Protein 3B1D (pdb70)

Secondary structure (DSSP, 8-state):
--S--SSPPP-TTTTBSTTHHHHH-TT-EE--SS--SSPPPHHHHHHHHHHHTT-----B---HHHHHHHHHHHHHHH-----GGGEEEES-HHHHHHHHHHHH--TT-EEEEEES--HHHHHHHHHTTPEEEEEEPEEETTEEE--HHHHHHHHHHHTEEEEEEESSBTTTTB---HHHHHHHHHHHHHHT-EEEEE-TTTT-B-TT-----GGGS-TTGGGTEEEEE-SHHHHT-GGG--EEEE--SHHHHHHHHHHHHHTT-----HHHHHHHHHHHHH-HHHHHHHHHHHHHHHHHHHHHHHHH-TTSEEEPPSBSSEEEEE-TTSS--HHHHHHIIIIIS-EE-EEGGGG-GGGTTEEEEE--S-HHHHHHHHHHHHHT---/-----SSPPP-TTTTBSTTHHHHH-TT-EE--SS--SSPPPHHHHHHHHHHHTT-----B---HHHHHHHHHHHHHHH-----GGGEEEES-HHHHHHHHHHHH--TT-EEEEEES--HHHHHHHHHTTPEEEEEEPEEETTEEE--HHHHHHHHHHHTEEEEEEESSBTTTTB---HHHHHHHHHHHHHHT-EEEEE-TTTT-B-TT-----GGGS-TTGGGTEEEEE-SHHHHT-GGG--EEEE--SHHHHHHHHHHHHHTT-----HHHHHHHHHHHHH-HHHHHHHHHHHHHHHHHHHHHHHHH-TTSEEEPPSBSSEEEEE-TTSS--HHHHHHIIIIIS-EE-EEGGGG-GGGTTEEEEE--S-HHHHHHHHHHHHHT---/----SSPPP-TTTTBSTTTGGGT-TT-EE--SS--SSPPPHHHHHHHHHHHTT-----B---HHHHHHHHHHHHHHH-----GGGEEEES-HHHHHHHHHHHH--TT-EEEEEES--HHHHHHHHHTTPEEEEEEPEEETTEEE--HHHHHHHHHHHTEEEEEEESSBTTTTB---HHHHHHHHHHHHHHT-EEEEE-TTTT-B-TT-----GGGS-TTGGGTEEEEE-SHHHHT-GGG--EEEE--SHHHHHHHHHHHHHTT-----HHHHHHHHHHHHH-HHHHHHHHHHHHHHHHHHHHHHHHH-TTSEEEPPSBSSEEEEE-TTSS--HHHHHHIIIIIS-EE-EEGGGG-GGGTTEEEEE--S-HHHHHHHHHHHHHT---/----SSPPP-TTTTBSTTHHHHH-TT-EE--SS--SSPPPHHHHHHHHHHHTT-----B---HHHHHHHHHHHHHHH-----GGGEEEES-HHHHHHHHHHHH--TT-EEEEEES--HHHHHHHHHTTPEEEEEEPEEETTEEE--HHHHHHHHHHHTEEEEEEESSBTTTTB---HHHHHHHHHHHHHHT-EEEEE-TTTT-B-TT-----GGGS-TTGGGTEEEEE-SHHHHT-GGG--EEEE--SHHHHHHHHHHHHHTT-----HHHHHHHHHHHHH-HHHHHHHHHHHHHHHHHHHHHHHHH-TTSEEEPPSBSSEEEEE-TTSS--HHHHHHIIIIIS-EE-EEGGGG-GGGTTEEEEE--S-HHHHHHHHHHHHHT---

B-factor: mean 12.54, std 6.78, range [2.65, 47.56]

Structure (mmCIF, N/CA/C/O backbone):
data_3B1D
#
_entry.id   3B1D
#
_cell.length_a   66.965
_cell.length_b   111.302
_cell.length_c   217.193
_cell.angle_alpha   90.00
_cell.angle_beta   90.00
_cell.angle_gamma   90.00
#
_symmetry.space_group_name_H-M   'P 21 21 21'
#
loop_
_entity.id
_entity.type
_entity.pdbx_description
1 polymer 'BetaC-S lyase'
2 non-polymer "PYRIDOXAL-5'-PHOSPHATE"
3 non-polymer [3-HYDROXY-2-METHYL-5-PHOSPHONOOXYMETHYL-PYRIDIN-4-YLMETHYL]-SERINE
4 non-polymer '4-(2-HYDROXYETHYL)-1-PIPERAZINE ETHANESULFONIC ACID'
5 non-polymer 'SODIUM ION'
6 water water
#
loop_
_atom_site.group_PDB
_atom_site.id
_atom_site.type_symbol
_atom_site.label_atom_id
_atom_site.label_alt_id
_atom_site.label_comp_id
_atom_site.label_asym_id
_atom_site.label_entity_id
_atom_site.label_seq_id
_atom_site.pdbx_PDB_ins_code
_atom_site.Cartn_x
_atom_site.Cartn_y
_atom_site.Cartn_z
_atom_site.occupancy
_atom_site.B_iso_or_equiv
_atom_site.auth_seq_id
_atom_site.auth_comp_id
_atom_site.auth_asym_id
_atom_site.auth_atom_id
_atom_site.pdbx_PDB_model_num
ATOM 1 N N . SER A 1 6 ? -16.109 77.263 37.583 1.00 27.08 2 SER A N 1
ATOM 2 C CA . SER A 1 6 ? -14.726 77.633 37.164 1.00 26.33 2 SER A CA 1
ATOM 3 C C . SER A 1 6 ? -13.987 78.398 38.280 1.00 25.55 2 SER A C 1
ATOM 4 O O . SER A 1 6 ? -13.072 79.183 38.025 1.00 24.93 2 SER A O 1
ATOM 7 N N . LYS A 1 7 ? -14.390 78.131 39.523 1.00 24.99 3 LYS A N 1
ATOM 8 C CA . LYS A 1 7 ? -13.710 78.633 40.717 1.00 24.12 3 LYS A CA 1
ATOM 9 C C . LYS A 1 7 ? -12.216 78.306 40.720 1.00 22.27 3 LYS A C 1
ATOM 10 O O . LYS A 1 7 ? -11.377 79.122 41.121 1.00 22.21 3 LYS A O 1
ATOM 16 N N . TYR A 1 8 ? -11.901 77.084 40.315 1.00 20.26 4 TYR A N 1
ATOM 17 C CA . TYR A 1 8 ? -10.524 76.633 40.239 1.00 18.40 4 TYR A CA 1
ATOM 18 C C . TYR A 1 8 ? -10.071 76.722 38.795 1.00 17.43 4 TYR A C 1
ATOM 19 O O . TYR A 1 8 ? -10.872 76.497 37.869 1.00 18.20 4 TYR A O 1
ATOM 28 N N . ASN A 1 9 ? -8.788 76.996 38.602 1.00 16.45 5 ASN A N 1
ATOM 29 C CA . ASN A 1 9 ? -8.215 77.147 37.262 1.00 15.95 5 ASN A CA 1
ATOM 30 C C . ASN A 1 9 ? -7.773 75.812 36.678 1.00 14.87 5 ASN A C 1
ATOM 31 O O . ASN A 1 9 ? -6.743 75.281 37.070 1.00 14.60 5 ASN A O 1
ATOM 36 N N . PHE A 1 10 ? -8.561 75.299 35.739 1.00 14.13 6 PHE A N 1
ATOM 37 C CA . PHE A 1 10 ? -8.182 74.141 34.911 1.00 13.29 6 PHE A CA 1
ATOM 38 C C . PHE A 1 10 ? -8.109 74.564 33.446 1.00 14.47 6 PHE A C 1
ATOM 39 O O . PHE A 1 10 ? -8.035 73.736 32.534 1.00 14.07 6 PHE A O 1
ATOM 47 N N . GLN A 1 11 ? -8.108 75.872 33.234 1.00 15.49 7 GLN A N 1
ATOM 48 C CA . GLN A 1 11 ? -8.221 76.427 31.902 1.00 16.75 7 GLN A CA 1
ATOM 49 C C . GLN A 1 11 ? -6.880 76.925 31.364 1.00 16.82 7 GLN A C 1
ATOM 50 O O . GLN A 1 11 ? -6.663 76.882 30.152 1.00 18.25 7 GLN A O 1
ATOM 56 N N . THR A 1 12 ? -5.994 77.362 32.258 1.00 17.49 8 THR A N 1
ATOM 57 C CA . THR A 1 12 ? -4.692 77.955 31.924 1.00 18.37 8 THR A CA 1
ATOM 58 C C . THR A 1 12 ? -3.541 77.276 32.678 1.00 18.11 8 THR A C 1
ATOM 59 O O . THR A 1 12 ? -3.538 77.228 33.915 1.00 18.50 8 THR A O 1
ATOM 63 N N . ALA A 1 13 ? -2.544 76.803 31.930 1.00 17.02 9 ALA A N 1
ATOM 64 C CA . ALA A 1 13 ? -1.381 76.130 32.498 1.00 16.80 9 ALA A CA 1
ATOM 65 C C . ALA A 1 13 ? -0.374 77.166 32.988 1.00 16.28 9 ALA A C 1
ATOM 66 O O . ALA A 1 13 ? 0.021 78.046 32.217 1.00 16.39 9 ALA A O 1
ATOM 68 N N . PRO A 1 14 ? 0.054 77.073 34.255 1.00 16.46 10 PRO A N 1
ATOM 69 C CA . PRO A 1 14 ? 1.154 77.928 34.677 1.00 16.22 10 PRO A CA 1
ATOM 70 C C . PRO A 1 14 ? 2.442 77.662 33.892 1.00 16.04 10 PRO A C 1
ATOM 71 O O . PRO A 1 14 ? 2.720 76.528 33.505 1.00 15.77 10 PRO A O 1
ATOM 75 N N . ASN A 1 15 ? 3.205 78.719 33.645 1.00 15.39 11 ASN A N 1
ATOM 76 C CA . ASN A 1 15 ? 4.491 78.587 32.980 1.00 14.86 11 ASN A CA 1
ATOM 77 C C . ASN A 1 15 ? 5.504 77.976 33.934 1.00 14.64 11 ASN A C 1
ATOM 78 O O . ASN A 1 15 ? 5.831 78.566 34.971 1.00 15.16 11 ASN A O 1
ATOM 83 N N . ARG A 1 16 ? 5.997 76.794 33.588 1.00 13.49 12 ARG A N 1
ATOM 84 C CA . ARG A 1 16 ? 6.914 76.051 34.439 1.00 12.86 12 ARG A CA 1
ATOM 85 C C . ARG A 1 16 ? 8.337 76.057 33.925 1.00 12.96 12 ARG A C 1
ATOM 86 O O . ARG A 1 16 ? 9.192 75.364 34.469 1.00 12.68 12 ARG A O 1
ATOM 94 N N . LEU A 1 17 ? 8.624 76.875 32.913 1.00 13.26 13 LEU A N 1
ATOM 95 C CA . LEU A 1 17 ? 9.923 76.785 32.238 1.00 13.87 13 LEU A CA 1
ATOM 96 C C . LEU A 1 17 ? 11.151 77.155 33.086 1.00 14.43 13 LEU A C 1
ATOM 97 O O . LEU A 1 17 ? 12.264 76.722 32.791 1.00 15.87 13 LEU A O 1
ATOM 102 N N . SER A 1 18 ? 10.963 77.961 34.119 1.00 14.66 14 SER A N 1
ATOM 103 C CA . SER A 1 18 ? 12.102 78.364 34.967 1.00 15.07 14 SER A CA 1
ATOM 104 C C . SER A 1 18 ? 12.244 77.549 36.243 1.00 14.79 14 SER A C 1
ATOM 105 O O . SER A 1 18 ? 13.137 77.828 37.053 1.00 15.10 14 SER A O 1
ATOM 108 N N . HIS A 1 19 ? 11.404 76.530 36.405 1.00 13.84 15 HIS A N 1
ATOM 109 C CA . HIS A 1 19 ? 11.273 75.817 37.681 1.00 13.10 15 HIS A CA 1
ATOM 110 C C . HIS A 1 19 ? 12.105 74.530 37.794 1.00 12.22 15 HIS A C 1
ATOM 111 O O . HIS A 1 19 ? 11.987 73.805 38.784 1.00 11.63 15 HIS A O 1
ATOM 118 N N . HIS A 1 20 ? 12.918 74.224 36.787 1.00 10.58 16 HIS A N 1
ATOM 119 C CA . HIS A 1 20 ? 13.736 73.023 36.812 1.00 10.66 16 HIS A CA 1
ATOM 120 C C . HIS A 1 20 ? 12.896 71.752 36.943 1.00 9.97 16 HIS A C 1
ATOM 121 O O . HIS A 1 20 ? 13.251 70.821 37.675 1.00 9.58 16 HIS A O 1
ATOM 128 N N . THR A 1 21 ? 11.801 71.726 36.193 1.00 9.88 17 THR A N 1
ATOM 129 C CA . THR A 1 21 ? 10.942 70.539 36.130 1.00 9.08 17 THR A CA 1
ATOM 130 C C . THR A 1 21 ? 11.523 69.490 35.183 1.00 9.80 17 THR A C 1
ATOM 131 O O . THR A 1 21 ? 12.147 69.837 34.178 1.00 9.43 17 THR A O 1
ATOM 135 N N . TYR A 1 22 ? 11.278 68.211 35.472 1.00 9.13 18 TYR A N 1
ATOM 136 C CA . TYR A 1 22 ? 11.547 67.168 34.494 1.00 9.84 18 TYR A CA 1
ATOM 137 C C . TYR A 1 22 ? 10.672 67.352 33.265 1.00 9.11 18 TYR A C 1
ATOM 138 O O . TYR A 1 22 ? 11.154 67.263 32.138 1.00 9.26 18 TYR A O 1
ATOM 147 N N . LYS A 1 23 ? 9.395 67.643 33.491 1.00 9.29 19 LYS A N 1
ATOM 148 C CA . LYS A 1 23 ? 8.405 67.621 32.409 1.00 8.98 19 LYS A CA 1
ATOM 149 C C . LYS A 1 23 ? 8.746 68.565 31.273 1.00 9.71 19 LYS A C 1
ATOM 150 O O . LYS A 1 23 ? 8.658 68.187 30.097 1.00 9.58 19 LYS A O 1
ATOM 156 N N . TRP A 1 24 ? 9.172 69.777 31.627 1.00 9.07 20 TRP A N 1
ATOM 157 C CA . TRP A 1 24 ? 9.404 70.836 30.629 1.00 10.17 20 TRP A CA 1
ATOM 158 C C . TRP A 1 24 ? 10.878 71.041 30.284 1.00 10.96 20 TRP A C 1
ATOM 159 O O . TRP A 1 24 ? 11.203 71.959 29.523 1.00 11.50 20 TRP A O 1
ATOM 170 N N . LYS A 1 25 ? 11.757 70.166 30.764 1.00 12.31 21 LYS A N 1
ATOM 171 C CA . LYS A 1 25 ? 13.196 70.349 30.576 1.00 12.95 21 LYS A CA 1
ATOM 172 C C . LYS A 1 25 ? 13.577 70.472 29.092 1.00 13.90 21 LYS A C 1
ATOM 173 O O . LYS A 1 25 ? 14.283 71.413 28.689 1.00 13.67 21 LYS A O 1
ATOM 179 N N . GLU A 1 26 ? 13.107 69.539 28.268 1.00 13.74 22 GLU A N 1
ATOM 180 C CA . GLU A 1 26 ? 13.473 69.575 26.841 1.00 14.45 22 GLU A CA 1
ATOM 181 C C . GLU A 1 26 ? 12.954 70.811 26.139 1.00 14.48 22 GLU A C 1
ATOM 182 O O . GLU A 1 26 ? 13.597 71.319 25.222 1.00 14.64 22 GLU A O 1
ATOM 188 N N . THR A 1 27 ? 11.784 71.291 26.556 1.00 14.48 23 THR A N 1
ATOM 189 C CA . THR A 1 27 ? 11.154 72.447 25.942 1.00 15.29 23 THR A CA 1
ATOM 190 C C . THR A 1 27 ? 11.970 73.708 26.195 1.00 16.68 23 THR A C 1
ATOM 191 O O . THR A 1 27 ? 11.910 74.656 25.423 1.00 16.86 23 THR A O 1
ATOM 195 N N . GLU A 1 28 ? 12.736 73.701 27.276 1.00 17.89 24 GLU A N 1
ATOM 196 C CA . GLU A 1 28 ? 13.604 74.840 27.584 1.00 19.81 24 GLU A CA 1
ATOM 197 C C . GLU A 1 28 ? 14.677 75.032 26.531 1.00 21.00 24 GLU A C 1
ATOM 198 O O . GLU A 1 28 ? 15.099 76.165 26.291 1.00 22.42 24 GLU A O 1
ATOM 204 N N . THR A 1 29 ? 15.128 73.936 25.922 1.00 22.25 25 THR A N 1
ATOM 205 C CA . THR A 1 29 ? 16.102 73.995 24.825 1.00 23.27 25 THR A CA 1
ATOM 206 C C . THR A 1 29 ? 15.411 74.071 23.454 1.00 23.45 25 THR A C 1
ATOM 207 O O . THR A 1 29 ? 15.841 74.842 22.591 1.00 23.86 25 THR A O 1
ATOM 211 N N . ASP A 1 30 ? 14.360 73.269 23.255 1.00 22.92 26 ASP A N 1
ATOM 212 C CA . ASP A 1 30 ? 13.580 73.281 22.009 1.00 22.71 26 ASP A CA 1
ATOM 213 C C . ASP A 1 30 ? 12.151 73.708 22.314 1.00 22.27 26 ASP A C 1
ATOM 214 O O . ASP A 1 30 ? 11.318 72.877 22.704 1.00 21.29 26 ASP A O 1
ATOM 219 N N . PRO A 1 31 ? 11.845 75.003 22.121 1.00 21.50 27 PRO A N 1
ATOM 220 C CA . PRO A 1 31 ? 10.548 75.536 22.498 1.00 20.98 27 PRO A CA 1
ATOM 221 C C . PRO A 1 31 ? 9.354 74.971 21.724 1.00 19.83 27 PRO A C 1
ATOM 222 O O . PRO A 1 31 ? 8.214 75.202 22.115 1.00 19.89 27 PRO A O 1
ATOM 226 N N . GLN A 1 32 ? 9.612 74.238 20.649 1.00 19.03 28 GLN A N 1
ATOM 227 C CA . GLN A 1 32 ? 8.551 73.620 19.869 1.00 18.94 28 GLN A CA 1
ATOM 228 C C . GLN A 1 32 ? 8.006 72.351 20.531 1.00 17.43 28 GLN A C 1
ATOM 229 O O . GLN A 1 32 ? 6.888 71.924 20.218 1.00 16.83 28 GLN A O 1
ATOM 235 N N . LEU A 1 33 ? 8.786 71.754 21.432 1.00 15.53 29 LEU A N 1
ATOM 236 C CA . LEU A 1 33 ? 8.395 70.472 22.043 1.00 14.18 29 LEU A CA 1
ATOM 237 C C . LEU A 1 33 ? 7.287 70.646 23.066 1.00 13.17 29 LEU A C 1
ATOM 238 O O . LEU A 1 33 ? 7.371 71.495 23.941 1.00 12.38 29 LEU A O 1
ATOM 243 N N . LEU A 1 34 ? 6.245 69.826 22.955 1.00 11.02 30 LEU A N 1
ATOM 244 C CA . LEU A 1 34 ? 5.165 69.824 23.948 1.00 10.67 30 LEU A CA 1
ATOM 245 C C . LEU A 1 34 ? 5.221 68.526 24.750 1.00 9.69 30 LEU A C 1
ATOM 246 O O . LEU A 1 34 ? 5.064 67.449 24.186 1.00 8.70 30 LEU A O 1
ATOM 251 N N . PRO A 1 35 ? 5.446 68.625 26.072 1.00 8.69 31 PRO A N 1
ATOM 252 C CA . PRO A 1 35 ? 5.572 67.420 26.888 1.00 8.48 31 PRO A CA 1
ATOM 253 C C . PRO A 1 35 ? 4.238 66.894 27.390 1.00 8.35 31 PRO A C 1
ATOM 254 O O . PRO A 1 35 ? 3.395 67.668 27.833 1.00 8.50 31 PRO A O 1
ATOM 258 N N . ALA A 1 36 ? 4.057 65.577 27.336 1.00 7.55 32 ALA A N 1
ATOM 259 C CA . ALA A 1 36 ? 2.846 64.945 27.852 1.00 7.39 32 ALA A CA 1
ATOM 260 C C . ALA A 1 36 ? 3.198 63.526 28.319 1.00 7.34 32 ALA A C 1
ATOM 261 O O . ALA A 1 36 ? 2.544 62.541 27.956 1.00 6.61 32 ALA A O 1
ATOM 263 N N . TRP A 1 37 ? 4.269 63.458 29.112 1.00 6.85 33 TRP A N 1
ATOM 264 C CA . TRP A 1 37 ? 4.891 62.195 29.491 1.00 6.80 33 TRP A CA 1
ATOM 265 C C . TRP A 1 37 ? 4.767 61.976 30.996 1.00 6.90 33 TRP A C 1
ATOM 266 O O . TRP A 1 37 ? 3.759 61.438 31.456 1.00 6.57 33 TRP A O 1
ATOM 277 N N . ILE A 1 38 ? 5.748 62.449 31.761 1.00 5.67 34 ILE A N 1
ATOM 278 C CA . ILE A 1 38 ? 5.813 62.216 33.193 1.00 6.11 34 ILE A CA 1
ATOM 279 C C . ILE A 1 38 ? 4.536 62.660 33.893 1.00 6.38 34 ILE A C 1
ATOM 280 O O . ILE A 1 38 ? 3.954 63.691 33.551 1.00 6.45 34 ILE A O 1
ATOM 285 N N . ALA A 1 39 ? 4.111 61.878 34.884 1.00 6.46 35 ALA A N 1
ATOM 286 C CA . ALA A 1 39 ? 2.866 62.142 35.567 1.00 6.95 35 ALA A CA 1
ATOM 287 C C . ALA A 1 39 ? 3.016 63.190 36.646 1.00 6.69 35 ALA A C 1
ATOM 288 O O . ALA A 1 39 ? 3.022 62.889 37.836 1.00 6.95 35 ALA A O 1
ATOM 290 N N . ASP A 1 40 ? 3.150 64.432 36.211 1.00 7.28 36 ASP A N 1
ATOM 291 C CA . ASP A 1 40 ? 2.631 65.539 36.985 1.00 7.29 36 ASP A CA 1
ATOM 292 C C . ASP A 1 40 ? 1.723 66.373 36.069 1.00 6.97 36 ASP A C 1
ATOM 293 O O . ASP A 1 40 ? 1.679 66.155 34.855 1.00 7.47 36 ASP A O 1
ATOM 298 N N . MET A 1 41 ? 0.950 67.266 36.658 1.00 6.56 37 MET A N 1
ATOM 299 C CA . MET A 1 41 ? -0.115 67.943 35.922 1.00 6.47 37 MET A CA 1
ATOM 300 C C . MET A 1 41 ? 0.311 69.346 35.539 1.00 7.66 37 MET A C 1
ATOM 301 O O . MET A 1 41 ? 1.108 69.986 36.225 1.00 7.80 37 MET A O 1
ATOM 306 N N . ASP A 1 42 ? -0.251 69.835 34.445 1.00 8.44 38 ASP A N 1
ATOM 307 C CA . ASP A 1 42 ? -0.095 71.243 34.084 1.00 9.56 38 ASP A CA 1
ATOM 308 C C . ASP A 1 42 ? -1.323 72.053 34.511 1.00 10.06 38 ASP A C 1
ATOM 309 O O . ASP A 1 42 ? -1.858 72.897 33.767 1.00 12.16 38 ASP A O 1
ATOM 314 N N . PHE A 1 43 ? -1.745 71.782 35.738 1.00 8.87 39 PHE A N 1
ATOM 315 C CA . PHE A 1 43 ? -2.765 72.549 36.423 1.00 8.21 39 PHE A CA 1
ATOM 316 C C . PHE A 1 43 ? -2.175 73.174 37.680 1.00 8.68 39 PHE A C 1
ATOM 317 O O . PHE A 1 43 ? -1.398 72.534 38.404 1.00 8.47 39 PHE A O 1
ATOM 325 N N . GLU A 1 44 ? -2.583 74.401 37.977 1.00 8.79 40 GLU A N 1
ATOM 326 C CA . GLU A 1 44 ? -2.313 74.986 39.278 1.00 9.73 40 GLU A CA 1
ATOM 327 C C . GLU A 1 44 ? -2.774 74.059 40.400 1.00 8.99 40 GLU A C 1
ATOM 328 O O . GLU A 1 44 ? -3.859 73.501 40.356 1.00 8.59 40 GLU A O 1
ATOM 334 N N . VAL A 1 45 ? -1.950 73.937 41.433 1.00 8.42 41 VAL A N 1
ATOM 335 C CA . VAL A 1 45 ? -2.322 73.240 42.646 1.00 8.19 41 VAL A CA 1
ATOM 336 C C . VAL A 1 45 ? -3.426 74.012 43.401 1.00 8.27 41 VAL A C 1
ATOM 337 O O . VAL A 1 45 ? -3.543 75.242 43.254 1.00 8.41 41 VAL A O 1
ATOM 341 N N . MET A 1 46 ? -4.249 73.269 44.142 1.00 8.29 42 MET A N 1
ATOM 342 C CA . MET A 1 46 ? -5.293 73.827 45.002 1.00 8.63 42 MET A CA 1
ATOM 343 C C . MET A 1 46 ? -4.750 74.980 45.855 1.00 8.96 42 MET A C 1
ATOM 344 O O . MET A 1 46 ? -3.643 74.924 46.381 1.00 7.97 42 MET A O 1
ATOM 349 N N . PRO A 1 47 ? -5.538 76.046 45.997 1.00 8.69 43 PRO A N 1
ATOM 350 C CA . PRO A 1 47 ? -4.998 77.254 46.620 1.00 9.35 43 PRO A CA 1
ATOM 351 C C . PRO A 1 47 ? -4.565 77.093 48.079 1.00 8.81 43 PRO A C 1
ATOM 352 O O . PRO A 1 47 ? -3.642 77.800 48.521 1.00 8.86 43 PRO A O 1
ATOM 356 N N . GLU A 1 48 ? -5.190 76.173 48.810 1.00 8.28 44 GLU A N 1
ATOM 357 C CA . GLU A 1 48 ? -4.875 75.977 50.216 1.00 8.38 44 GLU A CA 1
ATOM 358 C C . GLU A 1 48 ? -3.445 75.470 50.377 1.00 8.49 44 GLU A C 1
ATOM 359 O O . GLU A 1 48 ? -2.786 75.801 51.363 1.00 8.09 44 GLU A O 1
ATOM 365 N N . VAL A 1 49 ? -2.968 74.672 49.419 1.00 8.05 45 VAL A N 1
ATOM 366 C CA . VAL A 1 49 ? -1.587 74.181 49.493 1.00 7.33 45 VAL A CA 1
ATOM 367 C C . VAL A 1 49 ? -0.596 75.311 49.256 1.00 7.13 45 VAL A C 1
ATOM 368 O O . VAL A 1 49 ? 0.378 75.427 49.980 1.00 6.63 45 VAL A O 1
ATOM 372 N N . LYS A 1 50 ? -0.864 76.153 48.256 1.00 7.86 46 LYS A N 1
ATOM 373 C CA . LYS A 1 50 ? -0.046 77.330 48.021 1.00 8.21 46 LYS A CA 1
ATOM 374 C C . LYS A 1 50 ? 0.027 78.186 49.289 1.00 7.67 46 LYS A C 1
ATOM 375 O O . LYS A 1 50 ? 1.100 78.616 49.698 1.00 7.66 46 LYS A O 1
ATOM 381 N N . GLN A 1 51 ? -1.128 78.415 49.916 1.00 7.99 47 GLN A N 1
ATOM 382 C CA . GLN A 1 51 ? -1.159 79.182 51.150 1.00 8.87 47 GLN A CA 1
ATOM 383 C C . GLN A 1 51 ? -0.340 78.533 52.267 1.00 8.75 47 GLN A C 1
ATOM 384 O O . GLN A 1 51 ? 0.364 79.222 53.012 1.00 9.42 47 GLN A O 1
ATOM 390 N N . ALA A 1 52 ? -0.420 77.216 52.376 1.00 8.32 48 ALA A N 1
ATOM 391 C CA . ALA A 1 52 ? 0.320 76.483 53.400 1.00 7.78 48 ALA A CA 1
ATOM 392 C C . ALA A 1 52 ? 1.831 76.639 53.223 1.00 7.75 48 ALA A C 1
ATOM 393 O O . ALA A 1 52 ? 2.578 76.664 54.217 1.00 7.78 48 ALA A O 1
ATOM 395 N N . ILE A 1 53 ? 2.291 76.753 51.986 1.00 7.32 49 ILE A N 1
ATOM 396 C CA . ILE A 1 53 ? 3.725 76.941 51.726 1.00 7.48 49 ILE A CA 1
ATOM 397 C C . ILE A 1 53 ? 4.132 78.342 52.192 1.00 7.70 49 ILE A C 1
ATOM 398 O O . ILE A 1 53 ? 5.148 78.514 52.842 1.00 7.74 49 ILE A O 1
ATOM 403 N N . HIS A 1 54 ? 3.328 79.356 51.853 1.00 7.83 50 HIS A N 1
ATOM 404 C CA . HIS A 1 54 ? 3.555 80.696 52.377 1.00 8.52 50 HIS A CA 1
ATOM 405 C C . HIS A 1 54 ? 3.580 80.676 53.907 1.00 8.45 50 HIS A C 1
ATOM 406 O O . HIS A 1 54 ? 4.444 81.309 54.522 1.00 8.87 50 HIS A O 1
ATOM 413 N N . ASP A 1 55 ? 2.652 79.948 54.521 1.00 9.72 51 ASP A N 1
ATOM 414 C CA . ASP A 1 55 ? 2.574 79.887 55.981 1.00 9.62 51 ASP A CA 1
ATOM 415 C C . ASP A 1 55 ? 3.793 79.195 56.577 1.00 9.36 51 ASP A C 1
ATOM 416 O O . ASP A 1 55 ? 4.278 79.585 57.650 1.00 10.65 51 ASP A O 1
ATOM 421 N N . TYR A 1 56 ? 4.303 78.173 55.887 1.00 7.92 52 TYR A N 1
ATOM 422 C CA . TYR A 1 56 ? 5.554 77.545 56.314 1.00 7.31 52 TYR A CA 1
ATOM 423 C C . TYR A 1 56 ? 6.707 78.559 56.337 1.00 7.03 52 TYR A C 1
ATOM 424 O O . TYR A 1 56 ? 7.486 78.597 57.299 1.00 7.79 52 TYR A O 1
ATOM 433 N N . ALA A 1 57 ? 6.824 79.390 55.306 1.00 8.06 53 ALA A N 1
ATOM 434 C CA . ALA A 1 57 ? 7.847 80.429 55.276 1.00 8.32 53 ALA A CA 1
ATOM 435 C C . ALA A 1 57 ? 7.754 81.297 56.530 1.00 8.68 53 ALA A C 1
ATOM 436 O O . ALA A 1 57 ? 8.759 81.679 57.140 1.00 8.24 53 ALA A O 1
ATOM 438 N N . GLU A 1 58 ? 6.527 81.602 56.923 1.00 8.99 54 GLU A N 1
ATOM 439 C CA . GLU A 1 58 ? 6.286 82.468 58.073 1.00 10.22 54 GLU A CA 1
ATOM 440 C C . GLU A 1 58 ? 6.501 81.807 59.438 1.00 10.88 54 GLU A C 1
ATOM 441 O O . GLU A 1 58 ? 6.373 82.466 60.490 1.00 12.01 54 GLU A O 1
ATOM 447 N N . GLN A 1 59 ? 6.886 80.532 59.451 1.00 10.22 55 GLN A N 1
ATOM 448 C CA . GLN A 1 59 ? 7.438 79.932 60.668 1.00 11.54 55 GLN A CA 1
ATOM 449 C C . GLN A 1 59 ? 8.791 80.522 61.063 1.00 11.87 55 GLN A C 1
ATOM 450 O O . GLN A 1 59 ? 9.179 80.398 62.230 1.00 13.44 55 GLN A O 1
ATOM 456 N N . LEU A 1 60 ? 9.503 81.115 60.102 1.00 10.52 56 LEU A N 1
ATOM 457 C CA . LEU A 1 60 ? 10.797 81.807 60.328 1.00 10.08 56 LEU A CA 1
ATOM 458 C C . LEU A 1 60 ? 12.004 80.915 60.626 1.00 9.34 56 LEU A C 1
ATOM 459 O O . LEU A 1 60 ? 13.134 81.330 60.335 1.00 9.34 56 LEU A O 1
ATOM 464 N N . VAL A 1 61 ? 11.767 79.753 61.242 1.00 9.01 57 VAL A N 1
ATOM 465 C CA . VAL A 1 61 ? 12.809 78.793 61.612 1.00 9.17 57 VAL A CA 1
ATOM 466 C C . VAL A 1 61 ? 12.441 77.458 60.955 1.00 9.20 57 VAL A C 1
ATOM 467 O O . VAL A 1 61 ? 11.293 77.015 61.087 1.00 10.04 57 VAL A O 1
ATOM 471 N N . TYR A 1 62 ? 13.381 76.852 60.234 1.00 7.44 58 TYR A N 1
ATOM 472 C CA . TYR A 1 62 ? 13.070 75.680 59.399 1.00 7.21 58 TYR A CA 1
ATOM 473 C C . TYR A 1 62 ? 13.833 74.466 59.893 1.00 7.35 58 TYR A C 1
ATOM 474 O O . TYR A 1 62 ? 14.540 73.822 59.138 1.00 6.88 58 TYR A O 1
ATOM 483 N N . GLY A 1 63 ? 13.626 74.135 61.167 1.00 7.67 59 GLY A N 1
ATOM 484 C CA . GLY A 1 63 ? 14.349 73.049 61.819 1.00 7.82 59 GLY A CA 1
ATOM 485 C C . GLY A 1 63 ? 13.656 71.699 61.704 1.00 7.35 59 GLY A C 1
ATOM 486 O O . GLY A 1 63 ? 12.760 71.515 60.888 1.00 7.56 59 GLY A O 1
ATOM 487 N N . TYR A 1 64 ? 14.102 70.759 62.524 1.00 6.88 60 TYR A N 1
ATOM 488 C CA . TYR A 1 64 ? 13.608 69.380 62.473 1.00 7.00 60 TYR A CA 1
ATOM 489 C C . TYR A 1 64 ? 12.186 69.319 62.976 1.00 8.10 60 TYR A C 1
ATOM 490 O O . TYR A 1 64 ? 11.881 69.816 64.057 1.00 9.08 60 TYR A O 1
ATOM 499 N N . THR A 1 65 ? 11.317 68.661 62.212 1.00 8.83 61 THR A N 1
ATOM 500 C CA . THR A 1 65 ? 9.914 68.501 62.609 1.00 9.76 61 THR A CA 1
ATOM 501 C C . THR A 1 65 ? 9.520 67.022 62.517 1.00 10.41 61 THR A C 1
ATOM 502 O O . THR A 1 65 ? 10.208 66.218 61.869 1.00 10.24 61 THR A O 1
ATOM 506 N N . TYR A 1 66 ? 8.417 66.684 63.188 1.00 11.20 62 TYR A N 1
ATOM 507 C CA . TYR A 1 66 ? 7.891 65.322 63.263 1.00 11.57 62 TYR A CA 1
ATOM 508 C C . TYR A 1 66 ? 6.504 65.274 62.630 1.00 10.30 62 TYR A C 1
ATOM 509 O O . TYR A 1 66 ? 5.872 66.307 62.431 1.00 8.92 62 TYR A O 1
ATOM 518 N N . ALA A 1 67 ? 6.055 64.063 62.315 1.00 10.38 63 ALA A N 1
ATOM 519 C CA . ALA A 1 67 ? 4.699 63.841 61.798 1.00 9.91 63 ALA A CA 1
ATOM 520 C C . ALA A 1 67 ? 3.689 63.994 62.934 1.00 9.95 63 ALA A C 1
ATOM 521 O O . ALA A 1 67 ? 3.707 63.222 63.907 1.00 10.54 63 ALA A O 1
ATOM 523 N N . SER A 1 68 ? 2.811 64.973 62.797 1.00 9.99 64 SER A N 1
ATOM 524 C CA . SER A 1 68 ? 1.907 65.370 63.882 1.00 10.38 64 SER A CA 1
ATOM 525 C C . SER A 1 68 ? 0.700 64.450 63.965 1.00 10.53 64 SER A C 1
ATOM 526 O O . SER A 1 68 ? 0.346 63.752 63.002 1.00 10.15 64 SER A O 1
ATOM 529 N N . ASP A 1 69 ? 0.037 64.479 65.119 1.00 11.01 65 ASP A N 1
ATOM 530 C CA . ASP A 1 69 ? -1.223 63.762 65.259 1.00 11.84 65 ASP A CA 1
ATOM 531 C C . ASP A 1 69 ? -2.266 64.280 64.280 1.00 10.83 65 ASP A C 1
ATOM 532 O O . ASP A 1 69 ? -3.087 63.500 63.792 1.00 11.35 65 ASP A O 1
ATOM 537 N N . GLU A 1 70 ? -2.228 65.574 63.970 1.00 10.90 66 GLU A N 1
ATOM 538 C CA . GLU A 1 70 ? -3.151 66.157 62.991 1.00 10.80 66 GLU A CA 1
ATOM 539 C C . GLU A 1 70 ? -2.931 65.589 61.586 1.00 9.80 66 GLU A C 1
ATOM 540 O O . GLU A 1 70 ? -3.891 65.282 60.866 1.00 9.70 66 GLU A O 1
ATOM 546 N N . LEU A 1 71 ? -1.672 65.430 61.196 1.00 8.28 67 LEU A N 1
ATOM 547 C CA . LEU A 1 71 ? -1.367 64.788 59.907 1.00 7.74 67 LEU A CA 1
ATOM 548 C C . LEU A 1 71 ? -1.815 63.311 59.883 1.00 7.42 67 LEU A C 1
ATOM 549 O O . LEU A 1 71 ? -2.427 62.834 58.914 1.00 6.79 67 LEU A O 1
ATOM 554 N N . LEU A 1 72 ? -1.491 62.577 60.943 1.00 7.65 68 LEU A N 1
ATOM 555 C CA . LEU A 1 72 ? -1.900 61.184 61.058 1.00 8.14 68 LEU A CA 1
ATOM 556 C C . LEU A 1 72 ? -3.424 61.093 60.957 1.00 7.82 68 LEU A C 1
ATOM 557 O O . LEU A 1 72 ? -3.957 60.248 60.241 1.00 7.66 68 LEU A O 1
ATOM 562 N N . GLN A 1 73 ? -4.118 61.970 61.673 1.00 7.73 69 GLN A N 1
ATOM 563 C CA . GLN A 1 73 ? -5.589 61.952 61.620 1.00 7.83 69 GLN A CA 1
ATOM 564 C C . GLN A 1 73 ? -6.116 62.289 60.220 1.00 7.73 69 GLN A C 1
ATOM 565 O O . GLN A 1 73 ? -7.115 61.720 59.770 1.00 8.07 69 GLN A O 1
ATOM 571 N N . ALA A 1 74 ? -5.445 63.208 59.533 1.00 7.34 70 ALA A N 1
ATOM 572 C CA . ALA A 1 74 ? -5.838 63.586 58.182 1.00 6.95 70 ALA A CA 1
ATOM 573 C C . ALA A 1 74 ? -5.733 62.385 57.232 1.00 6.92 70 ALA A C 1
ATOM 574 O O . ALA A 1 74 ? -6.589 62.190 56.375 1.00 6.63 70 ALA A O 1
ATOM 576 N N . VAL A 1 75 ? -4.674 61.591 57.366 1.00 5.97 71 VAL A N 1
ATOM 577 C CA . VAL A 1 75 ? -4.515 60.390 56.526 1.00 6.42 71 VAL A CA 1
ATOM 578 C C . VAL A 1 75 ? -5.582 59.335 56.863 1.00 6.25 71 VAL A C 1
ATOM 579 O O . VAL A 1 75 ? -6.234 58.784 55.976 1.00 6.31 71 VAL A O 1
ATOM 583 N N . LEU A 1 76 ? -5.786 59.101 58.150 1.00 7.24 72 LEU A N 1
ATOM 584 C CA . LEU A 1 76 ? -6.829 58.192 58.619 1.00 7.79 72 LEU A CA 1
ATOM 585 C C . LEU A 1 76 ? -8.192 58.616 58.058 1.00 7.67 72 LEU A C 1
ATOM 586 O O . LEU A 1 76 ? -8.929 57.794 57.483 1.00 7.09 72 LEU A O 1
ATOM 591 N N . ASP A 1 77 ? -8.507 59.903 58.206 1.00 7.76 73 ASP A N 1
ATOM 592 C CA . ASP A 1 77 ? -9.781 60.452 57.761 1.00 8.26 73 ASP A CA 1
ATOM 593 C C . ASP A 1 77 ? -9.953 60.366 56.249 1.00 7.50 73 ASP A C 1
ATOM 594 O O . ASP A 1 77 ? -11.048 60.094 55.777 1.00 7.50 73 ASP A O 1
ATOM 599 N N . TRP A 1 78 ? -8.886 60.614 55.479 1.00 6.80 74 TRP A N 1
ATOM 600 C CA . TRP A 1 78 ? -8.962 60.507 54.041 1.00 6.63 74 TRP A CA 1
ATOM 601 C C . TRP A 1 78 ? -9.260 59.068 53.608 1.00 6.68 74 TRP A C 1
ATOM 602 O O . TRP A 1 78 ? -10.107 58.799 52.750 1.00 5.99 74 TRP A O 1
ATOM 613 N N . GLU A 1 79 ? -8.532 58.135 54.201 1.00 5.57 75 GLU A N 1
ATOM 614 C CA . GLU A 1 79 ? -8.677 56.726 53.845 1.00 6.41 75 GLU A CA 1
ATOM 615 C C . GLU A 1 79 ? -10.076 56.209 54.204 1.00 6.73 75 GLU A C 1
ATOM 616 O O . GLU A 1 79 ? -10.700 55.492 53.417 1.00 6.43 75 GLU A O 1
ATOM 622 N N . LYS A 1 80 ? -10.566 56.600 55.373 1.00 7.71 76 LYS A N 1
ATOM 623 C CA . LYS A 1 80 ? -11.915 56.241 55.798 1.00 8.30 76 LYS A CA 1
ATOM 624 C C . LYS A 1 80 ? -12.978 56.890 54.893 1.00 8.27 76 LYS A C 1
ATOM 625 O O . LYS A 1 80 ? -13.888 56.213 54.387 1.00 8.89 76 LYS A O 1
ATOM 631 N N . SER A 1 81 ? -12.867 58.189 54.671 1.00 7.88 77 SER A N 1
ATOM 632 C CA . SER A 1 81 ? -13.893 58.927 53.938 1.00 7.90 77 SER A CA 1
ATOM 633 C C . SER A 1 81 ? -13.926 58.593 52.454 1.00 7.46 77 SER A C 1
ATOM 634 O O . SER A 1 81 ? -14.998 58.413 51.861 1.00 8.62 77 SER A O 1
ATOM 637 N N . GLU A 1 82 ? -12.749 58.502 51.838 1.00 6.89 78 GLU A N 1
ATOM 638 C CA . GLU A 1 82 ? -12.668 58.281 50.399 1.00 6.94 78 GLU A CA 1
ATOM 639 C C . GLU A 1 82 ? -12.651 56.820 49.969 1.00 6.69 78 GLU A C 1
ATOM 640 O O . GLU A 1 82 ? -13.106 56.505 48.877 1.00 7.04 78 GLU A O 1
ATOM 646 N N . HIS A 1 83 ? -12.118 55.944 50.812 1.00 6.29 79 HIS A N 1
ATOM 647 C CA . HIS A 1 83 ? -11.851 54.568 50.414 1.00 6.61 79 HIS A CA 1
ATOM 648 C C . HIS A 1 83 ? -12.404 53.534 51.371 1.00 6.40 79 HIS A C 1
ATOM 649 O O . HIS A 1 83 ? -12.138 52.346 51.208 1.00 6.88 79 HIS A O 1
ATOM 656 N N . GLN A 1 84 ? -13.188 53.984 52.356 1.00 6.73 80 GLN A N 1
ATOM 657 C CA . GLN A 1 84 ? -13.883 53.087 53.289 1.00 6.74 80 GLN A CA 1
ATOM 658 C C . GLN A 1 84 ? -12.908 52.123 53.968 1.00 7.06 80 GLN A C 1
ATOM 659 O O . GLN A 1 84 ? -13.229 50.982 54.265 1.00 7.25 80 GLN A O 1
ATOM 665 N N . TYR A 1 85 ? -11.699 52.625 54.223 1.00 7.53 81 TYR A N 1
ATOM 666 C CA . TYR A 1 85 ? -10.627 51.848 54.805 1.00 8.11 81 TYR A CA 1
ATOM 667 C C . TYR A 1 85 ? -10.292 52.426 56.167 1.00 8.46 81 TYR A C 1
ATOM 668 O O . TYR A 1 85 ? -9.775 53.531 56.267 1.00 8.94 81 TYR A O 1
ATOM 677 N N . SER A 1 86 ? -10.656 51.665 57.199 1.00 9.56 82 SER A N 1
ATOM 678 C CA . SER A 1 86 ? -10.520 52.045 58.592 1.00 10.27 82 SER A CA 1
ATOM 679 C C . SER A 1 86 ? -9.362 51.311 59.252 1.00 10.12 82 SER A C 1
ATOM 680 O O . SER A 1 86 ? -9.279 50.093 59.181 1.00 11.66 82 SER A O 1
ATOM 683 N N . PHE A 1 87 ? -8.487 52.058 59.907 1.00 9.86 83 PHE A N 1
ATOM 684 C CA . PHE A 1 87 ? -7.335 51.493 60.605 1.00 9.62 83 PHE A CA 1
ATOM 685 C C . PHE A 1 87 ? -6.921 52.464 61.697 1.00 10.40 83 PHE A C 1
ATOM 686 O O . PHE A 1 87 ? -7.598 53.443 61.936 1.00 10.38 83 PHE A O 1
ATOM 694 N N . ASP A 1 88 ? -5.821 52.179 62.373 1.00 10.81 84 ASP A N 1
ATOM 695 C CA . ASP A 1 88 ? -5.369 52.987 63.497 1.00 11.28 84 ASP A CA 1
ATOM 696 C C . ASP A 1 88 ? -4.216 53.896 63.082 1.00 10.62 84 ASP A C 1
ATOM 697 O O . ASP A 1 88 ? -3.475 53.563 62.155 1.00 10.10 84 ASP A O 1
ATOM 702 N N . LYS A 1 89 ? -4.062 55.015 63.785 1.00 10.72 85 LYS A N 1
ATOM 703 C CA . LYS A 1 89 ? -2.963 55.952 63.521 1.00 11.21 85 LYS A CA 1
ATOM 704 C C . LYS A 1 89 ? -1.599 55.245 63.550 1.00 10.55 85 LYS A C 1
ATOM 705 O O . LYS A 1 89 ? -0.708 55.582 62.745 1.00 9.52 85 LYS A O 1
ATOM 711 N N . GLU A 1 90 ? -1.443 54.258 64.443 1.00 10.02 86 GLU A N 1
ATOM 712 C CA . GLU A 1 90 ? -0.174 53.512 64.569 1.00 10.58 86 GLU A CA 1
ATOM 713 C C . GLU A 1 90 ? 0.172 52.662 63.334 1.00 9.40 86 GLU A C 1
ATOM 714 O O . GLU A 1 90 ? 1.301 52.181 63.207 1.00 10.46 86 GLU A O 1
ATOM 720 N N . ASP A 1 91 ? -0.790 52.477 62.426 1.00 8.12 87 ASP A N 1
ATOM 721 C CA . ASP A 1 91 ? -0.592 51.661 61.237 1.00 7.87 87 ASP A CA 1
ATOM 722 C C . ASP A 1 91 ? 0.018 52.454 60.076 1.00 7.00 87 ASP A C 1
ATOM 723 O O . ASP A 1 91 ? 0.367 51.871 59.048 1.00 7.78 87 ASP A O 1
ATOM 728 N N . ILE A 1 92 ? 0.128 53.773 60.233 1.00 6.51 88 ILE A N 1
ATOM 729 C CA . ILE A 1 92 ? 0.627 54.669 59.191 1.00 6.14 88 ILE A CA 1
ATOM 730 C C . ILE A 1 92 ? 2.126 54.813 59.330 1.00 6.43 88 ILE A C 1
ATOM 731 O O . ILE A 1 92 ? 2.630 55.127 60.423 1.00 7.32 88 ILE A O 1
ATOM 736 N N . VAL A 1 93 ? 2.834 54.623 58.212 1.00 5.70 89 VAL A N 1
ATOM 737 C CA . VAL A 1 93 ? 4.274 54.861 58.124 1.00 5.99 89 VAL A CA 1
ATOM 738 C C . VAL A 1 93 ? 4.558 55.871 57.021 1.00 5.48 89 VAL A C 1
ATOM 739 O O . VAL A 1 93 ? 4.282 55.608 55.864 1.00 6.63 89 VAL A O 1
ATOM 743 N N . PHE A 1 94 ? 5.091 57.038 57.373 1.00 5.10 90 PHE A N 1
ATOM 744 C CA . PHE A 1 94 ? 5.406 58.047 56.348 1.00 4.48 90 PHE A CA 1
ATOM 745 C C . PHE A 1 94 ? 6.742 57.715 55.688 1.00 4.80 90 PHE A C 1
ATOM 746 O O . PHE A 1 94 ? 7.673 57.250 56.350 1.00 5.06 90 PHE A O 1
ATOM 754 N N . VAL A 1 95 ? 6.799 57.918 54.381 1.00 4.92 91 VAL A N 1
ATOM 755 C CA . VAL A 1 95 ? 8.003 57.693 53.588 1.00 5.37 91 VAL A CA 1
ATOM 756 C C . VAL A 1 95 ? 8.057 58.835 52.575 1.00 5.92 91 VAL A C 1
ATOM 757 O O . VAL A 1 95 ? 7.025 59.296 52.104 1.00 4.60 91 VAL A O 1
ATOM 761 N N . GLU A 1 96 ? 9.256 59.311 52.236 1.00 4.87 92 GLU A N 1
ATOM 762 C CA . GLU A 1 96 ? 9.329 60.482 51.358 1.00 5.74 92 GLU A CA 1
ATOM 763 C C . GLU A 1 96 ? 8.738 60.255 49.960 1.00 5.43 92 GLU A C 1
ATOM 764 O O . GLU A 1 96 ? 8.411 61.209 49.273 1.00 6.00 92 GLU A O 1
ATOM 770 N N . GLY A 1 97 ? 8.590 58.995 49.546 1.00 4.47 93 GLY A N 1
ATOM 771 C CA . GLY A 1 97 ? 7.855 58.667 48.343 1.00 5.12 93 GLY A CA 1
ATOM 772 C C . GLY A 1 97 ? 7.469 57.208 48.251 1.00 4.64 93 GLY A C 1
ATOM 773 O O . GLY A 1 97 ? 7.931 56.365 49.022 1.00 5.70 93 GLY A O 1
ATOM 774 N N . VAL A 1 98 ? 6.597 56.904 47.296 1.00 5.16 94 VAL A N 1
ATOM 775 C CA . VAL A 1 98 ? 6.125 55.544 47.084 1.00 4.76 94 VAL A CA 1
ATOM 776 C C . VAL A 1 98 ? 7.214 54.666 46.466 1.00 5.14 94 VAL A C 1
ATOM 777 O O . VAL A 1 98 ? 7.372 53.513 46.852 1.00 5.42 94 VAL A O 1
ATOM 781 N N . VAL A 1 99 ? 8.002 55.222 45.553 1.00 5.06 95 VAL A N 1
ATOM 782 C CA . VAL A 1 99 ? 9.094 54.445 44.950 1.00 6.25 95 VAL A CA 1
ATOM 783 C C . VAL A 1 99 ? 10.140 54.094 46.028 1.00 5.75 95 VAL A C 1
ATOM 784 O O . VAL A 1 99 ? 10.545 52.930 46.132 1.00 5.85 95 VAL A O 1
ATOM 788 N N . PRO A 1 100 ? 10.559 55.071 46.847 1.00 5.61 96 PRO A N 1
ATOM 789 C CA . PRO A 1 100 ? 11.294 54.708 48.068 1.00 5.70 96 PRO A CA 1
ATOM 790 C C . PRO A 1 100 ? 10.671 53.544 48.864 1.00 5.10 96 PRO A C 1
ATOM 791 O O . PRO A 1 100 ? 11.365 52.598 49.229 1.00 5.81 96 PRO A O 1
ATOM 795 N N . ALA A 1 101 ? 9.366 53.607 49.129 1.00 4.78 97 ALA A N 1
ATOM 796 C CA . ALA A 1 101 ? 8.696 52.565 49.902 1.00 4.65 97 ALA A CA 1
ATOM 797 C C . ALA A 1 101 ? 8.807 51.179 49.238 1.00 5.23 97 ALA A C 1
ATOM 798 O O . ALA A 1 101 ? 8.895 50.147 49.928 1.00 5.37 97 ALA A O 1
ATOM 800 N N . ILE A 1 102 ? 8.786 51.161 47.901 1.00 5.81 98 ILE A N 1
ATOM 801 C CA . ILE A 1 102 ? 8.858 49.925 47.142 1.00 6.32 98 ILE A CA 1
ATOM 802 C C . ILE A 1 102 ? 10.214 49.250 47.374 1.00 6.32 98 ILE A C 1
ATOM 803 O O . ILE A 1 102 ? 10.271 48.035 47.608 1.00 6.81 98 ILE A O 1
ATOM 808 N N . SER A 1 103 ? 11.285 50.026 47.322 1.00 6.60 99 SER A N 1
ATOM 809 C CA . SER A 1 103 ? 12.605 49.460 47.606 1.00 6.91 99 SER A CA 1
ATOM 810 C C . SER A 1 103 ? 12.714 48.983 49.047 1.00 5.84 99 SER A C 1
ATOM 811 O O . SER A 1 103 ? 13.251 47.906 49.333 1.00 5.88 99 SER A O 1
ATOM 814 N N . ILE A 1 104 ? 12.226 49.785 49.981 1.00 5.79 100 ILE A N 1
ATOM 815 C CA . ILE A 1 104 ? 12.219 49.372 51.372 1.00 5.58 100 ILE A CA 1
ATOM 816 C C . ILE A 1 104 ? 11.483 48.029 51.552 1.00 5.71 100 ILE A C 1
ATOM 817 O O . ILE A 1 104 ? 11.976 47.125 52.243 1.00 5.48 100 ILE A O 1
ATOM 822 N N . ALA A 1 105 ? 10.311 47.893 50.931 1.00 5.15 101 ALA A N 1
ATOM 823 C CA . ALA A 1 105 ? 9.522 46.656 51.009 1.00 5.16 101 ALA A CA 1
ATOM 824 C C . ALA A 1 105 ? 10.284 45.463 50.418 1.00 5.05 101 ALA A C 1
ATOM 825 O O . ALA A 1 105 ? 10.358 44.396 51.022 1.00 5.98 101 ALA A O 1
ATOM 827 N N . ILE A 1 106 ? 10.881 45.651 49.247 1.00 4.54 102 ILE A N 1
ATOM 828 C CA . ILE A 1 106 ? 11.659 44.586 48.630 1.00 5.08 102 ILE A CA 1
ATOM 829 C C . ILE A 1 106 ? 12.763 44.135 49.579 1.00 5.62 102 ILE A C 1
ATOM 830 O O . ILE A 1 106 ? 12.939 42.941 49.829 1.00 5.86 102 ILE A O 1
ATOM 835 N N . GLN A 1 107 ? 13.478 45.103 50.137 1.00 5.24 103 GLN A N 1
ATOM 836 C CA . GLN A 1 107 ? 14.589 44.776 51.053 1.00 5.82 103 GLN A CA 1
ATOM 837 C C . GLN A 1 107 ? 14.112 44.152 52.367 1.00 6.08 103 GLN A C 1
ATOM 838 O O . GLN A 1 107 ? 14.782 43.254 52.903 1.00 7.08 103 GLN A O 1
ATOM 844 N N . ALA A 1 108 ? 12.956 44.590 52.874 1.00 6.54 104 ALA A N 1
ATOM 845 C CA . ALA A 1 108 ? 12.437 44.103 54.152 1.00 6.64 104 ALA A CA 1
ATOM 846 C C . ALA A 1 108 ? 11.846 42.700 54.066 1.00 7.64 104 ALA A C 1
ATOM 847 O O . ALA A 1 108 ? 12.001 41.906 54.989 1.00 8.32 104 ALA A O 1
ATOM 849 N N . PHE A 1 109 ? 11.138 42.418 52.977 1.00 7.27 105 PHE A N 1
ATOM 850 C CA . PHE A 1 109 ? 10.283 41.230 52.912 1.00 8.07 105 PHE A CA 1
ATOM 851 C C . PHE A 1 109 ? 10.844 40.075 52.092 1.00 8.26 105 PHE A C 1
ATOM 852 O O . PHE A 1 109 ? 10.224 38.999 52.056 1.00 9.94 105 PHE A O 1
ATOM 860 N N . THR A 1 110 ? 11.972 40.290 51.416 1.00 7.58 106 THR A N 1
ATOM 861 C CA . THR A 1 110 ? 12.637 39.240 50.655 1.00 7.33 106 THR A CA 1
ATOM 862 C C . THR A 1 110 ? 14.131 39.276 50.960 1.00 7.85 106 THR A C 1
ATOM 863 O O . THR A 1 110 ? 14.643 40.258 51.508 1.00 7.66 106 THR A O 1
ATOM 867 N N . LYS A 1 111 ? 14.798 38.196 50.586 1.00 9.30 107 LYS A N 1
ATOM 868 C CA . LYS A 1 111 ? 16.258 38.119 50.619 1.00 10.64 107 LYS A CA 1
ATOM 869 C C . LYS A 1 111 ? 16.803 38.171 49.192 1.00 10.79 107 LYS A C 1
ATOM 870 O O . LYS A 1 111 ? 16.109 37.859 48.225 1.00 9.37 107 LYS A O 1
ATOM 876 N N . GLU A 1 112 ? 18.069 38.556 49.070 1.00 11.54 108 GLU A N 1
ATOM 877 C CA . GLU A 1 112 ? 18.743 38.538 47.782 1.00 12.60 108 GLU A CA 1
ATOM 878 C C . GLU A 1 112 ? 18.527 37.187 47.091 1.00 11.61 108 GLU A C 1
ATOM 879 O O . GLU A 1 112 ? 18.607 36.121 47.724 1.00 11.45 108 GLU A O 1
ATOM 885 N N . GLY A 1 113 ? 18.205 37.238 45.806 1.00 10.60 109 GLY A N 1
ATOM 886 C CA . GLY A 1 113 ? 17.999 36.037 45.008 1.00 10.87 109 GLY A CA 1
ATOM 887 C C . GLY A 1 113 ? 16.577 35.519 44.963 1.00 10.27 109 GLY A C 1
ATOM 888 O O . GLY A 1 113 ? 16.248 34.713 44.101 1.00 11.47 109 GLY A O 1
ATOM 889 N N . GLU A 1 114 ? 15.740 35.938 45.916 1.00 9.35 110 GLU A N 1
ATOM 890 C CA . GLU A 1 114 ? 14.355 35.533 45.946 1.00 8.35 110 GLU A CA 1
ATOM 891 C C . GLU A 1 114 ? 13.561 36.298 44.895 1.00 7.61 110 GLU A C 1
ATOM 892 O O . GLU A 1 114 ? 13.993 37.364 44.431 1.00 8.18 110 GLU A O 1
ATOM 898 N N . ALA A 1 115 ? 12.429 35.715 44.532 1.00 7.81 111 ALA A N 1
ATOM 899 C CA . ALA A 1 115 ? 11.609 36.174 43.412 1.00 7.24 111 ALA A CA 1
ATOM 900 C C . ALA A 1 115 ? 10.529 37.155 43.833 1.00 6.44 111 ALA A C 1
ATOM 901 O O . ALA A 1 115 ? 9.844 36.965 44.836 1.00 6.86 111 ALA A O 1
ATOM 903 N N . VAL A 1 116 ? 10.397 38.207 43.037 1.00 6.33 112 VAL A N 1
ATOM 904 C CA . VAL A 1 116 ? 9.382 39.228 43.227 1.00 6.06 112 VAL A CA 1
ATOM 905 C C . VAL A 1 116 ? 8.592 39.301 41.931 1.00 5.15 112 VAL A C 1
ATOM 906 O O . VAL A 1 116 ? 9.175 39.362 40.847 1.00 5.68 112 VAL A O 1
ATOM 910 N N . LEU A 1 117 ? 7.271 39.292 42.048 1.00 5.08 113 LEU A N 1
ATOM 911 C CA . LEU A 1 117 ? 6.395 39.252 40.892 1.00 5.45 113 LEU A CA 1
ATOM 912 C C . LEU A 1 117 ? 5.740 40.612 40.645 1.00 5.74 113 LEU A C 1
ATOM 913 O O . LEU A 1 117 ? 5.359 41.322 41.590 1.00 5.62 113 LEU A O 1
ATOM 918 N N . ILE A 1 118 ? 5.644 40.960 39.359 1.00 6.04 114 ILE A N 1
ATOM 919 C CA . ILE A 1 118 ? 4.896 42.146 38.899 1.00 5.56 114 ILE A CA 1
ATOM 920 C C . ILE A 1 118 ? 3.978 41.701 37.771 1.00 6.07 114 ILE A C 1
ATOM 921 O O . ILE A 1 118 ? 4.209 40.654 37.156 1.00 5.97 114 ILE A O 1
ATOM 926 N N . ASN A 1 119 ? 2.944 42.495 37.499 1.00 5.93 115 ASN A N 1
ATOM 927 C CA . ASN A 1 119 ? 2.126 42.297 36.305 1.00 6.46 115 ASN A CA 1
ATOM 928 C C . ASN A 1 119 ? 2.619 43.268 35.231 1.00 6.47 115 ASN A C 1
ATOM 929 O O . ASN A 1 119 ? 2.505 44.480 35.367 1.00 7.07 115 ASN A O 1
ATOM 934 N N . SER A 1 120 ? 3.198 42.731 34.170 1.00 6.20 116 SER A N 1
ATOM 935 C CA . SER A 1 120 ? 3.742 43.552 33.110 1.00 6.25 116 SER A CA 1
ATOM 936 C C . SER A 1 120 ? 2.714 43.720 31.974 1.00 6.20 116 SER A C 1
ATOM 937 O O . SER A 1 120 ? 1.868 42.841 31.754 1.00 6.41 116 SER A O 1
ATOM 940 N N . PRO A 1 121 ? 2.754 44.866 31.265 1.00 5.94 117 PRO A N 1
ATOM 941 C CA . PRO A 1 121 ? 3.680 45.979 31.411 1.00 5.13 117 PRO A CA 1
ATOM 942 C C . PRO A 1 121 ? 3.246 46.857 32.580 1.00 5.34 117 PRO A C 1
ATOM 943 O O . PRO A 1 121 ? 2.057 46.950 32.841 1.00 4.57 117 PRO A O 1
ATOM 947 N N . VAL A 1 122 ? 4.205 47.460 33.277 1.00 5.07 118 VAL A N 1
ATOM 948 C CA . VAL A 1 122 ? 3.923 48.243 34.476 1.00 4.70 118 VAL A CA 1
ATOM 949 C C . VAL A 1 122 ? 5.009 49.292 34.688 1.00 4.23 118 VAL A C 1
ATOM 950 O O . VAL A 1 122 ? 6.111 49.141 34.194 1.00 4.74 118 VAL A O 1
ATOM 954 N N . TYR A 1 123 ? 4.638 50.363 35.391 1.00 5.15 119 TYR A N 1
ATOM 955 C CA . TYR A 1 123 ? 5.499 51.457 35.839 1.00 5.16 119 TYR A CA 1
ATOM 956 C C . TYR A 1 123 ? 6.955 51.017 36.009 1.00 4.92 119 TYR A C 1
ATOM 957 O O . TYR A 1 123 ? 7.215 50.128 36.802 1.00 4.78 119 TYR A O 1
ATOM 966 N N . PRO A 1 124 ? 7.894 51.605 35.229 1.00 5.55 120 PRO A N 1
ATOM 967 C CA . PRO A 1 124 ? 9.233 51.016 35.142 1.00 5.21 120 PRO A CA 1
ATOM 968 C C . PRO A 1 124 ? 10.026 50.857 36.448 1.00 5.92 120 PRO A C 1
ATOM 969 O O . PRO A 1 124 ? 10.822 49.916 36.553 1.00 6.21 120 PRO A O 1
ATOM 973 N N . PRO A 1 125 ? 9.859 51.766 37.418 1.00 5.42 121 PRO A N 1
ATOM 974 C CA . PRO A 1 125 ? 10.526 51.524 38.702 1.00 5.66 121 PRO A CA 1
ATOM 975 C C . PRO A 1 125 ? 10.182 50.212 39.425 1.00 5.68 121 PRO A C 1
ATOM 976 O O . PRO A 1 125 ? 10.930 49.784 40.308 1.00 5.86 121 PRO A O 1
ATOM 980 N N . PHE A 1 126 ? 9.071 49.574 39.072 1.00 5.43 122 PHE A N 1
ATOM 981 C CA . PHE A 1 126 ? 8.773 48.238 39.594 1.00 5.47 122 PHE A CA 1
ATOM 982 C C . PHE A 1 126 ? 9.877 47.259 39.182 1.00 6.10 122 PHE A C 1
ATOM 983 O O . PHE A 1 126 ? 10.564 46.700 40.029 1.00 5.45 122 PHE A O 1
ATOM 991 N N . ALA A 1 127 ? 10.049 47.050 37.880 1.00 5.81 123 ALA A N 1
ATOM 992 C CA . ALA A 1 127 ? 11.082 46.127 37.410 1.00 6.08 123 ALA A CA 1
ATOM 993 C C . ALA A 1 127 ? 12.470 46.577 37.840 1.00 5.51 123 ALA A C 1
ATOM 994 O O . ALA A 1 127 ? 13.302 45.751 38.268 1.00 6.34 123 ALA A O 1
ATOM 996 N N . ARG A 1 128 ? 12.732 47.878 37.755 1.00 5.43 124 ARG A N 1
ATOM 997 C CA . ARG A 1 128 ? 14.059 48.408 38.145 1.00 5.81 124 ARG A CA 1
ATOM 998 C C . ARG A 1 128 ? 14.372 48.125 39.604 1.00 6.29 124 ARG A C 1
ATOM 999 O O . ARG A 1 128 ? 15.478 47.680 39.944 1.00 6.69 124 ARG A O 1
ATOM 1007 N N . SER A 1 129 ? 13.411 48.377 40.485 1.00 6.43 125 SER A N 1
ATOM 1008 C CA . SER A 1 129 ? 13.672 48.202 41.926 1.00 6.48 125 SER A CA 1
ATOM 1009 C C . SER A 1 129 ? 13.955 46.731 42.261 1.00 6.74 125 SER A C 1
ATOM 1010 O O . SER A 1 129 ? 14.781 46.427 43.120 1.00 6.79 125 SER A O 1
ATOM 1013 N N . VAL A 1 130 ? 13.294 45.816 41.563 1.00 5.25 126 VAL A N 1
ATOM 1014 C CA . VAL A 1 130 ? 13.523 44.401 41.786 1.00 5.01 126 VAL A CA 1
ATOM 1015 C C . VAL A 1 130 ? 14.941 44.022 41.319 1.00 5.50 126 VAL A C 1
ATOM 1016 O O . VAL A 1 130 ? 15.704 43.404 42.068 1.00 6.59 126 VAL A O 1
ATOM 1020 N N . ARG A 1 131 ? 15.271 44.392 40.087 1.00 5.74 127 ARG A N 1
ATOM 1021 C CA . ARG A 1 131 ? 16.556 44.021 39.486 1.00 6.64 127 ARG A CA 1
ATOM 1022 C C . ARG A 1 131 ? 17.744 44.637 40.181 1.00 6.00 127 ARG A C 1
ATOM 1023 O O . ARG A 1 131 ? 18.718 43.919 40.445 1.00 5.46 127 ARG A O 1
ATOM 1031 N N . LEU A 1 132 ? 17.665 45.929 40.500 1.00 5.86 128 LEU A N 1
ATOM 1032 C CA . LEU A 1 132 ? 18.794 46.592 41.168 1.00 6.18 128 LEU A CA 1
ATOM 1033 C C . LEU A 1 132 ? 19.042 46.044 42.565 1.00 6.02 128 LEU A C 1
ATOM 1034 O O . LEU A 1 132 ? 20.159 46.121 43.074 1.00 6.98 128 LEU A O 1
ATOM 1039 N N . ASN A 1 133 ? 17.989 45.511 43.195 1.00 5.92 129 ASN A N 1
ATOM 1040 C CA . ASN A 1 133 ? 18.090 44.854 44.500 1.00 6.45 129 ASN A CA 1
ATOM 1041 C C . ASN A 1 133 ? 18.556 43.399 44.424 1.00 6.61 129 ASN A C 1
ATOM 1042 O O . ASN A 1 133 ? 18.590 42.688 45.447 1.00 7.06 129 ASN A O 1
ATOM 1047 N N . ASN A 1 134 ? 18.926 42.933 43.236 1.00 7.96 130 ASN A N 1
ATOM 1048 C CA . ASN A 1 134 ? 19.385 41.561 43.066 1.00 8.83 130 ASN A CA 1
ATOM 1049 C C . ASN A 1 134 ? 18.340 40.544 43.538 1.00 8.75 130 ASN A C 1
ATOM 1050 O O . ASN A 1 134 ? 18.670 39.506 44.143 1.00 9.64 130 ASN A O 1
ATOM 1055 N N . ARG A 1 135 ? 17.064 40.847 43.284 1.00 7.07 131 ARG A N 1
ATOM 1056 C CA . ARG A 1 135 ? 16.015 39.872 43.408 1.00 7.53 131 ARG A CA 1
ATOM 1057 C C . ARG A 1 135 ? 15.668 39.380 42.004 1.00 7.98 131 ARG A C 1
ATOM 1058 O O . ARG A 1 135 ? 15.953 40.069 41.015 1.00 8.44 131 ARG A O 1
ATOM 1066 N N . LYS A 1 136 ? 15.095 38.187 41.927 1.00 8.16 132 LYS A N 1
ATOM 1067 C CA . LYS A 1 136 ? 14.678 37.616 40.647 1.00 8.82 132 LYS A CA 1
ATOM 1068 C C . LYS A 1 136 ? 13.355 38.232 40.237 1.00 8.55 132 LYS A C 1
ATOM 1069 O O . LYS A 1 136 ? 12.382 38.143 40.983 1.00 9.99 132 LYS A O 1
ATOM 1075 N N . LEU A 1 137 ? 13.310 38.855 39.064 1.00 8.28 133 LEU A N 1
ATOM 1076 C CA . LEU A 1 137 ? 12.050 39.449 38.576 1.00 7.75 133 LEU A CA 1
ATOM 1077 C C . LEU A 1 137 ? 11.213 38.423 37.836 1.00 7.73 133 LEU A C 1
ATOM 1078 O O . LEU A 1 137 ? 11.697 37.777 36.895 1.00 8.57 133 LEU A O 1
ATOM 1083 N N . VAL A 1 138 ? 9.973 38.250 38.275 1.00 7.37 134 VAL A N 1
ATOM 1084 C CA . VAL A 1 138 ? 8.993 37.425 37.574 1.00 7.06 134 VAL A CA 1
ATOM 1085 C C . VAL A 1 138 ? 7.938 38.376 36.999 1.00 7.65 134 VAL A C 1
ATOM 1086 O O . VAL A 1 138 ? 7.221 39.049 37.750 1.00 7.16 134 VAL A O 1
ATOM 1090 N N . SER A 1 139 ? 7.910 38.488 35.673 1.00 7.59 135 SER A N 1
ATOM 1091 C CA . SER A 1 139 ? 6.918 39.337 34.998 1.00 7.61 135 SER A CA 1
ATOM 1092 C C . SER A 1 139 ? 5.732 38.494 34.568 1.00 7.70 135 SER A C 1
ATOM 1093 O O . SER A 1 139 ? 5.842 37.674 33.656 1.00 8.26 135 SER A O 1
ATOM 1096 N N . ASN A 1 140 ? 4.599 38.681 35.247 1.00 7.42 136 ASN A N 1
ATOM 1097 C CA . ASN A 1 140 ? 3.367 38.028 34.873 1.00 7.13 136 ASN A CA 1
ATOM 1098 C C . ASN A 1 140 ? 2.679 38.895 33.826 1.00 7.94 136 ASN A C 1
ATOM 1099 O O . ASN A 1 140 ? 2.179 39.961 34.150 1.00 7.53 136 ASN A O 1
ATOM 1104 N N . SER A 1 141 ? 2.696 38.453 32.572 1.00 8.37 137 SER A N 1
ATOM 1105 C CA . SER A 1 141 ? 2.195 39.261 31.474 1.00 8.06 137 SER A CA 1
ATOM 1106 C C . SER A 1 141 ? 0.670 39.387 31.505 1.00 7.78 137 SER A C 1
ATOM 1107 O O . SER A 1 141 ? -0.037 38.389 31.476 1.00 8.49 137 SER A O 1
ATOM 1110 N N . LEU A 1 142 ? 0.169 40.619 31.513 1.00 7.42 138 LEU A N 1
ATOM 1111 C CA . LEU A 1 142 ? -1.263 40.872 31.436 1.00 7.39 138 LEU A CA 1
ATOM 1112 C C . LEU A 1 142 ? -1.796 40.538 30.049 1.00 7.95 138 LEU A C 1
ATOM 1113 O O . LEU A 1 142 ? -1.112 40.775 29.025 1.00 9.24 138 LEU A O 1
ATOM 1118 N N . LYS A 1 143 ? -3.019 40.009 30.033 1.00 8.44 139 LYS A N 1
ATOM 1119 C CA . LYS A 1 143 ? -3.779 39.803 28.802 1.00 9.18 139 LYS A CA 1
ATOM 1120 C C . LYS A 1 143 ? -4.429 41.111 28.423 1.00 9.67 139 LYS A C 1
ATOM 1121 O O . LYS A 1 143 ? -4.625 41.987 29.275 1.00 9.02 139 LYS A O 1
ATOM 1127 N N . GLU A 1 144 ? -4.759 41.251 27.149 1.00 9.69 140 GLU A N 1
ATOM 1128 C CA A GLU A 1 144 ? -5.547 42.383 26.674 0.50 9.91 140 GLU A CA 1
ATOM 1129 C CA B GLU A 1 144 ? -5.582 42.371 26.717 0.50 10.06 140 GLU A CA 1
ATOM 1130 C C . GLU A 1 144 ? -6.770 41.817 25.970 1.00 10.40 140 GLU A C 1
ATOM 1131 O O . GLU A 1 144 ? -6.621 41.110 24.955 1.00 10.66 140 GLU A O 1
ATOM 1142 N N . GLU A 1 145 ? -7.940 42.113 26.516 1.00 10.72 141 GLU A N 1
ATOM 1143 C CA . GLU A 1 145 ? -9.221 41.631 26.024 1.00 12.26 141 GLU A CA 1
ATOM 1144 C C . GLU A 1 145 ? -10.227 42.783 26.022 1.00 12.13 141 GLU A C 1
ATOM 1145 O O . GLU A 1 145 ? -10.429 43.432 27.029 1.00 11.54 141 GLU A O 1
ATOM 1151 N N . ASN A 1 146 ? -10.878 43.019 24.886 1.00 13.54 142 ASN A N 1
ATOM 1152 C CA . ASN A 1 146 ? -11.937 44.038 24.812 1.00 13.70 142 ASN A CA 1
ATOM 1153 C C . ASN A 1 146 ? -11.450 45.406 25.295 1.00 12.83 142 ASN A C 1
ATOM 1154 O O . ASN A 1 146 ? -12.181 46.131 25.975 1.00 12.88 142 ASN A O 1
ATOM 1159 N N . GLY A 1 147 ? -10.204 45.725 24.965 1.00 11.80 143 GLY A N 1
ATOM 1160 C CA . GLY A 1 147 ? -9.627 47.026 25.248 1.00 11.35 143 GLY A CA 1
ATOM 1161 C C . GLY A 1 147 ? -9.194 47.229 26.684 1.00 10.14 143 GLY A C 1
ATOM 1162 O O . GLY A 1 147 ? -8.948 48.357 27.089 1.00 9.90 143 GLY A O 1
ATOM 1163 N N . LEU A 1 148 ? -9.120 46.152 27.459 1.00 9.26 144 LEU A N 1
ATOM 1164 C CA . LEU A 1 148 ? -8.715 46.252 28.856 1.00 8.18 144 LEU A CA 1
ATOM 1165 C C . LEU A 1 148 ? -7.669 45.225 29.204 1.00 8.03 144 LEU A C 1
ATOM 1166 O O . LEU A 1 148 ? -7.691 44.113 28.680 1.00 7.98 144 LEU A O 1
ATOM 1171 N N . PHE A 1 149 ? -6.775 45.582 30.120 1.00 6.94 145 PHE A N 1
ATOM 1172 C CA . PHE A 1 149 ? -5.877 44.587 30.690 1.00 6.53 145 PHE A CA 1
ATOM 1173 C C . PHE A 1 149 ? -6.655 43.635 31.598 1.00 6.45 145 PHE A C 1
ATOM 1174 O O . PHE A 1 149 ? -7.544 44.061 32.340 1.00 6.68 145 PHE A O 1
ATOM 1182 N N . GLN A 1 150 ? -6.283 42.351 31.568 1.00 6.37 146 GLN A N 1
ATOM 1183 C CA . GLN A 1 150 ? -6.824 41.359 32.487 1.00 6.94 146 GLN A CA 1
ATOM 1184 C C . GLN A 1 150 ? -5.726 40.408 32.949 1.00 7.14 146 GLN A C 1
ATOM 1185 O O . GLN A 1 150 ? -4.777 40.133 32.220 1.00 7.60 146 GLN A O 1
ATOM 1191 N N . ILE A 1 151 ? -5.896 39.880 34.151 1.00 7.53 147 ILE A N 1
ATOM 1192 C CA . ILE A 1 151 ? -4.948 38.911 34.707 1.00 8.34 147 ILE A CA 1
ATOM 1193 C C . ILE A 1 151 ? -5.303 37.492 34.230 1.00 8.86 147 ILE A C 1
ATOM 1194 O O . ILE A 1 151 ? -6.468 37.097 34.290 1.00 9.59 147 ILE A O 1
ATOM 1199 N N . ASP A 1 152 ? -4.300 36.770 33.729 1.00 8.80 148 ASP A N 1
ATOM 1200 C CA . ASP A 1 152 ? -4.434 35.337 33.421 1.00 9.34 148 ASP A CA 1
ATOM 1201 C C . ASP A 1 152 ? -4.097 34.611 34.717 1.00 8.76 148 ASP A C 1
ATOM 1202 O O . ASP A 1 152 ? -2.941 34.458 35.061 1.00 8.72 148 ASP A O 1
ATOM 1207 N N . PHE A 1 153 ? -5.120 34.209 35.460 1.00 9.34 149 PHE A N 1
ATOM 1208 C CA . PHE A 1 153 ? -4.914 33.644 36.784 1.00 9.45 149 PHE A CA 1
ATOM 1209 C C . PHE A 1 153 ? -4.242 32.276 36.773 1.00 10.72 149 PHE A C 1
ATOM 1210 O O . PHE A 1 153 ? -3.515 31.945 37.724 1.00 11.10 149 PHE A O 1
ATOM 1218 N N . GLU A 1 154 ? -4.452 31.507 35.708 1.00 11.32 150 GLU A N 1
ATOM 1219 C CA . GLU A 1 154 ? -3.744 30.229 35.556 1.00 12.82 150 GLU A CA 1
ATOM 1220 C C . GLU A 1 154 ? -2.242 30.454 35.456 1.00 11.64 150 GLU A C 1
ATOM 1221 O O . GLU A 1 154 ? -1.452 29.819 36.169 1.00 11.76 150 GLU A O 1
ATOM 1227 N N . GLN A 1 155 ? -1.849 31.383 34.595 1.00 11.07 151 GLN A N 1
ATOM 1228 C CA . GLN A 1 155 ? -0.439 31.674 34.414 1.00 10.29 151 GLN A CA 1
ATOM 1229 C C . GLN A 1 155 ? 0.135 32.406 35.622 1.00 9.73 151 GLN A C 1
ATOM 1230 O O . GLN A 1 155 ? 1.300 32.209 35.959 1.00 8.89 151 GLN A O 1
ATOM 1236 N N . LEU A 1 156 ? -0.678 33.238 36.286 1.00 9.57 152 LEU A N 1
ATOM 1237 C CA . LEU A 1 156 ? -0.227 33.913 37.507 1.00 8.90 152 LEU A CA 1
ATOM 1238 C C . LEU A 1 156 ? 0.147 32.889 38.573 1.00 9.08 152 LEU A C 1
ATOM 1239 O O . LEU A 1 156 ? 1.213 32.987 39.173 1.00 8.87 152 LEU A O 1
ATOM 1244 N N . GLU A 1 157 ? -0.715 31.896 38.792 1.00 8.59 153 GLU A N 1
ATOM 1245 C CA . GLU A 1 157 ? -0.395 30.844 39.757 1.00 9.56 153 GLU A CA 1
ATOM 1246 C C . GLU A 1 157 ? 0.859 30.087 39.341 1.00 9.83 153 GLU A C 1
ATOM 1247 O O . GLU A 1 157 ? 1.730 29.828 40.181 1.00 10.48 153 GLU A O 1
ATOM 1253 N N . ASN A 1 158 ? 0.959 29.743 38.056 1.00 10.11 154 ASN A N 1
ATOM 1254 C CA . ASN A 1 158 ? 2.172 29.098 37.529 1.00 11.29 154 ASN A CA 1
ATOM 1255 C C . ASN A 1 158 ? 3.428 29.909 37.799 1.00 11.23 154 ASN A C 1
ATOM 1256 O O . ASN A 1 158 ? 4.448 29.368 38.233 1.00 11.70 154 ASN A O 1
ATOM 1261 N N . ASP A 1 159 ? 3.339 31.220 37.567 1.00 11.02 155 ASP A N 1
ATOM 1262 C CA . ASP A 1 159 ? 4.463 32.124 37.780 1.00 11.14 155 ASP A CA 1
ATOM 1263 C C . ASP A 1 159 ? 4.860 32.128 39.252 1.00 10.92 155 ASP A C 1
ATOM 1264 O O . ASP A 1 159 ? 6.042 32.125 39.574 1.00 10.62 155 ASP A O 1
ATOM 1269 N N . ILE A 1 160 ? 3.870 32.125 40.138 1.00 10.19 156 ILE A N 1
ATOM 1270 C CA . ILE A 1 160 ? 4.139 32.112 41.571 1.00 10.35 156 ILE A CA 1
ATOM 1271 C C . ILE A 1 160 ? 4.807 30.812 42.024 1.00 10.88 156 ILE A C 1
ATOM 1272 O O . ILE A 1 160 ? 5.805 30.845 42.750 1.00 11.58 156 ILE A O 1
ATOM 1277 N N . VAL A 1 161 ? 4.280 29.682 41.565 1.00 11.59 157 VAL A N 1
ATOM 1278 C CA . VAL A 1 161 ? 4.744 28.366 42.038 1.00 12.21 157 VAL A CA 1
ATOM 1279 C C . VAL A 1 161 ? 6.120 28.028 41.462 1.00 12.57 157 VAL A C 1
ATOM 1280 O O . VAL A 1 161 ? 7.035 27.623 42.192 1.00 12.82 157 VAL A O 1
ATOM 1284 N N . GLU A 1 162 ? 6.274 28.244 40.161 1.00 12.50 158 GLU A N 1
ATOM 1285 C CA . GLU A 1 162 ? 7.479 27.859 39.438 1.00 13.19 158 GLU A CA 1
ATOM 1286 C C . GLU A 1 162 ? 8.702 28.640 39.890 1.00 12.69 158 GLU A C 1
ATOM 1287 O O . GLU A 1 162 ? 9.844 28.159 39.798 1.00 14.50 158 GLU A O 1
ATOM 1293 N N . ASN A 1 163 ? 8.469 29.850 40.394 1.00 11.94 159 ASN A N 1
ATOM 1294 C CA . ASN A 1 163 ? 9.552 30.729 40.782 1.00 11.75 159 ASN A CA 1
ATOM 1295 C C . ASN A 1 163 ? 9.641 30.949 42.289 1.00 11.06 159 ASN A C 1
ATOM 1296 O O . ASN A 1 163 ? 10.491 31.709 42.737 1.00 10.99 159 ASN A O 1
ATOM 1301 N N . ASP A 1 164 ? 8.803 30.267 43.072 1.00 11.14 160 ASP A N 1
ATOM 1302 C CA . ASP A 1 164 ? 8.762 30.449 44.528 1.00 11.33 160 ASP A CA 1
ATOM 1303 C C . ASP A 1 164 ? 8.681 31.941 44.889 1.00 10.33 160 ASP A C 1
ATOM 1304 O O . ASP A 1 164 ? 9.459 32.463 45.675 1.00 9.73 160 ASP A O 1
ATOM 1309 N N . VAL A 1 165 ? 7.714 32.619 44.292 1.00 9.18 161 VAL A N 1
ATOM 1310 C CA . VAL A 1 165 ? 7.553 34.058 44.509 1.00 8.11 161 VAL A CA 1
ATOM 1311 C C . VAL A 1 165 ? 7.280 34.365 45.981 1.00 7.89 161 VAL A C 1
ATOM 1312 O O . VAL A 1 165 ? 6.444 33.709 46.616 1.00 8.07 161 VAL A O 1
ATOM 1316 N N . LYS A 1 166 ? 7.996 35.352 46.515 1.00 7.47 162 LYS A N 1
ATOM 1317 C CA . LYS A 1 166 ? 7.877 35.743 47.917 1.00 7.45 162 LYS A CA 1
ATOM 1318 C C . LYS A 1 166 ? 7.123 37.047 48.109 1.00 6.82 162 LYS A C 1
ATOM 1319 O O . LYS A 1 166 ? 6.561 37.271 49.179 1.00 6.38 162 LYS A O 1
ATOM 1325 N N . LEU A 1 167 ? 7.113 37.883 47.069 1.00 6.21 163 LEU A N 1
ATOM 1326 C CA . LEU A 1 167 ? 6.543 39.214 47.141 1.00 6.05 163 LEU A CA 1
ATOM 1327 C C . LEU A 1 167 ? 5.906 39.544 45.817 1.00 5.49 163 LEU A C 1
ATOM 1328 O O . LEU A 1 167 ? 6.485 39.276 44.762 1.00 5.55 163 LEU A O 1
ATOM 1333 N N . TYR A 1 168 ? 4.705 40.130 45.883 1.00 5.17 164 TYR A N 1
ATOM 1334 C CA . TYR A 1 168 ? 3.959 40.561 44.706 1.00 5.35 164 TYR A CA 1
ATOM 1335 C C . TYR A 1 168 ? 3.779 42.073 44.810 1.00 5.56 164 TYR A C 1
ATOM 1336 O O . TYR A 1 168 ? 3.200 42.554 45.787 1.00 5.10 164 TYR A O 1
ATOM 1345 N N . LEU A 1 169 ? 4.292 42.808 43.825 1.00 5.15 165 LEU A N 1
ATOM 1346 C CA . LEU A 1 169 ? 4.101 44.252 43.727 1.00 4.70 165 LEU A CA 1
ATOM 1347 C C . LEU A 1 169 ? 2.918 44.467 42.798 1.00 5.11 165 LEU A C 1
ATOM 1348 O O . LEU A 1 169 ? 3.002 44.234 41.597 1.00 5.22 165 LEU A O 1
ATOM 1353 N N . LEU A 1 170 ? 1.802 44.836 43.394 1.00 4.52 166 LEU A N 1
ATOM 1354 C CA . LEU A 1 170 ? 0.558 45.081 42.677 1.00 5.07 166 LEU A CA 1
ATOM 1355 C C . LEU A 1 170 ? 0.414 46.566 42.423 1.00 4.40 166 LEU A C 1
ATOM 1356 O O . LEU A 1 170 ? 0.730 47.397 43.286 1.00 5.77 166 LEU A O 1
ATOM 1361 N N . CYS A 1 171 ? -0.067 46.904 41.235 1.00 4.03 167 CYS A N 1
ATOM 1362 C CA . CYS A 1 171 ? -0.357 48.299 40.893 1.00 3.60 167 CYS A CA 1
ATOM 1363 C C . CYS A 1 171 ? -1.873 48.439 40.763 1.00 4.13 167 CYS A C 1
ATOM 1364 O O . CYS A 1 171 ? -2.473 47.823 39.885 1.00 4.91 167 CYS A O 1
ATOM 1367 N N . ASN A 1 172 ? -2.485 49.230 41.646 1.00 4.14 168 ASN A N 1
ATOM 1368 C CA A ASN A 1 172 ? -3.939 49.383 41.642 0.50 4.92 168 ASN A CA 1
ATOM 1369 C CA B ASN A 1 172 ? -3.955 49.302 41.792 0.50 4.87 168 ASN A CA 1
ATOM 1370 C C . ASN A 1 172 ? -4.409 50.752 42.101 1.00 5.01 168 ASN A C 1
ATOM 1371 O O . ASN A 1 172 ? -4.354 51.111 43.258 1.00 4.72 168 ASN A O 1
ATOM 1380 N N . PRO A 1 173 ? -4.884 51.558 41.115 1.00 5.41 169 PRO A N 1
ATOM 1381 C CA . PRO A 1 173 ? -5.029 51.297 39.676 1.00 5.78 169 PRO A CA 1
ATOM 1382 C C . PRO A 1 173 ? -3.724 50.981 38.975 1.00 5.24 169 PRO A C 1
ATOM 1383 O O . PRO A 1 173 ? -2.671 51.466 39.385 1.00 4.83 169 PRO A O 1
ATOM 1387 N N . HIS A 1 174 ? -3.807 50.170 37.919 1.00 4.88 170 HIS A N 1
ATOM 1388 C CA . HIS A 1 174 ? -2.615 49.762 37.157 1.00 4.62 170 HIS A CA 1
ATOM 1389 C C . HIS A 1 174 ? -2.158 50.837 36.154 1.00 4.77 170 HIS A C 1
ATOM 1390 O O . HIS A 1 174 ? -2.954 51.346 35.354 1.00 4.93 170 HIS A O 1
ATOM 1397 N N . ASN A 1 175 ? -0.875 51.205 36.250 1.00 4.45 171 ASN A N 1
ATOM 1398 C CA . ASN A 1 175 ? -0.215 52.150 35.373 1.00 4.42 171 ASN A CA 1
ATOM 1399 C C . ASN A 1 175 ? 0.860 51.348 34.626 1.00 4.56 171 ASN A C 1
ATOM 1400 O O . ASN A 1 175 ? 1.736 50.786 35.267 1.00 4.66 171 ASN A O 1
ATOM 1405 N N . PRO A 1 176 ? 0.813 51.301 33.278 1.00 4.72 172 PRO A N 1
ATOM 1406 C CA . PRO A 1 176 ? -0.062 52.031 32.366 1.00 5.39 172 PRO A CA 1
ATOM 1407 C C . PRO A 1 176 ? -1.365 51.297 32.049 1.00 5.97 172 PRO A C 1
ATOM 1408 O O . PRO A 1 176 ? -1.619 50.198 32.558 1.00 7.52 172 PRO A O 1
ATOM 1412 N N . GLY A 1 177 ? -2.201 51.919 31.232 1.00 6.12 173 GLY A N 1
ATOM 1413 C CA . GLY A 1 177 ? -3.521 51.404 30.921 1.00 5.97 173 GLY A CA 1
ATOM 1414 C C . GLY A 1 177 ? -4.626 52.020 31.758 1.00 6.36 173 GLY A C 1
ATOM 1415 O O . GLY A 1 177 ? -5.733 52.259 31.271 1.00 6.70 173 GLY A O 1
ATOM 1416 N N . GLY A 1 178 ? -4.349 52.244 33.040 1.00 5.36 174 GLY A N 1
ATOM 1417 C CA . GLY A 1 178 ? -5.340 52.833 33.932 1.00 5.52 174 GLY A CA 1
ATOM 1418 C C . GLY A 1 178 ? -6.434 51.858 34.340 1.00 5.41 174 GLY A C 1
ATOM 1419 O O . GLY A 1 178 ? -7.614 52.211 34.411 1.00 5.91 174 GLY A O 1
ATOM 1420 N N . ARG A 1 179 ? -6.038 50.636 34.666 1.00 5.47 175 ARG A N 1
ATOM 1421 C CA . ARG A 1 179 ? -6.988 49.565 34.980 1.00 5.23 175 ARG A CA 1
ATOM 1422 C C . ARG A 1 179 ? -7.358 49.595 36.451 1.00 5.69 175 ARG A C 1
ATOM 1423 O O . ARG A 1 179 ? -6.492 49.538 37.328 1.00 5.75 175 ARG A O 1
ATOM 1431 N N . VAL A 1 180 ? -8.660 49.699 36.712 1.00 4.20 176 VAL A N 1
ATOM 1432 C CA . VAL A 1 180 ? -9.193 49.803 38.068 1.00 4.59 176 VAL A CA 1
ATOM 1433 C C . VAL A 1 180 ? -9.760 48.418 38.411 1.00 5.54 176 VAL A C 1
ATOM 1434 O O . VAL A 1 180 ? -10.903 48.090 38.082 1.00 6.41 176 VAL A O 1
ATOM 1438 N N . TRP A 1 181 ? -8.942 47.602 39.072 1.00 6.03 177 TRP A N 1
ATOM 1439 C CA . TRP A 1 181 ? -9.285 46.203 39.316 1.00 5.75 177 TRP A CA 1
ATOM 1440 C C . TRP A 1 181 ? -10.530 46.072 40.167 1.00 6.13 177 TRP A C 1
ATOM 1441 O O . TRP A 1 181 ? -10.686 46.767 41.173 1.00 6.26 177 TRP A O 1
ATOM 1452 N N . GLU A 1 182 ? -11.412 45.162 39.772 1.00 6.87 178 GLU A N 1
ATOM 1453 C CA . GLU A 1 182 ? -12.604 44.902 40.567 1.00 7.36 178 GLU A CA 1
ATOM 1454 C C . GLU A 1 182 ? -12.271 44.128 41.830 1.00 6.75 178 GLU A C 1
ATOM 1455 O O . GLU A 1 182 ? -11.297 43.399 41.896 1.00 7.04 178 GLU A O 1
ATOM 1461 N N . ARG A 1 183 ? -13.140 44.253 42.814 1.00 7.43 179 ARG A N 1
ATOM 1462 C CA . ARG A 1 183 ? -13.004 43.518 44.047 1.00 8.37 179 ARG A CA 1
ATOM 1463 C C . ARG A 1 183 ? -12.826 42.013 43.771 1.00 8.11 179 ARG A C 1
ATOM 1464 O O . ARG A 1 183 ? -12.023 41.351 44.425 1.00 7.28 179 ARG A O 1
ATOM 1472 N N . GLU A 1 184 ? -13.529 41.477 42.780 1.00 8.71 180 GLU A N 1
ATOM 1473 C CA . GLU A 1 184 ? -13.435 40.041 42.490 1.00 9.28 180 GLU A CA 1
ATOM 1474 C C . GLU A 1 184 ? -12.063 39.607 41.977 1.00 8.82 180 GLU A C 1
ATOM 1475 O O . GLU A 1 184 ? -11.616 38.485 42.251 1.00 9.68 180 GLU A O 1
ATOM 1481 N N . VAL A 1 185 ? -11.398 40.498 41.244 1.00 6.88 181 VAL A N 1
ATOM 1482 C CA . VAL A 1 185 ? -10.063 40.248 40.740 1.00 6.70 181 VAL A CA 1
ATOM 1483 C C . VAL A 1 185 ? -9.084 40.273 41.913 1.00 6.03 181 VAL A C 1
ATOM 1484 O O . VAL A 1 185 ? -8.275 39.361 42.108 1.00 5.94 181 VAL A O 1
ATOM 1488 N N . LEU A 1 186 ? -9.198 41.309 42.737 1.00 5.67 182 LEU A N 1
ATOM 1489 C CA . LEU A 1 186 ? -8.348 41.420 43.921 1.00 5.44 182 LEU A CA 1
ATOM 1490 C C . LEU A 1 186 ? -8.536 40.252 44.890 1.00 6.22 182 LEU A C 1
ATOM 1491 O O . LEU A 1 186 ? -7.574 39.792 45.529 1.00 6.41 182 LEU A O 1
ATOM 1496 N N . GLU A 1 187 ? -9.768 39.766 45.022 1.00 7.00 183 GLU A N 1
ATOM 1497 C CA . GLU A 1 187 ? -10.012 38.616 45.903 1.00 8.03 183 GLU A CA 1
ATOM 1498 C C . GLU A 1 187 ? -9.268 37.368 45.412 1.00 7.36 183 GLU A C 1
ATOM 1499 O O . GLU A 1 187 ? -8.665 36.646 46.220 1.00 7.16 183 GLU A O 1
ATOM 1505 N N . GLN A 1 188 ? -9.267 37.137 44.098 1.00 6.99 184 GLN A N 1
ATOM 1506 C CA . GLN A 1 188 ? -8.544 36.000 43.529 1.00 7.93 184 GLN A CA 1
ATOM 1507 C C . GLN A 1 188 ? -7.039 36.119 43.743 1.00 7.17 184 GLN A C 1
ATOM 1508 O O . GLN A 1 188 ? -6.360 35.145 44.031 1.00 7.77 184 GLN A O 1
ATOM 1514 N N . ILE A 1 189 ? -6.510 37.323 43.549 1.00 6.08 185 ILE A N 1
ATOM 1515 C CA . ILE A 1 189 ? -5.108 37.595 43.844 1.00 5.84 185 ILE A CA 1
ATOM 1516 C C . ILE A 1 189 ? -4.786 37.280 45.305 1.00 6.03 185 ILE A C 1
ATOM 1517 O O . ILE A 1 189 ? -3.802 36.601 45.601 1.00 6.11 185 ILE A O 1
ATOM 1522 N N . GLY A 1 190 ? -5.609 37.777 46.217 1.00 6.02 186 GLY A N 1
ATOM 1523 C CA . GLY A 1 190 ? -5.369 37.579 47.630 1.00 6.08 186 GLY A CA 1
ATOM 1524 C C . GLY A 1 190 ? -5.368 36.121 48.023 1.00 6.21 186 GLY A C 1
ATOM 1525 O O . GLY A 1 190 ? -4.533 35.670 48.821 1.00 6.58 186 GLY A O 1
ATOM 1526 N N . HIS A 1 191 ? -6.297 35.366 47.451 1.00 7.27 187 HIS A N 1
ATOM 1527 C CA . HIS A 1 191 ? -6.390 33.943 47.758 1.00 7.86 187 HIS A CA 1
ATOM 1528 C C . HIS A 1 191 ? -5.129 33.214 47.294 1.00 8.12 187 HIS A C 1
ATOM 1529 O O . HIS A 1 191 ? -4.624 32.342 47.998 1.00 7.74 187 HIS A O 1
ATOM 1536 N N . LEU A 1 192 ? -4.582 33.614 46.149 1.00 7.89 188 LEU A N 1
ATOM 1537 C CA . LEU A 1 192 ? -3.322 33.042 45.665 1.00 8.11 188 LEU A CA 1
ATOM 1538 C C . LEU A 1 192 ? -2.152 33.367 46.609 1.00 8.17 188 LEU A C 1
ATOM 1539 O O . LEU A 1 192 ? -1.294 32.536 46.866 1.00 7.94 188 LEU A O 1
ATOM 1544 N N . CYS A 1 193 ? -2.121 34.580 47.145 1.00 8.05 189 CYS A N 1
ATOM 1545 C CA . CYS A 1 193 ? -1.087 34.953 48.096 1.00 7.59 189 CYS A CA 1
ATOM 1546 C C . CYS A 1 193 ? -1.213 34.174 49.396 1.00 8.23 189 CYS A C 1
ATOM 1547 O O . CYS A 1 193 ? -0.214 33.792 50.010 1.00 8.24 189 CYS A O 1
ATOM 1550 N N . GLN A 1 194 ? -2.444 33.920 49.823 1.00 7.88 190 GLN A N 1
ATOM 1551 C CA . GLN A 1 194 ? -2.660 33.130 51.034 1.00 8.28 190 GLN A CA 1
ATOM 1552 C C . GLN A 1 194 ? -2.216 31.685 50.827 1.00 8.37 190 GLN A C 1
ATOM 1553 O O . GLN A 1 194 ? -1.575 31.095 51.696 1.00 9.01 190 GLN A O 1
ATOM 1559 N N . LYS A 1 195 ? -2.571 31.120 49.679 1.00 8.17 191 LYS A N 1
ATOM 1560 C CA . LYS A 1 195 ? -2.187 29.749 49.342 1.00 8.98 191 LYS A CA 1
ATOM 1561 C C . LYS A 1 195 ? -0.676 29.553 49.294 1.00 9.21 191 LYS A C 1
ATOM 1562 O O . LYS A 1 195 ? -0.157 28.560 49.828 1.00 10.07 191 LYS A O 1
ATOM 1568 N N . HIS A 1 196 ? 0.018 30.490 48.650 1.00 9.08 192 HIS A N 1
ATOM 1569 C CA . HIS A 1 196 ? 1.440 30.319 48.323 1.00 9.49 192 HIS A CA 1
ATOM 1570 C C . HIS A 1 196 ? 2.372 31.133 49.213 1.00 9.39 192 HIS A C 1
ATOM 1571 O O . HIS A 1 196 ? 3.602 31.168 48.985 1.00 9.89 192 HIS A O 1
ATOM 1578 N N . HIS A 1 197 ? 1.804 31.753 50.244 1.00 8.80 193 HIS A N 1
ATOM 1579 C CA . HIS A 1 197 ? 2.569 32.455 51.282 1.00 9.18 193 HIS A CA 1
ATOM 1580 C C . HIS A 1 197 ? 3.365 33.625 50.699 1.00 8.86 193 HIS A C 1
ATOM 1581 O O . HIS A 1 197 ? 4.573 33.738 50.887 1.00 9.64 193 HIS A O 1
ATOM 1588 N N . VAL A 1 198 ? 2.654 34.473 49.967 1.00 7.41 194 VAL A N 1
ATOM 1589 C CA . VAL A 1 198 ? 3.247 35.619 49.288 1.00 6.65 194 VAL A CA 1
ATOM 1590 C C . VAL A 1 198 ? 2.817 36.893 50.021 1.00 6.58 194 VAL A C 1
ATOM 1591 O O . VAL A 1 198 ? 1.660 37.021 50.425 1.00 7.00 194 VAL A O 1
ATOM 1595 N N . ILE A 1 199 ? 3.766 37.792 50.242 1.00 6.20 195 ILE A N 1
ATOM 1596 C CA . ILE A 1 199 ? 3.475 39.114 50.781 1.00 5.85 195 ILE A CA 1
ATOM 1597 C C . ILE A 1 199 ? 3.085 40.008 49.597 1.00 5.67 195 ILE A C 1
ATOM 1598 O O . ILE A 1 199 ? 3.647 39.894 48.511 1.00 5.60 195 ILE A O 1
ATOM 1603 N N . LEU A 1 200 ? 2.086 40.860 49.799 1.00 5.49 196 LEU A N 1
ATOM 1604 C CA . LEU A 1 200 ? 1.608 41.718 48.717 1.00 5.39 196 LEU A CA 1
ATOM 1605 C C . LEU A 1 200 ? 1.743 43.167 49.118 1.00 5.53 196 LEU A C 1
ATOM 1606 O O . LEU A 1 200 ? 1.328 43.551 50.201 1.00 6.18 196 LEU A O 1
ATOM 1611 N N . VAL A 1 201 ? 2.341 43.943 48.221 1.00 4.86 197 VAL A N 1
ATOM 1612 C CA . VAL A 1 201 ? 2.422 45.384 48.344 1.00 5.15 197 VAL A CA 1
ATOM 1613 C C . VAL A 1 201 ? 1.542 45.991 47.264 1.00 5.03 197 VAL A C 1
ATOM 1614 O O . VAL A 1 201 ? 1.780 45.781 46.088 1.00 6.00 197 VAL A O 1
ATOM 1618 N N . SER A 1 202 ? 0.503 46.713 47.685 1.00 4.72 198 SER A N 1
ATOM 1619 C CA . SER A 1 202 ? -0.447 47.321 46.752 1.00 5.00 198 SER A CA 1
ATOM 1620 C C . SER A 1 202 ? -0.136 48.802 46.603 1.00 4.54 198 SER A C 1
ATOM 1621 O O . SER A 1 202 ? -0.321 49.590 47.526 1.00 3.99 198 SER A O 1
ATOM 1624 N N . ASP A 1 203 ? 0.433 49.148 45.456 1.00 5.20 199 ASP A N 1
ATOM 1625 C CA . ASP A 1 203 ? 0.752 50.527 45.129 1.00 5.49 199 ASP A CA 1
ATOM 1626 C C . ASP A 1 203 ? -0.524 51.195 44.629 1.00 4.87 199 ASP A C 1
ATOM 1627 O O . ASP A 1 203 ? -0.931 51.000 43.477 1.00 5.20 199 ASP A O 1
ATOM 1632 N N . GLU A 1 204 ? -1.126 51.977 45.513 1.00 4.28 200 GLU A N 1
ATOM 1633 C CA . GLU A 1 204 ? -2.402 52.623 45.250 1.00 4.09 200 GLU A CA 1
ATOM 1634 C C . GLU A 1 204 ? -2.255 54.144 45.112 1.00 3.98 200 GLU A C 1
ATOM 1635 O O . GLU A 1 204 ? -3.152 54.915 45.472 1.00 3.09 200 GLU A O 1
ATOM 1641 N N . ILE A 1 205 ? -1.133 54.589 44.554 1.00 3.63 201 ILE A N 1
ATOM 1642 C CA . ILE A 1 205 ? -0.900 56.023 44.431 1.00 3.80 201 ILE A CA 1
ATOM 1643 C C . ILE A 1 205 ? -1.936 56.726 43.539 1.00 4.15 201 ILE A C 1
ATOM 1644 O O . ILE A 1 205 ? -2.234 57.889 43.765 1.00 4.56 201 ILE A O 1
ATOM 1649 N N . HIS A 1 206 ? -2.510 56.023 42.556 1.00 4.10 202 HIS A N 1
ATOM 1650 C CA . HIS A 1 206 ? -3.545 56.611 41.691 1.00 4.24 202 HIS A CA 1
ATOM 1651 C C . HIS A 1 206 ? -4.971 56.434 42.199 1.00 4.39 202 HIS A C 1
ATOM 1652 O O . HIS A 1 206 ? -5.919 56.690 41.457 1.00 3.60 202 HIS A O 1
ATOM 1659 N N . GLN A 1 207 ? -5.130 56.050 43.460 1.00 4.59 203 GLN A N 1
ATOM 1660 C CA . GLN A 1 207 ? -6.436 55.605 43.971 1.00 4.35 203 GLN A CA 1
ATOM 1661 C C . GLN A 1 207 ? -7.544 56.652 43.926 1.00 5.23 203 GLN A C 1
ATOM 1662 O O . GLN A 1 207 ? -8.724 56.289 43.889 1.00 6.09 203 GLN A O 1
ATOM 1668 N N . ASP A 1 208 ? -7.186 57.929 43.977 1.00 4.96 204 ASP A N 1
ATOM 1669 C CA . ASP A 1 208 ? -8.192 59.012 43.987 1.00 5.64 204 ASP A CA 1
ATOM 1670 C C . ASP A 1 208 ? -8.618 59.439 42.579 1.00 5.73 204 ASP A C 1
ATOM 1671 O O . ASP A 1 208 ? -9.455 60.343 42.423 1.00 6.85 204 ASP A O 1
ATOM 1676 N N . LEU A 1 209 ? -8.011 58.819 41.564 1.00 5.51 205 LEU A N 1
ATOM 1677 C CA . LEU A 1 209 ? -8.167 59.227 40.181 1.00 5.69 205 LEU A CA 1
ATOM 1678 C C . LEU A 1 209 ? -8.905 58.184 39.344 1.00 5.65 205 LEU A C 1
ATOM 1679 O O . LEU A 1 209 ? -8.631 58.024 38.147 1.00 6.36 205 LEU A O 1
ATOM 1684 N N . THR A 1 210 ? -9.844 57.464 39.949 1.00 6.53 206 THR A N 1
ATOM 1685 C CA . THR A 1 210 ? -10.666 56.544 39.172 1.00 6.40 206 THR A CA 1
ATOM 1686 C C . THR A 1 210 ? -11.853 57.328 38.582 1.00 7.17 206 THR A C 1
ATOM 1687 O O . THR A 1 210 ? -12.414 58.215 39.220 1.00 8.55 206 THR A O 1
ATOM 1691 N N . LEU A 1 211 ? -12.228 56.972 37.368 1.00 6.32 207 LEU A N 1
ATOM 1692 C CA . LEU A 1 211 ? -13.065 57.812 36.518 1.00 6.79 207 LEU A CA 1
ATOM 1693 C C . LEU A 1 211 ? -14.197 57.026 35.883 1.00 7.62 207 LEU A C 1
ATOM 1694 O O . LEU A 1 211 ? -14.218 55.808 35.930 1.00 7.34 207 LEU A O 1
ATOM 1699 N N . PHE A 1 212 ? -15.157 57.737 35.293 1.00 8.50 208 PHE A N 1
ATOM 1700 C CA . PHE A 1 212 ? -16.233 57.095 34.512 1.00 9.54 208 PHE A CA 1
ATOM 1701 C C . PHE A 1 212 ? -17.034 56.066 35.311 1.00 10.03 208 PHE A C 1
ATOM 1702 O O . PHE A 1 212 ? -17.459 55.048 34.770 1.00 12.43 208 PHE A O 1
ATOM 1710 N N . GLY A 1 213 ? -17.213 56.335 36.594 1.00 10.23 209 GLY A N 1
ATOM 1711 C CA . GLY A 1 213 ? -17.958 55.446 37.478 1.00 10.44 209 GLY A CA 1
ATOM 1712 C C . GLY A 1 213 ? -17.172 54.304 38.091 1.00 10.19 209 GLY A C 1
ATOM 1713 O O . GLY A 1 213 ? -17.698 53.560 38.928 1.00 10.79 209 GLY A O 1
ATOM 1714 N N . HIS A 1 214 ? -15.916 54.151 37.685 1.00 9.56 210 HIS A N 1
ATOM 1715 C CA . HIS A 1 214 ? -15.080 53.107 38.239 1.00 9.20 210 HIS A CA 1
ATOM 1716 C C . HIS A 1 214 ? -14.659 53.482 39.644 1.00 9.87 210 HIS A C 1
ATOM 1717 O O . HIS A 1 214 ? -14.330 54.642 39.924 1.00 10.40 210 HIS A O 1
ATOM 1724 N N . GLU A 1 215 ? -14.723 52.507 40.538 1.00 9.65 211 GLU A N 1
ATOM 1725 C CA . GLU A 1 215 ? -14.433 52.760 41.951 1.00 9.86 211 GLU A CA 1
ATOM 1726 C C . GLU A 1 215 ? -13.194 51.989 42.385 1.00 7.77 211 GLU A C 1
ATOM 1727 O O . GLU A 1 215 ? -13.056 50.791 42.105 1.00 8.33 211 GLU A O 1
ATOM 1733 N N . HIS A 1 216 ? -12.279 52.702 43.033 1.00 7.25 212 HIS A N 1
ATOM 1734 C CA . HIS A 1 216 ? -11.100 52.091 43.620 1.00 6.30 212 HIS A CA 1
ATOM 1735 C C . HIS A 1 216 ? -11.498 51.176 44.755 1.00 6.00 212 HIS A C 1
ATOM 1736 O O . HIS A 1 216 ? -12.294 51.560 45.637 1.00 6.89 212 HIS A O 1
ATOM 1743 N N . VAL A 1 217 ? -10.924 49.973 44.759 1.00 5.76 213 VAL A N 1
ATOM 1744 C CA . VAL A 1 217 ? -11.106 49.036 45.863 1.00 6.02 213 VAL A CA 1
ATOM 1745 C C . VAL A 1 217 ? -9.755 48.843 46.542 1.00 5.81 213 VAL A C 1
ATOM 1746 O O . VAL A 1 217 ? -8.857 48.199 45.973 1.00 6.62 213 VAL A O 1
ATOM 1750 N N . SER A 1 218 ? -9.597 49.438 47.718 1.00 6.12 214 SER A N 1
ATOM 1751 C CA . SER A 1 218 ? -8.300 49.352 48.413 1.00 5.43 214 SER A CA 1
ATOM 1752 C C . SER A 1 218 ? -8.114 47.914 48.887 1.00 5.37 214 SER A C 1
ATOM 1753 O O . SER A 1 218 ? -9.051 47.243 49.328 1.00 5.85 214 SER A O 1
ATOM 1756 N N . PHE A 1 219 ? -6.889 47.415 48.780 1.00 4.59 215 PHE A N 1
ATOM 1757 C CA . PHE A 1 219 ? -6.678 45.972 48.816 1.00 5.01 215 PHE A CA 1
ATOM 1758 C C . PHE A 1 219 ? -7.178 45.305 50.097 1.00 5.47 215 PHE A C 1
ATOM 1759 O O . PHE A 1 219 ? -7.842 44.271 50.037 1.00 6.30 215 PHE A O 1
ATOM 1767 N N . ASN A 1 220 ? -6.874 45.892 51.246 1.00 5.44 216 ASN A N 1
ATOM 1768 C CA . ASN A 1 220 ? -7.247 45.275 52.504 1.00 6.63 216 ASN A CA 1
ATOM 1769 C C . ASN A 1 220 ? -8.721 45.399 52.847 1.00 6.71 216 ASN A C 1
ATOM 1770 O O . ASN A 1 220 ? -9.185 44.728 53.775 1.00 8.94 216 ASN A O 1
ATOM 1775 N N . THR A 1 221 ? -9.471 46.192 52.080 1.00 6.18 217 THR A N 1
ATOM 1776 C CA . THR A 1 221 ? -10.932 46.239 52.238 1.00 6.34 217 THR A CA 1
ATOM 1777 C C . THR A 1 221 ? -11.616 45.053 51.558 1.00 7.24 217 THR A C 1
ATOM 1778 O O . THR A 1 221 ? -12.817 44.854 51.736 1.00 8.11 217 THR A O 1
ATOM 1782 N N . VAL A 1 222 ? -10.870 44.271 50.786 1.00 6.70 218 VAL A N 1
ATOM 1783 C CA . VAL A 1 222 ? -11.466 43.165 50.044 1.00 7.32 218 VAL A CA 1
ATOM 1784 C C . VAL A 1 222 ? -11.885 42.032 50.982 1.00 8.26 218 VAL A C 1
ATOM 1785 O O . VAL A 1 222 ? -12.956 41.417 50.795 1.00 10.06 218 VAL A O 1
ATOM 1789 N N . SER A 1 223 ? -11.076 41.778 52.001 1.00 8.75 219 SER A N 1
ATOM 1790 C CA . SER A 1 223 ? -11.338 40.684 52.945 1.00 10.08 219 SER A CA 1
ATOM 1791 C C . SER A 1 223 ? -10.621 41.034 54.224 1.00 10.47 219 SER A C 1
ATOM 1792 O O . SER A 1 223 ? -9.491 41.498 54.172 1.00 9.92 219 SER A O 1
ATOM 1795 N N . PRO A 1 224 ? -11.248 40.789 55.393 1.00 11.50 220 PRO A N 1
ATOM 1796 C CA . PRO A 1 224 ? -10.652 41.233 56.656 1.00 11.88 220 PRO A CA 1
ATOM 1797 C C . PRO A 1 224 ? -9.292 40.638 56.999 1.00 11.72 220 PRO A C 1
ATOM 1798 O O . PRO A 1 224 ? -8.558 41.241 57.774 1.00 13.81 220 PRO A O 1
ATOM 1802 N N . ASP A 1 225 ? -8.953 39.488 56.423 1.00 10.12 221 ASP A N 1
ATOM 1803 C CA A ASP A 1 225 ? -7.714 38.769 56.699 0.55 10.21 221 ASP A CA 1
ATOM 1804 C CA B ASP A 1 225 ? -7.685 38.846 56.759 0.45 10.03 221 ASP A CA 1
ATOM 1805 C C . ASP A 1 225 ? -6.575 39.200 55.773 1.00 9.13 221 ASP A C 1
ATOM 1806 O O . ASP A 1 225 ? -5.430 38.772 55.944 1.00 8.58 221 ASP A O 1
ATOM 1815 N N . PHE A 1 226 ? -6.888 40.010 54.757 1.00 7.48 222 PHE A N 1
ATOM 1816 C CA . PHE A 1 226 ? -5.841 40.368 53.774 1.00 6.50 222 PHE A CA 1
ATOM 1817 C C . PHE A 1 226 ? -4.678 41.149 54.417 1.00 6.73 222 PHE A C 1
ATOM 1818 O O . PHE A 1 226 ? -3.531 41.021 53.989 1.00 6.08 222 PHE A O 1
ATOM 1826 N N . LYS A 1 227 ? -4.962 41.911 55.467 1.00 7.07 223 LYS A N 1
ATOM 1827 C CA . LYS A 1 227 ? -3.901 42.631 56.160 1.00 7.67 223 LYS A CA 1
ATOM 1828 C C . LYS A 1 227 ? -2.850 41.692 56.752 1.00 8.22 223 LYS A C 1
ATOM 1829 O O . LYS A 1 227 ? -1.773 42.140 57.111 1.00 8.30 223 LYS A O 1
ATOM 1835 N N . ASP A 1 228 ? -3.146 40.402 56.871 1.00 8.19 224 ASP A N 1
ATOM 1836 C CA . ASP A 1 228 ? -2.165 39.465 57.397 1.00 8.72 224 ASP A CA 1
ATOM 1837 C C . ASP A 1 228 ? -0.959 39.320 56.443 1.00 7.69 224 ASP A C 1
ATOM 1838 O O . ASP A 1 228 ? 0.129 38.903 56.868 1.00 8.92 224 ASP A O 1
ATOM 1843 N N . PHE A 1 229 ? -1.150 39.622 55.159 1.00 5.99 225 PHE A N 1
ATOM 1844 C CA . PHE A 1 229 ? -0.058 39.475 54.167 1.00 6.02 225 PHE A CA 1
ATOM 1845 C C . PHE A 1 229 ? 0.112 40.688 53.257 1.00 6.02 225 PHE A C 1
ATOM 1846 O O . PHE A 1 229 ? 1.048 40.718 52.471 1.00 5.56 225 PHE A O 1
ATOM 1854 N N . ALA A 1 230 ? -0.789 41.665 53.343 1.00 6.16 226 ALA A N 1
ATOM 1855 C CA . ALA A 1 230 ? -0.772 42.770 52.389 1.00 6.20 226 ALA A CA 1
ATOM 1856 C C . ALA A 1 230 ? -0.679 44.119 53.057 1.00 6.30 226 ALA A C 1
ATOM 1857 O O . ALA A 1 230 ? -1.215 44.334 54.150 1.00 6.33 226 ALA A O 1
ATOM 1859 N N . LEU A 1 231 ? 0.026 45.032 52.400 1.00 6.14 227 LEU A N 1
ATOM 1860 C CA . LEU A 1 231 ? 0.062 46.425 52.827 1.00 6.96 227 LEU A CA 1
ATOM 1861 C C . LEU A 1 231 ? -0.215 47.335 51.647 1.00 6.31 227 LEU A C 1
ATOM 1862 O O . LEU A 1 231 ? -0.099 46.940 50.488 1.00 5.62 227 LEU A O 1
ATOM 1867 N N . VAL A 1 232 ? -0.572 48.574 51.967 1.00 5.75 228 VAL A N 1
ATOM 1868 C CA . VAL A 1 232 ? -1.048 49.531 50.977 1.00 5.71 228 VAL A CA 1
ATOM 1869 C C . VAL A 1 232 ? -0.114 50.718 50.987 1.00 5.65 228 VAL A C 1
ATOM 1870 O O . VAL A 1 232 ? 0.214 51.231 52.051 1.00 7.07 228 VAL A O 1
ATOM 1874 N N . LEU A 1 233 ? 0.326 51.142 49.803 1.00 5.01 229 LEU A N 1
ATOM 1875 C CA . LEU A 1 233 ? 1.087 52.372 49.641 1.00 4.25 229 LEU A CA 1
ATOM 1876 C C . LEU A 1 233 ? 0.219 53.402 48.951 1.00 4.43 229 LEU A C 1
ATOM 1877 O O . LEU A 1 233 ? -0.405 53.096 47.952 1.00 4.31 229 LEU A O 1
ATOM 1882 N N . SER A 1 234 ? 0.183 54.626 49.461 1.00 4.23 230 SER A N 1
ATOM 1883 C CA . SER A 1 234 ? -0.432 55.702 48.697 1.00 4.32 230 SER A CA 1
ATOM 1884 C C . SER A 1 234 ? 0.170 57.033 49.069 1.00 4.51 230 SER A C 1
ATOM 1885 O O . SER A 1 234 ? 1.167 57.106 49.802 1.00 4.58 230 SER A O 1
ATOM 1888 N N . SER A 1 235 ? -0.445 58.100 48.575 1.00 4.61 231 SER A N 1
ATOM 1889 C CA . SER A 1 235 ? 0.111 59.428 48.714 1.00 4.47 231 SER A CA 1
ATOM 1890 C C . SER A 1 235 ? -0.942 60.447 48.314 1.00 3.82 231 SER A C 1
ATOM 1891 O O . SER A 1 235 ? -1.918 60.109 47.639 1.00 5.00 231 SER A O 1
ATOM 1894 N N . ALA A 1 236 ? -0.727 61.691 48.730 1.00 4.10 232 ALA A N 1
ATOM 1895 C CA . ALA A 1 236 ? -1.445 62.848 48.193 1.00 4.05 232 ALA A CA 1
ATOM 1896 C C . ALA A 1 236 ? -0.833 63.379 46.903 1.00 4.61 232 ALA A C 1
ATOM 1897 O O . ALA A 1 236 ? -1.419 64.222 46.239 1.00 5.28 232 ALA A O 1
ATOM 1899 N N . THR A 1 237 ? 0.380 62.944 46.555 1.00 4.55 233 THR A N 1
ATOM 1900 C CA . THR A 1 237 ? 1.112 63.653 45.520 1.00 5.02 233 THR A CA 1
ATOM 1901 C C . THR A 1 237 ? 0.556 63.543 44.106 1.00 5.08 233 THR A C 1
ATOM 1902 O O . THR A 1 237 ? 0.546 64.535 43.384 1.00 5.13 233 THR A O 1
ATOM 1906 N N A LYS A 1 238 ? 0.129 62.352 43.677 0.35 5.15 234 LYS A N 1
ATOM 1907 N N B LYS A 1 238 ? 0.099 62.360 43.703 0.65 5.76 234 LYS A N 1
ATOM 1908 C CA A LYS A 1 238 ? -0.448 62.224 42.327 0.35 5.17 234 LYS A CA 1
ATOM 1909 C CA B LYS A 1 238 ? -0.435 62.207 42.348 0.65 6.32 234 LYS A CA 1
ATOM 1910 C C A LYS A 1 238 ? -1.811 62.908 42.279 0.35 5.30 234 LYS A C 1
ATOM 1911 C C B LYS A 1 238 ? -1.824 62.857 42.260 0.65 6.06 234 LYS A C 1
ATOM 1912 O O A LYS A 1 238 ? -2.100 63.664 41.355 0.35 5.35 234 LYS A O 1
ATOM 1913 O O B LYS A 1 238 ? -2.148 63.538 41.291 0.65 6.14 234 LYS A O 1
ATOM 1924 N N . THR A 1 239 ? -2.642 62.648 43.285 1.00 5.04 235 THR A N 1
ATOM 1925 C CA . THR A 1 239 ? -3.964 63.258 43.358 1.00 5.02 235 THR A CA 1
ATOM 1926 C C . THR A 1 239 ? -3.933 64.768 43.216 1.00 5.40 235 THR A C 1
ATOM 1927 O O . THR A 1 239 ? -4.731 65.346 42.476 1.00 5.92 235 THR A O 1
ATOM 1931 N N . PHE A 1 240 ? -2.994 65.403 43.911 1.00 5.11 236 PHE A N 1
ATOM 1932 C CA . PHE A 1 240 ? -3.049 66.858 44.064 1.00 5.29 236 PHE A CA 1
ATOM 1933 C C . PHE A 1 240 ? -1.892 67.592 43.397 1.00 5.29 236 PHE A C 1
ATOM 1934 O O . PHE A 1 240 ? -1.784 68.814 43.527 1.00 6.48 236 PHE A O 1
ATOM 1942 N N . ASN A 1 241 ? -1.062 66.866 42.638 1.00 5.43 237 ASN A N 1
ATOM 1943 C CA . ASN A 1 241 ? 0.004 67.471 41.849 1.00 5.54 237 ASN A CA 1
ATOM 1944 C C . ASN A 1 241 ? 1.078 68.115 42.731 1.00 5.76 237 ASN A C 1
ATOM 1945 O O . ASN A 1 241 ? 1.542 69.220 42.449 1.00 6.13 237 ASN A O 1
ATOM 1950 N N . ILE A 1 242 ? 1.476 67.413 43.788 1.00 5.01 238 ILE A N 1
ATOM 1951 C CA . ILE A 1 242 ? 2.451 67.933 44.751 1.00 5.13 238 ILE A CA 1
ATOM 1952 C C . ILE A 1 242 ? 3.668 67.003 44.933 1.00 4.76 238 ILE A C 1
ATOM 1953 O O . ILE A 1 242 ? 4.252 66.888 46.023 1.00 4.87 238 ILE A O 1
ATOM 1958 N N . ALA A 1 243 ? 4.076 66.373 43.841 1.00 5.66 239 ALA A N 1
ATOM 1959 C CA . ALA A 1 243 ? 5.170 65.386 43.862 1.00 5.30 239 ALA A CA 1
ATOM 1960 C C . ALA A 1 243 ? 6.482 65.926 44.387 1.00 6.08 239 ALA A C 1
ATOM 1961 O O . ALA A 1 243 ? 7.249 65.196 45.014 1.00 5.93 239 ALA A O 1
ATOM 1963 N N . GLY A 1 244 ? 6.728 67.204 44.135 1.00 5.76 240 GLY A N 1
ATOM 1964 C CA . GLY A 1 244 ? 7.934 67.874 44.602 1.00 5.45 240 GLY A CA 1
ATOM 1965 C C . GLY A 1 244 ? 8.007 68.125 46.096 1.00 5.81 240 GLY A C 1
ATOM 1966 O O . GLY A 1 244 ? 9.075 68.509 46.596 1.00 5.97 240 GLY A O 1
ATOM 1967 N N . THR A 1 245 ? 6.898 67.914 46.811 1.00 5.21 241 THR A N 1
ATOM 1968 C CA . THR A 1 245 ? 6.885 68.057 48.259 1.00 5.49 241 THR A CA 1
ATOM 1969 C C . THR A 1 245 ? 7.384 66.820 49.027 1.00 5.23 241 THR A C 1
ATOM 1970 O O . THR A 1 245 ? 7.722 66.916 50.201 1.00 5.30 241 THR A O 1
ATOM 1974 N N . LYS A 1 246 ? 7.417 65.667 48.362 1.00 5.07 242 LYS A N 1
ATOM 1975 C CA . LYS A 1 246 ? 8.073 64.461 48.891 1.00 5.22 242 LYS A CA 1
ATOM 1976 C C . LYS A 1 246 ? 7.508 63.943 50.215 1.00 4.63 242 LYS A C 1
ATOM 1977 O O . LYS A 1 246 ? 8.154 63.956 51.269 1.00 4.81 242 LYS A O 1
ATOM 1983 N N . ASN A 1 247 ? 6.293 63.418 50.134 1.00 4.36 243 ASN A N 1
ATOM 1984 C CA . ASN A 1 247 ? 5.746 62.636 51.229 1.00 4.17 243 ASN A CA 1
ATOM 1985 C C . ASN A 1 247 ? 4.746 61.655 50.674 1.00 4.41 243 ASN A C 1
ATOM 1986 O O . ASN A 1 247 ? 4.101 61.895 49.644 1.00 5.01 243 ASN A O 1
ATOM 1991 N N . SER A 1 248 ? 4.627 60.558 51.383 1.00 4.40 244 SER A N 1
ATOM 1992 C CA . SER A 1 248 ? 3.746 59.472 51.045 1.00 4.38 244 SER A CA 1
ATOM 1993 C C . SER A 1 248 ? 3.598 58.587 52.281 1.00 4.21 244 SER A C 1
ATOM 1994 O O . SER A 1 248 ? 4.189 58.851 53.325 1.00 3.81 244 SER A O 1
ATOM 1997 N N . TYR A 1 249 ? 2.781 57.550 52.178 1.00 4.47 245 TYR A N 1
ATOM 1998 C CA . TYR A 1 249 ? 2.677 56.647 53.311 1.00 4.26 245 TYR A CA 1
ATOM 1999 C C . TYR A 1 249 ? 2.424 55.193 52.940 1.00 3.95 245 TYR A C 1
ATOM 2000 O O . TYR A 1 249 ? 2.002 54.880 51.825 1.00 4.36 245 TYR A O 1
ATOM 2009 N N . ALA A 1 250 ? 2.750 54.335 53.901 1.00 4.09 246 ALA A N 1
ATOM 2010 C CA . ALA A 1 250 ? 2.362 52.933 53.900 1.00 4.30 246 ALA A CA 1
ATOM 2011 C C . ALA A 1 250 ? 1.361 52.734 55.023 1.00 4.93 246 ALA A C 1
ATOM 2012 O O . ALA A 1 250 ? 1.555 53.234 56.125 1.00 5.53 246 ALA A O 1
ATOM 2014 N N . ILE A 1 251 ? 0.292 52.005 54.724 1.00 4.19 247 ILE A N 1
ATOM 2015 C CA . ILE A 1 251 ? -0.646 51.532 55.754 1.00 4.70 247 ILE A CA 1
ATOM 2016 C C . ILE A 1 251 ? -0.336 50.057 55.976 1.00 4.43 247 ILE A C 1
ATOM 2017 O O . ILE A 1 251 ? -0.509 49.226 55.072 1.00 4.40 247 ILE A O 1
ATOM 2022 N N . ILE A 1 252 ? 0.184 49.743 57.163 1.00 5.06 248 ILE A N 1
ATOM 2023 C CA . ILE A 1 252 ? 0.619 48.389 57.483 1.00 4.88 248 ILE A CA 1
ATOM 2024 C C . ILE A 1 252 ? -0.001 47.930 58.801 1.00 6.54 248 ILE A C 1
ATOM 2025 O O . ILE A 1 252 ? 0.533 48.169 59.875 1.00 6.42 248 ILE A O 1
ATOM 2030 N N . GLU A 1 253 ? -1.170 47.295 58.696 1.00 7.21 249 GLU A N 1
ATOM 2031 C CA . GLU A 1 253 ? -1.931 46.894 59.879 1.00 7.91 249 GLU A CA 1
ATOM 2032 C C . GLU A 1 253 ? -1.352 45.706 60.633 1.00 8.38 249 GLU A C 1
ATOM 2033 O O . GLU A 1 253 ? -1.546 45.603 61.861 1.00 9.46 249 GLU A O 1
ATOM 2039 N N . ASN A 1 254 ? -0.704 44.790 59.919 1.00 8.79 250 ASN A N 1
ATOM 2040 C CA . ASN A 1 254 ? -0.102 43.634 60.553 1.00 9.30 250 ASN A CA 1
ATOM 2041 C C . ASN A 1 254 ? 1.115 44.073 61.340 1.00 9.66 250 ASN A C 1
ATOM 2042 O O . ASN A 1 254 ? 2.012 44.713 60.777 1.00 9.33 250 ASN A O 1
ATOM 2047 N N . PRO A 1 255 ? 1.142 43.781 62.647 1.00 10.10 251 PRO A N 1
ATOM 2048 C CA . PRO A 1 255 ? 2.268 44.261 63.464 1.00 10.24 251 PRO A CA 1
ATOM 2049 C C . PRO A 1 255 ? 3.648 43.784 62.994 1.00 9.78 251 PRO A C 1
ATOM 2050 O O . PRO A 1 255 ? 4.613 44.550 63.021 1.00 10.29 251 PRO A O 1
ATOM 2054 N N . THR A 1 256 ? 3.738 42.536 62.574 1.00 8.81 252 THR A N 1
ATOM 2055 C CA . THR A 1 256 ? 5.005 41.975 62.139 1.00 8.74 252 THR A CA 1
ATOM 2056 C C . THR A 1 256 ? 5.474 42.657 60.859 1.00 8.47 252 THR A C 1
ATOM 2057 O O . THR A 1 256 ? 6.622 43.084 60.766 1.00 8.02 252 THR A O 1
ATOM 2061 N N . LEU A 1 257 ? 4.586 42.769 59.876 1.00 7.13 253 LEU A N 1
ATOM 2062 C CA . LEU A 1 257 ? 4.966 43.414 58.615 1.00 6.93 253 LEU A CA 1
ATOM 2063 C C . LEU A 1 257 ? 5.336 44.875 58.859 1.00 6.29 253 LEU A C 1
ATOM 2064 O O . LEU A 1 257 ? 6.261 45.403 58.230 1.00 7.24 253 LEU A O 1
ATOM 2069 N N . CYS A 1 258 ? 4.606 45.536 59.758 1.00 5.96 254 CYS A N 1
ATOM 2070 C CA . CYS A 1 258 ? 4.843 46.935 60.024 1.00 6.64 254 CYS A CA 1
ATOM 2071 C C . CYS A 1 258 ? 6.225 47.103 60.649 1.00 7.02 254 CYS A C 1
ATOM 2072 O O . CYS A 1 258 ? 7.011 47.962 60.226 1.00 7.21 254 CYS A O 1
ATOM 2075 N N . ALA A 1 259 ? 6.530 46.274 61.641 1.00 7.04 255 ALA A N 1
ATOM 2076 C CA . ALA A 1 259 ? 7.860 46.323 62.260 1.00 7.81 255 ALA A CA 1
ATOM 2077 C C . ALA A 1 259 ? 8.981 46.023 61.254 1.00 7.86 255 ALA A C 1
ATOM 2078 O O . ALA A 1 259 ? 10.044 46.682 61.266 1.00 8.22 255 ALA A O 1
ATOM 2080 N N . GLN A 1 260 ? 8.760 45.040 60.391 1.00 7.62 256 GLN A N 1
ATOM 2081 C CA A GLN A 1 260 ? 9.763 44.680 59.392 0.50 8.10 256 GLN A CA 1
ATOM 2082 C CA B GLN A 1 260 ? 9.725 44.663 59.348 0.50 8.15 256 GLN A CA 1
ATOM 2083 C C . GLN A 1 260 ? 10.047 45.847 58.449 1.00 7.93 256 GLN A C 1
ATOM 2084 O O . GLN A 1 260 ? 11.220 46.151 58.177 1.00 7.99 256 GLN A O 1
ATOM 2095 N N . PHE A 1 261 ? 8.994 46.510 57.979 1.00 6.61 257 PHE A N 1
ATOM 2096 C CA . PHE A 1 261 ? 9.141 47.651 57.079 1.00 5.69 257 PHE A CA 1
ATOM 2097 C C . PHE A 1 261 ? 9.857 48.799 57.785 1.00 5.84 257 PHE A C 1
ATOM 2098 O O . PHE A 1 261 ? 10.802 49.394 57.239 1.00 6.35 257 PHE A O 1
ATOM 2106 N N . LYS A 1 262 ? 9.391 49.138 58.981 1.00 5.46 258 LYS A N 1
ATOM 2107 C CA . LYS A 1 262 ? 9.942 50.268 59.709 1.00 5.80 258 LYS A CA 1
ATOM 2108 C C . LYS A 1 262 ? 11.405 49.998 60.054 1.00 6.09 258 LYS A C 1
ATOM 2109 O O . LYS A 1 262 ? 12.241 50.918 60.030 1.00 6.64 258 LYS A O 1
ATOM 2115 N N . HIS A 1 263 ? 11.715 48.750 60.374 1.00 6.12 259 HIS A N 1
ATOM 2116 C CA . HIS A 1 263 ? 13.103 48.400 60.673 1.00 6.69 259 HI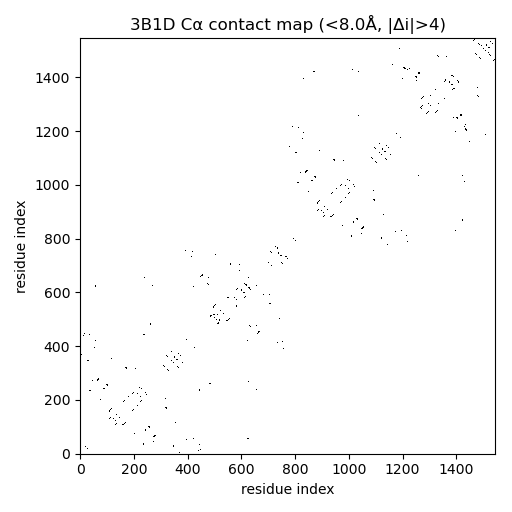S A CA 1
ATOM 2117 C C . HIS A 1 263 ? 13.990 48.626 59.464 1.00 6.34 259 HIS A C 1
ATOM 2118 O O . HIS A 1 263 ? 15.028 49.306 59.555 1.00 5.89 259 HIS A O 1
ATOM 2125 N N . GLN A 1 264 ? 13.587 48.106 58.315 1.00 6.00 260 GLN A N 1
ATOM 2126 C CA . GLN A 1 264 ? 14.395 48.306 57.102 1.00 5.56 260 GLN A CA 1
ATOM 2127 C C . GLN A 1 264 ? 14.505 49.801 56.738 1.00 6.03 260 GLN A C 1
ATOM 2128 O O . GLN A 1 264 ? 15.557 50.276 56.270 1.00 5.62 260 GLN A O 1
ATOM 2134 N N . GLN A 1 265 ? 13.420 50.533 56.944 1.00 6.13 261 GLN A N 1
ATOM 2135 C CA . GLN A 1 265 ? 13.411 51.964 56.682 1.00 6.39 261 GLN A CA 1
ATOM 2136 C C . GLN A 1 265 ? 14.486 52.662 57.536 1.00 6.49 261 GLN A C 1
ATOM 2137 O O . GLN A 1 265 ? 15.212 53.515 57.032 1.00 6.60 261 GLN A O 1
ATOM 2143 N N . LEU A 1 266 ? 14.599 52.263 58.804 1.00 6.29 262 LEU A N 1
ATOM 2144 C CA . LEU A 1 266 ? 15.627 52.809 59.709 1.00 6.23 262 LEU A CA 1
ATOM 2145 C C . LEU A 1 266 ? 17.045 52.318 59.379 1.00 5.63 262 LEU A C 1
ATOM 2146 O O . LEU A 1 266 ? 18.000 53.091 59.455 1.00 5.57 262 LEU A O 1
ATOM 2151 N N . VAL A 1 267 ? 17.184 51.045 59.021 1.00 5.55 263 VAL A N 1
ATOM 2152 C CA . VAL A 1 267 ? 18.457 50.520 58.544 1.00 5.25 263 VAL A CA 1
ATOM 2153 C C . VAL A 1 267 ? 18.998 51.398 57.394 1.00 5.39 263 VAL A C 1
ATOM 2154 O O . VAL A 1 267 ? 20.188 51.721 57.329 1.00 5.88 263 VAL A O 1
ATOM 2158 N N . ASN A 1 268 ? 18.097 51.813 56.522 1.00 4.69 264 ASN A N 1
ATOM 2159 C CA . ASN A 1 268 ? 18.418 52.630 55.363 1.00 5.00 264 ASN A CA 1
ATOM 2160 C C . ASN A 1 268 ? 18.476 54.133 55.657 1.00 5.08 264 ASN A C 1
ATOM 2161 O O . ASN A 1 268 ? 18.742 54.922 54.748 1.00 6.42 264 ASN A O 1
ATOM 2166 N N . ASN A 1 269 ? 18.195 54.532 56.903 1.00 5.02 265 ASN A N 1
ATOM 2167 C CA . ASN A 1 269 ? 18.118 55.931 57.307 1.00 5.72 265 ASN A CA 1
ATOM 2168 C C . ASN A 1 269 ? 17.199 56.674 56.359 1.00 6.07 265 ASN A C 1
ATOM 2169 O O . ASN A 1 269 ? 17.502 57.788 55.939 1.00 7.12 265 ASN A O 1
ATOM 2174 N N . HIS A 1 270 ? 16.059 56.040 56.058 1.00 6.14 266 HIS A N 1
ATOM 2175 C CA . HIS A 1 270 ? 15.097 56.555 55.096 1.00 6.55 266 HIS A CA 1
ATOM 2176 C C . HIS A 1 270 ? 13.762 56.862 55.801 1.00 6.49 266 HIS A C 1
ATOM 2177 O O . HIS A 1 270 ? 12.708 56.809 55.186 1.00 6.71 266 HIS A O 1
ATOM 2184 N N . HIS A 1 271 ? 13.858 57.240 57.070 1.00 6.13 267 HIS A N 1
ATOM 2185 C CA . HIS A 1 271 ? 12.719 57.399 57.971 1.00 7.41 267 HIS A CA 1
ATOM 2186 C C . HIS A 1 271 ? 12.254 58.842 58.155 1.00 7.97 267 HIS A C 1
ATOM 2187 O O . HIS A 1 271 ? 11.208 59.079 58.757 1.00 9.72 267 HIS A O 1
ATOM 2194 N N . GLU A 1 272 ? 13.017 59.812 57.664 1.00 8.35 268 GLU A N 1
ATOM 2195 C CA . GLU A 1 272 ? 12.625 61.208 57.838 1.00 8.68 268 GLU A CA 1
ATOM 2196 C C . GLU A 1 272 ? 11.982 61.774 56.573 1.00 7.97 268 GLU A C 1
ATOM 2197 O O . GLU A 1 272 ? 12.235 61.334 55.446 1.00 8.18 268 GLU A O 1
ATOM 2203 N N . VAL A 1 273 ? 11.110 62.748 56.803 1.00 6.44 269 VAL A N 1
ATOM 2204 C CA . VAL A 1 273 ? 10.405 63.468 55.745 1.00 5.80 269 VAL A CA 1
ATOM 2205 C C . VAL A 1 273 ? 10.577 64.952 56.039 1.00 5.40 269 VAL A C 1
ATOM 2206 O O . VAL A 1 273 ? 10.726 65.360 57.213 1.00 5.38 269 VAL A O 1
ATOM 2210 N N . SER A 1 274 ? 10.588 65.768 54.988 1.00 4.55 270 SER A N 1
ATOM 2211 C CA . SER A 1 274 ? 10.729 67.202 55.130 1.00 5.37 270 SER A CA 1
ATOM 2212 C C . SER A 1 274 ? 9.491 67.845 55.726 1.00 5.40 270 SER A C 1
ATOM 2213 O O . SER A 1 274 ? 8.384 67.313 55.607 1.00 4.52 270 SER A O 1
ATOM 2216 N N . SER A 1 275 ? 9.690 69.034 56.302 1.00 5.42 271 SER A N 1
ATOM 2217 C CA . SER A 1 275 ? 8.601 69.785 56.927 1.00 6.89 271 SER A CA 1
ATOM 2218 C C . SER A 1 275 ? 7.463 70.083 55.957 1.00 6.59 271 SER A C 1
ATOM 2219 O O . SER A 1 275 ? 6.289 69.891 56.303 1.00 7.03 271 SER A O 1
ATOM 2222 N N . LEU A 1 276 ? 7.794 70.506 54.736 1.00 6.14 272 LEU A N 1
ATOM 2223 C CA . LEU A 1 276 ? 6.745 70.783 53.740 1.00 6.58 272 LEU A CA 1
ATOM 2224 C C . LEU A 1 276 ? 6.091 69.502 53.242 1.00 6.09 272 LEU A C 1
ATOM 2225 O O . LEU A 1 276 ? 4.906 69.499 52.885 1.00 6.61 272 LEU A O 1
ATOM 2230 N N . GLY A 1 277 ? 6.845 68.406 53.204 1.00 5.03 273 GLY A N 1
ATOM 2231 C CA . GLY A 1 277 ? 6.270 67.106 52.945 1.00 5.66 273 GLY A CA 1
ATOM 2232 C C . GLY A 1 277 ? 5.091 66.823 53.861 1.00 5.82 273 GLY A C 1
ATOM 2233 O O . GLY A 1 277 ? 4.011 66.456 53.405 1.00 7.31 273 GLY A O 1
ATOM 2234 N N . TYR A 1 278 ? 5.287 67.005 55.162 1.00 6.17 274 TYR A N 1
ATOM 2235 C CA . TYR A 1 278 ? 4.198 66.797 56.113 1.00 5.45 274 TYR A CA 1
ATOM 2236 C C . TYR A 1 278 ? 3.051 67.802 55.911 1.00 6.02 274 TYR A C 1
ATOM 2237 O O . TYR A 1 278 ? 1.862 67.425 55.867 1.00 6.61 274 TYR A O 1
ATOM 2246 N N . ILE A 1 279 ? 3.416 69.075 55.787 1.00 5.57 275 ILE A N 1
ATOM 2247 C CA . ILE A 1 279 ? 2.432 70.160 55.698 1.00 5.94 275 ILE A CA 1
ATOM 2248 C C . ILE A 1 279 ? 1.558 70.016 54.460 1.00 5.89 275 ILE A C 1
ATOM 2249 O O . ILE A 1 279 ? 0.323 70.127 54.533 1.00 6.34 275 ILE A O 1
ATOM 2254 N N . ALA A 1 280 ? 2.178 69.729 53.320 1.00 5.87 276 ALA A N 1
ATOM 2255 C CA . ALA A 1 280 ? 1.431 69.775 52.064 1.00 5.87 276 ALA A CA 1
ATOM 2256 C C . ALA A 1 280 ? 0.421 68.627 52.022 1.00 6.11 276 ALA A C 1
ATOM 2257 O O . ALA A 1 280 ? -0.690 68.803 51.517 1.00 5.99 276 ALA A O 1
ATOM 2259 N N . THR A 1 281 ? 0.814 67.448 52.532 1.00 6.03 277 THR A N 1
ATOM 2260 C CA . THR A 1 281 ? -0.084 66.283 52.545 1.00 5.93 277 THR A CA 1
ATOM 2261 C C . THR A 1 281 ? -1.282 66.537 53.452 1.00 6.52 277 THR A C 1
ATOM 2262 O O . THR A 1 281 ? -2.412 66.299 53.043 1.00 6.06 277 THR A O 1
ATOM 2266 N N . GLU A 1 282 ? -1.036 67.039 54.664 1.00 6.14 278 GLU A N 1
ATOM 2267 C CA . GLU A 1 282 ? -2.152 67.338 55.574 1.00 6.46 278 GLU A CA 1
ATOM 2268 C C . GLU A 1 282 ? -3.113 68.356 54.942 1.00 6.44 278 GLU A C 1
ATOM 2269 O O . GLU A 1 282 ? -4.331 68.178 54.975 1.00 7.53 278 GLU A O 1
ATOM 2275 N N . THR A 1 283 ? -2.556 69.406 54.359 1.00 6.34 279 THR A N 1
ATOM 2276 C CA . THR A 1 283 ? -3.365 70.485 53.776 1.00 6.67 279 THR A CA 1
ATOM 2277 C C . THR A 1 283 ? -4.184 69.927 52.607 1.00 6.42 279 THR A C 1
ATOM 2278 O O . THR A 1 283 ? -5.372 70.211 52.481 1.00 7.26 279 THR A O 1
ATOM 2282 N N . ALA A 1 284 ? -3.552 69.134 51.752 1.00 6.13 280 ALA A N 1
ATOM 2283 C CA . ALA A 1 284 ? -4.244 68.594 50.573 1.00 6.09 280 ALA A CA 1
ATOM 2284 C C . ALA A 1 284 ? -5.437 67.743 50.987 1.00 6.78 280 ALA A C 1
ATOM 2285 O O . ALA A 1 284 ? -6.545 67.880 50.443 1.00 7.07 280 ALA A O 1
ATOM 2287 N N . TYR A 1 285 ? -5.228 66.870 51.960 1.00 7.04 281 TYR A N 1
ATOM 2288 C CA . TYR A 1 285 ? -6.282 65.993 52.432 1.00 8.53 281 TYR A CA 1
ATOM 2289 C C . TYR A 1 285 ? -7.383 66.741 53.175 1.00 9.64 281 TYR A C 1
ATOM 2290 O O . TYR A 1 285 ? -8.544 66.352 53.082 1.00 11.64 281 TYR A O 1
ATOM 2299 N N . ARG A 1 286 ? -7.043 67.811 53.879 1.00 9.79 282 ARG A N 1
ATOM 2300 C CA A ARG A 1 286 ? -8.043 68.576 54.649 0.50 10.84 282 ARG A CA 1
ATOM 2301 C CA B ARG A 1 286 ? -8.054 68.530 54.658 0.50 10.68 282 ARG A CA 1
ATOM 2302 C C . ARG A 1 286 ? -8.964 69.376 53.749 1.00 11.23 282 ARG A C 1
ATOM 2303 O O . ARG A 1 286 ? -10.188 69.471 54.002 1.00 12.68 282 ARG A O 1
ATOM 2318 N N . TYR A 1 287 ? -8.392 69.970 52.702 1.00 10.73 283 TYR A N 1
ATOM 2319 C CA . TYR A 1 287 ? -9.086 70.967 51.871 1.00 10.72 283 TYR A CA 1
ATOM 2320 C C . TYR A 1 287 ? -9.324 70.587 50.422 1.00 9.87 283 TYR A C 1
ATOM 2321 O O . TYR A 1 287 ? -9.980 71.336 49.697 1.00 9.64 283 TYR A O 1
ATOM 2330 N N . GLY A 1 288 ? -8.752 69.475 49.968 1.00 8.82 284 GLY A N 1
ATOM 2331 C CA . GLY A 1 288 ? -8.704 69.178 48.547 1.00 8.29 284 GLY A CA 1
ATOM 2332 C C . GLY A 1 288 ? -9.915 68.554 47.876 1.00 7.78 284 GLY A C 1
ATOM 2333 O O . GLY A 1 288 ? -9.931 68.418 46.665 1.00 7.92 284 GLY A O 1
ATOM 2334 N N . LYS A 1 289 ? -10.929 68.142 48.632 1.00 8.90 285 LYS A N 1
ATOM 2335 C CA . LYS A 1 289 ? -12.014 67.389 48.005 1.00 7.89 285 LYS A CA 1
ATOM 2336 C C . LYS A 1 289 ? -12.725 68.138 46.875 1.00 8.28 285 LYS A C 1
ATOM 2337 O O . LYS A 1 289 ? -12.938 67.574 45.805 1.00 7.24 285 LYS A O 1
ATOM 2343 N N . PRO A 1 290 ? -13.113 69.409 47.097 1.00 8.35 286 PRO A N 1
ATOM 2344 C CA . PRO A 1 290 ? -13.748 70.150 45.987 1.00 8.35 286 PRO A CA 1
ATOM 2345 C C . PRO A 1 290 ? -12.890 70.278 44.730 1.00 7.55 286 PRO A C 1
ATOM 2346 O O . PRO A 1 290 ? -13.406 70.193 43.606 1.00 7.78 286 PRO A O 1
ATOM 2350 N N . TRP A 1 291 ? -11.592 70.498 44.927 1.00 7.54 287 TRP A N 1
ATOM 2351 C CA . TRP A 1 291 ? -10.656 70.618 43.827 1.00 7.08 287 TRP A CA 1
ATOM 2352 C C . TRP A 1 291 ? -10.556 69.277 43.066 1.00 6.61 287 TRP A C 1
ATOM 2353 O O . TRP A 1 291 ? -10.564 69.235 41.837 1.00 6.54 287 TRP A O 1
ATOM 2364 N N . LEU A 1 292 ? -10.513 68.181 43.808 1.00 6.62 288 LEU A N 1
ATOM 2365 C CA . LEU A 1 292 ? -10.463 66.854 43.203 1.00 6.26 288 LEU A CA 1
ATOM 2366 C C . LEU A 1 292 ? -11.713 66.560 42.374 1.00 6.92 288 LEU A C 1
ATOM 2367 O O . LEU A 1 292 ? -11.627 66.036 41.274 1.00 6.11 288 LEU A O 1
ATOM 2372 N N . VAL A 1 293 ? -12.879 66.904 42.917 1.00 7.08 289 VAL A N 1
ATOM 2373 C CA . VAL A 1 293 ? -14.137 66.729 42.190 1.00 8.20 289 VAL A CA 1
ATOM 2374 C C . VAL A 1 293 ? -14.067 67.485 40.859 1.00 7.85 289 VAL A C 1
ATOM 2375 O O . VAL A 1 293 ? -14.367 66.923 39.790 1.00 8.70 289 VAL A O 1
ATOM 2379 N N . ALA A 1 294 ? -13.601 68.728 40.901 1.00 7.21 290 ALA A N 1
ATOM 2380 C CA . ALA A 1 294 ? -13.474 69.539 39.707 1.00 7.47 290 ALA A CA 1
ATOM 2381 C C . ALA A 1 294 ? -12.450 68.947 38.710 1.00 7.55 290 ALA A C 1
ATOM 2382 O O . ALA A 1 294 ? -12.688 68.884 37.506 1.00 7.89 290 ALA A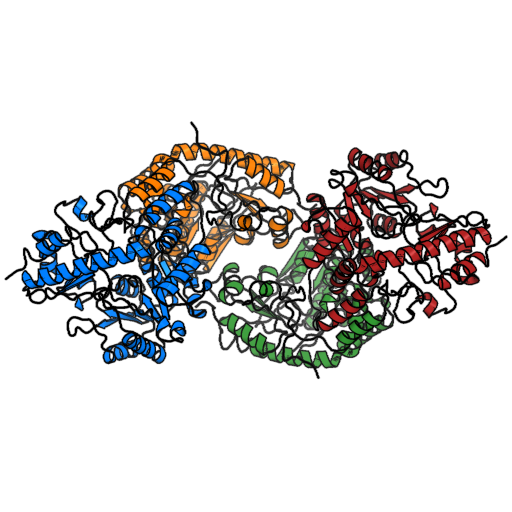 O 1
ATOM 2384 N N . LEU A 1 295 ? -11.309 68.518 39.236 1.00 6.70 291 LEU A N 1
ATOM 2385 C CA . LEU A 1 295 ? -10.282 67.880 38.425 1.00 6.59 291 LEU A CA 1
ATOM 2386 C C . LEU A 1 295 ? -10.828 66.693 37.663 1.00 6.69 291 LEU A C 1
ATOM 2387 O O . LEU A 1 295 ? -10.589 66.565 36.464 1.00 6.61 291 LEU A O 1
ATOM 2392 N N . LYS A 1 296 ? -11.532 65.809 38.357 1.00 7.71 292 LYS A N 1
ATOM 2393 C CA . LYS A 1 296 ? -11.972 64.568 37.736 1.00 8.19 292 LYS A CA 1
ATOM 2394 C C . LYS A 1 296 ? -12.922 64.846 36.562 1.00 8.47 292 LYS A C 1
ATOM 2395 O O . LYS A 1 296 ? -12.877 64.170 35.550 1.00 8.70 292 LYS A O 1
ATOM 2401 N N . ALA A 1 297 ? -13.746 65.889 36.663 1.00 8.63 293 ALA A N 1
ATOM 2402 C CA . ALA A 1 297 ? -14.618 66.239 35.530 1.00 9.02 293 ALA A CA 1
ATOM 2403 C C . ALA A 1 297 ? -13.794 66.676 34.310 1.00 8.56 293 ALA A C 1
ATOM 2404 O O . ALA A 1 297 ? -14.091 66.310 33.163 1.00 9.36 293 ALA A O 1
ATOM 2406 N N . VAL A 1 298 ? -12.753 67.455 34.564 1.00 8.31 294 VAL A N 1
ATOM 2407 C CA . VAL A 1 298 ? -11.857 67.927 33.523 1.00 8.48 294 VAL A CA 1
ATOM 2408 C C . VAL A 1 298 ? -11.131 66.747 32.876 1.00 8.18 294 VAL A C 1
ATOM 2409 O O . VAL A 1 298 ? -11.052 66.672 31.658 1.00 8.03 294 VAL A O 1
ATOM 2413 N N . LEU A 1 299 ? -10.626 65.819 33.695 1.00 7.87 295 LEU A N 1
ATOM 2414 C CA . LEU A 1 299 ? -9.948 64.630 33.165 1.00 7.66 295 LEU A CA 1
ATOM 2415 C C . LEU A 1 299 ? -10.852 63.770 32.290 1.00 7.74 295 LEU A C 1
ATOM 2416 O O . LEU A 1 299 ? -10.431 63.304 31.210 1.00 7.84 295 LEU A O 1
ATOM 2421 N N . GLU A 1 300 ? -12.093 63.566 32.734 1.00 7.93 296 GLU A N 1
ATOM 2422 C CA . GLU A 1 300 ? -13.050 62.784 31.949 1.00 8.67 296 GLU A CA 1
ATOM 2423 C C . GLU A 1 300 ? -13.313 63.449 30.591 1.00 9.02 296 GLU A C 1
ATOM 2424 O O . GLU A 1 300 ? -13.293 62.783 29.564 1.00 8.82 296 GLU A O 1
ATOM 2430 N N . GLU A 1 301 ? -13.505 64.763 30.586 1.00 9.39 297 GLU A N 1
ATOM 2431 C CA . GLU A 1 301 ? -13.698 65.499 29.327 1.00 10.01 297 GLU A CA 1
ATOM 2432 C C . GLU A 1 301 ? -12.484 65.375 28.397 1.00 9.38 297 GLU A C 1
ATOM 2433 O O . GLU A 1 301 ? -12.634 65.165 27.202 1.00 9.30 297 GLU A O 1
ATOM 2439 N N . ASN A 1 302 ? -11.281 65.502 28.948 1.00 8.28 298 ASN A N 1
ATOM 2440 C CA . ASN A 1 302 ? -10.055 65.376 28.165 1.00 8.04 298 ASN A CA 1
ATOM 2441 C C . ASN A 1 302 ? -9.869 63.978 27.564 1.00 7.56 298 ASN A C 1
ATOM 2442 O O . ASN A 1 302 ? -9.476 63.825 26.400 1.00 7.80 298 ASN A O 1
ATOM 2447 N N . ILE A 1 303 ? -10.155 62.961 28.369 1.00 7.46 299 ILE A N 1
ATOM 2448 C CA . ILE A 1 303 ? -10.014 61.579 27.915 1.00 7.72 299 ILE A CA 1
ATOM 2449 C C . ILE A 1 303 ? -11.022 61.285 26.821 1.00 8.26 299 ILE A C 1
ATOM 2450 O O . ILE A 1 303 ? -10.673 60.706 25.794 1.00 8.37 299 ILE A O 1
ATOM 2455 N N . GLN A 1 304 ? -12.274 61.680 27.042 1.00 9.91 300 GLN A N 1
ATOM 2456 C CA . GLN A 1 304 ? -13.323 61.445 26.035 1.00 10.71 300 GLN A CA 1
ATOM 2457 C C . GLN A 1 304 ? -12.968 62.163 24.731 1.00 10.49 300 GLN A C 1
ATOM 2458 O O . GLN A 1 304 ? -13.129 61.602 23.637 1.00 9.84 300 GLN A O 1
ATOM 2464 N N . PHE A 1 305 ? -12.468 63.386 24.852 1.00 10.18 301 PHE A N 1
ATOM 2465 C CA . PHE A 1 305 ? -12.054 64.151 23.687 1.00 9.97 301 PHE A CA 1
ATOM 2466 C C . PHE A 1 305 ? -10.989 63.379 22.924 1.00 10.07 301 PHE A C 1
ATOM 2467 O O . PHE A 1 305 ? -11.087 63.213 21.719 1.00 9.78 301 PHE A O 1
ATOM 2475 N N . ALA A 1 306 ? -9.978 62.880 23.633 1.00 8.94 302 ALA A N 1
ATOM 2476 C CA . ALA A 1 306 ? -8.852 62.214 22.981 1.00 9.31 302 ALA A CA 1
ATOM 2477 C C . ALA A 1 306 ? -9.291 60.939 22.268 1.00 8.98 302 ALA A C 1
ATOM 2478 O O . ALA A 1 306 ? -8.898 60.684 21.129 1.00 10.05 302 ALA A O 1
ATOM 2480 N N . VAL A 1 307 ? -10.142 60.153 22.924 1.00 9.61 303 VAL A N 1
ATOM 2481 C CA . VAL A 1 307 ? -10.652 58.908 22.346 1.00 10.36 303 VAL A CA 1
ATOM 2482 C C . VAL A 1 307 ? -11.405 59.208 21.050 1.00 11.08 303 VAL A C 1
ATOM 2483 O O . VAL A 1 307 ? -11.177 58.564 20.037 1.00 11.44 303 VAL A O 1
ATOM 2487 N N . GLU A 1 308 ? -12.276 60.206 21.087 1.00 11.92 304 GLU A N 1
ATOM 2488 C CA . GLU A 1 308 ? -13.094 60.548 19.922 1.00 13.21 304 GLU A CA 1
ATOM 2489 C C . GLU A 1 308 ? -12.257 61.156 18.805 1.00 12.88 304 GLU A C 1
ATOM 2490 O O . GLU A 1 308 ? -12.452 60.810 17.622 1.00 13.18 304 GLU A O 1
ATOM 2496 N N . TYR A 1 309 ? -11.325 62.035 19.174 1.00 11.92 305 TYR A N 1
ATOM 2497 C CA . TYR A 1 309 ? -10.445 62.672 18.209 1.00 11.70 305 TYR A CA 1
ATOM 2498 C C . TYR A 1 309 ? -9.589 61.631 17.498 1.00 11.16 305 TYR A C 1
ATOM 2499 O O . TYR A 1 309 ? -9.462 61.640 16.275 1.00 11.52 305 TYR A O 1
ATOM 2508 N N . PHE A 1 310 ? -8.998 60.719 18.266 1.00 9.96 306 PHE A N 1
ATOM 2509 C CA . PHE A 1 310 ? -8.189 59.674 17.664 1.00 9.58 306 PHE A CA 1
ATOM 2510 C C . PHE A 1 310 ? -9.028 58.729 16.793 1.00 10.53 306 PHE A C 1
ATOM 2511 O O . PHE A 1 310 ? -8.569 58.295 15.752 1.00 10.48 306 PHE A O 1
ATOM 2519 N N . ALA A 1 311 ? -10.246 58.412 17.225 1.00 10.92 307 ALA A N 1
ATOM 2520 C CA . ALA A 1 311 ? -11.145 57.573 16.430 1.00 11.87 307 ALA A CA 1
ATOM 2521 C C . ALA A 1 311 ? -11.399 58.215 15.069 1.00 12.67 307 ALA A C 1
ATOM 2522 O O . ALA A 1 311 ? -11.445 57.527 14.054 1.00 13.59 307 ALA A O 1
ATOM 2524 N N . GLN A 1 312 ? -11.539 59.528 15.052 1.00 13.84 308 GLN A N 1
ATOM 2525 C CA . GLN A 1 312 ? -11.869 60.228 13.814 1.00 15.65 308 GLN A CA 1
ATOM 2526 C C . GLN A 1 312 ? -10.626 60.415 12.940 1.00 15.95 308 GLN A C 1
ATOM 2527 O O . GLN A 1 312 ? -10.670 60.163 11.727 1.00 16.20 308 GLN A O 1
ATOM 2533 N N . GLU A 1 313 ? -9.509 60.811 13.554 1.00 15.33 309 GLU A N 1
ATOM 2534 C CA . GLU A 1 313 ? -8.321 61.219 12.806 1.00 15.48 309 GLU A CA 1
ATOM 2535 C C . GLU A 1 313 ? -7.278 60.118 12.590 1.00 14.99 309 GLU A C 1
ATOM 2536 O O . GLU A 1 313 ? -6.415 60.246 11.711 1.00 15.92 309 GLU A O 1
ATOM 2542 N N . ALA A 1 314 ? -7.340 59.055 13.392 1.00 13.64 310 ALA A N 1
ATOM 2543 C CA . ALA A 1 314 ? -6.377 57.971 13.329 1.00 13.28 310 ALA A CA 1
ATOM 2544 C C . ALA A 1 314 ? -7.052 56.681 13.757 1.00 12.86 310 ALA A C 1
ATOM 2545 O O . ALA A 1 314 ? -6.721 56.092 14.791 1.00 11.73 310 ALA A O 1
ATOM 2547 N N . PRO A 1 315 ? -8.026 56.216 12.972 1.00 13.02 311 PRO A N 1
ATOM 2548 C CA . PRO A 1 315 ? -8.722 55.004 13.394 1.00 13.15 311 PRO A CA 1
ATOM 2549 C C . PRO A 1 315 ? -7.838 53.749 13.514 1.00 12.39 311 PRO A C 1
ATOM 2550 O O . PRO A 1 315 ? -8.232 52.822 14.205 1.00 13.07 311 PRO A O 1
ATOM 2554 N N . ARG A 1 316 ? -6.662 53.724 12.875 1.00 11.87 312 ARG A N 1
ATOM 2555 C CA . ARG A 1 316 ? -5.712 52.619 13.029 1.00 11.06 312 ARG A CA 1
ATOM 2556 C C . ARG A 1 316 ? -5.000 52.609 14.390 1.00 10.55 312 ARG A C 1
ATOM 2557 O O . ARG A 1 316 ? -4.473 51.557 14.808 1.00 10.93 312 ARG A O 1
ATOM 2565 N N . LEU A 1 317 ? -5.006 53.754 15.074 1.00 10.19 313 LEU A N 1
ATOM 2566 C CA . LEU A 1 317 ? -4.391 53.872 16.399 1.00 10.03 313 LEU A CA 1
ATOM 2567 C C . LEU A 1 317 ? -5.310 53.214 17.425 1.00 10.09 313 LEU A C 1
ATOM 2568 O O . LEU A 1 317 ? -6.497 53.547 17.504 1.00 10.78 313 LEU A O 1
ATOM 2573 N N . LYS A 1 318 ? -4.764 52.290 18.208 1.00 9.83 314 LYS A N 1
ATOM 2574 C CA . LYS A 1 318 ? -5.560 51.544 19.179 1.00 10.24 314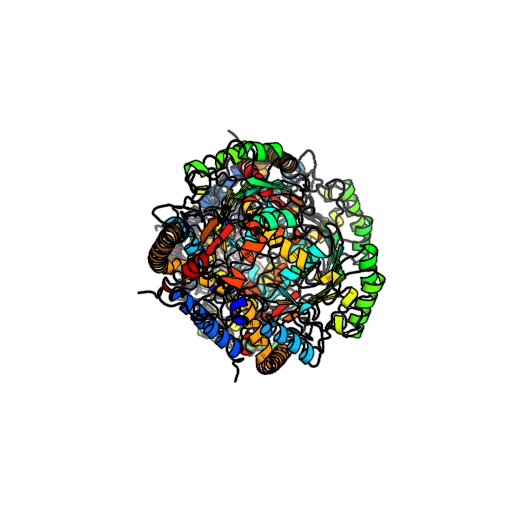 LYS A CA 1
ATOM 2575 C C . LYS A 1 318 ? -5.388 52.217 20.524 1.00 9.92 314 LYS A C 1
ATOM 2576 O O . LYS A 1 318 ? -4.266 52.351 21.012 1.00 11.31 314 LYS A O 1
ATOM 2582 N N . VAL A 1 319 ? -6.504 52.686 21.081 1.00 8.85 315 VAL A N 1
ATOM 2583 C CA . VAL A 1 319 ? -6.514 53.513 22.272 1.00 8.51 315 VAL A CA 1
ATOM 2584 C C . VAL A 1 319 ? -7.164 52.729 23.409 1.00 8.17 315 VAL A C 1
ATOM 2585 O O . VAL A 1 319 ? -8.311 52.323 23.310 1.00 9.47 315 VAL A O 1
ATOM 2589 N N . MET A 1 320 ? -6.415 52.492 24.481 1.00 7.28 316 MET A N 1
ATOM 2590 C CA . MET A 1 320 ? -6.969 51.859 25.682 1.00 6.86 316 MET A CA 1
ATOM 2591 C C . MET A 1 320 ? -7.581 52.964 26.528 1.00 7.34 316 MET A C 1
ATOM 2592 O O . MET A 1 320 ? -6.871 53.845 27.004 1.00 7.00 316 MET A O 1
ATOM 2597 N N . LYS A 1 321 ? -8.892 52.919 26.732 1.00 7.07 317 LYS A N 1
ATOM 2598 C CA . LYS A 1 321 ? -9.545 53.965 27.506 1.00 6.71 317 LYS A CA 1
ATOM 2599 C C . LYS A 1 321 ? -9.274 53.726 28.985 1.00 6.94 317 LYS A C 1
ATOM 2600 O O . LYS A 1 321 ? -9.593 52.659 29.501 1.00 6.71 317 LYS A O 1
ATOM 2606 N N . PRO A 1 322 ? -8.653 54.701 29.663 1.00 6.87 318 PRO A N 1
ATOM 2607 C CA . PRO A 1 322 ? -8.389 54.502 31.089 1.00 6.64 318 PRO A CA 1
ATOM 2608 C C . PRO A 1 322 ? -9.673 54.386 31.903 1.00 6.99 318 PRO A C 1
ATOM 2609 O O . PRO A 1 322 ? -10.633 55.122 31.652 1.00 6.72 318 PRO A O 1
ATOM 2613 N N . GLN A 1 323 ? -9.690 53.455 32.857 1.00 5.66 319 GLN A N 1
ATOM 2614 C CA . GLN A 1 323 ? -10.723 53.428 33.913 1.00 5.70 319 GLN A CA 1
ATOM 2615 C C . GLN A 1 323 ? -10.352 54.389 35.044 1.00 5.78 319 GLN A C 1
ATOM 2616 O O . GLN A 1 323 ? -11.196 54.781 35.850 1.00 6.94 319 GLN A O 1
ATOM 2622 N N . GLY A 1 324 ? -9.062 54.712 35.125 1.00 5.86 320 GLY A N 1
ATOM 2623 C CA . GLY A 1 324 ? -8.551 55.657 36.107 1.00 5.25 320 GLY A CA 1
ATOM 2624 C C . GLY A 1 324 ? -7.159 56.075 35.721 1.00 5.27 320 GLY A C 1
ATOM 2625 O O . GLY A 1 324 ? -6.618 55.563 34.744 1.00 4.66 320 GLY A O 1
ATOM 2626 N N . THR A 1 325 ? -6.574 56.946 36.537 1.00 5.35 321 THR A N 1
ATOM 2627 C CA . THR A 1 325 ? -5.344 57.700 36.193 1.00 5.08 321 THR A CA 1
ATOM 2628 C C . THR A 1 325 ? -5.654 58.708 35.095 1.00 5.08 321 THR A C 1
ATOM 2629 O O . THR A 1 325 ? -6.710 58.621 34.428 1.00 6.34 321 THR A O 1
ATOM 2633 N N . TYR A 1 326 ? -4.730 59.645 34.887 1.00 4.02 322 TYR A N 1
ATOM 2634 C CA . TYR A 1 326 ? -4.860 60.644 33.835 1.00 4.12 322 TYR A CA 1
ATOM 2635 C C . TYR A 1 326 ? -3.956 60.363 32.634 1.00 4.61 322 TYR A C 1
ATOM 2636 O O . TYR A 1 326 ? -3.554 61.276 31.900 1.00 5.36 322 TYR A O 1
ATOM 2645 N N . LEU A 1 327 ? -3.697 59.077 32.416 1.00 4.95 323 LEU A N 1
ATOM 2646 C CA . LEU A 1 327 ? -2.683 58.616 31.468 1.00 4.91 323 LEU A CA 1
ATOM 2647 C C . LEU A 1 327 ? -3.322 57.624 30.508 1.00 5.81 323 LEU A C 1
ATOM 2648 O O . LEU A 1 327 ? -4.018 56.691 30.927 1.00 6.34 323 LEU A O 1
ATOM 2653 N N . ILE A 1 328 ? -3.095 57.841 29.221 1.00 5.37 324 ILE A N 1
ATOM 2654 C CA . ILE A 1 328 ? -3.702 57.022 28.200 1.00 5.49 324 ILE A CA 1
ATOM 2655 C C . ILE A 1 328 ? -2.641 56.170 27.502 1.00 5.47 324 ILE A C 1
ATOM 2656 O O . ILE A 1 328 ? -1.650 56.686 27.009 1.00 4.67 324 ILE A O 1
ATOM 2661 N N . TRP A 1 329 ? -2.876 54.867 27.441 1.00 5.32 325 TRP A N 1
ATOM 2662 C CA . TRP A 1 329 ? -1.970 53.915 26.797 1.00 5.15 325 TRP A CA 1
ATOM 2663 C C . TRP A 1 329 ? -2.341 53.716 25.322 1.00 5.98 325 TRP A C 1
ATOM 2664 O O . TRP A 1 329 ? -3.410 53.222 25.013 1.00 6.90 325 TRP A O 1
ATOM 2675 N N . LEU A 1 330 ? -1.432 54.120 24.436 1.00 5.85 326 LEU A N 1
ATOM 2676 C CA . LEU A 1 330 ? -1.640 54.136 22.980 1.00 5.91 326 LEU A CA 1
ATOM 2677 C C . LEU A 1 330 ? -0.827 53.042 22.304 1.00 6.44 326 LEU A C 1
ATOM 2678 O O . LEU A 1 330 ? 0.339 52.842 22.629 1.00 6.34 326 LEU A O 1
ATOM 2683 N N . ASP A 1 331 ? -1.466 52.330 21.369 1.00 6.54 327 ASP A N 1
ATOM 2684 C CA . ASP A 1 331 ? -0.863 51.182 20.678 1.00 7.14 327 ASP A CA 1
ATOM 2685 C C . ASP A 1 331 ? -0.766 51.486 19.183 1.00 7.51 327 ASP A C 1
ATOM 2686 O O . ASP A 1 331 ? -1.782 51.581 18.487 1.00 7.90 327 ASP A O 1
ATOM 2691 N N . PHE A 1 332 ? 0.468 51.661 18.711 1.00 7.45 328 PHE A N 1
ATOM 2692 C CA . PHE A 1 332 ? 0.758 51.984 17.311 1.00 8.23 328 PHE A CA 1
ATOM 2693 C C . PHE A 1 332 ? 1.143 50.723 16.514 1.00 9.31 328 PHE A C 1
ATOM 2694 O O . PHE A 1 332 ? 1.733 50.836 15.434 1.00 9.10 328 PHE A O 1
ATOM 2702 N N . SER A 1 333 ? 0.775 49.541 17.016 1.00 9.96 329 SER A N 1
ATOM 2703 C CA . SER A 1 333 ? 1.172 48.255 16.426 1.00 11.44 329 SER A CA 1
ATOM 2704 C C . SER A 1 333 ? 0.713 48.051 14.988 1.00 11.71 329 SER A C 1
ATOM 2705 O O . SER A 1 333 ? 1.318 47.261 14.251 1.00 11.67 329 SER A O 1
ATOM 2708 N N . ASP A 1 334 ? -0.376 48.698 14.589 1.00 11.61 330 ASP A N 1
ATOM 2709 C CA . ASP A 1 334 ? -0.891 48.514 13.235 1.00 13.09 330 ASP A CA 1
ATOM 2710 C C . ASP A 1 334 ? -0.100 49.319 12.207 1.00 13.18 330 ASP A C 1
ATOM 2711 O O . ASP A 1 334 ? -0.285 49.128 11.011 1.00 14.56 330 ASP A O 1
ATOM 2716 N N . TYR A 1 335 ? 0.768 50.212 12.667 1.00 12.51 331 TYR A N 1
ATOM 2717 C CA . TYR A 1 335 ? 1.607 51.010 11.774 1.00 12.22 331 TYR A CA 1
ATOM 2718 C C . TYR A 1 335 ? 2.933 50.331 11.454 1.00 12.90 331 TYR A C 1
ATOM 2719 O O . TYR A 1 335 ? 3.519 49.617 12.291 1.00 12.32 331 TYR A O 1
ATOM 2728 N N . GLY A 1 336 ? 3.434 50.602 10.253 1.00 12.70 332 GLY A N 1
ATOM 2729 C CA . GLY A 1 336 ? 4.700 50.040 9.803 1.00 12.49 332 GLY A CA 1
ATOM 2730 C C . GLY A 1 336 ? 5.881 50.801 10.369 1.00 11.88 332 GLY A C 1
ATOM 2731 O O . GLY A 1 336 ? 6.592 51.505 9.660 1.00 12.24 332 GLY A O 1
ATOM 2732 N N . LEU A 1 337 ? 6.070 50.659 11.679 1.00 12.39 333 LEU A N 1
ATOM 2733 C CA . LEU A 1 337 ? 7.100 51.348 12.435 1.00 12.18 333 LEU A CA 1
ATOM 2734 C C . LEU A 1 337 ? 7.780 50.338 13.353 1.00 11.50 333 LEU A C 1
ATOM 2735 O O . LEU A 1 337 ? 7.170 49.354 13.748 1.00 12.57 333 LEU A O 1
ATOM 2740 N N . THR A 1 338 ? 9.050 50.563 13.660 1.00 11.16 334 THR A N 1
ATOM 2741 C CA . THR A 1 338 ? 9.736 49.871 14.749 1.00 10.54 334 THR A CA 1
ATOM 2742 C C . THR A 1 338 ? 9.541 50.712 16.002 1.00 10.24 334 THR A C 1
ATOM 2743 O O . THR A 1 338 ? 9.120 51.869 15.940 1.00 9.77 334 THR A O 1
ATOM 2747 N N . ASP A 1 339 ? 9.867 50.127 17.140 1.00 10.87 335 ASP A N 1
ATOM 2748 C CA . ASP A 1 339 ? 9.781 50.863 18.386 1.00 11.23 335 ASP A CA 1
ATOM 2749 C C . ASP A 1 339 ? 10.591 52.156 18.352 1.00 11.36 335 ASP A C 1
ATOM 2750 O O . ASP A 1 339 ? 10.126 53.194 18.783 1.00 10.19 335 ASP A O 1
ATOM 2755 N N . ASP A 1 340 ? 11.822 52.083 17.840 1.00 11.97 336 ASP A N 1
ATOM 2756 C CA . ASP A 1 340 ? 12.671 53.263 17.726 1.00 12.73 336 ASP A CA 1
ATOM 2757 C C . ASP A 1 340 ? 12.128 54.295 16.738 1.00 11.74 336 ASP A C 1
ATOM 2758 O O . ASP A 1 340 ? 12.178 55.493 17.002 1.00 12.06 336 ASP A O 1
ATOM 2763 N N . ALA A 1 341 ? 11.615 53.841 15.587 1.00 11.49 337 ALA A N 1
ATOM 2764 C CA . ALA A 1 341 ? 11.062 54.747 14.597 1.00 10.60 337 ALA A CA 1
ATOM 2765 C C . ALA A 1 341 ? 9.827 55.473 15.114 1.00 10.40 337 ALA A C 1
ATOM 2766 O O . ALA A 1 341 ? 9.608 56.635 14.792 1.00 10.87 337 ALA A O 1
ATOM 2768 N N . LEU A 1 342 ? 9.026 54.793 15.931 1.00 10.00 338 LEU A N 1
ATOM 2769 C CA . LEU A 1 342 ? 7.881 55.433 16.568 1.00 9.70 338 LEU A CA 1
ATOM 2770 C C . LEU A 1 342 ? 8.335 56.580 17.475 1.00 9.72 338 LEU A C 1
ATOM 2771 O O . LEU A 1 342 ? 7.762 57.665 17.457 1.00 9.55 338 LEU A O 1
ATOM 2776 N N . PHE A 1 343 ? 9.369 56.323 18.274 1.00 10.51 339 PHE A N 1
ATOM 2777 C CA . PHE A 1 343 ? 9.864 57.332 19.211 1.00 11.50 339 PHE A CA 1
ATOM 2778 C C . PHE A 1 343 ? 10.386 58.549 18.448 1.00 11.69 339 PHE A C 1
ATOM 2779 O O . PHE A 1 343 ? 10.078 59.700 18.774 1.00 11.96 339 PHE A O 1
ATOM 2787 N N . THR A 1 344 ? 11.190 58.293 17.427 1.00 11.25 340 THR A N 1
ATOM 2788 C CA . THR A 1 344 ? 11.748 59.380 16.633 1.00 12.26 340 THR A CA 1
ATOM 2789 C C . THR A 1 344 ? 10.648 60.172 15.920 1.00 11.54 340 THR A C 1
ATOM 2790 O O . THR A 1 344 ? 10.680 61.397 15.857 1.00 11.47 340 THR A O 1
ATOM 2794 N N . LEU A 1 345 ? 9.646 59.473 15.412 1.00 11.53 341 LEU A N 1
ATOM 2795 C CA . LEU A 1 345 ? 8.529 60.134 14.753 1.00 11.19 341 LEU A CA 1
ATOM 2796 C C . LEU A 1 345 ? 7.790 61.091 15.708 1.00 10.87 341 LEU A C 1
ATOM 2797 O O . LEU A 1 345 ? 7.598 62.259 15.407 1.00 10.93 341 LEU A O 1
ATOM 2802 N N . LEU A 1 346 ? 7.407 60.595 16.872 1.00 10.33 342 LEU A N 1
ATOM 2803 C CA . LEU A 1 346 ? 6.666 61.427 17.810 1.00 10.44 342 LEU A CA 1
ATOM 2804 C C . LEU A 1 346 ? 7.508 62.585 18.324 1.00 10.53 342 LEU A C 1
ATOM 2805 O O . LEU A 1 346 ? 7.040 63.717 18.384 1.00 10.12 342 LEU A O 1
ATOM 2810 N N . HIS A 1 347 ? 8.744 62.292 18.703 1.00 11.33 343 HIS A N 1
ATOM 2811 C CA . HIS A 1 347 ? 9.588 63.288 19.347 1.00 12.58 343 HIS A CA 1
ATOM 2812 C C . HIS A 1 347 ? 10.142 64.312 18.359 1.00 13.49 343 HIS A C 1
ATOM 2813 O O . HIS A 1 347 ? 10.092 65.506 18.629 1.00 14.41 343 HIS A O 1
ATOM 2820 N N . ASP A 1 348 ? 10.676 63.846 17.233 1.00 14.50 344 ASP A N 1
ATOM 2821 C CA . ASP A 1 348 ? 11.376 64.732 16.282 1.00 15.21 344 ASP A CA 1
ATOM 2822 C C . ASP A 1 348 ? 10.492 65.358 15.224 1.00 15.18 344 ASP A C 1
ATOM 2823 O O . ASP A 1 348 ? 10.727 66.507 14.820 1.00 16.31 344 ASP A O 1
ATOM 2828 N N . GLN A 1 349 ? 9.501 64.619 14.741 1.00 14.86 345 GLN A N 1
ATOM 2829 C CA . GLN A 1 349 ? 8.628 65.151 13.702 1.00 15.30 345 GLN A CA 1
ATOM 2830 C C . GLN A 1 349 ? 7.364 65.778 14.279 1.00 14.53 345 GLN A C 1
ATOM 2831 O O . GLN A 1 349 ? 7.019 66.914 13.927 1.00 16.12 345 GLN A O 1
ATOM 2837 N N . ALA A 1 350 ? 6.681 65.061 15.168 1.00 13.29 346 ALA A N 1
ATOM 2838 C CA . ALA A 1 350 ? 5.450 65.553 15.799 1.00 12.61 346 ALA A CA 1
ATOM 2839 C C . ALA A 1 350 ? 5.722 66.565 16.934 1.00 11.49 346 ALA A C 1
ATOM 2840 O O . ALA A 1 350 ? 4.829 67.312 17.305 1.00 11.16 346 ALA A O 1
ATOM 2842 N N . LYS A 1 351 ? 6.946 66.566 17.463 1.00 11.03 347 LYS A N 1
ATOM 2843 C CA . LYS A 1 351 ? 7.353 67.466 18.543 1.00 10.75 347 LYS A CA 1
ATOM 2844 C C . LYS A 1 351 ? 6.482 67.285 19.788 1.00 9.93 347 LYS A C 1
ATOM 2845 O O . LYS A 1 351 ? 6.065 68.258 20.426 1.00 9.24 347 LYS A O 1
ATOM 2851 N N . VAL A 1 352 ? 6.184 66.022 20.108 1.00 9.16 348 VAL A N 1
ATOM 2852 C CA A VAL A 1 352 ? 5.457 65.687 21.331 0.50 9.10 348 VAL A CA 1
ATOM 2853 C CA B VAL A 1 352 ? 5.448 65.698 21.321 0.50 9.33 348 VAL A CA 1
ATOM 2854 C C . VAL A 1 352 ? 6.261 64.656 22.096 1.00 9.18 348 VAL A C 1
ATOM 2855 O O . VAL A 1 352 ? 6.830 63.725 21.500 1.00 9.99 348 VAL A O 1
ATOM 2862 N N . ILE A 1 353 ? 6.337 64.835 23.414 1.00 8.45 349 ILE A N 1
ATOM 2863 C CA . ILE A 1 353 ? 7.081 63.937 24.273 1.00 7.89 349 ILE A CA 1
ATOM 2864 C C . ILE A 1 353 ? 6.096 63.057 25.055 1.00 7.14 349 ILE A C 1
ATOM 2865 O O . ILE A 1 353 ? 5.373 63.540 25.934 1.00 7.22 349 ILE A O 1
ATOM 2870 N N . LEU A 1 354 ? 6.033 61.787 24.666 1.00 6.92 350 LEU A N 1
ATOM 2871 C CA . LEU A 1 354 ? 5.233 60.787 25.368 1.00 6.87 350 LEU A CA 1
ATOM 2872 C C . LEU A 1 354 ? 6.181 59.752 25.925 1.00 6.34 350 LEU A C 1
ATOM 2873 O O . LEU A 1 354 ? 7.262 59.534 25.352 1.00 7.87 350 LEU A O 1
ATOM 2878 N N . ASN A 1 355 ? 5.787 59.059 26.999 1.00 5.83 351 ASN A N 1
ATOM 2879 C CA . ASN A 1 355 ? 6.613 57.978 27.496 1.00 6.66 351 ASN A CA 1
ATOM 2880 C C . ASN A 1 355 ? 6.671 56.859 26.479 1.00 6.94 351 ASN A C 1
ATOM 2881 O O . ASN A 1 355 ? 5.635 56.488 25.899 1.00 6.83 351 ASN A O 1
ATOM 2886 N N . ARG A 1 356 ? 7.874 56.328 26.271 1.00 6.81 352 ARG A N 1
ATOM 2887 C CA . ARG A 1 356 ? 8.067 55.176 25.394 1.00 7.52 352 ARG A CA 1
ATOM 2888 C C . ARG A 1 356 ? 7.467 53.929 26.055 1.00 7.38 352 ARG A C 1
ATOM 2889 O O . ARG A 1 356 ? 7.862 53.546 27.164 1.00 7.09 352 ARG A O 1
ATOM 2897 N N . GLY A 1 357 ? 6.515 53.294 25.381 1.00 7.29 353 GLY A N 1
ATOM 2898 C CA . GLY A 1 357 ? 5.864 52.119 25.928 1.00 6.79 353 GLY A CA 1
ATOM 2899 C C . GLY A 1 357 ? 6.819 50.995 26.276 1.00 6.46 353 GLY A C 1
ATOM 2900 O O . GLY A 1 357 ? 6.585 50.236 27.207 1.00 6.27 353 GLY A O 1
ATOM 2901 N N . SER A 1 358 ? 7.903 50.863 25.512 1.00 6.93 354 SER A N 1
ATOM 2902 C CA . SER A 1 358 ? 8.848 49.788 25.747 1.00 7.62 354 SER A CA 1
ATOM 2903 C C . SER A 1 358 ? 9.561 49.922 27.095 1.00 6.99 354 SER A C 1
ATOM 2904 O O . SER A 1 358 ? 10.078 48.932 27.632 1.00 8.11 354 SER A O 1
ATOM 2907 N N . ASP A 1 359 ? 9.535 51.120 27.679 1.00 6.90 355 ASP A N 1
ATOM 2908 C CA . ASP A 1 359 ? 10.079 51.330 29.028 1.00 7.02 355 ASP A CA 1
ATOM 2909 C C . ASP A 1 359 ? 9.351 50.441 30.070 1.00 6.94 355 ASP A C 1
ATOM 2910 O O . ASP A 1 359 ? 9.918 50.110 31.110 1.00 7.26 355 ASP A O 1
ATOM 2915 N N . TYR A 1 360 ? 8.093 50.093 29.784 1.00 5.75 356 TYR A N 1
ATOM 2916 C CA . TYR A 1 360 ? 7.194 49.423 30.741 1.00 6.08 356 TYR A CA 1
ATOM 2917 C C . TYR A 1 360 ? 7.274 47.887 30.647 1.00 6.21 356 TYR A C 1
ATOM 2918 O O . TYR A 1 360 ? 6.630 47.158 31.439 1.00 6.06 356 TYR A O 1
ATOM 2927 N N . GLY A 1 361 ? 8.055 47.400 29.691 1.00 7.06 357 GLY A N 1
ATOM 2928 C CA . GLY A 1 361 ? 8.150 45.966 29.424 1.00 7.94 357 GLY A CA 1
ATOM 2929 C C . GLY A 1 361 ? 7.964 45.657 27.953 1.00 8.72 357 GLY A C 1
ATOM 2930 O O . GLY A 1 361 ? 7.604 46.518 27.149 1.00 8.53 357 GLY A O 1
ATOM 2931 N N . SER A 1 362 ? 8.209 44.399 27.593 1.00 9.10 358 SER A N 1
ATOM 2932 C CA . SER A 1 362 ? 8.109 43.995 26.187 1.00 8.93 358 SER A CA 1
ATOM 2933 C C . SER A 1 362 ? 6.696 44.172 25.620 1.00 8.54 358 SER A C 1
ATOM 2934 O O . SER A 1 362 ? 6.514 44.429 24.408 1.00 8.65 358 SER A O 1
ATOM 2937 N N . GLU A 1 363 ? 5.689 44.079 26.489 1.00 7.27 359 GLU A N 1
ATOM 2938 C CA . GLU A 1 363 ? 4.307 44.289 26.079 1.00 7.57 359 GLU A CA 1
ATOM 2939 C C . GLU A 1 363 ? 4.048 45.712 25.595 1.00 7.07 359 GLU A C 1
ATOM 2940 O O . GLU A 1 363 ? 3.049 45.953 24.917 1.00 7.31 359 GLU A O 1
ATOM 2946 N N . GLY A 1 364 ? 4.943 46.626 25.960 1.00 6.63 360 GLY A N 1
ATOM 2947 C CA . GLY A 1 364 ? 4.856 48.024 25.578 1.00 6.86 360 GLY A CA 1
ATOM 2948 C C . GLY A 1 364 ? 5.500 48.365 24.247 1.00 7.70 360 GLY A C 1
ATOM 2949 O O . GLY A 1 364 ? 5.478 49.519 23.835 1.00 7.31 360 GLY A O 1
ATOM 2950 N N . GLU A 1 365 ? 6.078 47.377 23.572 1.00 8.05 361 GLU A N 1
ATOM 2951 C CA . GLU A 1 365 ? 6.627 47.621 22.233 1.00 9.18 361 GLU A CA 1
ATOM 2952 C C . GLU A 1 365 ? 5.556 48.265 21.363 1.00 7.56 361 GLU A C 1
ATOM 2953 O O . GLU A 1 365 ? 4.391 47.834 21.361 1.00 7.36 361 GLU A O 1
ATOM 2959 N N . LEU A 1 366 ? 5.968 49.303 20.632 1.00 7.39 362 LEU A N 1
ATOM 2960 C CA A LEU A 1 366 ? 5.093 50.069 19.741 0.60 7.19 362 LEU A CA 1
ATOM 2961 C CA B LEU A 1 366 ? 5.082 50.053 19.726 0.40 7.02 362 LEU A CA 1
ATOM 2962 C C . LEU A 1 366 ? 3.939 50.780 20.441 1.00 6.76 362 LEU A C 1
ATOM 2963 O O . LEU A 1 366 ? 2.960 51.189 19.794 1.00 7.22 362 LEU A O 1
ATOM 2972 N N . HIS A 1 367 ? 4.089 50.985 21.752 1.00 6.62 363 HIS A N 1
ATOM 2973 C CA . HIS A 1 367 ? 3.147 51.805 22.516 1.00 5.79 363 HIS A CA 1
ATOM 2974 C C . HIS A 1 367 ? 3.778 53.130 22.961 1.00 5.86 363 HIS A C 1
ATOM 2975 O O . HIS A 1 367 ? 4.996 53.321 22.903 1.00 5.53 363 HIS A O 1
ATOM 2982 N N . ALA A 1 368 ? 2.920 54.052 23.377 1.00 5.88 364 ALA A N 1
ATOM 2983 C CA . ALA A 1 368 ? 3.351 55.267 24.043 1.00 5.50 364 ALA A CA 1
ATOM 2984 C C . ALA A 1 368 ? 2.298 55.624 25.074 1.00 6.04 364 ALA A C 1
ATOM 2985 O O . ALA A 1 368 ? 1.153 55.225 24.966 1.00 6.25 364 ALA A O 1
ATOM 2987 N N . ARG A 1 369 ? 2.702 56.373 26.089 1.00 5.89 365 ARG A N 1
ATOM 2988 C CA . ARG A 1 369 ? 1.766 56.774 27.144 1.00 5.22 365 ARG A CA 1
ATOM 2989 C C . ARG A 1 369 ? 1.615 58.294 27.111 1.00 5.64 365 ARG A C 1
ATOM 2990 O O . ARG A 1 369 ? 2.602 59.046 27.155 1.00 6.23 365 ARG A O 1
ATOM 2998 N N . LEU A 1 370 ? 0.358 58.724 27.089 1.00 5.61 366 LEU A N 1
ATOM 2999 C CA . LEU A 1 370 ? -0.044 60.118 26.942 1.00 5.64 366 LEU A CA 1
ATOM 3000 C C . LEU A 1 370 ? -0.664 60.668 28.231 1.00 5.70 366 LEU A C 1
ATOM 3001 O O . LEU A 1 370 ? -1.632 60.112 28.748 1.00 5.86 366 LEU A O 1
ATOM 3006 N N . ASN A 1 371 ? -0.132 61.802 28.694 1.00 5.44 367 ASN A N 1
ATOM 3007 C CA . ASN A 1 371 ? -0.621 62.486 29.900 1.00 5.50 367 ASN A CA 1
ATOM 3008 C C . ASN A 1 371 ? -1.606 63.579 29.513 1.00 6.00 367 ASN A C 1
ATOM 3009 O O . ASN A 1 371 ? -1.217 64.560 28.864 1.00 6.41 367 ASN A O 1
ATOM 3014 N N . ILE A 1 372 ? -2.867 63.421 29.912 1.00 6.20 368 ILE A N 1
ATOM 3015 C CA . ILE A 1 372 ? -3.909 64.410 29.588 1.00 6.12 368 ILE A CA 1
ATOM 3016 C C . ILE A 1 372 ? -4.314 65.341 30.753 1.00 6.03 368 ILE A C 1
ATOM 3017 O O . ILE A 1 372 ? -5.326 66.043 30.670 1.00 7.50 368 ILE A O 1
ATOM 3022 N N . ALA A 1 373 ? -3.508 65.367 31.818 1.00 5.92 369 ALA A N 1
ATOM 3023 C CA . ALA A 1 373 ? -3.724 66.286 32.936 1.00 6.41 369 ALA A CA 1
ATOM 3024 C C . ALA A 1 373 ? -3.108 67.653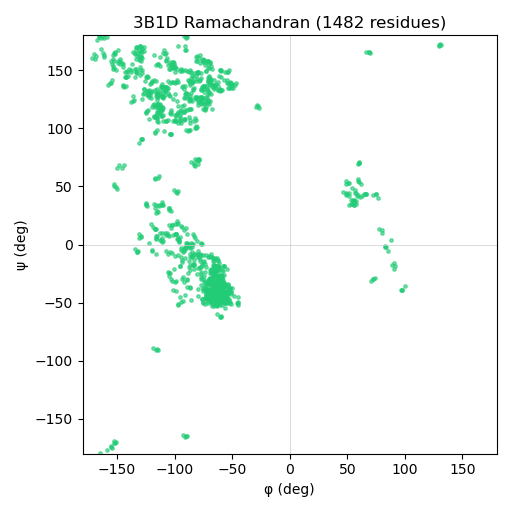 32.612 1.00 7.07 369 ALA A C 1
ATOM 3025 O O . ALA A 1 373 ? -2.112 68.081 33.197 1.00 6.30 369 ALA A O 1
ATOM 3027 N N . ALA A 1 374 ? -3.753 68.321 31.663 1.00 6.92 370 ALA A N 1
ATOM 3028 C CA . ALA A 1 374 ? -3.391 69.651 31.212 1.00 6.98 370 ALA A CA 1
ATOM 3029 C C . ALA A 1 374 ? -4.670 70.284 30.681 1.00 7.66 370 ALA A C 1
ATOM 3030 O O . ALA A 1 374 ? -5.652 69.597 30.441 1.00 6.86 370 ALA A O 1
ATOM 3032 N N . PRO A 1 375 ? -4.682 71.618 30.524 1.00 8.76 371 PRO A N 1
ATOM 3033 C CA . PRO A 1 375 ? -5.850 72.261 29.943 1.00 9.74 371 PRO A CA 1
ATOM 3034 C C . PRO A 1 375 ? -6.280 71.682 28.606 1.00 10.15 371 PRO A C 1
ATOM 3035 O O . PRO A 1 375 ? -5.443 71.235 27.818 1.00 10.10 371 PRO A O 1
ATOM 3039 N N . LYS A 1 376 ? -7.580 71.753 28.345 1.00 10.96 372 LYS A N 1
ATOM 3040 C CA A LYS A 1 376 ? -8.138 71.140 27.135 0.55 11.76 372 LYS A CA 1
ATOM 3041 C CA B LYS A 1 376 ? -8.177 71.182 27.129 0.45 11.68 372 LYS A CA 1
ATOM 3042 C C . LYS A 1 376 ? -7.457 71.648 25.870 1.00 12.14 372 LYS A C 1
ATOM 3043 O O . LYS A 1 376 ? -7.196 70.859 24.960 1.00 12.00 372 LYS A O 1
ATOM 3054 N N . SER A 1 377 ? -7.159 72.945 25.815 1.00 12.60 373 SER A N 1
ATOM 3055 C CA . SER A 1 377 ? -6.478 73.523 24.659 1.00 13.76 373 SER A CA 1
ATOM 3056 C C . SER A 1 377 ? -5.122 72.865 24.389 1.00 12.73 373 SER A C 1
ATOM 3057 O O . SER A 1 377 ? -4.751 72.630 23.235 1.00 13.84 373 SER A O 1
ATOM 3060 N N . LEU A 1 378 ? -4.397 72.540 25.458 1.00 11.74 374 LEU A N 1
ATOM 3061 C CA A LEU A 1 378 ? -3.098 71.901 25.320 0.50 11.07 374 LEU A CA 1
ATOM 3062 C CA B LEU A 1 378 ? -3.092 71.895 25.347 0.50 11.20 374 LEU A CA 1
ATOM 3063 C C . LEU A 1 378 ? -3.295 70.447 24.902 1.00 10.50 374 LEU A C 1
ATOM 3064 O O . LEU A 1 378 ? -2.600 69.940 24.021 1.00 9.92 374 LEU A O 1
ATOM 3073 N N . VAL A 1 379 ? -4.262 69.778 25.522 1.00 9.98 375 VAL A N 1
ATOM 3074 C CA . VAL A 1 379 ? -4.574 68.405 25.121 1.00 9.78 375 VAL A CA 1
ATOM 3075 C C . VAL A 1 379 ? -4.988 68.329 23.640 1.00 10.15 375 VAL A C 1
ATOM 3076 O O . VAL A 1 379 ? -4.553 67.422 22.920 1.00 10.02 375 VAL A O 1
ATOM 3080 N N . GLU A 1 380 ? -5.785 69.298 23.183 1.00 10.15 376 GLU A N 1
ATOM 3081 C CA . GLU A 1 380 ? -6.155 69.355 21.764 1.00 10.88 376 GLU A CA 1
ATOM 3082 C C . GLU A 1 380 ? -4.942 69.426 20.837 1.00 10.24 376 GLU A C 1
ATOM 3083 O O . GLU A 1 380 ? -4.901 68.728 19.804 1.00 9.83 376 GLU A O 1
ATOM 3089 N N . GLU A 1 381 ? -3.966 70.245 21.213 1.00 10.03 377 GLU A N 1
ATOM 3090 C CA . GLU A 1 381 ? -2.760 70.427 20.420 1.00 10.64 377 GLU A CA 1
ATOM 3091 C C . GLU A 1 381 ? -1.921 69.163 20.430 1.00 10.49 377 GLU A C 1
ATOM 3092 O O . GLU A 1 381 ? -1.432 68.744 19.385 1.00 10.76 377 GLU A O 1
ATOM 3098 N N . ILE A 1 382 ? -1.779 68.549 21.604 1.00 10.02 378 ILE A N 1
ATOM 3099 C CA . ILE A 1 382 ? -0.997 67.314 21.722 1.00 10.35 378 ILE A CA 1
ATOM 3100 C C . ILE A 1 382 ? -1.611 66.211 20.845 1.00 9.84 378 ILE A C 1
ATOM 3101 O O . ILE A 1 382 ? -0.899 65.521 20.132 1.00 10.40 378 ILE A O 1
ATOM 3106 N N . CYS A 1 383 ? -2.930 66.055 20.903 1.00 9.82 379 CYS A N 1
ATOM 3107 C CA . CYS A 1 383 ? -3.585 65.030 20.084 1.00 10.40 379 CYS A CA 1
ATOM 3108 C C . CYS A 1 383 ? -3.426 65.309 18.587 1.00 10.26 379 CYS A C 1
ATOM 3109 O O . CYS A 1 383 ? -3.214 64.388 17.808 1.00 9.94 379 CYS A O 1
ATOM 3112 N N . LYS A 1 384 ? -3.517 66.582 18.198 1.00 10.95 380 LYS A N 1
ATOM 3113 C CA . LYS A 1 384 ? -3.328 66.988 16.803 1.00 12.19 380 LYS A CA 1
ATOM 3114 C C . LYS A 1 384 ? -1.944 66.590 16.306 1.00 11.76 380 LYS A C 1
ATOM 3115 O O . LYS A 1 384 ? -1.780 66.088 15.194 1.00 12.69 380 LYS A O 1
ATOM 3121 N N . ARG A 1 385 ? -0.952 66.808 17.152 1.00 11.49 381 ARG A N 1
ATOM 3122 C CA . ARG A 1 385 ? 0.421 66.422 16.850 1.00 11.83 381 ARG A CA 1
ATOM 3123 C C . ARG A 1 385 ? 0.615 64.918 16.741 1.00 12.15 381 ARG A C 1
ATOM 3124 O O . ARG A 1 385 ? 1.334 64.460 15.858 1.00 12.92 381 ARG A O 1
ATOM 3132 N N . ILE A 1 386 ? -0.047 64.146 17.601 1.00 11.95 382 ILE A N 1
ATOM 3133 C CA . ILE A 1 386 ? 0.094 62.674 17.588 1.00 12.58 382 ILE A CA 1
ATOM 3134 C C . ILE A 1 386 ? -0.421 62.072 16.265 1.00 13.19 382 ILE A C 1
ATOM 3135 O O . ILE A 1 386 ? 0.137 61.098 15.762 1.00 13.26 382 ILE A O 1
ATOM 3140 N N . VAL A 1 387 ? -1.473 62.660 15.702 1.00 13.75 383 VAL A N 1
ATOM 3141 C CA . VAL A 1 387 ? -2.059 62.157 14.457 1.00 14.78 383 VAL A CA 1
ATOM 3142 C C . VAL A 1 387 ? -1.469 62.781 13.190 1.00 16.05 383 VAL A C 1
ATOM 3143 O O . VAL A 1 387 ? -1.708 62.267 12.098 1.00 16.98 383 VAL A O 1
ATOM 3147 N N . CYS A 1 388 ? -0.692 63.853 13.346 1.00 16.68 384 CYS A N 1
ATOM 3148 C CA A CYS A 1 388 ? -0.225 64.641 12.213 0.65 17.72 384 CYS A CA 1
ATOM 3149 C CA B CYS A 1 388 ? -0.165 64.652 12.206 0.35 17.21 384 CYS A CA 1
ATOM 3150 C C . CYS A 1 388 ? 0.656 63.870 11.210 1.00 17.68 384 CYS A C 1
ATOM 3151 O O . CYS A 1 388 ? 0.593 64.117 9.996 1.00 17.99 384 CYS A O 1
ATOM 3156 N N . CYS A 1 389 ? 1.465 62.947 11.713 1.00 17.31 385 CYS A N 1
ATOM 3157 C CA A CYS A 1 389 ? 2.658 62.460 11.005 0.65 18.17 385 CYS A CA 1
ATOM 3158 C CA B CYS A 1 389 ? 2.545 62.450 10.890 0.35 17.66 385 CYS A CA 1
ATOM 3159 C C . CYS A 1 389 ? 2.686 60.912 10.942 1.00 17.32 385 CYS A C 1
ATOM 3160 O O . CYS A 1 389 ? 3.733 60.335 10.638 1.00 16.98 385 CYS A O 1
ATOM 3165 N N . LEU A 1 390 ? 1.569 60.233 11.236 1.00 17.03 386 LEU A N 1
ATOM 3166 C CA . LEU A 1 390 ? 1.536 58.744 11.251 1.00 16.05 386 LEU A CA 1
ATOM 3167 C C . LEU A 1 390 ? 1.551 58.167 9.826 1.00 16.34 386 LEU A C 1
ATOM 3168 O O . LEU A 1 390 ? 0.858 58.681 8.956 1.00 16.80 386 LEU A O 1
ATOM 3173 N N . PRO A 1 391 ? 2.353 57.112 9.581 1.00 16.16 387 PRO A N 1
ATOM 3174 C CA . PRO A 1 391 ? 2.566 56.638 8.206 1.00 16.29 387 PRO A CA 1
ATOM 3175 C C . PRO A 1 391 ? 1.430 55.819 7.595 1.00 16.78 387 PRO A C 1
ATOM 3176 O O . PRO A 1 391 ? 0.783 55.018 8.278 1.00 18.12 387 PRO A O 1
ATOM 3180 N N . LYS A 1 392 ? 1.207 56.011 6.296 1.00 16.64 388 LYS A N 1
ATOM 3181 C CA . LYS A 1 392 ? 0.247 55.201 5.559 1.00 17.36 388 LYS A CA 1
ATOM 3182 C C . LYS A 1 392 ? 0.680 53.744 5.540 1.00 18.18 388 LYS A C 1
ATOM 3183 O O . LYS A 1 392 ? -0.147 52.836 5.394 1.00 19.48 388 LYS A O 1
ATOM 3190 N N . SER B 1 6 ? 17.550 96.631 59.650 1.00 27.67 2 SER B N 1
ATOM 3191 C CA . SER B 1 6 ? 18.932 97.179 59.658 1.00 27.32 2 SER B CA 1
ATOM 3192 C C . SER B 1 6 ? 19.965 96.154 60.141 1.00 26.60 2 SER B C 1
ATOM 3193 O O . SER B 1 6 ? 21.145 96.287 59.821 1.00 27.59 2 SER B O 1
ATOM 3196 N N . LYS B 1 7 ? 19.555 95.158 60.930 1.00 25.26 3 LYS B N 1
ATOM 3197 C CA . LYS B 1 7 ? 20.454 94.025 61.179 1.00 23.77 3 LYS B CA 1
ATOM 3198 C C . LYS B 1 7 ? 19.708 92.723 61.413 1.00 21.10 3 LYS B C 1
ATOM 3199 O O . LYS B 1 7 ? 18.486 92.699 61.599 1.00 20.81 3 LYS B O 1
ATOM 3205 N N . TYR B 1 8 ? 20.461 91.629 61.379 1.00 17.90 4 TYR B N 1
ATOM 3206 C CA . TYR B 1 8 ? 19.852 90.329 61.552 1.00 15.62 4 TYR B CA 1
ATOM 3207 C C . TYR B 1 8 ? 19.459 90.148 63.004 1.00 14.21 4 TYR B C 1
ATOM 3208 O O . TYR B 1 8 ? 20.124 90.654 63.911 1.00 14.46 4 TYR B O 1
ATOM 3217 N N . ASN B 1 9 ? 18.400 89.385 63.214 1.00 12.64 5 ASN B N 1
ATOM 3218 C CA . ASN B 1 9 ? 17.843 89.164 64.532 1.00 11.91 5 ASN B CA 1
ATOM 3219 C C . ASN B 1 9 ? 18.427 87.931 65.209 1.00 11.11 5 ASN B C 1
ATOM 3220 O O . ASN B 1 9 ? 18.119 86.818 64.828 1.00 10.35 5 ASN B O 1
ATOM 3225 N N . PHE B 1 10 ? 19.274 88.145 66.208 1.00 10.72 6 PHE B N 1
ATOM 3226 C CA . PHE B 1 10 ? 19.738 87.067 67.087 1.00 10.61 6 PHE B CA 1
ATOM 3227 C C . PHE B 1 10 ? 19.327 87.326 68.536 1.00 10.93 6 PHE B C 1
ATOM 3228 O O . PHE B 1 10 ? 19.823 86.662 69.457 1.00 11.28 6 PHE B O 1
ATOM 3236 N N . GLN B 1 11 ? 18.390 88.270 68.719 1.00 11.66 7 GLN B N 1
ATOM 3237 C CA . GLN B 1 11 ? 17.978 88.739 70.042 1.00 12.75 7 GLN B CA 1
ATOM 3238 C C . GLN B 1 11 ? 16.674 88.102 70.521 1.00 13.08 7 GLN B C 1
ATOM 3239 O O . GLN B 1 11 ? 16.494 87.904 71.730 1.00 12.50 7 GLN B O 1
ATOM 3245 N N . THR B 1 12 ? 15.768 87.799 69.593 1.00 13.49 8 THR B N 1
ATOM 3246 C CA . THR B 1 12 ? 14.515 87.142 69.944 1.00 14.46 8 THR B CA 1
ATOM 3247 C C . THR B 1 12 ? 14.330 85.857 69.162 1.00 15.90 8 THR B C 1
ATOM 3248 O O . THR B 1 12 ? 14.689 85.778 67.985 1.00 16.67 8 THR B O 1
ATOM 3252 N N . ALA B 1 13 ? 13.743 84.883 69.844 1.00 17.52 9 ALA B N 1
ATOM 3253 C CA . ALA B 1 13 ? 13.511 83.545 69.314 1.00 18.70 9 ALA B CA 1
ATOM 3254 C C . ALA B 1 13 ? 12.054 83.459 68.890 1.00 19.72 9 ALA B C 1
ATOM 3255 O O . ALA B 1 13 ? 11.143 83.735 69.694 1.00 18.89 9 ALA B O 1
ATOM 3257 N N . PRO B 1 14 ? 11.818 83.088 67.632 1.00 20.49 10 PRO B N 1
ATOM 3258 C CA . PRO B 1 14 ? 10.467 82.835 67.161 1.00 20.87 10 PRO B CA 1
ATOM 3259 C C . PRO B 1 14 ? 9.776 81.763 68.007 1.00 20.54 10 PRO B C 1
ATOM 3260 O O . PRO B 1 14 ? 10.428 80.811 68.426 1.00 20.72 10 PRO B O 1
ATOM 3264 N N . ASN B 1 15 ? 8.484 81.911 68.279 1.00 20.01 11 ASN B N 1
ATOM 3265 C CA . ASN B 1 15 ? 7.766 80.859 68.985 1.00 20.22 11 ASN B CA 1
ATOM 3266 C C . ASN B 1 15 ? 7.624 79.674 68.040 1.00 19.53 11 ASN B C 1
ATOM 3267 O O . ASN B 1 15 ? 7.222 79.854 66.877 1.00 19.61 11 ASN B O 1
ATOM 3272 N N . ARG B 1 16 ? 7.982 78.491 68.538 1.00 18.25 12 ARG B N 1
ATOM 3273 C CA . ARG B 1 16 ? 7.969 77.271 67.730 1.00 17.28 12 ARG B CA 1
ATOM 3274 C C . ARG B 1 16 ? 6.980 76.246 68.245 1.00 17.24 12 ARG B C 1
ATOM 3275 O O . ARG B 1 16 ? 6.907 75.143 67.711 1.00 16.15 12 ARG B O 1
ATOM 3283 N N . LEU B 1 17 ? 6.195 76.587 69.271 1.00 17.44 13 LEU B N 1
ATOM 3284 C CA . LEU B 1 17 ? 5.407 75.555 69.944 1.00 18.09 13 LEU B CA 1
ATOM 3285 C C . LEU B 1 17 ? 4.317 74.947 69.055 1.00 18.44 13 LEU B C 1
ATOM 3286 O O . LEU B 1 17 ? 3.896 73.816 69.294 1.00 19.44 13 LEU B O 1
ATOM 3291 N N . SER B 1 18 ? 3.885 75.677 68.037 1.00 18.26 14 SER B N 1
ATOM 3292 C CA . SER B 1 18 ? 2.834 75.181 67.143 1.00 18.56 14 SER B CA 1
ATOM 3293 C C . SER B 1 18 ? 3.357 74.530 65.853 1.00 17.56 14 SER B C 1
ATOM 3294 O O . SER B 1 18 ? 2.554 74.098 65.023 1.00 18.76 14 SER B O 1
ATOM 3297 N N . HIS B 1 19 ? 4.676 74.416 65.706 1.00 15.63 15 HIS B N 1
ATOM 3298 C CA . HIS B 1 19 ? 5.298 73.955 64.448 1.00 14.86 15 HIS B CA 1
ATOM 3299 C C . HIS B 1 19 ? 5.703 72.500 64.416 1.00 13.14 15 HIS B C 1
ATOM 3300 O O . HIS B 1 19 ? 6.425 72.070 63.493 1.00 12.65 15 HIS B O 1
ATOM 3307 N N . HIS B 1 20 ? 5.305 71.738 65.432 1.00 11.30 16 HIS B N 1
ATOM 3308 C CA . HIS B 1 20 ? 5.632 70.329 65.498 1.00 10.73 16 HIS B CA 1
ATOM 3309 C C . HIS B 1 20 ? 7.139 70.089 65.373 1.00 9.94 16 HIS B C 1
ATOM 3310 O O . HIS B 1 20 ? 7.585 69.241 64.622 1.00 9.40 16 HIS B O 1
ATOM 3317 N N . THR B 1 21 ? 7.909 70.841 66.155 1.00 9.22 17 THR B N 1
ATOM 3318 C CA . THR B 1 21 ? 9.355 70.660 66.205 1.00 9.30 17 THR B CA 1
ATOM 3319 C C . THR B 1 21 ? 9.755 69.571 67.184 1.00 9.15 17 THR B C 1
ATOM 3320 O O . THR B 1 21 ? 9.098 69.366 68.224 1.00 8.05 17 THR B O 1
ATOM 3324 N N . TYR B 1 22 ? 10.819 68.850 66.869 1.00 9.03 18 TYR B N 1
ATOM 3325 C CA . TYR B 1 22 ? 11.401 67.945 67.836 1.00 9.81 18 TYR B CA 1
ATOM 3326 C C . TYR B 1 22 ? 11.842 68.726 69.067 1.00 9.27 18 TYR B C 1
ATOM 3327 O O . TYR B 1 22 ? 11.551 68.320 70.204 1.00 10.21 18 TYR B O 1
ATOM 3336 N N . LYS B 1 23 ? 12.501 69.854 68.833 1.00 8.90 19 LYS B N 1
ATOM 3337 C CA . LYS B 1 23 ? 13.186 70.543 69.929 1.00 8.61 19 LYS B CA 1
ATOM 3338 C C . LYS B 1 23 ? 12.239 70.956 71.048 1.00 8.43 19 LYS B C 1
ATOM 3339 O O . LYS B 1 23 ? 12.544 70.752 72.221 1.00 8.62 19 LYS B O 1
ATOM 3345 N N . TRP B 1 24 ? 11.090 71.510 70.664 1.00 8.85 20 TRP B N 1
ATOM 3346 C CA . TRP B 1 24 ? 10.115 72.033 71.627 1.00 8.72 20 TRP B CA 1
ATOM 3347 C C . TRP B 1 24 ? 8.964 71.075 71.922 1.00 9.96 20 TRP B C 1
ATOM 3348 O O . TRP B 1 24 ? 8.033 71.453 72.636 1.00 9.09 20 TRP B O 1
ATOM 3359 N N . LYS B 1 25 ? 9.053 69.837 71.441 1.00 10.46 21 LYS B N 1
ATOM 3360 C CA . LYS B 1 25 ? 7.961 68.864 71.631 1.00 12.01 21 LYS B CA 1
ATOM 3361 C C . LYS B 1 25 ? 7.551 68.672 73.086 1.00 12.02 21 LYS B C 1
ATOM 3362 O O . LYS B 1 25 ? 6.360 68.732 73.412 1.00 12.62 21 LYS B O 1
ATOM 3368 N N . GLU B 1 26 ? 8.498 68.422 73.984 1.00 12.30 22 GLU B N 1
ATOM 3369 C CA . GLU B 1 26 ? 8.100 68.200 75.387 1.00 13.50 22 GLU B CA 1
ATOM 3370 C C . GLU B 1 26 ? 7.502 69.437 76.027 1.00 14.16 22 GLU B C 1
ATOM 3371 O O . GLU B 1 26 ? 6.622 69.334 76.878 1.00 14.32 22 GLU B O 1
ATOM 3377 N N . THR B 1 27 ? 7.990 70.606 75.632 1.00 14.36 23 THR B N 1
ATOM 3378 C CA . THR B 1 27 ? 7.519 71.864 76.175 1.00 15.07 23 THR B CA 1
ATOM 3379 C C . THR B 1 27 ? 6.067 72.144 75.799 1.00 16.66 23 THR B C 1
ATOM 3380 O O . THR B 1 27 ? 5.369 72.873 76.522 1.00 16.77 23 THR B O 1
ATOM 3384 N N . GLU B 1 28 ? 5.617 71.569 74.686 1.00 17.73 24 GLU B N 1
ATOM 3385 C CA . GLU B 1 28 ? 4.208 71.670 74.289 1.00 19.67 24 GLU B CA 1
ATOM 3386 C C . GLU B 1 28 ? 3.275 71.098 75.356 1.00 20.70 24 GLU B C 1
ATOM 3387 O O . GLU B 1 28 ? 2.130 71.533 75.473 1.00 22.01 24 GLU B O 1
ATOM 3393 N N . THR B 1 29 ? 3.759 70.106 76.097 1.00 21.77 25 THR B N 1
ATOM 3394 C CA . THR B 1 29 ? 3.001 69.447 77.166 1.00 23.14 25 THR B CA 1
ATOM 3395 C C . THR B 1 29 ? 3.398 69.933 78.569 1.00 22.95 25 THR B C 1
ATOM 3396 O O . THR B 1 29 ? 2.541 70.058 79.440 1.00 23.30 25 THR B O 1
ATOM 3400 N N . ASP B 1 30 ? 4.691 70.158 78.801 1.00 22.60 26 ASP B N 1
ATOM 3401 C CA . ASP B 1 30 ? 5.171 70.747 80.064 1.00 22.29 26 ASP B CA 1
ATOM 3402 C C . ASP B 1 30 ? 5.794 72.106 79.786 1.00 22.25 26 ASP B C 1
ATOM 3403 O O . ASP B 1 30 ? 6.960 72.191 79.388 1.00 20.96 26 ASP B O 1
ATOM 3408 N N . PRO B 1 31 ? 5.032 73.184 80.003 1.00 21.84 27 PRO B N 1
ATOM 3409 C CA . PRO B 1 31 ? 5.518 74.523 79.710 1.00 21.80 27 PRO B CA 1
ATOM 3410 C C . PRO B 1 31 ? 6.740 74.939 80.526 1.00 21.30 27 PRO B C 1
ATOM 3411 O O . PRO B 1 31 ? 7.378 75.922 80.174 1.00 21.98 27 PRO B O 1
ATOM 3415 N N . GLN B 1 32 ? 7.061 74.213 81.595 1.00 20.37 28 GLN B N 1
ATOM 3416 C CA . GLN B 1 32 ? 8.218 74.565 82.431 1.00 19.88 28 GLN B CA 1
ATOM 3417 C C . GLN B 1 32 ? 9.544 74.219 81.755 1.00 18.21 28 GLN B C 1
ATOM 3418 O O . GLN B 1 32 ? 10.561 74.834 82.043 1.00 18.87 28 GLN B O 1
ATOM 3424 N N . LEU B 1 33 ? 9.527 73.225 80.875 1.00 16.15 29 LEU B N 1
ATOM 3425 C CA . LEU B 1 33 ? 10.763 72.675 80.308 1.00 14.49 29 LEU B CA 1
ATOM 3426 C C . LEU B 1 33 ? 11.374 73.588 79.260 1.00 13.66 29 LEU B C 1
ATOM 3427 O O . LEU B 1 33 ? 10.691 74.112 78.384 1.00 13.19 29 LEU B O 1
ATOM 3432 N N . LEU B 1 34 ? 12.689 73.780 79.360 1.00 12.21 30 LEU B N 1
ATOM 3433 C CA . LEU B 1 34 ? 13.421 74.570 78.380 1.00 11.45 30 LEU B CA 1
ATOM 3434 C C . LEU B 1 34 ? 14.363 73.635 77.629 1.00 10.34 30 LEU B C 1
ATOM 3435 O O . LEU B 1 34 ? 15.197 72.982 78.249 1.00 9.37 30 LEU B O 1
ATOM 3440 N N . PRO B 1 35 ? 14.198 73.538 76.302 1.00 9.09 31 PRO B N 1
ATOM 3441 C CA . PRO B 1 35 ? 15.037 72.617 75.540 1.00 8.66 31 PRO B CA 1
ATOM 3442 C C . PRO B 1 35 ? 16.357 73.241 75.086 1.00 8.18 31 PRO B C 1
ATOM 3443 O O . PRO B 1 35 ? 16.394 74.398 74.690 1.00 7.91 31 PRO B O 1
ATOM 3447 N N . ALA B 1 36 ? 17.423 72.454 75.151 1.00 7.54 32 ALA B N 1
ATOM 3448 C CA . ALA B 1 36 ? 18.729 72.866 74.640 1.00 7.69 32 ALA B CA 1
ATOM 3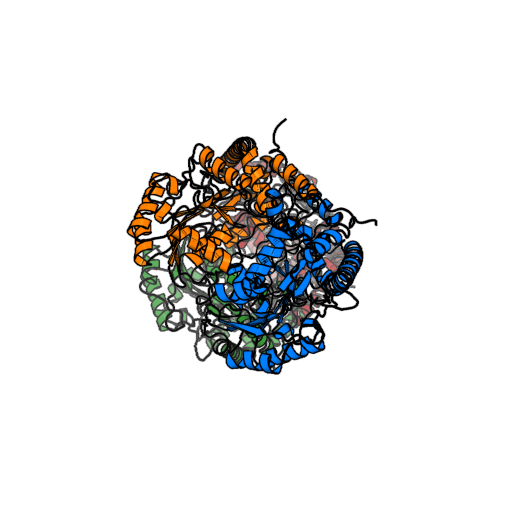449 C C . ALA B 1 36 ? 19.511 71.614 74.224 1.00 7.68 32 ALA B C 1
ATOM 3450 O O . ALA B 1 36 ? 20.675 71.415 74.596 1.00 7.51 32 ALA B O 1
ATOM 3452 N N . TRP B 1 37 ? 18.850 70.779 73.427 1.00 7.32 33 TRP B N 1
ATOM 3453 C CA . TRP B 1 37 ? 19.375 69.464 73.080 1.00 6.87 33 TRP B CA 1
ATOM 3454 C C . TRP B 1 37 ? 19.664 69.347 71.573 1.00 7.21 33 TRP B C 1
ATOM 3455 O O . TRP B 1 37 ? 20.732 69.745 71.138 1.00 7.33 33 TRP B O 1
ATOM 3466 N N . ILE B 1 38 ? 18.691 68.900 70.775 1.00 6.77 34 ILE B N 1
ATOM 3467 C CA . ILE B 1 38 ? 18.852 68.673 69.347 1.00 6.88 34 ILE B CA 1
ATOM 3468 C C . ILE B 1 38 ? 19.428 69.892 68.640 1.00 6.74 34 ILE B C 1
ATOM 3469 O O . ILE B 1 38 ? 19.077 71.028 68.950 1.00 7.11 34 ILE B O 1
ATOM 3474 N N . ALA B 1 39 ? 20.347 69.645 67.710 1.00 7.01 35 ALA B N 1
ATOM 3475 C CA . ALA B 1 39 ? 21.040 70.711 67.012 1.00 7.60 35 ALA B CA 1
ATOM 3476 C C . ALA B 1 39 ? 20.205 71.333 65.890 1.00 8.51 35 ALA B C 1
ATOM 3477 O O . ALA B 1 39 ? 20.437 71.108 64.698 1.00 8.95 35 ALA B O 1
ATOM 3479 N N . ASP B 1 40 ? 19.219 72.116 66.279 1.00 8.12 36 ASP B N 1
ATOM 3480 C CA . ASP B 1 40 ? 18.791 73.204 65.441 1.00 8.48 36 ASP B CA 1
ATOM 3481 C C . ASP B 1 40 ? 18.747 74.450 66.311 1.00 7.44 36 ASP B C 1
ATOM 3482 O O . ASP B 1 40 ? 18.874 74.356 67.529 1.00 7.90 36 ASP B O 1
ATOM 3487 N N . MET B 1 41 ? 18.658 75.606 65.682 1.00 6.88 37 MET B N 1
ATOM 3488 C CA . MET B 1 41 ? 18.843 76.868 66.393 1.00 6.38 37 MET B CA 1
ATOM 3489 C C . MET B 1 41 ? 17.509 77.504 66.689 1.00 7.27 37 MET B C 1
ATOM 3490 O O . MET B 1 41 ? 16.539 77.338 65.957 1.00 7.77 37 MET B O 1
ATOM 3495 N N . ASP B 1 42 ? 17.483 78.296 67.754 1.00 7.90 38 ASP B N 1
ATOM 3496 C CA . ASP B 1 42 ? 16.323 79.133 68.032 1.00 9.46 38 ASP B CA 1
ATOM 3497 C C . ASP B 1 42 ? 16.607 80.560 67.582 1.00 10.17 38 ASP B C 1
ATOM 3498 O O . ASP B 1 42 ? 16.406 81.545 68.336 1.00 13.39 38 ASP B O 1
ATOM 3503 N N . PHE B 1 43 ? 17.139 80.649 66.374 1.00 8.68 39 PHE B N 1
ATOM 3504 C CA . PHE B 1 43 ? 17.340 81.905 65.663 1.00 7.93 39 PHE B CA 1
ATOM 3505 C C . PHE B 1 43 ? 16.546 81.861 64.376 1.00 8.75 39 PHE B C 1
ATOM 3506 O O . PHE B 1 43 ? 16.563 80.854 63.666 1.00 8.42 39 PHE B O 1
ATOM 3514 N N . GLU B 1 44 ? 15.919 82.982 64.032 1.00 8.49 40 GLU B N 1
ATOM 3515 C CA . GLU B 1 44 ? 15.319 83.137 62.717 1.00 9.92 40 GLU B CA 1
ATOM 3516 C C . GLU B 1 44 ? 16.352 82.856 61.626 1.00 8.92 40 GLU B C 1
ATOM 3517 O O . GLU B 1 44 ? 17.496 83.277 61.706 1.00 8.59 40 GLU B O 1
ATOM 3523 N N . VAL B 1 45 ? 15.914 82.158 60.592 1.00 8.84 41 VAL B N 1
ATOM 3524 C CA . VAL B 1 45 ? 16.747 81.905 59.424 1.00 8.62 41 VAL B CA 1
ATOM 3525 C C . VAL B 1 45 ? 16.948 83.194 58.615 1.00 8.96 41 VAL B C 1
ATOM 3526 O O . VAL B 1 45 ? 16.139 84.148 58.685 1.00 9.48 41 VAL B O 1
ATOM 3530 N N . MET B 1 46 ? 18.047 83.231 57.872 1.00 8.91 42 MET B N 1
ATOM 3531 C CA A MET B 1 46 ? 18.355 84.363 57.003 0.50 9.04 42 MET B CA 1
ATOM 3532 C CA B MET B 1 46 ? 18.363 84.347 56.988 0.50 9.21 42 MET B CA 1
ATOM 3533 C C . MET B 1 46 ? 17.152 84.696 56.128 1.00 9.41 42 MET B C 1
ATOM 3534 O O . MET B 1 46 ? 16.464 83.801 55.648 1.00 9.38 42 MET B O 1
ATOM 3543 N N . PRO B 1 47 ? 16.887 86.001 55.923 1.00 9.43 43 PRO B N 1
ATOM 3544 C CA . PRO B 1 47 ? 15.667 86.446 55.254 1.00 9.82 43 PRO B CA 1
ATOM 3545 C C . PRO B 1 47 ? 15.489 85.940 53.827 1.00 9.40 43 PRO B C 1
ATOM 3546 O O . PRO B 1 47 ? 14.354 85.761 53.384 1.00 9.39 43 PRO B O 1
ATOM 3550 N N . GLU B 1 48 ? 16.592 85.741 53.113 1.00 8.89 44 GLU B N 1
ATOM 3551 C CA . GLU B 1 48 ? 16.502 85.304 51.732 1.00 8.86 44 GLU B CA 1
ATOM 3552 C C . GLU B 1 48 ? 15.914 83.890 51.609 1.00 7.89 44 GLU B C 1
ATOM 3553 O O . GLU B 1 48 ? 15.218 83.603 50.629 1.00 7.84 44 GLU B O 1
ATOM 3559 N N . VAL B 1 49 ? 16.189 83.012 52.573 1.00 7.18 45 VAL B N 1
ATOM 3560 C CA . VAL B 1 49 ? 15.588 81.663 52.518 1.00 7.34 45 VAL B CA 1
ATOM 3561 C C . VAL B 1 49 ? 14.068 81.772 52.714 1.00 7.45 45 VAL B C 1
ATOM 3562 O O . VAL B 1 49 ? 13.288 81.132 52.001 1.00 7.91 45 VAL B O 1
ATOM 3566 N N . LYS B 1 50 ? 13.638 82.605 53.662 1.00 7.66 46 LYS B N 1
ATOM 3567 C CA . LYS B 1 50 ? 12.207 82.837 53.869 1.00 7.99 46 LYS B CA 1
ATOM 3568 C C . LYS B 1 50 ? 11.570 83.279 52.556 1.00 8.04 46 LYS B C 1
ATOM 3569 O O . LYS B 1 50 ? 10.513 82.776 52.156 1.00 7.73 46 LYS B O 1
ATOM 3575 N N . GLN B 1 51 ? 12.219 84.224 51.882 1.00 8.29 47 GLN B N 1
ATOM 3576 C CA . GLN B 1 51 ? 11.690 84.728 50.611 1.00 9.11 47 GLN B CA 1
ATOM 3577 C C . GLN B 1 51 ? 11.645 83.640 49.541 1.00 9.10 47 GLN B C 1
ATOM 3578 O O . GLN B 1 51 ? 10.699 83.583 48.758 1.00 8.91 47 GLN B O 1
ATOM 3584 N N . ALA B 1 52 ? 12.665 82.794 49.508 1.00 8.20 48 ALA B N 1
ATOM 3585 C CA . ALA B 1 52 ? 12.719 81.676 48.553 1.00 8.27 48 ALA B CA 1
ATOM 3586 C C . ALA B 1 52 ? 11.565 80.692 48.744 1.00 8.28 48 ALA B C 1
ATOM 3587 O O . ALA B 1 52 ? 11.046 80.131 47.773 1.00 8.16 48 ALA B O 1
ATOM 3589 N N . ILE B 1 53 ? 11.166 80.463 49.989 1.00 8.19 49 ILE B N 1
ATOM 3590 C CA . ILE B 1 53 ? 9.987 79.622 50.263 1.00 7.47 49 ILE B CA 1
ATOM 3591 C C . ILE B 1 53 ? 8.712 80.274 49.703 1.00 8.06 49 ILE B C 1
ATOM 3592 O O . ILE B 1 53 ? 7.910 79.608 49.039 1.00 8.18 49 ILE B O 1
ATOM 3597 N N . HIS B 1 54 ? 8.536 81.584 49.935 1.00 8.38 50 HIS B N 1
ATOM 3598 C CA . HIS B 1 54 ? 7.419 82.315 49.324 1.00 8.64 50 HIS B CA 1
ATOM 3599 C C . HIS B 1 54 ? 7.462 82.227 47.798 1.00 8.46 50 HIS B C 1
ATOM 3600 O O . HIS B 1 54 ? 6.445 81.998 47.161 1.00 9.17 50 HIS B O 1
ATOM 3607 N N . ASP B 1 55 ? 8.639 82.394 47.219 1.00 8.79 51 ASP B N 1
ATOM 3608 C CA . ASP B 1 55 ? 8.798 82.307 45.765 1.00 9.26 51 ASP B CA 1
ATOM 3609 C C . ASP B 1 55 ? 8.444 80.903 45.269 1.00 9.13 51 ASP B C 1
ATOM 3610 O O . ASP B 1 55 ? 7.898 80.747 44.173 1.00 10.10 51 ASP B O 1
ATOM 3615 N N . TYR B 1 56 ? 8.774 79.882 46.060 1.00 8.87 52 TYR B N 1
ATOM 3616 C CA . TYR B 1 56 ? 8.422 78.507 45.688 1.00 8.34 52 TYR B CA 1
ATOM 3617 C C . TYR B 1 56 ? 6.900 78.328 45.628 1.00 8.64 52 TYR B C 1
ATOM 3618 O O . TYR B 1 56 ? 6.379 77.758 44.669 1.00 7.68 52 TYR B O 1
ATOM 3627 N N . ALA B 1 57 ? 6.189 78.854 46.626 1.00 7.61 53 ALA B N 1
ATOM 3628 C CA . ALA B 1 57 ? 4.730 78.842 46.645 1.00 8.65 53 ALA B CA 1
ATOM 3629 C C . ALA B 1 57 ? 4.188 79.455 45.349 1.00 8.95 53 ALA B C 1
ATOM 3630 O O . ALA B 1 57 ? 3.257 78.955 44.735 1.00 9.05 53 ALA B O 1
ATOM 3632 N N . GLU B 1 58 ? 4.819 80.530 44.914 1.00 10.01 54 GLU B N 1
ATOM 3633 C CA . GLU B 1 58 ? 4.352 81.237 43.722 1.00 11.06 54 GLU B CA 1
ATOM 3634 C C . GLU B 1 58 ? 4.720 80.554 42.387 1.00 11.70 54 GLU B C 1
ATOM 3635 O O . GLU B 1 58 ? 4.347 81.068 41.312 1.00 12.60 54 GLU B O 1
ATOM 3641 N N . GLN B 1 59 ? 5.404 79.398 42.444 1.00 11.09 55 GLN B N 1
ATOM 3642 C CA . GLN B 1 59 ? 5.552 78.534 41.259 1.00 11.36 55 GLN B CA 1
ATOM 3643 C C . GLN B 1 59 ? 4.197 77.898 40.852 1.00 10.97 55 GLN B C 1
ATOM 3644 O O . GLN B 1 59 ? 4.037 77.459 39.710 1.00 12.70 55 GLN B O 1
ATOM 3650 N N . LEU B 1 60 ? 3.248 77.833 41.786 1.00 10.05 56 LEU B N 1
ATOM 3651 C CA . LEU B 1 60 ? 1.864 77.385 41.564 1.00 9.80 56 LEU B CA 1
ATOM 3652 C C . LEU B 1 60 ? 1.665 75.885 41.326 1.00 9.29 56 LEU B C 1
ATOM 3653 O O . LEU B 1 60 ? 0.586 75.357 41.616 1.00 10.29 56 LEU B O 1
ATOM 3658 N N . VAL B 1 61 ? 2.666 75.241 40.746 1.00 8.89 57 VAL B N 1
ATOM 3659 C CA . VAL B 1 61 ? 2.643 73.799 40.483 1.00 8.82 57 VAL B CA 1
ATOM 3660 C C . VAL B 1 61 ? 3.854 73.199 41.191 1.00 8.90 57 VAL B C 1
ATOM 3661 O O . VAL B 1 61 ? 4.977 73.666 40.991 1.00 8.96 57 VAL B O 1
ATOM 3665 N N . TYR B 1 62 ? 3.630 72.173 42.016 1.00 7.89 58 TYR B N 1
ATOM 3666 C CA . TYR B 1 62 ? 4.700 71.621 42.856 1.00 7.50 58 TYR B CA 1
ATOM 3667 C C . TYR B 1 62 ? 5.056 70.198 42.435 1.00 6.94 58 TYR B C 1
ATOM 3668 O O . TYR B 1 62 ? 4.997 69.276 43.227 1.00 6.92 58 TYR B O 1
ATOM 3677 N N . GLY B 1 63 ? 5.471 70.065 41.181 1.00 6.85 59 GLY B N 1
ATOM 3678 C CA . GLY B 1 63 ? 5.769 68.776 40.592 1.00 7.30 59 GLY B CA 1
ATOM 3679 C C . GLY B 1 63 ? 7.222 68.373 40.702 1.00 6.78 59 GLY B C 1
ATOM 3680 O O . GLY B 1 63 ? 7.983 68.925 41.493 1.00 6.62 59 GLY B O 1
ATOM 3681 N N . TYR B 1 64 ? 7.600 67.390 39.899 1.00 6.93 60 TYR B N 1
ATOM 3682 C CA . TYR B 1 64 ? 8.911 66.783 39.963 1.00 7.57 60 TYR B CA 1
ATOM 3683 C C . TYR B 1 64 ? 9.987 67.723 39.428 1.00 8.41 60 TYR B C 1
ATOM 3684 O O . TYR B 1 64 ? 9.874 68.207 38.308 1.00 8.65 60 TYR B O 1
ATOM 3693 N N . THR B 1 65 ? 11.039 67.915 40.222 1.00 8.77 61 THR B N 1
ATOM 3694 C CA . THR B 1 65 ? 12.189 68.757 39.843 1.00 9.88 61 THR B CA 1
ATOM 3695 C C . THR B 1 65 ? 13.529 68.023 40.053 1.00 9.70 61 THR B C 1
ATOM 3696 O O . THR B 1 65 ? 13.607 66.966 40.692 1.00 9.68 61 THR B O 1
ATOM 3700 N N . TYR B 1 66 ? 14.585 68.580 39.482 1.00 10.20 62 TYR B N 1
ATOM 3701 C CA . TYR B 1 66 ? 15.916 68.017 39.634 1.00 10.52 62 TYR B CA 1
ATOM 3702 C C . TYR B 1 66 ? 16.877 69.127 40.056 1.00 9.55 62 TYR B C 1
ATOM 3703 O O . TYR B 1 66 ? 16.526 70.303 40.050 1.00 9.22 62 TYR B O 1
ATOM 3712 N N . ALA B 1 67 ? 18.089 68.719 40.411 1.00 9.68 63 ALA B N 1
ATOM 3713 C CA . ALA B 1 67 ? 19.127 69.642 40.867 1.00 9.72 63 ALA B CA 1
ATOM 3714 C C . ALA B 1 67 ? 19.691 70.432 39.680 1.00 10.10 63 ALA B C 1
ATOM 3715 O O . ALA B 1 67 ? 20.212 69.840 38.728 1.00 10.01 63 ALA B O 1
ATOM 3717 N N . SER B 1 68 ? 19.576 71.756 39.749 1.00 10.14 64 SER B N 1
ATOM 3718 C CA . SER B 1 68 ? 19.926 72.641 38.644 1.00 11.04 64 SER B CA 1
ATOM 3719 C C . SER B 1 68 ? 21.424 72.889 38.585 1.00 11.42 64 SER B C 1
ATOM 3720 O O . SER B 1 68 ? 22.149 72.677 39.570 1.00 10.06 64 SER B O 1
ATOM 3723 N N . ASP B 1 69 ? 21.890 73.371 37.436 1.00 11.70 65 ASP B N 1
ATOM 3724 C CA . ASP B 1 69 ? 23.286 73.783 37.314 1.00 12.95 65 ASP B CA 1
ATOM 3725 C C . ASP B 1 69 ? 23.598 74.946 38.252 1.00 12.05 65 ASP B C 1
ATOM 3726 O O . ASP B 1 69 ? 24.713 75.034 38.756 1.00 11.82 65 ASP B O 1
ATOM 3731 N N . GLU B 1 70 ? 22.615 75.802 38.519 1.00 12.04 66 GLU B N 1
ATOM 3732 C CA . GLU B 1 70 ? 22.802 76.937 39.437 1.00 12.32 66 GLU B CA 1
ATOM 3733 C C . GLU B 1 70 ? 23.030 76.459 40.873 1.00 11.18 66 GLU B C 1
ATOM 3734 O O . GLU B 1 70 ? 23.882 76.989 41.589 1.00 11.37 66 GLU B O 1
ATOM 3740 N N . LEU B 1 71 ? 22.299 75.429 41.281 1.00 9.57 67 LEU B N 1
ATOM 3741 C CA . LEU B 1 71 ? 22.518 74.855 42.614 1.00 9.01 67 LEU B CA 1
ATOM 3742 C C . LEU B 1 71 ? 23.896 74.192 42.672 1.00 8.81 67 LEU B C 1
ATOM 3743 O O . LEU B 1 71 ? 24.634 74.355 43.644 1.00 9.00 67 LEU B O 1
ATOM 3748 N N . LEU B 1 72 ? 24.246 73.424 41.636 1.00 8.79 68 LEU B N 1
ATOM 3749 C CA . LEU B 1 72 ? 25.554 72.767 41.597 1.00 9.44 68 LEU B CA 1
ATOM 3750 C C . LEU B 1 72 ? 26.676 73.806 41.684 1.00 8.83 68 LEU B C 1
ATOM 3751 O O . LEU B 1 72 ? 27.636 73.620 42.422 1.00 8.89 68 LEU B O 1
ATOM 3756 N N . GLN B 1 73 ? 26.536 74.896 40.933 1.00 9.51 69 GLN B N 1
ATOM 3757 C CA . GLN B 1 73 ? 27.530 75.964 40.979 1.00 10.26 69 GLN B CA 1
ATOM 3758 C C . GLN B 1 73 ? 27.620 76.644 42.345 1.00 9.97 69 GLN B C 1
ATOM 3759 O O . GLN B 1 73 ? 28.716 77.022 42.777 1.00 10.65 69 GLN B O 1
ATOM 3765 N N . ALA B 1 74 ? 26.485 76.799 43.020 1.00 9.23 70 ALA B N 1
ATOM 3766 C CA . ALA B 1 74 ? 26.449 77.395 44.352 1.00 8.86 70 ALA B CA 1
ATOM 3767 C C . ALA B 1 74 ? 27.253 76.554 45.350 1.00 9.24 70 ALA B C 1
ATOM 3768 O O . ALA B 1 74 ? 27.967 77.095 46.189 1.00 8.81 70 ALA B O 1
ATOM 3770 N N . VAL B 1 75 ? 27.122 75.235 45.256 1.00 8.86 71 VAL B N 1
ATOM 3771 C CA . VAL B 1 75 ? 27.861 74.323 46.123 1.00 9.53 71 VAL B CA 1
ATOM 3772 C C . VAL B 1 75 ? 29.349 74.393 45.792 1.00 9.47 71 VAL B C 1
ATOM 3773 O O . VAL B 1 75 ? 30.200 74.505 46.680 1.00 9.68 71 VAL B O 1
ATOM 3777 N N . LEU B 1 76 ? 29.673 74.352 44.503 1.00 10.52 72 LEU B N 1
ATOM 3778 C CA . LEU B 1 76 ? 31.053 74.509 44.069 1.00 10.95 72 LEU B CA 1
ATOM 3779 C C . LEU B 1 76 ? 31.682 75.793 44.605 1.00 10.65 72 LEU B C 1
ATOM 3780 O O . LEU B 1 76 ? 32.811 75.774 45.121 1.00 10.21 72 LEU B O 1
ATOM 3785 N N . ASP B 1 77 ? 30.963 76.898 44.440 1.00 10.18 73 ASP B N 1
ATOM 3786 C CA . ASP B 1 77 ? 31.464 78.225 44.809 1.00 10.21 73 ASP B CA 1
ATOM 3787 C C . ASP B 1 77 ? 31.651 78.328 46.308 1.00 9.87 73 ASP B C 1
ATOM 3788 O O . ASP B 1 77 ? 32.630 78.894 46.777 1.00 10.09 73 ASP B O 1
ATOM 3793 N N . TRP B 1 78 ? 30.710 77.776 47.064 1.00 8.88 74 TRP B N 1
ATOM 3794 C CA . TRP B 1 78 ? 30.827 77.772 48.519 1.00 8.41 74 TRP B CA 1
ATOM 3795 C C . TRP B 1 78 ? 32.054 76.982 48.975 1.00 8.48 74 TRP B C 1
ATOM 3796 O O . TRP B 1 78 ? 32.855 77.440 49.807 1.00 7.93 74 TRP B O 1
ATOM 3807 N N . GLU B 1 79 ? 32.206 75.782 48.428 1.00 7.99 75 GLU B N 1
ATOM 3808 C CA . GLU B 1 79 ? 33.299 74.914 48.793 1.00 8.32 75 GLU B CA 1
ATOM 3809 C C . GLU B 1 79 ? 34.651 75.571 48.451 1.00 8.33 75 GLU B C 1
ATOM 3810 O O . GLU B 1 79 ? 35.590 75.509 49.256 1.00 7.65 75 GLU B O 1
ATOM 3816 N N . LYS B 1 80 ? 34.725 76.234 47.304 1.00 9.08 76 LYS B N 1
ATOM 3817 C CA . LYS B 1 80 ? 35.977 76.899 46.901 1.00 10.41 76 LYS B CA 1
ATOM 3818 C C . LYS B 1 80 ? 36.258 78.118 47.763 1.00 10.07 76 LYS B C 1
ATOM 3819 O O . LYS B 1 80 ? 37.347 78.248 48.317 1.00 10.47 76 LYS B O 1
ATOM 3825 N N . SER B 1 81 ? 35.265 78.986 47.896 1.00 10.19 77 SER B N 1
ATOM 3826 C CA . SER B 1 81 ? 35.465 80.270 48.584 1.00 10.52 77 SER B CA 1
ATOM 3827 C C . SER B 1 81 ? 35.606 80.113 50.095 1.00 10.53 77 SER B C 1
ATOM 3828 O O . SER B 1 81 ? 36.404 80.818 50.722 1.00 10.96 77 SER B O 1
ATOM 3831 N N . GLU B 1 82 ? 34.869 79.172 50.687 1.00 9.28 78 GLU B N 1
ATOM 3832 C CA . GLU B 1 82 ? 34.906 78.989 52.140 1.00 9.00 78 GLU B CA 1
ATOM 3833 C C . GLU B 1 82 ? 35.901 77.957 52.640 1.00 8.40 78 GLU B C 1
ATOM 3834 O O . GLU B 1 82 ? 36.391 78.077 53.761 1.00 8.24 78 GLU B O 1
ATOM 3840 N N . HIS B 1 83 ? 36.185 76.932 51.831 1.00 7.77 79 HIS B N 1
ATOM 3841 C CA . HIS B 1 83 ? 36.996 75.804 52.278 1.00 7.96 79 HIS B CA 1
ATOM 3842 C C . HIS B 1 83 ? 38.151 75.450 51.363 1.00 8.41 79 HIS B C 1
ATOM 3843 O O . HIS B 1 83 ? 38.844 74.484 51.613 1.00 8.89 79 HIS B O 1
ATOM 3850 N N . GLN B 1 84 ? 38.386 76.268 50.340 1.00 9.42 80 GLN B N 1
ATOM 3851 C CA . GLN B 1 84 ? 39.530 76.083 49.462 1.00 10.19 80 GLN B CA 1
ATOM 3852 C C . GLN B 1 84 ? 39.537 74.682 48.851 1.00 10.53 80 GLN B C 1
ATOM 3853 O O . GLN B 1 84 ? 40.593 74.086 48.626 1.00 11.31 80 GLN B O 1
ATOM 3859 N N . TYR B 1 85 ? 38.338 74.182 48.540 1.00 10.53 81 TYR B N 1
ATOM 3860 C CA . TYR B 1 85 ? 38.179 72.838 48.021 1.00 10.78 81 TYR B CA 1
ATOM 3861 C C . TYR B 1 85 ? 37.580 72.982 46.647 1.00 11.23 81 TYR B C 1
ATOM 3862 O O . TYR B 1 85 ? 36.427 73.363 46.516 1.00 10.82 81 TYR B O 1
ATOM 3871 N N . SER B 1 86 ? 38.382 72.677 45.631 1.00 12.28 82 SER B N 1
ATOM 3872 C CA . SER B 1 86 ? 37.980 72.784 44.230 1.00 13.58 82 SER B CA 1
ATOM 3873 C C . SER B 1 86 ? 37.740 71.395 43.654 1.00 13.27 82 SER B C 1
ATOM 3874 O O . SER B 1 86 ? 38.568 70.495 43.808 1.00 15.62 82 SER B O 1
ATOM 3877 N N . PHE B 1 87 ? 36.599 71.224 43.002 1.00 12.97 83 PHE B N 1
ATOM 3878 C CA . PHE B 1 87 ? 36.236 69.964 42.364 1.00 12.42 83 PHE B CA 1
ATOM 3879 C C . PHE B 1 87 ? 35.268 70.296 41.228 1.00 12.79 83 PHE B C 1
ATOM 3880 O O . PHE B 1 87 ? 35.028 71.465 40.960 1.00 13.33 83 PHE B O 1
ATOM 3888 N N . ASP B 1 88 ? 34.730 69.280 40.564 1.00 13.03 84 ASP B N 1
ATOM 3889 C CA . ASP B 1 88 ? 33.855 69.480 39.416 1.00 13.44 84 ASP B CA 1
ATOM 3890 C C . ASP B 1 88 ? 32.409 69.254 39.795 1.00 13.36 84 ASP B C 1
ATOM 3891 O O . ASP B 1 88 ? 32.141 68.491 40.726 1.00 12.41 84 ASP B O 1
ATOM 3896 N N . LYS B 1 89 ? 31.488 69.868 39.054 1.00 13.42 85 LYS B N 1
ATOM 3897 C CA . LYS B 1 89 ? 30.039 69.702 39.301 1.00 13.72 85 LYS B CA 1
ATOM 3898 C C . LYS B 1 89 ? 29.594 68.229 39.323 1.00 13.00 85 LYS B C 1
ATOM 3899 O O . LYS B 1 89 ? 28.713 67.858 40.099 1.00 11.59 85 LYS B O 1
ATOM 3905 N N . GLU B 1 90 ? 30.217 67.390 38.490 1.00 12.11 86 GLU B N 1
ATOM 3906 C CA . GLU B 1 90 ? 29.873 65.970 38.427 1.00 12.70 86 GLU B CA 1
ATOM 3907 C C . GLU B 1 90 ? 30.269 65.183 39.686 1.00 11.42 86 GLU B C 1
ATOM 3908 O O . GLU B 1 90 ? 29.884 64.011 39.826 1.00 12.60 86 GLU B O 1
ATOM 3914 N N . ASP B 1 91 ? 31.058 65.809 40.564 1.00 10.59 87 ASP B N 1
ATOM 3915 C CA . ASP B 1 91 ? 31.515 65.173 41.798 1.00 9.42 87 ASP B CA 1
ATOM 3916 C C . ASP B 1 91 ? 30.487 65.312 42.910 1.00 8.67 87 ASP B C 1
ATOM 3917 O O . ASP B 1 91 ? 30.632 64.668 43.934 1.00 8.82 87 ASP B O 1
ATOM 3922 N N . ILE B 1 92 ? 29.473 66.144 42.693 1.00 8.31 88 ILE B N 1
ATOM 3923 C CA . ILE B 1 92 ? 28.454 66.436 43.700 1.00 8.10 88 ILE B CA 1
ATOM 3924 C C . ILE B 1 92 ? 27.302 65.438 43.560 1.00 7.69 88 ILE B C 1
ATOM 3925 O O . ILE B 1 92 ? 26.755 65.251 42.479 1.00 7.96 88 ILE B O 1
ATOM 3930 N N . VAL B 1 93 ? 26.922 64.837 44.686 1.00 7.13 89 VAL B N 1
ATOM 3931 C CA . VAL B 1 93 ? 25.766 63.947 44.762 1.00 6.40 89 VAL B CA 1
ATOM 3932 C C . VAL B 1 93 ? 24.847 64.467 45.857 1.00 6.35 89 VAL B C 1
ATOM 3933 O O . VAL B 1 93 ? 25.210 64.440 47.024 1.00 7.01 89 VAL B O 1
ATOM 3937 N N . PHE B 1 94 ? 23.657 64.925 45.482 1.00 5.41 90 PHE B N 1
ATOM 3938 C CA . PHE B 1 94 ? 22.671 65.357 46.481 1.00 5.23 90 PHE B CA 1
ATOM 3939 C C . PHE B 1 94 ? 21.971 64.182 47.119 1.00 5.62 90 PHE B C 1
ATOM 3940 O O . PHE B 1 94 ? 21.699 63.174 46.459 1.00 5.60 90 PHE B O 1
ATOM 3948 N N . VAL B 1 95 ? 21.734 64.325 48.421 1.00 5.28 91 VAL B N 1
ATOM 3949 C CA . VAL B 1 95 ? 21.074 63.304 49.249 1.00 5.88 91 VAL B CA 1
ATOM 3950 C C . VAL B 1 95 ? 20.206 64.077 50.228 1.00 6.04 91 VAL B C 1
ATOM 3951 O O . VAL B 1 95 ? 20.613 65.156 50.683 1.00 5.78 91 VAL B O 1
ATOM 3955 N N . GLU B 1 96 ? 19.031 63.556 50.576 1.00 5.92 92 GLU B N 1
ATOM 3956 C CA . GLU B 1 96 ? 18.106 64.348 51.395 1.00 6.40 92 GLU B CA 1
ATOM 3957 C C . GLU B 1 96 ? 18.670 64.654 52.793 1.00 6.11 92 GLU B C 1
ATOM 3958 O O . GLU B 1 96 ? 18.221 65.592 53.451 1.00 6.27 92 GLU B O 1
ATOM 3964 N N . GLY B 1 97 ? 19.662 63.885 53.234 1.00 5.94 93 GLY B N 1
ATOM 3965 C CA . GLY B 1 97 ? 20.384 64.186 54.467 1.00 5.93 93 GLY B CA 1
ATOM 3966 C C . GLY B 1 97 ? 21.724 63.485 54.596 1.00 5.28 93 GLY B C 1
ATOM 3967 O O . GLY B 1 97 ? 22.027 62.525 53.898 1.00 5.49 93 GLY B O 1
ATOM 3968 N N . VAL B 1 98 ? 22.531 63.969 55.521 1.00 5.40 94 VAL B N 1
ATOM 3969 C CA . VAL B 1 98 ? 23.833 63.396 55.803 1.00 5.36 94 VAL B CA 1
ATOM 3970 C C . VAL B 1 98 ? 23.730 62.005 56.426 1.00 5.74 94 VAL B C 1
ATOM 3971 O O . VAL B 1 98 ? 24.493 61.093 56.089 1.00 5.44 94 VAL B O 1
ATOM 3975 N N . VAL B 1 99 ? 22.786 61.830 57.343 1.00 6.01 95 VAL B N 1
ATOM 3976 C CA . VAL B 1 99 ? 22.600 60.521 57.961 1.00 6.79 95 VAL B CA 1
ATOM 3977 C C . VAL B 1 99 ? 22.145 59.475 56.917 1.00 6.14 95 VAL B C 1
ATOM 3978 O O . VAL B 1 99 ? 22.703 58.378 56.873 1.00 6.53 95 VAL B O 1
ATOM 3982 N N . PRO B 1 100 ? 21.162 59.813 56.053 1.00 5.71 96 PRO B N 1
ATOM 3983 C CA . PRO B 1 100 ? 20.948 58.982 54.857 1.00 6.15 96 PRO B CA 1
ATOM 3984 C C . PRO B 1 100 ? 22.250 58.603 54.113 1.00 5.78 96 PRO B C 1
ATOM 3985 O O . PRO B 1 100 ? 22.484 57.435 53.808 1.00 5.00 96 PRO B O 1
ATOM 3989 N N . ALA B 1 101 ? 23.095 59.588 53.830 1.00 4.95 97 ALA B N 1
ATOM 3990 C CA . ALA B 1 101 ? 24.339 59.338 53.099 1.00 5.32 97 ALA B CA 1
ATOM 3991 C C . ALA B 1 101 ? 25.271 58.353 53.821 1.00 5.75 97 ALA B C 1
ATOM 3992 O O . ALA B 1 101 ? 25.931 57.539 53.180 1.00 5.98 97 ALA B O 1
ATOM 3994 N N . ILE B 1 102 ? 25.323 58.438 55.150 1.00 5.73 98 ILE B N 1
ATOM 3995 C CA . ILE B 1 102 ? 26.132 57.524 55.950 1.00 6.29 98 ILE B CA 1
ATOM 3996 C C . ILE B 1 102 ? 25.669 56.070 55.753 1.00 6.33 98 ILE B C 1
ATOM 3997 O O . ILE B 1 102 ? 26.492 55.175 55.549 1.00 7.26 98 ILE B O 1
ATOM 4002 N N . SER B 1 103 ? 24.361 55.832 55.787 1.00 6.77 99 SER B N 1
ATOM 4003 C CA . SER B 1 103 ? 23.854 54.487 55.546 1.00 7.17 99 SER B CA 1
ATOM 4004 C C . SER B 1 103 ? 24.156 54.008 54.130 1.00 6.31 99 SER B C 1
ATOM 4005 O O . SER B 1 103 ? 24.594 52.879 53.927 1.00 5.79 99 SER B O 1
ATOM 4008 N N . ILE B 1 104 ? 23.941 54.866 53.140 1.00 5.96 100 ILE B N 1
ATOM 4009 C CA . ILE B 1 104 ? 24.255 54.523 51.752 1.00 6.17 100 ILE B CA 1
ATOM 4010 C C . ILE B 1 104 ? 25.731 54.165 51.616 1.00 5.93 100 ILE B C 1
ATOM 4011 O O . ILE B 1 104 ? 26.089 53.166 50.997 1.00 6.59 100 ILE B O 1
ATOM 4016 N N . ALA B 1 105 ? 26.598 54.953 52.252 1.00 6.11 101 ALA B N 1
ATOM 4017 C CA . ALA B 1 105 ? 28.042 54.680 52.197 1.00 5.83 101 ALA B CA 1
ATOM 4018 C C . ALA B 1 105 ? 28.426 53.341 52.846 1.00 6.07 101 ALA B C 1
ATOM 4019 O O . ALA B 1 105 ? 29.180 52.559 52.277 1.00 6.23 101 ALA B O 1
ATOM 4021 N N . ILE B 1 106 ? 27.888 53.065 54.025 1.00 5.31 102 ILE B N 1
ATOM 4022 C CA . ILE B 1 106 ? 28.097 51.757 54.667 1.00 5.33 102 ILE B CA 1
ATOM 4023 C C . ILE B 1 106 ? 27.684 50.612 53.743 1.00 5.66 102 ILE B C 1
ATOM 4024 O O . ILE B 1 106 ? 28.407 49.638 53.552 1.00 5.23 102 ILE B O 1
ATOM 4029 N N . GLN B 1 107 ? 26.492 50.725 53.174 1.00 4.87 103 GLN B N 1
ATOM 4030 C CA . GLN B 1 107 ? 25.987 49.694 52.292 1.00 5.76 103 GLN B CA 1
ATOM 4031 C C . GLN B 1 107 ? 26.784 49.558 50.991 1.00 6.44 103 GLN B C 1
ATOM 4032 O O . GLN B 1 107 ? 26.960 48.444 50.494 1.00 7.05 103 GLN B O 1
ATOM 4038 N N . ALA B 1 108 ? 27.246 50.687 50.451 1.00 6.26 104 ALA B N 1
ATOM 4039 C CA . ALA B 1 108 ? 27.954 50.692 49.176 1.00 7.10 104 ALA B CA 1
ATOM 4040 C C . ALA B 1 108 ? 29.368 50.170 49.306 1.00 7.82 104 ALA B C 1
ATOM 4041 O O . ALA B 1 108 ? 29.858 49.490 48.402 1.00 9.10 104 ALA B O 1
ATOM 4043 N N . PHE B 1 109 ? 30.035 50.493 50.415 1.00 7.41 105 PHE B N 1
ATOM 4044 C CA . PHE B 1 109 ? 31.504 50.321 50.499 1.00 7.94 105 PHE B CA 1
ATOM 4045 C C . PHE B 1 109 ? 31.963 49.175 51.381 1.00 8.36 105 PHE B C 1
ATOM 4046 O O . PHE B 1 109 ? 33.161 48.880 51.448 1.00 9.84 105 PHE B O 1
ATOM 4054 N N . THR B 1 110 ? 31.021 48.537 52.067 1.00 8.38 106 THR B N 1
ATOM 4055 C CA . THR B 1 110 ? 31.316 47.372 52.875 1.00 8.36 106 THR B CA 1
ATOM 4056 C C . THR B 1 110 ? 30.269 46.284 52.627 1.00 9.10 106 THR B C 1
ATOM 4057 O O . THR B 1 110 ? 29.210 46.541 52.060 1.00 8.00 106 THR B O 1
ATOM 4061 N N . LYS B 1 111 ? 30.603 45.070 53.049 1.00 9.93 107 LYS B N 1
ATOM 4062 C CA . LYS B 1 111 ? 29.672 43.950 53.049 1.00 10.79 107 LYS B CA 1
ATOM 4063 C C . LYS B 1 111 ? 29.251 43.622 54.477 1.00 10.55 107 LYS B C 1
ATOM 4064 O O . LYS B 1 111 ? 29.932 43.982 55.444 1.00 10.23 107 LYS B O 1
ATOM 4070 N N . GLU B 1 112 ? 28.116 42.955 54.621 1.00 10.76 108 GLU B N 1
ATOM 4071 C CA . GLU B 1 112 ? 27.709 42.511 55.943 1.00 12.07 108 GLU B CA 1
ATOM 4072 C C . GLU B 1 112 ? 28.830 41.774 56.677 1.00 11.16 108 GLU B C 1
ATOM 4073 O O . GLU B 1 112 ? 29.555 40.950 56.089 1.00 11.19 108 GLU B O 1
ATOM 4079 N N . GLY B 1 113 ? 28.990 42.107 57.955 1.00 10.62 109 GLY B N 1
ATOM 4080 C CA . GLY B 1 113 ? 29.986 41.464 58.819 1.00 10.42 109 GLY B CA 1
ATOM 4081 C C . GLY B 1 113 ? 31.331 42.150 58.822 1.00 9.99 109 GLY B C 1
ATOM 4082 O O . GLY B 1 113 ? 32.160 41.887 59.702 1.00 11.42 109 GLY B O 1
ATOM 4083 N N . GLU B 1 114 ? 31.569 43.013 57.836 1.00 8.85 110 GLU B N 1
ATOM 4084 C CA . GLU B 1 114 ? 32.820 43.758 57.776 1.00 8.66 110 GLU B CA 1
ATOM 4085 C C . GLU B 1 114 ? 32.805 44.879 58.812 1.00 7.82 110 GLU B C 1
ATOM 4086 O O . GLU B 1 114 ? 31.746 45.292 59.291 1.00 7.91 110 GLU B O 1
ATOM 4092 N N . ALA B 1 115 ? 34.000 45.338 59.153 1.00 7.28 111 ALA B N 1
ATOM 4093 C CA . ALA B 1 115 ? 34.202 46.274 60.252 1.00 6.74 111 ALA B CA 1
ATOM 4094 C C . ALA B 1 115 ? 34.202 47.727 59.776 1.00 6.68 111 ALA B C 1
ATOM 4095 O O . ALA B 1 115 ? 34.837 48.076 58.763 1.00 6.52 111 ALA B O 1
ATOM 4097 N N . VAL B 1 116 ? 33.498 48.557 60.542 1.00 5.71 112 VAL B N 1
ATOM 4098 C CA . VAL B 1 116 ? 33.437 49.985 60.350 1.00 5.91 112 VAL B CA 1
ATOM 4099 C C . VAL B 1 116 ? 33.888 50.651 61.652 1.00 6.09 112 VAL B C 1
ATOM 4100 O O . VAL B 1 116 ? 33.382 50.337 62.725 1.00 5.96 112 VAL B O 1
ATOM 4104 N N . LEU B 1 117 ? 34.842 51.571 61.530 1.00 6.49 113 LEU B N 1
ATOM 4105 C CA . LEU B 1 117 ? 35.414 52.285 62.652 1.00 6.28 113 LEU B CA 1
ATOM 4106 C C . LEU B 1 117 ? 34.837 53.703 62.801 1.00 6.56 113 LEU B C 1
ATOM 4107 O O . LEU B 1 117 ? 34.617 54.427 61.811 1.00 6.32 113 LEU B O 1
ATOM 4112 N N . ILE B 1 118 ? 34.613 54.073 64.061 1.00 5.88 114 ILE B N 1
ATOM 4113 C CA . ILE B 1 118 ? 34.277 55.443 64.465 1.00 6.50 114 ILE B CA 1
ATOM 4114 C C . ILE B 1 118 ? 35.215 55.852 65.605 1.00 6.28 114 ILE B C 1
ATOM 4115 O O . ILE B 1 118 ? 35.816 55.005 66.258 1.00 6.39 114 ILE B O 1
ATOM 4120 N N . ASN B 1 119 ? 35.328 57.150 65.854 1.00 5.59 115 ASN B N 1
ATOM 4121 C CA . ASN B 1 119 ? 36.025 57.652 67.044 1.00 6.45 115 ASN B CA 1
ATOM 4122 C C . ASN B 1 119 ? 34.966 57.990 68.074 1.00 7.09 115 ASN B C 1
ATOM 4123 O O . ASN B 1 119 ? 34.208 58.941 67.875 1.00 8.01 115 ASN B O 1
ATOM 4128 N N . SER B 1 120 ? 34.905 57.227 69.165 1.00 8.10 116 SER B N 1
ATOM 4129 C CA . SER B 1 120 ? 33.883 57.428 70.195 1.00 8.47 116 SER B CA 1
ATOM 4130 C C . SER B 1 120 ? 34.436 58.345 71.312 1.00 7.74 116 SER B C 1
ATOM 4131 O O . SER B 1 120 ? 35.651 58.378 71.561 1.00 8.79 116 SER B O 1
ATOM 4134 N N . PRO B 1 121 ? 33.565 59.131 71.967 1.00 7.03 117 PRO B N 1
ATOM 4135 C CA . PRO B 1 121 ? 32.115 59.198 71.777 1.00 6.47 117 PRO B CA 1
ATOM 4136 C C . PRO B 1 121 ? 31.794 60.057 70.575 1.00 6.05 117 PRO B C 1
ATOM 4137 O O . PRO B 1 121 ? 32.512 61.010 70.310 1.00 6.25 117 PRO B O 1
ATOM 4141 N N . VAL B 1 122 ? 30.717 59.751 69.866 1.00 4.97 118 VAL B N 1
ATOM 4142 C CA . VAL B 1 122 ? 30.375 60.477 68.643 1.00 5.18 118 VAL B CA 1
ATOM 4143 C C . VAL B 1 122 ? 28.873 60.376 68.396 1.00 5.20 118 VAL B C 1
ATOM 4144 O O . VAL B 1 122 ? 28.202 59.488 68.942 1.00 5.89 118 VAL B O 1
ATOM 4148 N N . TYR B 1 123 ? 28.388 61.338 67.621 1.00 5.06 119 TYR B N 1
ATOM 4149 C CA . TYR B 1 123 ? 27.007 61.462 67.154 1.00 5.66 119 TYR B CA 1
ATOM 4150 C C . TYR B 1 123 ? 26.324 60.086 67.026 1.00 5.85 119 TYR B C 1
ATOM 4151 O O . TYR B 1 123 ? 26.799 59.232 66.278 1.00 5.47 119 TYR B O 1
ATOM 4160 N N . PRO B 1 124 ? 25.227 59.860 67.765 1.00 5.54 120 PRO B N 1
ATOM 4161 C CA . PRO B 1 124 ? 24.742 58.480 67.869 1.00 5.91 120 PRO B CA 1
ATOM 4162 C C . PRO B 1 124 ? 24.376 57.731 66.600 1.00 5.65 120 PRO B C 1
ATOM 4163 O O . PRO B 1 124 ? 24.574 56.491 66.541 1.00 6.77 120 PRO B O 1
ATOM 4167 N N . PRO B 1 125 ? 23.819 58.430 65.590 1.00 5.72 121 PRO B N 1
ATOM 4168 C CA . PRO B 1 125 ? 23.572 57.744 64.323 1.00 5.57 121 PRO B CA 1
ATOM 4169 C C . PRO B 1 125 ? 24.789 57.041 63.678 1.00 5.74 121 PRO B C 1
ATOM 4170 O O . PRO B 1 125 ? 24.607 56.160 62.868 1.00 6.45 121 PRO B O 1
ATOM 4174 N N . PHE B 1 126 ? 26.011 57.423 64.030 1.00 5.62 122 PHE B N 1
ATOM 4175 C CA . PHE B 1 126 ? 27.199 56.697 63.558 1.00 5.59 122 PHE B CA 1
ATOM 4176 C C . PHE B 1 126 ? 27.143 55.242 64.032 1.00 5.84 122 PHE B C 1
ATOM 4177 O O . PHE B 1 126 ? 27.106 54.324 63.220 1.00 5.69 122 PHE B O 1
ATOM 4185 N N . ALA B 1 127 ? 27.154 55.022 65.346 1.00 6.39 123 ALA B N 1
ATOM 4186 C CA . ALA B 1 127 ? 27.095 53.663 65.867 1.00 5.89 123 ALA B CA 1
ATOM 4187 C C . ALA B 1 127 ? 25.827 52.943 65.418 1.00 6.18 123 ALA B C 1
ATOM 4188 O O . ALA B 1 127 ? 25.887 51.776 65.020 1.00 6.15 123 ALA B O 1
ATOM 4190 N N . ARG B 1 128 ? 24.699 53.645 65.423 1.00 5.90 124 ARG B N 1
ATOM 4191 C CA . ARG B 1 128 ? 23.420 53.030 65.054 1.00 6.25 124 ARG B CA 1
ATOM 4192 C C . ARG B 1 128 ? 23.460 52.507 63.632 1.00 6.00 124 ARG B C 1
ATOM 4193 O O . ARG B 1 128 ? 23.058 51.372 63.394 1.00 6.28 124 ARG B O 1
ATOM 4201 N N . SER B 1 129 ? 23.966 53.319 62.712 1.00 5.91 125 SER B N 1
ATOM 4202 C CA . SER B 1 129 ? 23.932 52.975 61.291 1.00 6.68 125 SER B CA 1
ATOM 4203 C C . SER B 1 129 ? 24.809 51.752 61.033 1.00 6.09 125 SER B C 1
ATOM 4204 O O . SER B 1 129 ? 24.454 50.898 60.237 1.00 7.55 125 SER B O 1
ATOM 4207 N N . VAL B 1 130 ? 25.937 51.661 61.727 1.00 5.83 126 VAL B N 1
ATOM 4208 C CA . VAL B 1 130 ? 26.796 50.498 61.598 1.00 5.47 126 VAL B CA 1
ATOM 4209 C C . VAL B 1 130 ? 26.091 49.233 62.099 1.00 5.51 126 VAL B C 1
ATOM 4210 O O . VAL B 1 130 ? 26.017 48.228 61.390 1.00 5.83 126 VAL B O 1
ATOM 4214 N N . ARG B 1 131 ? 25.552 49.308 63.316 1.00 5.58 127 ARG B N 1
ATOM 4215 C CA A ARG B 1 131 ? 24.919 48.168 63.968 0.55 6.09 127 ARG B CA 1
ATOM 4216 C CA B ARG B 1 131 ? 24.949 48.138 63.947 0.45 5.82 127 ARG B CA 1
ATOM 4217 C C . ARG B 1 131 ? 23.684 47.668 63.232 1.00 5.68 127 ARG B C 1
ATOM 4218 O O . ARG B 1 131 ? 23.501 46.461 63.043 1.00 5.88 127 ARG B O 1
ATOM 4233 N N . LEU B 1 132 ? 22.821 48.599 62.851 1.00 5.41 128 LEU B N 1
ATOM 4234 C CA . LEU B 1 132 ? 21.583 48.218 62.163 1.00 5.95 128 LEU B CA 1
ATOM 4235 C C . LEU B 1 132 ? 21.864 47.610 60.791 1.00 5.76 128 LEU B C 1
ATOM 4236 O O . LEU B 1 132 ? 21.069 46.804 60.292 1.00 5.69 128 LEU B O 1
ATOM 4241 N N . ASN B 1 133 ? 22.988 47.994 60.188 1.00 5.42 129 ASN B N 1
ATOM 4242 C CA . ASN B 1 133 ? 23.427 47.427 58.930 1.00 6.26 129 ASN B CA 1
ATOM 4243 C C . ASN B 1 133 ? 24.194 46.095 59.076 1.00 6.54 129 ASN B C 1
ATOM 4244 O O . ASN B 1 133 ? 24.724 45.561 58.107 1.00 7.62 129 ASN B O 1
ATOM 4249 N N . ASN B 1 134 ? 24.240 45.544 60.275 1.00 7.00 130 ASN B N 1
ATOM 4250 C CA . ASN B 1 134 ? 24.941 44.285 60.481 1.00 7.81 130 ASN B CA 1
ATOM 4251 C C . ASN B 1 134 ? 26.395 44.331 60.005 1.00 8.17 130 ASN B C 1
ATOM 4252 O O . ASN B 1 134 ? 26.921 43.358 59.457 1.00 8.80 130 ASN B O 1
ATOM 4257 N N . ARG B 1 135 ? 27.034 45.469 60.242 1.00 7.12 131 ARG B N 1
ATOM 4258 C CA . ARG B 1 135 ? 28.483 45.593 60.163 1.00 7.31 131 ARG B CA 1
ATOM 4259 C C . ARG B 1 135 ? 29.045 45.548 61.584 1.00 7.83 131 ARG B C 1
ATOM 4260 O O . ARG B 1 135 ? 28.341 45.849 62.546 1.00 7.93 131 ARG B O 1
ATOM 4268 N N . LYS B 1 136 ? 30.296 45.129 61.715 1.00 8.26 132 LYS B N 1
ATOM 4269 C CA . LYS B 1 136 ? 30.966 45.110 63.016 1.00 8.61 132 LYS B CA 1
ATOM 4270 C C . LYS B 1 136 ? 31.411 46.519 63.383 1.00 8.37 132 LYS B C 1
ATOM 4271 O O . LYS B 1 136 ? 32.102 47.180 62.610 1.00 9.86 132 LYS B O 1
ATOM 4277 N N . LEU B 1 137 ? 31.026 46.981 64.565 1.00 8.37 133 LEU B N 1
ATOM 4278 C CA . LEU B 1 137 ? 31.409 48.325 65.004 1.00 8.25 133 LEU B CA 1
ATOM 4279 C C . LEU B 1 137 ? 32.711 48.284 65.773 1.00 8.57 133 LEU B C 1
ATOM 4280 O O . LEU B 1 137 ? 32.851 47.544 66.754 1.00 9.46 133 LEU B O 1
ATOM 4285 N N . VAL B 1 138 ? 33.650 49.104 65.340 1.00 7.45 134 VAL B N 1
ATOM 4286 C CA . VAL B 1 138 ? 34.904 49.280 66.059 1.00 7.52 134 VAL B CA 1
ATOM 4287 C C . VAL B 1 138 ? 34.915 50.699 66.579 1.00 7.96 134 VAL B C 1
ATOM 4288 O O . VAL B 1 138 ? 34.953 51.645 65.791 1.00 7.80 134 VAL B O 1
ATOM 4292 N N . SER B 1 139 ? 34.858 50.846 67.906 1.00 8.55 135 SER B N 1
ATOM 4293 C CA . SER B 1 139 ? 34.887 52.180 68.508 1.00 8.46 135 SER B CA 1
ATOM 4294 C C . SER B 1 139 ? 36.302 52.472 68.969 1.00 8.77 135 SER B C 1
ATOM 4295 O O . SER B 1 139 ? 36.797 51.847 69.915 1.00 9.79 135 SER B O 1
ATOM 4298 N N . ASN B 1 140 ? 36.948 53.405 68.280 1.00 8.26 136 ASN B N 1
ATOM 4299 C CA . ASN B 1 140 ? 38.261 53.886 68.670 1.00 8.59 136 ASN B CA 1
ATOM 4300 C C . ASN B 1 140 ? 38.038 55.018 69.659 1.00 8.56 136 ASN B C 1
ATOM 4301 O O . ASN B 1 140 ? 37.569 56.100 69.291 1.00 8.22 136 ASN B O 1
ATOM 4306 N N . SER B 1 141 ? 38.365 54.771 70.919 1.00 8.81 137 SER B N 1
ATOM 4307 C CA . SER B 1 141 ? 38.048 55.707 71.973 1.00 8.69 137 SER B CA 1
ATOM 4308 C C . SER B 1 141 ? 38.981 56.917 71.964 1.00 8.81 137 SER B C 1
ATOM 4309 O O . SER B 1 141 ? 40.186 56.760 71.979 1.00 8.98 137 SER B O 1
ATOM 4312 N N . LEU B 1 142 ? 38.413 58.110 71.901 1.00 8.55 138 LEU B N 1
ATOM 4313 C CA . LEU B 1 142 ? 39.192 59.341 71.945 1.00 8.52 138 LEU B CA 1
ATOM 4314 C C . LEU B 1 142 ? 39.801 59.548 73.338 1.00 9.57 138 LEU B C 1
ATOM 4315 O O . LEU B 1 142 ? 39.160 59.280 74.357 1.00 10.61 138 LEU B O 1
ATOM 4320 N N . LYS B 1 143 ? 41.044 60.021 73.365 1.00 10.55 139 LYS B N 1
ATOM 4321 C CA . LYS B 1 143 ? 41.642 60.517 74.601 1.00 11.35 139 LYS B CA 1
ATOM 4322 C C . LYS B 1 143 ? 41.067 61.887 74.923 1.00 11.44 139 LYS B C 1
ATOM 4323 O O . LYS B 1 143 ? 40.555 62.586 74.052 1.00 11.24 139 LYS B O 1
ATOM 4329 N N . GLU B 1 144 ? 41.133 62.269 76.192 1.00 12.14 140 GLU B N 1
ATOM 4330 C CA A GLU B 1 144 ? 40.843 63.646 76.583 0.50 12.29 140 GLU B CA 1
ATOM 4331 C CA B GLU B 1 144 ? 40.841 63.631 76.603 0.50 12.35 140 GLU B CA 1
ATOM 4332 C C . GLU B 1 144 ? 42.070 64.163 77.325 1.00 12.69 140 GLU B C 1
ATOM 4333 O O . GLU B 1 144 ? 42.493 63.579 78.332 1.00 12.35 140 GLU B O 1
ATOM 4344 N N . GLU B 1 145 ? 42.641 65.239 76.794 1.00 12.85 141 GLU B N 1
ATOM 4345 C CA . GLU B 1 145 ? 43.871 65.832 77.309 1.00 14.17 141 GLU B CA 1
ATOM 4346 C C . GLU B 1 145 ? 43.742 67.345 77.317 1.00 13.96 141 GLU B C 1
ATOM 4347 O O . GLU B 1 145 ? 43.461 67.953 76.282 1.00 13.44 141 GLU B O 1
ATOM 4353 N N . ASN B 1 146 ? 43.909 67.957 78.488 1.00 14.56 142 ASN B N 1
ATOM 4354 C CA A ASN B 1 146 ? 43.889 69.420 78.604 0.50 14.76 142 ASN B CA 1
ATOM 4355 C CA B ASN B 1 146 ? 43.900 69.417 78.585 0.50 14.74 142 ASN B CA 1
ATOM 4356 C C . ASN B 1 146 ? 42.601 70.016 78.022 1.00 14.10 142 ASN B C 1
ATOM 4357 O O . ASN B 1 146 ? 42.617 71.056 77.367 1.00 14.70 142 ASN B O 1
ATOM 4366 N N . GLY B 1 147 ? 41.481 69.342 78.271 1.00 13.07 143 GLY B N 1
ATOM 4367 C CA . GLY B 1 147 ? 40.163 69.844 77.876 1.00 12.33 143 GLY B CA 1
ATOM 4368 C C . GLY B 1 147 ? 39.800 69.626 76.422 1.00 11.35 143 GLY B C 1
ATOM 4369 O O . GLY B 1 147 ? 38.807 70.185 75.942 1.00 10.89 143 GLY B O 1
ATOM 4370 N N . LEU B 1 148 ? 40.567 68.796 75.720 1.00 10.25 144 LEU B N 1
ATOM 4371 C CA . LEU B 1 148 ? 40.295 68.531 74.282 1.00 9.21 144 LEU B CA 1
ATOM 4372 C C . LEU B 1 148 ? 40.364 67.059 73.973 1.00 9.03 144 LEU B C 1
ATOM 4373 O O . LEU B 1 148 ? 41.197 66.347 74.516 1.00 8.71 144 LEU B O 1
ATOM 4378 N N . PHE B 1 149 ? 39.501 66.602 73.068 1.00 8.05 145 PHE B N 1
ATOM 4379 C CA . PHE B 1 149 ? 39.629 65.256 72.527 1.00 7.77 145 PHE B CA 1
ATOM 4380 C C . PHE B 1 149 ? 40.876 65.152 71.656 1.00 7.89 145 PHE B C 1
ATOM 4381 O O . PHE B 1 149 ? 41.225 66.085 70.941 1.00 8.80 145 PHE B O 1
ATOM 4389 N N . GLN B 1 150 ? 41.546 64.016 71.731 1.00 8.54 146 GLN B N 1
ATOM 4390 C CA . GLN B 1 150 ? 42.693 63.738 70.874 1.00 9.02 146 GLN B CA 1
ATOM 4391 C C . GLN B 1 150 ? 42.656 62.280 70.465 1.00 9.32 146 GLN B C 1
ATOM 4392 O O . GLN B 1 150 ? 42.186 61.423 71.209 1.00 8.97 146 GLN B O 1
ATOM 4398 N N . ILE B 1 151 ? 43.158 61.998 69.273 1.00 9.86 147 ILE B N 1
ATOM 4399 C CA . ILE B 1 151 ? 43.229 60.629 68.791 1.00 11.02 147 ILE B CA 1
ATOM 4400 C C . ILE B 1 151 ? 44.481 59.948 69.319 1.00 11.70 147 ILE B C 1
ATOM 4401 O O . ILE B 1 151 ? 45.565 60.550 69.287 1.00 12.01 147 ILE B O 1
ATOM 4406 N N . ASP B 1 152 ? 44.309 58.720 69.817 1.00 11.77 148 ASP B N 1
ATOM 4407 C CA . ASP B 1 152 ? 45.433 57.818 70.121 1.00 12.22 148 ASP B CA 1
ATOM 4408 C C . ASP B 1 152 ? 45.775 57.057 68.836 1.00 11.84 148 ASP B C 1
ATOM 4409 O O . ASP B 1 152 ? 45.110 56.091 68.480 1.00 12.14 148 ASP B O 1
ATOM 4414 N N . PHE B 1 153 ? 46.796 57.515 68.123 1.00 11.38 149 PHE B N 1
ATOM 4415 C CA . PHE B 1 153 ? 47.135 56.930 66.818 1.00 11.45 149 PHE B CA 1
ATOM 4416 C C . PHE B 1 153 ? 47.698 55.508 66.894 1.00 12.03 149 PHE B C 1
ATOM 4417 O O . PHE B 1 153 ? 47.528 54.712 65.955 1.00 11.17 149 PHE B O 1
ATOM 4425 N N . GLU B 1 154 ? 48.355 55.185 68.006 1.00 12.95 150 GLU B N 1
ATOM 4426 C CA . GLU B 1 154 ? 48.829 53.823 68.215 1.00 13.95 150 GLU B CA 1
ATOM 4427 C C . GLU B 1 154 ? 47.638 52.871 68.282 1.00 13.04 150 GLU B C 1
ATOM 4428 O O . GLU B 1 154 ? 47.592 51.891 67.548 1.00 12.85 150 GLU B O 1
ATOM 4434 N N . GLN B 1 155 ? 46.677 53.176 69.153 1.00 12.69 151 GLN B N 1
ATOM 4435 C CA . GLN B 1 155 ? 45.484 52.355 69.289 1.00 12.62 151 GLN B CA 1
ATOM 4436 C C . GLN B 1 155 ? 44.606 52.397 68.041 1.00 11.16 151 GLN B C 1
ATOM 4437 O O . GLN B 1 155 ? 43.995 51.377 67.701 1.00 11.12 151 GLN B O 1
ATOM 4443 N N . LEU B 1 156 ? 44.531 53.552 67.369 1.00 10.48 152 LEU B N 1
ATOM 4444 C CA . LEU B 1 156 ? 43.771 53.662 66.127 1.00 9.86 152 LEU B CA 1
ATOM 4445 C C . LEU B 1 156 ? 44.290 52.668 65.104 1.00 10.37 152 LEU B C 1
ATOM 4446 O O . LEU B 1 156 ? 43.511 51.942 64.467 1.00 9.60 152 LEU B O 1
ATOM 4451 N N . GLU B 1 157 ? 45.610 52.607 64.942 1.00 10.26 153 GLU B N 1
ATOM 4452 C CA . GLU B 1 157 ? 46.174 51.646 63.998 1.00 11.34 153 GLU B CA 1
ATOM 4453 C C . GLU B 1 157 ? 45.897 50.208 64.450 1.00 11.26 153 GLU B C 1
ATOM 4454 O O . GLU B 1 157 ? 45.550 49.355 63.637 1.00 10.93 153 GLU B O 1
ATOM 4460 N N . ASN B 1 158 ? 46.040 49.934 65.747 1.00 11.65 154 ASN B N 1
ATOM 4461 C CA . ASN B 1 158 ? 45.729 48.611 66.277 1.00 12.47 154 ASN B CA 1
ATOM 4462 C C . ASN B 1 158 ? 44.267 48.237 65.972 1.00 11.49 154 ASN B C 1
ATOM 4463 O O . ASN B 1 158 ? 43.965 47.118 65.574 1.00 10.99 154 ASN B O 1
ATOM 4468 N N . ASP B 1 159 ? 43.367 49.197 66.162 1.00 11.30 155 ASP B N 1
ATOM 4469 C CA . ASP B 1 159 ? 41.943 48.967 65.935 1.00 11.22 155 ASP B CA 1
ATOM 4470 C C . ASP B 1 159 ? 41.667 48.645 64.472 1.00 10.74 155 ASP B C 1
ATOM 4471 O O . ASP B 1 159 ? 40.845 47.787 64.161 1.00 11.55 155 ASP B O 1
ATOM 4476 N N . ILE B 1 160 ? 42.339 49.354 63.573 1.00 10.56 156 ILE B N 1
ATOM 4477 C CA . ILE B 1 160 ? 42.187 49.109 62.135 1.00 10.37 156 ILE B CA 1
ATOM 4478 C C . ILE B 1 160 ? 42.711 47.723 61.729 1.00 10.93 156 ILE B C 1
ATOM 4479 O O . ILE B 1 160 ? 42.025 46.961 61.043 1.00 10.42 156 ILE B O 1
ATOM 4484 N N . VAL B 1 161 ? 43.905 47.389 62.199 1.00 11.44 157 VAL B N 1
ATOM 4485 C CA . VAL B 1 161 ? 44.554 46.120 61.823 1.00 12.24 157 VAL B CA 1
ATOM 4486 C C . VAL B 1 161 ? 43.896 44.891 62.473 1.00 12.35 157 VAL B C 1
ATOM 4487 O O . VAL B 1 161 ? 43.622 43.883 61.805 1.00 12.55 157 VAL B O 1
ATOM 4491 N N . GLU B 1 162 ? 43.642 44.961 63.771 1.00 12.66 158 GLU B N 1
ATOM 4492 C CA . GLU B 1 162 ? 43.076 43.826 64.505 1.00 13.23 158 GLU B CA 1
ATOM 4493 C C . GLU B 1 162 ? 41.665 43.450 64.051 1.00 12.85 158 GLU B C 1
ATOM 4494 O O . GLU B 1 162 ? 41.236 42.312 64.223 1.00 13.15 158 GLU B O 1
ATOM 4500 N N . ASN B 1 163 ? 40.954 44.408 63.469 1.00 12.04 159 ASN B N 1
ATOM 4501 C CA . ASN B 1 163 ? 39.575 44.185 63.053 1.00 12.08 159 ASN B CA 1
ATOM 4502 C C . ASN B 1 163 ? 39.360 44.193 61.547 1.00 11.63 159 ASN B C 1
ATOM 4503 O O . ASN B 1 163 ? 38.231 44.072 61.101 1.00 11.77 159 ASN B O 1
ATOM 4508 N N . ASP B 1 164 ? 40.431 44.326 60.769 1.00 11.32 160 ASP B N 1
ATOM 4509 C CA . ASP B 1 164 ? 40.339 44.446 59.311 1.00 11.64 160 ASP B CA 1
ATOM 4510 C C . ASP B 1 164 ? 39.296 45.493 58.912 1.00 10.10 160 ASP B C 1
ATOM 4511 O O . ASP B 1 164 ? 38.375 45.226 58.154 1.00 9.74 160 ASP B O 1
ATOM 4516 N N . VAL B 1 165 ? 39.457 46.694 59.442 1.00 9.53 161 VAL B N 1
ATOM 4517 C CA . VAL B 1 165 ? 38.508 47.780 59.177 1.00 8.86 161 VAL B CA 1
ATOM 4518 C C . VAL B 1 165 ? 38.488 48.124 57.695 1.00 8.55 161 VAL B C 1
ATOM 4519 O O . VAL B 1 165 ? 39.554 48.271 57.061 1.00 7.99 161 VAL B O 1
ATOM 4523 N N . LYS B 1 166 ? 37.273 48.248 57.143 1.00 7.46 162 LYS B N 1
ATOM 4524 C CA . LYS B 1 166 ? 37.059 48.569 55.732 1.00 7.61 162 LYS B CA 1
ATOM 4525 C C . LYS B 1 166 ? 36.609 50.006 55.487 1.00 6.79 162 LYS B C 1
ATOM 4526 O O . LYS B 1 166 ? 36.790 50.543 54.398 1.00 6.84 162 LYS B O 1
ATOM 4532 N N . LEU B 1 167 ? 35.998 50.615 56.501 1.00 6.95 163 LEU B N 1
ATOM 4533 C CA . LEU B 1 167 ? 35.399 51.941 56.374 1.00 6.50 163 LEU B CA 1
ATOM 4534 C C . LEU B 1 167 ? 35.588 52.682 57.690 1.00 6.35 163 LEU B C 1
ATOM 4535 O O . LEU B 1 167 ? 35.399 52.105 58.760 1.00 6.58 163 LEU B O 1
ATOM 4540 N N . TYR B 1 168 ? 35.952 53.955 57.587 1.00 6.13 164 TYR B N 1
ATOM 4541 C CA . TYR B 1 168 ? 36.169 54.852 58.724 1.00 6.21 164 TYR B CA 1
ATOM 4542 C C . TYR B 1 168 ? 35.178 56.009 58.554 1.00 6.26 164 TYR B C 1
ATOM 4543 O O . TYR B 1 168 ? 35.211 56.719 57.545 1.00 6.35 164 TYR B O 1
ATOM 4552 N N . LEU B 1 169 ? 34.280 56.150 59.524 1.00 5.75 165 LEU B N 1
ATOM 4553 C CA . LEU B 1 169 ? 33.336 57.267 59.588 1.00 5.69 165 LEU B CA 1
ATOM 4554 C C . LEU B 1 169 ? 33.958 58.328 60.472 1.00 5.49 165 LEU B C 1
ATOM 4555 O O . LEU B 1 169 ? 34.037 58.150 61.687 1.00 6.28 165 LEU B O 1
ATOM 4560 N N . LEU B 1 170 ? 34.453 59.389 59.844 1.00 5.44 166 LEU B N 1
ATOM 4561 C CA . LEU B 1 170 ? 35.112 60.487 60.537 1.00 5.07 166 LEU B CA 1
ATOM 4562 C C . LEU B 1 170 ? 34.135 61.639 60.744 1.00 5.07 166 LEU B C 1
ATOM 4563 O O . LEU B 1 170 ? 33.357 61.977 59.849 1.00 6.08 166 LEU B O 1
ATOM 4568 N N . CYS B 1 171 ? 34.223 62.283 61.908 1.00 5.42 167 CYS B N 1
ATOM 4569 C CA . CYS B 1 171 ? 33.387 63.438 62.204 1.00 5.26 167 CYS B CA 1
ATOM 4570 C C . CYS B 1 171 ? 34.318 64.636 62.329 1.00 5.50 167 CYS B C 1
ATOM 4571 O O . CYS B 1 171 ? 35.172 64.647 63.214 1.00 6.03 167 CYS B O 1
ATOM 4574 N N . ASN B 1 172 ? 34.163 65.607 61.428 1.00 5.85 168 ASN B N 1
ATOM 4575 C CA A ASN B 1 172 ? 35.039 66.778 61.420 0.55 6.17 168 ASN B CA 1
ATOM 4576 C CA B ASN B 1 172 ? 35.110 66.728 61.262 0.45 6.05 168 ASN B CA 1
ATOM 4577 C C . ASN B 1 172 ? 34.373 68.033 60.894 1.00 6.01 168 ASN B C 1
ATOM 4578 O O . ASN B 1 172 ? 34.091 68.181 59.707 1.00 5.75 168 ASN B O 1
ATOM 4587 N N . PRO B 1 173 ? 34.091 68.973 61.842 1.00 6.07 169 PRO B N 1
ATOM 4588 C CA . PRO B 1 173 ? 34.350 68.975 63.302 1.00 6.00 169 PRO B CA 1
ATOM 4589 C C . PRO B 1 173 ? 33.667 67.818 64.016 1.00 5.62 169 PRO B C 1
ATOM 4590 O O . PRO B 1 173 ? 32.605 67.362 63.584 1.00 6.20 169 PRO B O 1
ATOM 4594 N N . HIS B 1 174 ? 34.279 67.353 65.094 1.00 5.72 170 HIS B N 1
ATOM 4595 C CA . HIS B 1 174 ? 33.769 66.198 65.847 1.00 4.80 170 HIS B CA 1
ATOM 4596 C C . HIS B 1 174 ? 32.646 66.622 66.809 1.00 5.35 170 HIS B C 1
ATOM 4597 O O . HIS B 1 174 ? 32.809 67.543 67.593 1.00 5.25 170 HIS B O 1
ATOM 4604 N N . ASN B 1 175 ? 31.501 65.938 66.692 1.00 5.43 171 ASN B N 1
ATOM 4605 C CA . ASN B 1 175 ? 30.326 66.122 67.538 1.00 6.20 171 ASN B CA 1
ATOM 4606 C C . ASN B 1 175 ? 30.150 64.820 68.326 1.00 6.15 171 ASN B C 1
ATOM 4607 O O . ASN B 1 175 ? 29.999 63.763 67.736 1.00 6.43 171 ASN B O 1
ATOM 4612 N N . PRO B 1 176 ? 30.179 64.879 69.672 1.00 6.49 172 PRO B N 1
ATOM 4613 C CA . PRO B 1 176 ? 30.221 66.040 70.550 1.00 6.58 172 PRO B CA 1
ATOM 4614 C C . PRO B 1 176 ? 31.631 66.496 70.875 1.00 6.66 172 PRO B C 1
ATOM 4615 O O . PRO B 1 176 ? 32.599 65.886 70.432 1.00 8.15 172 PRO B O 1
ATOM 4619 N N . GLY B 1 177 ? 31.741 67.567 71.655 1.00 6.74 173 GLY B N 1
ATOM 4620 C CA . GLY B 1 177 ? 33.019 68.176 71.990 1.00 6.25 173 GLY B CA 1
ATOM 4621 C C . GLY B 1 177 ? 33.369 69.368 71.112 1.00 6.58 173 GLY B C 1
ATOM 4622 O O . GLY B 1 177 ? 33.944 70.345 71.567 1.00 6.87 173 GLY B O 1
ATOM 4623 N N . GLY B 1 178 ? 33.064 69.265 69.827 1.00 6.23 174 GLY B N 1
ATOM 4624 C CA . GLY B 1 178 ? 33.287 70.355 68.887 1.00 5.56 174 GLY B CA 1
ATOM 4625 C C . GLY B 1 178 ? 34.758 70.497 68.532 1.00 6.35 174 GLY B C 1
ATOM 4626 O O . GLY B 1 178 ? 35.295 71.595 68.489 1.00 6.29 174 GLY B O 1
ATOM 4627 N N . ARG B 1 179 ? 35.411 69.375 68.296 1.00 5.93 175 ARG B N 1
ATOM 4628 C CA . ARG B 1 179 ? 36.846 69.378 68.044 1.00 5.99 175 ARG B CA 1
ATOM 4629 C C . ARG B 1 179 ? 37.093 69.615 66.573 1.00 6.74 175 ARG B C 1
ATOM 4630 O O . ARG B 1 179 ? 36.541 68.932 65.695 1.00 7.11 175 ARG B O 1
ATOM 4638 N N . VAL B 1 180 ? 37.940 70.604 66.297 1.00 6.46 176 VAL B N 1
ATOM 4639 C CA . VAL B 1 180 ? 38.279 70.998 64.933 1.00 6.31 176 VAL B CA 1
ATOM 4640 C C . VAL B 1 180 ? 39.676 70.445 64.631 1.00 7.21 176 VAL B C 1
ATOM 4641 O O . VAL B 1 180 ? 40.683 71.061 64.985 1.00 7.30 176 VAL B O 1
ATOM 4645 N N . TRP B 1 181 ? 39.717 69.268 64.007 1.00 7.22 177 TRP B N 1
ATOM 4646 C CA . TRP B 1 181 ? 40.963 68.541 63.819 1.00 7.60 177 TRP B CA 1
ATOM 4647 C C . TRP B 1 181 ? 41.942 69.335 62.957 1.00 8.40 177 TRP B C 1
ATOM 4648 O O . TRP B 1 181 ? 41.565 69.891 61.917 1.00 8.33 177 TRP B O 1
ATOM 4659 N N . GLU B 1 182 ? 43.186 69.397 63.428 1.00 9.13 178 GLU B N 1
ATOM 4660 C CA . GLU B 1 182 ? 44.255 70.037 62.677 1.00 9.96 178 GLU B CA 1
ATOM 4661 C C . GLU B 1 182 ? 44.599 69.246 61.432 1.00 9.57 178 GLU B C 1
ATOM 4662 O O . GLU B 1 182 ? 44.443 68.018 61.384 1.00 9.68 178 GLU B O 1
ATOM 4668 N N . ARG B 1 183 ? 45.123 69.964 60.454 1.00 9.66 179 ARG B N 1
ATOM 4669 C CA . ARG B 1 183 ? 45.601 69.378 59.210 1.00 10.15 179 ARG B CA 1
ATOM 4670 C C . ARG B 1 183 ? 46.506 68.172 59.459 1.00 9.96 179 ARG B C 1
ATOM 4671 O O . ARG B 1 183 ? 46.365 67.135 58.803 1.00 9.56 179 ARG B O 1
ATOM 4679 N N . GLU B 1 184 ? 47.424 68.301 60.416 1.00 10.58 180 GLU B N 1
ATOM 4680 C CA . GLU B 1 184 ? 48.365 67.223 60.727 1.00 11.55 180 GLU B CA 1
ATOM 4681 C C . GLU B 1 184 ? 47.696 65.961 61.286 1.00 10.75 180 GLU B C 1
ATOM 4682 O O . GLU B 1 184 ? 48.170 64.841 61.074 1.00 10.77 180 GLU B O 1
ATOM 4688 N N . VAL B 1 185 ? 46.598 66.141 62.025 1.00 9.02 181 VAL B N 1
ATOM 4689 C CA . VAL B 1 185 ? 45.847 65.017 62.554 1.00 8.82 181 VAL B CA 1
ATOM 4690 C C . VAL B 1 185 ? 45.153 64.301 61.387 1.00 7.78 181 VAL B C 1
ATOM 4691 O O . VAL B 1 185 ? 45.203 63.067 61.272 1.00 7.66 181 VAL B O 1
ATOM 4695 N N . LEU B 1 186 ? 44.530 65.078 60.507 1.00 8.13 182 LEU B N 1
ATOM 4696 C CA . LEU B 1 186 ? 43.838 64.532 59.337 1.00 7.96 182 LEU B CA 1
ATOM 4697 C C . LEU B 1 186 ? 44.810 63.810 58.416 1.00 8.70 182 LEU B C 1
ATOM 4698 O O . LEU B 1 186 ? 44.503 62.745 57.879 1.00 8.22 182 LEU B O 1
ATOM 4703 N N . GLU B 1 187 ? 46.011 64.362 58.265 1.00 9.37 183 GLU B N 1
ATOM 4704 C CA . GLU B 1 187 ? 46.985 63.704 57.395 1.00 10.58 183 GLU B CA 1
ATOM 4705 C C . GLU B 1 187 ? 47.394 62.341 57.952 1.00 9.70 183 GLU B C 1
ATOM 4706 O O . GLU B 1 187 ? 47.482 61.370 57.200 1.00 10.00 183 GLU B O 1
ATOM 4712 N N . GLN B 1 188 ? 47.550 62.231 59.262 1.00 9.92 184 GLN B N 1
ATOM 4713 C CA . GLN B 1 188 ? 47.891 60.937 59.869 1.00 9.92 184 GLN B CA 1
ATOM 4714 C C . GLN B 1 188 ? 46.766 59.903 59.720 1.00 9.25 184 GLN B C 1
ATOM 4715 O O . GLN B 1 188 ? 47.011 58.711 59.475 1.00 8.42 184 GLN B O 1
ATOM 4721 N N . ILE B 1 189 ? 45.527 60.348 59.891 1.00 8.43 185 ILE B N 1
ATOM 4722 C CA . ILE B 1 189 ? 44.375 59.480 59.639 1.00 8.51 185 ILE B CA 1
ATOM 4723 C C . ILE B 1 189 ? 44.362 58.998 58.190 1.00 8.47 185 ILE B C 1
ATOM 4724 O O . ILE B 1 189 ? 44.243 57.803 57.936 1.00 9.23 185 ILE B O 1
ATOM 4729 N N . GLY B 1 190 ? 44.518 59.923 57.247 1.00 8.99 186 GLY B N 1
ATOM 4730 C CA . GLY B 1 190 ? 44.538 59.579 55.834 1.00 8.59 186 GLY B CA 1
ATOM 4731 C C . GLY B 1 190 ? 45.623 58.561 55.495 1.00 8.88 186 GLY B C 1
ATOM 4732 O O . GLY B 1 190 ? 45.386 57.602 54.732 1.00 7.58 186 GLY B O 1
ATOM 4733 N N . HIS B 1 191 ? 46.813 58.745 56.073 1.00 8.87 187 HIS B N 1
ATOM 4734 C CA . HIS B 1 191 ? 47.933 57.825 55.771 1.00 9.43 187 HIS B CA 1
ATOM 4735 C C . HIS B 1 191 ? 47.663 56.418 56.276 1.00 9.48 187 HIS B C 1
ATOM 4736 O O . HIS B 1 191 ? 48.004 55.445 55.615 1.00 10.08 187 HIS B O 1
ATOM 4743 N N . LEU B 1 192 ? 47.039 56.305 57.445 1.00 9.56 188 LEU B N 1
ATOM 4744 C CA . LEU B 1 192 ? 46.607 55.009 57.946 1.00 9.47 188 LEU B CA 1
ATOM 4745 C C . LEU B 1 192 ? 45.598 54.354 57.008 1.00 9.24 188 LEU B C 1
ATOM 4746 O O . LEU B 1 192 ? 45.636 53.155 56.784 1.00 9.44 188 LEU B O 1
ATOM 4751 N N . CYS B 1 193 ? 44.685 55.146 56.473 1.00 8.91 189 CYS B N 1
ATOM 4752 C CA . CYS B 1 193 ? 43.672 54.594 55.564 1.00 8.74 189 CYS B CA 1
ATOM 4753 C C . CYS B 1 193 ? 44.312 54.118 54.271 1.00 8.62 189 CYS B C 1
ATOM 4754 O O . CYS B 1 193 ? 43.902 53.110 53.702 1.00 8.92 189 CYS B O 1
ATOM 4757 N N . GLN B 1 194 ? 45.317 54.846 53.797 1.00 8.91 190 GLN B N 1
ATOM 4758 C CA . GLN B 1 194 ? 46.055 54.412 52.603 1.00 9.46 190 GLN B CA 1
ATOM 4759 C C . GLN B 1 194 ? 46.815 53.117 52.858 1.00 9.62 190 GLN B C 1
ATOM 4760 O O . GLN B 1 194 ? 46.748 52.176 52.050 1.00 11.11 190 GLN B O 1
ATOM 4766 N N . LYS B 1 195 ? 47.530 53.066 53.978 1.00 9.59 191 LYS B N 1
ATOM 4767 C CA . LYS B 1 195 ? 48.313 51.884 54.334 1.00 10.06 191 LYS B CA 1
ATOM 4768 C C . LYS B 1 195 ? 47.446 50.629 54.447 1.00 10.14 191 LYS B C 1
ATOM 4769 O O . LYS B 1 195 ? 47.826 49.547 53.984 1.00 10.50 191 LYS B O 1
ATOM 4775 N N . HIS B 1 196 ? 46.268 50.777 55.047 1.00 9.09 192 HIS B N 1
ATOM 4776 C CA . HIS B 1 196 ? 45.446 49.636 55.411 1.00 8.98 192 HIS B CA 1
ATOM 4777 C C . HIS B 1 196 ? 44.214 49.426 54.522 1.00 8.82 192 HIS B C 1
ATOM 4778 O O . HIS B 1 196 ? 43.396 48.556 54.808 1.00 8.67 192 HIS B O 1
ATOM 4785 N N . HIS B 1 197 ? 44.140 50.195 53.440 1.00 8.99 193 HIS B N 1
ATOM 4786 C CA . HIS B 1 197 ? 43.121 50.075 52.407 1.00 9.56 193 HIS B CA 1
ATOM 4787 C C . HIS B 1 197 ? 41.732 50.266 53.009 1.00 9.04 193 HIS B C 1
ATOM 4788 O O . HIS B 1 197 ? 40.863 49.395 52.892 1.00 10.50 193 HIS B O 1
ATOM 4795 N N . VAL B 1 198 ? 41.585 51.402 53.688 1.00 8.13 194 VAL B N 1
ATOM 4796 C CA . VAL B 1 198 ? 40.327 51.799 54.353 1.00 7.22 194 VAL B CA 1
ATOM 4797 C C . VAL B 1 198 ? 39.705 52.937 53.542 1.00 6.64 194 VAL B C 1
ATOM 4798 O O . VAL B 1 198 ? 40.400 53.859 53.134 1.00 7.55 194 VAL B O 1
ATOM 4802 N N . ILE B 1 199 ? 38.394 52.866 53.309 1.00 6.39 195 ILE B N 1
ATOM 4803 C CA . ILE B 1 199 ? 37.631 53.959 52.708 1.00 6.32 195 ILE B CA 1
ATOM 4804 C C . ILE B 1 199 ? 37.212 54.890 53.853 1.00 6.58 195 ILE B C 1
ATOM 4805 O O . ILE B 1 199 ? 36.926 54.440 54.960 1.00 5.98 195 ILE B O 1
ATOM 4810 N N . LEU B 1 200 ? 37.261 56.185 53.610 1.00 6.44 196 LEU B N 1
ATOM 4811 C CA . LEU B 1 200 ? 36.934 57.148 54.659 1.00 6.52 196 LEU B CA 1
ATOM 4812 C C . LEU B 1 200 ? 35.819 58.062 54.220 1.00 6.71 196 LEU B C 1
ATOM 4813 O O . LEU B 1 200 ? 35.845 58.609 53.121 1.00 7.24 196 LEU B O 1
ATOM 4818 N N . VAL B 1 201 ? 34.825 58.202 55.095 1.00 6.17 197 VAL B N 1
ATOM 4819 C CA . VAL B 1 201 ? 33.742 59.145 54.897 1.00 6.26 197 VAL B CA 1
ATOM 4820 C C . VAL B 1 201 ? 33.911 60.232 55.944 1.00 6.15 197 VAL B C 1
ATOM 4821 O O . VAL B 1 201 ? 33.870 59.963 57.146 1.00 6.00 197 VAL B O 1
ATOM 4825 N N . SER B 1 202 ? 34.114 61.466 55.478 1.00 6.08 198 SER B N 1
ATOM 4826 C CA . SER B 1 202 ? 34.290 62.615 56.353 1.00 6.28 198 SER B CA 1
ATOM 4827 C C . SER B 1 202 ? 32.981 63.397 56.467 1.00 5.72 198 SER B C 1
ATOM 4828 O O . SER B 1 202 ? 32.553 64.050 55.519 1.00 5.63 198 SER B O 1
ATOM 4831 N N . ASP B 1 203 ? 32.336 63.275 57.622 1.00 6.36 199 ASP B N 1
ATOM 4832 C CA . ASP B 1 203 ? 31.105 64.009 57.914 1.00 5.99 199 ASP B CA 1
ATOM 4833 C C . ASP B 1 203 ? 31.468 65.418 58.371 1.00 5.44 199 ASP B C 1
ATOM 4834 O O . ASP B 1 203 ? 31.844 65.634 59.533 1.00 5.52 199 ASP B O 1
ATOM 4839 N N . GLU B 1 204 ? 31.344 66.363 57.446 1.00 4.92 200 GLU B N 1
ATOM 4840 C CA . GLU B 1 204 ? 31.747 67.733 57.680 1.00 4.69 200 GLU B CA 1
ATOM 4841 C C . GLU B 1 204 ? 30.533 68.636 57.743 1.00 4.75 200 GLU B C 1
ATOM 4842 O O . GLU B 1 204 ? 30.568 69.785 57.332 1.00 4.51 200 GLU B O 1
ATOM 4848 N N . ILE B 1 205 ? 29.449 68.129 58.324 1.00 4.55 201 ILE B N 1
ATOM 4849 C CA . ILE B 1 205 ? 28.244 68.931 58.385 1.00 4.37 201 ILE B CA 1
ATOM 4850 C C . ILE B 1 205 ? 28.412 70.226 59.217 1.00 4.77 201 ILE B C 1
ATOM 4851 O O . ILE B 1 205 ? 27.744 71.222 58.958 1.00 5.27 201 ILE B O 1
ATOM 4856 N N . HIS B 1 206 ? 29.310 70.215 60.198 1.00 4.60 202 HIS B N 1
ATOM 4857 C CA . HIS B 1 206 ? 29.534 71.398 61.051 1.00 4.95 202 HIS B CA 1
ATOM 4858 C C . HIS B 1 206 ? 30.697 72.285 60.541 1.00 5.26 202 HIS B C 1
ATOM 4859 O O . HIS B 1 206 ? 31.198 73.154 61.283 1.00 5.43 202 HIS B O 1
ATOM 4866 N N . GLN B 1 207 ? 31.103 72.076 59.288 1.00 5.71 203 GLN B N 1
ATOM 4867 C CA . GLN B 1 207 ? 32.303 72.725 58.753 1.00 5.75 203 GLN B CA 1
ATOM 4868 C C . GLN B 1 207 ? 32.291 74.241 58.747 1.00 5.91 203 GLN B C 1
ATOM 4869 O O . GLN B 1 207 ? 33.368 74.859 58.784 1.00 6.68 203 GLN B O 1
ATOM 4875 N N . ASP B 1 208 ? 31.110 74.860 58.681 1.00 5.29 204 ASP B N 1
ATOM 4876 C CA . ASP B 1 208 ? 31.032 76.312 58.619 1.00 6.40 204 ASP B CA 1
ATOM 4877 C C . ASP B 1 208 ? 30.970 76.944 60.002 1.00 6.47 204 ASP B C 1
ATOM 4878 O O . ASP B 1 208 ? 30.890 78.160 60.092 1.00 7.59 204 ASP B O 1
ATOM 4883 N N . LEU B 1 209 ? 30.978 76.117 61.053 1.00 6.63 205 LEU B N 1
ATOM 4884 C CA . LEU B 1 209 ? 30.739 76.584 62.430 1.00 6.96 205 LEU B CA 1
ATOM 4885 C C . LEU B 1 209 ? 31.974 76.447 63.323 1.00 7.76 205 LEU B C 1
ATOM 4886 O O . LEU B 1 209 ? 31.874 76.222 64.524 1.00 7.58 205 LEU B O 1
ATOM 4891 N N . THR B 1 210 ? 33.154 76.636 62.742 1.00 7.82 206 THR B N 1
ATOM 4892 C CA . THR B 1 210 ? 34.377 76.634 63.544 1.00 8.16 206 THR B CA 1
ATOM 4893 C C . THR B 1 210 ? 34.538 78.046 64.118 1.00 8.64 206 THR B C 1
ATOM 4894 O O . THR B 1 210 ? 34.153 79.046 63.480 1.00 10.33 206 THR B O 1
ATOM 4898 N N . LEU B 1 211 ? 35.038 78.119 65.342 1.00 8.57 207 LEU B N 1
ATOM 4899 C CA . LEU B 1 211 ? 34.945 79.344 66.144 1.00 8.73 207 LEU B CA 1
ATOM 4900 C C . LEU B 1 211 ? 36.296 79.665 66.761 1.00 9.29 207 LEU B C 1
ATOM 4901 O O . LEU B 1 211 ? 37.211 78.873 66.671 1.00 9.35 207 LEU B O 1
ATOM 4906 N N . PHE B 1 212 ? 36.415 80.855 67.351 1.00 10.71 208 PHE B N 1
ATOM 4907 C CA . PHE B 1 212 ? 37.614 81.224 68.146 1.00 11.53 208 PHE B CA 1
ATOM 4908 C C . PHE B 1 212 ? 38.926 81.096 67.372 1.00 11.99 208 PHE B C 1
ATOM 4909 O O . PHE B 1 212 ? 39.956 80.715 67.937 1.00 13.62 208 PHE B O 1
ATOM 4917 N N . GLY B 1 213 ? 38.862 81.380 66.078 1.00 12.71 209 GLY B N 1
ATOM 4918 C CA . GLY B 1 213 ? 40.034 81.312 65.215 1.00 12.85 209 GLY B CA 1
ATOM 4919 C C . GLY B 1 213 ? 40.391 79.938 64.674 1.00 13.22 209 GLY B C 1
ATOM 4920 O O . GLY B 1 213 ? 41.345 79.805 63.902 1.00 14.08 209 GLY B O 1
ATOM 4921 N N . HIS B 1 214 ? 39.645 78.910 65.068 1.00 11.70 210 HIS B N 1
ATOM 4922 C CA . HIS B 1 214 ? 39.893 77.562 64.568 1.00 11.30 210 HIS B CA 1
ATOM 4923 C C . HIS B 1 214 ? 39.377 77.483 63.137 1.00 11.21 210 HIS B C 1
ATOM 4924 O O . HIS B 1 214 ? 38.319 78.027 62.816 1.00 11.91 210 HIS B O 1
ATOM 4931 N N . GLU B 1 215 ? 40.169 76.869 62.267 1.00 10.99 211 GLU B N 1
ATOM 4932 C CA . GLU B 1 215 ? 39.834 76.768 60.847 1.00 11.05 211 GLU B CA 1
ATOM 4933 C C . GLU B 1 215 ? 39.539 75.331 60.447 1.00 9.50 211 GLU B C 1
ATOM 4934 O O . GLU B 1 215 ? 40.303 74.410 60.756 1.00 9.25 211 GLU B O 1
ATOM 4940 N N . HIS B 1 216 ? 38.411 75.146 59.771 1.00 8.78 212 HIS B N 1
ATOM 4941 C CA . HIS B 1 216 ? 38.064 73.836 59.243 1.00 7.62 212 HIS B CA 1
ATOM 4942 C C . HIS B 1 216 ? 39.075 73.462 58.158 1.00 7.46 212 HIS B C 1
ATOM 4943 O O . HIS B 1 216 ? 39.400 74.292 57.313 1.00 8.19 212 HIS B O 1
ATOM 4950 N N . VAL B 1 217 ? 39.542 72.217 58.188 1.00 6.87 213 VAL B N 1
ATOM 4951 C CA . VAL B 1 217 ? 40.322 71.651 57.085 1.00 7.02 213 VAL B CA 1
ATOM 4952 C C . VAL B 1 217 ? 39.535 70.494 56.467 1.00 6.87 213 VAL B C 1
ATOM 4953 O O . VAL B 1 217 ? 39.393 69.419 57.078 1.00 7.59 213 VAL B O 1
ATOM 4957 N N . SER B 1 218 ? 39.030 70.720 55.258 1.00 7.30 214 SER B N 1
ATOM 4958 C CA . SER B 1 218 ? 38.246 69.703 54.581 1.00 7.31 214 SER B CA 1
ATOM 4959 C C . SER B 1 218 ? 39.155 68.563 54.148 1.00 7.37 214 SER B C 1
ATOM 4960 O O . SER B 1 218 ? 40.288 68.785 53.706 1.00 7.85 214 SER B O 1
ATOM 4963 N N . PHE B 1 219 ? 38.661 67.336 54.272 1.00 7.14 215 PHE B N 1
ATOM 4964 C CA . PHE B 1 219 ? 39.549 66.185 54.319 1.00 7.47 215 PHE B CA 1
ATOM 4965 C C . PHE B 1 219 ? 40.398 66.043 53.052 1.00 7.87 215 PHE B C 1
ATOM 4966 O O . PHE B 1 219 ? 41.603 65.763 53.124 1.00 7.94 215 PHE B O 1
ATOM 4974 N N . ASN B 1 220 ? 39.773 66.224 51.896 1.00 7.79 216 ASN B N 1
ATOM 4975 C CA . ASN B 1 220 ? 40.486 65.974 50.627 1.00 8.27 216 ASN B CA 1
ATOM 4976 C C . ASN B 1 220 ? 41.400 67.124 50.211 1.00 9.25 216 ASN B C 1
ATOM 4977 O O . ASN B 1 220 ? 42.207 66.971 49.268 1.00 10.32 216 ASN B O 1
ATOM 4982 N N . THR B 1 221 ? 41.321 68.241 50.932 1.00 8.60 217 THR B N 1
ATOM 4983 C CA . THR B 1 221 ? 42.285 69.332 50.756 1.00 9.04 217 THR B CA 1
ATOM 4984 C C . THR B 1 221 ? 43.621 69.043 51.451 1.00 8.72 217 THR B C 1
ATOM 4985 O O . THR B 1 221 ? 44.586 69.794 51.250 1.00 10.13 217 THR B O 1
ATOM 4989 N N . VAL B 1 222 ? 43.704 67.974 52.252 1.00 8.10 218 VAL B N 1
ATOM 4990 C CA . VAL B 1 222 ? 44.907 67.685 53.042 1.00 8.86 218 VAL B CA 1
ATOM 4991 C C . VAL B 1 222 ? 46.001 67.098 52.148 1.00 9.66 218 VAL B C 1
ATOM 4992 O O . VAL B 1 222 ? 47.197 67.377 52.340 1.00 10.36 218 VAL B O 1
ATOM 4996 N N . SER B 1 223 ? 45.585 66.308 51.165 1.00 10.20 219 SER B N 1
ATOM 4997 C CA . SER B 1 223 ? 46.502 65.722 50.171 1.00 10.97 219 SER B CA 1
ATOM 4998 C C . SER B 1 223 ? 45.740 65.420 48.886 1.00 11.87 219 SER B C 1
ATOM 4999 O O . SER B 1 223 ? 44.587 64.976 48.955 1.00 10.85 219 SER B O 1
ATOM 5002 N N . PRO B 1 224 ? 46.367 65.653 47.706 1.00 12.13 220 PRO B N 1
ATOM 5003 C CA . PRO B 1 224 ? 45.646 65.393 46.454 1.00 13.14 220 PRO B CA 1
ATOM 5004 C C . PRO B 1 224 ? 45.320 63.929 46.216 1.00 13.17 220 PRO B C 1
ATOM 5005 O O . PRO B 1 224 ? 44.497 63.652 45.343 1.00 15.73 220 PRO B O 1
ATOM 5009 N N . ASP B 1 225 ? 45.945 63.022 46.965 1.00 13.52 221 ASP B N 1
ATOM 5010 C CA A ASP B 1 225 ? 45.765 61.564 46.896 0.55 13.23 221 ASP B CA 1
ATOM 5011 C CA B ASP B 1 225 ? 45.597 61.617 46.739 0.45 13.30 221 ASP B CA 1
ATOM 5012 C C . ASP B 1 225 ? 44.558 61.089 47.719 1.00 12.61 221 ASP B C 1
ATOM 5013 O O . ASP B 1 225 ? 44.095 59.961 47.569 1.00 12.62 221 ASP B O 1
ATOM 5022 N N . PHE B 1 226 ? 44.107 61.914 48.655 1.00 11.45 222 PHE B N 1
ATOM 5023 C CA . PHE B 1 226 ? 43.085 61.432 49.597 1.00 9.95 222 PHE B CA 1
ATOM 5024 C C . PHE B 1 226 ? 41.759 61.123 48.916 1.00 9.82 222 PHE B C 1
ATOM 5025 O O . PHE B 1 226 ? 41.029 60.237 49.367 1.00 8.43 222 PHE B O 1
ATOM 5033 N N . LYS B 1 227 ? 41.475 61.803 47.809 1.00 9.58 223 LYS B N 1
ATOM 5034 C CA . LYS B 1 227 ? 40.238 61.551 47.065 1.00 9.87 223 LYS B CA 1
ATOM 5035 C C . LYS B 1 227 ? 40.169 60.111 46.532 1.00 9.52 223 LYS B C 1
ATOM 5036 O O . LYS B 1 227 ? 39.091 59.629 46.206 1.00 9.99 223 LYS B O 1
ATOM 5042 N N . ASP B 1 228 ? 41.308 59.419 46.461 1.00 10.01 224 ASP B N 1
ATOM 5043 C CA . ASP B 1 228 ? 41.328 58.030 46.016 1.00 10.39 224 ASP B CA 1
ATOM 5044 C C . ASP B 1 228 ? 40.588 57.092 46.980 1.00 9.97 224 ASP B C 1
ATOM 5045 O O . ASP B 1 228 ? 40.142 56.004 46.575 1.00 10.84 224 ASP B O 1
ATOM 5050 N N . PHE B 1 229 ? 40.456 57.495 48.249 1.00 8.96 225 PHE B N 1
ATOM 5051 C CA . PHE B 1 229 ? 39.773 56.648 49.250 1.00 8.05 225 PHE B CA 1
ATOM 5052 C C . PHE B 1 229 ? 38.753 57.378 50.111 1.00 7.68 225 PHE B C 1
ATOM 5053 O O . PHE B 1 229 ? 38.076 56.711 50.904 1.00 7.16 225 PHE B O 1
ATOM 5061 N N . ALA B 1 230 ? 38.655 58.703 49.985 1.00 7.72 226 ALA B N 1
ATOM 5062 C CA . ALA B 1 230 ? 37.825 59.509 50.909 1.00 7.68 226 ALA B CA 1
ATOM 5063 C C . ALA B 1 230 ? 36.780 60.332 50.188 1.00 7.93 226 ALA B C 1
ATOM 5064 O O . ALA B 1 230 ? 37.005 60.845 49.073 1.00 7.61 226 ALA B O 1
ATOM 5066 N N . LEU B 1 231 ? 35.620 60.465 50.825 1.00 7.36 227 LEU B N 1
ATOM 5067 C CA . LEU B 1 231 ? 34.578 61.354 50.331 1.00 7.86 227 LEU B CA 1
ATOM 5068 C C . LEU B 1 231 ? 34.139 62.250 51.478 1.00 7.02 227 LEU B C 1
ATOM 5069 O O . LEU B 1 231 ? 34.383 61.943 52.649 1.00 7.06 227 LEU B O 1
ATOM 5074 N N . VAL B 1 232 ? 33.557 63.388 51.113 1.00 6.43 228 VAL B N 1
ATOM 5075 C CA . VAL B 1 232 ? 33.182 64.416 52.069 1.00 6.94 228 VAL B CA 1
ATOM 5076 C C . VAL B 1 232 ? 31.667 64.562 52.031 1.00 6.42 228 VAL B C 1
ATOM 5077 O O . VAL B 1 232 ? 31.068 64.649 50.957 1.00 6.77 228 VAL B O 1
ATOM 5081 N N . LEU B 1 233 ? 31.052 64.546 53.203 1.00 5.71 229 LEU B N 1
ATOM 5082 C CA . LEU B 1 233 ? 29.631 64.855 53.331 1.00 5.41 229 LEU B CA 1
ATOM 5083 C C . LEU B 1 233 ? 29.480 66.218 53.997 1.00 5.33 229 LEU B C 1
ATOM 5084 O O . LEU B 1 233 ? 30.136 66.500 54.993 1.00 6.01 229 LEU B O 1
ATOM 5089 N N . SER B 1 234 ? 28.651 67.070 53.428 1.00 4.57 230 SER B N 1
ATOM 5090 C CA . SER B 1 234 ? 28.264 68.289 54.122 1.00 4.95 230 SER B CA 1
ATOM 5091 C C . SER B 1 234 ? 26.885 68.740 53.667 1.00 4.67 230 SER B C 1
ATOM 5092 O O . SER B 1 234 ? 26.156 68.014 52.979 1.00 4.41 230 SER B O 1
ATOM 5095 N N . SER B 1 235 ? 26.537 69.935 54.103 1.00 4.46 231 SER B N 1
ATOM 5096 C CA . SER B 1 235 ? 25.189 70.446 53.966 1.00 4.43 231 SER B CA 1
ATOM 5097 C C . SER B 1 235 ? 25.172 71.928 54.321 1.00 4.95 231 SER B C 1
ATOM 5098 O O . SER B 1 235 ? 26.067 72.426 55.011 1.00 6.29 231 SER B O 1
ATOM 5101 N N . ALA B 1 236 ? 24.135 72.604 53.854 1.00 4.77 232 ALA B N 1
ATOM 5102 C CA . ALA B 1 236 ? 23.787 73.924 54.328 1.00 4.89 232 ALA B CA 1
ATOM 5103 C C . ALA B 1 236 ? 22.916 73.888 55.587 1.00 5.11 232 ALA B C 1
ATOM 5104 O O . ALA B 1 236 ? 22.672 74.933 56.187 1.00 5.05 232 ALA B O 1
ATOM 5106 N N . THR B 1 237 ? 22.400 72.723 55.994 1.00 5.16 233 THR B N 1
ATOM 5107 C CA . THR B 1 237 ? 21.331 72.715 57.023 1.00 4.95 233 THR B CA 1
ATOM 5108 C C . THR B 1 237 ? 21.764 73.106 58.434 1.00 5.29 233 THR B C 1
ATOM 5109 O O . THR B 1 237 ? 21.030 73.801 59.156 1.00 5.38 233 THR B O 1
ATOM 5113 N N . LYS B 1 238 ? 22.919 72.620 58.865 1.00 5.07 234 LYS B N 1
ATOM 5114 C CA . LYS B 1 238 ? 23.406 72.981 60.211 1.00 6.23 234 LYS B CA 1
ATOM 5115 C C . LYS B 1 238 ? 23.862 74.422 60.237 1.00 5.96 234 LYS B C 1
ATOM 5116 O O . LYS B 1 238 ? 23.527 75.177 61.151 1.00 5.61 234 LYS B O 1
ATOM 5122 N N . THR B 1 239 ? 24.603 74.825 59.215 1.00 5.55 235 THR B N 1
ATOM 5123 C CA . THR B 1 239 ? 25.077 76.196 59.107 1.00 5.75 235 THR B CA 1
ATOM 5124 C C . THR B 1 239 ? 23.963 77.213 59.183 1.00 5.82 235 THR B C 1
ATOM 5125 O O . THR B 1 239 ? 24.099 78.210 59.860 1.00 6.58 235 THR B O 1
ATOM 5129 N N . PHE B 1 240 ? 22.859 76.952 58.479 1.00 5.55 236 PHE B N 1
ATOM 5130 C CA . PHE B 1 240 ? 21.852 77.966 58.255 1.00 5.18 236 PHE B CA 1
ATOM 5131 C C . PHE B 1 240 ? 20.494 77.670 58.885 1.00 5.02 236 PHE B C 1
ATOM 5132 O O . PHE B 1 240 ? 19.551 78.429 58.671 1.00 4.46 236 PHE B O 1
ATOM 5140 N N . ASN B 1 241 ? 20.418 76.611 59.691 1.00 4.64 237 ASN B N 1
ATOM 5141 C CA . ASN B 1 241 ? 19.224 76.296 60.481 1.00 4.59 237 ASN B CA 1
ATOM 5142 C C . ASN B 1 241 ? 18.029 75.935 59.588 1.00 4.84 237 ASN B C 1
ATOM 5143 O O . ASN B 1 241 ? 16.905 76.351 59.831 1.00 5.91 237 ASN B O 1
ATOM 5148 N N . ILE B 1 242 ? 18.293 75.119 58.567 1.00 4.81 238 ILE B N 1
ATOM 5149 C CA . ILE B 1 242 ? 17.279 74.715 57.606 1.00 5.09 238 ILE B CA 1
ATOM 5150 C C . ILE B 1 242 ? 17.133 73.178 57.500 1.00 5.42 238 ILE B C 1
ATOM 5151 O O . ILE B 1 242 ? 16.829 72.639 56.426 1.00 5.06 238 ILE B O 1
ATOM 5156 N N . ALA B 1 243 ? 17.343 72.474 58.616 1.00 5.21 239 ALA B N 1
ATOM 5157 C CA . ALA B 1 243 ? 17.257 71.002 58.647 1.00 5.62 239 ALA B CA 1
ATOM 5158 C C . ALA B 1 243 ? 15.970 70.429 58.075 1.00 5.76 239 ALA B C 1
ATOM 5159 O O . ALA B 1 243 ? 15.977 69.359 57.459 1.00 6.02 239 ALA B O 1
ATOM 5161 N N . GLY B 1 244 ? 14.859 71.114 58.330 1.00 5.41 240 GLY B N 1
ATOM 5162 C CA . GLY B 1 244 ? 13.560 70.676 57.830 1.00 5.70 240 GLY B CA 1
ATOM 5163 C C . GLY B 1 244 ? 13.376 70.728 56.326 1.00 5.33 240 GLY B C 1
ATOM 5164 O O . GLY B 1 244 ? 12.380 70.224 55.814 1.00 5.81 240 GLY B O 1
ATOM 5165 N N . THR B 1 245 ? 14.294 71.376 55.605 1.00 4.87 241 THR B N 1
ATOM 5166 C CA . THR B 1 245 ? 14.203 71.450 54.143 1.00 4.84 241 THR B CA 1
ATOM 5167 C C . THR B 1 245 ? 14.800 70.208 53.440 1.00 5.17 241 THR B C 1
ATOM 5168 O O . THR B 1 245 ? 14.520 69.989 52.266 1.00 5.64 241 THR B O 1
ATOM 5172 N N . LYS B 1 246 ? 15.607 69.420 54.162 1.00 4.72 242 LYS B N 1
ATOM 5173 C CA . LYS B 1 246 ? 16.071 68.099 53.704 1.00 4.79 242 LYS B CA 1
ATOM 5174 C C . LYS B 1 246 ? 16.866 68.099 52.396 1.00 5.07 242 LYS B C 1
ATOM 5175 O O . LYS B 1 246 ? 16.433 67.596 51.372 1.00 4.94 242 LYS B O 1
ATOM 5181 N N . ASN B 1 247 ? 18.067 68.647 52.451 1.00 4.77 243 ASN B N 1
ATOM 5182 C CA . ASN B 1 247 ? 19.029 68.455 51.392 1.00 4.56 243 ASN B CA 1
ATOM 5183 C C . ASN B 1 247 ? 20.427 68.529 51.981 1.00 4.82 243 ASN B C 1
ATOM 5184 O O . ASN B 1 247 ? 20.646 69.175 53.000 1.00 5.53 243 ASN B O 1
ATOM 5189 N N . SER B 1 248 ? 21.329 67.799 51.342 1.00 5.30 244 SER B N 1
ATOM 5190 C CA . SER B 1 248 ? 22.729 67.722 51.723 1.00 5.21 244 SER B CA 1
ATOM 5191 C C . SER B 1 248 ? 23.478 67.176 50.523 1.00 5.26 244 SER B C 1
ATOM 5192 O O . SER B 1 248 ? 22.847 66.846 49.517 1.00 4.19 244 SER B O 1
ATOM 5195 N N . TYR B 1 249 ? 24.802 67.026 50.620 1.00 5.09 245 TYR B N 1
ATOM 5196 C CA . TYR B 1 249 ? 25.544 66.470 49.491 1.00 4.94 245 TYR B CA 1
ATOM 5197 C C . TYR B 1 249 ? 26.760 65.657 49.907 1.00 4.90 245 TYR B C 1
ATOM 5198 O O . TYR B 1 249 ? 27.292 65.809 51.007 1.00 5.42 245 TYR B O 1
ATOM 5207 N N . ALA B 1 250 ? 27.177 64.780 49.002 1.00 5.26 246 ALA B N 1
ATOM 5208 C CA . ALA B 1 250 ? 28.464 64.117 49.096 1.00 5.36 246 ALA B CA 1
ATOM 5209 C C . ALA B 1 250 ? 29.283 64.675 47.971 1.00 6.03 246 ALA B C 1
ATOM 5210 O O . ALA B 1 250 ? 28.765 64.880 46.876 1.00 6.99 246 ALA B O 1
ATOM 5212 N N . ILE B 1 251 ? 30.552 64.955 48.263 1.00 5.84 247 ILE B N 1
ATOM 5213 C CA . ILE B 1 251 ? 31.548 65.261 47.230 1.00 5.87 247 ILE B CA 1
ATOM 5214 C C . ILE B 1 251 ? 32.417 64.015 47.067 1.00 6.19 247 ILE B C 1
ATOM 5215 O O . ILE B 1 251 ? 33.148 63.622 47.988 1.00 5.93 247 ILE B O 1
ATOM 5220 N N . ILE B 1 252 ? 32.300 63.388 45.892 1.00 6.36 248 ILE B N 1
ATOM 5221 C CA . ILE B 1 252 ? 32.978 62.134 45.614 1.00 6.67 248 ILE B CA 1
ATOM 5222 C C . ILE B 1 252 ? 33.746 62.253 44.305 1.00 7.70 248 ILE B C 1
ATOM 5223 O O . ILE B 1 252 ? 33.203 62.026 43.229 1.00 8.67 248 ILE B O 1
ATOM 5228 N N . GLU B 1 253 ? 35.006 62.666 44.421 1.00 8.40 249 GLU B N 1
ATOM 5229 C CA . GLU B 1 253 ? 35.830 62.928 43.249 1.00 9.66 249 GLU B CA 1
ATOM 5230 C C . GLU B 1 253 ? 36.301 61.653 42.555 1.00 9.99 249 GLU B C 1
ATOM 5231 O O . GLU B 1 253 ? 36.497 61.669 41.325 1.00 11.57 249 GLU B O 1
ATOM 5237 N N . ASN B 1 254 ? 36.520 60.576 43.305 1.00 9.51 250 ASN B N 1
ATOM 5238 C CA . ASN B 1 254 ? 36.950 59.319 42.707 1.00 10.63 250 ASN B CA 1
ATOM 5239 C C . ASN B 1 254 ? 35.819 58.680 41.905 1.00 10.49 250 ASN B C 1
ATOM 5240 O O . ASN B 1 254 ? 34.742 58.437 42.444 1.00 10.00 250 ASN B O 1
ATOM 5245 N N . PRO B 1 255 ? 36.051 58.403 40.609 1.00 11.31 251 PRO B N 1
ATOM 5246 C CA . PRO B 1 255 ? 34.971 57.873 39.778 1.00 11.28 251 PRO B CA 1
ATOM 5247 C C . PRO B 1 255 ? 34.342 56.581 40.301 1.00 10.97 251 PRO B C 1
ATOM 5248 O O . PRO B 1 255 ? 33.118 56.418 40.237 1.00 10.89 251 PRO B O 1
ATOM 5252 N N . THR B 1 256 ? 35.164 55.660 40.791 1.00 10.06 252 THR B N 1
ATOM 5253 C CA . THR B 1 256 ? 34.674 54.367 41.246 1.00 10.36 252 THR B CA 1
ATOM 5254 C C . THR B 1 256 ? 33.837 54.562 42.496 1.00 9.87 252 THR B C 1
ATOM 5255 O O . THR B 1 256 ? 32.715 54.069 42.582 1.00 10.11 252 THR B O 1
ATOM 5259 N N . LEU B 1 257 ? 34.371 55.297 43.466 1.00 8.94 253 LEU B N 1
ATOM 5260 C CA . LEU B 1 257 ? 33.594 55.542 44.693 1.00 8.51 253 LEU B CA 1
ATOM 5261 C C . LEU B 1 257 ? 32.296 56.276 44.396 1.00 8.16 253 LEU B C 1
ATOM 5262 O O . LEU B 1 257 ? 31.254 56.011 45.014 1.00 8.00 253 LEU B O 1
ATOM 5267 N N . CYS B 1 258 ? 32.343 57.220 43.474 1.00 7.94 254 CYS B N 1
ATOM 5268 C CA . CYS B 1 258 ? 31.155 58.002 43.155 1.00 8.62 254 CYS B CA 1
ATOM 5269 C C . CYS B 1 258 ? 30.077 57.122 42.520 1.00 9.16 254 CYS B C 1
ATOM 5270 O O . CYS B 1 258 ? 28.907 57.150 42.922 1.00 8.16 254 CYS B O 1
ATOM 5273 N N . ALA B 1 259 ? 30.486 56.295 41.565 1.00 9.72 255 ALA B N 1
ATOM 5274 C CA . ALA B 1 259 ? 29.556 55.353 40.939 1.00 9.67 255 ALA B CA 1
ATOM 5275 C C . ALA B 1 259 ? 28.980 54.373 41.954 1.00 9.34 255 ALA B C 1
ATOM 5276 O O . ALA B 1 259 ? 27.783 54.074 41.904 1.00 10.05 255 ALA B O 1
ATOM 5278 N N . GLN B 1 260 ? 29.815 53.864 42.861 1.00 8.75 256 GLN B N 1
ATOM 5279 C CA . GLN B 1 260 ? 29.391 52.914 43.884 1.00 8.93 256 GLN B CA 1
ATOM 5280 C C . GLN B 1 260 ? 28.340 53.536 44.789 1.00 8.19 256 GLN B C 1
ATOM 5281 O O . GLN B 1 260 ? 27.324 52.917 45.087 1.00 8.65 256 GLN B O 1
ATOM 5287 N N . PHE B 1 261 ? 28.607 54.757 45.224 1.00 7.47 257 PHE B N 1
ATOM 5288 C CA . PHE B 1 261 ? 27.677 55.474 46.109 1.00 6.22 257 PHE B CA 1
ATOM 5289 C C . PHE B 1 261 ? 26.368 55.731 45.377 1.00 6.32 257 PHE B C 1
ATOM 5290 O O . PHE B 1 261 ? 25.285 55.441 45.901 1.00 7.05 257 PHE B O 1
ATOM 5298 N N . LYS B 1 262 ? 26.446 56.277 44.164 1.00 6.49 258 LYS B N 1
ATOM 5299 C CA . LYS B 1 262 ? 25.222 56.597 43.401 1.00 6.88 258 LYS B CA 1
ATOM 5300 C C . LYS B 1 262 ? 24.428 55.351 43.051 1.00 7.32 258 LYS B C 1
ATOM 5301 O O . LYS B 1 262 ? 23.203 55.384 43.053 1.00 7.47 258 LYS B O 1
ATOM 5307 N N . HIS B 1 263 ? 25.129 54.257 42.767 1.00 7.52 259 HIS B N 1
ATOM 5308 C CA . HIS B 1 263 ? 24.449 53.013 42.502 1.00 7.26 259 HIS B CA 1
ATOM 5309 C C . HIS B 1 263 ? 23.650 52.557 43.715 1.00 7.22 259 HIS B C 1
ATOM 5310 O O . HIS B 1 263 ? 22.458 52.246 43.605 1.00 6.72 259 HIS B O 1
ATOM 5317 N N . GLN B 1 264 ? 24.290 52.534 44.879 1.00 6.64 260 GLN B N 1
ATOM 5318 C CA . GLN B 1 264 ? 23.595 52.111 46.103 1.00 6.37 260 GLN B CA 1
ATOM 5319 C C . GLN B 1 264 ? 22.438 53.046 46.429 1.00 5.83 260 GLN B C 1
ATOM 5320 O O . GLN B 1 264 ? 21.358 52.616 46.871 1.00 5.90 260 GLN B O 1
ATOM 5326 N N . GLN B 1 265 ? 22.638 54.330 46.198 1.00 5.76 261 GLN B N 1
ATOM 5327 C CA . GLN B 1 265 ? 21.579 55.307 46.419 1.00 6.37 261 GLN B CA 1
ATOM 5328 C C . GLN B 1 265 ? 20.345 54.979 45.572 1.00 6.04 261 GLN B C 1
ATOM 5329 O O . GLN B 1 265 ? 19.193 55.038 46.053 1.00 6.45 261 GLN B O 1
ATOM 5335 N N . LEU B 1 266 ? 20.591 54.596 44.328 1.00 6.03 262 LEU B N 1
ATOM 5336 C CA . LEU B 1 266 ? 19.507 54.210 43.423 1.00 5.96 262 LEU B CA 1
ATOM 5337 C C . LEU B 1 266 ? 18.886 52.849 43.771 1.00 5.79 262 LEU B C 1
ATOM 5338 O O . LEU B 1 266 ? 17.660 52.701 43.706 1.00 6.11 262 LEU B O 1
ATOM 5343 N N . VAL B 1 267 ? 19.709 51.882 44.170 1.00 5.06 263 VAL B N 1
ATOM 5344 C CA . VAL B 1 267 ? 19.213 50.590 44.653 1.00 4.91 263 VAL B CA 1
ATOM 5345 C C . VAL B 1 267 ? 18.179 50.810 45.767 1.00 5.16 263 VAL B C 1
ATOM 5346 O O . VAL B 1 267 ? 17.124 50.149 45.814 1.00 6.43 263 VAL B O 1
ATOM 5350 N N . ASN B 1 268 ? 18.480 51.767 46.649 1.00 5.24 264 ASN B N 1
ATOM 5351 C CA . ASN B 1 268 ? 17.633 52.120 47.789 1.00 5.50 264 ASN B CA 1
ATOM 5352 C C . ASN B 1 268 ? 16.510 53.109 47.433 1.00 5.24 264 ASN B C 1
ATOM 5353 O O . ASN B 1 268 ? 15.733 53.506 48.310 1.00 5.61 264 ASN B O 1
ATOM 5358 N N . ASN B 1 269 ? 16.430 53.516 46.165 1.00 5.43 265 ASN B N 1
ATOM 5359 C CA . ASN B 1 269 ? 15.485 54.541 45.741 1.00 5.59 265 ASN B CA 1
ATOM 5360 C C . ASN B 1 269 ? 15.555 55.783 46.653 1.00 6.14 265 ASN B C 1
ATOM 5361 O O . ASN B 1 269 ? 14.538 56.377 47.031 1.00 7.06 265 ASN B O 1
ATOM 5366 N N . HIS B 1 270 ? 16.784 56.177 46.966 1.00 5.82 266 HIS B N 1
ATOM 5367 C CA . HIS B 1 270 ? 17.052 57.299 47.861 1.00 5.74 266 HIS B CA 1
ATOM 5368 C C . HIS B 1 270 ? 17.749 58.447 47.116 1.00 6.23 266 HIS B C 1
ATOM 5369 O O . HIS B 1 270 ? 18.509 59.235 47.713 1.00 6.62 266 HIS B O 1
ATOM 5376 N N . HIS B 1 271 ? 17.476 58.532 45.824 1.00 6.12 267 HIS B N 1
ATOM 5377 C CA . HIS B 1 271 ? 18.150 59.446 44.905 1.00 7.40 267 HIS B CA 1
ATOM 5378 C C . HIS B 1 271 ? 17.429 60.771 44.695 1.00 7.64 267 HIS B C 1
ATOM 5379 O O . HIS B 1 271 ? 18.007 61.668 44.098 1.00 9.47 267 HIS B O 1
ATOM 5386 N N . GLU B 1 272 ? 16.187 60.911 45.151 1.00 8.04 268 GLU B N 1
ATOM 5387 C CA . GLU B 1 272 ? 15.470 62.158 44.887 1.00 8.50 268 GLU B CA 1
ATOM 5388 C C . GLU B 1 272 ? 15.461 63.057 46.132 1.00 7.49 268 GLU B C 1
ATOM 5389 O O . GLU B 1 272 ? 15.594 62.592 47.271 1.00 7.34 268 GLU B O 1
ATOM 5395 N N . VAL B 1 273 ? 15.354 64.356 45.871 1.00 6.07 269 VAL B N 1
ATOM 5396 C CA . VAL B 1 273 ? 15.299 65.366 46.910 1.00 5.92 269 VAL B CA 1
ATOM 5397 C C . VAL B 1 273 ? 14.106 66.251 46.588 1.00 5.14 269 VAL B C 1
ATOM 5398 O O . VAL B 1 273 ? 13.730 66.404 45.413 1.00 5.32 269 VAL B O 1
ATOM 5402 N N . SER B 1 274 ? 13.519 66.851 47.617 1.00 4.88 270 SER B N 1
ATOM 5403 C CA . SER B 1 274 ? 12.362 67.719 47.420 1.00 5.16 270 SER B CA 1
ATOM 5404 C C . SER B 1 274 ? 12.759 69.030 46.769 1.00 5.13 270 SER B C 1
ATOM 5405 O O . SER B 1 274 ? 13.897 69.465 46.868 1.00 5.20 270 SER B O 1
ATOM 5408 N N . SER B 1 275 ? 11.791 69.681 46.138 1.00 5.28 271 SER B N 1
ATOM 5409 C CA . SER B 1 275 ? 12.073 70.934 45.441 1.00 6.18 271 SER B CA 1
ATOM 5410 C C . SER B 1 275 ? 12.594 72.015 46.378 1.00 6.67 271 SER B C 1
ATOM 5411 O O . SER B 1 275 ? 13.553 72.724 46.051 1.00 6.89 271 SER B O 1
ATOM 5414 N N . LEU B 1 276 ? 11.979 72.140 47.548 1.00 6.05 272 LEU B N 1
ATOM 5415 C CA . LEU B 1 276 ? 12.443 73.133 48.504 1.00 7.07 272 LEU B CA 1
ATOM 5416 C C . LEU B 1 276 ? 13.822 72.756 49.051 1.00 6.47 272 LEU B C 1
ATOM 5417 O O . LEU B 1 276 ? 14.608 73.640 49.384 1.00 6.83 272 LEU B O 1
ATOM 5422 N N . GLY B 1 277 ? 14.123 71.455 49.151 1.00 5.93 273 GLY B N 1
ATOM 5423 C CA . GLY B 1 277 ? 15.477 71.010 49.491 1.00 5.70 273 GLY B CA 1
ATOM 5424 C C . GLY B 1 277 ? 16.502 71.653 48.577 1.00 5.30 273 GLY B C 1
ATOM 5425 O O . GLY B 1 277 ? 17.501 72.230 49.033 1.00 5.66 273 GLY B O 1
ATOM 5426 N N . TYR B 1 278 ? 16.246 71.587 47.274 1.00 5.22 274 TYR B N 1
ATOM 5427 C CA . TYR B 1 278 ? 17.157 72.205 46.300 1.00 6.04 274 TYR B CA 1
ATOM 5428 C C . TYR B 1 278 ? 17.231 73.724 46.458 1.00 5.99 274 TYR B C 1
ATOM 5429 O O . TYR B 1 278 ? 18.319 74.301 46.487 1.00 7.75 274 TYR B O 1
ATOM 5438 N N . ILE B 1 279 ? 16.060 74.344 46.535 1.00 6.14 275 ILE B N 1
ATOM 5439 C CA . ILE B 1 279 ? 15.917 75.795 46.563 1.00 5.85 275 ILE B CA 1
ATOM 5440 C C . ILE B 1 279 ? 16.606 76.400 47.794 1.00 5.73 275 ILE B C 1
ATOM 5441 O O . ILE B 1 279 ? 17.385 77.359 47.673 1.00 7.04 275 ILE B O 1
ATOM 5446 N N . ALA B 1 280 ? 16.339 75.838 48.965 1.00 5.93 276 ALA B N 1
ATOM 5447 C CA . ALA B 1 280 ? 16.825 76.422 50.209 1.00 6.15 276 ALA B CA 1
ATOM 5448 C C . ALA B 1 280 ? 18.352 76.363 50.299 1.00 6.55 276 ALA B C 1
ATOM 5449 O O . ALA B 1 280 ? 18.980 77.296 50.793 1.00 7.23 276 ALA B O 1
ATOM 5451 N N . THR B 1 281 ? 18.945 75.264 49.855 1.00 6.97 277 THR B N 1
ATOM 5452 C CA . THR B 1 281 ? 20.398 75.124 49.881 1.00 7.03 277 THR B CA 1
ATOM 5453 C C . THR B 1 281 ? 21.055 76.137 48.944 1.00 7.05 277 THR B C 1
ATOM 5454 O O . THR B 1 281 ? 22.021 76.784 49.338 1.00 7.24 277 THR B O 1
ATOM 5458 N N . GLU B 1 282 ? 20.553 76.250 47.706 1.00 6.90 278 GLU B N 1
ATOM 5459 C CA . GLU B 1 282 ? 21.129 77.210 46.759 1.00 7.08 278 GLU B CA 1
ATOM 5460 C C . GLU B 1 282 ? 21.034 78.624 47.326 1.00 7.08 278 GLU B C 1
ATOM 5461 O O . GLU B 1 282 ? 22.002 79.392 47.278 1.00 8.16 278 GLU B O 1
ATOM 5467 N N . THR B 1 283 ? 19.877 78.950 47.892 1.00 7.27 279 THR B N 1
ATOM 5468 C CA . THR B 1 283 ? 19.646 80.285 48.445 1.00 7.11 279 THR B CA 1
ATOM 5469 C C . THR B 1 283 ? 20.572 80.565 49.616 1.00 7.29 279 THR B C 1
ATOM 5470 O O . THR B 1 283 ? 21.171 81.647 49.714 1.00 7.00 279 THR B O 1
ATOM 5474 N N . ALA B 1 284 ? 20.708 79.597 50.505 1.00 6.91 280 ALA B N 1
ATOM 5475 C CA . ALA B 1 284 ? 21.542 79.785 51.703 1.00 6.89 280 ALA B CA 1
ATOM 5476 C C . ALA B 1 284 ? 22.989 80.060 51.333 1.00 7.50 280 ALA B C 1
ATOM 5477 O O . ALA B 1 284 ? 23.630 80.963 51.890 1.00 7.24 280 ALA B O 1
ATOM 5479 N N . TYR B 1 285 ? 23.516 79.282 50.400 1.00 7.79 281 TYR B N 1
ATOM 5480 C CA . TYR B 1 285 ? 24.902 79.461 49.997 1.00 8.74 281 TYR B CA 1
ATOM 5481 C C . TYR B 1 285 ? 25.112 80.763 49.223 1.00 10.02 281 TYR B C 1
ATOM 5482 O O . TYR B 1 285 ? 26.155 81.408 49.369 1.00 11.14 281 TYR B O 1
ATOM 5491 N N . ARG B 1 286 ? 24.133 81.179 48.433 1.00 10.60 282 ARG B N 1
ATOM 5492 C CA . ARG B 1 286 ? 24.333 82.401 47.644 1.00 12.36 282 ARG B CA 1
ATOM 5493 C C . ARG B 1 286 ? 24.231 83.687 48.480 1.00 12.18 282 ARG B C 1
ATOM 5494 O O . ARG B 1 286 ? 24.934 84.673 48.186 1.00 12.42 282 ARG B O 1
ATOM 5502 N N . TYR B 1 287 ? 23.433 83.664 49.545 1.00 11.29 283 TYR B N 1
ATOM 5503 C CA . TYR B 1 287 ? 23.145 84.887 50.328 1.00 11.66 283 TYR B CA 1
ATOM 5504 C C . TYR B 1 287 ? 23.563 84.843 51.788 1.00 10.99 283 TYR B C 1
ATOM 5505 O O . TYR B 1 287 ? 23.452 85.860 52.486 1.00 11.48 283 TYR B O 1
ATOM 5514 N N . GLY B 1 288 ? 24.044 83.697 52.248 1.00 10.19 284 GLY B N 1
ATOM 5515 C CA . GLY B 1 288 ? 24.174 83.426 53.671 1.00 9.77 284 GLY B CA 1
ATOM 5516 C C . GLY B 1 288 ? 25.412 83.938 54.367 1.00 9.79 284 GLY B C 1
ATOM 5517 O O . GLY B 1 288 ? 25.437 84.007 55.590 1.00 8.91 284 GLY B O 1
ATOM 5518 N N . LYS B 1 289 ? 26.456 84.285 53.624 1.00 9.35 285 LYS B N 1
ATOM 5519 C CA . LYS B 1 289 ? 27.736 84.556 54.280 1.00 9.43 285 LYS B CA 1
ATOM 5520 C C . LYS B 1 289 ? 27.650 85.653 55.342 1.00 9.37 285 LYS B C 1
ATOM 5521 O O . LYS B 1 289 ? 28.170 85.474 56.425 1.00 8.58 285 LYS B O 1
ATOM 5527 N N . PRO B 1 290 ? 27.011 86.798 55.033 1.00 9.89 286 PRO B N 1
ATOM 5528 C CA . PRO B 1 290 ? 26.926 87.828 56.093 1.00 9.66 286 PRO B CA 1
ATOM 5529 C C . PRO B 1 290 ? 26.138 87.408 57.338 1.00 9.33 286 PRO B C 1
ATOM 5530 O O . PRO B 1 290 ? 26.485 87.807 58.461 1.00 9.88 286 PRO B O 1
ATOM 5534 N N . TRP B 1 291 ? 25.093 86.597 57.147 1.00 8.83 287 TRP B N 1
ATOM 5535 C CA . TRP B 1 291 ? 24.329 86.075 58.280 1.00 8.22 287 TRP B CA 1
ATOM 5536 C C . TRP B 1 291 ? 25.213 85.165 59.130 1.00 8.43 287 TRP B C 1
ATOM 5537 O O . TRP B 1 291 ? 25.180 85.213 60.361 1.00 7.88 287 TRP B O 1
ATOM 5548 N N . LEU B 1 292 ? 25.987 84.319 58.452 1.00 7.92 288 LEU B N 1
ATOM 5549 C CA . LEU B 1 292 ? 26.899 83.397 59.130 1.00 7.47 288 LEU B CA 1
ATOM 5550 C C . LEU B 1 292 ? 27.970 84.135 59.936 1.00 8.19 288 LEU B C 1
ATOM 5551 O O . LEU B 1 292 ? 28.281 83.757 61.045 1.00 7.95 288 LEU B O 1
ATOM 5556 N N . VAL B 1 293 ? 28.518 85.202 59.365 1.00 9.00 289 VAL B N 1
ATOM 5557 C CA . VAL B 1 293 ? 29.490 86.022 60.096 1.00 10.09 289 VAL B CA 1
ATOM 5558 C C . VAL B 1 293 ? 28.864 86.566 61.403 1.00 9.39 289 VAL B C 1
ATOM 5559 O O . VAL B 1 293 ? 29.483 86.515 62.480 1.00 10.55 289 VAL B O 1
ATOM 5563 N N . ALA B 1 294 ? 27.640 87.077 61.309 1.00 9.73 290 ALA B N 1
ATOM 5564 C CA . ALA B 1 294 ? 26.954 87.621 62.466 1.00 9.18 290 ALA B CA 1
ATOM 5565 C C . ALA B 1 294 ? 26.656 86.529 63.490 1.00 9.09 290 ALA B C 1
ATOM 5566 O O . ALA B 1 294 ? 26.836 86.732 64.697 1.00 9.71 290 ALA B O 1
ATOM 5568 N N . LEU B 1 295 ? 26.237 85.361 63.004 1.00 8.19 291 LEU B N 1
ATOM 5569 C CA . LEU B 1 295 ? 25.924 84.223 63.868 1.00 8.01 291 LEU B CA 1
ATOM 5570 C C . LEU B 1 295 ? 27.130 83.837 64.696 1.00 8.13 291 LEU B C 1
ATOM 5571 O O . LEU B 1 295 ? 27.041 83.620 65.903 1.00 8.28 291 LEU B O 1
ATOM 5576 N N . LYS B 1 296 ? 28.282 83.726 64.048 1.00 8.78 292 LYS B N 1
ATOM 5577 C CA . LYS B 1 296 ? 29.454 83.248 64.764 1.00 9.74 292 LYS B CA 1
ATOM 5578 C C . LYS B 1 296 ? 29.827 84.133 65.941 1.00 9.26 292 LYS B C 1
ATOM 5579 O O . LYS B 1 296 ? 30.243 83.635 66.973 1.00 9.11 292 LYS B O 1
ATOM 5585 N N . ALA B 1 297 ? 29.665 85.444 65.788 1.00 9.10 293 ALA B N 1
ATOM 5586 C CA . ALA B 1 297 ? 29.925 86.372 66.911 1.00 9.12 293 ALA B CA 1
ATOM 5587 C C . ALA B 1 297 ? 28.989 86.121 68.101 1.00 9.30 293 ALA B C 1
ATOM 5588 O O . ALA B 1 297 ? 29.416 86.157 69.263 1.00 10.14 293 ALA B O 1
ATOM 5590 N N . VAL B 1 298 ? 27.716 85.835 67.809 1.00 8.33 294 VAL B N 1
ATOM 5591 C CA . VAL B 1 298 ? 26.717 85.536 68.837 1.00 8.42 294 VAL B CA 1
ATOM 5592 C C . VAL B 1 298 ? 27.071 84.216 69.542 1.00 7.76 294 VAL B C 1
ATOM 5593 O O . VAL B 1 298 ? 27.007 84.099 70.779 1.00 7.73 294 VAL B O 1
ATOM 5597 N N . LEU B 1 299 ? 27.446 83.213 68.751 1.00 7.24 295 LEU B N 1
ATOM 5598 C CA . LEU B 1 299 ? 27.793 81.893 69.305 1.00 7.40 295 LEU B CA 1
ATOM 5599 C C . LEU B 1 299 ? 29.000 81.993 70.218 1.00 7.20 295 LEU B C 1
ATOM 5600 O O . LEU B 1 299 ? 29.018 81.396 71.303 1.00 7.56 295 LEU B O 1
ATOM 5605 N N . GLU B 1 300 ? 30.025 82.735 69.794 1.00 7.84 296 GLU B N 1
ATOM 5606 C CA . GLU B 1 300 ? 31.217 82.892 70.636 1.00 8.52 296 GLU B CA 1
ATOM 5607 C C . GLU B 1 300 ? 30.862 83.559 71.950 1.00 8.48 296 GLU B C 1
ATOM 5608 O O . GLU B 1 300 ? 31.296 83.112 73.005 1.00 9.17 296 GLU B O 1
ATOM 5614 N N . GLU B 1 301 ? 30.032 84.596 71.891 1.00 8.17 297 GLU B N 1
ATOM 5615 C CA . GLU B 1 301 ? 29.568 85.275 73.093 1.00 8.61 297 GLU B CA 1
ATOM 5616 C C . GLU B 1 301 ? 28.813 84.345 74.035 1.00 8.02 297 GLU B C 1
ATOM 5617 O O . GLU B 1 301 ? 29.003 84.380 75.258 1.00 8.35 297 GLU B O 1
ATOM 5623 N N . ASN B 1 302 ? 27.930 83.518 73.469 1.00 7.43 298 ASN B N 1
ATOM 5624 C CA . ASN B 1 302 ? 27.168 82.568 74.275 1.00 7.11 298 ASN B CA 1
ATOM 5625 C C . ASN B 1 302 ? 28.061 81.508 74.925 1.00 6.32 298 ASN B C 1
ATOM 5626 O O . ASN B 1 302 ? 27.878 81.146 76.098 1.00 6.26 298 ASN B O 1
ATOM 5631 N N . ILE B 1 303 ? 29.036 81.008 74.163 1.00 6.91 299 ILE B N 1
ATOM 5632 C CA . ILE B 1 303 ? 29.949 79.988 74.680 1.00 7.37 299 ILE B CA 1
ATOM 5633 C C . ILE B 1 303 ? 30.810 80.567 75.798 1.00 8.14 299 ILE B C 1
ATOM 5634 O O . ILE B 1 303 ? 30.959 79.968 76.854 1.00 7.84 299 ILE B O 1
ATOM 5639 N N . GLN B 1 304 ? 31.355 81.752 75.552 1.00 9.38 300 GLN B N 1
ATOM 5640 C CA . GLN B 1 304 ? 32.162 82.444 76.568 1.00 10.63 300 GLN B CA 1
ATOM 5641 C C . GLN B 1 304 ? 31.340 82.694 77.835 1.00 10.22 300 GLN B C 1
ATOM 5642 O O . GLN B 1 304 ? 31.821 82.452 78.955 1.00 10.22 300 GLN B O 1
ATOM 5648 N N . PHE B 1 305 ? 30.084 83.112 77.677 1.00 9.88 301 PHE B N 1
ATOM 5649 C CA . PHE B 1 305 ? 29.211 83.304 78.824 1.00 9.69 301 PHE B CA 1
ATOM 5650 C C . PHE B 1 305 ? 29.039 82.004 79.617 1.00 9.18 301 PHE B C 1
ATOM 5651 O O . PHE B 1 305 ? 29.170 81.983 80.841 1.00 8.15 301 PHE B O 1
ATOM 5659 N N . ALA B 1 306 ? 28.741 80.913 78.917 1.00 8.47 302 ALA B N 1
ATOM 5660 C CA . ALA B 1 306 ? 28.491 79.646 79.581 1.00 8.46 302 ALA B CA 1
ATOM 5661 C C . ALA B 1 306 ? 29.713 79.137 80.323 1.00 8.11 302 ALA B C 1
ATOM 5662 O O . ALA B 1 306 ? 29.620 78.730 81.466 1.00 8.42 302 ALA B O 1
ATOM 5664 N N . VAL B 1 307 ? 30.877 79.174 79.685 1.00 7.73 303 VAL B N 1
ATOM 5665 C CA . VAL B 1 307 ? 32.108 78.716 80.331 1.00 8.48 303 VAL B CA 1
ATOM 5666 C C . VAL B 1 307 ? 32.387 79.506 81.623 1.00 8.06 303 VAL B C 1
ATOM 5667 O O . VAL B 1 307 ? 32.674 78.925 82.676 1.00 8.26 303 VAL B O 1
ATOM 5671 N N . GLU B 1 308 ? 32.289 80.821 81.552 1.00 8.38 304 GLU B N 1
ATOM 5672 C CA . GLU B 1 308 ? 32.558 81.655 82.728 1.00 9.44 304 GLU B CA 1
ATOM 5673 C C . GLU B 1 308 ? 31.513 81.460 83.827 1.00 8.92 304 GLU B C 1
ATOM 5674 O O . GLU B 1 308 ? 31.837 81.429 85.021 1.00 9.07 304 GLU B O 1
ATOM 5680 N N . TYR B 1 309 ? 30.250 81.347 83.427 1.00 8.53 305 TYR B N 1
ATOM 5681 C CA . TYR B 1 309 ? 29.177 81.186 84.387 1.00 8.36 305 TYR B CA 1
ATOM 5682 C C . TYR B 1 309 ? 29.336 79.873 85.137 1.00 7.93 305 TYR B C 1
ATOM 5683 O O . TYR B 1 309 ? 29.272 79.826 86.369 1.00 7.85 305 TYR B O 1
ATOM 5692 N N . PHE B 1 310 ? 29.533 78.788 84.393 1.00 7.68 306 PHE B N 1
ATOM 5693 C CA . PHE B 1 310 ? 29.764 77.495 85.005 1.00 8.17 306 PHE B CA 1
ATOM 5694 C C . PHE B 1 310 ? 31.033 77.491 85.871 1.00 8.40 306 PHE B C 1
ATOM 5695 O O . PHE B 1 310 ? 31.061 76.844 86.897 1.00 9.00 306 PHE B O 1
ATOM 5703 N N . ALA B 1 311 ? 32.068 78.201 85.445 1.00 8.85 307 ALA B N 1
ATOM 5704 C CA . ALA B 1 311 ? 33.307 78.268 86.239 1.00 9.32 307 ALA B CA 1
ATOM 5705 C C . ALA B 1 311 ? 33.055 78.856 87.618 1.00 10.41 307 ALA B C 1
ATOM 5706 O O . ALA B 1 311 ? 33.690 78.422 88.599 1.00 11.27 307 ALA B O 1
ATOM 5708 N N . GLN B 1 312 ? 32.135 79.819 87.706 1.00 11.60 308 GLN B N 1
ATOM 5709 C CA . GLN B 1 312 ? 31.803 80.457 88.992 1.00 12.88 308 GLN B CA 1
ATOM 5710 C C . GLN B 1 312 ? 30.760 79.694 89.794 1.00 13.61 308 GLN B C 1
ATOM 5711 O O . GLN B 1 312 ? 30.938 79.475 90.998 1.00 14.03 308 GLN B O 1
ATOM 5717 N N . GLU B 1 313 ? 29.673 79.296 89.135 1.00 13.19 309 GLU B N 1
ATOM 5718 C CA . GLU B 1 313 ? 28.526 78.694 89.809 1.00 13.94 309 GLU B CA 1
ATOM 5719 C C . GLU B 1 313 ? 28.628 77.189 90.007 1.00 13.29 309 GLU B C 1
ATOM 5720 O O . GLU B 1 313 ? 27.930 76.629 90.861 1.00 14.24 309 GLU B O 1
ATOM 5726 N N . ALA B 1 314 ? 29.459 76.520 89.206 1.00 12.14 310 ALA B N 1
ATOM 5727 C CA . ALA B 1 314 ? 29.666 75.081 89.327 1.00 11.62 310 ALA B CA 1
ATOM 5728 C C . ALA B 1 314 ? 31.086 74.703 88.939 1.00 11.40 310 ALA B C 1
ATOM 5729 O O . ALA B 1 314 ? 31.302 74.040 87.935 1.00 9.77 310 ALA B O 1
ATOM 5731 N N . PRO B 1 315 ? 32.075 75.111 89.757 1.00 11.84 311 PRO B N 1
ATOM 5732 C CA . PRO B 1 315 ? 33.459 74.806 89.448 1.00 12.00 311 PRO B CA 1
ATOM 5733 C C . PRO B 1 315 ? 33.756 73.330 89.298 1.00 11.28 311 PRO B C 1
ATOM 5734 O O . PRO B 1 315 ? 34.709 72.969 88.600 1.00 12.31 311 PRO B O 1
ATOM 5738 N N . ARG B 1 316 ? 32.968 72.467 89.947 1.00 10.58 312 ARG B N 1
ATOM 5739 C CA . ARG B 1 316 ? 33.176 71.032 89.827 1.00 10.18 312 ARG B CA 1
ATOM 5740 C C . ARG B 1 316 ? 32.741 70.452 88.477 1.00 9.86 312 ARG B C 1
ATOM 5741 O O . ARG B 1 316 ? 33.118 69.322 88.151 1.00 10.42 312 ARG B O 1
ATOM 5749 N N . LEU B 1 317 ? 31.936 71.225 87.742 1.00 9.79 313 LEU B N 1
ATOM 5750 C CA . LEU B 1 317 ? 31.453 70.833 86.415 1.00 9.59 313 LEU B CA 1
ATOM 5751 C C . LEU B 1 317 ? 32.566 71.061 85.400 1.00 9.29 313 LEU B C 1
ATOM 5752 O O . LEU B 1 317 ? 33.097 72.174 85.282 1.00 10.59 313 LEU B O 1
ATOM 5757 N N . LYS B 1 318 ? 32.931 70.008 84.680 1.00 9.04 314 LYS B N 1
ATOM 5758 C CA . LYS B 1 318 ? 34.028 70.095 83.714 1.00 10.03 314 LYS B CA 1
ATOM 5759 C C . LYS B 1 318 ? 33.443 70.410 82.342 1.00 10.39 314 LYS B C 1
ATOM 5760 O O . LYS B 1 318 ? 32.626 69.643 81.817 1.00 10.88 314 LYS B O 1
ATOM 5766 N N . VAL B 1 319 ? 33.849 71.539 81.781 1.00 9.21 315 VAL B N 1
ATOM 5767 C CA . VAL B 1 319 ? 33.258 72.056 80.552 1.00 8.82 315 VAL B CA 1
ATOM 5768 C C . VAL B 1 319 ? 34.297 71.979 79.453 1.00 8.97 315 VAL B C 1
ATOM 5769 O O . VAL B 1 319 ? 35.366 72.567 79.575 1.00 8.88 315 VAL B O 1
ATOM 5773 N N . MET B 1 320 ? 33.990 71.243 78.381 1.00 7.70 316 MET B N 1
ATOM 5774 C CA . MET B 1 320 ? 34.869 71.199 77.211 1.00 7.62 316 MET B CA 1
ATOM 5775 C C . MET B 1 320 ? 34.488 72.371 76.321 1.00 7.58 316 MET B C 1
ATOM 5776 O O . MET B 1 320 ? 33.355 72.472 75.859 1.00 7.95 316 MET B O 1
ATOM 5781 N N . LYS B 1 321 ? 35.411 73.311 76.120 1.00 7.65 317 LYS B N 1
ATOM 5782 C CA . LYS B 1 321 ? 35.104 74.468 75.291 1.00 7.98 317 LYS B CA 1
ATOM 5783 C C . LYS B 1 321 ? 35.163 74.066 73.830 1.00 7.88 317 LYS B C 1
ATOM 5784 O O . LYS B 1 321 ? 36.192 73.544 73.368 1.00 8.57 317 LYS B O 1
ATOM 5790 N N . PRO B 1 322 ? 34.064 74.282 73.093 1.00 7.49 318 PRO B N 1
ATOM 5791 C CA . PRO B 1 322 ? 34.094 73.899 71.686 1.00 7.99 318 PRO B CA 1
ATOM 5792 C C . PRO B 1 322 ? 35.085 74.720 70.885 1.00 8.03 318 PRO B C 1
ATOM 5793 O O . PRO B 1 322 ? 35.216 75.923 71.101 1.00 8.24 318 PRO B O 1
ATOM 5797 N N . GLN B 1 323 ? 35.767 74.062 69.953 1.00 7.66 319 GLN B N 1
ATOM 5798 C CA . GLN B 1 323 ? 36.508 74.772 68.905 1.00 7.20 319 GLN B CA 1
ATOM 5799 C C . GLN B 1 323 ? 35.592 75.059 67.727 1.00 7.05 319 GLN B C 1
ATOM 5800 O O . GLN B 1 323 ? 35.881 75.902 66.893 1.00 7.53 319 GLN B O 1
ATOM 5806 N N . GLY B 1 324 ? 34.479 74.327 67.649 1.00 7.22 320 GLY B N 1
ATOM 5807 C CA . GLY B 1 324 ? 33.486 74.582 66.647 1.00 6.18 320 GLY B CA 1
ATOM 5808 C C . GLY B 1 324 ? 32.211 73.861 67.027 1.00 6.08 320 GLY B C 1
ATOM 5809 O O . GLY B 1 324 ? 32.179 73.158 68.042 1.00 5.08 320 GLY B O 1
ATOM 5810 N N . THR B 1 325 ? 31.203 73.996 66.170 1.00 5.70 321 THR B N 1
ATOM 5811 C CA . THR B 1 325 ? 29.802 73.658 66.499 1.00 5.92 321 THR B CA 1
ATOM 5812 C C . THR B 1 325 ? 29.270 74.597 67.571 1.00 6.13 321 THR B C 1
ATOM 5813 O O . THR B 1 325 ? 30.025 75.290 68.257 1.00 6.78 321 THR B O 1
ATOM 5817 N N . TYR B 1 326 ? 27.954 74.582 67.738 1.00 5.55 322 TYR B N 1
ATOM 5818 C CA . TYR B 1 326 ? 27.297 75.389 68.781 1.00 5.63 322 TYR B CA 1
ATOM 5819 C C . TYR B 1 326 ? 26.823 74.572 69.979 1.00 5.63 322 TYR B C 1
ATOM 5820 O O . TYR B 1 326 ? 25.867 74.948 70.686 1.00 6.04 322 TYR B O 1
ATOM 5829 N N . LEU B 1 327 ? 27.568 73.508 70.248 1.00 5.20 323 LEU B N 1
ATOM 5830 C CA . LEU B 1 327 ? 27.190 72.481 71.213 1.00 5.33 323 LEU B CA 1
ATOM 5831 C C . LEU B 1 327 ? 28.325 72.281 72.201 1.00 5.98 323 LEU B C 1
ATOM 5832 O O . LEU B 1 327 ? 29.491 72.120 71.804 1.00 7.57 323 LEU B O 1
ATOM 5837 N N . ILE B 1 328 ? 27.992 72.317 73.486 1.00 5.43 324 ILE B N 1
ATOM 5838 C CA . ILE B 1 328 ? 28.975 72.209 74.569 1.00 5.54 324 ILE B CA 1
ATOM 5839 C C . ILE B 1 328 ? 28.854 70.875 75.306 1.00 5.96 324 ILE B C 1
ATOM 5840 O O . ILE B 1 328 ? 27.790 70.526 75.789 1.00 6.99 324 ILE B O 1
ATOM 5845 N N . TRP B 1 329 ? 29.965 70.160 75.419 1.00 6.51 325 TRP B N 1
ATOM 5846 C CA . TRP B 1 329 ? 30.022 68.858 76.065 1.00 6.43 325 TRP B CA 1
ATOM 5847 C C . TRP B 1 329 ? 30.376 69.042 77.553 1.00 7.52 325 TRP B C 1
ATOM 5848 O O . TRP B 1 329 ? 31.468 69.512 77.886 1.00 7.78 325 TRP B O 1
ATOM 5859 N N . LEU B 1 330 ? 29.428 68.699 78.427 1.00 6.53 326 LEU B N 1
ATOM 5860 C CA . LEU B 1 330 ? 29.528 68.908 79.884 1.00 6.75 326 LEU B CA 1
ATOM 5861 C C . LEU B 1 330 ? 29.766 67.585 80.577 1.00 7.25 326 LEU B C 1
ATOM 5862 O O . LEU B 1 330 ? 29.071 66.607 80.300 1.00 7.14 326 LEU B O 1
ATOM 5867 N N . ASP B 1 331 ? 30.728 67.567 81.499 1.00 7.20 327 ASP B N 1
ATOM 5868 C CA . ASP B 1 331 ? 31.119 66.371 82.217 1.00 7.69 327 ASP B CA 1
ATOM 5869 C C . ASP B 1 331 ? 30.796 66.533 83.699 1.00 8.16 327 ASP B C 1
ATOM 5870 O O . ASP B 1 331 ? 31.419 67.344 84.391 1.00 8.20 327 ASP B O 1
ATOM 5875 N N . PHE B 1 332 ? 29.842 65.736 84.175 1.00 8.19 328 PHE B N 1
ATOM 5876 C CA . PHE B 1 332 ? 29.380 65.782 85.567 1.00 8.57 328 PHE B CA 1
ATOM 5877 C C . PHE B 1 332 ? 30.006 64.679 86.435 1.00 9.15 328 PHE B C 1
ATOM 5878 O O . PHE B 1 332 ? 29.490 64.368 87.517 1.00 8.81 328 PHE B O 1
ATOM 5886 N N . SER B 1 333 ? 31.108 64.092 85.965 1.00 9.75 329 SER B N 1
ATOM 5887 C CA A SER B 1 333 ? 31.634 62.901 86.617 0.50 10.36 329 SER B CA 1
ATOM 5888 C CA B SER B 1 333 ? 31.742 62.923 86.589 0.50 10.82 329 SER B CA 1
ATOM 5889 C C . SER B 1 333 ? 32.211 63.173 88.009 1.00 10.93 329 SER B C 1
ATOM 5890 O O . SER B 1 333 ? 32.411 62.232 88.769 1.00 12.51 329 SER B O 1
ATOM 5895 N N . ASP B 1 334 ? 32.447 64.434 88.363 1.00 11.66 330 ASP B N 1
ATOM 5896 C CA . ASP B 1 334 ? 32.927 64.711 89.729 1.00 12.70 330 ASP B CA 1
ATOM 5897 C C . ASP B 1 334 ? 31.792 64.651 90.747 1.00 12.72 330 ASP B C 1
ATOM 5898 O O . ASP B 1 334 ? 32.035 64.624 91.957 1.00 14.34 330 ASP B O 1
ATOM 5903 N N . TYR B 1 335 ? 30.557 64.625 90.263 1.00 11.23 331 TYR B N 1
ATOM 5904 C CA . TYR B 1 335 ? 29.377 64.616 91.132 1.00 11.04 331 TYR B CA 1
ATOM 5905 C C . TYR B 1 335 ? 28.985 63.190 91.524 1.00 11.50 331 TYR B C 1
ATOM 5906 O O . TYR B 1 335 ? 29.156 62.243 90.748 1.00 11.99 331 TYR B O 1
ATOM 5915 N N . GLY B 1 336 ? 28.427 63.046 92.725 1.00 11.63 332 GLY B N 1
ATOM 5916 C CA . GLY B 1 336 ? 27.963 61.744 93.208 1.00 11.73 332 GLY B CA 1
ATOM 5917 C C . GLY B 1 336 ? 26.607 61.430 92.621 1.00 11.38 332 GLY B C 1
ATOM 5918 O O . GLY B 1 336 ? 25.584 61.500 93.293 1.00 11.73 332 GLY B O 1
ATOM 5919 N N . LEU B 1 337 ? 26.626 61.114 91.333 1.00 12.22 333 LEU B N 1
ATOM 5920 C CA . LEU B 1 337 ? 25.443 60.847 90.526 1.00 12.84 333 LEU B CA 1
ATOM 5921 C C . LEU B 1 337 ? 25.725 59.651 89.646 1.00 13.07 333 LEU B C 1
ATOM 5922 O O . LEU B 1 337 ? 26.875 59.402 89.287 1.00 14.25 333 LEU B O 1
ATOM 5927 N N . THR B 1 338 ? 24.674 58.895 89.324 1.00 12.75 334 THR B N 1
ATOM 5928 C CA . THR B 1 338 ? 24.716 57.939 88.245 1.00 12.44 334 THR B CA 1
ATOM 5929 C C . THR B 1 338 ? 24.244 58.645 86.980 1.00 12.11 334 THR B C 1
ATOM 5930 O O . THR B 1 338 ? 23.705 59.756 87.020 1.00 11.22 334 THR B O 1
ATOM 5934 N N . ASP B 1 339 ? 24.415 57.951 85.866 1.00 13.17 335 ASP B N 1
ATOM 5935 C CA . ASP B 1 339 ? 24.001 58.495 84.585 1.00 13.95 335 ASP B CA 1
ATOM 5936 C C . ASP B 1 339 ? 22.493 58.736 84.610 1.00 14.08 335 ASP B C 1
ATOM 5937 O O . ASP B 1 339 ? 22.000 59.799 84.218 1.00 13.81 335 ASP B O 1
ATOM 5942 N N . ASP B 1 340 ? 21.739 57.755 85.117 1.00 14.35 336 ASP B N 1
ATOM 5943 C CA . ASP B 1 340 ? 20.302 57.922 85.282 1.00 15.23 336 ASP B CA 1
ATOM 5944 C C . ASP B 1 340 ? 19.915 59.064 86.211 1.00 14.27 336 ASP B C 1
ATOM 5945 O O . ASP B 1 340 ? 19.014 59.824 85.907 1.00 14.01 336 ASP B O 1
ATOM 5950 N N . ALA B 1 341 ? 20.590 59.184 87.354 1.00 13.54 337 ALA B N 1
ATOM 5951 C CA . ALA B 1 341 ? 20.284 60.234 88.310 1.00 12.80 337 ALA B CA 1
ATOM 5952 C C . ALA B 1 341 ? 20.589 61.635 87.761 1.00 12.01 337 ALA B C 1
ATOM 5953 O O . ALA B 1 341 ? 19.885 62.587 88.047 1.00 11.64 337 ALA B O 1
ATOM 5955 N N . LEU B 1 342 ? 21.646 61.745 86.965 1.00 12.28 338 LEU B N 1
ATOM 5956 C CA . LEU B 1 342 ? 21.974 63.005 86.298 1.00 12.09 338 LEU B CA 1
ATOM 5957 C C . LEU B 1 342 ? 20.835 63.418 85.359 1.00 12.18 338 LEU B C 1
ATOM 5958 O O . LEU B 1 342 ? 20.406 64.567 85.371 1.00 11.70 338 LEU B O 1
ATOM 5963 N N . PHE B 1 343 ? 20.356 62.469 84.553 1.00 13.00 339 PHE B N 1
ATOM 5964 C CA . PHE B 1 343 ? 19.280 62.743 83.602 1.00 13.91 339 PHE B CA 1
ATOM 5965 C C . PHE B 1 343 ? 18.018 63.210 84.328 1.00 13.76 339 PHE B C 1
ATOM 5966 O O . PHE B 1 343 ? 17.427 64.224 83.971 1.00 13.54 339 PHE B O 1
ATOM 5974 N N . THR B 1 344 ? 17.626 62.479 85.369 1.00 14.00 340 THR B N 1
ATOM 5975 C CA . THR B 1 344 ? 16.456 62.851 86.170 1.00 14.21 340 THR B CA 1
ATOM 5976 C C . THR B 1 344 ? 16.600 64.230 86.832 1.00 13.27 340 THR B C 1
ATOM 5977 O O . THR B 1 344 ? 15.677 65.033 86.841 1.00 13.59 340 THR B O 1
ATOM 5981 N N . LEU B 1 345 ? 17.781 64.513 87.364 1.00 13.41 341 LEU B N 1
ATOM 5982 C CA A LEU B 1 345 ? 18.054 65.799 87.971 0.50 12.98 341 LEU B CA 1
ATOM 5983 C CA B LEU B 1 345 ? 18.065 65.801 87.972 0.50 13.09 341 LEU B CA 1
ATOM 5984 C C . LEU B 1 345 ? 17.868 66.946 86.978 1.00 12.70 341 LEU B C 1
ATOM 5985 O O . LEU B 1 345 ? 17.169 67.909 87.262 1.00 12.61 341 LEU B O 1
ATOM 5994 N N . LEU B 1 346 ? 18.505 66.844 85.816 1.00 12.45 342 LEU B N 1
ATOM 5995 C CA . LEU B 1 346 ? 18.430 67.914 84.827 1.00 12.40 342 LEU B CA 1
ATOM 5996 C C . LEU B 1 346 ? 17.022 68.090 84.296 1.00 12.49 342 LEU B C 1
ATOM 5997 O O . LEU B 1 346 ? 16.516 69.198 84.186 1.00 11.72 342 LEU B O 1
ATOM 6002 N N . HIS B 1 347 ? 16.387 66.976 83.958 1.00 13.62 343 HIS B N 1
ATOM 6003 C CA . HIS B 1 347 ? 15.092 67.030 83.306 1.00 14.90 343 HIS B CA 1
ATOM 6004 C C . HIS B 1 347 ? 13.970 67.374 84.270 1.00 15.94 343 HIS B C 1
ATOM 6005 O O . HIS B 1 347 ? 13.130 68.210 83.959 1.00 16.14 343 HIS B O 1
ATOM 6012 N N . ASP B 1 348 ? 13.947 66.707 85.423 1.00 17.15 344 ASP B N 1
ATOM 6013 C CA . ASP B 1 348 ? 12.796 66.811 86.338 1.00 18.19 344 ASP B CA 1
ATOM 6014 C C . ASP B 1 348 ? 12.927 67.907 87.383 1.00 18.81 344 ASP B C 1
ATOM 6015 O O . ASP B 1 348 ? 11.918 68.470 87.813 1.00 19.25 344 ASP B O 1
ATOM 6020 N N . GLN B 1 349 ? 14.149 68.192 87.827 1.00 18.77 345 GLN B N 1
ATOM 6021 C CA . GLN B 1 349 ? 14.352 69.225 88.839 1.00 19.19 345 GLN B CA 1
ATOM 6022 C C . GLN B 1 349 ? 14.753 70.550 88.222 1.00 18.31 345 GLN B C 1
ATOM 6023 O O . GLN B 1 349 ? 14.136 71.576 88.506 1.00 19.06 345 GLN B O 1
ATOM 6029 N N . ALA B 1 350 ? 15.789 70.530 87.382 1.00 17.29 346 ALA B N 1
ATOM 6030 C CA . ALA B 1 350 ? 16.266 71.733 86.714 1.00 15.80 346 ALA B CA 1
ATOM 6031 C C . ALA B 1 350 ? 15.330 72.205 85.590 1.00 15.16 346 ALA B C 1
ATOM 6032 O O . ALA B 1 350 ? 15.334 73.383 85.229 1.00 14.15 346 ALA B O 1
ATOM 6034 N N . LYS B 1 351 ? 14.532 71.284 85.051 1.00 14.11 347 LYS B N 1
ATOM 6035 C CA . LYS B 1 351 ? 13.588 71.586 83.966 1.00 13.59 347 LYS B CA 1
ATOM 6036 C C . LYS B 1 351 ? 14.297 72.052 82.688 1.00 11.83 347 LYS B C 1
ATOM 6037 O O . LYS B 1 351 ? 13.843 72.991 82.030 1.00 11.23 347 LYS B O 1
ATOM 6043 N N . VAL B 1 352 ? 15.407 71.383 82.371 1.00 11.29 348 VAL B N 1
ATOM 6044 C CA A VAL B 1 352 ? 16.152 71.606 81.117 0.60 10.75 348 VAL B CA 1
ATOM 6045 C CA B VAL B 1 352 ? 16.137 71.613 81.122 0.40 11.02 348 VAL B CA 1
ATOM 6046 C C . VAL B 1 352 ? 16.337 70.287 80.390 1.00 10.92 348 VAL B C 1
ATOM 6047 O O . VAL B 1 352 ? 16.583 69.252 81.025 1.00 11.45 348 VAL B O 1
ATOM 6054 N N . ILE B 1 353 ? 16.226 70.325 79.062 1.00 10.00 349 ILE B N 1
ATOM 6055 C CA . ILE B 1 353 ? 16.426 69.140 78.231 1.00 9.84 349 ILE B CA 1
ATOM 6056 C C . ILE B 1 353 ? 17.753 69.272 77.492 1.00 9.04 349 ILE B C 1
ATOM 6057 O O . ILE B 1 353 ? 17.868 70.088 76.591 1.00 8.87 349 ILE B O 1
ATOM 6062 N N . LEU B 1 354 ? 18.740 68.497 77.943 1.00 8.55 350 LEU B N 1
ATOM 6063 C CA . LEU B 1 354 ? 20.040 68.364 77.295 1.00 8.09 350 LEU B CA 1
ATOM 6064 C C . LEU B 1 354 ? 20.173 66.953 76.744 1.00 7.74 350 LEU B C 1
ATOM 6065 O O . LEU B 1 354 ? 19.568 66.003 77.275 1.00 8.48 350 LEU B O 1
ATOM 6070 N N . ASN B 1 355 ? 20.979 66.773 75.704 1.00 7.00 351 ASN B N 1
ATOM 6071 C CA . ASN B 1 355 ? 21.233 65.399 75.234 1.00 6.85 351 ASN B CA 1
ATOM 6072 C C . ASN B 1 355 ? 21.971 64.601 76.288 1.00 7.03 351 ASN B C 1
ATOM 6073 O O . ASN B 1 355 ? 22.913 65.094 76.924 1.00 6.91 351 ASN B O 1
ATOM 6078 N N . ARG B 1 356 ? 21.540 63.358 76.468 1.00 7.32 352 ARG B N 1
ATOM 6079 C CA A ARG B 1 356 ? 22.227 62.453 77.377 0.60 7.32 352 ARG B CA 1
ATOM 6080 C CA B ARG B 1 356 ? 22.189 62.425 77.363 0.40 7.47 352 ARG B CA 1
ATOM 6081 C C . ARG B 1 356 ? 23.558 62.020 76.786 1.00 7.54 352 ARG B C 1
ATOM 6082 O O . ARG B 1 356 ? 23.615 61.420 75.711 1.00 7.66 352 ARG B O 1
ATOM 6097 N N . GLY B 1 357 ? 24.644 62.314 77.502 1.00 6.94 353 GLY B N 1
ATOM 6098 C CA . GLY B 1 357 ? 25.984 61.925 77.064 1.00 6.76 353 GLY B CA 1
ATOM 6099 C C . GLY B 1 357 ? 26.168 60.449 76.723 1.00 6.85 353 GLY B C 1
ATOM 6100 O O . GLY B 1 357 ? 26.883 60.101 75.784 1.00 6.66 353 GLY B O 1
ATOM 6101 N N . SER B 1 358 ? 25.530 59.572 77.488 1.00 7.05 354 SER B N 1
ATOM 6102 C CA . SER B 1 358 ? 25.642 58.140 77.287 1.00 7.22 354 SER B CA 1
ATOM 6103 C C . SER B 1 358 ? 25.105 57.669 75.939 1.00 7.62 354 SER B C 1
ATOM 6104 O O . SER B 1 358 ? 25.519 56.617 75.431 1.00 8.78 354 SER B O 1
ATOM 6107 N N . ASP B 1 359 ? 24.234 58.467 75.317 1.00 7.55 355 ASP B N 1
ATOM 6108 C CA . ASP B 1 359 ? 23.771 58.184 73.952 1.00 7.21 355 ASP B CA 1
ATOM 6109 C C . ASP B 1 359 ? 24.943 58.104 72.962 1.00 7.03 355 ASP B C 1
ATOM 6110 O O . ASP B 1 359 ? 24.850 57.402 71.951 1.00 7.37 355 ASP B O 1
ATOM 6115 N N . TYR B 1 360 ? 26.015 58.859 73.238 1.00 6.00 356 TYR B N 1
ATOM 6116 C CA . TYR B 1 360 ? 27.180 59.006 72.322 1.00 6.17 356 TYR B CA 1
ATOM 6117 C C . TYR B 1 360 ? 28.258 57.917 72.491 1.00 7.01 356 TYR B C 1
ATOM 6118 O O . TYR B 1 360 ? 29.237 57.874 71.721 1.00 6.84 356 TYR B O 1
ATOM 6127 N N . GLY B 1 361 ? 28.067 57.018 73.448 1.00 7.61 357 GLY B N 1
ATOM 6128 C CA . GLY B 1 361 ? 29.073 56.004 73.762 1.00 8.50 357 GLY B CA 1
ATOM 6129 C C . GLY B 1 361 ? 29.374 55.960 75.245 1.00 9.00 357 GLY B C 1
ATOM 6130 O O . GLY B 1 361 ? 28.950 56.841 76.012 1.00 9.02 357 GLY B O 1
ATOM 6131 N N . SER B 1 362 ? 30.131 54.945 75.651 1.00 9.34 358 SER B N 1
ATOM 6132 C CA . SER B 1 362 ? 30.479 54.775 77.060 1.00 9.64 358 SER B CA 1
ATOM 6133 C C . SER B 1 362 ? 31.302 55.932 77.619 1.00 9.36 358 SER B C 1
ATOM 6134 O O . SER B 1 362 ? 31.243 56.222 78.821 1.00 9.38 358 SER B O 1
ATOM 6137 N N . GLU B 1 363 ? 32.051 56.615 76.754 1.00 8.94 359 GLU B N 1
ATOM 6138 C CA . GLU B 1 363 ? 32.820 57.783 77.173 1.00 9.13 359 GLU B CA 1
ATOM 6139 C C . GLU B 1 363 ? 31.936 58.953 77.592 1.00 9.12 359 GLU B C 1
ATOM 6140 O O . GLU B 1 363 ? 32.421 59.894 78.232 1.00 10.40 359 GLU B O 1
ATOM 6146 N N . GLY B 1 364 ? 30.662 58.914 77.193 1.00 8.89 360 GLY B N 1
ATOM 6147 C CA . GLY B 1 364 ? 29.703 59.959 77.515 1.00 8.46 360 GLY B CA 1
ATOM 6148 C C . GLY B 1 364 ? 28.939 59.733 78.809 1.00 9.26 360 GLY B C 1
ATOM 6149 O O . GLY B 1 364 ? 28.099 60.561 79.194 1.00 8.07 360 GLY B O 1
ATOM 6150 N N . GLU B 1 365 ? 29.198 58.616 79.488 1.00 9.62 361 GLU B N 1
ATOM 6151 C CA . GLU B 1 365 ? 28.611 58.422 80.817 1.00 10.51 361 GLU B CA 1
ATOM 6152 C C . GLU B 1 365 ? 28.877 59.653 81.691 1.00 9.58 361 GLU B C 1
ATOM 6153 O O . GLU B 1 365 ? 29.978 60.231 81.674 1.00 9.17 361 GLU B O 1
ATOM 6159 N N . LEU B 1 366 ? 27.840 60.058 82.418 1.00 8.41 362 LEU B N 1
ATOM 6160 C CA A LEU B 1 366 ? 27.847 61.260 83.263 0.65 7.96 362 LEU B CA 1
ATOM 6161 C CA B LEU B 1 366 ? 27.880 61.258 83.272 0.35 7.69 362 LEU B CA 1
ATOM 6162 C C . LEU B 1 366 ? 28.119 62.573 82.505 1.00 6.96 362 LEU B C 1
ATOM 6163 O O . LEU B 1 366 ? 28.461 63.588 83.101 1.00 7.23 362 LEU B O 1
ATOM 6172 N N . HIS B 1 367 ? 27.902 62.571 81.184 1.00 6.08 363 HIS B N 1
ATOM 6173 C CA . HIS B 1 367 ? 27.976 63.801 80.419 1.00 6.11 363 HIS B CA 1
ATOM 6174 C C . HIS B 1 367 ? 26.579 64.243 79.941 1.00 6.30 363 HIS B C 1
ATOM 6175 O O . HIS B 1 367 ? 25.581 63.498 80.005 1.00 6.69 363 HIS B O 1
ATOM 6182 N N . ALA B 1 368 ? 26.514 65.474 79.471 1.00 5.69 364 ALA B N 1
ATOM 6183 C CA . ALA B 1 368 ? 25.346 65.983 78.765 1.00 6.01 364 ALA B CA 1
ATOM 6184 C C . ALA B 1 368 ? 25.823 66.973 77.729 1.00 6.46 364 ALA B C 1
ATOM 6185 O O . ALA B 1 368 ? 26.909 67.545 77.855 1.00 8.01 364 ALA B O 1
ATOM 6187 N N . ARG B 1 369 ? 25.023 67.154 76.684 1.00 6.77 365 ARG B N 1
ATOM 6188 C CA . ARG B 1 369 ? 25.366 68.103 75.613 1.00 6.37 365 ARG B CA 1
ATOM 6189 C C . ARG B 1 369 ? 24.379 69.255 75.581 1.00 6.18 365 ARG B C 1
ATOM 6190 O O . ARG B 1 369 ? 23.170 69.031 75.497 1.00 6.52 365 ARG B O 1
ATOM 6198 N N . LEU B 1 370 ? 24.918 70.477 75.620 1.00 5.95 366 LEU B N 1
ATOM 6199 C CA . LEU B 1 370 ? 24.177 71.737 75.722 1.00 5.64 366 LEU B CA 1
ATOM 6200 C C . LEU B 1 370 ? 24.244 72.531 74.421 1.00 5.57 366 LEU B C 1
ATOM 6201 O O . LEU B 1 370 ? 25.329 72.812 73.925 1.00 6.25 366 LEU B O 1
ATOM 6206 N N . ASN B 1 371 ? 23.085 72.900 73.893 1.00 5.38 367 ASN B N 1
ATOM 6207 C CA . ASN B 1 371 ? 22.953 73.688 72.668 1.00 5.58 367 ASN B CA 1
ATOM 6208 C C . ASN B 1 371 ? 22.817 75.185 72.990 1.00 6.24 367 ASN B C 1
ATOM 6209 O O . ASN B 1 371 ? 21.805 75.596 73.583 1.00 6.49 367 ASN B O 1
ATOM 6214 N N . ILE B 1 372 ? 23.813 75.985 72.612 1.00 6.14 368 ILE B N 1
ATOM 6215 C CA . ILE B 1 372 ? 23.783 77.434 72.885 1.00 6.04 368 ILE B CA 1
ATOM 6216 C C . ILE B 1 372 ? 23.407 78.318 71.675 1.00 6.04 368 ILE B C 1
ATOM 6217 O O . ILE B 1 372 ? 23.600 79.539 71.692 1.00 5.84 368 ILE B O 1
ATOM 6222 N N . ALA B 1 373 ? 22.828 77.717 70.635 1.00 5.84 369 ALA B N 1
ATOM 6223 C CA . ALA B 1 373 ? 22.319 78.480 69.499 1.00 6.11 369 ALA B CA 1
ATOM 6224 C C . ALA B 1 373 ? 20.901 78.960 69.757 1.00 7.13 369 ALA B C 1
ATOM 6225 O O . ALA B 1 373 ? 19.915 78.473 69.168 1.00 7.75 369 ALA B O 1
ATOM 6227 N N . ALA B 1 374 ? 20.817 79.917 70.675 1.00 7.16 370 ALA B N 1
ATOM 6228 C CA . ALA B 1 374 ? 19.583 80.580 71.048 1.00 7.08 370 ALA B CA 1
ATOM 6229 C C . ALA B 1 374 ? 19.973 81.966 71.553 1.00 7.56 370 ALA B C 1
ATOM 6230 O O . ALA B 1 374 ? 21.151 82.222 71.863 1.00 6.98 370 ALA B O 1
ATOM 6232 N N . PRO B 1 375 ? 18.993 82.877 71.655 1.00 8.29 371 PRO B N 1
ATOM 6233 C CA . PRO B 1 375 ? 19.336 84.202 72.176 1.00 8.90 371 PRO B CA 1
ATOM 6234 C C . PRO B 1 375 ? 20.015 84.117 73.533 1.00 9.01 371 PRO B C 1
ATOM 6235 O O . PRO B 1 375 ? 19.732 83.230 74.323 1.00 9.19 371 PRO B O 1
ATOM 6239 N N . LYS B 1 376 ? 20.904 85.065 73.793 1.00 10.05 372 LYS B N 1
ATOM 6240 C CA . LYS B 1 376 ? 21.703 85.052 75.015 1.00 10.96 372 LYS B CA 1
ATOM 6241 C C . LYS B 1 376 ? 20.833 84.983 76.256 1.00 11.21 372 LYS B C 1
ATOM 6242 O O . LYS B 1 376 ? 21.186 84.314 77.212 1.00 10.60 372 LYS B O 1
ATOM 6248 N N . SER B 1 377 ? 19.698 85.676 76.251 1.00 11.92 373 SER B N 1
ATOM 6249 C CA . SER B 1 377 ? 18.827 85.658 77.418 1.00 12.59 373 SER B CA 1
ATOM 6250 C C . SER B 1 377 ? 18.329 84.242 77.741 1.00 12.45 373 SER B C 1
ATOM 6251 O O . SER B 1 377 ? 18.194 83.881 78.915 1.00 13.05 373 SER B O 1
ATOM 6254 N N . LEU B 1 378 ? 18.068 83.446 76.705 1.00 11.25 374 LEU B N 1
ATOM 6255 C CA . LEU B 1 378 ? 17.631 82.079 76.889 1.00 10.90 374 LEU B CA 1
ATOM 6256 C C . LEU B 1 378 ? 18.796 81.218 77.376 1.00 9.77 374 LEU B C 1
ATOM 6257 O O . LEU B 1 378 ? 18.653 80.394 78.272 1.00 9.50 374 LEU B O 1
ATOM 6262 N N . VAL B 1 379 ? 19.961 81.415 76.787 1.00 8.93 375 VAL B N 1
ATOM 6263 C CA . VAL B 1 379 ? 21.147 80.699 77.231 1.00 9.02 375 VAL B CA 1
ATOM 6264 C C . VAL B 1 379 ? 21.464 80.994 78.709 1.00 9.20 375 VAL B C 1
ATOM 6265 O O . VAL B 1 379 ? 21.777 80.068 79.471 1.00 8.83 375 VAL B O 1
ATOM 6269 N N . GLU B 1 380 ? 21.356 82.255 79.122 1.00 9.56 376 GLU B N 1
ATOM 6270 C CA . GLU B 1 380 ? 21.549 82.623 80.532 1.00 10.00 376 GLU B CA 1
ATOM 6271 C C . GLU B 1 380 ? 20.613 81.824 81.456 1.00 9.82 376 GLU B C 1
ATOM 6272 O O . GLU B 1 380 ? 21.038 81.300 82.489 1.00 9.50 376 GLU B O 1
ATOM 6278 N N . GLU B 1 381 ? 19.353 81.700 81.057 1.00 10.24 377 GLU B N 1
ATOM 6279 C CA . GLU B 1 381 ? 18.355 80.988 81.863 1.00 10.75 377 GLU B CA 1
ATOM 6280 C C . GLU B 1 381 ? 18.648 79.500 81.920 1.00 10.21 377 GLU B C 1
ATOM 6281 O O . GLU B 1 381 ? 18.574 78.887 82.976 1.00 10.79 377 GLU B O 1
ATOM 6287 N N . ILE B 1 382 ? 18.988 78.927 80.771 1.00 9.64 378 ILE B N 1
ATOM 6288 C CA . ILE B 1 382 ? 19.347 77.523 80.697 1.00 9.88 378 ILE B CA 1
ATOM 6289 C C . ILE B 1 382 ? 20.546 77.217 81.608 1.00 9.38 378 ILE B C 1
ATOM 6290 O O . ILE B 1 382 ? 20.517 76.237 82.357 1.00 9.41 378 ILE B O 1
ATOM 6295 N N . CYS B 1 383 ? 21.589 78.046 81.551 1.00 9.29 379 CYS B N 1
ATOM 6296 C CA . CYS B 1 383 ? 22.771 77.823 82.405 1.00 9.50 379 CYS B CA 1
ATOM 6297 C C . CYS B 1 383 ? 22.438 77.938 83.884 1.00 9.12 379 CYS B C 1
ATOM 6298 O O . CYS B 1 383 ? 22.953 77.169 84.695 1.00 8.68 379 CYS B O 1
ATOM 6301 N N . LYS B 1 384 ? 21.579 78.890 84.226 1.00 9.96 380 LYS B N 1
ATOM 6302 C CA . LYS B 1 384 ? 21.155 79.073 85.607 1.00 10.86 380 LYS B CA 1
ATOM 6303 C C . LYS B 1 384 ? 20.430 77.824 86.105 1.00 11.07 380 LYS B C 1
ATOM 6304 O O . LYS B 1 384 ? 20.637 77.373 87.231 1.00 10.94 380 LYS B O 1
ATOM 6310 N N . ARG B 1 385 ? 19.589 77.251 85.247 1.00 10.69 381 ARG B N 1
ATOM 6311 C CA . ARG B 1 385 ? 18.910 76.017 85.589 1.00 11.47 381 ARG B CA 1
ATOM 6312 C C . ARG B 1 385 ? 19.867 74.858 85.795 1.00 11.53 381 ARG B C 1
ATOM 6313 O O . ARG B 1 385 ? 19.710 74.085 86.728 1.00 12.53 381 ARG B O 1
ATOM 6321 N N . ILE B 1 386 ? 20.877 74.744 84.939 1.00 11.24 382 ILE B N 1
ATOM 6322 C CA . ILE B 1 386 ? 21.825 73.633 85.012 1.00 11.08 382 ILE B CA 1
ATOM 6323 C C . ILE B 1 386 ? 22.568 73.601 86.340 1.00 12.34 382 ILE B C 1
ATOM 6324 O O . ILE B 1 386 ? 22.825 72.517 86.870 1.00 13.07 382 ILE B O 1
ATOM 6329 N N . VAL B 1 387 ? 22.886 74.779 86.887 1.00 12.18 383 VAL B N 1
ATOM 6330 C CA . VAL B 1 387 ? 23.648 74.866 88.144 1.00 13.68 383 VAL B CA 1
ATOM 6331 C C . VAL B 1 387 ? 22.786 74.945 89.411 1.00 15.31 383 VAL B C 1
ATOM 6332 O O . VAL B 1 387 ? 23.334 74.905 90.517 1.00 16.38 383 VAL B O 1
ATOM 6336 N N . CYS B 1 388 ? 21.466 75.035 89.244 1.00 16.16 384 CYS B N 1
ATOM 6337 C CA A CYS B 1 388 ? 20.591 75.301 90.376 0.70 17.34 384 CYS B CA 1
ATOM 6338 C CA B CYS B 1 388 ? 20.481 75.226 90.345 0.30 16.73 384 CYS B CA 1
ATOM 6339 C C . CYS B 1 388 ? 20.571 74.188 91.426 1.00 16.94 384 CYS B C 1
ATOM 6340 O O . CYS B 1 388 ? 20.551 74.486 92.637 1.00 16.92 384 CYS B O 1
ATOM 6345 N N . CYS B 1 389 ? 20.613 72.947 90.967 1.00 16.78 385 CYS B N 1
ATOM 6346 C CA A CYS B 1 389 ? 20.232 71.835 91.815 0.70 17.29 385 CYS B CA 1
ATOM 6347 C CA B CYS B 1 389 ? 20.203 71.783 91.720 0.30 16.53 385 CYS B CA 1
ATOM 6348 C C . CYS B 1 389 ? 21.322 70.738 91.804 1.00 16.13 385 CYS B C 1
ATOM 6349 O O . CYS B 1 389 ? 21.057 69.577 92.090 1.00 15.79 385 CYS B O 1
ATOM 6354 N N . LEU B 1 390 ? 22.584 71.121 91.517 1.00 15.57 386 LEU B N 1
ATOM 6355 C CA . LEU B 1 390 ? 23.689 70.134 91.514 1.00 14.83 386 LEU B CA 1
ATOM 6356 C C . LEU B 1 390 ? 24.117 69.777 92.945 1.00 15.49 386 LEU B C 1
ATOM 6357 O O . LEU B 1 390 ? 24.233 70.667 93.783 1.00 15.59 386 LEU B O 1
ATOM 6362 N N . PRO B 1 391 ? 24.323 68.475 93.223 1.00 15.19 387 PRO B N 1
ATOM 6363 C CA . PRO B 1 391 ? 24.478 68.040 94.615 1.00 15.46 387 PRO B CA 1
ATOM 6364 C C . PRO B 1 391 ? 25.871 68.245 95.197 1.00 15.84 387 PRO B C 1
ATOM 6365 O O . PRO B 1 391 ? 26.870 68.088 94.486 1.00 16.07 387 PRO B O 1
ATOM 6369 N N . LYS B 1 392 ? 25.932 68.566 96.492 1.00 15.62 388 LYS B N 1
ATOM 6370 C CA . LYS B 1 392 ? 27.197 68.620 97.209 1.00 16.28 388 LYS B CA 1
ATOM 6371 C C . LYS B 1 392 ? 27.899 67.268 97.275 1.00 17.28 388 LYS B C 1
ATOM 6372 O O . LYS B 1 392 ? 27.289 66.191 97.157 1.00 18.64 388 LYS B O 1
ATOM 6379 N N . LYS C 1 7 ? -6.503 25.511 96.098 1.00 28.67 3 LYS C N 1
ATOM 6380 C CA . LYS C 1 7 ? -6.852 26.529 97.137 1.00 28.25 3 LYS C CA 1
ATOM 6381 C C . LYS C 1 7 ? -6.489 27.948 96.700 1.00 26.90 3 LYS C C 1
ATOM 6382 O O . LYS C 1 7 ? -7.143 28.907 97.118 1.00 27.94 3 LYS C O 1
ATOM 6388 N N . TYR C 1 8 ? -5.443 28.085 95.884 1.00 25.09 4 TYR C N 1
ATOM 6389 C CA . TYR C 1 8 ? -4.892 29.407 95.555 1.00 22.90 4 TYR C CA 1
ATOM 6390 C C . TYR C 1 8 ? -5.018 29.756 94.079 1.00 21.98 4 TYR C C 1
ATOM 6391 O O . TYR C 1 8 ? -4.832 28.909 93.209 1.00 22.36 4 TYR C O 1
ATOM 6400 N N . ASN C 1 9 ? -5.332 31.018 93.814 1.00 20.66 5 ASN C N 1
ATOM 6401 C CA . ASN C 1 9 ? -5.448 31.511 92.451 1.00 19.47 5 ASN C CA 1
ATOM 6402 C C . ASN C 1 9 ? -4.081 31.858 91.858 1.00 18.65 5 ASN C C 1
ATOM 6403 O O . ASN C 1 9 ? -3.476 32.857 92.234 1.00 17.63 5 ASN C O 1
ATOM 6408 N N . PHE C 1 10 ? -3.605 31.024 90.931 1.00 17.33 6 PHE C N 1
ATOM 6409 C CA . PHE C 1 10 ? -2.468 31.372 90.064 1.00 16.81 6 PHE C CA 1
ATOM 6410 C C . PHE C 1 10 ? -2.893 31.436 88.588 1.00 17.09 6 PHE C C 1
ATOM 6411 O O . PHE C 1 10 ? -2.047 31.506 87.697 1.00 17.18 6 PHE C O 1
ATOM 6419 N N . GLN C 1 11 ? -4.202 31.458 88.352 1.00 17.62 7 GLN C N 1
ATOM 6420 C CA . GLN C 1 11 ? -4.772 31.308 87.008 1.00 18.60 7 GLN C CA 1
ATOM 6421 C C . GLN C 1 11 ? -5.233 32.630 86.389 1.00 18.45 7 GLN C C 1
ATOM 6422 O O . GLN C 1 11 ? -5.218 32.782 85.166 1.00 17.81 7 GLN C O 1
ATOM 6428 N N . THR C 1 12 ? -5.671 33.567 87.228 1.00 18.61 8 THR C N 1
ATOM 6429 C CA . THR C 1 12 ? -6.102 34.880 86.755 1.00 19.05 8 THR C CA 1
ATOM 6430 C C . THR C 1 12 ? -5.389 35.967 87.552 1.00 18.84 8 THR C C 1
ATOM 6431 O O . THR C 1 12 ? -5.027 35.748 88.702 1.00 18.87 8 THR C O 1
ATOM 6435 N N . ALA C 1 13 ? -5.165 37.106 86.908 1.00 18.45 9 ALA C N 1
ATOM 6436 C CA . ALA C 1 13 ? -4.454 38.226 87.526 1.00 18.55 9 ALA C CA 1
ATOM 6437 C C . ALA C 1 13 ? -5.457 39.257 88.012 1.00 18.28 9 ALA C C 1
ATOM 6438 O O . ALA C 1 13 ? -6.323 39.681 87.251 1.00 18.93 9 ALA C O 1
ATOM 6440 N N . PRO C 1 14 ? -5.332 39.691 89.278 1.00 17.71 10 PRO C N 1
ATOM 6441 C CA . PRO C 1 14 ? -6.182 40.752 89.772 1.00 17.40 10 PRO C CA 1
ATOM 6442 C C . PRO C 1 14 ? -5.940 42.038 88.982 1.00 17.66 10 PRO C C 1
ATOM 6443 O O . PRO C 1 14 ? -4.783 42.330 88.630 1.00 17.41 10 PRO C O 1
ATOM 6447 N N . ASN C 1 15 ? -7.009 42.771 88.665 1.00 17.38 11 ASN C N 1
ATOM 6448 C CA . ASN C 1 15 ? -6.883 44.078 88.006 1.00 17.36 11 ASN C CA 1
ATOM 6449 C C . ASN C 1 15 ? -6.227 45.093 88.948 1.00 16.90 11 ASN C C 1
ATOM 6450 O O . ASN C 1 15 ? -6.793 45.411 89.998 1.00 17.37 11 ASN C O 1
ATOM 6455 N N . ARG C 1 16 ? -5.049 45.583 88.576 1.00 16.08 12 ARG C N 1
ATOM 6456 C CA . ARG C 1 16 ? -4.299 46.501 89.438 1.00 15.75 12 ARG C CA 1
ATOM 6457 C C . ARG C 1 16 ? -4.285 47.933 88.920 1.00 15.87 12 ARG C C 1
ATOM 6458 O O . ARG C 1 16 ? -3.573 48.778 89.456 1.00 14.92 12 ARG C O 1
ATOM 6466 N N . LEU C 1 17 ? -5.093 48.230 87.903 1.00 15.68 13 LEU C N 1
ATOM 6467 C CA . LEU C 1 17 ? -5.015 49.533 87.243 1.00 16.78 13 LEU C CA 1
ATOM 6468 C C . LEU C 1 17 ? -5.402 50.726 88.130 1.00 16.90 13 LEU C C 1
ATOM 6469 O O . LEU C 1 17 ? -4.973 51.860 87.864 1.00 17.88 13 LEU C O 1
ATOM 6474 N N . SER C 1 18 ? -6.197 50.491 89.168 1.00 16.62 14 SER C N 1
ATOM 6475 C CA . SER C 1 18 ? -6.625 51.580 90.044 1.00 16.48 14 SER C CA 1
ATOM 6476 C C . SER C 1 18 ? -5.769 51.734 91.319 1.00 15.96 14 SER C C 1
ATOM 6477 O O . SER C 1 18 ? -6.031 52.620 92.142 1.00 16.45 14 SER C O 1
ATOM 6480 N N . HIS C 1 19 ? -4.733 50.905 91.455 1.00 14.39 15 HIS C N 1
ATOM 6481 C CA . HIS C 1 19 ? -3.990 50.751 92.720 1.00 13.47 15 HIS C CA 1
ATOM 6482 C C . HIS C 1 19 ? -2.716 51.592 92.774 1.00 12.55 15 HIS C C 1
ATOM 6483 O O . HIS C 1 19 ? -1.932 51.455 93.724 1.00 12.23 15 HIS C O 1
ATOM 6490 N N . HIS C 1 20 ? -2.474 52.421 91.754 1.00 11.53 16 HIS C N 1
ATOM 6491 C CA . HIS C 1 20 ? -1.272 53.255 91.734 1.00 11.52 16 HIS C CA 1
ATOM 6492 C C . HIS C 1 20 ? 0.015 52.425 91.847 1.00 11.46 16 HIS C C 1
ATOM 6493 O O . HIS C 1 20 ? 0.943 52.755 92.584 1.00 10.23 16 HIS C O 1
ATOM 6500 N N . THR C 1 21 ? 0.080 51.360 91.055 1.00 10.94 17 THR C N 1
ATOM 6501 C CA . THR C 1 21 ? 1.247 50.505 91.030 1.00 10.43 17 THR C CA 1
ATOM 6502 C C . THR C 1 21 ? 2.265 51.064 90.065 1.00 10.32 17 THR C C 1
ATOM 6503 O O . THR C 1 21 ? 1.908 51.661 89.050 1.00 9.70 17 THR C O 1
ATOM 6507 N N . TYR C 1 22 ? 3.543 50.854 90.354 1.00 10.32 18 TYR C N 1
ATOM 6508 C CA . TYR C 1 22 ? 4.562 51.102 89.347 1.00 10.79 18 TYR C CA 1
ATOM 6509 C C . TYR C 1 22 ? 4.365 50.194 88.141 1.00 10.45 18 TYR C C 1
ATOM 6510 O O . TYR C 1 22 ? 4.413 50.648 86.997 1.00 10.54 18 TYR C O 1
ATOM 6519 N N . LYS C 1 23 ? 4.144 48.909 88.407 1.00 10.40 19 LYS C N 1
ATOM 6520 C CA . LYS C 1 23 ? 4.155 47.912 87.333 1.00 10.38 19 LYS C CA 1
ATOM 6521 C C . LYS C 1 23 ? 3.184 48.274 86.206 1.00 10.02 19 LYS C C 1
ATOM 6522 O O . LYS C 1 23 ? 3.557 48.191 85.042 1.00 10.59 19 LYS C O 1
ATOM 6528 N N . TRP C 1 24 ? 1.955 48.662 86.557 1.00 10.27 20 TRP C N 1
ATOM 6529 C CA . TRP C 1 24 ? 0.889 48.904 85.555 1.00 10.91 20 TRP C CA 1
ATOM 6530 C C . TRP C 1 24 ? 0.693 50.375 85.214 1.00 11.77 20 TRP C C 1
ATOM 6531 O O . TRP C 1 24 ? -0.250 50.713 84.502 1.00 11.47 20 TRP C O 1
ATOM 6542 N N . LYS C 1 25 ? 1.588 51.241 85.694 1.00 12.47 21 LYS C N 1
ATOM 6543 C CA . LYS C 1 25 ? 1.424 52.685 85.515 1.00 13.51 21 LYS C CA 1
ATOM 6544 C C . LYS C 1 25 ? 1.262 53.093 84.050 1.00 14.45 21 LYS C C 1
ATOM 6545 O O . LYS C 1 25 ? 0.355 53.852 83.713 1.00 14.66 21 LYS C O 1
ATOM 6551 N N . GLU C 1 26 ? 2.115 52.578 83.179 1.00 15.35 22 GLU C N 1
ATOM 6552 C CA . GLU C 1 26 ? 2.035 52.951 81.765 1.00 16.44 22 GLU C CA 1
ATOM 6553 C C . GLU C 1 26 ? 0.748 52.483 81.098 1.00 16.78 22 GLU C C 1
ATOM 6554 O O . GLU C 1 26 ? 0.198 53.163 80.220 1.00 17.37 22 GLU C O 1
ATOM 6560 N N . THR C 1 27 ? 0.260 51.327 81.520 1.00 16.75 23 THR C N 1
ATOM 6561 C CA . THR C 1 27 ? -0.923 50.705 80.922 1.00 17.52 23 THR C CA 1
ATOM 6562 C C . THR C 1 27 ? -2.186 51.503 81.217 1.00 19.06 23 THR C C 1
ATOM 6563 O O . THR C 1 27 ? -3.160 51.451 80.456 1.00 19.13 23 THR C O 1
ATOM 6567 N N . GLU C 1 28 ? -2.147 52.259 82.308 1.00 20.62 24 GLU C N 1
ATOM 6568 C CA . GLU C 1 28 ? -3.229 53.184 82.662 1.00 22.35 24 GLU C CA 1
ATOM 6569 C C . GLU C 1 28 ? -3.417 54.275 81.613 1.00 23.53 24 GLU C C 1
ATOM 6570 O O . GLU C 1 28 ? -4.519 54.799 81.458 1.00 24.85 24 GLU C O 1
ATOM 6576 N N . THR C 1 29 ? -2.341 54.622 80.914 1.00 24.90 25 THR C N 1
ATOM 6577 C CA . THR C 1 29 ? -2.386 55.602 79.835 1.00 25.50 25 THR C CA 1
ATOM 6578 C C . THR C 1 29 ? -2.510 54.908 78.479 1.00 25.50 25 THR C C 1
ATOM 6579 O O . THR C 1 29 ? -3.384 55.254 77.670 1.00 26.41 25 THR C O 1
ATOM 6583 N N . ASP C 1 30 ? -1.636 53.937 78.227 1.00 24.88 26 ASP C N 1
ATOM 6584 C CA . ASP C 1 30 ? -1.682 53.163 76.984 1.00 24.40 26 ASP C CA 1
ATOM 6585 C C . ASP C 1 30 ? -2.158 51.750 77.294 1.00 23.70 26 ASP C C 1
ATOM 6586 O O . ASP C 1 30 ? -1.369 50.893 77.706 1.00 23.31 26 ASP C O 1
ATOM 6591 N N . PRO C 1 31 ? -3.457 51.493 77.091 1.00 22.89 27 PRO C N 1
ATOM 6592 C CA . PRO C 1 31 ? -4.050 50.206 77.450 1.00 22.28 27 PRO C CA 1
ATOM 6593 C C . PRO C 1 31 ? -3.484 48.996 76.702 1.00 21.72 27 PRO C C 1
ATOM 6594 O O . PRO C 1 31 ? -3.725 47.864 77.116 1.00 21.43 27 PRO C O 1
ATOM 6598 N N . GLN C 1 32 ? -2.726 49.222 75.630 1.00 21.11 28 GLN C N 1
ATOM 6599 C CA . GLN C 1 32 ? -2.129 48.120 74.878 1.00 20.93 28 GLN C CA 1
ATOM 6600 C C . GLN C 1 32 ? -0.907 47.528 75.556 1.00 19.49 28 GLN C C 1
ATOM 6601 O O . GLN C 1 32 ? -0.550 46.405 75.269 1.00 19.13 28 GLN C O 1
ATOM 6607 N N . LEU C 1 33 ? -0.248 48.301 76.412 1.00 17.80 29 LEU C N 1
ATOM 6608 C CA . LEU C 1 33 ? 1.021 47.867 77.001 1.00 16.36 29 LEU C CA 1
ATOM 6609 C C . LEU C 1 33 ? 0.826 46.749 78.034 1.00 15.49 29 LEU C C 1
ATOM 6610 O O . LEU C 1 33 ? -0.064 46.832 78.881 1.00 15.94 29 LEU C O 1
ATOM 6615 N N . LEU C 1 34 ? 1.655 45.706 77.947 1.00 13.80 30 LEU C N 1
ATOM 6616 C CA . LEU C 1 34 ? 1.680 44.626 78.941 1.00 12.90 30 LEU C CA 1
ATOM 6617 C C . LEU C 1 34 ? 3.001 44.685 79.681 1.00 11.63 30 LEU C C 1
ATOM 6618 O O . LEU C 1 34 ? 4.043 44.554 79.055 1.00 11.01 30 LEU C O 1
ATOM 6623 N N . PRO C 1 35 ? 2.965 44.926 81.003 1.00 10.49 31 PRO C N 1
ATOM 6624 C CA . PRO C 1 35 ? 4.202 45.036 81.765 1.00 10.14 31 PRO C CA 1
ATOM 6625 C C . PRO C 1 35 ? 4.747 43.700 82.268 1.00 9.55 31 PRO C C 1
ATOM 6626 O O . PRO C 1 35 ? 3.973 42.840 82.718 1.00 10.41 31 PRO C O 1
ATOM 6630 N N . ALA C 1 36 ? 6.059 43.535 82.189 1.00 8.85 32 ALA C N 1
ATOM 6631 C CA . ALA C 1 36 ? 6.726 42.339 82.682 1.00 8.54 32 ALA C CA 1
ATOM 6632 C C . ALA C 1 36 ? 8.125 42.722 83.131 1.00 8.13 32 ALA C C 1
ATOM 6633 O O . ALA C 1 36 ? 9.118 42.069 82.786 1.00 8.58 32 ALA C O 1
ATOM 6635 N N . TRP C 1 37 ? 8.196 43.804 83.907 1.00 8.15 33 TRP C N 1
ATOM 6636 C CA . TRP C 1 37 ? 9.469 44.401 84.250 1.00 8.47 33 TRP C CA 1
ATOM 6637 C C . TRP C 1 37 ? 9.755 44.289 85.758 1.00 8.16 33 TRP C C 1
ATOM 6638 O O . TRP C 1 37 ? 10.307 43.263 86.219 1.00 8.63 33 TRP C O 1
ATOM 6649 N N . ILE C 1 38 ? 9.344 45.295 86.529 1.00 8.17 34 ILE C N 1
ATOM 6650 C CA . ILE C 1 38 ? 9.556 45.357 87.972 1.00 8.38 34 ILE C CA 1
ATOM 6651 C C . ILE C 1 38 ? 9.121 44.075 88.678 1.00 8.24 34 ILE C C 1
ATOM 6652 O O . ILE C 1 38 ? 8.079 43.508 88.347 1.00 8.21 34 ILE C O 1
ATOM 6657 N N . ALA C 1 39 ? 9.935 43.634 89.636 1.00 8.79 35 ALA C N 1
ATOM 6658 C CA . ALA C 1 39 ? 9.700 42.398 90.355 1.00 8.78 35 ALA C CA 1
ATOM 6659 C C . ALA C 1 39 ? 8.646 42.547 91.447 1.00 9.00 35 ALA C C 1
ATOM 6660 O O . ALA C 1 39 ? 8.951 42.584 92.654 1.00 8.85 35 ALA C O 1
ATOM 6662 N N . ASP C 1 40 ? 7.401 42.666 91.022 1.00 9.03 36 ASP C N 1
ATOM 6663 C CA . ASP C 1 40 ? 6.312 42.144 91.837 1.00 9.37 36 ASP C CA 1
ATOM 6664 C C . ASP C 1 40 ? 5.451 41.255 90.960 1.00 9.64 36 ASP C C 1
ATOM 6665 O O . ASP C 1 40 ? 5.638 41.213 89.749 1.00 9.02 36 ASP C O 1
ATOM 6670 N N . MET C 1 41 ? 4.551 40.519 91.582 1.00 8.73 37 MET C N 1
ATOM 6671 C CA . MET C 1 41 ? 3.833 39.468 90.865 1.00 9.02 37 MET C CA 1
ATOM 6672 C C . MET C 1 41 ? 2.420 39.882 90.553 1.00 9.91 37 MET C C 1
ATOM 6673 O O . MET C 1 41 ? 1.785 40.630 91.297 1.00 10.21 37 MET C O 1
ATOM 6678 N N . ASP C 1 42 ? 1.886 39.351 89.461 1.00 10.66 38 ASP C N 1
ATOM 6679 C CA . ASP C 1 42 ? 0.479 39.509 89.164 1.00 11.15 38 ASP C CA 1
ATOM 6680 C C . ASP C 1 42 ? -0.301 38.274 89.636 1.00 11.72 38 ASP C C 1
ATOM 6681 O O . ASP C 1 42 ? -1.142 37.717 88.908 1.00 13.04 38 ASP C O 1
ATOM 6686 N N . PHE C 1 43 ? 0.005 37.859 90.861 1.00 10.85 39 PHE C N 1
ATOM 6687 C CA . PHE C 1 43 ? -0.739 36.811 91.561 1.00 10.56 39 PHE C CA 1
ATOM 6688 C C . PHE C 1 43 ? -1.322 37.391 92.833 1.00 11.82 39 PHE C C 1
ATOM 6689 O O . PHE C 1 43 ? -0.656 38.161 93.533 1.00 11.43 39 PHE C O 1
ATOM 6697 N N . GLU C 1 44 ? -2.546 36.991 93.151 1.00 11.63 40 GLU C N 1
ATOM 6698 C CA . GLU C 1 44 ? -3.106 37.265 94.467 1.00 11.81 40 GLU C CA 1
ATOM 6699 C C . GLU C 1 44 ? -2.136 36.808 95.556 1.00 11.13 40 GLU C C 1
ATOM 6700 O O . GLU C 1 44 ? -1.530 35.744 95.469 1.00 10.97 40 GLU C O 1
ATOM 6706 N N . VAL C 1 45 ? -2.013 37.627 96.598 1.00 10.88 41 VAL C N 1
ATOM 6707 C CA . VAL C 1 45 ? -1.230 37.285 97.766 1.00 10.79 41 VAL C CA 1
ATOM 6708 C C . VAL C 1 45 ? -1.925 36.172 98.570 1.00 10.50 41 VAL C C 1
ATOM 6709 O O . VAL C 1 45 ? -3.143 36.020 98.515 1.00 12.38 41 VAL C O 1
ATOM 6713 N N . MET C 1 46 ? -1.128 35.381 99.275 1.00 10.30 42 MET C N 1
ATOM 6714 C CA . MET C 1 46 ? -1.656 34.327 100.168 1.00 10.44 42 MET C CA 1
ATOM 6715 C C . MET C 1 46 ? -2.772 34.885 101.047 1.00 11.03 42 MET C C 1
ATOM 6716 O O . MET C 1 46 ? -2.683 36.014 101.557 1.00 9.99 42 MET C O 1
ATOM 6721 N N . PRO C 1 47 ? -3.862 34.113 101.215 1.00 11.08 43 PRO C N 1
ATOM 6722 C CA . PRO C 1 47 ? -5.044 34.667 101.847 1.00 11.13 43 PRO C CA 1
ATOM 6723 C C . PRO C 1 47 ? -4.873 35.069 103.306 1.00 10.93 43 PRO C C 1
ATOM 6724 O O . PRO C 1 47 ? -5.586 35.948 103.767 1.00 11.52 43 PRO C O 1
ATOM 6728 N N . GLU C 1 48 ? -3.916 34.471 104.009 1.00 10.46 44 GLU C N 1
ATOM 6729 C CA . GLU C 1 48 ? -3.708 34.784 105.419 1.00 10.49 44 GLU C CA 1
ATOM 6730 C C . GLU C 1 48 ? -3.178 36.207 105.590 1.00 10.18 44 GLU C C 1
ATOM 6731 O O . GLU C 1 48 ? -3.492 36.851 106.579 1.00 10.07 44 GLU C O 1
ATOM 6737 N N . VAL C 1 49 ? -2.388 36.682 104.623 1.00 9.65 45 VAL C N 1
ATOM 6738 C CA . VAL C 1 49 ? -1.936 38.084 104.651 1.00 9.24 45 VAL C CA 1
ATOM 6739 C C . VAL C 1 49 ? -3.098 39.042 104.425 1.00 8.77 45 VAL C C 1
ATOM 6740 O O . VAL C 1 49 ? -3.230 40.022 105.149 1.00 8.92 45 VAL C O 1
ATOM 6744 N N . LYS C 1 50 ? -3.969 38.752 103.459 1.00 8.83 46 LYS C N 1
ATOM 6745 C CA . LYS C 1 50 ? -5.169 39.543 103.231 1.00 9.20 46 LYS C CA 1
ATOM 6746 C C . LYS C 1 50 ? -5.993 39.636 104.520 1.00 9.48 46 LYS C C 1
ATOM 6747 O O . LYS C 1 50 ? -6.440 40.715 104.917 1.00 9.32 46 LYS C O 1
ATOM 6753 N N . GLN C 1 51 ? -6.192 38.492 105.169 1.00 9.50 47 GLN C N 1
ATOM 6754 C CA . GLN C 1 51 ? -6.933 38.470 106.418 1.00 10.35 47 GLN C CA 1
ATOM 6755 C C . GLN C 1 51 ? -6.220 39.272 107.507 1.00 9.63 47 GLN C C 1
ATOM 6756 O O . GLN C 1 51 ? -6.886 39.952 108.280 1.00 9.06 47 GLN C O 1
ATOM 6762 N N . ALA C 1 52 ? -4.890 39.193 107.562 1.00 9.60 48 ALA C N 1
ATOM 6763 C CA . ALA C 1 52 ? -4.119 39.973 108.554 1.00 9.44 48 ALA C CA 1
ATOM 6764 C C . ALA C 1 52 ? -4.315 41.488 108.391 1.00 8.90 48 ALA C C 1
ATOM 6765 O O . ALA C 1 52 ? -4.305 42.243 109.374 1.00 9.65 48 ALA C O 1
ATOM 6767 N N . ILE C 1 53 ? -4.487 41.944 107.160 1.00 9.17 49 ILE C N 1
ATOM 6768 C CA . ILE C 1 53 ? -4.749 43.370 106.902 1.00 8.32 49 ILE C CA 1
ATOM 6769 C C . ILE C 1 53 ? -6.146 43.760 107.408 1.00 9.05 49 ILE C C 1
ATOM 6770 O O . ILE C 1 53 ? -6.332 44.800 108.032 1.00 7.81 49 ILE C O 1
ATOM 6775 N N . HIS C 1 54 ? -7.139 42.915 107.137 1.00 9.30 50 HIS C N 1
ATOM 6776 C CA . HIS C 1 54 ? -8.461 43.132 107.716 1.00 9.50 50 HIS C CA 1
ATOM 6777 C C . HIS C 1 54 ? -8.382 43.161 109.249 1.00 9.74 50 HIS C C 1
ATOM 6778 O O . HIS C 1 54 ? -8.998 44.010 109.881 1.00 10.33 50 HIS C O 1
ATOM 6785 N N . ASP C 1 55 ? -7.625 42.243 109.840 1.00 9.97 51 ASP C N 1
ATOM 6786 C CA . ASP C 1 55 ? -7.479 42.160 111.297 1.00 10.00 51 ASP C CA 1
ATOM 6787 C C . ASP C 1 55 ? -6.798 43.438 111.818 1.00 10.29 51 ASP C C 1
ATOM 6788 O O . ASP C 1 55 ? -7.176 43.975 112.864 1.00 10.81 51 ASP C O 1
ATOM 6793 N N . TYR C 1 56 ? -5.805 43.940 111.079 1.00 9.40 52 TYR C N 1
ATOM 6794 C CA . TYR C 1 56 ? -5.189 45.222 111.464 1.00 9.31 52 TYR C CA 1
ATOM 6795 C C . TYR C 1 56 ? -6.205 46.363 111.521 1.00 9.15 52 TYR C C 1
ATOM 6796 O O . TYR C 1 56 ? -6.250 47.123 112.497 1.00 9.16 52 TYR C O 1
ATOM 6805 N N . ALA C 1 57 ? -7.028 46.486 110.487 1.00 9.08 53 ALA C N 1
ATOM 6806 C CA . ALA C 1 57 ? -8.111 47.468 110.471 1.00 9.11 53 ALA C CA 1
ATOM 6807 C C . ALA C 1 57 ? -8.986 47.342 111.737 1.00 9.67 53 ALA C C 1
ATOM 6808 O O . ALA C 1 57 ? -9.366 48.337 112.359 1.00 9.88 53 ALA C O 1
ATOM 6810 N N . GLU C 1 58 ? -9.234 46.112 112.163 1.00 10.23 54 GLU C N 1
ATOM 6811 C CA . GLU C 1 58 ? -10.070 45.901 113.336 1.00 11.49 54 GLU C CA 1
ATOM 6812 C C . GLU C 1 58 ? -9.363 46.093 114.688 1.00 11.97 54 GLU C C 1
ATOM 6813 O O . GLU C 1 58 ? -9.985 45.928 115.737 1.00 13.02 54 GLU C O 1
ATOM 6819 N N . GLN C 1 59 ? -8.089 46.484 114.674 1.00 11.64 55 GLN C N 1
ATOM 6820 C CA . GLN C 1 59 ? -7.443 46.996 115.889 1.00 12.14 55 GLN C CA 1
ATOM 6821 C C . GLN C 1 59 ? -8.008 48.364 116.307 1.00 11.79 55 GLN C C 1
ATOM 6822 O O . GLN C 1 59 ? -7.889 48.750 117.470 1.00 13.35 55 GLN C O 1
ATOM 6828 N N . LEU C 1 60 ? -8.604 49.080 115.354 1.00 11.13 56 LEU C N 1
ATOM 6829 C CA . LEU C 1 60 ? -9.316 50.363 115.570 1.00 10.79 56 LEU C CA 1
ATOM 6830 C C . LEU C 1 60 ? -8.440 51.592 115.831 1.00 10.04 56 LEU C C 1
ATOM 6831 O O . LEU C 1 60 ? -8.881 52.694 115.548 1.00 10.90 56 LEU C O 1
ATOM 6836 N N . VAL C 1 61 ? -7.260 51.391 116.408 1.00 10.64 57 VAL C N 1
ATOM 6837 C CA . VAL C 1 61 ? -6.296 52.451 116.687 1.00 10.63 57 VAL C CA 1
ATOM 6838 C C . VAL C 1 61 ? -4.985 52.061 115.979 1.00 10.24 57 VAL C C 1
ATOM 6839 O O . VAL C 1 61 ? -4.526 50.926 116.119 1.00 11.21 57 VAL C O 1
ATOM 6843 N N . TYR C 1 62 ? -4.413 52.989 115.215 1.00 9.47 58 TYR C N 1
ATOM 6844 C CA . TYR C 1 62 ? -3.262 52.687 114.354 1.00 8.78 58 TYR C CA 1
ATOM 6845 C C . TYR C 1 62 ? -2.030 53.488 114.795 1.00 8.23 58 TYR C C 1
ATOM 6846 O O . TYR C 1 62 ? -1.412 54.203 114.014 1.00 7.81 58 TYR C O 1
ATOM 6855 N N . GLY C 1 63 ? -1.675 53.316 116.060 1.00 7.72 59 GLY C N 1
ATOM 6856 C CA . GLY C 1 63 ? -0.579 54.066 116.665 1.00 7.60 59 GLY C CA 1
ATOM 6857 C C . GLY C 1 63 ? 0.764 53.376 116.547 1.00 8.04 59 GLY C C 1
ATOM 6858 O O . GLY C 1 63 ? 0.940 52.439 115.776 1.00 7.47 59 GLY C O 1
ATOM 6859 N N . TYR C 1 64 ? 1.717 53.860 117.328 1.00 7.44 60 TYR C N 1
ATOM 6860 C CA . TYR C 1 64 ? 3.084 53.361 117.276 1.00 7.63 60 TYR C CA 1
ATOM 6861 C C . TYR C 1 64 ? 3.216 51.937 117.792 1.00 8.09 60 TYR C C 1
ATOM 6862 O O . TYR C 1 64 ? 2.765 51.629 118.897 1.00 8.13 60 TYR C O 1
ATOM 6871 N N . THR C 1 65 ? 3.864 51.083 116.997 1.00 8.47 61 THR C N 1
ATOM 6872 C CA . THR C 1 65 ? 4.120 49.690 117.379 1.00 9.46 61 THR C CA 1
ATOM 6873 C C . THR C 1 65 ? 5.602 49.350 117.202 1.00 10.36 61 THR C C 1
ATOM 6874 O O . THR C 1 65 ? 6.354 50.090 116.567 1.00 10.33 61 THR C O 1
ATOM 6878 N N . TYR C 1 66 ? 6.014 48.225 117.789 1.00 11.12 62 TYR C N 1
ATOM 6879 C CA . TYR C 1 66 ? 7.396 47.756 117.695 1.00 11.49 62 TYR C CA 1
ATOM 6880 C C . TYR C 1 66 ? 7.379 46.293 117.255 1.00 10.86 62 TYR C C 1
ATOM 6881 O O . TYR C 1 66 ? 6.313 45.653 117.200 1.00 10.24 62 TYR C O 1
ATOM 6890 N N . ALA C 1 67 ? 8.567 45.794 116.933 1.00 10.72 63 ALA C N 1
ATOM 6891 C CA . ALA C 1 67 ? 8.726 44.423 116.457 1.00 10.49 63 ALA C CA 1
ATOM 6892 C C . ALA C 1 67 ? 8.592 43.473 117.633 1.00 10.50 63 ALA C C 1
ATOM 6893 O O . ALA C 1 67 ? 9.417 43.493 118.553 1.00 10.87 63 ALA C O 1
ATOM 6895 N N . SER C 1 68 ? 7.562 42.636 117.581 1.00 10.30 64 SER C N 1
ATOM 6896 C CA . SER C 1 68 ? 7.230 41.726 118.670 1.00 10.47 64 SER C CA 1
ATOM 6897 C C . SER C 1 68 ? 8.117 40.487 118.710 1.00 11.38 64 SER C C 1
ATOM 6898 O O . SER C 1 68 ? 8.757 40.127 117.714 1.00 10.72 64 SER C O 1
ATOM 6901 N N . ASP C 1 69 ? 8.137 39.838 119.876 1.00 12.32 65 ASP C N 1
ATOM 6902 C CA . ASP C 1 69 ? 8.811 38.559 120.009 1.00 13.05 65 ASP C CA 1
ATOM 6903 C C . ASP C 1 69 ? 8.248 37.535 119.028 1.00 12.37 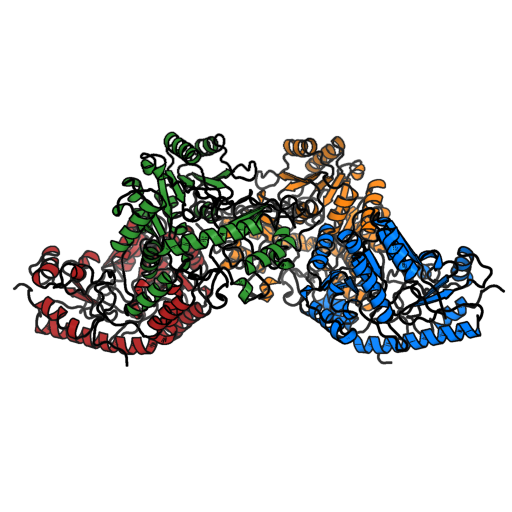65 ASP C C 1
ATOM 6904 O O . ASP C 1 69 ? 8.984 36.672 118.556 1.00 11.84 65 ASP C O 1
ATOM 6909 N N . GLU C 1 70 ? 6.951 37.623 118.749 1.00 12.24 66 GLU C N 1
ATOM 6910 C CA . GLU C 1 70 ? 6.288 36.697 117.831 1.00 12.08 66 GLU C CA 1
ATOM 6911 C C . GLU C 1 70 ? 6.839 36.860 116.401 1.00 11.49 66 GLU C C 1
ATOM 6912 O O . GLU C 1 70 ? 7.110 35.867 115.703 1.00 10.73 66 GLU C O 1
ATOM 6918 N N . LEU C 1 71 ? 7.011 38.109 115.982 1.00 10.16 67 LEU C N 1
ATOM 6919 C CA . LEU C 1 71 ? 7.618 38.394 114.686 1.00 9.66 67 LEU C CA 1
ATOM 6920 C C . LEU C 1 71 ? 9.068 37.915 114.671 1.00 9.08 67 LEU C C 1
ATOM 6921 O O . LEU C 1 71 ? 9.514 37.276 113.706 1.00 9.09 67 LEU C O 1
ATOM 6926 N N . LEU C 1 72 ? 9.819 38.209 115.730 1.00 8.73 68 LEU C N 1
ATOM 6927 C CA . LEU C 1 72 ? 11.208 37.797 115.801 1.00 8.54 68 LEU C CA 1
ATOM 6928 C C . LEU C 1 72 ? 11.306 36.286 115.705 1.00 8.85 68 LEU C C 1
ATOM 6929 O O . LEU C 1 72 ? 12.167 35.751 115.004 1.00 8.82 68 LEU C O 1
ATOM 6934 N N . GLN C 1 73 ? 10.413 35.599 116.404 1.00 9.78 69 GLN C N 1
ATOM 6935 C CA . GLN C 1 73 ? 10.437 34.137 116.371 1.00 10.65 69 GLN C CA 1
ATOM 6936 C C . GLN C 1 73 ? 10.090 33.596 114.985 1.00 10.46 69 GLN C C 1
ATOM 6937 O O . GLN C 1 73 ? 10.671 32.599 114.556 1.00 11.58 69 GLN C O 1
ATOM 6943 N N . ALA C 1 74 ? 9.154 34.239 114.291 1.00 10.59 70 ALA C N 1
ATOM 6944 C CA . ALA C 1 74 ? 8.781 33.829 112.935 1.00 10.35 70 ALA C CA 1
ATOM 6945 C C . ALA C 1 74 ? 9.967 33.898 111.985 1.00 10.47 70 ALA C C 1
ATOM 6946 O O . ALA C 1 74 ? 10.149 33.026 111.146 1.00 10.37 70 ALA C O 1
ATOM 6948 N N . VAL C 1 75 ? 10.753 34.960 112.105 1.00 9.74 71 VAL C N 1
ATOM 6949 C CA . VAL C 1 75 ? 11.958 35.120 111.303 1.00 9.60 71 VAL C CA 1
ATOM 6950 C C . VAL C 1 75 ? 13.012 34.060 111.665 1.00 10.68 71 VAL C C 1
ATOM 6951 O O . VAL C 1 75 ? 13.610 33.431 110.778 1.00 10.93 71 VAL C O 1
ATOM 6955 N N . LEU C 1 76 ? 13.228 33.842 112.958 1.00 10.12 72 LEU C N 1
ATOM 6956 C CA . LEU C 1 76 ? 14.146 32.800 113.416 1.00 11.72 72 LEU C CA 1
ATOM 6957 C C . LEU C 1 76 ? 13.715 31.447 112.871 1.00 11.20 72 LEU C C 1
ATOM 6958 O O . LEU C 1 76 ? 14.517 30.717 112.302 1.00 11.65 72 LEU C O 1
ATOM 6963 N N . ASP C 1 77 ? 12.437 31.138 113.029 1.00 11.51 73 ASP C N 1
ATOM 6964 C CA . ASP C 1 77 ? 11.906 29.831 112.595 1.00 11.67 73 ASP C CA 1
ATOM 6965 C C . ASP C 1 77 ? 11.999 29.640 111.076 1.00 11.50 73 ASP C C 1
ATOM 6966 O O . ASP C 1 77 ? 12.315 28.548 110.601 1.00 11.87 73 ASP C O 1
ATOM 6971 N N . TRP C 1 78 ? 11.743 30.696 110.313 1.00 10.54 74 TRP C N 1
ATOM 6972 C CA . TRP C 1 78 ? 11.850 30.622 108.851 1.00 10.33 74 TRP C CA 1
ATOM 6973 C C . TRP C 1 78 ? 13.298 30.350 108.443 1.00 10.34 74 TRP C C 1
ATOM 6974 O O . TRP C 1 78 ? 13.583 29.456 107.621 1.00 11.56 74 TRP C O 1
ATOM 6985 N N . GLU C 1 79 ? 14.219 31.110 109.017 1.00 10.20 75 GLU C N 1
ATOM 6986 C CA . GLU C 1 79 ? 15.613 30.988 108.663 1.00 10.97 75 GLU C CA 1
ATOM 6987 C C . GLU C 1 79 ? 16.153 29.608 109.022 1.00 11.45 75 GLU C C 1
ATOM 6988 O O . GLU C 1 79 ? 16.917 29.046 108.252 1.00 11.11 75 GLU C O 1
ATOM 6994 N N . LYS C 1 80 ? 15.734 29.059 110.164 1.00 12.05 76 LYS C N 1
ATOM 6995 C CA . LYS C 1 80 ? 16.243 27.755 110.580 1.00 12.68 76 LYS C CA 1
ATOM 6996 C C . LYS C 1 80 ? 15.630 26.667 109.702 1.00 12.01 76 LYS C C 1
ATOM 6997 O O . LYS C 1 80 ? 16.350 25.796 109.195 1.00 12.39 76 LYS C O 1
ATOM 7003 N N . SER C 1 81 ? 14.319 26.713 109.502 1.00 11.59 77 SER C N 1
ATOM 7004 C CA . SER C 1 81 ? 13.629 25.620 108.810 1.00 12.28 77 SER C CA 1
ATOM 7005 C C . SER C 1 81 ? 13.866 25.627 107.302 1.00 12.14 77 SER C C 1
ATOM 7006 O O . SER C 1 81 ? 14.015 24.569 106.684 1.00 12.15 77 SER C O 1
ATOM 7009 N N . GLU C 1 82 ? 13.907 26.818 106.713 1.00 11.09 78 GLU C N 1
ATOM 7010 C CA . GLU C 1 82 ? 14.053 26.950 105.268 1.00 10.88 78 GLU C CA 1
ATOM 7011 C C . GLU C 1 82 ? 15.489 27.018 104.808 1.00 10.70 78 GLU C C 1
ATOM 7012 O O . GLU C 1 82 ? 15.780 26.596 103.690 1.00 11.83 78 GLU C O 1
ATOM 7018 N N . HIS C 1 83 ? 16.380 27.560 105.630 1.00 10.09 79 HIS C N 1
ATOM 7019 C CA . HIS C 1 83 ? 17.735 27.843 105.211 1.00 10.52 79 HIS C CA 1
ATOM 7020 C C . HIS C 1 83 ? 18.813 27.338 106.152 1.00 11.06 79 HIS C C 1
ATOM 7021 O O . HIS C 1 83 ? 19.983 27.618 105.948 1.00 10.34 79 HIS C O 1
ATOM 7028 N N . GLN C 1 84 ? 18.419 26.591 107.186 1.00 12.00 80 GLN C N 1
ATOM 7029 C CA . GLN C 1 84 ? 19.385 25.980 108.103 1.00 12.38 80 GLN C CA 1
ATOM 7030 C C . GLN C 1 84 ? 20.341 26.997 108.749 1.00 12.18 80 GLN C C 1
ATOM 7031 O O . GLN C 1 84 ? 21.536 26.731 108.951 1.00 10.83 80 GLN C O 1
ATOM 7037 N N . TYR C 1 85 ? 19.796 28.196 109.084 1.00 12.51 81 TYR C N 1
ATOM 7038 C CA . TYR C 1 85 ? 20.594 29.299 109.553 1.00 12.27 81 TYR C CA 1
ATOM 7039 C C . TYR C 1 85 ? 20.008 29.624 110.898 1.00 12.97 81 TYR C C 1
ATOM 7040 O O . TYR C 1 85 ? 18.851 30.079 110.984 1.00 12.93 81 TYR C O 1
ATOM 7049 N N . SER C 1 86 ? 20.776 29.269 111.929 1.00 13.31 82 SER C N 1
ATOM 7050 C CA A SER C 1 86 ? 20.387 29.450 113.320 0.55 13.75 82 SER C CA 1
ATOM 7051 C CA B SER C 1 86 ? 20.366 29.468 113.312 0.45 13.83 82 SER C CA 1
ATOM 7052 C C . SER C 1 86 ? 21.174 30.603 113.937 1.00 13.57 82 SER C C 1
ATOM 7053 O O . SER C 1 86 ? 22.398 30.696 113.780 1.00 14.55 82 SER C O 1
ATOM 7058 N N . PHE C 1 87 ? 20.468 31.481 114.633 1.00 13.14 83 PHE C N 1
ATOM 7059 C CA . PHE C 1 87 ? 21.066 32.652 115.240 1.00 12.54 83 PHE C CA 1
ATOM 7060 C C . PHE C 1 87 ? 20.116 33.105 116.359 1.00 13.08 83 PHE C C 1
ATOM 7061 O O . PHE C 1 87 ? 19.108 32.441 116.624 1.00 13.60 83 PHE C O 1
ATOM 7069 N N . ASP C 1 88 ? 20.451 34.211 117.006 1.00 13.47 84 ASP C N 1
ATOM 7070 C CA . ASP C 1 88 ? 19.668 34.738 118.139 1.00 14.54 84 ASP C CA 1
ATOM 7071 C C . ASP C 1 88 ? 18.717 35.836 117.702 1.00 13.99 84 ASP C C 1
ATOM 7072 O O . ASP C 1 88 ? 19.013 36.564 116.753 1.00 12.51 84 ASP C O 1
ATOM 7077 N N . LYS C 1 89 ? 17.600 35.982 118.417 1.00 14.15 85 LYS C N 1
ATOM 7078 C CA . LYS C 1 89 ? 16.647 37.076 118.150 1.00 14.64 85 LYS C CA 1
ATOM 7079 C C . LYS C 1 89 ? 17.342 38.441 118.074 1.00 13.57 85 LYS C C 1
ATOM 7080 O O . LYS C 1 89 ? 16.940 39.293 117.285 1.00 13.32 85 LYS C O 1
ATOM 7086 N N . GLU C 1 90 ? 18.355 38.665 118.910 1.00 13.34 86 GLU C N 1
ATOM 7087 C CA . GLU C 1 90 ? 19.005 39.978 118.970 1.00 13.36 86 GLU C CA 1
ATOM 7088 C C . GLU C 1 90 ? 19.869 40.271 117.754 1.00 12.59 86 GLU C C 1
ATOM 7089 O O . GLU C 1 90 ? 20.361 41.394 117.595 1.00 12.64 86 GLU C O 1
ATOM 7095 N N . ASP C 1 91 ? 20.078 39.259 116.912 1.00 11.28 87 ASP C N 1
ATOM 7096 C CA . ASP C 1 91 ? 20.848 39.440 115.685 1.00 10.72 87 ASP C CA 1
ATOM 7097 C C . ASP C 1 91 ? 19.988 39.999 114.543 1.00 9.47 87 ASP C C 1
ATOM 7098 O O . ASP C 1 91 ? 20.522 40.372 113.497 1.00 9.38 87 ASP C O 1
ATOM 7103 N N . ILE C 1 92 ? 18.678 40.077 114.757 1.00 8.68 88 ILE C N 1
ATOM 7104 C CA . ILE C 1 92 ? 17.755 40.559 113.748 1.00 8.10 88 ILE C CA 1
ATOM 7105 C C . ILE C 1 92 ? 17.598 42.087 113.849 1.00 8.37 88 ILE C C 1
ATOM 7106 O O . ILE C 1 92 ? 17.321 42.629 114.939 1.00 8.84 88 ILE C O 1
ATOM 7111 N N . VAL C 1 93 ? 17.747 42.763 112.710 1.00 7.48 89 VAL C N 1
ATOM 7112 C CA . VAL C 1 93 ? 17.521 44.200 112.627 1.00 7.37 89 VAL C CA 1
ATOM 7113 C C . VAL C 1 93 ? 16.507 44.453 111.526 1.00 6.85 89 VAL C C 1
ATOM 7114 O O . VAL C 1 93 ? 16.808 44.217 110.356 1.00 6.86 89 VAL C O 1
ATOM 7118 N N . PHE C 1 94 ? 15.313 44.923 111.887 1.00 6.11 90 PHE C N 1
ATOM 7119 C CA . PHE C 1 94 ? 14.302 45.253 110.888 1.00 5.39 90 PHE C CA 1
ATOM 7120 C C . PHE C 1 94 ? 14.598 46.596 110.248 1.00 5.71 90 PHE C C 1
ATOM 7121 O O . PHE C 1 94 ? 15.088 47.532 110.910 1.00 6.00 90 PHE C O 1
ATOM 7129 N N . VAL C 1 95 ? 14.352 46.644 108.949 1.00 5.78 91 VAL C N 1
ATOM 7130 C CA . VAL C 1 95 ? 14.560 47.854 108.130 1.00 6.43 91 VAL C CA 1
ATOM 7131 C C . VAL C 1 95 ? 13.413 47.889 107.128 1.00 6.41 91 VAL C C 1
ATOM 7132 O O . VAL C 1 95 ? 12.967 46.841 106.654 1.00 6.08 91 VAL C O 1
ATOM 7136 N N . GLU C 1 96 ? 12.917 49.073 106.795 1.00 6.18 92 GLU C N 1
ATOM 7137 C CA . GLU C 1 96 ? 11.727 49.148 105.937 1.00 6.98 92 GLU C CA 1
ATOM 7138 C C . GLU C 1 96 ? 11.933 48.517 104.538 1.00 7.10 92 GLU C C 1
ATOM 7139 O O . GLU C 1 96 ? 10.960 48.128 103.892 1.00 7.49 92 GLU C O 1
ATOM 7145 N N . GLY C 1 97 ? 13.189 48.392 104.105 1.00 6.99 93 GLY C N 1
ATOM 7146 C CA . GLY C 1 97 ? 13.517 47.731 102.845 1.00 6.80 93 GLY C CA 1
ATOM 7147 C C . GLY C 1 97 ? 14.971 47.296 102.761 1.00 6.43 93 GLY C C 1
ATOM 7148 O O . GLY C 1 97 ? 15.820 47.759 103.518 1.00 6.03 93 GLY C O 1
ATOM 7149 N N . VAL C 1 98 ? 15.238 46.381 101.839 1.00 5.82 94 VAL C N 1
ATOM 7150 C CA . VAL C 1 98 ? 16.581 45.906 101.565 1.00 6.25 94 VAL C CA 1
ATOM 7151 C C . VAL C 1 98 ? 17.457 46.990 100.918 1.00 6.12 94 VAL C C 1
ATOM 7152 O O . VAL C 1 98 ? 18.607 47.164 101.285 1.00 6.29 94 VAL C O 1
ATOM 7156 N N . VAL C 1 99 ? 16.899 47.749 99.981 1.00 6.87 95 VAL C N 1
ATOM 7157 C CA . VAL C 1 99 ? 17.661 48.850 99.386 1.00 7.89 95 VAL C CA 1
ATOM 7158 C C . VAL C 1 99 ? 18.042 49.913 100.452 1.00 7.56 95 VAL C C 1
ATOM 7159 O O . VAL C 1 99 ? 19.203 50.309 100.524 1.00 7.58 95 VAL C O 1
ATOM 7163 N N . PRO C 1 100 ? 17.086 50.346 101.300 1.00 6.94 96 PRO C N 1
ATOM 7164 C CA . PRO C 1 100 ? 17.492 51.108 102.499 1.00 7.65 96 PRO C CA 1
ATOM 7165 C C . PRO C 1 100 ? 18.679 50.490 103.276 1.00 7.06 96 PRO C C 1
ATOM 7166 O O . PRO C 1 100 ? 19.664 51.172 103.599 1.00 6.76 96 PRO C O 1
ATOM 7170 N N . ALA C 1 101 ? 18.599 49.197 103.590 1.00 6.34 97 ALA C N 1
ATOM 7171 C CA . ALA C 1 101 ? 19.698 48.523 104.298 1.00 6.43 97 ALA C CA 1
ATOM 7172 C C . ALA C 1 101 ? 21.045 48.589 103.586 1.00 6.64 97 ALA C C 1
ATOM 7173 O O . ALA C 1 101 ? 22.075 48.715 104.240 1.00 6.43 97 ALA C O 1
ATOM 7175 N N . ILE C 1 102 ? 21.024 48.499 102.253 1.00 6.49 98 ILE C N 1
ATOM 7176 C CA . ILE C 1 102 ? 22.240 48.603 101.458 1.00 7.29 98 ILE C CA 1
ATOM 7177 C C . ILE C 1 102 ? 22.911 49.976 101.649 1.00 7.37 98 ILE C C 1
ATOM 7178 O O . ILE C 1 102 ? 24.120 50.035 101.864 1.00 9.18 98 ILE C O 1
ATOM 7183 N N . SER C 1 103 ? 22.137 51.062 101.630 1.00 7.78 99 SER C N 1
ATOM 7184 C CA A SER C 1 103 ? 22.702 52.398 101.847 0.60 7.47 99 SER C CA 1
ATOM 7185 C CA B SER C 1 103 ? 22.726 52.384 101.833 0.40 7.92 99 SER C CA 1
ATOM 7186 C C . SER C 1 103 ? 23.220 52.557 103.271 1.00 7.24 99 SER C C 1
ATOM 7187 O O . SER C 1 103 ? 24.305 53.074 103.494 1.00 7.43 99 SER C O 1
ATOM 7192 N N . ILE C 1 104 ? 22.436 52.093 104.245 1.00 6.74 100 ILE C N 1
ATOM 7193 C CA . ILE C 1 104 ? 22.884 52.122 105.628 1.00 6.81 100 ILE C CA 1
ATOM 7194 C C . ILE C 1 104 ? 24.208 51.372 105.804 1.00 7.03 100 ILE C C 1
ATOM 7195 O O . ILE C 1 104 ? 25.133 51.872 106.444 1.00 7.52 100 ILE C O 1
ATOM 7200 N N . ALA C 1 105 ? 24.317 50.184 105.208 1.00 7.16 101 ALA C N 1
ATOM 7201 C CA . ALA C 1 105 ? 25.555 49.395 105.252 1.00 7.23 101 ALA C CA 1
ATOM 7202 C C . ALA C 1 105 ? 26.744 50.115 104.613 1.00 7.19 101 ALA C C 1
ATOM 7203 O O . ALA C 1 105 ? 27.825 50.139 105.170 1.00 7.32 101 ALA C O 1
ATOM 7205 N N . ILE C 1 106 ? 26.543 50.696 103.440 1.00 7.15 102 ILE C N 1
ATOM 7206 C CA . ILE C 1 106 ? 27.604 51.468 102.778 1.00 7.30 102 ILE C CA 1
ATOM 7207 C C . ILE C 1 106 ? 28.086 52.596 103.693 1.00 7.11 102 ILE C C 1
ATOM 7208 O O . ILE C 1 106 ? 29.284 52.812 103.877 1.00 6.66 102 ILE C O 1
ATOM 7213 N N . GLN C 1 107 ? 27.134 53.332 104.256 1.00 7.19 103 GLN C N 1
ATOM 7214 C CA . GLN C 1 107 ? 27.452 54.459 105.129 1.00 6.86 103 GLN C CA 1
ATOM 7215 C C . GLN C 1 107 ? 28.094 53.986 106.445 1.00 7.64 103 GLN C C 1
ATOM 7216 O O . GLN C 1 107 ? 29.005 54.635 106.937 1.00 7.88 103 GLN C O 1
ATOM 7222 N N . ALA C 1 108 ? 27.637 52.858 106.995 1.00 7.20 104 ALA C N 1
ATOM 7223 C CA . ALA C 1 108 ? 28.180 52.328 108.249 1.00 7.85 104 ALA C CA 1
ATOM 7224 C C . ALA C 1 108 ? 29.592 51.747 108.140 1.00 8.89 104 ALA C C 1
ATOM 7225 O O . ALA C 1 108 ? 30.425 51.948 109.045 1.00 10.11 104 ALA C O 1
ATOM 7227 N N . PHE C 1 109 ? 29.848 51.009 107.061 1.00 8.57 105 PHE C N 1
ATOM 7228 C CA . PHE C 1 109 ? 31.037 50.153 106.967 1.00 9.35 105 PHE C CA 1
ATOM 7229 C C . PHE C 1 109 ? 32.184 50.698 106.122 1.00 9.91 105 PHE C C 1
ATOM 7230 O O . PHE C 1 109 ? 33.247 50.077 106.070 1.00 11.92 105 PHE C O 1
ATOM 7238 N N . THR C 1 110 ? 31.955 51.807 105.440 1.00 10.00 106 THR C N 1
ATOM 7239 C CA . THR C 1 110 ? 32.986 52.458 104.641 1.00 10.19 106 THR C CA 1
ATOM 7240 C C . THR C 1 110 ? 32.931 53.957 104.889 1.00 11.23 106 THR C C 1
ATOM 7241 O O . THR C 1 110 ? 31.954 54.485 105.448 1.00 10.51 106 THR C O 1
ATOM 7245 N N . LYS C 1 111 ? 33.989 54.648 104.471 1.00 12.55 107 LYS C N 1
ATOM 7246 C CA . LYS C 1 111 ? 33.985 56.103 104.461 1.00 13.77 107 LYS C CA 1
ATOM 7247 C C . LYS C 1 111 ? 34.008 56.595 103.034 1.00 13.56 107 LYS C C 1
ATOM 7248 O O . LYS C 1 111 ? 34.355 55.851 102.105 1.00 12.76 107 LYS C O 1
ATOM 7254 N N . GLU C 1 112 ? 33.625 57.847 102.856 1.00 13.91 108 GLU C N 1
ATOM 7255 C CA . GLU C 1 112 ? 33.619 58.443 101.520 1.00 15.13 108 GLU C CA 1
ATOM 7256 C C . GLU C 1 112 ? 34.945 58.230 100.836 1.00 14.60 108 GLU C C 1
ATOM 7257 O O . GLU C 1 112 ? 35.988 58.341 101.475 1.00 14.42 108 GLU C O 1
ATOM 7263 N N . GLY C 1 113 ? 34.902 57.896 99.548 1.00 14.35 109 GLY C N 1
ATOM 7264 C CA . GLY C 1 113 ? 36.114 57.660 98.772 1.00 13.80 109 GLY C CA 1
ATOM 7265 C C . GLY C 1 113 ? 36.605 56.230 98.756 1.00 13.50 109 GLY C C 1
ATOM 7266 O O . GLY C 1 113 ? 37.363 55.850 97.856 1.00 14.63 109 GLY C O 1
ATOM 7267 N N . GLU C 1 114 ? 36.210 55.416 99.739 1.00 11.93 110 GLU C N 1
ATOM 7268 C CA . GLU C 1 114 ? 36.609 54.018 99.781 1.00 11.90 110 GLU C CA 1
ATOM 7269 C C . GLU C 1 114 ? 35.842 53.196 98.750 1.00 11.45 110 GLU C C 1
ATOM 7270 O O . GLU C 1 114 ? 34.766 53.581 98.307 1.00 11.24 110 GLU C O 1
ATOM 7276 N N . ALA C 1 115 ? 36.417 52.058 98.403 1.00 11.37 111 ALA C N 1
ATOM 7277 C CA . ALA C 1 115 ? 35.948 51.234 97.303 1.00 11.44 111 ALA C CA 1
ATOM 7278 C C . ALA C 1 115 ? 34.954 50.185 97.774 1.00 11.20 111 ALA C C 1
ATOM 7279 O O . ALA C 1 115 ? 35.188 49.462 98.750 1.00 11.54 111 ALA C O 1
ATOM 7281 N N . VAL C 1 116 ? 33.862 50.079 97.024 1.00 10.61 112 VAL C N 1
ATOM 7282 C CA . VAL C 1 116 ? 32.827 49.072 97.222 1.00 9.84 112 VAL C CA 1
ATOM 7283 C C . VAL C 1 116 ? 32.720 48.283 95.922 1.00 9.57 112 VAL C C 1
ATOM 7284 O O . VAL C 1 116 ? 32.587 48.874 94.845 1.00 9.22 112 VAL C O 1
ATOM 7288 N N . LEU C 1 117 ? 32.781 46.965 96.051 1.00 10.01 113 LEU C N 1
ATOM 7289 C CA . LEU C 1 117 ? 32.763 46.046 94.925 1.00 10.08 113 LEU C CA 1
ATOM 7290 C C . LEU C 1 117 ? 31.389 45.407 94.761 1.00 10.13 113 LEU C C 1
ATOM 7291 O O . LEU C 1 117 ? 30.728 45.040 95.746 1.00 9.68 113 LEU C O 1
ATOM 7296 N N . ILE C 1 118 ? 30.977 45.273 93.497 1.00 10.00 114 ILE C N 1
ATOM 7297 C CA . ILE C 1 118 ? 29.807 44.501 93.105 1.00 9.57 114 ILE C CA 1
ATOM 7298 C C . ILE C 1 118 ? 30.214 43.555 91.967 1.00 10.21 114 ILE C C 1
ATOM 7299 O O . ILE C 1 118 ? 31.238 43.792 91.312 1.00 10.29 114 ILE C O 1
ATOM 7304 N N . ASN C 1 119 ? 29.429 42.502 91.740 1.00 9.75 115 ASN C N 1
ATOM 7305 C CA . ASN C 1 119 ? 29.587 41.670 90.535 1.00 10.12 115 ASN C CA 1
ATOM 7306 C C . ASN C 1 119 ? 28.607 42.163 89.482 1.00 10.43 115 ASN C C 1
ATOM 7307 O O . ASN C 1 119 ? 27.409 41.990 89.636 1.00 10.89 115 ASN C O 1
ATOM 7312 N N . SER C 1 120 ? 29.108 42.768 88.411 1.00 10.77 116 SER C N 1
ATOM 7313 C CA . SER C 1 120 ? 28.242 43.290 87.350 1.00 10.40 116 SER C CA 1
ATOM 7314 C C . SER C 1 120 ? 28.002 42.242 86.238 1.00 9.78 116 SER C C 1
ATOM 7315 O O . SER C 1 120 ? 28.862 41.385 86.003 1.00 9.77 116 SER C O 1
ATOM 7318 N N . PRO C 1 121 ? 26.833 42.281 85.564 1.00 9.63 117 PRO C N 1
ATOM 7319 C CA . PRO C 1 121 ? 25.748 43.230 85.766 1.00 8.81 117 PRO C CA 1
ATOM 7320 C C . PRO C 1 121 ? 24.911 42.800 86.956 1.00 8.38 117 PRO C C 1
ATOM 7321 O O . PRO C 1 121 ? 24.801 41.622 87.230 1.00 8.86 117 PRO C O 1
ATOM 7325 N N . VAL C 1 122 ? 24.345 43.767 87.653 1.00 7.43 118 VAL C N 1
ATOM 7326 C CA . VAL C 1 122 ? 23.551 43.482 88.836 1.00 7.47 118 VAL C CA 1
ATOM 7327 C C . VAL C 1 122 ? 22.512 44.574 89.080 1.00 7.69 118 VAL C C 1
ATOM 7328 O O . VAL C 1 122 ? 22.626 45.681 88.562 1.00 8.09 118 VAL C O 1
ATOM 7332 N N . TYR C 1 123 ? 21.487 44.203 89.846 1.00 7.78 119 TYR C N 1
ATOM 7333 C CA . TYR C 1 123 ? 20.399 45.061 90.304 1.00 7.86 119 TYR C CA 1
ATOM 7334 C C . TYR C 1 123 ? 20.858 46.518 90.442 1.00 7.51 119 TYR C C 1
ATOM 7335 O O . TYR C 1 123 ? 21.783 46.786 91.193 1.00 7.00 119 TYR C O 1
ATOM 7344 N N . PRO C 1 124 ? 20.244 47.437 89.675 1.00 7.79 120 PRO C N 1
ATOM 7345 C CA . PRO C 1 124 ? 20.815 48.788 89.553 1.00 7.29 120 PRO C CA 1
ATOM 7346 C C . PRO C 1 124 ? 21.016 49.599 90.854 1.00 8.07 120 PRO C C 1
ATOM 7347 O O . PRO C 1 124 ? 21.957 50.385 90.928 1.00 7.96 120 PRO C O 1
ATOM 7351 N N . PRO C 1 125 ? 20.119 49.461 91.849 1.00 7.43 121 PRO C N 1
ATOM 7352 C CA . PRO C 1 125 ? 20.397 50.155 93.111 1.00 7.72 121 PRO C CA 1
ATOM 7353 C C . PRO C 1 125 ? 21.728 49.825 93.787 1.00 8.07 121 PRO C C 1
ATOM 7354 O O . PRO C 1 125 ? 22.180 50.597 94.630 1.00 7.79 121 PRO C O 1
ATOM 7358 N N . PHE C 1 126 ? 22.370 48.706 93.440 1.00 7.18 122 PHE C N 1
ATOM 7359 C CA . PHE C 1 126 ? 23.720 48.428 93.938 1.00 7.69 122 PHE C CA 1
ATOM 7360 C C . PHE C 1 126 ? 24.666 49.543 93.479 1.00 7.80 122 PHE C C 1
ATOM 7361 O O . PHE C 1 126 ? 25.272 50.236 94.300 1.00 7.98 122 PHE C O 1
ATOM 7369 N N . ALA C 1 127 ? 24.824 49.717 92.169 1.00 8.03 123 ALA C N 1
ATOM 7370 C CA . ALA C 1 127 ? 25.739 50.754 91.677 1.00 7.80 123 ALA C CA 1
ATOM 7371 C C . ALA C 1 127 ? 25.270 52.149 92.072 1.00 7.76 123 ALA C C 1
ATOM 7372 O O . ALA C 1 127 ? 26.090 53.016 92.410 1.00 8.12 123 ALA C O 1
ATOM 7374 N N . ARG C 1 128 ? 23.959 52.374 92.058 1.00 7.96 124 ARG C N 1
ATOM 7375 C CA . ARG C 1 128 ? 23.417 53.683 92.426 1.00 8.02 124 ARG C CA 1
ATOM 7376 C C . ARG C 1 128 ? 23.773 54.035 93.863 1.00 8.12 124 ARG C C 1
ATOM 7377 O O . ARG C 1 128 ? 24.205 55.144 94.137 1.00 8.11 124 ARG C O 1
ATOM 7385 N N . SER C 1 129 ? 23.599 53.088 94.782 1.00 7.88 125 SER C N 1
ATOM 7386 C CA . SER C 1 129 ? 23.818 53.380 96.198 1.00 8.05 125 SER C CA 1
ATOM 7387 C C . SER C 1 129 ? 25.277 53.698 96.455 1.00 8.29 125 SER C C 1
ATOM 7388 O O . SER C 1 129 ? 25.598 54.588 97.243 1.00 9.65 125 SER C O 1
ATOM 7391 N N . VAL C 1 130 ? 26.167 53.002 95.773 1.00 7.20 126 VAL C N 1
ATOM 7392 C CA . VAL C 1 130 ? 27.579 53.263 95.927 1.00 7.30 126 VAL C CA 1
ATOM 7393 C C . VAL C 1 130 ? 27.914 54.667 95.416 1.00 7.41 126 VAL C C 1
ATOM 7394 O O . VAL C 1 130 ? 28.552 55.448 96.116 1.00 8.25 126 VAL C O 1
ATOM 7398 N N . ARG C 1 131 ? 27.464 54.979 94.203 1.00 7.72 127 ARG C N 1
ATOM 7399 C CA A ARG C 1 131 ? 27.790 56.241 93.543 0.60 8.52 127 ARG C CA 1
ATOM 7400 C CA B ARG C 1 131 ? 27.836 56.247 93.570 0.40 8.09 127 ARG C CA 1
ATOM 7401 C C . ARG C 1 131 ? 27.223 57.447 94.283 1.00 7.82 127 ARG C C 1
ATOM 7402 O O . ARG C 1 131 ? 27.925 58.455 94.510 1.00 7.72 127 ARG C O 1
ATOM 7417 N N . LEU C 1 132 ? 25.945 57.358 94.658 1.00 7.33 128 LEU C N 1
ATOM 7418 C CA . LEU C 1 132 ? 25.294 58.501 95.325 1.00 7.66 128 LEU C CA 1
ATOM 7419 C C . LEU C 1 132 ? 25.900 58.748 96.712 1.00 8.15 128 LEU C C 1
ATOM 7420 O O . LEU C 1 132 ? 25.822 59.859 97.234 1.00 8.57 128 LEU C O 1
ATOM 7425 N N . ASN C 1 133 ? 26.499 57.716 97.294 1.00 8.39 129 ASN C N 1
ATOM 7426 C CA . ASN C 1 133 ? 27.195 57.859 98.581 1.00 8.70 129 ASN C CA 1
ATOM 7427 C C . ASN C 1 133 ? 28.667 58.251 98.448 1.00 9.93 129 ASN C C 1
ATOM 7428 O O . ASN C 1 133 ? 29.421 58.237 99.430 1.00 9.91 129 ASN C O 1
ATOM 7433 N N . ASN C 1 134 ? 29.108 58.602 97.241 1.00 10.34 130 ASN C N 1
ATOM 7434 C CA . ASN C 1 134 ? 30.499 59.023 97.055 1.00 11.28 130 ASN C CA 1
ATOM 7435 C C . ASN C 1 134 ? 31.527 57.995 97.540 1.00 11.22 130 ASN C C 1
ATOM 7436 O O . ASN C 1 134 ? 32.587 58.341 98.093 1.00 11.27 130 ASN C O 1
ATOM 7441 N N . ARG C 1 135 ? 31.222 56.717 97.315 1.00 10.17 131 ARG C N 1
ATOM 7442 C CA . ARG C 1 135 ? 32.222 55.669 97.415 1.00 10.49 131 ARG C CA 1
ATOM 7443 C C . ARG C 1 135 ? 32.632 55.344 95.985 1.00 10.96 131 ARG C C 1
ATOM 7444 O O . ARG C 1 135 ? 31.891 55.622 95.032 1.00 11.09 131 ARG C O 1
ATOM 7452 N N . LYS C 1 136 ? 33.814 54.782 95.850 1.00 12.01 132 LYS C N 1
ATOM 7453 C CA . LYS C 1 136 ? 34.325 54.357 94.558 1.00 12.88 132 LYS C CA 1
ATOM 7454 C C . LYS C 1 136 ? 33.743 52.992 94.205 1.00 12.54 132 LYS C C 1
ATOM 7455 O O . LYS C 1 136 ? 33.870 52.031 94.965 1.00 13.42 132 LYS C O 1
ATOM 7461 N N . LEU C 1 137 ? 33.126 52.912 93.033 1.00 12.40 133 LEU C N 1
ATOM 7462 C CA . LEU C 1 137 ? 32.507 51.676 92.585 1.00 12.36 133 LEU C CA 1
ATOM 7463 C C . LEU C 1 137 ? 33.510 50.827 91.821 1.00 12.69 133 LEU C C 1
ATOM 7464 O O . LEU C 1 137 ? 34.123 51.294 90.835 1.00 13.67 133 LEU C O 1
ATOM 7469 N N . VAL C 1 138 ? 33.651 49.586 92.261 1.00 12.73 134 VAL C N 1
ATOM 7470 C CA . VAL C 1 138 ? 34.457 48.597 91.578 1.00 12.58 134 VAL C CA 1
ATOM 7471 C C . VAL C 1 138 ? 33.506 47.540 91.046 1.00 12.77 134 VAL C C 1
ATOM 7472 O O . VAL C 1 138 ? 32.867 46.819 91.812 1.00 11.89 134 VAL C O 1
ATOM 7476 N N . SER C 1 139 ? 33.393 47.477 89.723 1.00 12.77 135 SER C N 1
ATOM 7477 C CA . SER C 1 139 ? 32.508 46.516 89.082 1.00 13.13 135 SER C CA 1
ATOM 7478 C C . SER C 1 139 ? 33.356 45.333 88.631 1.00 13.70 135 SER C C 1
ATOM 7479 O O . SER C 1 139 ? 34.153 45.458 87.686 1.00 14.15 135 SER C O 1
ATOM 7482 N N . ASN C 1 140 ? 33.228 44.223 89.353 1.00 12.80 136 ASN C N 1
ATOM 7483 C CA . ASN C 1 140 ? 33.827 42.947 88.975 1.00 12.85 136 ASN C CA 1
ATOM 7484 C C . ASN C 1 140 ? 32.908 42.278 87.959 1.00 13.08 136 ASN C C 1
ATOM 7485 O O . ASN C 1 140 ? 31.824 41.818 88.288 1.00 12.13 136 ASN C O 1
ATOM 7490 N N . SER C 1 141 ? 33.344 42.236 86.708 1.00 13.57 137 SER C N 1
ATOM 7491 C CA . SER C 1 141 ? 32.508 41.726 85.641 1.00 13.79 137 SER C CA 1
ATOM 7492 C C . SER C 1 141 ? 32.372 40.204 85.697 1.00 13.55 137 SER C C 1
ATOM 7493 O O . SER C 1 141 ? 33.374 39.483 85.713 1.00 13.51 137 SER C O 1
ATOM 7496 N N . LEU C 1 142 ? 31.133 39.718 85.717 1.00 13.52 138 LEU C N 1
ATOM 7497 C CA . LEU C 1 142 ? 30.860 38.281 85.693 1.00 13.64 138 LEU C CA 1
ATOM 7498 C C . LEU C 1 142 ? 31.201 37.715 84.317 1.00 14.13 138 LEU C C 1
ATOM 7499 O O . LEU C 1 142 ? 31.003 38.383 83.292 1.00 14.78 138 LEU C O 1
ATOM 7504 N N . LYS C 1 143 ? 31.739 36.501 84.314 1.00 15.46 139 LYS C N 1
ATOM 7505 C CA . LYS C 1 143 ? 31.906 35.733 83.074 1.00 16.10 139 LYS C CA 1
ATOM 7506 C C . LYS C 1 143 ? 30.576 35.102 82.729 1.00 15.92 139 LYS C C 1
ATOM 7507 O O . LYS C 1 143 ? 29.719 34.928 83.593 1.00 15.03 139 LYS C O 1
ATOM 7513 N N . GLU C 1 144 ? 30.390 34.750 81.461 1.00 15.94 140 GLU C N 1
ATOM 7514 C CA A GLU C 1 144 ? 29.257 33.942 81.054 0.50 16.39 140 GLU C CA 1
ATOM 7515 C CA B GLU C 1 144 ? 29.256 33.920 81.080 0.50 16.48 140 GLU C CA 1
ATOM 7516 C C . GLU C 1 144 ? 29.802 32.714 80.347 1.00 16.87 140 GLU C C 1
ATOM 7517 O O . GLU C 1 144 ? 30.497 32.852 79.337 1.00 17.16 140 GLU C O 1
ATOM 7528 N N . GLU C 1 145 ? 29.501 31.547 80.892 1.00 17.84 141 GLU C N 1
ATOM 7529 C CA . GLU C 1 145 ? 30.033 30.280 80.397 1.00 19.08 141 GLU C CA 1
ATOM 7530 C C . GLU C 1 145 ? 28.915 29.258 80.339 1.00 19.30 141 GLU C C 1
ATOM 7531 O O . GLU C 1 145 ? 28.247 28.986 81.340 1.00 19.25 141 GLU C O 1
ATOM 7537 N N . ASN C 1 146 ? 28.697 28.689 79.159 1.00 20.13 142 ASN C N 1
ATOM 7538 C CA . ASN C 1 146 ? 27.674 27.665 78.994 1.00 20.22 142 ASN C CA 1
ATOM 7539 C C . ASN C 1 146 ? 26.306 28.105 79.548 1.00 19.22 142 ASN C C 1
ATOM 7540 O O . ASN C 1 146 ? 25.619 27.331 80.206 1.00 19.65 142 ASN C O 1
ATOM 7545 N N . GLY C 1 147 ? 25.937 29.357 79.289 1.00 18.31 143 GLY C N 1
ATOM 7546 C CA . GLY C 1 147 ? 24.616 29.886 79.655 1.00 16.93 143 GLY C CA 1
ATOM 7547 C C . GLY C 1 147 ? 24.457 30.307 81.107 1.00 16.13 143 GLY C C 1
ATOM 7548 O O . GLY C 1 147 ? 23.335 30.574 81.563 1.00 16.11 143 GLY C O 1
ATOM 7549 N N . LEU C 1 148 ? 25.557 30.355 81.842 1.00 15.17 144 LEU C N 1
ATOM 7550 C CA . LEU C 1 148 ? 25.506 30.755 83.255 1.00 14.64 144 LEU C CA 1
ATOM 7551 C C . LEU C 1 148 ? 26.521 31.822 83.578 1.00 13.65 144 LEU C C 1
ATOM 7552 O O . LEU C 1 148 ? 27.636 31.822 83.063 1.00 13.53 144 LEU C O 1
ATOM 7557 N N . PHE C 1 149 ? 26.148 32.710 84.498 1.00 12.69 145 PHE C N 1
ATOM 7558 C CA . PHE C 1 149 ? 27.115 33.608 85.075 1.00 12.60 145 PHE C CA 1
ATOM 7559 C C . PHE C 1 149 ? 28.085 32.833 85.974 1.00 12.76 145 PHE C C 1
ATOM 7560 O O . PHE C 1 149 ? 27.682 31.902 86.687 1.00 12.73 145 PHE C O 1
ATOM 7568 N N . GLN C 1 150 ? 29.353 33.222 85.935 1.00 12.97 146 GLN C N 1
ATOM 7569 C CA . GLN C 1 150 ? 30.383 32.650 86.805 1.00 13.31 146 GLN C CA 1
ATOM 7570 C C . GLN C 1 150 ? 31.370 33.740 87.229 1.00 13.30 146 GLN C C 1
ATOM 7571 O O . GLN C 1 150 ? 31.643 34.693 86.482 1.00 13.33 146 GLN C O 1
ATOM 7577 N N . ILE C 1 151 ? 31.918 33.591 88.431 1.00 14.56 147 ILE C N 1
ATOM 7578 C CA . ILE C 1 151 ? 32.920 34.523 88.932 1.00 15.10 147 ILE C CA 1
ATOM 7579 C C . ILE C 1 151 ? 34.329 34.176 88.449 1.00 15.98 147 ILE C C 1
ATOM 7580 O O . ILE C 1 151 ? 34.740 33.008 88.485 1.00 15.83 147 ILE C O 1
ATOM 7585 N N . ASP C 1 152 ? 35.034 35.197 87.965 1.00 16.53 148 ASP C N 1
ATOM 7586 C CA . ASP C 1 152 ? 36.443 35.092 87.629 1.00 17.20 148 ASP C CA 1
ATOM 7587 C C . ASP C 1 152 ? 37.187 35.434 88.904 1.00 17.25 148 ASP C C 1
ATOM 7588 O O . ASP C 1 152 ? 37.342 36.618 89.232 1.00 17.09 148 ASP C O 1
ATOM 7593 N N . PHE C 1 153 ? 37.611 34.403 89.634 1.00 17.45 149 PHE C N 1
ATOM 7594 C CA . PHE C 1 153 ? 38.253 34.605 90.933 1.00 17.70 149 PHE C CA 1
ATOM 7595 C C . PHE C 1 153 ? 39.617 35.269 90.847 1.00 18.04 149 PHE C C 1
ATOM 7596 O O . PHE C 1 153 ? 40.024 36.003 91.758 1.00 17.30 149 PHE C O 1
ATOM 7604 N N . GLU C 1 154 ? 40.317 35.067 89.734 1.00 18.59 150 GLU C N 1
ATOM 7605 C CA A GLU C 1 154 ? 41.576 35.777 89.517 0.50 19.00 150 GLU C CA 1
ATOM 7606 C CA B GLU C 1 154 ? 41.572 35.771 89.501 0.50 18.88 150 GLU C CA 1
ATOM 7607 C C . GLU C 1 154 ? 41.323 37.281 89.388 1.00 18.61 150 GLU C C 1
ATOM 7608 O O . GLU C 1 154 ? 41.982 38.093 90.043 1.00 18.52 150 GLU C O 1
ATOM 7619 N N . GLN C 1 155 ? 40.356 37.669 88.563 1.00 18.45 151 GLN C N 1
ATOM 7620 C CA . GLN C 1 155 ? 40.070 39.089 88.389 1.00 18.65 151 GLN C CA 1
ATOM 7621 C C . GLN C 1 155 ? 39.395 39.675 89.626 1.00 17.91 151 GLN C C 1
ATOM 7622 O O . GLN C 1 155 ? 39.621 40.836 89.949 1.00 18.77 151 GLN C O 1
ATOM 7628 N N . LEU C 1 156 ? 38.584 38.870 90.307 1.00 17.83 152 LEU C N 1
ATOM 7629 C CA . LEU C 1 156 ? 37.927 39.325 91.552 1.00 17.17 152 LEU C CA 1
ATOM 7630 C C . LEU C 1 156 ? 38.986 39.711 92.582 1.00 16.83 152 LEU C C 1
ATOM 7631 O O . LEU C 1 156 ? 38.920 40.796 93.171 1.00 16.14 152 LEU C O 1
ATOM 7636 N N . GLU C 1 157 ? 39.973 38.837 92.786 1.00 17.26 153 GLU C N 1
ATOM 7637 C CA . GLU C 1 157 ? 41.077 39.142 93.698 1.00 17.92 153 GLU C CA 1
ATOM 7638 C C . GLU C 1 157 ? 41.874 40.368 93.244 1.00 18.05 153 GLU C C 1
ATOM 7639 O O . GLU C 1 157 ? 42.213 41.230 94.056 1.00 17.94 153 GLU C O 1
ATOM 7645 N N . ASN C 1 158 ? 42.168 40.465 91.949 1.00 18.70 154 ASN C N 1
ATOM 7646 C CA . ASN C 1 158 ? 42.810 41.665 91.424 1.00 18.93 154 ASN C CA 1
ATOM 7647 C C . ASN C 1 158 ? 42.010 42.931 91.717 1.00 18.33 154 ASN C C 1
ATOM 7648 O O . ASN C 1 158 ? 42.570 43.930 92.155 1.00 17.82 154 ASN C O 1
ATOM 7653 N N . ASP C 1 159 ? 40.703 42.883 91.463 1.00 17.73 155 ASP C N 1
ATOM 7654 C CA . ASP C 1 159 ? 39.818 44.022 91.699 1.00 17.29 155 ASP C CA 1
ATOM 7655 C C . ASP C 1 159 ? 39.844 44.458 93.176 1.00 16.99 155 ASP C C 1
ATOM 7656 O O . ASP C 1 159 ? 39.896 45.648 93.480 1.00 16.68 155 ASP C O 1
ATOM 7661 N N . ILE C 1 160 ? 39.820 43.481 94.069 1.00 17.04 156 ILE C N 1
ATOM 7662 C CA . ILE C 1 160 ? 39.873 43.746 95.508 1.00 17.16 156 ILE C CA 1
ATOM 7663 C C . ILE C 1 160 ? 41.194 44.401 95.897 1.00 17.76 156 ILE C C 1
ATOM 7664 O O . ILE C 1 160 ? 41.218 45.460 96.530 1.00 16.50 156 ILE C O 1
ATOM 7669 N N . VAL C 1 161 ? 42.297 43.774 95.491 1.00 18.34 157 VAL C N 1
ATOM 7670 C CA . VAL C 1 161 ? 43.635 44.240 95.863 1.00 18.94 157 VAL C CA 1
ATOM 7671 C C . VAL C 1 161 ? 43.979 45.590 95.229 1.00 19.01 157 VAL C C 1
ATOM 7672 O O . VAL C 1 161 ? 44.454 46.495 95.903 1.00 19.22 157 VAL C O 1
ATOM 7676 N N . GLU C 1 162 ? 43.725 45.738 93.931 1.00 19.68 158 GLU C N 1
ATOM 7677 C CA . GLU C 1 162 ? 44.111 46.958 93.211 1.00 19.65 158 GLU C CA 1
ATOM 7678 C C . GLU C 1 162 ? 43.351 48.212 93.647 1.00 19.52 158 GLU C C 1
ATOM 7679 O O . GLU C 1 162 ? 43.840 49.337 93.499 1.00 19.28 158 GLU C O 1
ATOM 7685 N N . ASN C 1 163 ? 42.149 48.016 94.190 1.00 18.75 159 ASN C N 1
ATOM 7686 C CA . ASN C 1 163 ? 41.296 49.131 94.589 1.00 18.28 159 ASN C CA 1
ATOM 7687 C C . ASN C 1 163 ? 41.116 49.261 96.103 1.00 18.04 159 ASN C C 1
ATOM 7688 O O . ASN C 1 163 ? 40.389 50.149 96.552 1.00 18.30 159 ASN C O 1
ATOM 7693 N N . ASP C 1 164 ? 41.779 48.390 96.862 1.00 17.69 160 ASP C N 1
ATOM 7694 C CA . ASP C 1 164 ? 41.670 48.351 98.318 1.00 17.75 160 ASP C CA 1
ATOM 7695 C C . ASP C 1 164 ? 40.188 48.298 98.697 1.00 16.26 160 ASP C C 1
ATOM 7696 O O . ASP C 1 164 ? 39.694 49.110 99.470 1.00 16.56 160 ASP C O 1
ATOM 7701 N N . VAL C 1 165 ? 39.491 47.335 98.122 1.00 14.83 161 VAL C N 1
ATOM 7702 C CA . VAL C 1 165 ? 38.061 47.176 98.392 1.00 13.63 161 VAL C CA 1
ATOM 7703 C C . VAL C 1 165 ? 37.808 46.950 99.882 1.00 12.75 161 VAL C C 1
ATOM 7704 O O . VAL C 1 165 ? 38.474 46.138 100.512 1.00 12.73 161 VAL C O 1
ATOM 7708 N N . LYS C 1 166 ? 36.839 47.683 100.427 1.00 11.39 162 LYS C N 1
ATOM 7709 C CA . LYS C 1 166 ? 36.481 47.614 101.842 1.00 11.46 162 LYS C CA 1
ATOM 7710 C C . LYS C 1 166 ? 35.178 46.852 102.066 1.00 10.74 162 LYS C C 1
ATOM 7711 O O . LYS C 1 166 ? 34.980 46.272 103.124 1.00 11.02 162 LYS C O 1
ATOM 7717 N N . LEU C 1 167 ? 34.312 46.855 101.059 1.00 9.64 163 LEU C N 1
ATOM 7718 C CA . LEU C 1 167 ? 32.981 46.289 101.175 1.00 9.31 163 LEU C CA 1
ATOM 7719 C C . LEU C 1 167 ? 32.598 45.592 99.880 1.00 9.38 163 LEU C C 1
ATOM 7720 O O . LEU C 1 167 ? 32.821 46.125 98.807 1.00 9.42 163 LEU C O 1
ATOM 7725 N N . TYR C 1 168 ? 32.019 44.408 99.998 1.00 8.89 164 TYR C N 1
ATOM 7726 C CA . TYR C 1 168 ? 31.548 43.645 98.846 1.00 9.40 164 TYR C CA 1
ATOM 7727 C C . TYR C 1 168 ? 30.029 43.507 98.985 1.00 8.81 164 TYR C C 1
ATOM 7728 O O . TYR C 1 168 ? 29.522 42.926 99.960 1.00 8.93 164 TYR C O 1
ATOM 7737 N N . LEU C 1 169 ? 29.293 44.054 98.017 1.00 8.06 165 LEU C N 1
ATOM 7738 C CA . LEU C 1 169 ? 27.849 43.829 97.946 1.00 7.84 165 LEU C CA 1
ATOM 7739 C C . LEU C 1 169 ? 27.611 42.615 97.058 1.00 7.95 165 LEU C C 1
ATOM 7740 O O . LEU C 1 169 ? 27.826 42.672 95.853 1.00 8.50 165 LEU C O 1
ATOM 7745 N N . LEU C 1 170 ? 27.217 41.511 97.676 1.00 7.79 166 LEU C N 1
ATOM 7746 C CA . LEU C 1 170 ? 26.934 40.257 96.979 1.00 8.00 166 LEU C CA 1
ATOM 7747 C C . LEU C 1 170 ? 25.438 40.094 96.763 1.00 8.16 166 LEU C C 1
ATOM 7748 O O . LEU C 1 170 ? 24.631 40.420 97.635 1.00 8.70 166 LEU C O 1
ATOM 7753 N N . CYS C 1 171 ? 25.052 39.594 95.592 1.00 7.68 167 CYS C N 1
ATOM 7754 C CA . CYS C 1 171 ? 23.665 39.304 95.319 1.00 7.54 167 CYS C CA 1
ATOM 7755 C C . CYS C 1 171 ? 23.531 37.775 95.209 1.00 7.64 167 CYS C C 1
ATOM 7756 O O . CYS C 1 171 ? 24.143 37.168 94.335 1.00 8.43 167 CYS C O 1
ATOM 7759 N N . ASN C 1 172 ? 22.762 37.169 96.112 1.00 7.63 168 ASN C N 1
ATOM 7760 C CA A ASN C 1 172 ? 22.681 35.711 96.251 0.55 8.14 168 ASN C CA 1
ATOM 7761 C CA B ASN C 1 172 ? 22.603 35.721 96.128 0.45 8.21 168 ASN C CA 1
ATOM 7762 C C . ASN C 1 172 ? 21.247 35.253 96.614 1.00 8.61 168 ASN C C 1
ATOM 7763 O O . ASN C 1 172 ? 20.908 35.342 97.789 1.00 8.07 168 ASN C O 1
ATOM 7772 N N . PRO C 1 173 ? 20.419 34.751 95.653 1.00 8.90 169 PRO C N 1
ATOM 7773 C CA . PRO C 1 173 ? 20.627 34.572 94.187 1.00 9.36 169 PRO C CA 1
ATOM 7774 C C . PRO C 1 173 ? 20.920 35.872 93.448 1.00 9.31 169 PRO C C 1
ATOM 7775 O O . PRO C 1 173 ? 20.468 36.933 93.869 1.00 8.83 169 PRO C O 1
ATOM 7779 N N . HIS C 1 174 ? 21.690 35.776 92.369 1.00 8.80 170 HIS C N 1
ATOM 7780 C CA . HIS C 1 174 ? 22.111 36.954 91.622 1.00 8.34 170 HIS C CA 1
ATOM 7781 C C . HIS C 1 174 ? 21.014 37.402 90.665 1.00 8.22 170 HIS C C 1
ATOM 7782 O O . HIS C 1 174 ? 20.505 36.610 89.876 1.00 8.40 170 HIS C O 1
ATOM 7789 N N . ASN C 1 175 ? 20.650 38.687 90.770 1.00 7.98 171 ASN C N 1
ATOM 7790 C CA . ASN C 1 175 ? 19.679 39.370 89.916 1.00 8.28 171 ASN C CA 1
ATOM 7791 C C . ASN C 1 175 ? 20.433 40.448 89.127 1.00 8.23 171 ASN C C 1
ATOM 7792 O O . ASN C 1 175 ? 21.048 41.324 89.720 1.00 6.64 171 ASN C O 1
ATOM 7797 N N . PRO C 1 176 ? 20.448 40.359 87.778 1.00 8.19 172 PRO C N 1
ATOM 7798 C CA . PRO C 1 176 ? 19.699 39.466 86.923 1.00 8.74 172 PRO C CA 1
ATOM 7799 C C . PRO C 1 176 ? 20.439 38.178 86.608 1.00 9.28 172 PRO C C 1
ATOM 7800 O O . PRO C 1 176 ? 21.574 37.971 87.050 1.00 10.34 172 PRO C O 1
ATOM 7804 N N . GLY C 1 177 ? 19.788 37.320 85.838 1.00 9.29 173 GLY C N 1
ATOM 7805 C CA . GLY C 1 177 ? 20.322 35.996 85.510 1.00 9.57 173 GLY C CA 1
ATOM 7806 C C . GLY C 1 177 ? 19.752 34.913 86.392 1.00 9.90 173 GLY C C 1
ATOM 7807 O O . GLY C 1 177 ? 19.458 33.816 85.916 1.00 10.62 173 GLY C O 1
ATOM 7808 N N . GLY C 1 178 ? 19.572 35.199 87.681 1.00 9.59 174 GLY C N 1
ATOM 7809 C CA . GLY C 1 178 ? 18.961 34.214 88.567 1.00 9.70 174 GLY C CA 1
ATOM 7810 C C . GLY C 1 178 ? 19.927 33.104 88.947 1.00 10.45 174 GLY C C 1
ATOM 7811 O O . GLY C 1 178 ? 19.535 31.938 89.023 1.00 10.76 174 GLY C O 1
ATOM 7812 N N . ARG C 1 179 ? 21.170 33.476 89.204 1.00 10.25 175 ARG C N 1
ATOM 7813 C CA . ARG C 1 179 ? 22.245 32.529 89.497 1.00 10.54 175 ARG C CA 1
ATOM 7814 C C . ARG C 1 179 ? 22.231 32.193 90.989 1.00 10.83 175 ARG C C 1
ATOM 7815 O O . ARG C 1 179 ? 22.306 33.081 91.846 1.00 11.61 175 ARG C O 1
ATOM 7823 N N . VAL C 1 180 ? 22.154 30.899 91.277 1.00 10.40 176 VAL C N 1
ATOM 7824 C CA . VAL C 1 180 ? 22.113 30.396 92.646 1.00 10.59 176 VAL C CA 1
ATOM 7825 C C . VAL C 1 180 ? 23.498 29.836 92.963 1.00 11.06 176 VAL C C 1
ATOM 7826 O O . VAL C 1 180 ? 23.802 28.681 92.632 1.00 11.61 176 VAL C O 1
ATOM 7830 N N . TRP C 1 181 ? 24.337 30.659 93.575 1.00 11.22 177 TRP C N 1
ATOM 7831 C CA . TRP C 1 181 ? 25.744 30.336 93.800 1.00 11.75 177 TRP C CA 1
ATOM 7832 C C . TRP C 1 181 ? 25.906 29.083 94.658 1.00 12.41 177 TRP C C 1
ATOM 7833 O O . TRP C 1 181 ? 25.234 28.926 95.675 1.00 12.31 177 TRP C O 1
ATOM 7844 N N . GLU C 1 182 ? 26.792 28.194 94.228 1.00 13.41 178 GLU C N 1
ATOM 7845 C CA . GLU C 1 182 ? 27.083 26.992 94.997 1.00 13.65 178 GLU C CA 1
ATOM 7846 C C . GLU C 1 182 ? 27.865 27.314 96.264 1.00 13.40 178 GLU C C 1
ATOM 7847 O O . GLU C 1 182 ? 28.650 28.252 96.305 1.00 12.56 178 GLU C O 1
ATOM 7853 N N . ARG C 1 183 ? 27.681 26.472 97.274 1.00 13.79 179 ARG C N 1
ATOM 7854 C CA . ARG C 1 183 ? 28.440 26.583 98.514 1.00 14.73 179 ARG C CA 1
ATOM 7855 C C . ARG C 1 183 ? 29.928 26.827 98.286 1.00 14.71 179 ARG C C 1
ATOM 7856 O O . ARG C 1 183 ? 30.553 27.655 98.952 1.00 14.24 179 ARG C O 1
ATOM 7864 N N . GLU C 1 184 ? 30.502 26.072 97.355 1.00 15.39 180 GLU C N 1
ATOM 7865 C CA . GLU C 1 184 ? 31.920 26.152 97.062 1.00 15.70 180 GLU C CA 1
ATOM 7866 C C . GLU C 1 184 ? 32.341 27.507 96.497 1.00 14.74 180 GLU C C 1
ATOM 7867 O O . GLU C 1 184 ? 33.448 27.973 96.760 1.00 14.92 180 GLU C O 1
ATOM 7873 N N . VAL C 1 185 ? 31.451 28.130 95.720 1.00 13.97 181 VAL C N 1
ATOM 7874 C CA . VAL C 1 185 ? 31.681 29.467 95.170 1.00 13.46 181 VAL C CA 1
ATOM 7875 C C . VAL C 1 185 ? 31.672 30.492 96.298 1.00 12.65 181 VAL C C 1
ATOM 7876 O O . VAL C 1 185 ? 32.590 31.308 96.418 1.00 11.46 181 VAL C O 1
ATOM 7880 N N . LEU C 1 186 ? 30.645 30.412 97.143 1.00 12.42 182 LEU C N 1
ATOM 7881 C CA . LEU C 1 186 ? 30.551 31.294 98.322 1.00 12.42 182 LEU C CA 1
ATOM 7882 C C . LEU C 1 186 ? 31.751 31.124 99.258 1.00 13.14 182 LEU C C 1
ATOM 7883 O O . LEU C 1 186 ? 32.309 32.109 99.763 1.00 12.05 182 LEU C O 1
ATOM 7888 N N . GLU C 1 187 ? 32.146 29.878 99.506 1.00 13.74 183 GLU C N 1
ATOM 7889 C CA . GLU C 1 187 ? 33.319 29.631 100.345 1.00 14.97 183 GLU C CA 1
ATOM 7890 C C . GLU C 1 187 ? 34.557 30.340 99.784 1.00 14.50 183 GLU C C 1
ATOM 7891 O O . GLU C 1 187 ? 35.322 30.959 100.525 1.00 14.41 183 GLU C O 1
ATOM 7897 N N . GLN C 1 188 ? 34.743 30.289 98.463 1.00 14.72 184 GLN C N 1
ATOM 7898 C CA . GLN C 1 188 ? 35.879 30.945 97.818 1.00 14.94 184 GLN C CA 1
ATOM 7899 C C . GLN C 1 188 ? 35.815 32.477 97.938 1.00 13.94 184 GLN C C 1
ATOM 7900 O O . GLN C 1 188 ? 36.822 33.137 98.219 1.00 14.14 184 GLN C O 1
ATOM 7906 N N . ILE C 1 189 ? 34.620 33.032 97.761 1.00 13.11 185 ILE C N 1
ATOM 7907 C CA . ILE C 1 189 ? 34.390 34.446 97.976 1.00 12.43 185 ILE C CA 1
ATOM 7908 C C . ILE C 1 189 ? 34.738 34.817 99.419 1.00 11.97 185 ILE C C 1
ATOM 7909 O O . ILE C 1 189 ? 35.476 35.755 99.650 1.00 12.27 185 ILE C O 1
ATOM 7914 N N . GLY C 1 190 ? 34.186 34.087 100.375 1.00 12.32 186 GLY C N 1
ATOM 7915 C CA . GLY C 1 190 ? 34.448 34.350 101.784 1.00 12.49 186 GLY C CA 1
ATOM 7916 C C . GLY C 1 190 ? 35.925 34.308 102.134 1.00 12.86 186 GLY C C 1
ATOM 7917 O O . GLY C 1 190 ? 36.425 35.166 102.848 1.00 11.93 186 GLY C O 1
ATOM 7918 N N . HIS C 1 191 ? 36.647 33.314 101.617 1.00 13.55 187 HIS C N 1
ATOM 7919 C CA . HIS C 1 191 ? 38.076 33.258 101.902 1.00 14.32 187 HIS C CA 1
ATOM 7920 C C . HIS C 1 191 ? 38.844 34.471 101.366 1.00 13.93 187 HIS C C 1
ATOM 7921 O O . HIS C 1 191 ? 39.793 34.953 102.010 1.00 13.72 187 HIS C O 1
ATOM 7928 N N . LEU C 1 192 ? 38.441 34.978 100.196 1.00 14.21 188 LEU C N 1
ATOM 7929 C CA . LEU C 1 192 ? 39.024 36.206 99.654 1.00 14.11 188 LEU C CA 1
ATOM 7930 C C . LEU C 1 192 ? 38.761 37.400 100.578 1.00 13.70 188 LEU C C 1
ATOM 7931 O O . LEU C 1 192 ? 39.623 38.241 100.784 1.00 13.47 188 LEU C O 1
ATOM 7936 N N . CYS C 1 193 ? 37.542 37.478 101.099 1.00 13.60 189 CYS C N 1
ATOM 7937 C CA . CYS C 1 193 ? 37.198 38.527 102.051 1.00 13.50 189 CYS C CA 1
ATOM 7938 C C . CYS C 1 193 ? 37.996 38.424 103.350 1.00 13.72 189 CYS C C 1
ATOM 7939 O O . CYS C 1 193 ? 38.391 39.435 103.910 1.00 14.41 189 CYS C O 1
ATOM 7942 N N . GLN C 1 194 ? 38.239 37.205 103.818 1.00 14.59 190 GLN C N 1
ATOM 7943 C CA . GLN C 1 194 ? 39.076 37.002 105.000 1.00 15.34 190 GLN C CA 1
ATOM 7944 C C . GLN C 1 194 ? 40.502 37.457 104.724 1.00 15.68 190 GLN C C 1
ATOM 7945 O O . GLN C 1 194 ? 41.082 38.230 105.486 1.00 16.15 190 GLN C O 1
ATOM 7951 N N . LYS C 1 195 ? 41.042 36.983 103.602 1.00 16.14 191 LYS C N 1
ATOM 7952 C CA . LYS C 1 195 ? 42.405 37.290 103.189 1.00 16.67 191 LYS C CA 1
ATOM 7953 C C . LYS C 1 195 ? 42.659 38.787 103.036 1.00 16.48 191 LYS C C 1
ATOM 7954 O O . LYS C 1 195 ? 43.719 39.278 103.418 1.00 17.43 191 LYS C O 1
ATOM 7960 N N . HIS C 1 196 ? 41.687 39.527 102.499 1.00 15.67 192 HIS C N 1
ATOM 7961 C CA . HIS C 1 196 ? 41.876 40.939 102.190 1.00 15.44 192 HIS C CA 1
ATOM 7962 C C . HIS C 1 196 ? 41.079 41.898 103.084 1.00 15.19 192 HIS C C 1
ATOM 7963 O O . HIS C 1 196 ? 41.036 43.091 102.817 1.00 15.75 192 HIS C O 1
ATOM 7970 N N . HIS C 1 197 ? 40.486 41.370 104.152 1.00 14.85 193 HIS C N 1
ATOM 7971 C CA . HIS C 1 197 ? 39.864 42.198 105.184 1.00 15.19 193 HIS C CA 1
ATOM 7972 C C . HIS C 1 197 ? 38.744 43.043 104.578 1.00 13.55 193 HIS C C 1
ATOM 7973 O O . HIS C 1 197 ? 38.729 44.256 104.708 1.00 14.11 193 HIS C O 1
ATOM 7980 N N . VAL C 1 198 ? 37.833 42.359 103.898 1.00 12.32 194 VAL C N 1
ATOM 7981 C CA . VAL C 1 198 ? 36.696 42.981 103.231 1.00 11.18 194 VAL C CA 1
ATOM 7982 C C . VAL C 1 198 ? 35.459 42.590 104.003 1.00 10.43 194 VAL C C 1
ATOM 7983 O O . VAL C 1 198 ? 35.310 41.432 104.381 1.00 10.95 194 VAL C O 1
ATOM 7987 N N . ILE C 1 199 ? 34.576 43.561 104.240 1.00 9.94 195 ILE C N 1
ATOM 7988 C CA . ILE C 1 199 ? 33.251 43.293 104.786 1.00 10.06 195 ILE C CA 1
ATOM 7989 C C . ILE C 1 199 ? 32.303 42.909 103.658 1.00 9.35 195 ILE C C 1
ATOM 7990 O O . ILE C 1 199 ? 32.372 43.484 102.573 1.00 9.80 195 ILE C O 1
ATOM 7995 N N . LEU C 1 200 ? 31.430 41.939 103.906 1.00 9.19 196 LEU C N 1
ATOM 7996 C CA . LEU C 1 200 ? 30.496 41.476 102.876 1.00 8.11 196 LEU C CA 1
ATOM 7997 C C . LEU C 1 200 ? 29.046 41.601 103.295 1.00 8.24 196 LEU C C 1
ATOM 7998 O O . LEU C 1 200 ? 28.670 41.201 104.396 1.00 8.71 196 LEU C O 1
ATOM 8003 N N . VAL C 1 201 ? 28.231 42.151 102.400 1.00 7.58 197 VAL C N 1
ATOM 8004 C CA . VAL C 1 201 ? 26.786 42.206 102.605 1.00 7.36 197 VAL C CA 1
ATOM 8005 C C . VAL C 1 201 ? 26.161 41.292 101.568 1.00 7.75 197 VAL C C 1
ATOM 8006 O O . VAL C 1 201 ? 26.306 41.523 100.366 1.00 7.78 197 VAL C O 1
ATOM 8010 N N . SER C 1 202 ? 25.474 40.252 102.029 1.00 7.85 198 SER C N 1
ATOM 8011 C CA . SER C 1 202 ? 24.819 39.313 101.143 1.00 8.00 198 SER C CA 1
ATOM 8012 C C . SER C 1 202 ? 23.322 39.624 101.027 1.00 7.53 198 SER C C 1
ATOM 8013 O O . SER C 1 202 ? 22.559 39.406 101.956 1.00 6.56 198 SER C O 1
ATOM 8016 N N . ASP C 1 203 ? 22.931 40.153 99.868 1.00 7.74 199 ASP C N 1
ATOM 8017 C CA . ASP C 1 203 ? 21.539 40.457 99.559 1.00 7.85 199 ASP C CA 1
ATOM 8018 C C . ASP C 1 203 ? 20.841 39.187 99.080 1.00 7.63 199 ASP C C 1
ATOM 8019 O O . ASP C 1 203 ? 20.998 38.767 97.926 1.00 7.49 199 ASP C O 1
ATOM 8024 N N . GLU C 1 204 ? 20.098 38.582 99.999 1.00 6.58 200 GLU C N 1
ATOM 8025 C CA . GLU C 1 204 ? 19.446 37.297 99.791 1.00 7.01 200 GLU C CA 1
ATOM 8026 C C . GLU C 1 204 ? 17.947 37.456 99.700 1.00 6.97 200 GLU C C 1
ATOM 8027 O O . GLU C 1 204 ? 17.172 36.574 100.080 1.00 6.71 200 GLU C O 1
ATOM 8033 N N . ILE C 1 205 ? 17.500 38.577 99.129 1.00 6.74 201 ILE C N 1
ATOM 8034 C CA . ILE C 1 205 ? 16.074 38.809 99.045 1.00 6.79 201 ILE C CA 1
ATOM 8035 C C . ILE C 1 205 ? 15.348 37.737 98.191 1.00 6.90 201 ILE C C 1
ATOM 8036 O O . ILE C 1 205 ? 14.177 37.459 98.417 1.00 7.49 201 ILE C O 1
ATOM 8041 N N . HIS C 1 206 ? 16.053 37.127 97.232 1.00 6.99 202 HIS C N 1
ATOM 8042 C CA . HIS C 1 206 ? 15.438 36.110 96.385 1.00 7.22 202 HIS C CA 1
ATOM 8043 C C . HIS C 1 206 ? 15.641 34.677 96.898 1.00 7.65 202 HIS C C 1
ATOM 8044 O O . HIS C 1 206 ? 15.338 33.721 96.174 1.00 7.61 202 HIS C O 1
ATOM 8051 N N . GLN C 1 207 ? 16.054 34.539 98.153 1.00 7.25 203 GLN C N 1
ATOM 8052 C CA . GLN C 1 207 ? 16.486 33.239 98.688 1.00 7.68 203 GLN C CA 1
ATOM 8053 C C . GLN C 1 207 ? 15.456 32.113 98.683 1.00 8.17 203 GLN C C 1
ATOM 8054 O O . GLN C 1 207 ? 15.834 30.928 98.659 1.00 8.49 203 GLN C O 1
ATOM 8060 N N . ASP C 1 208 ? 14.178 32.465 98.747 1.00 8.64 204 ASP C N 1
ATOM 8061 C CA . ASP C 1 208 ? 13.083 31.471 98.811 1.00 8.39 204 ASP C CA 1
ATOM 8062 C C . ASP C 1 208 ? 12.587 31.062 97.432 1.00 8.80 204 ASP C C 1
ATOM 8063 O O . ASP C 1 208 ? 11.643 30.286 97.314 1.00 9.32 204 ASP C O 1
ATOM 8068 N N . LEU C 1 209 ? 13.203 31.614 96.382 1.00 9.27 205 LEU C N 1
ATOM 8069 C CA . LEU C 1 209 ? 12.720 31.445 95.036 1.00 9.69 205 LEU C CA 1
ATOM 8070 C C . LEU C 1 209 ? 13.742 30.727 94.155 1.00 10.71 205 LEU C C 1
ATOM 8071 O O . LEU C 1 209 ? 13.846 31.019 92.969 1.00 10.85 205 LEU C O 1
ATOM 8076 N N . THR C 1 210 ? 14.485 29.784 94.732 1.00 11.02 206 THR C N 1
ATOM 8077 C CA . THR C 1 210 ? 15.427 28.957 93.972 1.00 11.70 206 THR C CA 1
ATOM 8078 C C . THR C 1 210 ? 14.655 27.732 93.458 1.00 11.94 206 THR C C 1
ATOM 8079 O O . THR C 1 210 ? 13.800 27.184 94.160 1.00 12.25 206 THR C O 1
ATOM 8083 N N . LEU C 1 211 ? 14.976 27.324 92.232 1.00 12.26 207 LEU C N 1
ATOM 8084 C CA . LEU C 1 211 ? 14.096 26.500 91.413 1.00 12.25 207 LEU C CA 1
ATOM 8085 C C . LEU C 1 211 ? 14.858 25.352 90.785 1.00 12.85 207 LEU C C 1
ATOM 8086 O O . LEU C 1 211 ? 16.078 25.291 90.867 1.00 12.58 207 LEU C O 1
ATOM 8091 N N . PHE C 1 212 ? 14.098 24.427 90.198 1.00 14.67 208 PHE C N 1
ATOM 8092 C CA . PHE C 1 212 ? 14.665 23.298 89.436 1.00 15.69 208 PHE C CA 1
ATOM 8093 C C . PHE C 1 212 ? 15.693 22.501 90.230 1.00 16.34 208 PHE C C 1
ATOM 8094 O O . PHE C 1 212 ? 16.677 22.013 89.670 1.00 17.25 208 PHE C O 1
ATOM 8102 N N . GLY C 1 213 ? 15.456 22.383 91.541 1.00 16.39 209 GLY C N 1
ATOM 8103 C CA . GLY C 1 213 ? 16.360 21.668 92.437 1.00 16.68 209 GLY C CA 1
ATOM 8104 C C . GLY C 1 213 ? 17.565 22.428 92.954 1.00 16.37 209 GLY C C 1
ATOM 8105 O O . GLY C 1 213 ? 18.352 21.884 93.729 1.00 16.97 209 GLY C O 1
ATOM 8106 N N . HIS C 1 214 ? 17.735 23.682 92.537 1.00 15.35 210 HIS C N 1
ATOM 8107 C CA . HIS C 1 214 ? 18.851 24.484 93.013 1.00 14.82 210 HIS C CA 1
ATOM 8108 C C . HIS C 1 214 ? 18.499 24.950 94.422 1.00 14.71 210 HIS C C 1
ATOM 8109 O O . HIS C 1 214 ? 17.380 25.377 94.658 1.00 15.16 210 HIS C O 1
ATOM 8116 N N . GLU C 1 215 ? 19.452 24.813 95.332 1.00 14.53 211 GLU C N 1
ATOM 8117 C CA . GLU C 1 215 ? 19.250 25.119 96.746 1.00 14.41 211 GLU C CA 1
ATOM 8118 C C . GLU C 1 215 ? 20.004 26.381 97.116 1.00 12.97 211 GLU C C 1
ATOM 8119 O O . GLU C 1 215 ? 21.192 26.506 96.842 1.00 11.78 211 GLU C O 1
ATOM 8125 N N . HIS C 1 216 ? 19.299 27.316 97.750 1.00 11.84 212 HIS C N 1
ATOM 8126 C CA . HIS C 1 216 ? 19.930 28.514 98.281 1.00 11.38 212 HIS C CA 1
ATOM 8127 C C . HIS C 1 216 ? 20.894 28.156 99.394 1.00 11.53 212 HIS C C 1
ATOM 8128 O O . HIS C 1 216 ? 20.561 27.359 100.261 1.00 11.78 212 HIS C O 1
ATOM 8135 N N . VAL C 1 217 ? 22.076 28.751 99.380 1.00 11.02 213 VAL C N 1
ATOM 8136 C CA . VAL C 1 217 ? 23.025 28.588 100.477 1.00 11.39 213 VAL C CA 1
ATOM 8137 C C . VAL C 1 217 ? 23.209 29.974 101.079 1.00 10.88 213 VAL C C 1
ATOM 8138 O O . VAL C 1 217 ? 23.795 30.846 100.452 1.00 11.25 213 VAL C O 1
ATOM 8142 N N . SER C 1 218 ? 22.685 30.171 102.287 1.00 10.61 214 SER C N 1
ATOM 8143 C CA . SER C 1 218 ? 22.826 31.453 102.959 1.00 10.46 214 SER C CA 1
ATOM 8144 C C . SER C 1 218 ? 24.277 31.658 103.399 1.00 10.11 214 SER C C 1
ATOM 8145 O O . SER C 1 218 ? 24.960 30.718 103.835 1.00 10.49 214 SER C O 1
ATOM 8148 N N . PHE C 1 219 ? 24.767 32.884 103.259 1.00 9.36 215 PHE C N 1
ATOM 8149 C CA . PHE C 1 219 ? 26.205 33.126 103.240 1.00 9.56 215 PHE C CA 1
ATOM 8150 C C . PHE C 1 219 ? 26.946 32.681 104.511 1.00 10.27 215 PHE C C 1
ATOM 8151 O O . PHE C 1 219 ? 28.005 32.025 104.455 1.00 11.17 215 PHE C O 1
ATOM 8159 N N . ASN C 1 220 ? 26.377 33.024 105.654 1.00 9.62 216 ASN C N 1
ATOM 8160 C CA . ASN C 1 220 ? 27.000 32.712 106.918 1.00 10.64 216 ASN C CA 1
ATOM 8161 C C . ASN C 1 220 ? 26.907 31.252 107.325 1.00 11.12 216 ASN C C 1
ATOM 8162 O O . ASN C 1 220 ? 27.657 30.827 108.218 1.00 12.21 216 ASN C O 1
ATOM 8167 N N . THR C 1 221 ? 26.039 30.487 106.652 1.00 10.72 217 THR C N 1
ATOM 8168 C CA . THR C 1 221 ? 25.962 29.019 106.843 1.00 11.10 217 THR C CA 1
ATOM 8169 C C . THR C 1 221 ? 27.122 28.296 106.175 1.00 11.69 217 THR C C 1
ATOM 8170 O O . THR C 1 221 ? 27.365 27.119 106.487 1.00 12.61 217 THR C O 1
ATOM 8174 N N . VAL C 1 222 ? 27.841 28.969 105.282 1.00 11.66 218 VAL C N 1
ATOM 8175 C CA . VAL C 1 222 ? 28.950 28.329 104.562 1.00 12.91 218 VAL C CA 1
ATOM 8176 C C . VAL C 1 222 ? 30.085 27.949 105.517 1.00 13.24 218 VAL C C 1
ATOM 8177 O O . VAL C 1 222 ? 30.656 26.866 105.411 1.00 14.06 218 VAL C O 1
ATOM 8181 N N . SER C 1 223 ? 30.376 28.818 106.476 1.00 12.76 219 SER C N 1
ATOM 8182 C CA . SER C 1 223 ? 31.439 28.584 107.447 1.00 12.57 219 SER C CA 1
ATOM 8183 C C . SER C 1 223 ? 31.134 29.444 108.664 1.00 12.59 219 SER C C 1
ATOM 8184 O O . SER C 1 223 ? 30.736 30.608 108.511 1.00 12.16 219 SER C O 1
ATOM 8187 N N . PRO C 1 224 ? 31.310 28.885 109.873 1.00 12.99 220 PRO C N 1
ATOM 8188 C CA . PRO C 1 224 ? 30.918 29.625 111.092 1.00 13.26 220 PRO C CA 1
ATOM 8189 C C . PRO C 1 224 ? 31.757 30.866 111.427 1.00 13.68 220 PRO C C 1
ATOM 8190 O O . PRO C 1 224 ? 31.393 31.621 112.347 1.00 14.79 220 PRO C O 1
ATOM 8194 N N . ASP C 1 225 ? 32.850 31.098 110.712 1.00 13.69 221 ASP C N 1
ATOM 8195 C CA . ASP C 1 225 ? 33.627 32.325 110.890 1.00 13.76 221 ASP C CA 1
ATOM 8196 C C . ASP C 1 225 ? 33.250 33.447 109.907 1.00 12.65 221 ASP C C 1
ATOM 8197 O O . ASP C 1 225 ? 33.755 34.558 110.019 1.00 12.91 221 ASP C O 1
ATOM 8202 N N . PHE C 1 226 ? 32.349 33.158 108.968 1.00 12.11 222 PHE C N 1
ATOM 8203 C CA . PHE C 1 226 ? 31.977 34.149 107.965 1.00 11.24 222 PHE C CA 1
ATOM 8204 C C . PHE C 1 226 ? 31.219 35.312 108.609 1.00 10.72 222 PHE C C 1
ATOM 8205 O O . PHE C 1 226 ? 31.337 36.457 108.137 1.00 10.53 222 PHE C O 1
ATOM 8213 N N . LYS C 1 227 ? 30.521 35.028 109.705 1.00 10.42 223 LYS C N 1
ATOM 8214 C CA . LYS C 1 227 ? 29.793 36.095 110.432 1.00 11.22 223 LYS C CA 1
ATOM 8215 C C . LYS C 1 227 ? 30.735 37.168 110.966 1.00 11.12 223 LYS C C 1
ATOM 8216 O O . LYS C 1 227 ? 30.299 38.284 111.293 1.00 10.91 223 LYS C O 1
ATOM 8222 N N . ASP C 1 228 ? 32.024 36.862 111.078 1.00 11.04 224 ASP C N 1
ATOM 8223 C CA . ASP C 1 228 ? 32.988 37.858 111.522 1.00 11.36 224 ASP C CA 1
ATOM 8224 C C . ASP C 1 228 ? 33.142 39.056 110.552 1.00 10.93 224 ASP C C 1
ATOM 8225 O O . ASP C 1 228 ? 33.630 40.106 110.951 1.00 11.70 224 ASP C O 1
ATOM 8230 N N . PHE C 1 229 ? 32.803 38.871 109.274 1.00 10.40 225 PHE C N 1
ATOM 8231 C CA . PHE C 1 229 ? 32.921 39.937 108.268 1.00 10.34 225 PHE C CA 1
ATOM 8232 C C . PHE C 1 229 ? 31.677 40.108 107.403 1.00 9.46 225 PHE C C 1
ATOM 8233 O O . PHE C 1 229 ? 31.635 41.047 106.607 1.00 10.41 225 PHE C O 1
ATOM 8241 N N . ALA C 1 230 ? 30.688 39.237 107.556 1.00 8.67 226 ALA C N 1
ATOM 8242 C CA . ALA C 1 230 ? 29.538 39.225 106.651 1.00 8.81 226 ALA C CA 1
ATOM 8243 C C . ALA C 1 230 ? 28.205 39.273 107.365 1.00 9.05 226 ALA C C 1
ATOM 8244 O O . ALA C 1 230 ? 28.026 38.728 108.464 1.00 9.74 226 ALA C O 1
ATOM 8246 N N . LEU C 1 231 ? 27.247 39.904 106.710 1.00 9.72 227 LEU C N 1
ATOM 8247 C CA . LEU C 1 231 ? 25.882 39.946 107.193 1.00 9.35 227 LEU C CA 1
ATOM 8248 C C . LEU C 1 231 ? 24.960 39.620 106.031 1.00 9.08 227 LEU C C 1
ATOM 8249 O O . LEU C 1 231 ? 25.359 39.710 104.869 1.00 8.71 227 LEU C O 1
ATOM 8254 N N . VAL C 1 232 ? 23.752 39.209 106.370 1.00 8.36 228 VAL C N 1
ATOM 8255 C CA . VAL C 1 232 ? 22.737 38.809 105.415 1.00 8.31 228 VAL C CA 1
ATOM 8256 C C . VAL C 1 232 ? 21.542 39.756 105.464 1.00 8.36 228 VAL C C 1
ATOM 8257 O O . VAL C 1 232 ? 21.068 40.107 106.540 1.00 8.06 228 VAL C O 1
ATOM 8261 N N . LEU C 1 233 ? 21.075 40.170 104.287 1.00 6.88 229 LEU C N 1
ATOM 8262 C CA . LEU C 1 233 ? 19.830 40.916 104.132 1.00 7.52 229 LEU C CA 1
ATOM 8263 C C . LEU C 1 233 ? 18.819 40.001 103.466 1.00 7.32 229 LEU C C 1
ATOM 8264 O O . LEU C 1 233 ? 19.122 39.357 102.451 1.00 7.63 229 LEU C O 1
ATOM 8269 N N . SER C 1 234 ? 17.609 39.934 104.005 1.00 7.29 230 SER C N 1
ATOM 8270 C CA . SER C 1 234 ? 16.520 39.296 103.292 1.00 7.35 230 SER C CA 1
ATOM 8271 C C . SER C 1 234 ? 15.190 39.911 103.687 1.00 6.97 230 SER C C 1
ATOM 8272 O O . SER C 1 234 ? 15.136 40.944 104.357 1.00 6.71 230 SER C O 1
ATOM 8275 N N . SER C 1 235 ? 14.116 39.278 103.258 1.00 6.86 231 SER C N 1
ATOM 8276 C CA . SER C 1 235 ? 12.799 39.815 103.422 1.00 6.43 231 SER C CA 1
ATOM 8277 C C . SER C 1 235 ? 11.791 38.758 103.049 1.00 6.77 231 SER C C 1
ATOM 8278 O O . SER C 1 235 ? 12.138 37.780 102.373 1.00 6.92 231 SER C O 1
ATOM 8281 N N . ALA C 1 236 ? 10.555 38.980 103.465 1.00 6.51 232 ALA C N 1
ATOM 8282 C CA . ALA C 1 236 ? 9.399 38.233 102.962 1.00 6.50 232 ALA C CA 1
ATOM 8283 C C . ALA C 1 236 ? 8.828 38.849 101.690 1.00 6.81 232 ALA C C 1
ATOM 8284 O O . ALA C 1 236 ? 7.915 38.286 101.079 1.00 7.37 232 ALA C O 1
ATOM 8286 N N . THR C 1 237 ? 9.264 40.060 101.301 1.00 6.76 233 THR C N 1
ATOM 8287 C CA . THR C 1 237 ? 8.483 40.787 100.302 1.00 6.79 233 THR C CA 1
ATOM 8288 C C . THR C 1 237 ? 8.529 40.197 98.892 1.00 6.35 233 THR C C 1
ATOM 8289 O O . THR C 1 237 ? 7.506 40.179 98.226 1.00 6.89 233 THR C O 1
ATOM 8293 N N A LYS C 1 238 ? 9.692 39.737 98.435 0.45 7.04 234 LYS C N 1
ATOM 8294 N N B LYS C 1 238 ? 9.704 39.748 98.446 0.55 7.55 234 LYS C N 1
ATOM 8295 C CA A LYS C 1 238 ? 9.788 39.177 97.082 0.45 7.40 234 LYS C CA 1
ATOM 8296 C CA B LYS C 1 238 ? 9.839 39.122 97.122 0.55 8.30 234 LYS C CA 1
ATOM 8297 C C A LYS C 1 238 ? 9.183 37.770 97.028 0.45 7.44 234 LYS C C 1
ATOM 8298 C C B LYS C 1 238 ? 9.080 37.813 97.093 0.55 7.95 234 LYS C C 1
ATOM 8299 O O A LYS C 1 238 ? 8.539 37.405 96.040 0.45 7.34 234 LYS C O 1
ATOM 8300 O O B LYS C 1 238 ? 8.240 37.559 96.207 0.55 7.43 234 LYS C O 1
ATOM 8311 N N . THR C 1 239 ? 9.366 37.000 98.100 1.00 7.37 235 THR C N 1
ATOM 8312 C CA . THR C 1 239 ? 8.761 35.668 98.218 1.00 7.75 235 THR C CA 1
ATOM 8313 C C . THR C 1 239 ? 7.253 35.708 98.162 1.00 7.97 235 THR C C 1
ATOM 8314 O O . THR C 1 239 ? 6.644 34.879 97.484 1.00 8.70 235 THR C O 1
ATOM 8318 N N . PHE C 1 240 ? 6.638 36.683 98.838 1.00 7.23 236 PHE C N 1
ATOM 8319 C CA . PHE C 1 240 ? 5.199 36.659 99.052 1.00 7.06 236 PHE C CA 1
ATOM 8320 C C . PHE C 1 240 ? 4.414 37.788 98.396 1.00 6.34 236 PHE C C 1
ATOM 8321 O O . PHE C 1 240 ? 3.200 37.897 98.563 1.00 6.69 236 PHE C O 1
ATOM 8329 N N . ASN C 1 241 ? 5.109 38.602 97.610 1.00 6.76 237 ASN C N 1
ATOM 8330 C CA . ASN C 1 241 ? 4.492 39.635 96.795 1.00 6.98 237 ASN C CA 1
ATOM 8331 C C . ASN C 1 241 ? 3.857 40.728 97.648 1.00 6.50 237 ASN C C 1
ATOM 8332 O O . ASN C 1 241 ? 2.752 41.180 97.389 1.00 7.07 237 ASN C O 1
ATOM 8337 N N . ILE C 1 242 ? 4.598 41.140 98.681 1.00 7.14 238 ILE C N 1
ATOM 8338 C CA . ILE C 1 242 ? 4.103 42.109 99.656 1.00 6.71 238 ILE C CA 1
ATOM 8339 C C . ILE C 1 242 ? 5.051 43.325 99.775 1.00 7.21 238 ILE C C 1
ATOM 8340 O O . ILE C 1 242 ? 5.164 43.919 100.836 1.00 7.07 238 ILE C O 1
ATOM 8345 N N . ALA C 1 243 ? 5.672 43.717 98.662 1.00 6.86 239 ALA C N 1
ATOM 8346 C CA . ALA C 1 243 ? 6.623 44.838 98.658 1.00 7.18 239 ALA C CA 1
ATOM 8347 C C . ALA C 1 243 ? 6.039 46.146 99.199 1.00 7.22 239 ALA C C 1
ATOM 8348 O O . ALA C 1 243 ? 6.761 46.933 99.830 1.00 7.22 239 ALA C O 1
ATOM 8350 N N . GLY C 1 244 ? 4.755 46.369 98.958 1.00 6.68 240 GLY C N 1
ATOM 8351 C CA . GLY C 1 244 ? 4.063 47.575 99.438 1.00 7.03 240 GLY C CA 1
ATOM 8352 C C . GLY C 1 244 ? 3.889 47.671 100.949 1.00 6.40 240 GLY C C 1
ATOM 8353 O O . GLY C 1 244 ? 3.518 48.726 101.454 1.00 7.61 240 GLY C O 1
ATOM 8354 N N . THR C 1 245 ? 4.159 46.589 101.671 1.00 6.48 241 THR C N 1
ATOM 8355 C CA . THR C 1 245 ? 4.058 46.588 103.135 1.00 6.60 241 THR C CA 1
ATOM 8356 C C . THR C 1 245 ? 5.316 47.064 103.838 1.00 6.50 241 THR C C 1
ATOM 8357 O O . THR C 1 245 ? 5.267 47.406 105.008 1.00 7.09 241 THR C O 1
ATOM 8361 N N . LYS C 1 246 ? 6.445 47.079 103.135 1.00 6.37 242 LYS C N 1
ATOM 8362 C CA . LYS C 1 246 ? 7.656 47.735 103.605 1.00 5.77 242 LYS C CA 1
ATOM 8363 C C . LYS C 1 246 ? 8.236 47.207 104.925 1.00 6.11 242 LYS C C 1
ATOM 8364 O O . LYS C 1 246 ? 8.241 47.885 105.956 1.00 6.39 242 LYS C O 1
ATOM 8370 N N . ASN C 1 247 ? 8.780 45.995 104.862 1.00 4.97 243 ASN C N 1
ATOM 8371 C CA . ASN C 1 247 ? 9.609 45.496 105.932 1.00 5.00 243 ASN C CA 1
ATOM 8372 C C . ASN C 1 247 ? 10.581 44.476 105.348 1.00 5.17 243 ASN C C 1
ATOM 8373 O O . ASN C 1 247 ? 10.290 43.830 104.324 1.00 6.57 243 ASN C O 1
ATOM 8378 N N . SER C 1 248 ? 11.707 44.344 106.030 1.00 5.24 244 SER C N 1
ATOM 8379 C CA . SER C 1 248 ? 12.815 43.500 105.634 1.00 5.58 244 SER C CA 1
ATOM 8380 C C . SER C 1 248 ? 13.737 43.419 106.838 1.00 5.45 244 SER C C 1
ATOM 8381 O O . SER C 1 248 ? 13.494 44.079 107.848 1.00 5.15 244 SER C O 1
ATOM 8384 N N . TYR C 1 249 ? 14.793 42.638 106.748 1.00 5.94 245 TYR C N 1
ATOM 8385 C CA . TYR C 1 249 ? 15.714 42.529 107.875 1.00 6.16 245 TYR C CA 1
ATOM 8386 C C . TYR C 1 249 ? 17.150 42.268 107.461 1.00 6.11 245 TYR C C 1
ATOM 8387 O O . TYR C 1 249 ? 17.433 41.833 106.347 1.00 6.04 245 TYR C O 1
ATOM 8396 N N . ALA C 1 250 ? 18.036 42.613 108.382 1.00 6.50 246 ALA C N 1
ATOM 8397 C CA . ALA C 1 250 ? 19.413 42.240 108.335 1.00 6.45 246 ALA C CA 1
ATOM 8398 C C . ALA C 1 250 ? 19.632 41.256 109.481 1.00 7.17 246 ALA C C 1
ATOM 8399 O O . ALA C 1 250 ? 19.112 41.452 110.578 1.00 7.66 246 ALA C O 1
ATOM 8401 N N . ILE C 1 251 ? 20.359 40.181 109.199 1.00 6.70 247 ILE C N 1
ATOM 8402 C CA . ILE C 1 251 ? 20.860 39.287 110.251 1.00 7.57 247 ILE C CA 1
ATOM 8403 C C . ILE C 1 251 ? 22.330 39.604 110.421 1.00 7.04 247 ILE C C 1
ATOM 8404 O O . ILE C 1 251 ? 23.140 39.419 109.497 1.00 7.89 247 ILE C O 1
ATOM 8409 N N . ILE C 1 252 ? 22.684 40.110 111.606 1.00 7.96 248 ILE C N 1
ATOM 8410 C CA . ILE C 1 252 ? 24.029 40.597 111.866 1.00 8.01 248 ILE C CA 1
ATOM 8411 C C . ILE C 1 252 ? 24.532 39.993 113.175 1.00 9.31 248 ILE C C 1
ATOM 8412 O O . ILE C 1 252 ? 24.350 40.548 114.265 1.00 9.72 248 ILE C O 1
ATOM 8417 N N . GLU C 1 253 ? 25.122 38.814 113.066 1.00 9.69 249 GLU C N 1
ATOM 8418 C CA . GLU C 1 253 ? 25.583 38.100 114.269 1.00 10.53 249 GLU C CA 1
ATOM 8419 C C . GLU C 1 253 ? 26.787 38.733 114.944 1.00 10.64 249 GLU C C 1
ATOM 8420 O O . GLU C 1 253 ? 26.930 38.629 116.177 1.00 12.91 249 GLU C O 1
ATOM 8426 N N . ASN C 1 254 ? 27.684 39.343 114.173 1.00 10.32 250 ASN C N 1
ATOM 8427 C CA . ASN C 1 254 ? 28.857 39.959 114.755 1.00 10.30 250 ASN C CA 1
ATOM 8428 C C . ASN C 1 254 ? 28.466 41.183 115.557 1.00 10.77 250 ASN C C 1
ATOM 8429 O O . ASN C 1 254 ? 27.813 42.079 115.024 1.00 10.31 250 ASN C O 1
ATOM 8434 N N . PRO C 1 255 ? 28.838 41.220 116.848 1.00 10.68 251 PRO C N 1
ATOM 8435 C CA . PRO C 1 255 ? 28.422 42.375 117.673 1.00 10.96 251 PRO C CA 1
ATOM 8436 C C . PRO C 1 255 ? 28.859 43.760 117.155 1.00 10.36 251 PRO C C 1
ATOM 8437 O O . PRO C 1 255 ? 28.084 44.738 117.240 1.00 10.84 251 PRO C O 1
ATOM 8441 N N . THR C 1 256 ? 30.070 43.848 116.638 1.00 9.76 252 THR C N 1
ATOM 8442 C CA . THR C 1 256 ? 30.613 45.093 116.150 1.00 10.00 252 THR C CA 1
ATOM 8443 C C . THR C 1 256 ? 29.843 45.525 114.906 1.00 9.08 252 THR C C 1
ATOM 8444 O O . THR C 1 256 ? 29.361 46.653 114.842 1.00 9.08 252 THR C O 1
ATOM 8448 N N . LEU C 1 257 ? 29.728 44.634 113.928 1.00 9.47 253 LEU C N 1
ATOM 8449 C CA . LEU C 1 257 ? 28.988 44.991 112.704 1.00 8.79 253 LEU C CA 1
ATOM 8450 C C . LEU C 1 257 ? 27.541 45.347 113.020 1.00 8.70 253 LEU C C 1
ATOM 8451 O O . LEU C 1 257 ? 26.948 46.224 112.388 1.00 8.11 253 LEU C O 1
ATOM 8456 N N . CYS C 1 258 ? 26.949 44.648 113.975 1.00 8.57 254 CYS C N 1
ATOM 8457 C CA . CYS C 1 258 ? 25.549 44.897 114.297 1.00 9.06 254 CYS C CA 1
ATOM 8458 C C . CYS C 1 258 ? 25.375 46.274 114.940 1.00 9.12 254 CYS C C 1
ATOM 8459 O O . CYS C 1 258 ? 24.484 47.031 114.567 1.00 9.01 254 CYS C O 1
ATOM 8462 N N . ALA C 1 259 ? 26.242 46.611 115.887 1.00 9.22 255 ALA C N 1
ATOM 8463 C CA . ALA C 1 259 ? 26.212 47.946 116.485 1.00 9.29 255 ALA C CA 1
ATOM 8464 C C . ALA C 1 259 ? 26.451 49.049 115.448 1.00 9.13 255 ALA C C 1
ATOM 8465 O O . ALA C 1 259 ? 25.760 50.091 115.450 1.00 9.59 255 ALA C O 1
ATOM 8467 N N . GLN C 1 260 ? 27.416 48.827 114.559 1.00 8.56 256 GLN C N 1
ATOM 8468 C CA A GLN C 1 260 ? 27.728 49.792 113.518 0.50 8.41 256 GLN C CA 1
ATOM 8469 C CA B GLN C 1 260 ? 27.739 49.760 113.477 0.50 8.58 256 GLN C CA 1
ATOM 8470 C C . GLN C 1 260 ? 26.528 50.051 112.600 1.00 8.28 256 GLN C C 1
ATOM 8471 O O . GLN C 1 260 ? 26.212 51.213 112.312 1.00 8.36 256 GLN C O 1
ATOM 8482 N N . PHE C 1 261 ? 25.877 48.983 112.159 1.00 7.48 257 PHE C N 1
ATOM 8483 C CA . PHE C 1 261 ? 24.710 49.090 111.276 1.00 6.98 257 PHE C CA 1
ATOM 8484 C C . PHE C 1 261 ? 23.582 49.819 112.005 1.00 6.58 257 PHE C C 1
ATOM 8485 O O . PHE C 1 261 ? 23.012 50.763 111.476 1.00 6.74 257 PHE C O 1
ATOM 8493 N N . LYS C 1 262 ? 23.254 49.353 113.209 1.00 6.95 258 LYS C N 1
ATOM 8494 C CA . LYS C 1 262 ? 22.176 49.964 114.003 1.00 7.50 258 LYS C CA 1
ATOM 8495 C C . LYS C 1 262 ? 22.455 51.432 114.320 1.00 7.06 258 LYS C C 1
ATOM 8496 O O . LYS C 1 262 ? 21.532 52.264 114.342 1.00 7.10 258 LYS C O 1
ATOM 8502 N N . HIS C 1 263 ? 23.720 51.762 114.579 1.00 7.26 259 HIS C N 1
ATOM 8503 C CA . HIS C 1 263 ? 24.077 53.148 114.870 1.00 7.58 259 HIS C CA 1
ATOM 8504 C C . HIS C 1 263 ? 23.806 54.022 113.651 1.00 7.51 259 HIS C C 1
ATOM 8505 O O . HIS C 1 263 ? 23.168 55.059 113.765 1.00 6.89 259 HIS C O 1
ATOM 8512 N N . GLN C 1 264 ? 24.270 53.589 112.477 1.00 6.43 260 GLN C N 1
ATOM 8513 C CA . GLN C 1 264 ? 24.035 54.356 111.255 1.00 6.68 260 GLN C CA 1
ATOM 8514 C C . GLN C 1 264 ? 22.545 54.452 110.953 1.00 6.16 260 GLN C C 1
ATOM 8515 O O . GLN C 1 264 ? 22.042 55.500 110.521 1.00 6.56 260 GLN C O 1
ATOM 8521 N N . GLN C 1 265 ? 21.834 53.358 111.183 1.00 5.96 261 GLN C N 1
ATOM 8522 C CA . GLN C 1 265 ? 20.378 53.361 110.977 1.00 6.17 261 GLN C CA 1
ATOM 8523 C C . GLN C 1 265 ? 19.712 54.440 111.841 1.00 5.99 261 GLN C C 1
ATOM 8524 O O . GLN C 1 265 ? 18.832 55.157 111.366 1.00 6.74 261 GLN C O 1
ATOM 8530 N N . LEU C 1 266 ? 20.146 54.574 113.092 1.00 6.16 262 LEU C N 1
ATOM 8531 C CA . LEU C 1 266 ? 19.596 55.601 113.985 1.00 5.92 262 LEU C CA 1
ATOM 8532 C C . LEU C 1 266 ? 20.075 57.020 113.618 1.00 5.94 262 LEU C C 1
ATOM 8533 O O . LEU C 1 266 ? 19.315 57.952 113.702 1.00 6.17 262 LEU C O 1
ATOM 8538 N N . VAL C 1 267 ? 21.338 57.169 113.227 1.00 5.67 263 VAL C N 1
ATOM 8539 C CA . VAL C 1 267 ? 21.828 58.455 112.726 1.00 5.53 263 VAL C CA 1
ATOM 8540 C C . VAL C 1 267 ? 20.898 58.978 111.624 1.00 5.30 263 VAL C C 1
ATOM 8541 O O . VAL C 1 267 ? 20.574 60.183 111.535 1.00 6.21 263 VAL C O 1
ATOM 8545 N N . ASN C 1 268 ? 20.473 58.054 110.774 1.00 5.22 264 ASN C N 1
ATOM 8546 C CA . ASN C 1 268 ? 19.620 58.341 109.641 1.00 5.61 264 ASN C CA 1
ATOM 8547 C C . ASN C 1 268 ? 18.122 58.383 109.967 1.00 5.49 264 ASN C C 1
ATOM 8548 O O . ASN C 1 268 ? 17.294 58.593 109.067 1.00 5.40 264 ASN C O 1
ATOM 8553 N N . ASN C 1 269 ? 17.770 58.172 111.237 1.00 5.39 265 ASN C N 1
ATOM 8554 C CA . ASN C 1 269 ? 16.366 58.029 111.652 1.00 4.86 265 ASN C CA 1
ATOM 8555 C C . ASN C 1 269 ? 15.585 57.077 110.728 1.00 5.67 265 ASN C C 1
ATOM 8556 O O . ASN C 1 269 ? 14.438 57.337 110.356 1.00 5.81 265 ASN C O 1
ATOM 8561 N N . HIS C 1 270 ? 16.226 55.950 110.423 1.00 5.59 266 HIS C N 1
ATOM 8562 C CA . HIS C 1 270 ? 15.702 54.943 109.495 1.00 6.10 266 HIS C CA 1
ATOM 8563 C C . HIS C 1 270 ? 15.411 53.635 110.248 1.00 6.33 266 HIS C C 1
ATOM 8564 O O . HIS C 1 270 ? 15.434 52.539 109.650 1.00 7.16 266 HIS C O 1
ATOM 8571 N N . HIS C 1 271 ? 15.106 53.769 111.537 1.00 6.46 267 HIS C N 1
ATOM 8572 C CA . HIS C 1 271 ? 14.998 52.642 112.465 1.00 7.27 267 HIS C CA 1
ATOM 8573 C C . HIS C 1 271 ? 13.579 52.139 112.698 1.00 8.17 267 HIS C C 1
ATOM 8574 O O . HIS C 1 271 ? 13.390 51.122 113.369 1.00 9.11 267 HIS C O 1
ATOM 8581 N N . GLU C 1 272 ? 12.573 52.855 112.199 1.00 8.18 268 GLU C N 1
ATOM 8582 C CA . GLU C 1 272 ? 11.198 52.431 112.435 1.00 8.51 268 GLU C CA 1
ATOM 8583 C C . GLU C 1 272 ? 10.565 51.811 111.192 1.00 8.13 268 GLU C C 1
ATOM 8584 O O . GLU C 1 272 ? 10.955 52.097 110.051 1.00 7.63 268 GLU C O 1
ATOM 8590 N N . VAL C 1 273 ? 9.579 50.959 111.456 1.00 7.04 269 VAL C N 1
ATOM 8591 C CA . VAL C 1 273 ? 8.851 50.209 110.433 1.00 6.66 269 VAL C CA 1
ATOM 8592 C C . VAL C 1 273 ? 7.375 50.349 110.753 1.00 5.97 269 VAL C C 1
ATOM 8593 O O . VAL C 1 273 ? 7.006 50.496 111.915 1.00 6.72 269 VAL C O 1
ATOM 8597 N N . SER C 1 274 ? 6.538 50.351 109.729 1.00 5.77 270 SER C N 1
ATOM 8598 C CA . SER C 1 274 ? 5.105 50.479 109.925 1.00 5.62 270 SER C CA 1
ATOM 8599 C C . SER C 1 274 ? 4.483 49.221 110.536 1.00 5.93 270 SER C C 1
ATOM 8600 O O . SER C 1 274 ? 5.015 48.116 110.437 1.00 5.55 270 SER C O 1
ATOM 8603 N N . SER C 1 275 ? 3.322 49.396 111.155 1.00 5.91 271 SER C N 1
ATOM 8604 C CA . SER C 1 275 ? 2.615 48.290 111.785 1.00 6.85 271 SER C CA 1
ATOM 8605 C C . SER C 1 275 ? 2.303 47.168 110.823 1.00 7.33 271 SER C C 1
ATOM 8606 O O . SER C 1 275 ? 2.519 45.991 111.145 1.00 7.77 271 SER C O 1
ATOM 8609 N N . LEU C 1 276 ? 1.827 47.508 109.632 1.00 7.88 272 LEU C N 1
ATOM 8610 C CA . LEU C 1 276 ? 1.535 46.452 108.657 1.00 8.42 272 LEU C CA 1
ATOM 8611 C C . LEU C 1 276 ? 2.809 45.790 108.130 1.00 7.91 272 LEU C C 1
ATOM 8612 O O . LEU C 1 276 ? 2.811 44.611 107.781 1.00 7.74 272 LEU C O 1
ATOM 8617 N N . GLY C 1 277 ? 3.912 46.538 108.075 1.00 6.84 273 GLY C N 1
ATOM 8618 C CA . GLY C 1 277 ? 5.203 45.954 107.776 1.00 7.04 273 GLY C CA 1
ATOM 8619 C C . GLY C 1 277 ? 5.503 44.794 108.709 1.00 7.47 273 GLY C C 1
ATOM 8620 O O . GLY C 1 277 ? 5.860 43.717 108.269 1.00 7.74 273 GLY C O 1
ATOM 8621 N N . TYR C 1 278 ? 5.325 44.995 110.010 1.00 7.54 274 TYR C N 1
ATOM 8622 C CA . TYR C 1 278 ? 5.576 43.938 110.971 1.00 7.22 274 TYR C CA 1
ATOM 8623 C C . TYR C 1 278 ? 4.572 42.795 110.800 1.00 7.23 274 TYR C C 1
ATOM 8624 O O . TYR C 1 278 ? 4.964 41.629 110.796 1.00 7.48 274 TYR C O 1
ATOM 8633 N N . ILE C 1 279 ? 3.300 43.146 110.658 1.00 7.27 275 ILE C N 1
ATOM 8634 C CA . ILE C 1 279 ? 2.214 42.146 110.607 1.00 7.69 275 ILE C CA 1
ATOM 8635 C C . ILE C 1 279 ? 2.319 41.249 109.380 1.00 7.57 275 ILE C C 1
ATOM 8636 O O . ILE C 1 279 ? 2.184 40.012 109.483 1.00 8.67 275 ILE C O 1
ATOM 8641 N N . ALA C 1 280 ? 2.556 41.856 108.221 1.00 7.48 276 ALA C N 1
ATOM 8642 C CA . ALA C 1 280 ? 2.578 41.089 106.962 1.00 7.51 276 ALA C CA 1
ATOM 8643 C C . ALA C 1 280 ? 3.739 40.094 106.910 1.00 7.29 276 ALA C C 1
ATOM 8644 O O . ALA C 1 280 ? 3.560 38.951 106.463 1.00 7.34 276 ALA C O 1
ATOM 8646 N N . THR C 1 281 ? 4.925 40.501 107.377 1.00 7.28 277 THR C N 1
ATOM 8647 C CA . THR C 1 281 ? 6.083 39.619 107.400 1.00 7.45 277 THR C CA 1
ATOM 8648 C C . THR C 1 281 ? 5.854 38.436 108.335 1.00 7.81 277 THR C C 1
ATOM 8649 O O . THR C 1 281 ? 6.133 37.291 107.971 1.00 8.90 277 THR C O 1
ATOM 8653 N N . GLU C 1 282 ? 5.371 38.716 109.543 1.00 7.62 278 GLU C N 1
ATOM 8654 C CA . GLU C 1 282 ? 5.141 37.634 110.490 1.00 8.46 278 GLU C CA 1
ATOM 8655 C C . GLU C 1 282 ? 4.133 36.639 109.891 1.00 8.85 278 GLU C C 1
ATOM 8656 O O . GLU C 1 282 ? 4.350 35.431 109.952 1.00 9.56 278 GLU C O 1
ATOM 8662 N N . THR C 1 283 ? 3.036 37.150 109.338 1.00 8.51 279 THR C N 1
ATOM 8663 C CA . THR C 1 283 ? 1.970 36.330 108.780 1.00 8.77 279 THR C CA 1
ATOM 8664 C C . THR C 1 283 ? 2.512 35.468 107.628 1.00 8.95 279 THR C C 1
ATOM 8665 O O . THR C 1 283 ? 2.282 34.266 107.561 1.00 8.01 279 THR C O 1
ATOM 8669 N N . ALA C 1 284 ? 3.270 36.088 106.734 1.00 8.62 280 ALA C N 1
ATOM 8670 C CA . ALA C 1 284 ? 3.795 35.372 105.576 1.00 8.88 280 ALA C CA 1
ATOM 8671 C C . ALA C 1 284 ? 4.698 34.214 105.997 1.00 8.81 280 ALA C C 1
ATOM 8672 O O . ALA C 1 284 ? 4.579 33.086 105.497 1.00 10.09 280 ALA C O 1
ATOM 8674 N N . TYR C 1 285 ? 5.595 34.488 106.931 1.00 8.83 281 TYR C N 1
ATOM 8675 C CA . TYR C 1 285 ? 6.535 33.484 107.386 1.00 9.06 281 TYR C CA 1
ATOM 8676 C C . TYR C 1 285 ? 5.887 32.365 108.224 1.00 9.99 281 TYR C C 1
ATOM 8677 O O . TYR C 1 285 ? 6.322 31.204 108.140 1.00 10.77 281 TYR C O 1
ATOM 8686 N N . ARG C 1 286 ? 4.866 32.702 109.008 1.00 10.57 282 ARG C N 1
ATOM 8687 C CA . ARG C 1 286 ? 4.164 31.682 109.813 1.00 11.83 282 ARG C CA 1
ATOM 8688 C C . ARG C 1 286 ? 3.310 30.757 108.968 1.00 12.01 282 ARG C C 1
ATOM 8689 O O . ARG C 1 286 ? 3.248 29.548 109.245 1.00 12.90 282 ARG C O 1
ATOM 8697 N N . TYR C 1 287 ? 2.656 31.299 107.955 1.00 12.02 283 TYR C N 1
ATOM 8698 C CA . TYR C 1 287 ? 1.571 30.586 107.265 1.00 12.50 283 TYR C CA 1
ATOM 8699 C C . TYR C 1 287 ? 1.772 30.393 105.766 1.00 12.66 283 TYR C C 1
ATOM 8700 O O . TYR C 1 287 ? 0.919 29.819 105.094 1.00 13.22 283 TYR C O 1
ATOM 8709 N N . GLY C 1 288 ? 2.894 30.853 105.238 1.00 12.58 284 GLY C N 1
ATOM 8710 C CA . GLY C 1 288 ? 3.039 30.965 103.786 1.00 12.27 284 GLY C CA 1
ATOM 8711 C C . GLY C 1 288 ? 3.645 29.785 103.050 1.00 12.62 284 GLY C C 1
ATOM 8712 O O . GLY C 1 288 ? 3.732 29.818 101.825 1.00 11.53 284 GLY C O 1
ATOM 8713 N N . LYS C 1 289 ? 4.063 28.746 103.760 1.00 12.94 285 LYS C N 1
ATOM 8714 C CA . LYS C 1 289 ? 4.815 27.663 103.089 1.00 13.26 285 LYS C CA 1
ATOM 8715 C C . LYS C 1 289 ? 4.012 26.959 101.995 1.00 12.81 285 LYS C C 1
ATOM 8716 O O . LYS C 1 289 ? 4.532 26.792 100.886 1.00 11.92 285 LYS C O 1
ATOM 8722 N N . PRO C 1 290 ? 2.744 26.569 102.269 1.00 12.45 286 PRO C N 1
ATOM 8723 C CA . PRO C 1 290 ? 1.952 25.952 101.211 1.00 12.85 286 PRO C CA 1
ATOM 8724 C C . PRO C 1 290 ? 1.772 26.817 99.972 1.00 12.78 286 PRO C C 1
ATOM 8725 O O . PRO C 1 290 ? 1.823 26.302 98.854 1.00 13.08 286 PRO C O 1
ATOM 8729 N N . TRP C 1 291 ? 1.568 28.119 100.170 1.00 11.80 287 TRP C N 1
ATOM 8730 C CA . TRP C 1 291 ? 1.414 29.031 99.051 1.00 11.56 287 TRP C CA 1
ATOM 8731 C C . TRP C 1 291 ? 2.702 29.113 98.244 1.00 11.83 287 TRP C C 1
ATOM 8732 O O . TRP C 1 291 ? 2.661 29.140 97.004 1.00 12.14 287 TRP C O 1
ATOM 8743 N N . LEU C 1 292 ? 3.832 29.153 98.944 1.00 11.44 288 LEU C N 1
ATOM 8744 C CA . LEU C 1 292 ? 5.142 29.215 98.307 1.00 11.39 288 LEU C CA 1
ATOM 8745 C C . LEU C 1 292 ? 5.413 27.972 97.468 1.00 11.62 288 LEU C C 1
ATOM 8746 O O . LEU C 1 292 ? 5.918 28.058 96.353 1.00 10.81 288 LEU C O 1
ATOM 8751 N N . VAL C 1 293 ? 5.058 26.811 98.009 1.00 11.06 289 VAL C N 1
ATOM 8752 C CA . VAL C 1 293 ? 5.225 25.554 97.285 1.00 11.78 289 VAL C CA 1
ATOM 8753 C C . VAL C 1 293 ? 4.414 25.601 95.991 1.00 11.43 289 VAL C C 1
ATOM 8754 O O . VAL C 1 293 ? 4.920 25.216 94.929 1.00 13.06 289 VAL C O 1
ATOM 8758 N N . ALA C 1 294 ? 3.179 26.078 96.062 1.00 12.39 290 ALA C N 1
ATOM 8759 C CA . ALA C 1 294 ? 2.322 26.188 94.887 1.00 12.70 290 ALA C CA 1
ATOM 8760 C C . ALA C 1 294 ? 2.922 27.172 93.879 1.00 13.01 290 ALA C C 1
ATOM 8761 O O . ALA C 1 294 ? 3.010 26.876 92.690 1.00 13.82 290 ALA C O 1
ATOM 8763 N N . LEU C 1 295 ? 3.330 28.341 94.365 1.00 12.28 291 LEU C N 1
ATOM 8764 C CA . LEU C 1 295 ? 3.988 29.353 93.525 1.00 11.96 291 LEU C CA 1
ATOM 8765 C C . LEU C 1 295 ? 5.174 28.818 92.740 1.00 12.06 291 LEU C C 1
ATOM 8766 O O . LEU C 1 295 ? 5.295 29.072 91.541 1.00 12.60 291 LEU C O 1
ATOM 8771 N N . LYS C 1 296 ? 6.073 28.111 93.409 1.00 12.85 292 LYS C N 1
ATOM 8772 C CA . LYS C 1 296 ? 7.294 27.657 92.774 1.00 13.90 292 LYS C CA 1
ATOM 8773 C C . LYS C 1 296 ? 6.994 26.681 91.631 1.00 14.05 292 LYS C C 1
ATOM 8774 O O . LYS C 1 296 ? 7.676 26.709 90.611 1.00 14.18 292 LYS C O 1
ATOM 8780 N N . ALA C 1 297 ? 5.952 25.870 91.782 1.00 14.35 293 ALA C N 1
ATOM 8781 C CA . ALA C 1 297 ? 5.516 24.973 90.695 1.00 14.46 293 ALA C CA 1
ATOM 8782 C C . ALA C 1 297 ? 5.020 25.747 89.480 1.00 14.59 293 ALA C C 1
ATOM 8783 O O . ALA C 1 297 ? 5.300 25.381 88.322 1.00 15.87 293 ALA C O 1
ATOM 8785 N N . VAL C 1 298 ? 4.270 26.811 89.737 1.00 13.94 294 VAL C N 1
ATOM 8786 C CA . VAL C 1 298 ? 3.794 27.697 88.689 1.00 13.78 294 VAL C CA 1
ATOM 8787 C C . VAL C 1 298 ? 4.968 28.425 88.007 1.00 13.47 294 VAL C C 1
ATOM 8788 O O . VAL C 1 298 ? 4.995 28.558 86.776 1.00 12.89 294 VAL C O 1
ATOM 8792 N N . LEU C 1 299 ? 5.919 28.909 88.799 1.00 13.14 295 LEU C N 1
ATOM 8793 C CA . LEU C 1 299 ? 7.085 29.605 88.239 1.00 13.61 295 LEU C CA 1
ATOM 8794 C C . LEU C 1 299 ? 7.906 28.688 87.346 1.00 14.09 295 LEU C C 1
ATOM 8795 O O . LEU C 1 299 ? 8.337 29.101 86.263 1.00 14.20 295 LEU C O 1
ATOM 8800 N N . GLU C 1 300 ? 8.133 27.451 87.791 1.00 14.15 296 GLU C N 1
ATOM 8801 C CA . GLU C 1 300 ? 8.890 26.498 86.974 1.00 14.93 296 GLU C CA 1
ATOM 8802 C C . GLU C 1 300 ? 8.196 26.270 85.642 1.00 15.16 296 GLU C C 1
ATOM 8803 O O . GLU C 1 300 ? 8.866 26.207 84.598 1.00 15.88 296 GLU C O 1
ATOM 8809 N N . GLU C 1 301 ? 6.872 26.140 85.665 1.00 15.64 297 GLU C N 1
ATOM 8810 C CA . GLU C 1 301 ? 6.119 25.932 84.433 1.00 16.15 297 GLU C CA 1
ATOM 8811 C C . GLU C 1 301 ? 6.261 27.131 83.509 1.00 15.72 297 GLU C C 1
ATOM 8812 O O . GLU C 1 301 ? 6.552 26.970 82.321 1.00 15.78 297 GLU C O 1
ATOM 8818 N N . ASN C 1 302 ? 6.083 28.336 84.055 1.00 14.47 298 ASN C N 1
ATOM 8819 C CA . ASN C 1 302 ? 6.183 29.560 83.247 1.00 14.04 298 ASN C CA 1
ATOM 8820 C C . ASN C 1 302 ? 7.571 29.746 82.634 1.00 13.91 298 ASN C C 1
ATOM 8821 O O . ASN C 1 302 ? 7.691 30.157 81.475 1.00 12.98 298 ASN C O 1
ATOM 8826 N N . ILE C 1 303 ? 8.607 29.481 83.428 1.00 13.05 299 ILE C N 1
ATOM 8827 C CA . ILE C 1 303 ? 9.987 29.613 82.983 1.00 13.37 299 ILE C CA 1
ATOM 8828 C C . ILE C 1 303 ? 10.271 28.598 81.865 1.00 14.75 299 ILE C C 1
ATOM 8829 O O . ILE C 1 303 ? 10.875 28.929 80.838 1.00 14.03 299 ILE C O 1
ATOM 8834 N N . GLN C 1 304 ? 9.854 27.357 82.088 1.00 15.63 300 GLN C N 1
ATOM 8835 C CA . GLN C 1 304 ? 10.042 26.336 81.057 1.00 17.16 300 GLN C CA 1
ATOM 8836 C C . GLN C 1 304 ? 9.302 26.683 79.798 1.00 16.12 300 GLN C C 1
ATOM 8837 O O . GLN C 1 304 ? 9.841 26.471 78.701 1.00 17.06 300 GLN C O 1
ATOM 8843 N N . PHE C 1 305 ? 8.078 27.182 79.940 1.00 15.88 301 PHE C N 1
ATOM 8844 C CA . PHE C 1 305 ? 7.307 27.616 78.798 1.00 15.77 301 PHE C CA 1
ATOM 8845 C C . PHE C 1 305 ? 8.091 28.659 78.004 1.00 15.47 301 PHE C C 1
ATOM 8846 O O . PHE C 1 305 ? 8.291 28.519 76.793 1.00 14.99 301 PHE C O 1
ATOM 8854 N N . ALA C 1 306 ? 8.519 29.715 78.690 1.00 14.28 302 ALA C N 1
ATOM 8855 C CA . ALA C 1 306 ? 9.219 30.813 78.016 1.00 14.38 302 ALA C CA 1
ATOM 8856 C C . ALA C 1 306 ? 10.495 30.368 77.311 1.00 14.18 302 ALA C C 1
ATOM 8857 O O . ALA C 1 306 ? 10.743 30.732 76.151 1.00 14.57 302 ALA C O 1
ATOM 8859 N N . VAL C 1 307 ? 11.316 29.588 78.006 1.00 14.58 303 VAL C N 1
ATOM 8860 C CA . VAL C 1 307 ? 12.624 29.199 77.497 1.00 15.57 303 VAL C CA 1
ATOM 8861 C C . VAL C 1 307 ? 12.432 28.396 76.212 1.00 15.90 303 VAL C C 1
ATOM 8862 O O . VAL C 1 307 ? 13.100 28.641 75.207 1.00 15.62 303 VAL C O 1
ATOM 8866 N N . GLU C 1 308 ? 11.510 27.445 76.224 1.00 16.07 304 GLU C N 1
ATOM 8867 C CA A GLU C 1 308 ? 11.396 26.628 75.033 0.60 16.59 304 GLU C CA 1
ATOM 8868 C CA B GLU C 1 308 ? 11.249 26.590 75.046 0.40 16.41 304 GLU C CA 1
ATOM 8869 C C . GLU C 1 308 ? 10.584 27.371 73.938 1.00 16.74 304 GLU C C 1
ATOM 8870 O O . GLU C 1 308 ? 10.870 27.187 72.740 1.00 17.18 304 GLU C O 1
ATOM 8881 N N . TYR C 1 309 ? 9.647 28.234 74.322 1.00 16.38 305 TYR C N 1
ATOM 8882 C CA . TYR C 1 309 ? 8.920 29.039 73.343 1.00 16.31 305 TYR C CA 1
ATOM 8883 C C . TYR C 1 309 ? 9.898 29.914 72.560 1.00 15.91 305 TYR C C 1
ATOM 8884 O O . TYR C 1 309 ? 9.787 30.035 71.341 1.00 15.39 305 TYR C O 1
ATOM 8893 N N . PHE C 1 310 ? 10.862 30.506 73.262 1.00 15.00 306 PHE C N 1
ATOM 8894 C CA . PHE C 1 310 ? 11.906 31.293 72.590 1.00 14.40 306 PHE C CA 1
ATOM 8895 C C . PHE C 1 310 ? 12.833 30.414 71.736 1.00 15.46 306 PHE C C 1
ATOM 8896 O O . PHE C 1 310 ? 13.246 30.837 70.660 1.00 15.56 306 PHE C O 1
ATOM 8904 N N . ALA C 1 311 ? 13.165 29.214 72.210 1.00 15.98 307 ALA C N 1
ATOM 8905 C CA . ALA C 1 311 ? 13.988 28.265 71.434 1.00 16.88 307 ALA C CA 1
ATOM 8906 C C . ALA C 1 311 ? 13.301 27.897 70.125 1.00 17.96 307 ALA C C 1
ATOM 8907 O O . ALA C 1 311 ? 13.955 27.712 69.097 1.00 18.32 307 ALA C O 1
ATOM 8909 N N . GLN C 1 312 ? 11.979 27.792 70.185 1.00 18.75 308 GLN C N 1
ATOM 8910 C CA A GLN C 1 312 ? 11.198 27.381 69.025 0.60 19.21 308 GLN C CA 1
ATOM 8911 C CA B GLN C 1 312 ? 11.150 27.386 69.055 0.40 19.46 308 GLN C CA 1
ATOM 8912 C C . GLN C 1 312 ? 10.976 28.532 68.055 1.00 19.78 308 GLN C C 1
ATOM 8913 O O . GLN C 1 312 ? 11.123 28.349 66.843 1.00 21.03 308 GLN C O 1
ATOM 8924 N N . GLU C 1 313 ? 10.644 29.715 68.579 1.00 19.73 309 GLU C N 1
ATOM 8925 C CA . GLU C 1 313 ? 10.196 30.848 67.766 1.00 19.79 309 GLU C CA 1
ATOM 8926 C C . GLU C 1 313 ? 11.247 31.907 67.480 1.00 19.22 309 GLU C C 1
ATOM 8927 O O . GLU C 1 313 ? 11.092 32.692 66.540 1.00 20.10 309 GLU C O 1
ATOM 8933 N N . ALA C 1 314 ? 12.288 31.952 68.300 1.00 18.02 310 ALA C N 1
ATOM 8934 C CA . ALA C 1 314 ? 13.350 32.930 68.145 1.00 17.10 310 ALA C CA 1
ATOM 8935 C C . ALA C 1 314 ? 14.686 32.313 68.562 1.00 16.85 310 ALA C C 1
ATOM 8936 O O . ALA C 1 314 ? 15.294 32.714 69.556 1.00 14.96 310 ALA C O 1
ATOM 8938 N N . PRO C 1 315 ? 15.159 31.308 67.797 1.00 16.20 311 PRO C N 1
ATOM 8939 C CA . PRO C 1 315 ? 16.401 30.632 68.160 1.00 16.04 311 PRO C CA 1
ATOM 8940 C C . PRO C 1 315 ? 17.627 31.533 68.275 1.00 15.05 311 PRO C C 1
ATOM 8941 O O . PRO C 1 315 ? 18.596 31.162 68.927 1.00 15.60 311 PRO C O 1
ATOM 8945 N N . ARG C 1 316 ? 17.609 32.702 67.624 1.00 14.20 312 ARG C N 1
ATOM 8946 C CA . ARG C 1 316 ? 18.737 33.616 67.697 1.00 13.60 312 ARG C CA 1
ATOM 8947 C C . ARG C 1 316 ? 18.793 34.378 69.027 1.00 12.80 312 ARG C C 1
ATOM 8948 O O . ARG C 1 316 ? 19.822 34.980 69.342 1.00 12.20 312 ARG C O 1
ATOM 8956 N N . LEU C 1 317 ? 17.678 34.385 69.747 1.00 12.89 313 LEU C N 1
ATOM 8957 C CA . LEU C 1 317 ? 17.612 35.033 71.063 1.00 12.60 313 LEU C CA 1
ATOM 8958 C C . LEU C 1 317 ? 18.317 34.132 72.072 1.00 13.17 313 LEU C C 1
ATOM 8959 O O . LEU C 1 317 ? 17.995 32.953 72.170 1.00 13.23 313 LEU C O 1
ATOM 8964 N N . LYS C 1 318 ? 19.290 34.677 72.801 1.00 13.03 314 LYS C N 1
ATOM 8965 C CA . LYS C 1 318 ? 20.006 33.923 73.812 1.00 13.61 314 LYS C CA 1
ATOM 8966 C C . LYS C 1 318 ? 19.310 34.117 75.163 1.00 13.68 314 LYS C C 1
ATOM 8967 O O . LYS C 1 318 ? 19.167 35.246 75.649 1.00 14.45 314 LYS C O 1
ATOM 8973 N N . VAL C 1 319 ? 18.864 33.005 75.742 1.00 13.12 315 VAL C N 1
ATOM 8974 C CA . VAL C 1 319 ? 18.036 32.992 76.943 1.00 12.06 315 VAL C CA 1
ATOM 8975 C C . VAL C 1 319 ? 18.825 32.313 78.071 1.00 12.38 315 VAL C C 1
ATOM 8976 O O . VAL C 1 319 ? 19.140 31.125 77.992 1.00 13.20 315 VAL C O 1
ATOM 8980 N N . MET C 1 320 ? 19.162 33.077 79.108 1.00 10.95 316 MET C N 1
ATOM 8981 C CA . MET C 1 320 ? 19.819 32.526 80.283 1.00 10.87 316 MET C CA 1
ATOM 8982 C C . MET C 1 320 ? 18.749 31.868 81.131 1.00 10.80 316 MET C C 1
ATOM 8983 O O . MET C 1 320 ? 17.810 32.532 81.573 1.00 11.28 316 MET C O 1
ATOM 8988 N N . LYS C 1 321 ? 18.872 30.567 81.369 1.00 11.31 317 LYS C N 1
ATOM 8989 C CA . LYS C 1 321 ? 17.890 29.872 82.174 1.00 11.55 317 LYS C CA 1
ATOM 8990 C C . LYS C 1 321 ? 18.126 30.196 83.649 1.00 11.22 317 LYS C C 1
ATOM 8991 O O . LYS C 1 321 ? 19.221 29.955 84.154 1.00 11.01 317 LYS C O 1
ATOM 8997 N N . PRO C 1 322 ? 17.107 30.758 84.327 1.00 11.74 318 PRO C N 1
ATOM 8998 C CA . PRO C 1 322 ? 17.296 31.041 85.740 1.00 12.02 318 PRO C CA 1
ATOM 8999 C C . PRO C 1 322 ? 17.375 29.777 86.600 1.00 11.58 318 PRO C C 1
ATOM 9000 O O . PRO C 1 322 ? 16.655 28.804 86.352 1.00 11.82 318 PRO C O 1
ATOM 9004 N N . GLN C 1 323 ? 18.262 29.812 87.579 1.00 10.60 319 GLN C N 1
ATOM 9005 C CA . GLN C 1 323 ? 18.309 28.798 88.636 1.00 10.87 319 GLN C CA 1
ATOM 9006 C C . GLN C 1 323 ? 17.393 29.203 89.785 1.00 11.39 319 GLN C C 1
ATOM 9007 O O . GLN C 1 323 ? 16.927 28.372 90.561 1.00 11.07 319 GLN C O 1
ATOM 9013 N N . GLY C 1 324 ? 17.145 30.508 89.892 1.00 11.55 320 GLY C N 1
ATOM 9014 C CA . GLY C 1 324 ? 16.233 31.035 90.894 1.00 11.71 320 GLY C CA 1
ATOM 9015 C C . GLY C 1 324 ? 15.761 32.410 90.457 1.00 11.39 320 GLY C C 1
ATOM 9016 O O . GLY C 1 324 ? 16.205 32.909 89.417 1.00 11.18 320 GLY C O 1
ATOM 9017 N N . THR C 1 325 ? 14.886 33.011 91.266 1.00 10.84 321 THR C N 1
ATOM 9018 C CA . THR C 1 325 ? 14.133 34.232 90.922 1.00 10.17 321 THR C CA 1
ATOM 9019 C C . THR C 1 325 ? 13.092 33.916 89.848 1.00 10.04 321 THR C C 1
ATOM 9020 O O . THR C 1 325 ? 13.140 32.859 89.199 1.00 10.40 321 THR C O 1
ATOM 9024 N N . TYR C 1 326 ? 12.137 34.821 89.667 1.00 9.19 322 TYR C N 1
ATOM 9025 C CA . TYR C 1 326 ? 11.112 34.678 88.642 1.00 8.84 322 TYR C CA 1
ATOM 9026 C C . TYR C 1 326 ? 11.371 35.579 87.415 1.00 8.31 322 TYR C C 1
ATOM 9027 O O . TYR C 1 326 ? 10.447 35.966 86.698 1.00 8.81 322 TYR C O 1
ATOM 9036 N N . LEU C 1 327 ? 12.651 35.845 87.181 1.00 8.26 323 LEU C N 1
ATOM 9037 C CA . LEU C 1 327 ? 13.083 36.837 86.210 1.00 8.34 323 LEU C CA 1
ATOM 9038 C C . LEU C 1 327 ? 14.073 36.189 85.255 1.00 8.36 323 LEU C C 1
ATOM 9039 O O . LEU C 1 327 ? 14.989 35.469 85.674 1.00 9.02 323 LEU C O 1
ATOM 9044 N N . ILE C 1 328 ? 13.882 36.440 83.963 1.00 8.69 324 ILE C N 1
ATOM 9045 C CA . ILE C 1 328 ? 14.680 35.801 82.917 1.00 8.39 324 ILE C CA 1
ATOM 9046 C C . ILE C 1 328 ? 15.490 36.853 82.158 1.00 8.86 324 ILE C C 1
ATOM 9047 O O . ILE C 1 328 ? 14.928 37.831 81.667 1.00 8.96 324 ILE C O 1
ATOM 9052 N N . TRP C 1 329 ? 16.786 36.619 82.061 1.00 8.56 325 TRP C N 1
ATOM 9053 C CA . TRP C 1 329 ? 17.733 37.526 81.402 1.00 8.74 325 TRP C CA 1
ATOM 9054 C C . TRP C 1 329 ? 17.888 37.133 79.936 1.00 9.75 325 TRP C C 1
ATOM 9055 O O . TRP C 1 329 ? 18.397 36.038 79.628 1.00 9.89 325 TRP C O 1
ATOM 9066 N N . LEU C 1 330 ? 17.428 38.030 79.058 1.00 10.04 326 LEU C N 1
ATOM 9067 C CA . LEU C 1 330 ? 17.388 37.808 77.612 1.00 9.83 326 LEU C CA 1
ATOM 9068 C C . LEU C 1 330 ? 18.479 38.621 76.905 1.00 9.71 326 LEU C C 1
ATOM 9069 O O . LEU C 1 330 ? 18.665 39.801 77.200 1.00 9.59 326 LEU C O 1
ATOM 9074 N N . ASP C 1 331 ? 19.194 37.975 75.979 1.00 9.34 327 ASP C N 1
ATOM 9075 C CA . ASP C 1 331 ? 20.313 38.578 75.269 1.00 10.18 327 ASP C CA 1
ATOM 9076 C C . ASP C 1 331 ? 19.986 38.672 73.779 1.00 10.53 327 ASP C C 1
ATOM 9077 O O . ASP C 1 331 ? 19.930 37.648 73.084 1.00 11.19 327 ASP C O 1
ATOM 9082 N N . PHE C 1 332 ? 19.786 39.902 73.302 1.00 10.19 328 PHE C N 1
ATOM 9083 C CA . PHE C 1 332 ? 19.442 40.173 71.896 1.00 10.67 328 PHE C CA 1
ATOM 9084 C C . PHE C 1 332 ? 20.672 40.555 71.043 1.00 11.59 328 PHE C C 1
ATOM 9085 O O . PHE C 1 332 ? 20.520 41.119 69.949 1.00 12.36 328 PHE C O 1
ATOM 9093 N N . SER C 1 333 ? 21.871 40.240 71.533 1.00 12.61 329 SER C N 1
ATOM 9094 C CA A SER C 1 333 ? 23.155 40.624 70.918 0.55 13.31 329 SER C CA 1
ATOM 9095 C CA B SER C 1 333 ? 23.088 40.720 70.879 0.45 12.96 329 SER C CA 1
ATOM 9096 C C . SER C 1 333 ? 23.335 40.107 69.496 1.00 14.01 329 SER C C 1
ATOM 9097 O O . SER C 1 333 ? 24.127 40.659 68.717 1.00 14.50 329 SER C O 1
ATOM 9102 N N . ASP C 1 334 ? 22.651 39.018 69.161 1.00 14.72 330 ASP C N 1
ATOM 9103 C CA . ASP C 1 334 ? 22.796 38.459 67.810 1.00 16.04 330 ASP C CA 1
ATOM 9104 C C . ASP C 1 334 ? 22.009 39.243 66.771 1.00 15.68 330 ASP C C 1
ATOM 9105 O O . ASP C 1 334 ? 22.231 39.041 65.583 1.00 16.86 330 ASP C O 1
ATOM 9110 N N . TYR C 1 335 ? 21.089 40.104 67.213 1.00 14.21 331 TYR C N 1
ATOM 9111 C CA . TYR C 1 335 ? 20.275 40.922 66.313 1.00 13.37 331 TYR C CA 1
ATOM 9112 C C . TYR C 1 335 ? 20.985 42.236 65.944 1.00 13.27 331 TYR C C 1
ATOM 9113 O O . TYR C 1 335 ? 21.744 42.789 66.733 1.00 13.84 331 TYR C O 1
ATOM 9122 N N . GLY C 1 336 ? 20.700 42.745 64.750 1.00 12.79 332 GLY C N 1
ATOM 9123 C CA . GLY C 1 336 ? 21.236 44.025 64.294 1.00 12.79 332 GLY C CA 1
ATOM 9124 C C . GLY C 1 336 ? 20.460 45.189 64.876 1.00 12.50 332 GLY C C 1
ATOM 9125 O O . GLY C 1 336 ? 19.690 45.854 64.193 1.00 12.18 332 GLY C O 1
ATOM 9126 N N . LEU C 1 337 ? 20.680 45.417 66.164 1.00 12.84 333 LEU C N 1
ATOM 9127 C CA . LEU C 1 337 ? 19.980 46.433 66.948 1.00 12.97 333 LEU C CA 1
ATOM 9128 C C . LEU C 1 337 ? 20.965 47.163 67.832 1.00 12.83 333 LEU C C 1
ATOM 9129 O O . LEU C 1 337 ? 22.036 46.644 68.176 1.00 13.86 333 LEU C O 1
ATOM 9134 N N . THR C 1 338 ? 20.614 48.390 68.198 1.00 11.77 334 THR C N 1
ATOM 9135 C CA . THR C 1 338 ? 21.330 49.078 69.240 1.00 12.32 334 THR C CA 1
ATOM 9136 C C . THR C 1 338 ? 20.513 48.856 70.499 1.00 12.07 334 THR C C 1
ATOM 9137 O O . THR C 1 338 ? 19.362 48.413 70.450 1.00 11.80 334 THR C O 1
ATOM 9141 N N . ASP C 1 339 ? 21.095 49.248 71.617 1.00 13.28 335 ASP C N 1
ATOM 9142 C CA . ASP C 1 339 ? 20.380 49.210 72.878 1.00 14.17 335 ASP C CA 1
ATOM 9143 C C . ASP C 1 339 ? 19.093 50.042 72.824 1.00 14.30 335 ASP C C 1
ATOM 9144 O O . ASP C 1 339 ? 18.021 49.609 73.269 1.00 13.37 335 ASP C O 1
ATOM 9149 N N . ASP C 1 340 ? 19.186 51.257 72.273 1.00 14.74 336 ASP C N 1
ATOM 9150 C CA . ASP C 1 340 ? 18.010 52.106 72.077 1.00 15.56 336 ASP C CA 1
ATOM 9151 C C . ASP C 1 340 ? 16.964 51.517 71.112 1.00 14.26 336 ASP C C 1
ATOM 9152 O O . ASP C 1 340 ? 15.764 51.569 71.370 1.00 14.57 336 ASP C O 1
ATOM 9157 N N . ALA C 1 341 ? 17.410 50.957 69.984 1.00 13.29 337 ALA C N 1
ATOM 9158 C CA . ALA C 1 341 ? 16.487 50.389 69.010 1.00 12.00 337 ALA C CA 1
ATOM 9159 C C . ALA C 1 341 ? 15.764 49.158 69.570 1.00 11.63 337 ALA C C 1
ATOM 9160 O O . ALA C 1 341 ? 14.602 48.921 69.261 1.00 11.73 337 ALA C O 1
ATOM 9162 N N . LEU C 1 342 ? 16.440 48.410 70.436 1.00 11.64 338 LEU C N 1
ATOM 9163 C CA . LEU C 1 342 ? 15.830 47.246 71.091 1.00 11.58 338 LEU C CA 1
ATOM 9164 C C . LEU C 1 342 ? 14.715 47.710 72.032 1.00 12.56 338 LEU C C 1
ATOM 9165 O O . LEU C 1 342 ? 13.635 47.145 72.041 1.00 12.52 338 LEU C O 1
ATOM 9170 N N . PHE C 1 343 ? 15.001 48.737 72.828 1.00 13.56 339 PHE C N 1
ATOM 9171 C CA . PHE C 1 343 ? 14.015 49.268 73.765 1.00 14.95 339 PHE C CA 1
ATOM 9172 C C . PHE C 1 343 ? 12.773 49.775 73.020 1.00 14.38 339 PHE C C 1
ATOM 9173 O O . PHE C 1 343 ? 11.644 49.443 73.381 1.00 14.16 339 PHE C O 1
ATOM 9181 N N . THR C 1 344 ? 12.976 50.568 71.964 1.00 13.95 340 THR C N 1
ATOM 9182 C CA A THR C 1 344 ? 11.878 51.109 71.165 0.50 14.00 340 THR C CA 1
ATOM 9183 C CA B THR C 1 344 ? 11.838 51.111 71.229 0.50 14.07 340 THR C CA 1
ATOM 9184 C C . THR C 1 344 ? 11.063 49.998 70.526 1.00 13.76 340 THR C C 1
ATOM 9185 O O . THR C 1 344 ? 9.838 50.036 70.485 1.00 13.73 340 THR C O 1
ATOM 9192 N N . LEU C 1 345 ? 11.765 48.999 70.007 1.00 13.64 341 LEU C N 1
ATOM 9193 C CA A LEU C 1 345 ? 11.105 47.868 69.366 0.50 13.80 341 LEU C CA 1
ATOM 9194 C CA B LEU C 1 345 ? 11.120 47.858 69.368 0.50 13.91 341 LEU C CA 1
ATOM 9195 C C . LEU C 1 345 ? 10.163 47.150 70.330 1.00 13.74 341 LEU C C 1
ATOM 9196 O O . LEU C 1 345 ? 8.994 46.924 70.014 1.00 14.60 341 LEU C O 1
ATOM 9205 N N . LEU C 1 346 ? 10.671 46.797 71.500 1.00 13.69 342 LEU C N 1
ATOM 9206 C CA . LEU C 1 346 ? 9.869 46.061 72.490 1.00 13.58 342 LEU C CA 1
ATOM 9207 C C . LEU C 1 346 ? 8.723 46.891 73.025 1.00 14.14 342 LEU C C 1
ATOM 9208 O O . LEU C 1 346 ? 7.597 46.419 73.125 1.00 14.06 342 LEU C O 1
ATOM 9213 N N . HIS C 1 347 ? 9.016 48.134 73.391 1.00 14.62 343 HIS C N 1
ATOM 9214 C CA . HIS C 1 347 ? 8.033 48.966 74.051 1.00 16.14 343 HIS C CA 1
ATOM 9215 C C . HIS C 1 347 ? 6.988 49.467 73.067 1.00 17.04 343 HIS C C 1
ATOM 9216 O O . HIS C 1 347 ? 5.798 49.335 73.309 1.00 17.56 343 HIS C O 1
ATOM 9223 N N . ASP C 1 348 ? 7.442 50.035 71.953 1.00 18.44 344 ASP C N 1
ATOM 9224 C CA . ASP C 1 348 ? 6.542 50.714 71.016 1.00 19.78 344 ASP C CA 1
ATOM 9225 C C . ASP C 1 348 ? 5.904 49.811 69.970 1.00 20.19 344 ASP C C 1
ATOM 9226 O O . ASP C 1 348 ? 4.750 50.022 69.611 1.00 21.38 344 ASP C O 1
ATOM 9231 N N . GLN C 1 349 ? 6.639 48.829 69.458 1.00 20.02 345 GLN C N 1
ATOM 9232 C CA . GLN C 1 349 ? 6.090 47.952 68.425 1.00 20.30 345 GLN C CA 1
ATOM 9233 C C . GLN C 1 349 ? 5.459 46.705 69.028 1.00 19.73 345 GLN C C 1
ATOM 9234 O O . GLN C 1 349 ? 4.329 46.365 68.679 1.00 21.23 345 GLN C O 1
ATOM 9240 N N . ALA C 1 350 ? 6.178 46.033 69.925 1.00 18.51 346 ALA C N 1
ATOM 9241 C CA . ALA C 1 350 ? 5.683 44.810 70.566 1.00 17.43 346 ALA C CA 1
ATOM 9242 C C . ALA C 1 350 ? 4.704 45.089 71.720 1.00 16.53 346 ALA C C 1
ATOM 9243 O O . ALA C 1 350 ? 3.942 44.209 72.107 1.00 16.88 346 ALA C O 1
ATOM 9245 N N . LYS C 1 351 ? 4.738 46.307 72.253 1.00 14.88 347 LYS C N 1
ATOM 9246 C CA . LYS C 1 351 ? 3.865 46.729 73.348 1.00 14.75 347 LYS C CA 1
ATOM 9247 C C . LYS C 1 351 ? 4.074 45.874 74.612 1.00 13.67 347 LYS C C 1
ATOM 9248 O O . LYS C 1 351 ? 3.113 45.489 75.290 1.00 12.30 347 LYS C O 1
ATOM 9254 N N . VAL C 1 352 ? 5.340 45.580 74.900 1.00 12.94 348 VAL C N 1
ATOM 9255 C CA . VAL C 1 352 ? 5.713 44.906 76.162 1.00 13.04 348 VAL C CA 1
ATOM 9256 C C . VAL C 1 352 ? 6.773 45.725 76.900 1.00 12.63 348 VAL C C 1
ATOM 9257 O O . VAL C 1 352 ? 7.667 46.308 76.273 1.00 12.73 348 VAL C O 1
ATOM 9261 N N . ILE C 1 353 ? 6.647 45.790 78.225 1.00 11.31 349 ILE C N 1
ATOM 9262 C CA . ILE C 1 353 ? 7.560 46.538 79.059 1.00 10.55 349 ILE C CA 1
ATOM 9263 C C . ILE C 1 353 ? 8.450 45.572 79.826 1.00 10.32 349 ILE C C 1
ATOM 9264 O O . ILE C 1 353 ? 7.984 44.899 80.753 1.00 9.74 349 ILE C O 1
ATOM 9269 N N . LEU C 1 354 ? 9.706 45.496 79.406 1.00 9.66 350 LEU C N 1
ATOM 9270 C CA . LEU C 1 354 ? 10.748 44.723 80.094 1.00 9.83 350 LEU C CA 1
ATOM 9271 C C . LEU C 1 354 ? 11.800 45.673 80.632 1.00 10.07 350 LEU C C 1
ATOM 9272 O O . LEU C 1 354 ? 11.994 46.764 80.080 1.00 10.29 350 LEU C O 1
ATOM 9277 N N . ASN C 1 355 ? 12.526 45.259 81.671 1.00 9.09 351 ASN C N 1
ATOM 9278 C CA . ASN C 1 355 ? 13.635 46.098 82.167 1.00 9.84 351 ASN C CA 1
ATOM 9279 C C . ASN C 1 355 ? 14.717 46.178 81.125 1.00 9.63 351 ASN C C 1
ATOM 9280 O O . ASN C 1 355 ? 15.050 45.171 80.494 1.00 9.13 351 ASN C O 1
ATOM 9285 N N . ARG C 1 356 ? 15.262 47.378 80.934 1.00 9.95 352 ARG C N 1
ATOM 9286 C CA . ARG C 1 356 ? 16.360 47.557 79.993 1.00 10.05 352 ARG C CA 1
ATOM 9287 C C . ARG C 1 356 ? 17.629 46.975 80.604 1.00 10.13 352 ARG C C 1
ATOM 9288 O O . ARG C 1 356 ? 18.072 47.397 81.684 1.00 9.50 352 ARG C O 1
ATOM 9296 N N . GLY C 1 357 ? 18.233 46.011 79.916 1.00 9.32 353 GLY C N 1
ATOM 9297 C CA . GLY C 1 357 ? 19.459 45.391 80.408 1.00 9.99 353 GLY C CA 1
ATOM 9298 C C . GLY C 1 357 ? 20.591 46.349 80.743 1.00 9.65 353 GLY C C 1
ATOM 9299 O O . GLY C 1 357 ? 21.384 46.107 81.640 1.00 10.29 353 GLY C O 1
ATOM 9300 N N . SER C 1 358 ? 20.699 47.440 79.990 1.00 10.20 354 SER C N 1
ATOM 9301 C CA . SER C 1 358 ? 21.787 48.379 80.195 1.00 10.32 354 SER C CA 1
ATOM 9302 C C . SER C 1 358 ? 21.707 49.076 81.548 1.00 10.53 354 SER C C 1
ATOM 9303 O O . SER C 1 358 ? 22.712 49.609 82.036 1.00 10.82 354 SER C O 1
ATOM 9306 N N . ASP C 1 359 ? 20.523 49.058 82.156 1.00 10.56 355 ASP C N 1
ATOM 9307 C CA . ASP C 1 359 ? 20.342 49.575 83.517 1.00 10.55 355 ASP C CA 1
ATOM 9308 C C . ASP C 1 359 ? 21.243 48.845 84.518 1.00 9.89 355 ASP C C 1
ATOM 9309 O O . ASP C 1 359 ? 21.635 49.422 85.544 1.00 9.27 355 ASP C O 1
ATOM 9314 N N . TYR C 1 360 ? 21.566 47.585 84.226 1.00 9.28 356 TYR C N 1
ATOM 9315 C CA . TYR C 1 360 ? 22.285 46.713 85.157 1.00 9.28 356 TYR C CA 1
ATOM 9316 C C . TYR C 1 360 ? 23.802 46.793 84.991 1.00 9.19 356 TYR C C 1
ATOM 9317 O O . TYR C 1 360 ? 24.554 46.161 85.732 1.00 9.72 356 TYR C O 1
ATOM 9326 N N . GLY C 1 361 ? 24.263 47.570 84.020 1.00 10.01 357 GLY C N 1
ATOM 9327 C CA . GLY C 1 361 ? 25.681 47.688 83.742 1.00 10.18 357 GLY C CA 1
ATOM 9328 C C . GLY C 1 361 ? 25.947 47.490 82.260 1.00 10.71 357 GLY C C 1
ATOM 9329 O O . GLY C 1 361 ? 25.066 47.104 81.497 1.00 10.91 357 GLY C O 1
ATOM 9330 N N . SER C 1 362 ? 27.185 47.730 81.864 1.00 11.25 358 SER C N 1
ATOM 9331 C CA . SER C 1 362 ? 27.567 47.625 80.446 1.00 11.76 358 SER C CA 1
ATOM 9332 C C . SER C 1 362 ? 27.399 46.208 79.895 1.00 11.37 358 SER C C 1
ATOM 9333 O O . SER C 1 362 ? 27.153 46.029 78.697 1.00 11.64 358 SER C O 1
ATOM 9336 N N . GLU C 1 363 ? 27.524 45.208 80.768 1.00 10.85 359 GLU C N 1
ATOM 9337 C CA . GLU C 1 363 ? 27.302 43.813 80.381 1.00 11.29 359 GLU C CA 1
ATOM 9338 C C . GLU C 1 363 ? 25.860 43.539 79.972 1.00 11.11 359 GLU C C 1
ATOM 9339 O O . GLU C 1 363 ? 25.582 42.517 79.332 1.00 12.63 359 GLU C O 1
ATOM 9345 N N . GLY C 1 364 ? 24.944 44.421 80.370 1.00 10.69 360 GLY C N 1
ATOM 9346 C CA . GLY C 1 364 ? 23.548 44.310 80.018 1.00 10.71 360 GLY C CA 1
ATOM 9347 C C . GLY C 1 364 ? 23.164 44.969 78.702 1.00 10.55 360 GLY C C 1
ATOM 9348 O O . GLY C 1 364 ? 21.999 44.944 78.319 1.00 9.70 360 GLY C O 1
ATOM 9349 N N . GLU C 1 365 ? 24.119 45.589 78.013 1.00 11.05 361 GLU C N 1
ATOM 9350 C CA A GLU C 1 365 ? 23.790 46.149 76.717 0.50 11.26 361 GLU C CA 1
ATOM 9351 C CA B GLU C 1 365 ? 23.848 46.137 76.682 0.50 11.44 361 GLU C CA 1
ATOM 9352 C C . GLU C 1 365 ? 23.182 45.058 75.826 1.00 10.82 361 GLU C C 1
ATOM 9353 O O . GLU C 1 365 ? 23.633 43.912 75.833 1.00 10.79 361 GLU C O 1
ATOM 9364 N N . LEU C 1 366 ? 22.132 45.444 75.097 1.00 10.24 362 LEU C N 1
ATOM 9365 C CA A LEU C 1 366 ? 21.360 44.558 74.219 0.55 9.97 362 LEU C CA 1
ATOM 9366 C CA B LEU C 1 366 ? 21.366 44.552 74.213 0.45 9.89 362 LEU C CA 1
ATOM 9367 C C . LEU C 1 366 ? 20.662 43.415 74.955 1.00 9.78 362 LEU C C 1
ATOM 9368 O O . LEU C 1 366 ? 20.236 42.430 74.338 1.00 9.92 362 LEU C O 1
ATOM 9377 N N . HIS C 1 367 ? 20.511 43.559 76.276 1.00 9.26 363 HIS C N 1
ATOM 9378 C CA . HIS C 1 367 ? 19.703 42.611 77.062 1.00 9.28 363 HIS C CA 1
ATOM 9379 C C . HIS C 1 367 ? 18.379 43.227 77.510 1.00 9.05 363 HIS C C 1
ATOM 9380 O O . HIS C 1 367 ? 18.163 44.449 77.443 1.00 9.36 363 HIS C O 1
ATOM 9387 N N . ALA C 1 368 ? 17.472 42.365 77.947 1.00 8.82 364 ALA C N 1
ATOM 9388 C CA . ALA C 1 368 ? 16.263 42.810 78.621 1.00 8.39 364 ALA C CA 1
ATOM 9389 C C . ALA C 1 368 ? 15.934 41.770 79.687 1.00 8.74 364 ALA C C 1
ATOM 9390 O O . ALA C 1 368 ? 16.366 40.615 79.588 1.00 9.18 364 ALA C O 1
ATOM 9392 N N . ARG C 1 369 ? 15.207 42.192 80.714 1.00 8.39 365 ARG C N 1
ATOM 9393 C CA . ARG C 1 369 ? 14.826 41.300 81.804 1.00 8.32 365 ARG C CA 1
ATOM 9394 C C . ARG C 1 369 ? 13.314 41.118 81.845 1.00 8.44 365 ARG C C 1
ATOM 9395 O O . ARG C 1 369 ? 12.549 42.093 81.885 1.00 8.50 365 ARG C O 1
ATOM 9403 N N . LEU C 1 370 ? 12.904 39.848 81.830 1.00 8.06 366 LEU C N 1
ATOM 9404 C CA . LEU C 1 370 ? 11.514 39.453 81.726 1.00 8.26 366 LEU C CA 1
ATOM 9405 C C . LEU C 1 370 ? 10.988 38.827 83.023 1.00 8.74 366 LEU C C 1
ATOM 9406 O O . LEU C 1 370 ? 11.597 37.891 83.548 1.00 8.95 366 LEU C O 1
ATOM 9411 N N . ASN C 1 371 ? 9.857 39.341 83.500 1.00 8.15 367 ASN C N 1
ATOM 9412 C CA . ASN C 1 371 ? 9.209 38.901 84.746 1.00 8.75 367 ASN C CA 1
ATOM 9413 C C . ASN C 1 371 ? 8.124 37.903 84.368 1.00 8.86 367 ASN C C 1
ATOM 9414 O O . ASN C 1 371 ? 7.148 38.275 83.733 1.00 9.28 367 ASN C O 1
ATOM 9419 N N . ILE C 1 372 ? 8.286 36.641 84.771 1.00 9.32 368 ILE C N 1
ATOM 9420 C CA . ILE C 1 372 ? 7.260 35.624 84.480 1.00 9.29 368 ILE C CA 1
ATOM 9421 C C . ILE C 1 372 ? 6.346 35.260 85.667 1.00 9.56 368 ILE C C 1
ATOM 9422 O O . ILE C 1 372 ? 5.651 34.250 85.628 1.00 8.85 368 ILE C O 1
ATOM 9427 N N . ALA C 1 373 ? 6.326 36.098 86.709 1.00 9.24 369 ALA C N 1
ATOM 9428 C CA . ALA C 1 373 ? 5.414 35.919 87.846 1.00 9.18 369 ALA C CA 1
ATOM 9429 C C . ALA C 1 373 ? 4.035 36.501 87.556 1.00 9.43 369 ALA C C 1
ATOM 9430 O O . ALA C 1 373 ? 3.601 37.503 88.137 1.00 10.07 369 ALA C O 1
ATOM 9432 N N . ALA C 1 374 ? 3.345 35.854 86.621 1.00 9.17 370 ALA C N 1
ATOM 9433 C CA . ALA C 1 374 ? 1.995 36.194 86.234 1.00 9.56 370 ALA C CA 1
ATOM 9434 C C . ALA C 1 374 ? 1.316 34.908 85.739 1.00 10.72 370 ALA C C 1
ATOM 9435 O O . ALA C 1 374 ? 1.995 33.928 85.490 1.00 11.50 370 ALA C O 1
ATOM 9437 N N . PRO C 1 375 ? -0.009 34.924 85.614 1.00 12.63 371 PRO C N 1
ATOM 9438 C CA . PRO C 1 375 ? -0.704 33.733 85.070 1.00 12.99 371 PRO C CA 1
ATOM 9439 C C . PRO C 1 375 ? -0.138 33.291 83.724 1.00 14.34 371 PRO C C 1
ATOM 9440 O O . PRO C 1 375 ? 0.348 34.119 82.948 1.00 13.90 371 PRO C O 1
ATOM 9444 N N . LYS C 1 376 ? -0.185 31.990 83.453 1.00 15.14 372 LYS C N 1
ATOM 9445 C CA . LYS C 1 376 ? 0.420 31.470 82.216 1.00 16.52 372 LYS C CA 1
ATOM 9446 C C . LYS C 1 376 ? -0.159 32.154 80.977 1.00 16.15 372 LYS C C 1
ATOM 9447 O O . LYS C 1 376 ? 0.558 32.375 80.004 1.00 15.78 372 LYS C O 1
ATOM 9453 N N . SER C 1 377 ? -1.438 32.513 81.011 1.00 16.83 373 SER C N 1
ATOM 9454 C CA . SER C 1 377 ? -2.081 33.174 79.864 1.00 17.50 373 SER C CA 1
ATOM 9455 C C . SER C 1 377 ? -1.408 34.508 79.529 1.00 17.13 373 SER C C 1
ATOM 9456 O O . SER C 1 377 ? -1.256 34.863 78.354 1.00 17.63 373 SER C O 1
ATOM 9459 N N . LEU C 1 378 ? -0.997 35.229 80.574 1.00 16.12 374 LEU C N 1
ATOM 9460 C CA . LEU C 1 378 ? -0.274 36.486 80.423 1.00 15.91 374 LEU C CA 1
ATOM 9461 C C . LEU C 1 378 ? 1.137 36.256 79.912 1.00 14.36 374 LEU C C 1
ATOM 9462 O O . LEU C 1 378 ? 1.606 36.961 79.017 1.00 13.42 374 LEU C O 1
ATOM 9467 N N . VAL C 1 379 ? 1.830 35.272 80.487 1.00 14.17 375 VAL C N 1
ATOM 9468 C CA . VAL C 1 379 ? 3.181 34.934 80.080 1.00 14.24 375 VAL C CA 1
ATOM 9469 C C . VAL C 1 379 ? 3.217 34.487 78.617 1.00 14.70 375 VAL C C 1
ATOM 9470 O O . VAL C 1 379 ? 4.094 34.888 77.866 1.00 14.64 375 VAL C O 1
ATOM 9474 N N . GLU C 1 380 ? 2.249 33.674 78.220 1.00 15.73 376 GLU C N 1
ATOM 9475 C CA . GLU C 1 380 ? 2.110 33.301 76.807 1.00 16.43 376 GLU C CA 1
ATOM 9476 C C . GLU C 1 380 ? 1.995 34.518 75.876 1.00 15.71 376 GLU C C 1
ATOM 9477 O O . GLU C 1 380 ? 2.667 34.561 74.841 1.00 15.81 376 GLU C O 1
ATOM 9483 N N . GLU C 1 381 ? 1.139 35.474 76.231 1.00 15.29 377 GLU C N 1
ATOM 9484 C CA . GLU C 1 381 ? 0.941 36.696 75.441 1.00 15.57 377 GLU C CA 1
ATOM 9485 C C . GLU C 1 381 ? 2.231 37.522 75.407 1.00 15.47 377 GLU C C 1
ATOM 9486 O O . GLU C 1 381 ? 2.647 37.997 74.355 1.00 14.92 377 GLU C O 1
ATOM 9492 N N . ILE C 1 382 ? 2.870 37.682 76.562 1.00 14.39 378 ILE C N 1
ATOM 9493 C CA . ILE C 1 382 ? 4.128 38.437 76.626 1.00 14.39 378 ILE C CA 1
ATOM 9494 C C . ILE C 1 382 ? 5.220 37.837 75.734 1.00 13.80 378 ILE C C 1
ATOM 9495 O O . ILE C 1 382 ? 5.904 38.562 75.001 1.00 12.91 378 ILE C O 1
ATOM 9500 N N . CYS C 1 383 ? 5.395 36.518 75.792 1.00 13.45 379 CYS C N 1
ATOM 9501 C CA . CYS C 1 383 ? 6.411 35.851 74.991 1.00 14.02 379 CYS C CA 1
ATOM 9502 C C . CYS C 1 383 ? 6.113 35.934 73.494 1.00 14.16 379 CYS C C 1
ATOM 9503 O O . CYS C 1 383 ? 7.029 36.094 72.693 1.00 13.59 379 CYS C O 1
ATOM 9506 N N . LYS C 1 384 ? 4.834 35.828 73.136 1.00 15.15 380 LYS C N 1
ATOM 9507 C CA . LYS C 1 384 ? 4.396 36.019 71.749 1.00 16.08 380 LYS C CA 1
ATOM 9508 C C . LYS C 1 384 ? 4.794 37.401 71.247 1.00 15.93 380 LYS C C 1
ATOM 9509 O O . LYS C 1 384 ? 5.362 37.541 70.156 1.00 15.97 380 LYS C O 1
ATOM 9515 N N . ARG C 1 385 ? 4.515 38.415 72.055 1.00 14.96 381 ARG C N 1
ATOM 9516 C CA . ARG C 1 385 ? 4.866 39.793 71.705 1.00 15.02 381 ARG C CA 1
ATOM 9517 C C . ARG C 1 385 ? 6.365 39.986 71.543 1.00 14.84 381 ARG C C 1
ATOM 9518 O O . ARG C 1 385 ? 6.805 40.699 70.637 1.00 16.22 381 ARG C O 1
ATOM 9526 N N . ILE C 1 386 ? 7.149 39.355 72.415 1.00 13.88 382 ILE C N 1
ATOM 9527 C CA . ILE C 1 386 ? 8.601 39.498 72.390 1.00 13.97 382 ILE C CA 1
ATOM 9528 C C . ILE C 1 386 ? 9.232 38.986 71.084 1.00 14.87 382 ILE C C 1
ATOM 9529 O O . ILE C 1 386 ? 10.218 39.560 70.600 1.00 14.65 382 ILE C O 1
ATOM 9534 N N . VAL C 1 387 ? 8.643 37.937 70.507 1.00 15.30 383 VAL C N 1
ATOM 9535 C CA . VAL C 1 387 ? 9.174 37.322 69.289 1.00 16.63 383 VAL C CA 1
ATOM 9536 C C . VAL C 1 387 ? 8.527 37.899 68.027 1.00 17.79 383 VAL C C 1
ATOM 9537 O O . VAL C 1 387 ? 9.046 37.702 66.928 1.00 18.87 383 VAL C O 1
ATOM 9541 N N . CYS C 1 388 ? 7.408 38.601 68.197 1.00 18.81 384 CYS C N 1
ATOM 9542 C CA . CYS C 1 388 ? 6.579 39.092 67.087 1.00 20.43 384 CYS C CA 1
ATOM 9543 C C . CYS C 1 388 ? 7.344 39.973 66.094 1.00 19.99 384 CYS C C 1
ATOM 9544 O O . CYS C 1 388 ? 7.248 39.769 64.869 1.00 20.62 384 CYS C O 1
ATOM 9547 N N . CYS C 1 389 ? 8.133 40.908 66.627 1.00 19.22 385 CYS C N 1
ATOM 9548 C CA A CYS C 1 389 ? 8.661 41.981 65.790 0.70 19.43 385 CYS C CA 1
ATOM 9549 C CA B CYS C 1 389 ? 8.694 42.046 65.879 0.30 18.90 385 CYS C CA 1
ATOM 9550 C C . CYS C 1 389 ? 10.211 42.009 65.732 1.00 18.67 385 CYS C C 1
ATOM 9551 O O . CYS C 1 389 ? 10.811 43.023 65.383 1.00 18.54 385 CYS C O 1
ATOM 9556 N N . LEU C 1 390 ? 10.856 40.870 66.022 1.00 18.46 386 LEU C N 1
ATOM 9557 C CA . LEU C 1 390 ? 12.336 40.781 65.970 1.00 17.55 386 LEU C CA 1
ATOM 9558 C C . LEU C 1 390 ? 12.862 40.794 64.529 1.00 17.53 386 LEU C C 1
ATOM 9559 O O . LEU C 1 390 ? 12.274 40.141 63.648 1.00 17.00 386 LEU C O 1
ATOM 9564 N N . PRO C 1 391 ? 13.948 41.550 64.285 1.00 16.60 387 PRO C N 1
ATOM 9565 C CA . PRO C 1 391 ? 14.394 41.760 62.898 1.00 16.81 387 PRO C CA 1
ATOM 9566 C C . PRO C 1 391 ? 15.184 40.597 62.313 1.00 17.44 387 PRO C C 1
ATOM 9567 O O . PRO C 1 391 ? 15.893 39.889 63.036 1.00 17.42 387 PRO C O 1
ATOM 9571 N N . LYS C 1 392 ? 15.056 40.399 61.001 1.00 17.47 388 LYS C N 1
ATOM 9572 C CA . LYS C 1 392 ? 15.880 39.420 60.311 1.00 17.51 388 LYS C CA 1
ATOM 9573 C C . LYS C 1 392 ? 17.332 39.827 60.326 1.00 18.26 388 LYS C C 1
ATOM 9574 O O . LYS C 1 392 ? 18.211 39.008 60.085 1.00 19.54 388 LYS C O 1
ATOM 9581 N N . LYS D 1 7 ? -21.180 61.832 116.566 1.00 29.23 3 LYS D N 1
ATOM 9582 C CA . LYS D 1 7 ? -21.521 60.416 116.217 1.00 29.06 3 LYS D CA 1
ATOM 9583 C C . LYS D 1 7 ? -20.333 59.461 116.414 1.00 27.79 3 LYS D C 1
ATOM 9584 O O . LYS D 1 7 ? -20.451 58.263 116.180 1.00 29.20 3 LYS D O 1
ATOM 9590 N N . TYR D 1 8 ? -19.193 59.995 116.841 1.00 25.76 4 TYR D N 1
ATOM 9591 C CA . TYR D 1 8 ? -17.965 59.220 116.976 1.00 23.36 4 TYR D CA 1
ATOM 9592 C C . TYR D 1 8 ? -17.744 58.832 118.427 1.00 22.33 4 TYR D C 1
ATOM 9593 O O . TYR D 1 8 ? -18.212 59.532 119.315 1.00 22.80 4 TYR D O 1
ATOM 9602 N N . ASN D 1 9 ? -16.990 57.764 118.668 1.00 20.89 5 ASN D N 1
ATOM 9603 C CA . ASN D 1 9 ? -16.725 57.284 120.029 1.00 19.81 5 ASN D CA 1
ATOM 9604 C C . ASN D 1 9 ? -15.460 57.885 120.645 1.00 18.71 5 ASN D C 1
ATOM 9605 O O . ASN D 1 9 ? -14.347 57.538 120.245 1.00 18.35 5 ASN D O 1
ATOM 9610 N N . PHE D 1 10 ? -15.647 58.783 121.615 1.00 16.88 6 PHE D N 1
ATOM 9611 C CA . PHE D 1 10 ? -14.546 59.297 122.436 1.00 16.41 6 PHE D CA 1
ATOM 9612 C C . PHE D 1 10 ? -14.747 58.902 123.909 1.00 16.67 6 PHE D C 1
ATOM 9613 O O . PHE D 1 10 ? -14.069 59.422 124.801 1.00 16.09 6 PHE D O 1
ATOM 9621 N N . GLN D 1 11 ? -15.667 57.965 124.152 1.00 17.26 7 GLN D N 1
ATOM 9622 C CA . GLN D 1 11 ? -16.074 57.603 125.511 1.00 18.45 7 GLN D CA 1
ATOM 9623 C C . GLN D 1 11 ? -15.389 56.339 126.033 1.00 18.52 7 GLN D C 1
ATOM 9624 O O . GLN D 1 11 ? -15.158 56.215 127.239 1.00 18.18 7 GLN D O 1
ATOM 9630 N N . THR D 1 12 ? -15.080 55.412 125.127 1.00 18.79 8 THR D N 1
ATOM 9631 C CA . THR D 1 12 ? -14.467 54.137 125.472 1.00 19.37 8 THR D CA 1
ATOM 9632 C C . THR D 1 12 ? -13.146 54.013 124.730 1.00 18.57 8 THR D C 1
ATOM 9633 O O . THR D 1 12 ? -13.066 54.358 123.553 1.00 18.98 8 THR D O 1
ATOM 9637 N N . ALA D 1 13 ? -12.133 53.515 125.424 1.00 18.03 9 ALA D N 1
ATOM 9638 C CA . ALA D 1 13 ? -10.829 53.264 124.819 1.00 18.36 9 ALA D CA 1
ATOM 9639 C C . ALA D 1 13 ? -10.763 51.835 124.292 1.00 18.55 9 ALA D C 1
ATOM 9640 O O . ALA D 1 13 ? -10.976 50.891 125.059 1.00 18.76 9 ALA D O 1
ATOM 9642 N N . PRO D 1 14 ? -10.424 51.657 122.999 1.00 18.65 10 PRO D N 1
ATOM 9643 C CA . PRO D 1 14 ? -10.211 50.291 122.526 1.00 18.53 10 PRO D CA 1
ATOM 9644 C C . PRO D 1 14 ? -9.090 49.597 123.291 1.00 17.93 10 PRO D C 1
ATOM 9645 O O . PRO D 1 14 ? -8.105 50.245 123.674 1.00 17.30 10 PRO D O 1
ATOM 9649 N N . ASN D 1 15 ? -9.241 48.294 123.522 1.00 17.89 11 ASN D N 1
ATOM 9650 C CA . ASN D 1 15 ? -8.212 47.502 124.201 1.00 17.46 11 ASN D CA 1
ATOM 9651 C C . ASN D 1 15 ? -7.038 47.265 123.248 1.00 17.03 11 ASN D C 1
ATOM 9652 O O . ASN D 1 15 ? -7.198 46.632 122.215 1.00 17.28 11 ASN D O 1
ATOM 9657 N N . ARG D 1 16 ? -5.874 47.797 123.596 1.00 15.54 12 ARG D N 1
ATOM 9658 C CA . ARG D 1 16 ? -4.702 47.763 122.710 1.00 14.93 12 ARG D CA 1
ATOM 9659 C C . ARG D 1 16 ? -3.639 46.787 123.191 1.00 14.82 12 ARG D C 1
ATOM 9660 O O . ARG D 1 16 ? -2.534 46.725 122.637 1.00 13.68 12 ARG D O 1
ATOM 9668 N N . LEU D 1 17 ? -3.970 46.001 124.212 1.00 14.64 13 LEU D N 1
ATOM 9669 C CA . LEU D 1 17 ? -2.977 45.157 124.869 1.00 15.60 13 LEU D CA 1
ATOM 9670 C C . LEU D 1 17 ? -2.347 44.083 123.984 1.00 16.10 13 LEU D C 1
ATOM 9671 O O . LEU D 1 17 ? -1.203 43.701 124.219 1.00 17.27 13 LEU D O 1
ATOM 9676 N N . SER D 1 18 ? -3.068 43.592 122.984 1.00 16.15 14 SER D N 1
ATOM 9677 C CA . SER D 1 18 ? -2.510 42.555 122.096 1.00 15.91 14 SER D CA 1
ATOM 9678 C C . SER D 1 18 ? -1.886 43.105 120.812 1.00 15.44 14 SER D C 1
ATOM 9679 O O . SER D 1 18 ? -1.469 42.324 119.953 1.00 15.17 14 SER D O 1
ATOM 9682 N N . HIS D 1 19 ? -1.791 44.431 120.693 1.00 13.99 15 HIS D N 1
ATOM 9683 C CA . HIS D 1 19 ? -1.398 45.064 119.441 1.00 13.25 15 HIS D CA 1
ATOM 9684 C C . HIS D 1 19 ? 0.087 45.439 119.348 1.00 11.42 15 HIS D C 1
ATOM 9685 O O . HIS D 1 19 ? 0.488 46.089 118.382 1.00 11.13 15 HIS D O 1
ATOM 9692 N N . HIS D 1 20 ? 0.905 45.065 120.332 1.00 10.51 16 HIS D N 1
ATOM 9693 C CA . HIS D 1 20 ? 2.330 45.406 120.327 1.00 10.87 16 HIS D CA 1
ATOM 9694 C C . HIS D 1 20 ? 2.533 46.911 120.215 1.00 10.25 16 HIS D C 1
ATOM 9695 O O . HIS D 1 20 ? 3.373 47.378 119.457 1.00 10.56 16 HIS D O 1
ATOM 9702 N N . THR D 1 21 ? 1.755 47.664 120.988 1.00 9.55 17 THR D N 1
ATOM 9703 C CA . THR D 1 21 ? 1.910 49.108 121.024 1.00 8.91 17 THR D CA 1
ATOM 9704 C C . THR D 1 21 ? 3.028 49.468 121.990 1.00 8.81 17 THR D C 1
ATOM 9705 O O . THR D 1 21 ? 3.219 48.794 123.012 1.00 8.51 17 THR D O 1
ATOM 9709 N N . TYR D 1 22 ? 3.744 50.553 121.699 1.00 8.34 18 TYR D N 1
ATOM 9710 C CA . TYR D 1 22 ? 4.660 51.111 122.666 1.00 8.81 18 TYR D CA 1
ATOM 9711 C C . TYR D 1 22 ? 3.905 51.571 123.899 1.00 8.57 18 TYR D C 1
ATOM 9712 O O . TYR D 1 22 ? 4.314 51.281 125.011 1.00 8.74 18 TYR D O 1
ATOM 9721 N N . LYS D 1 23 ? 2.792 52.268 123.688 1.00 8.96 19 LYS D N 1
ATOM 9722 C CA . LYS D 1 23 ? 2.107 52.928 124.800 1.00 8.86 19 LYS D CA 1
ATOM 9723 C C . LYS D 1 23 ? 1.725 51.953 125.905 1.00 9.14 19 LYS D C 1
ATOM 9724 O O . LYS D 1 23 ? 1.981 52.226 127.074 1.00 9.06 19 LYS D O 1
ATOM 9730 N N . TRP D 1 24 ? 1.157 50.807 125.523 1.00 9.50 20 TRP D N 1
ATOM 9731 C CA . TRP D 1 24 ? 0.636 49.849 126.488 1.00 10.24 20 TRP D CA 1
ATOM 9732 C C . TRP D 1 24 ? 1.597 48.687 126.783 1.00 11.27 20 TRP D C 1
ATOM 9733 O O . TRP D 1 24 ? 1.220 47.733 127.476 1.00 12.07 20 TRP D O 1
ATOM 9744 N N . LYS D 1 25 ? 2.833 48.762 126.290 1.00 11.66 21 LYS D N 1
ATOM 9745 C CA . LYS D 1 25 ? 3.777 47.648 126.444 1.00 13.29 21 LYS D CA 1
ATOM 9746 C C . LYS D 1 25 ? 4.011 47.252 127.903 1.00 13.73 21 LYS D C 1
ATOM 9747 O O . LYS D 1 25 ? 3.946 46.078 128.255 1.00 13.96 21 LYS D O 1
ATOM 9753 N N . GLU D 1 26 ? 4.263 48.220 128.777 1.00 14.39 22 GLU D N 1
ATOM 9754 C CA . GLU D 1 26 ? 4.516 47.866 130.183 1.00 15.21 22 GLU D CA 1
ATOM 9755 C C . GLU D 1 26 ? 3.305 47.251 130.863 1.00 15.88 22 GLU D C 1
ATOM 9756 O O . GLU D 1 26 ? 3.449 46.399 131.746 1.00 16.41 22 GLU D O 1
ATOM 9762 N N . THR D 1 27 ? 2.115 47.683 130.458 1.00 15.98 23 THR D N 1
ATOM 9763 C CA . THR D 1 27 ? 0.867 47.229 131.060 1.00 16.27 23 THR D CA 1
ATOM 9764 C C . THR D 1 27 ? 0.608 45.760 130.713 1.00 17.43 23 THR D C 1
ATOM 9765 O O . THR D 1 27 ? -0.094 45.058 131.438 1.00 17.56 23 THR D O 1
ATOM 9769 N N . GLU D 1 28 ? 1.189 45.306 129.607 1.00 18.46 24 GLU D N 1
ATOM 9770 C CA . GLU D 1 28 ? 1.093 43.897 129.227 1.00 20.36 24 GLU D CA 1
ATOM 9771 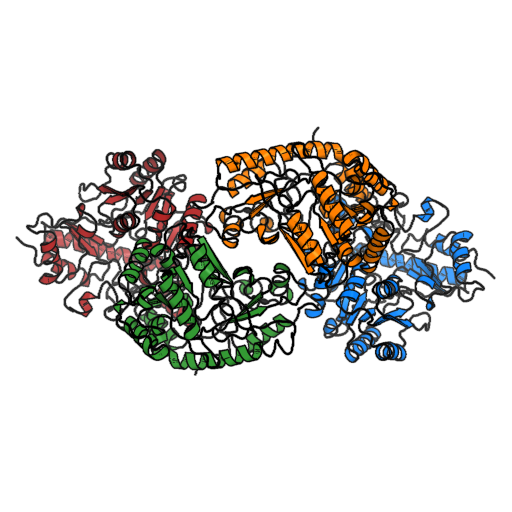C C . GLU D 1 28 ? 1.735 43.002 130.286 1.00 21.35 24 GLU D C 1
ATOM 9772 O O . GLU D 1 28 ? 1.287 41.873 130.481 1.00 22.62 24 GLU D O 1
ATOM 9778 N N . THR D 1 29 ? 2.766 43.517 130.959 1.00 22.08 25 THR D N 1
ATOM 9779 C CA . THR D 1 29 ? 3.513 42.786 131.989 1.00 23.09 25 THR D CA 1
ATOM 9780 C C . THR D 1 29 ? 3.045 43.162 133.402 1.00 23.05 25 THR D C 1
ATOM 9781 O O . THR D 1 29 ? 2.933 42.281 134.268 1.00 23.27 25 THR D O 1
ATOM 9785 N N . ASP D 1 30 ? 2.769 44.450 133.637 1.00 22.30 26 ASP D N 1
ATOM 9786 C CA . ASP D 1 30 ? 2.177 44.914 134.911 1.00 21.73 26 ASP D CA 1
ATOM 9787 C C . ASP D 1 30 ? 0.804 45.539 134.665 1.00 21.43 26 ASP D C 1
ATOM 9788 O O . ASP D 1 30 ? 0.698 46.727 134.333 1.00 20.53 26 ASP D O 1
ATOM 9793 N N . PRO D 1 31 ? -0.262 44.757 134.845 1.00 20.83 27 PRO D N 1
ATOM 9794 C CA . PRO D 1 31 ? -1.604 45.220 134.483 1.00 20.76 27 PRO D CA 1
ATOM 9795 C C . PRO D 1 31 ? -2.116 46.442 135.264 1.00 19.84 27 PRO D C 1
ATOM 9796 O O . PRO D 1 31 ? -3.133 47.030 134.888 1.00 20.01 27 PRO D O 1
ATOM 9800 N N . GLN D 1 32 ? -1.427 46.819 136.338 1.00 19.34 28 GLN D N 1
ATOM 9801 C CA . GLN D 1 32 ? -1.822 47.976 137.124 1.00 19.02 28 GLN D CA 1
ATOM 9802 C C . GLN D 1 32 ? -1.446 49.302 136.480 1.00 17.86 28 GLN D C 1
ATOM 9803 O O . GLN D 1 32 ? -2.049 50.325 136.791 1.00 18.03 28 GLN D O 1
ATOM 9809 N N . LEU D 1 33 ? -0.424 49.293 135.633 1.00 16.26 29 LEU D N 1
ATOM 9810 C CA . LEU D 1 33 ? 0.116 50.540 135.081 1.00 14.98 29 LEU D CA 1
ATOM 9811 C C . LEU D 1 33 ? -0.817 51.169 134.058 1.00 14.61 29 LEU D C 1
ATOM 9812 O O . LEU D 1 33 ? -1.332 50.480 133.164 1.00 13.58 29 LEU D O 1
ATOM 9817 N N . LEU D 1 34 ? -1.023 52.483 134.188 1.00 12.74 30 LEU D N 1
ATOM 9818 C CA . LEU D 1 34 ? -1.798 53.250 133.214 1.00 12.06 30 LEU D CA 1
ATOM 9819 C C . LEU D 1 34 ? -0.846 54.184 132.463 1.00 11.19 30 LEU D C 1
ATOM 9820 O O . LEU D 1 34 ? -0.203 55.037 133.064 1.00 11.46 30 LEU D O 1
ATOM 9825 N N . PRO D 1 35 ? -0.737 53.994 131.143 1.00 9.60 31 PRO D N 1
ATOM 9826 C CA . PRO D 1 35 ? 0.169 54.819 130.359 1.00 9.35 31 PRO D CA 1
ATOM 9827 C C . PRO D 1 35 ? -0.459 56.128 129.924 1.00 8.45 31 PRO D C 1
ATOM 9828 O O . PRO D 1 35 ? -1.624 56.159 129.528 1.00 9.22 31 PRO D O 1
ATOM 9832 N N . ALA D 1 36 ? 0.327 57.200 129.989 1.00 7.77 32 ALA D N 1
ATOM 9833 C CA . ALA D 1 36 ? -0.103 58.503 129.509 1.00 7.45 32 ALA D CA 1
ATOM 9834 C C . ALA D 1 36 ? 1.136 59.286 129.081 1.00 7.61 32 ALA D C 1
ATOM 9835 O O . ALA D 1 36 ? 1.351 60.415 129.508 1.00 6.69 32 ALA D O 1
ATOM 9837 N N . TRP D 1 37 ? 1.953 58.656 128.231 1.00 7.04 33 TRP D N 1
ATOM 9838 C CA . TRP D 1 37 ? 3.256 59.181 127.875 1.00 6.74 33 TRP D CA 1
ATOM 9839 C C . TRP D 1 37 ? 3.326 59.467 126.357 1.00 7.09 33 TRP D C 1
ATOM 9840 O O . TRP D 1 37 ? 2.921 60.548 125.918 1.00 7.81 33 TRP D O 1
ATOM 9851 N N . ILE D 1 38 ? 3.723 58.465 125.568 1.00 6.82 34 ILE D N 1
ATOM 9852 C CA . ILE D 1 38 ? 3.907 58.606 124.126 1.00 7.08 34 ILE D CA 1
ATOM 9853 C C . ILE D 1 38 ? 2.674 59.170 123.433 1.00 7.06 34 ILE D C 1
ATOM 9854 O O . ILE D 1 38 ? 1.544 58.806 123.768 1.00 7.21 34 ILE D O 1
ATOM 9859 N N . ALA D 1 39 ? 2.903 60.064 122.479 1.00 6.73 35 ALA D N 1
ATOM 9860 C CA . ALA D 1 39 ? 1.817 60.754 121.789 1.00 7.08 35 ALA D CA 1
ATOM 9861 C C . ALA D 1 39 ? 1.165 59.918 120.706 1.00 7.55 35 ALA D C 1
ATOM 9862 O O . ALA D 1 39 ? 1.376 60.128 119.510 1.00 8.51 35 ALA D O 1
ATOM 9864 N N . ASP D 1 40 ? 0.381 58.937 121.138 1.00 7.45 36 ASP D N 1
ATOM 9865 C CA . ASP D 1 40 ? -0.730 58.489 120.341 1.00 8.19 36 ASP D CA 1
ATOM 9866 C C . ASP D 1 40 ? -1.941 58.457 121.257 1.00 8.26 36 ASP D C 1
ATOM 9867 O O . ASP D 1 40 ? -1.820 58.638 122.476 1.00 7.91 36 ASP D O 1
ATOM 9872 N N . MET D 1 41 ? -3.104 58.318 120.652 1.00 7.27 37 MET D N 1
ATOM 9873 C CA . MET D 1 41 ? -4.354 58.498 121.384 1.00 7.81 37 MET D CA 1
ATOM 9874 C C . MET D 1 41 ? -5.009 57.182 121.702 1.00 8.72 37 MET D C 1
ATOM 9875 O O . MET D 1 41 ? -4.877 56.192 120.971 1.00 8.56 37 MET D O 1
ATOM 9880 N N . ASP D 1 42 ? -5.749 57.182 122.798 1.00 8.77 38 ASP D N 1
ATOM 9881 C CA . ASP D 1 42 ? -6.577 56.019 123.147 1.00 9.61 38 ASP D CA 1
ATOM 9882 C C . ASP D 1 42 ? -8.018 56.226 122.722 1.00 10.56 38 ASP D C 1
ATOM 9883 O O . ASP D 1 42 ? -8.963 55.969 123.502 1.00 12.45 38 ASP D O 1
ATOM 9888 N N . PHE D 1 43 ? -8.166 56.732 121.498 1.00 10.39 39 PHE D N 1
ATOM 9889 C CA . PHE D 1 43 ? -9.451 56.923 120.818 1.00 10.33 39 PHE D CA 1
ATOM 9890 C C . PHE D 1 43 ? -9.458 56.109 119.523 1.00 11.30 39 PHE D C 1
ATOM 9891 O O . PHE D 1 43 ? -8.470 56.077 118.800 1.00 10.75 39 PHE D O 1
ATOM 9899 N N . GLU D 1 44 ? -10.581 55.467 119.221 1.00 11.45 40 GLU D N 1
ATOM 9900 C CA . GLU D 1 44 ? -10.772 54.878 117.889 1.00 12.30 40 GLU D CA 1
ATOM 9901 C C . GLU D 1 44 ? -10.493 55.910 116.796 1.00 11.77 40 GLU D C 1
ATOM 9902 O O . GLU D 1 44 ? -10.875 57.076 116.902 1.00 12.22 40 GLU D O 1
ATOM 9908 N N . VAL D 1 45 ? -9.833 55.467 115.728 1.00 11.38 41 VAL D N 1
ATOM 9909 C CA . VAL D 1 45 ? -9.568 56.293 114.578 1.00 10.95 41 VAL D CA 1
ATOM 9910 C C . VAL D 1 45 ? -10.868 56.486 113.790 1.00 10.71 41 VAL D C 1
ATOM 9911 O O . VAL D 1 45 ? -11.813 55.692 113.896 1.00 10.60 41 VAL D O 1
ATOM 9915 N N . MET D 1 46 ? -10.928 57.583 113.051 1.00 10.50 42 MET D N 1
ATOM 9916 C CA A MET D 1 46 ? -12.086 57.896 112.221 0.50 10.91 42 MET D CA 1
ATOM 9917 C CA B MET D 1 46 ? -12.108 57.889 112.239 0.50 11.22 42 MET D CA 1
ATOM 9918 C C . MET D 1 46 ? -12.476 56.672 111.387 1.00 11.49 42 MET D C 1
ATOM 9919 O O . MET D 1 46 ? -11.603 55.959 110.873 1.00 11.00 42 MET D O 1
ATOM 9928 N N . PRO D 1 47 ? -13.779 56.426 111.220 1.00 11.46 43 PRO D N 1
ATOM 9929 C CA . PRO D 1 47 ? -14.205 55.187 110.562 1.00 11.90 43 PRO D CA 1
ATOM 9930 C C . PRO D 1 47 ? -13.749 55.040 109.106 1.00 11.20 43 PRO D C 1
ATOM 9931 O O . PRO D 1 47 ? -13.571 53.918 108.651 1.00 11.42 43 PRO D O 1
ATOM 9935 N N . GLU D 1 48 ? -13.533 56.150 108.398 1.00 11.36 44 GLU D N 1
ATOM 9936 C CA . GLU D 1 48 ? -13.164 56.081 106.982 1.00 11.23 44 GLU D CA 1
ATOM 9937 C C . GLU D 1 48 ? -11.773 55.470 106.799 1.00 11.03 44 GLU D C 1
ATOM 9938 O O . GLU D 1 48 ? -11.511 54.763 105.822 1.00 10.41 44 GLU D O 1
ATOM 9944 N N . VAL D 1 49 ? -10.872 55.739 107.742 1.00 10.59 45 VAL D N 1
ATOM 9945 C CA . VAL D 1 49 ? -9.524 55.139 107.659 1.00 10.20 45 VAL D CA 1
ATOM 9946 C C . VAL D 1 49 ? -9.610 53.627 107.888 1.00 9.90 45 VAL D C 1
ATOM 9947 O O . VAL D 1 49 ? -8.967 52.842 107.192 1.00 9.56 45 VAL D O 1
ATOM 9951 N N . LYS D 1 50 ? -10.406 53.210 108.865 1.00 9.64 46 LYS D N 1
ATOM 9952 C CA . LYS D 1 50 ? -10.628 51.790 109.104 1.00 10.03 46 LYS D CA 1
ATOM 9953 C C . LYS D 1 50 ? -11.116 51.126 107.816 1.00 9.83 46 LYS D C 1
ATOM 9954 O O . LYS D 1 50 ? -10.608 50.090 107.409 1.00 10.42 46 LYS D O 1
ATOM 9960 N N . GLN D 1 51 ? -12.096 51.738 107.170 1.00 10.42 47 GLN D N 1
ATOM 9961 C CA . GLN D 1 51 ? -12.624 51.183 105.933 1.00 11.02 47 GLN D CA 1
ATOM 9962 C C . GLN D 1 51 ? -11.562 51.137 104.843 1.00 10.64 47 GLN D C 1
ATOM 9963 O O . GLN D 1 51 ? -11.457 50.139 104.115 1.00 10.58 47 GLN D O 1
ATOM 9969 N N . ALA D 1 52 ? -10.738 52.182 104.760 1.00 10.21 48 ALA D N 1
ATOM 9970 C CA . ALA D 1 52 ? -9.660 52.238 103.769 1.00 10.10 48 ALA D CA 1
ATOM 9971 C C . ALA D 1 52 ? -8.646 51.102 103.919 1.00 9.20 48 ALA D C 1
ATOM 9972 O O . ALA D 1 52 ? -8.102 50.611 102.922 1.00 9.62 48 ALA D O 1
ATOM 9974 N N . ILE D 1 53 ? -8.382 50.695 105.158 1.00 9.49 49 ILE D N 1
ATOM 9975 C CA . ILE D 1 53 ? -7.505 49.559 105.435 1.00 9.17 49 ILE D CA 1
ATOM 9976 C C . ILE D 1 53 ? -8.132 48.246 104.934 1.00 9.78 49 ILE D C 1
ATOM 9977 O O . ILE D 1 53 ? -7.460 47.434 104.294 1.00 9.73 49 ILE D O 1
ATOM 9982 N N . HIS D 1 54 ? -9.412 48.049 105.224 1.00 9.79 50 HIS D N 1
ATOM 9983 C CA . HIS D 1 54 ? -10.165 46.929 104.642 1.00 10.68 50 HIS D CA 1
ATOM 9984 C C . HIS D 1 54 ? -10.115 46.957 103.112 1.00 11.21 50 HIS D C 1
ATOM 9985 O O . HIS D 1 54 ? -9.887 45.924 102.483 1.00 11.00 50 HIS D O 1
ATOM 9992 N N . ASP D 1 55 ? -10.330 48.129 102.522 1.00 11.47 51 ASP D N 1
ATOM 9993 C CA . ASP D 1 55 ? -10.259 48.294 101.064 1.00 12.08 51 ASP D CA 1
ATOM 9994 C C . ASP D 1 55 ? -8.868 47.949 100.525 1.00 11.38 51 ASP D C 1
ATOM 9995 O O . ASP D 1 55 ? -8.739 47.307 99.488 1.00 11.42 51 ASP D O 1
ATOM 10000 N N . TYR D 1 56 ? -7.829 48.339 101.252 1.00 10.24 52 TYR D N 1
ATOM 10001 C CA . TYR D 1 56 ? -6.467 47.971 100.852 1.00 10.02 52 TYR D CA 1
ATOM 10002 C C . TYR D 1 56 ? -6.319 46.444 100.794 1.00 9.50 52 TYR D C 1
ATOM 10003 O O . TYR D 1 56 ? -5.775 45.897 99.824 1.00 10.19 52 TYR D O 1
ATOM 10012 N N . ALA D 1 57 ? -6.808 45.755 101.819 1.00 9.97 53 ALA D N 1
ATOM 10013 C CA . ALA D 1 57 ? -6.750 44.295 101.849 1.00 10.23 53 ALA D CA 1
ATOM 10014 C C . ALA D 1 57 ? -7.396 43.723 100.587 1.00 10.72 53 ALA D C 1
ATOM 10015 O O . ALA D 1 57 ? -6.867 42.793 99.963 1.00 10.53 53 ALA D O 1
ATOM 10017 N N . GLU D 1 58 ? -8.509 44.317 100.189 1.00 12.01 54 GLU D N 1
ATOM 10018 C CA . GLU D 1 58 ? -9.232 43.836 99.018 1.00 12.91 54 GLU D CA 1
ATOM 10019 C C . GLU D 1 58 ? -8.620 44.230 97.651 1.00 13.24 54 GLU D C 1
ATOM 10020 O O . GLU D 1 58 ? -9.170 43.875 96.605 1.00 14.45 54 GLU D O 1
ATOM 10026 N N . GLN D 1 59 ? -7.493 44.944 97.651 1.00 12.94 55 GLN D N 1
ATOM 10027 C CA . GLN D 1 59 ? -6.658 45.070 96.442 1.00 13.56 55 GLN D CA 1
ATOM 10028 C C . GLN D 1 59 ? -6.007 43.749 96.031 1.00 12.87 55 GLN D C 1
ATOM 10029 O O . GLN D 1 59 ? -5.579 43.624 94.882 1.00 13.90 55 GLN D O 1
ATOM 10035 N N . LEU D 1 60 ? -5.907 42.800 96.968 1.00 12.09 56 LEU D N 1
ATOM 10036 C CA . LEU D 1 60 ? -5.420 41.419 96.765 1.00 12.07 56 LEU D CA 1
ATOM 10037 C C . LEU D 1 60 ? -3.922 41.239 96.487 1.00 11.28 56 LEU D C 1
ATOM 10038 O O . LEU D 1 60 ? -3.357 40.203 96.840 1.00 12.03 56 LEU D O 1
ATOM 10043 N N . VAL D 1 61 ? -3.307 42.223 95.840 1.00 11.54 57 VAL D N 1
ATOM 10044 C CA . VAL D 1 61 ? -1.893 42.214 95.521 1.00 11.36 57 VAL D CA 1
ATOM 10045 C C . VAL D 1 61 ? -1.252 43.429 96.190 1.00 10.97 57 VAL D C 1
ATOM 10046 O O . VAL D 1 61 ? -1.721 44.541 95.992 1.00 11.71 57 VAL D O 1
ATOM 10050 N N . TYR D 1 62 ? -0.204 43.212 96.978 1.00 10.32 58 TYR D N 1
ATOM 10051 C CA . TYR D 1 62 ? 0.373 44.293 97.817 1.00 9.28 58 TYR D CA 1
ATOM 10052 C C . TYR D 1 62 ? 1.790 44.650 97.370 1.00 8.75 58 TYR D C 1
ATOM 10053 O O . TYR D 1 62 ? 2.734 44.628 98.165 1.00 8.07 58 TYR D O 1
ATOM 10062 N N . GLY D 1 63 ? 1.900 45.020 96.094 1.00 8.94 59 GLY D N 1
ATOM 10063 C CA . GLY D 1 63 ? 3.172 45.326 95.454 1.00 8.43 59 GLY D CA 1
ATOM 10064 C C . GLY D 1 63 ? 3.578 46.791 95.576 1.00 8.01 59 GLY D C 1
ATOM 10065 O O . GLY D 1 63 ? 3.032 47.534 96.384 1.00 7.93 59 GLY D O 1
ATOM 10066 N N . TYR D 1 64 ? 4.544 47.187 94.756 1.00 7.84 60 TYR D N 1
ATOM 10067 C CA . TYR D 1 64 ? 5.100 48.546 94.803 1.00 8.25 60 TYR D CA 1
ATOM 10068 C C . TYR D 1 64 ? 4.104 49.580 94.278 1.00 9.63 60 TYR D C 1
ATOM 10069 O O . TYR D 1 64 ? 3.562 49.428 93.186 1.00 9.32 60 TYR D O 1
ATOM 10078 N N . THR D 1 65 ? 3.939 50.656 95.052 1.00 9.80 61 THR D N 1
ATOM 10079 C CA . THR D 1 65 ? 3.033 51.749 94.718 1.00 10.33 61 THR D CA 1
ATOM 10080 C C . THR D 1 65 ? 3.736 53.092 94.892 1.00 10.99 61 THR D C 1
ATOM 10081 O O . THR D 1 65 ? 4.784 53.189 95.525 1.00 11.02 61 THR D O 1
ATOM 10085 N N . TYR D 1 66 ? 3.161 54.119 94.281 1.00 11.42 62 TYR D N 1
ATOM 10086 C CA . TYR D 1 66 ? 3.709 55.478 94.404 1.00 11.22 62 TYR D CA 1
ATOM 10087 C C . TYR D 1 66 ? 2.613 56.421 94.858 1.00 10.81 62 TYR D C 1
ATOM 10088 O O . TYR D 1 66 ? 1.437 56.059 94.891 1.00 10.37 62 TYR D O 1
ATOM 10097 N N . ALA D 1 67 ? 3.030 57.634 95.202 1.00 10.04 63 ALA D N 1
ATOM 10098 C CA . ALA D 1 67 ? 2.136 58.681 95.674 1.00 10.04 63 ALA D CA 1
ATOM 10099 C C . ALA D 1 67 ? 1.317 59.207 94.510 1.00 10.51 63 ALA D C 1
ATOM 10100 O O . ALA D 1 67 ? 1.866 59.773 93.559 1.00 11.17 63 ALA D O 1
ATOM 10102 N N . SER D 1 68 ? 0.013 59.054 94.621 1.00 11.30 64 SER D N 1
ATOM 10103 C CA . SER D 1 68 ? -0.907 59.420 93.558 1.00 11.85 64 SER D CA 1
ATOM 10104 C C . SER D 1 68 ? -1.159 60.922 93.497 1.00 12.90 64 SER D C 1
ATOM 10105 O O . SER D 1 68 ? -0.900 61.660 94.450 1.00 12.65 64 SER D O 1
ATOM 10108 N N . ASP D 1 69 ? -1.698 61.364 92.370 1.00 13.38 65 ASP D N 1
ATOM 10109 C CA . ASP D 1 69 ? -2.145 62.750 92.248 1.00 14.62 65 ASP D CA 1
ATOM 10110 C C . ASP D 1 69 ? -3.274 63.071 93.221 1.00 13.73 65 ASP D C 1
ATOM 10111 O O . ASP D 1 69 ? -3.399 64.202 93.663 1.00 14.04 65 ASP D O 1
ATOM 10116 N N . GLU D 1 70 ? -4.106 62.084 93.544 1.00 13.73 66 GLU D N 1
ATOM 10117 C CA . GLU D 1 70 ? -5.226 62.289 94.460 1.00 14.04 66 GLU D CA 1
ATOM 10118 C C . GLU D 1 70 ? -4.721 62.526 95.893 1.00 13.10 66 GLU D C 1
ATOM 10119 O O . GLU D 1 70 ? -5.262 63.353 96.619 1.00 13.18 66 GLU D O 1
ATOM 10125 N N . LEU D 1 71 ? -3.667 61.815 96.279 1.00 11.00 67 LEU D N 1
ATOM 10126 C CA . LEU D 1 71 ? -3.040 62.048 97.582 1.00 10.67 67 LEU D CA 1
ATOM 10127 C C . LEU D 1 71 ? -2.388 63.431 97.605 1.00 9.74 67 LEU D C 1
ATOM 10128 O O . LEU D 1 71 ? -2.536 64.194 98.578 1.00 10.17 67 LEU D O 1
ATOM 10133 N N . LEU D 1 72 ? -1.666 63.767 96.541 1.00 10.01 68 LEU D N 1
ATOM 10134 C CA . LEU D 1 72 ? -1.029 65.081 96.448 1.00 9.90 68 LEU D CA 1
ATOM 10135 C C . LEU D 1 72 ? -2.068 66.191 96.564 1.00 10.32 68 LEU D C 1
ATOM 10136 O O . LEU D 1 72 ? -1.876 67.158 97.300 1.00 10.45 68 LEU D O 1
ATOM 10141 N N . GLN D 1 73 ? -3.182 66.039 95.844 1.00 10.26 69 GLN D N 1
ATOM 10142 C CA . GLN D 1 73 ? -4.260 67.019 95.912 1.00 11.07 69 GLN D CA 1
ATOM 10143 C C . GLN D 1 73 ? -4.895 67.107 97.302 1.00 10.58 69 GLN D C 1
ATOM 10144 O O . GLN D 1 73 ? -5.247 68.211 97.734 1.00 10.96 69 GLN D O 1
ATOM 10150 N N . ALA D 1 74 ? -5.012 65.972 98.001 1.00 10.16 70 ALA D N 1
ATOM 10151 C CA . ALA D 1 74 ? -5.563 65.930 99.357 1.00 9.77 70 ALA D CA 1
ATOM 10152 C C . ALA D 1 74 ? -4.713 66.758 100.318 1.00 9.81 70 ALA D C 1
ATOM 10153 O O . ALA D 1 74 ? -5.248 67.500 101.157 1.00 9.93 70 ALA D O 1
ATOM 10155 N N . VAL D 1 75 ? -3.398 66.618 100.192 1.00 9.14 71 VAL D N 1
ATOM 10156 C CA . VAL D 1 75 ? -2.470 67.416 100.997 1.00 9.53 71 VAL D CA 1
ATOM 10157 C C . VAL D 1 75 ? -2.603 68.914 100.647 1.00 9.76 71 VAL D C 1
ATOM 10158 O O . VAL D 1 75 ? -2.703 69.780 101.541 1.00 9.59 71 VAL D O 1
ATOM 10162 N N . LEU D 1 76 ? -2.613 69.232 99.351 1.00 10.73 72 LEU D N 1
ATOM 10163 C CA . LEU D 1 76 ? -2.754 70.615 98.907 1.00 11.89 72 LEU D CA 1
ATOM 10164 C C . LEU D 1 76 ? -4.047 71.210 99.495 1.00 10.94 72 LEU D C 1
ATOM 10165 O O . LEU D 1 76 ? -4.054 72.327 100.052 1.00 11.27 72 LEU D O 1
ATOM 10170 N N . ASP D 1 77 ? -5.142 70.467 99.364 1.00 11.16 73 ASP D N 1
ATOM 10171 C CA . ASP D 1 77 ? -6.460 70.932 99.825 1.00 11.53 73 ASP D CA 1
ATOM 10172 C C . ASP D 1 77 ? -6.518 71.118 101.334 1.00 11.02 73 ASP D C 1
ATOM 10173 O O . ASP D 1 77 ? -7.117 72.078 101.820 1.00 11.15 73 ASP D O 1
ATOM 10178 N N . TRP D 1 78 ? -5.913 70.196 102.083 1.00 9.89 74 TRP D N 1
ATOM 10179 C CA . TRP D 1 78 ? -5.885 70.320 103.537 1.00 9.77 74 TRP D CA 1
ATOM 10180 C C . TRP D 1 78 ? -5.113 71.566 103.949 1.00 9.25 74 TRP D C 1
ATOM 10181 O O . TRP D 1 78 ? -5.565 72.345 104.796 1.00 10.35 74 TRP D O 1
ATOM 10192 N N . GLU D 1 79 ? -3.931 71.741 103.369 1.00 9.19 75 GLU D N 1
ATOM 10193 C CA . GLU D 1 79 ? -3.059 72.853 103.717 1.00 9.86 75 GLU D CA 1
ATOM 10194 C C . GLU D 1 79 ? -3.678 74.221 103.399 1.00 10.68 75 GLU D C 1
ATOM 10195 O O . GLU D 1 79 ? -3.561 75.156 104.188 1.00 10.58 75 GLU D O 1
ATOM 10201 N N . LYS D 1 80 ? -4.365 74.324 102.263 1.00 11.44 76 LYS D N 1
ATOM 10202 C CA . LYS D 1 80 ? -5.044 75.581 101.901 1.00 12.60 76 LYS D CA 1
ATOM 10203 C C . LYS D 1 80 ? -6.290 75.823 102.755 1.00 12.19 76 LYS D C 1
ATOM 10204 O O . LYS D 1 80 ? -6.488 76.927 103.284 1.00 13.11 76 LYS D O 1
ATOM 10210 N N . SER D 1 81 ? -7.105 74.787 102.931 1.00 12.41 77 SER D N 1
ATOM 10211 C CA . SER D 1 81 ? -8.378 74.858 103.651 1.00 13.24 77 SER D CA 1
ATOM 10212 C C . SER D 1 81 ? -8.196 75.111 105.150 1.00 12.12 77 SER D C 1
ATOM 10213 O O . SER D 1 81 ? -8.880 75.939 105.768 1.00 11.19 77 SER D O 1
ATOM 10216 N N . GLU D 1 82 ? -7.254 74.384 105.738 1.00 10.93 78 GLU D N 1
ATOM 10217 C CA . GLU D 1 82 ? -7.047 74.424 107.182 1.00 10.25 78 GLU D CA 1
ATOM 10218 C C . GLU D 1 82 ? -5.999 75.440 107.635 1.00 9.57 78 GLU D C 1
ATOM 10219 O O . GLU D 1 82 ? -6.092 75.942 108.760 1.00 10.71 78 GLU D O 1
ATOM 10225 N N . HIS D 1 83 ? -5.023 75.754 106.791 1.00 9.13 79 HIS D N 1
ATOM 10226 C CA . HIS D 1 83 ? -3.894 76.584 107.224 1.00 9.89 79 HIS D CA 1
ATOM 10227 C C . HIS D 1 83 ? -3.589 77.742 106.278 1.00 10.53 79 HIS D C 1
ATOM 10228 O O . HIS D 1 83 ? -2.584 78.417 106.425 1.00 10.16 79 HIS D O 1
ATOM 10235 N N . GLN D 1 84 ? -4.469 77.971 105.302 1.00 11.22 80 GLN D N 1
ATOM 10236 C CA . GLN D 1 84 ? -4.305 79.058 104.354 1.00 11.78 80 GLN D CA 1
ATOM 10237 C C . GLN D 1 84 ? -2.934 79.068 103.689 1.00 11.56 80 GLN D C 1
ATOM 10238 O O . GLN D 1 84 ? -2.396 80.124 103.372 1.00 12.09 80 GLN D O 1
ATOM 10244 N N . TYR D 1 85 ? -2.369 77.878 103.457 1.00 11.56 81 TYR D N 1
ATOM 10245 C CA . TYR D 1 85 ? -1.065 77.745 102.858 1.00 11.54 81 TYR D CA 1
ATOM 10246 C C . TYR D 1 85 ? -1.225 77.153 101.463 1.00 12.28 81 TYR D C 1
ATOM 10247 O O . TYR D 1 85 ? -1.586 75.991 101.320 1.00 12.16 81 TYR D O 1
ATOM 10256 N N . SER D 1 86 ? -0.953 77.992 100.469 1.00 12.43 82 SER D N 1
ATOM 10257 C CA . SER D 1 86 ? -1.090 77.659 99.054 1.00 13.31 82 SER D CA 1
ATOM 10258 C C . SER D 1 86 ? 0.278 77.401 98.438 1.00 13.18 82 SER D C 1
ATOM 10259 O O . SER D 1 86 ? 1.204 78.212 98.568 1.00 14.46 82 SER D O 1
ATOM 10262 N N . PHE D 1 87 ? 0.419 76.259 97.768 1.00 12.70 83 PHE D N 1
ATOM 10263 C CA . PHE D 1 87 ? 1.655 75.920 97.085 1.00 12.69 83 PHE D CA 1
ATOM 10264 C C . PHE D 1 87 ? 1.302 74.934 95.966 1.00 13.14 83 PHE D C 1
ATOM 10265 O O . PHE D 1 87 ? 0.125 74.692 95.714 1.00 14.15 83 PHE D O 1
ATOM 10273 N N . ASP D 1 88 ? 2.311 74.396 95.296 1.00 13.64 84 ASP D N 1
ATOM 10274 C CA . ASP D 1 88 ? 2.098 73.512 94.149 1.00 14.03 84 ASP D CA 1
ATOM 10275 C C . ASP D 1 88 ? 2.348 72.062 94.529 1.00 13.76 84 ASP D C 1
ATOM 10276 O O . ASP D 1 88 ? 3.110 71.785 95.455 1.00 13.07 84 ASP D O 1
ATOM 10281 N N . LYS D 1 89 ? 1.763 71.137 93.772 1.00 13.99 85 LYS D N 1
ATOM 10282 C CA . LYS D 1 89 ? 1.952 69.706 94.033 1.00 14.48 85 LYS D CA 1
ATOM 10283 C C . LYS D 1 89 ? 3.421 69.309 94.018 1.00 13.48 85 LYS D C 1
ATOM 10284 O O . LYS D 1 89 ? 3.822 68.431 94.789 1.00 13.57 85 LYS D O 1
ATOM 10290 N N . GLU D 1 90 ? 4.209 69.938 93.146 1.00 12.63 86 GLU D N 1
ATOM 10291 C CA . GLU D 1 90 ? 5.636 69.645 93.025 1.00 13.22 86 GLU D CA 1
ATOM 10292 C C . GLU D 1 90 ? 6.454 70.029 94.254 1.00 12.13 86 GLU D C 1
ATOM 10293 O O . GLU D 1 90 ? 7.608 69.628 94.367 1.00 13.32 86 GLU D O 1
ATOM 10299 N N . ASP D 1 91 ? 5.868 70.821 95.152 1.00 11.17 87 ASP D N 1
ATOM 10300 C CA . ASP D 1 91 ? 6.542 71.227 96.381 1.00 10.77 87 ASP D CA 1
ATOM 10301 C C . ASP D 1 91 ? 6.412 70.195 97.520 1.00 9.29 87 ASP D C 1
ATOM 10302 O O . ASP D 1 91 ? 7.028 70.361 98.563 1.00 9.29 87 ASP D O 1
ATOM 10307 N N . ILE D 1 92 ? 5.611 69.151 97.319 1.00 9.05 88 ILE D N 1
ATOM 10308 C CA . ILE D 1 92 ? 5.351 68.143 98.355 1.00 8.60 88 ILE D CA 1
ATOM 10309 C C . ILE D 1 92 ? 6.364 67.020 98.221 1.00 8.62 88 ILE D C 1
ATOM 10310 O O . ILE D 1 92 ? 6.584 66.507 97.116 1.00 8.89 88 ILE D O 1
ATOM 10315 N N . VAL D 1 93 ? 7.011 66.658 99.331 1.00 7.34 89 VAL D N 1
ATOM 10316 C CA . VAL D 1 93 ? 7.925 65.502 99.351 1.00 7.63 89 VAL D CA 1
ATOM 10317 C C . VAL D 1 93 ? 7.447 64.557 100.443 1.00 6.94 89 VAL D C 1
ATOM 10318 O O . VAL D 1 93 ? 7.454 64.935 101.622 1.00 7.90 89 VAL D O 1
ATOM 10322 N N . PHE D 1 94 ? 7.005 63.347 100.079 1.00 6.49 90 PHE D N 1
ATOM 10323 C CA . PHE D 1 94 ? 6.576 62.382 101.112 1.00 5.95 90 PHE D CA 1
ATOM 10324 C C . PHE D 1 94 ? 7.788 61.698 101.717 1.00 5.88 90 PHE D C 1
ATOM 10325 O O . PHE D 1 94 ? 8.771 61.409 101.014 1.00 6.15 90 PHE D O 1
ATOM 10333 N N . VAL D 1 95 ? 7.703 61.467 103.024 1.00 5.95 91 VAL D N 1
ATOM 10334 C CA . VAL D 1 95 ? 8.735 60.810 103.816 1.00 6.30 91 VAL D CA 1
ATOM 10335 C C . VAL D 1 95 ? 7.989 59.937 104.821 1.00 6.46 91 VAL D C 1
ATOM 10336 O O . VAL D 1 95 ? 6.940 60.327 105.343 1.00 6.47 91 VAL D O 1
ATOM 10340 N N . GLU D 1 96 ? 8.535 58.769 105.145 1.00 5.75 92 GLU D N 1
ATOM 10341 C CA . GLU D 1 96 ? 7.793 57.844 106.011 1.00 6.61 92 GLU D CA 1
ATOM 10342 C C . GLU D 1 96 ? 7.526 58.384 107.435 1.00 6.36 92 GLU D C 1
ATOM 10343 O O . GLU D 1 96 ? 6.624 57.894 108.125 1.00 7.16 92 GLU D O 1
ATOM 10349 N N . GLY D 1 97 ? 8.285 59.395 107.864 1.00 6.15 93 GLY D N 1
ATOM 10350 C CA . GLY D 1 97 ? 8.006 60.100 109.114 1.00 6.34 93 GLY D CA 1
ATOM 10351 C C . GLY D 1 97 ? 8.687 61.452 109.186 1.00 5.60 93 GLY D C 1
ATOM 10352 O O . GLY D 1 97 ? 9.607 61.759 108.426 1.00 5.95 93 GLY D O 1
ATOM 10353 N N . VAL D 1 98 ? 8.207 62.279 110.105 1.00 5.68 94 VAL D N 1
ATOM 10354 C CA . VAL D 1 98 ? 8.796 63.581 110.355 1.00 5.52 94 VAL D CA 1
ATOM 10355 C C . VAL D 1 98 ? 10.183 63.480 110.967 1.00 4.98 94 VAL D C 1
ATOM 10356 O O . VAL D 1 98 ? 11.083 64.240 110.602 1.00 4.95 94 VAL D O 1
ATOM 10360 N N . VAL D 1 99 ? 10.376 62.539 111.887 1.00 4.76 95 VAL D N 1
ATOM 10361 C CA . VAL D 1 99 ? 11.696 62.344 112.476 1.00 6.44 95 VAL D CA 1
ATOM 10362 C C . VAL D 1 99 ? 12.721 61.938 111.379 1.00 6.44 95 VAL D C 1
ATOM 10363 O O . VAL D 1 99 ? 13.800 62.539 111.301 1.00 6.60 95 VAL D O 1
ATOM 10367 N N . PRO D 1 100 ? 12.390 60.946 110.520 1.00 6.30 96 PRO D N 1
ATOM 10368 C CA . PRO D 1 100 ? 13.208 60.739 109.299 1.00 6.58 96 PRO D CA 1
ATOM 10369 C C . PRO D 1 100 ? 13.536 62.041 108.564 1.00 6.11 96 PRO D C 1
ATOM 10370 O O . PRO D 1 100 ? 14.701 62.310 108.254 1.00 6.03 96 PRO D O 1
ATOM 10374 N N . ALA D 1 101 ? 12.510 62.842 108.268 1.00 5.73 97 ALA D N 1
ATOM 10375 C CA . ALA D 1 101 ? 12.700 64.109 107.543 1.00 5.96 97 ALA D CA 1
ATOM 10376 C C . ALA D 1 101 ? 13.684 65.049 108.232 1.00 6.04 97 ALA D C 1
ATOM 10377 O O . ALA D 1 101 ? 14.457 65.751 107.561 1.00 6.31 97 ALA D O 1
ATOM 10379 N N . ILE D 1 102 ? 13.675 65.052 109.568 1.00 5.91 98 ILE D N 1
ATOM 10380 C CA . ILE D 1 102 ? 14.607 65.896 110.313 1.00 6.22 98 ILE D CA 1
ATOM 10381 C C . ILE D 1 102 ? 16.062 65.494 110.084 1.00 6.57 98 ILE D C 1
ATOM 10382 O O . ILE D 1 102 ? 16.919 66.372 109.892 1.00 7.67 98 ILE D O 1
ATOM 10387 N N . SER D 1 103 ? 16.343 64.196 110.096 1.00 6.91 99 SER D N 1
ATOM 10388 C CA A SER D 1 103 ? 17.699 63.731 109.836 0.60 7.32 99 SER D CA 1
ATOM 10389 C CA B SER D 1 103 ? 17.690 63.704 109.833 0.40 7.38 99 SER D CA 1
ATOM 10390 C C . SER D 1 103 ? 18.092 64.045 108.399 1.00 6.79 99 SER D C 1
ATOM 10391 O O . SER D 1 103 ? 19.202 64.504 108.150 1.00 6.72 99 SER D O 1
ATOM 10396 N N . ILE D 1 104 ? 17.179 63.815 107.454 1.00 6.68 100 ILE D N 1
ATOM 10397 C CA . ILE D 1 104 ? 17.460 64.126 106.046 1.00 6.46 100 ILE D CA 1
ATOM 10398 C C . ILE D 1 104 ? 17.791 65.620 105.892 1.00 6.33 100 ILE D C 1
ATOM 10399 O O . ILE D 1 104 ? 18.754 65.961 105.216 1.00 6.61 100 ILE D O 1
ATOM 10404 N N . ALA D 1 105 ? 17.035 66.504 106.546 1.00 5.94 101 ALA D N 1
ATOM 10405 C CA . ALA D 1 105 ? 17.284 67.940 106.470 1.00 5.87 101 ALA D CA 1
ATOM 10406 C C . ALA D 1 105 ? 18.649 68.309 107.055 1.00 6.03 101 ALA D C 1
ATOM 10407 O O . ALA D 1 105 ? 19.414 69.070 106.450 1.00 6.62 101 ALA D O 1
ATOM 10409 N N . ILE D 1 106 ? 18.965 67.766 108.219 1.00 6.74 102 ILE D N 1
ATOM 10410 C CA . ILE D 1 106 ? 20.262 68.004 108.827 1.00 6.27 102 ILE D CA 1
ATOM 10411 C C . ILE D 1 106 ? 21.381 67.603 107.868 1.00 7.21 102 ILE D C 1
ATOM 10412 O O . ILE D 1 106 ? 22.318 68.355 107.649 1.00 7.22 102 ILE D O 1
ATOM 10417 N N . GLN D 1 107 ? 21.269 66.418 107.297 1.00 6.63 103 GLN D N 1
ATOM 10418 C CA . GLN D 1 107 ? 22.310 65.918 106.400 1.00 6.80 103 GLN D CA 1
ATOM 10419 C C . GLN D 1 107 ? 22.369 66.693 105.075 1.00 7.27 103 GLN D C 1
ATOM 10420 O O . GLN D 1 107 ? 23.457 66.862 104.502 1.00 8.43 103 GLN D O 1
ATOM 10426 N N . ALA D 1 108 ? 21.224 67.183 104.614 1.00 7.53 104 ALA D N 1
ATOM 10427 C CA . ALA D 1 108 ? 21.162 67.860 103.325 1.00 7.37 104 ALA D CA 1
ATOM 10428 C C . ALA D 1 108 ? 21.642 69.294 103.399 1.00 8.13 104 ALA D C 1
ATOM 10429 O O . ALA D 1 108 ? 22.283 69.775 102.462 1.00 8.43 104 ALA D O 1
ATOM 10431 N N . PHE D 1 109 ? 21.321 69.992 104.492 1.00 7.94 105 PHE D N 1
ATOM 10432 C CA . PHE D 1 109 ? 21.484 71.450 104.542 1.00 8.24 105 PHE D CA 1
ATOM 10433 C C . PHE D 1 109 ? 22.665 71.911 105.374 1.00 8.76 105 PHE D C 1
ATOM 10434 O O . PHE D 1 109 ? 22.974 73.098 105.389 1.00 9.58 105 PHE D O 1
ATOM 10442 N N . THR D 1 110 ? 23.308 70.995 106.081 1.00 7.99 106 THR D N 1
ATOM 10443 C CA . THR D 1 110 ? 24.524 71.329 106.823 1.00 8.43 106 THR D CA 1
ATOM 10444 C C . THR D 1 110 ? 25.604 70.300 106.540 1.00 9.09 106 THR D C 1
ATOM 10445 O O . THR D 1 110 ? 25.332 69.212 106.013 1.00 7.87 106 THR D O 1
ATOM 10449 N N . LYS D 1 111 ? 26.830 70.664 106.901 1.00 10.29 107 LYS D N 1
ATOM 10450 C CA . LYS D 1 111 ? 27.954 69.746 106.892 1.00 11.46 107 LYS D CA 1
ATOM 10451 C C . LYS D 1 111 ? 28.341 69.357 108.307 1.00 11.39 107 LYS D C 1
ATOM 10452 O O . LYS D 1 111 ? 28.041 70.066 109.264 1.00 10.63 107 LYS D O 1
ATOM 10458 N N . GLU D 1 112 ? 29.058 68.247 108.426 1.00 11.92 108 GLU D N 1
ATOM 10459 C CA . GLU D 1 112 ? 29.577 67.800 109.706 1.00 12.36 108 GLU D CA 1
ATOM 10460 C C . GLU D 1 112 ? 30.326 68.947 110.387 1.00 12.05 108 GLU D C 1
ATOM 10461 O O . GLU D 1 112 ? 31.087 69.672 109.740 1.00 11.43 108 GLU D O 1
ATOM 10467 N N . GLY D 1 113 ? 30.062 69.120 111.682 1.00 11.10 109 GLY D N 1
ATOM 10468 C CA . GLY D 1 113 ? 30.687 70.169 112.470 1.00 11.33 109 GLY D CA 1
ATOM 10469 C C . GLY D 1 113 ? 29.973 71.500 112.479 1.00 11.28 109 GLY D C 1
ATOM 10470 O O . GLY D 1 113 ? 30.265 72.346 113.333 1.00 12.77 109 GLY D O 1
ATOM 10471 N N . GLU D 1 114 ? 29.071 71.738 111.526 1.00 10.01 110 GLU D N 1
ATOM 10472 C CA . GLU D 1 114 ? 28.300 72.966 111.517 1.00 9.57 110 GLU D CA 1
ATOM 10473 C C . GLU D 1 114 ? 27.215 72.927 112.606 1.00 8.97 110 GLU D C 1
ATOM 10474 O O . GLU D 1 114 ? 26.825 71.849 113.083 1.00 8.53 110 GLU D O 1
ATOM 10480 N N . ALA D 1 115 ? 26.776 74.120 112.997 1.00 8.90 111 ALA D N 1
ATOM 10481 C CA . ALA D 1 115 ? 25.866 74.295 114.135 1.00 8.06 111 ALA D CA 1
ATOM 10482 C C . ALA D 1 115 ? 24.406 74.265 113.685 1.00 7.52 111 ALA D C 1
ATOM 10483 O O . ALA D 1 115 ? 24.029 74.915 112.709 1.00 7.21 111 ALA D O 1
ATOM 10485 N N . VAL D 1 116 ? 23.599 73.549 114.471 1.00 6.77 112 VAL D N 1
ATOM 10486 C CA . VAL D 1 116 ? 22.149 73.476 114.337 1.00 6.60 112 VAL D CA 1
ATOM 10487 C C . VAL D 1 116 ? 21.554 73.909 115.676 1.00 5.87 112 VAL D C 1
ATOM 10488 O O . VAL D 1 116 ? 21.987 73.416 116.727 1.00 6.08 112 VAL D O 1
ATOM 10492 N N . LEU D 1 117 ? 20.580 74.809 115.601 1.00 6.33 113 LEU D N 1
ATOM 10493 C CA . LEU D 1 117 ? 19.926 75.391 116.768 1.00 5.92 113 LEU D CA 1
ATOM 10494 C C . LEU D 1 117 ? 18.545 74.777 116.989 1.00 6.32 113 LEU D C 1
ATOM 10495 O O . LEU D 1 117 ? 17.796 74.541 116.037 1.00 6.32 113 LEU D O 1
ATOM 10500 N N . ILE D 1 118 ? 18.239 74.526 118.258 1.00 5.87 114 ILE D N 1
ATOM 10501 C CA . ILE D 1 118 ? 16.903 74.162 118.706 1.00 5.71 114 ILE D CA 1
ATOM 10502 C C . ILE D 1 118 ? 16.534 75.088 119.859 1.00 5.88 114 ILE D C 1
ATOM 10503 O O . ILE D 1 118 ? 17.416 75.687 120.471 1.00 5.65 114 ILE D O 1
ATOM 10508 N N . ASN D 1 119 ? 15.240 75.194 120.151 1.00 5.65 115 ASN D N 1
ATOM 10509 C CA . ASN D 1 119 ? 14.779 75.870 121.362 1.00 5.84 115 ASN D CA 1
ATOM 10510 C C . ASN D 1 119 ? 14.502 74.787 122.393 1.00 6.57 115 ASN D C 1
ATOM 10511 O O . ASN D 1 119 ? 13.589 73.999 122.217 1.00 7.97 115 ASN D O 1
ATOM 10516 N N . SER D 1 120 ? 15.299 74.743 123.458 1.00 6.72 116 SER D N 1
ATOM 10517 C CA . SER D 1 120 ? 15.146 73.742 124.501 1.00 6.41 116 SER D CA 1
ATOM 10518 C C . SER D 1 120 ? 14.276 74.258 125.661 1.00 5.87 116 SER D C 1
ATOM 10519 O O . SER D 1 120 ? 14.218 75.456 125.934 1.00 6.41 116 SER D O 1
ATOM 10522 N N . PRO D 1 121 ? 13.569 73.351 126.352 1.00 5.86 117 PRO D N 1
ATOM 10523 C CA . PRO D 1 121 ? 13.479 71.912 126.132 1.00 5.09 117 PRO D CA 1
ATOM 10524 C C . PRO D 1 121 ? 12.572 71.601 124.960 1.00 5.27 117 PRO D C 1
ATOM 10525 O O . PRO D 1 121 ? 11.631 72.325 124.705 1.00 5.80 117 PRO D O 1
ATOM 10529 N N . VAL D 1 122 ? 12.880 70.536 124.242 1.00 5.13 118 VAL D N 1
ATOM 10530 C CA . VAL D 1 122 ? 12.096 70.168 123.070 1.00 4.82 118 VAL D CA 1
ATOM 10531 C C . VAL D 1 122 ? 12.187 68.673 122.830 1.00 4.96 118 VAL D C 1
ATOM 10532 O O . VAL D 1 122 ? 13.125 68.010 123.293 1.00 4.82 118 VAL D O 1
ATOM 10536 N N . TYR D 1 123 ? 11.194 68.163 122.105 1.00 4.83 119 TYR D N 1
ATOM 10537 C CA . TYR D 1 123 ? 11.099 66.791 121.646 1.00 5.08 119 TYR D CA 1
ATOM 10538 C C . TYR D 1 123 ? 12.480 66.127 121.454 1.00 5.11 119 TYR D C 1
ATOM 10539 O O . TYR D 1 123 ? 13.283 66.609 120.666 1.00 5.14 119 TYR D O 1
ATOM 10548 N N . PRO D 1 124 ? 12.760 65.038 122.200 1.00 5.87 120 PRO D N 1
ATOM 10549 C CA . PRO D 1 124 ? 14.150 64.555 122.255 1.00 5.67 120 PRO D CA 1
ATOM 10550 C C . PRO D 1 124 ? 14.840 64.180 120.931 1.00 5.49 120 PRO D C 1
ATOM 10551 O O . PRO D 1 124 ? 16.053 64.365 120.836 1.00 6.52 120 PRO D O 1
ATOM 10555 N N . PRO D 1 125 ? 14.108 63.648 119.932 1.00 6.18 121 PRO D N 1
ATOM 10556 C CA . PRO D 1 125 ? 14.801 63.413 118.650 1.00 5.76 121 PRO D CA 1
ATOM 10557 C C . PRO D 1 125 ? 15.458 64.643 118.015 1.00 6.39 121 PRO D C 1
ATOM 10558 O O . PRO D 1 125 ? 16.346 64.489 117.159 1.00 6.80 121 PRO D O 1
ATOM 10562 N N . PHE D 1 126 ? 15.073 65.855 118.418 1.00 5.57 122 PHE D N 1
ATOM 10563 C CA . PHE D 1 126 ? 15.722 67.064 117.888 1.00 6.28 122 PHE D CA 1
ATOM 10564 C C . PHE D 1 126 ? 17.192 67.069 118.303 1.00 6.02 122 PHE D C 1
ATOM 10565 O O . PHE D 1 126 ? 18.083 67.077 117.463 1.00 5.65 122 PHE D O 1
ATOM 10573 N N . ALA D 1 127 ? 17.460 67.065 119.609 1.00 6.03 123 ALA D N 1
ATOM 10574 C CA . ALA D 1 127 ? 18.840 67.075 120.070 1.00 6.20 123 ALA D CA 1
ATOM 10575 C C . ALA D 1 127 ? 19.563 65.814 119.623 1.00 5.93 123 ALA D C 1
ATOM 10576 O O . ALA D 1 127 ? 20.749 65.866 119.281 1.00 6.43 123 ALA D O 1
ATOM 10578 N N . ARG D 1 128 ? 18.868 64.673 119.638 1.00 5.47 124 ARG D N 1
ATOM 10579 C CA . ARG D 1 128 ? 19.493 63.399 119.268 1.00 5.85 124 ARG D CA 1
ATOM 10580 C C . ARG D 1 128 ? 19.987 63.426 117.835 1.00 6.28 124 ARG D C 1
ATOM 10581 O O . ARG D 1 128 ? 21.129 63.016 117.550 1.00 7.22 124 ARG D O 1
ATOM 10589 N N . SER D 1 129 ? 19.140 63.920 116.932 1.00 6.14 125 SER D N 1
ATOM 10590 C CA . SER D 1 129 ? 19.457 63.865 115.507 1.00 6.28 125 SER D CA 1
ATOM 10591 C C . SER D 1 129 ? 20.630 64.769 115.184 1.00 6.74 125 SER D C 1
ATOM 10592 O O . SER D 1 129 ? 21.468 64.418 114.371 1.00 7.17 125 SER D O 1
ATOM 10595 N N . VAL D 1 130 ? 20.715 65.902 115.865 1.00 5.95 126 VAL D N 1
ATOM 10596 C CA . VAL D 1 130 ? 21.863 66.788 115.671 1.00 5.47 126 VAL D CA 1
ATOM 10597 C C . VAL D 1 130 ? 23.146 66.100 116.160 1.00 6.06 126 VAL D C 1
ATOM 10598 O O . VAL D 1 130 ? 24.121 66.022 115.416 1.00 6.82 126 VAL D O 1
ATOM 10602 N N . ARG D 1 131 ? 23.141 65.615 117.410 1.00 6.38 127 ARG D N 1
ATOM 10603 C CA . ARG D 1 131 ? 24.350 65.036 118.022 1.00 7.37 127 ARG D CA 1
ATOM 10604 C C . ARG D 1 131 ? 24.840 63.800 117.278 1.00 6.65 127 ARG D C 1
ATOM 10605 O O . ARG D 1 131 ? 26.046 63.670 117.009 1.00 6.60 127 ARG D O 1
ATOM 10613 N N . LEU D 1 132 ? 23.924 62.886 116.951 1.00 6.04 128 LEU D N 1
ATOM 10614 C CA . LEU D 1 132 ? 24.302 61.647 116.246 1.00 6.69 128 LEU D CA 1
ATOM 10615 C C . LEU D 1 132 ? 24.843 61.931 114.846 1.00 6.22 128 LEU D C 1
ATOM 10616 O O . LEU D 1 132 ? 25.660 61.176 114.327 1.00 7.32 128 LEU D O 1
ATOM 10621 N N . ASN D 1 133 ? 24.402 63.027 114.240 1.00 6.12 129 ASN D N 1
ATOM 10622 C CA . ASN D 1 133 ? 24.944 63.467 112.950 1.00 6.54 129 ASN D CA 1
ATOM 10623 C C . ASN D 1 133 ? 26.236 64.292 113.029 1.00 7.23 129 ASN D C 1
ATOM 10624 O O . ASN D 1 133 ? 26.703 64.824 112.025 1.00 7.62 129 ASN D O 1
ATOM 10629 N N . ASN D 1 134 ? 26.845 64.381 114.207 1.00 7.51 130 ASN D N 1
ATOM 10630 C CA . ASN D 1 134 ? 28.075 65.151 114.367 1.00 8.96 130 ASN D CA 1
ATOM 10631 C C . ASN D 1 134 ? 27.985 66.586 113.872 1.00 9.20 130 ASN D C 1
ATOM 10632 O O . ASN D 1 134 ? 28.939 67.124 113.292 1.00 9.62 130 ASN D O 1
ATOM 10637 N N . ARG D 1 135 ? 26.820 67.202 114.105 1.00 7.42 131 ARG D N 1
ATOM 10638 C CA . ARG D 1 135 ? 26.656 68.643 114.033 1.00 8.26 131 ARG D CA 1
ATOM 10639 C C . ARG D 1 135 ? 26.712 69.167 115.457 1.00 8.47 131 ARG D C 1
ATOM 10640 O O . ARG D 1 135 ? 26.422 68.427 116.412 1.00 8.41 131 ARG D O 1
ATOM 10648 N N . LYS D 1 136 ? 27.142 70.414 115.582 1.00 8.98 132 LYS D N 1
ATOM 10649 C CA . LYS D 1 136 ? 27.243 71.083 116.868 1.00 9.95 132 LYS D CA 1
ATOM 10650 C C . LYS D 1 136 ? 25.841 71.541 117.265 1.00 8.71 132 LYS D C 1
ATOM 10651 O O . LYS D 1 136 ? 25.186 72.266 116.528 1.00 9.65 132 LYS D O 1
ATOM 10657 N N . LEU D 1 137 ? 25.390 71.097 118.426 1.00 8.66 133 LEU D N 1
ATOM 10658 C CA . LEU D 1 137 ? 24.076 71.463 118.919 1.00 8.15 133 LEU D CA 1
ATOM 10659 C C . LEU D 1 137 ? 24.133 72.763 119.705 1.00 8.37 133 LEU D C 1
ATOM 10660 O O . LEU D 1 137 ? 24.907 72.899 120.680 1.00 9.54 133 LEU D O 1
ATOM 10665 N N . VAL D 1 138 ? 23.296 73.693 119.300 1.00 7.79 134 VAL D N 1
ATOM 10666 C CA . VAL D 1 138 ? 23.115 74.950 120.006 1.00 7.66 134 VAL D CA 1
ATOM 10667 C C . VAL D 1 138 ? 21.717 74.926 120.598 1.00 7.70 134 VAL D C 1
ATOM 10668 O O . VAL D 1 138 ? 20.727 74.963 119.866 1.00 7.64 134 VAL D O 1
ATOM 10672 N N . SER D 1 139 ? 21.646 74.834 121.924 1.00 8.30 135 SER D N 1
ATOM 10673 C CA . SER D 1 139 ? 20.367 74.811 122.612 1.00 8.45 135 SER D CA 1
ATOM 10674 C C . SER D 1 139 ? 20.040 76.214 123.103 1.00 8.43 135 SER D C 1
ATOM 10675 O O . SER D 1 139 ? 20.647 76.711 124.082 1.00 9.40 135 SER D O 1
ATOM 10678 N N . ASN D 1 140 ? 19.114 76.862 122.404 1.00 8.21 136 ASN D N 1
ATOM 10679 C CA . ASN D 1 140 ? 18.605 78.149 122.831 1.00 8.05 136 ASN D CA 1
ATOM 10680 C C . ASN D 1 140 ? 17.517 77.916 123.865 1.00 8.12 136 ASN D C 1
ATOM 10681 O O . ASN D 1 140 ? 16.414 77.487 123.524 1.00 8.19 136 ASN D O 1
ATOM 10686 N N . SER D 1 141 ? 17.823 78.194 125.133 1.00 8.77 137 SER D N 1
ATOM 10687 C CA . SER D 1 141 ? 16.893 77.886 126.209 1.00 8.55 137 SER D CA 1
ATOM 10688 C C . SER D 1 141 ? 15.684 78.819 126.197 1.00 8.10 137 SER D C 1
ATOM 10689 O O . SER D 1 141 ? 15.824 80.043 126.159 1.00 8.97 137 SER D O 1
ATOM 10692 N N . LEU D 1 142 ? 14.483 78.246 126.191 1.00 8.17 138 LEU D N 1
ATOM 10693 C CA . LEU D 1 142 ? 13.267 79.052 126.273 1.00 7.84 138 LEU D CA 1
ATOM 10694 C C . LEU D 1 142 ? 13.145 79.663 127.662 1.00 8.69 138 LEU D C 1
ATOM 10695 O O . LEU D 1 142 ? 13.568 79.065 128.658 1.00 9.74 138 LEU D O 1
ATOM 10700 N N . LYS D 1 143 ? 12.607 80.873 127.704 1.00 9.29 139 LYS D N 1
ATOM 10701 C CA . LYS D 1 143 ? 12.180 81.505 128.951 1.00 10.03 139 LYS D CA 1
ATOM 10702 C C . LYS D 1 143 ? 10.847 80.900 129.356 1.00 9.92 139 LYS D C 1
ATOM 10703 O O . LYS D 1 143 ? 10.110 80.403 128.516 1.00 10.42 139 LYS D O 1
ATOM 10709 N N . GLU D 1 144 ? 10.548 80.972 130.643 1.00 9.96 140 GLU D N 1
ATOM 10710 C CA A GLU D 1 144 ? 9.222 80.644 131.138 0.50 9.88 140 GLU D CA 1
ATOM 10711 C CA B GLU D 1 144 ? 9.257 80.604 131.176 0.50 10.32 140 GLU D CA 1
ATOM 10712 C C . GLU D 1 144 ? 8.705 81.846 131.879 1.00 10.53 140 GLU D C 1
ATOM 10713 O O . GLU D 1 144 ? 9.273 82.275 132.880 1.00 10.54 140 GLU D O 1
ATOM 10724 N N . GLU D 1 145 ? 7.627 82.418 131.343 1.00 10.04 141 GLU D N 1
ATOM 10725 C CA . GLU D 1 145 ? 7.096 83.674 131.850 1.00 11.37 141 GLU D CA 1
ATOM 10726 C C . GLU D 1 145 ? 5.596 83.562 131.973 1.00 10.12 141 GLU D C 1
ATOM 10727 O O . GLU D 1 145 ? 4.918 83.255 130.997 1.00 9.42 141 GLU D O 1
ATOM 10733 N N . ASN D 1 146 ? 5.081 83.818 133.175 1.00 10.39 142 ASN D N 1
ATOM 10734 C CA . ASN D 1 146 ? 3.633 83.822 133.389 1.00 10.12 142 ASN D CA 1
ATOM 10735 C C . ASN D 1 146 ? 2.907 82.596 132.819 1.00 9.80 142 ASN D C 1
ATOM 10736 O O . ASN D 1 146 ? 1.840 82.709 132.215 1.00 10.19 142 ASN D O 1
ATOM 10741 N N . GLY D 1 147 ? 3.498 81.421 133.018 1.00 9.34 143 GLY D N 1
ATOM 10742 C CA . GLY D 1 147 ? 2.880 80.152 132.647 1.00 9.73 143 GLY D CA 1
ATOM 10743 C C . GLY D 1 147 ? 3.117 79.651 131.235 1.00 9.38 143 GLY D C 1
ATOM 10744 O O . GLY D 1 147 ? 2.570 78.618 130.842 1.00 10.27 143 GLY D O 1
ATOM 10745 N N . LEU D 1 148 ? 3.930 80.370 130.470 1.00 7.91 144 LEU D N 1
ATOM 10746 C CA . LEU D 1 148 ? 4.193 80.021 129.067 1.00 7.89 144 LEU D CA 1
ATOM 10747 C C . LEU D 1 148 ? 5.675 80.075 128.727 1.00 7.44 144 LEU D C 1
ATOM 10748 O O . LEU D 1 148 ? 6.405 80.866 129.271 1.00 8.06 144 LEU D O 1
ATOM 10753 N N . PHE D 1 149 ? 6.087 79.254 127.768 1.00 7.20 145 PHE D N 1
ATOM 10754 C CA . PHE D 1 149 ? 7.397 79.410 127.156 1.00 7.18 145 PHE D CA 1
ATOM 10755 C C . PHE D 1 149 ? 7.429 80.645 126.271 1.00 7.43 145 PHE D C 1
ATOM 10756 O O . PHE D 1 149 ? 6.461 80.942 125.584 1.00 6.58 145 PHE D O 1
ATOM 10764 N N . GLN D 1 150 ? 8.562 81.337 126.265 1.00 7.06 146 GLN D N 1
ATOM 10765 C CA . GLN D 1 150 ? 8.798 82.486 125.386 1.00 7.71 146 GLN D CA 1
ATOM 10766 C C . GLN D 1 150 ? 10.238 82.451 124.897 1.00 7.61 146 GLN D C 1
ATOM 10767 O O . GLN D 1 150 ? 11.135 81.988 125.610 1.00 8.56 146 GLN D O 1
ATOM 10773 N N . ILE D 1 151 ? 10.447 82.970 123.704 1.00 9.11 147 ILE D N 1
ATOM 10774 C CA . ILE D 1 151 ? 11.787 83.064 123.136 1.00 9.51 147 ILE D CA 1
ATOM 10775 C C . ILE D 1 151 ? 12.489 84.314 123.658 1.00 10.25 147 ILE D C 1
ATOM 10776 O O . ILE D 1 151 ? 11.883 85.396 123.711 1.00 10.46 147 ILE D O 1
ATOM 10781 N N . ASP D 1 152 ? 13.751 84.142 124.065 1.00 10.37 148 ASP D N 1
ATOM 10782 C CA . ASP D 1 152 ? 14.621 85.271 124.411 1.00 10.71 148 ASP D CA 1
ATOM 10783 C C . ASP D 1 152 ? 15.326 85.651 123.124 1.00 10.18 148 ASP D C 1
ATOM 10784 O O . ASP D 1 152 ? 16.291 84.999 122.734 1.00 10.93 148 ASP D O 1
ATOM 10789 N N . PHE D 1 153 ? 14.815 86.680 122.448 1.00 10.44 149 PHE D N 1
ATOM 10790 C CA . PHE D 1 153 ? 15.320 87.018 121.108 1.00 10.31 149 PHE D CA 1
ATOM 10791 C C . PHE D 1 153 ? 16.717 87.579 121.126 1.00 11.27 149 PHE D C 1
ATOM 10792 O O . PHE D 1 153 ? 17.459 87.415 120.166 1.00 11.54 149 PHE D O 1
ATOM 10800 N N . GLU D 1 154 ? 17.082 88.246 122.214 1.00 11.90 150 GLU D N 1
ATOM 10801 C CA A GLU D 1 154 ? 18.447 88.723 122.349 0.60 12.65 150 GLU D CA 1
ATOM 10802 C CA B GLU D 1 154 ? 18.449 88.723 122.373 0.40 12.15 150 GLU D CA 1
ATOM 10803 C C . GLU D 1 154 ? 19.420 87.545 122.409 1.00 12.24 150 GLU D C 1
ATOM 10804 O O . GLU D 1 154 ? 20.417 87.532 121.691 1.00 11.80 150 GLU D O 1
ATOM 10815 N N . GLN D 1 155 ? 19.119 86.552 123.252 1.00 11.79 151 GLN D N 1
ATOM 10816 C CA . GLN D 1 155 ? 19.980 85.385 123.390 1.00 11.67 151 GLN D CA 1
ATOM 10817 C C . GLN D 1 155 ? 19.916 84.507 122.145 1.00 11.09 151 GLN D C 1
ATOM 10818 O O . GLN D 1 155 ? 20.924 83.900 121.770 1.00 11.37 151 GLN D O 1
ATOM 10824 N N . LEU D 1 156 ? 18.751 84.450 121.496 1.00 10.42 152 LEU D N 1
ATOM 10825 C CA . LEU D 1 156 ? 18.620 83.690 120.245 1.00 10.07 152 LEU D CA 1
ATOM 10826 C C . LEU D 1 156 ? 19.566 84.239 119.176 1.00 9.94 152 LEU D C 1
ATOM 10827 O O . LEU D 1 156 ? 20.284 83.482 118.507 1.00 9.83 152 LEU D O 1
ATOM 10832 N N . GLU D 1 157 ? 19.591 85.554 119.018 1.00 10.19 153 GLU D N 1
ATOM 10833 C CA . GLU D 1 157 ? 20.501 86.151 118.037 1.00 10.85 153 GLU D CA 1
ATOM 10834 C C . GLU D 1 157 ? 21.955 85.919 118.428 1.00 11.25 153 GLU D C 1
ATOM 10835 O O . GLU D 1 157 ? 22.791 85.577 117.584 1.00 11.04 153 GLU D O 1
ATOM 10841 N N . ASN D 1 158 ? 22.277 86.084 119.704 1.00 11.53 154 ASN D N 1
ATOM 10842 C CA . ASN D 1 158 ? 23.640 85.801 120.151 1.00 11.83 154 ASN D CA 1
ATOM 10843 C C . ASN D 1 158 ? 24.006 84.345 119.888 1.00 11.74 154 ASN D C 1
ATOM 10844 O O . ASN D 1 158 ? 25.105 84.050 119.445 1.00 11.50 154 ASN D O 1
ATOM 10849 N N . ASP D 1 159 ? 23.067 83.430 120.135 1.00 10.98 155 ASP D N 1
ATOM 10850 C CA . ASP D 1 159 ? 23.317 82.012 119.870 1.00 11.42 155 ASP D CA 1
ATOM 10851 C C . ASP D 1 159 ? 23.599 81.759 118.382 1.00 10.94 155 ASP D C 1
ATOM 10852 O O . ASP D 1 159 ? 24.499 80.985 118.041 1.00 10.93 155 ASP D O 1
ATOM 10857 N N . ILE D 1 160 ? 22.833 82.404 117.517 1.00 10.44 156 ILE D N 1
ATOM 10858 C CA . ILE D 1 160 ? 23.007 82.251 116.063 1.00 10.92 156 ILE D CA 1
ATOM 10859 C C . ILE D 1 160 ? 24.363 82.787 115.629 1.00 11.54 156 ILE D C 1
ATOM 10860 O O . ILE D 1 160 ? 25.128 82.104 114.944 1.00 10.49 156 ILE D O 1
ATOM 10865 N N . VAL D 1 161 ? 24.669 84.009 116.054 1.00 12.04 157 VAL D N 1
ATOM 10866 C CA . VAL D 1 161 ? 25.898 84.661 115.631 1.00 12.75 157 VAL D CA 1
ATOM 10867 C C . VAL D 1 161 ? 27.151 83.995 116.203 1.00 13.06 157 VAL D C 1
ATOM 10868 O O . VAL D 1 161 ? 28.107 83.709 115.457 1.00 13.94 157 VAL D O 1
ATOM 10872 N N . GLU D 1 162 ? 27.166 83.731 117.508 1.00 12.25 158 GLU D N 1
ATOM 10873 C CA . GLU D 1 162 ? 28.354 83.221 118.185 1.00 13.15 158 GLU D CA 1
ATOM 10874 C C . GLU D 1 162 ? 28.729 81.801 117.783 1.00 13.02 158 GLU D C 1
ATOM 10875 O O . GLU D 1 162 ? 29.881 81.403 117.917 1.00 13.87 158 GLU D O 1
ATOM 10881 N N . ASN D 1 163 ? 27.749 81.048 117.288 1.00 12.03 159 ASN D N 1
ATOM 10882 C CA . ASN D 1 163 ? 27.972 79.663 116.878 1.00 12.14 159 ASN D CA 1
ATOM 10883 C C . ASN D 1 163 ? 27.905 79.436 115.364 1.00 12.21 159 ASN D C 1
ATOM 10884 O O . ASN D 1 163 ? 28.063 78.295 114.911 1.00 12.22 159 ASN D O 1
ATOM 10889 N N . ASP D 1 164 ? 27.714 80.506 114.588 1.00 12.57 160 ASP D N 1
ATOM 10890 C CA . ASP D 1 164 ? 27.549 80.426 113.127 1.00 12.90 160 ASP D CA 1
ATOM 10891 C C . ASP D 1 164 ? 26.484 79.377 112.783 1.00 11.80 160 ASP D C 1
ATOM 10892 O O . ASP D 1 164 ? 26.709 78.462 111.999 1.00 12.52 160 ASP D O 1
ATOM 10897 N N . VAL D 1 165 ? 25.317 79.519 113.391 1.00 9.98 161 VAL D N 1
ATOM 10898 C CA . VAL D 1 165 ? 24.242 78.572 113.154 1.00 9.01 161 VAL D CA 1
ATOM 10899 C C . VAL D 1 165 ? 23.846 78.561 111.680 1.00 8.08 161 VAL D C 1
ATOM 10900 O O . VAL D 1 165 ? 23.645 79.619 111.083 1.00 8.11 161 VAL D O 1
ATOM 10904 N N . LYS D 1 166 ? 23.740 77.366 111.102 1.00 8.19 162 LYS D N 1
ATOM 10905 C CA . LYS D 1 166 ? 23.375 77.189 109.710 1.00 7.94 162 LYS D CA 1
ATOM 10906 C C . LYS D 1 166 ? 21.934 76.725 109.508 1.00 7.59 162 LYS D C 1
ATOM 10907 O O . LYS D 1 166 ? 21.332 76.974 108.449 1.00 7.57 162 LYS D O 1
ATOM 10913 N N . LEU D 1 167 ? 21.378 76.067 110.534 1.00 7.04 163 LEU D N 1
ATOM 10914 C CA . LEU D 1 167 ? 20.072 75.444 110.443 1.00 6.61 163 LEU D CA 1
ATOM 10915 C C . LEU D 1 167 ? 19.379 75.609 111.782 1.00 6.07 163 LEU D C 1
ATOM 10916 O O . LEU D 1 167 ? 19.998 75.388 112.811 1.00 6.57 163 LEU D O 1
ATOM 10921 N N . TYR D 1 168 ? 18.109 75.986 111.745 1.00 5.94 164 TYR D N 1
ATOM 10922 C CA . TYR D 1 168 ? 17.278 76.134 112.939 1.00 6.10 164 TYR D CA 1
ATOM 10923 C C . TYR D 1 168 ? 16.122 75.124 112.815 1.00 5.95 164 TYR D C 1
ATOM 10924 O O . TYR D 1 168 ? 15.374 75.143 111.835 1.00 6.10 164 TYR D O 1
ATOM 10933 N N . LEU D 1 169 ? 16.021 74.215 113.784 1.00 6.03 165 LEU D N 1
ATOM 10934 C CA . LEU D 1 169 ? 14.909 73.260 113.863 1.00 5.53 165 LEU D CA 1
ATOM 10935 C C . LEU D 1 169 ? 13.893 73.869 114.802 1.00 5.41 165 LEU D C 1
ATOM 10936 O O . LEU D 1 169 ? 14.154 73.970 115.993 1.00 5.48 165 LEU D O 1
ATOM 10941 N N . LEU D 1 170 ? 12.787 74.337 114.240 1.00 5.62 166 LEU D N 1
ATOM 10942 C CA . LEU D 1 170 ? 11.719 74.996 114.979 1.00 6.06 166 LEU D CA 1
ATOM 10943 C C . LEU D 1 170 ? 10.601 73.992 115.225 1.00 6.14 166 LEU D C 1
ATOM 10944 O O . LEU D 1 170 ? 10.263 73.193 114.336 1.00 6.49 166 LEU D O 1
ATOM 10949 N N . CYS D 1 171 ? 10.025 74.030 116.427 1.00 5.16 167 CYS D N 1
ATOM 10950 C CA . CYS D 1 171 ? 8.874 73.192 116.747 1.00 5.22 167 CYS D CA 1
ATOM 10951 C C . CYS D 1 171 ? 7.669 74.102 116.901 1.00 5.34 167 CYS D C 1
ATOM 10952 O O . CYS D 1 171 ? 7.673 74.967 117.778 1.00 6.60 167 CYS D O 1
ATOM 10955 N N . ASN D 1 172 ? 6.674 73.946 116.016 1.00 5.58 168 ASN D N 1
ATOM 10956 C CA A ASN D 1 172 ? 5.540 74.872 115.911 0.55 5.69 168 ASN D CA 1
ATOM 10957 C CA B ASN D 1 172 ? 5.501 74.802 116.055 0.45 5.67 168 ASN D CA 1
ATOM 10958 C C . ASN D 1 172 ? 4.226 74.115 115.598 1.00 5.82 168 ASN D C 1
ATOM 10959 O O . ASN D 1 172 ? 4.013 73.827 114.414 1.00 6.10 168 ASN D O 1
ATOM 10968 N N . PRO D 1 173 ? 3.341 73.835 116.584 1.00 6.63 169 PRO D N 1
ATOM 10969 C CA . PRO D 1 173 ? 3.398 74.119 118.031 1.00 6.72 169 PRO D CA 1
ATOM 10970 C C . PRO D 1 173 ? 4.585 73.446 118.716 1.00 6.04 169 PRO D C 1
ATOM 10971 O O . PRO D 1 173 ? 5.043 72.404 118.266 1.00 6.03 169 PRO D O 1
ATOM 10975 N N . HIS D 1 174 ? 5.084 74.065 119.781 1.00 5.73 170 HIS D N 1
ATOM 10976 C CA . HIS D 1 174 ? 6.242 73.550 120.511 1.00 5.37 170 HIS D CA 1
ATOM 10977 C C . HIS D 1 174 ? 5.872 72.426 121.479 1.00 5.23 170 HIS D C 1
ATOM 10978 O O . HIS D 1 174 ? 4.972 72.562 122.305 1.00 6.26 170 HIS D O 1
ATOM 10985 N N . ASN D 1 175 ? 6.561 71.297 121.336 1.00 4.57 171 ASN D N 1
ATOM 10986 C CA . ASN D 1 175 ? 6.437 70.131 122.188 1.00 5.35 171 ASN D CA 1
ATOM 10987 C C . ASN D 1 175 ? 7.772 69.948 122.929 1.00 5.19 171 ASN D C 1
ATOM 10988 O O . ASN D 1 175 ? 8.781 69.736 122.280 1.00 4.91 171 ASN D O 1
ATOM 10993 N N . PRO D 1 176 ? 7.782 69.982 124.277 1.00 5.95 172 PRO D N 1
ATOM 10994 C CA . PRO D 1 176 ? 6.643 70.022 125.192 1.00 5.83 172 PRO D CA 1
ATOM 10995 C C . PRO D 1 176 ? 6.191 71.429 125.545 1.00 6.04 172 PRO D C 1
ATOM 10996 O O . PRO D 1 176 ? 6.758 72.415 125.084 1.00 6.76 172 PRO D O 1
ATOM 11000 N N . GLY D 1 177 ? 5.124 71.506 126.329 1.00 6.17 173 GLY D N 1
ATOM 11001 C CA . GLY D 1 177 ? 4.523 72.785 126.717 1.00 6.24 173 GLY D CA 1
ATOM 11002 C C . GLY D 1 177 ? 3.296 73.136 125.899 1.00 6.26 173 GLY D C 1
ATOM 11003 O O . GLY D 1 177 ? 2.338 73.697 126.425 1.00 7.53 173 GLY D O 1
ATOM 11004 N N . GLY D 1 178 ? 3.302 72.789 124.609 1.00 6.00 174 GLY D N 1
ATOM 11005 C CA . GLY D 1 178 ? 2.176 73.047 123.726 1.00 6.43 174 GLY D CA 1
ATOM 11006 C C . GLY D 1 178 ? 2.016 74.514 123.370 1.00 6.49 174 GLY D C 1
ATOM 11007 O O . GLY D 1 178 ? 0.910 75.035 123.366 1.00 7.00 174 GLY D O 1
ATOM 11008 N N . ARG D 1 179 ? 3.130 75.177 123.078 1.00 5.72 175 ARG D N 1
ATOM 11009 C CA . ARG D 1 179 ? 3.160 76.608 122.808 1.00 6.13 175 ARG D CA 1
ATOM 11010 C C . ARG D 1 179 ? 2.832 76.866 121.332 1.00 6.56 175 ARG D C 1
ATOM 11011 O O . ARG D 1 179 ? 3.487 76.329 120.425 1.00 6.63 175 ARG D O 1
ATOM 11019 N N . VAL D 1 180 ? 1.804 77.678 121.102 1.00 5.37 176 VAL D N 1
ATOM 11020 C CA . VAL D 1 180 ? 1.331 77.986 119.758 1.00 5.62 176 VAL D CA 1
ATOM 11021 C C . VAL D 1 180 ? 1.856 79.384 119.427 1.00 6.45 176 VAL D C 1
ATOM 11022 O O . VAL D 1 180 ? 1.274 80.390 119.808 1.00 6.50 176 VAL D O 1
ATOM 11026 N N . TRP D 1 181 ? 2.998 79.428 118.758 1.00 6.30 177 TRP D N 1
ATOM 11027 C CA . TRP D 1 181 ? 3.685 80.695 118.500 1.00 6.71 177 TRP D CA 1
ATOM 11028 C C . TRP D 1 181 ? 2.838 81.663 117.699 1.00 7.28 177 TRP D C 1
ATOM 11029 O O . TRP D 1 181 ? 2.231 81.297 116.686 1.00 7.73 177 TRP D O 1
ATOM 11040 N N . GLU D 1 182 ? 2.794 82.908 118.166 1.00 7.89 178 GLU D N 1
ATOM 11041 C CA . GLU D 1 182 ? 2.090 83.943 117.438 1.00 9.08 178 GLU D CA 1
ATOM 11042 C C . GLU D 1 182 ? 2.810 84.302 116.149 1.00 8.44 178 GLU D C 1
ATOM 11043 O O . GLU D 1 182 ? 4.021 84.169 116.034 1.00 8.15 178 GLU D O 1
ATOM 11049 N N . ARG D 1 183 ? 2.038 84.838 115.205 1.00 9.31 179 ARG D N 1
ATOM 11050 C CA . ARG D 1 183 ? 2.569 85.303 113.940 1.00 9.88 179 ARG D CA 1
ATOM 11051 C C . ARG D 1 183 ? 3.764 86.239 114.139 1.00 9.77 179 ARG D C 1
ATOM 11052 O O . ARG D 1 183 ? 4.768 86.142 113.441 1.00 9.09 179 ARG D O 1
ATOM 11060 N N . GLU D 1 184 ? 3.660 87.144 115.107 1.00 10.37 180 GLU D N 1
ATOM 11061 C CA . GLU D 1 184 ? 4.714 88.132 115.330 1.00 11.44 180 GLU D CA 1
ATOM 11062 C C . GLU D 1 184 ? 6.013 87.486 115.806 1.00 10.76 180 GLU D C 1
ATOM 11063 O O . GLU D 1 184 ? 7.108 87.973 115.498 1.00 10.92 180 GLU D O 1
ATOM 11069 N N . VAL D 1 185 ? 5.890 86.399 116.572 1.00 9.92 181 VAL D N 1
ATOM 11070 C CA . VAL D 1 185 ? 7.055 85.644 117.067 1.00 9.42 181 VAL D CA 1
ATOM 11071 C C . VAL D 1 185 ? 7.746 84.989 115.879 1.00 8.37 181 VAL D C 1
ATOM 11072 O O . VAL D 1 185 ? 8.949 85.124 115.708 1.00 8.62 181 VAL D O 1
ATOM 11076 N N . LEU D 1 186 ? 6.962 84.357 115.022 1.00 8.64 182 LEU D N 1
ATOM 11077 C CA . LEU D 1 186 ? 7.510 83.656 113.850 1.00 8.00 182 LEU D CA 1
ATOM 11078 C C . LEU D 1 186 ? 8.141 84.657 112.904 1.00 8.73 182 LEU D C 1
ATOM 11079 O O . LEU D 1 186 ? 9.170 84.381 112.281 1.00 8.49 182 LEU D O 1
ATOM 11084 N N . GLU D 1 187 ? 7.526 85.836 112.797 1.00 9.28 183 GLU D N 1
ATOM 11085 C CA . GLU D 1 187 ? 8.082 86.885 111.949 1.00 9.98 183 GLU D CA 1
ATOM 11086 C C . GLU D 1 187 ? 9.485 87.296 112.427 1.00 9.63 183 GLU D C 1
ATOM 11087 O O . GLU D 1 187 ? 10.396 87.463 111.618 1.00 10.17 183 GLU D O 1
ATOM 11093 N N . GLN D 1 188 ? 9.656 87.453 113.741 1.00 9.15 184 GLN D N 1
ATOM 11094 C CA A GLN D 1 188 ? 10.944 87.853 114.293 0.50 9.80 184 GLN D CA 1
ATOM 11095 C CA B GLN D 1 188 ? 10.952 87.833 114.323 0.50 9.69 184 GLN D CA 1
ATOM 11096 C C . GLN D 1 188 ? 11.999 86.748 114.117 1.00 9.44 184 GLN D C 1
ATOM 11097 O O . GLN D 1 188 ? 13.171 87.039 113.843 1.00 10.28 184 GLN D O 1
ATOM 11108 N N . ILE D 1 189 ? 11.572 85.491 114.254 1.00 8.95 185 ILE D N 1
ATOM 11109 C CA . ILE D 1 189 ? 12.446 84.343 113.989 1.00 9.26 185 ILE D CA 1
ATOM 11110 C C . ILE D 1 189 ? 12.885 84.360 112.524 1.00 9.33 185 ILE D C 1
ATOM 11111 O O . ILE D 1 189 ? 14.071 84.248 112.237 1.00 10.15 185 ILE D O 1
ATOM 11116 N N . GLY D 1 190 ? 11.928 84.488 111.607 1.00 9.90 186 GLY D N 1
ATOM 11117 C CA . GLY D 1 190 ? 12.237 84.535 110.165 1.00 9.93 186 GLY D CA 1
ATOM 11118 C C . GLY D 1 190 ? 13.187 85.661 109.814 1.00 10.50 186 GLY D C 1
ATOM 11119 O O . GLY D 1 190 ? 14.154 85.477 109.066 1.00 9.55 186 GLY D O 1
ATOM 11120 N N . HIS D 1 191 ? 12.950 86.838 110.378 1.00 11.37 187 HIS D N 1
ATOM 11121 C CA . HIS D 1 191 ? 13.849 87.967 110.112 1.00 11.98 187 HIS D CA 1
ATOM 11122 C C . HIS D 1 191 ? 15.289 87.696 110.579 1.00 11.42 187 HIS D C 1
ATOM 11123 O O . HIS D 1 191 ? 16.247 88.048 109.881 1.00 11.86 187 HIS D O 1
ATOM 11130 N N . LEU D 1 192 ? 15.471 87.028 111.722 1.00 10.74 188 LEU D N 1
ATOM 11131 C CA . LEU D 1 192 ? 16.814 86.615 112.165 1.00 11.38 188 LEU D CA 1
ATOM 11132 C C . LEU D 1 192 ? 17.484 85.615 111.219 1.00 10.85 188 LEU D C 1
ATOM 11133 O O . LEU D 1 192 ? 18.686 85.667 110.989 1.00 11.73 188 LEU D O 1
ATOM 11138 N N . CYS D 1 193 ? 16.701 84.677 110.706 1.00 10.53 189 CYS D N 1
ATOM 11139 C CA . CYS D 1 193 ? 17.196 83.730 109.730 1.00 10.36 189 CYS D CA 1
ATOM 11140 C C . CYS D 1 193 ? 17.607 84.443 108.424 1.00 10.72 189 CYS D C 1
ATOM 11141 O O . CYS D 1 193 ? 18.612 84.095 107.805 1.00 11.51 189 CYS D O 1
ATOM 11144 N N . GLN D 1 194 ? 16.828 85.418 107.993 1.00 11.46 190 GLN D N 1
ATOM 11145 C CA . GLN D 1 194 ? 17.215 86.187 106.802 1.00 12.11 190 GLN D CA 1
ATOM 11146 C C . GLN D 1 194 ? 18.500 86.981 107.051 1.00 12.96 190 GLN D C 1
ATOM 11147 O O . GLN D 1 194 ? 19.406 87.002 106.214 1.00 13.98 190 GLN D O 1
ATOM 11153 N N . LYS D 1 195 ? 18.576 87.608 108.218 1.00 13.44 191 LYS D N 1
ATOM 11154 C CA . LYS D 1 195 ? 19.705 88.459 108.575 1.00 14.00 191 LYS D CA 1
ATOM 11155 C C . LYS D 1 195 ? 21.010 87.683 108.608 1.00 13.81 191 LYS D C 1
ATOM 11156 O O . LYS D 1 195 ? 22.068 88.164 108.151 1.00 13.97 191 LYS D O 1
ATOM 11162 N N . HIS D 1 196 ? 20.940 86.464 109.137 1.00 13.06 192 HIS D N 1
ATOM 11163 C CA . HIS D 1 196 ? 22.124 85.709 109.425 1.00 13.06 192 HIS D CA 1
ATOM 11164 C C . HIS D 1 196 ? 22.285 84.483 108.560 1.00 12.97 192 HIS D C 1
ATOM 11165 O O . HIS D 1 196 ? 23.158 83.682 108.859 1.00 16.16 192 HIS D O 1
ATOM 11172 N N . HIS D 1 197 ? 21.451 84.343 107.518 1.00 12.33 193 HIS D N 1
ATOM 11173 C CA . HIS D 1 197 ? 21.559 83.273 106.494 1.00 13.01 193 HIS D CA 1
ATOM 11174 C C . HIS D 1 197 ? 21.458 81.889 107.111 1.00 11.60 193 HIS D C 1
ATOM 11175 O O . HIS D 1 197 ? 22.341 81.046 106.956 1.00 12.57 193 HIS D O 1
ATOM 11182 N N . VAL D 1 198 ? 20.353 81.692 107.819 1.00 10.86 194 VAL D N 1
ATOM 11183 C CA . VAL D 1 198 ? 20.001 80.408 108.458 1.00 9.29 194 VAL D CA 1
ATOM 11184 C C . VAL D 1 198 ? 18.852 79.750 107.705 1.00 9.13 194 VAL D C 1
ATOM 11185 O O . VAL D 1 198 ? 17.883 80.415 107.339 1.00 8.13 194 VAL D O 1
ATOM 11189 N N . ILE D 1 199 ? 18.972 78.443 107.469 1.00 8.36 195 ILE D N 1
ATOM 11190 C CA . ILE D 1 199 ? 17.881 77.654 106.894 1.00 7.89 195 ILE D CA 1
ATOM 11191 C C . ILE D 1 199 ? 16.980 77.235 108.060 1.00 7.21 195 ILE D C 1
ATOM 11192 O O . ILE D 1 199 ? 17.484 76.909 109.115 1.00 6.80 195 ILE D O 1
ATOM 11197 N N . LEU D 1 200 ? 15.662 77.267 107.879 1.00 7.04 196 LEU D N 1
ATOM 11198 C CA . LEU D 1 200 ? 14.731 76.933 108.956 1.00 7.13 196 LEU D CA 1
ATOM 11199 C C . LEU D 1 200 ? 13.859 75.759 108.558 1.00 7.07 196 LEU D C 1
ATOM 11200 O O . LEU D 1 200 ? 13.281 75.767 107.477 1.00 7.17 196 LEU D O 1
ATOM 11205 N N . VAL D 1 201 ? 13.756 74.763 109.442 1.00 6.19 197 VAL D N 1
ATOM 11206 C CA . VAL D 1 201 ? 12.858 73.630 109.257 1.00 6.92 197 VAL D CA 1
ATOM 11207 C C . VAL D 1 201 ? 11.798 73.745 110.338 1.00 6.55 197 VAL D C 1
ATOM 11208 O O . VAL D 1 201 ? 12.118 73.725 111.520 1.00 6.86 197 VAL D O 1
ATOM 11212 N N . SER D 1 202 ? 10.562 73.939 109.924 1.00 6.07 198 SER D N 1
ATOM 11213 C CA . SER D 1 202 ? 9.464 74.103 110.857 1.00 5.87 198 SER D CA 1
ATOM 11214 C C . SER D 1 202 ? 8.723 72.783 110.991 1.00 6.58 198 SER D C 1
ATOM 11215 O O . SER D 1 202 ? 8.004 72.373 110.069 1.00 5.71 198 SER D O 1
ATOM 11218 N N . ASP D 1 203 ? 8.905 72.127 112.137 1.00 5.88 199 ASP D N 1
ATOM 11219 C CA . ASP D 1 203 ? 8.176 70.894 112.461 1.00 6.78 199 ASP D CA 1
ATOM 11220 C C . ASP D 1 203 ? 6.777 71.228 112.965 1.00 6.65 199 ASP D C 1
ATOM 11221 O O . ASP D 1 203 ? 6.593 71.602 114.125 1.00 6.68 199 ASP D O 1
ATOM 11226 N N . GLU D 1 204 ? 5.803 71.086 112.075 1.00 5.58 200 GLU D N 1
ATOM 11227 C CA . GLU D 1 204 ? 4.429 71.475 112.357 1.00 6.06 200 GLU D CA 1
ATOM 11228 C C . GLU D 1 204 ? 3.530 70.252 112.472 1.00 5.19 200 GLU D C 1
ATOM 11229 O O . GLU D 1 204 ? 2.349 70.278 112.111 1.00 6.40 200 GLU D O 1
ATOM 11235 N N . ILE D 1 205 ? 4.061 69.161 113.011 1.00 4.70 201 ILE D N 1
ATOM 11236 C CA . ILE D 1 205 ? 3.261 67.933 113.073 1.00 4.96 201 ILE D CA 1
ATOM 11237 C C . ILE D 1 205 ? 2.025 68.096 113.971 1.00 4.86 201 ILE D C 1
ATOM 11238 O O . ILE D 1 205 ? 1.012 67.411 113.760 1.00 5.66 201 ILE D O 1
ATOM 11243 N N . HIS D 1 206 ? 2.084 68.990 114.965 1.00 4.68 202 HIS D N 1
ATOM 11244 C CA . HIS D 1 206 ? 0.930 69.206 115.869 1.00 5.27 202 HIS D CA 1
ATOM 11245 C C . HIS D 1 206 ? -0.013 70.328 115.390 1.00 4.96 202 HIS D C 1
ATOM 11246 O O . HIS D 1 206 ? -0.899 70.749 116.132 1.00 5.87 202 HIS D O 1
ATOM 11253 N N . GLN D 1 207 ? 0.153 70.782 114.151 1.00 5.46 203 GLN D N 1
ATOM 11254 C CA . GLN D 1 207 ? -0.523 72.001 113.652 1.00 5.89 203 GLN D CA 1
ATOM 11255 C C . GLN D 1 207 ? -2.049 71.960 113.685 1.00 6.11 203 GLN D C 1
ATOM 11256 O O . GLN D 1 207 ? -2.680 73.027 113.739 1.00 6.58 203 GLN D O 1
ATOM 11262 N N . ASP D 1 208 ? -2.645 70.773 113.613 1.00 6.57 204 ASP D N 1
ATOM 11263 C CA . ASP D 1 208 ? -4.126 70.649 113.593 1.00 7.32 204 ASP D CA 1
ATOM 11264 C C . ASP D 1 208 ? -4.713 70.567 114.999 1.00 7.59 204 ASP D C 1
ATOM 11265 O O . ASP D 1 208 ? -5.937 70.435 115.165 1.00 7.96 204 ASP D O 1
ATOM 11270 N N . LEU D 1 209 ? -3.836 70.631 116.014 1.00 7.26 205 LEU D N 1
ATOM 11271 C CA . LEU D 1 209 ? -4.214 70.383 117.393 1.00 7.18 205 LEU D CA 1
ATOM 11272 C C . LEU D 1 209 ? -4.038 71.618 118.276 1.00 8.05 205 LEU D C 1
ATOM 11273 O O . LEU D 1 209 ? -3.718 71.505 119.466 1.00 8.11 205 LEU D O 1
ATOM 11278 N N . THR D 1 210 ? -4.263 72.797 117.699 1.00 8.01 206 THR D N 1
ATOM 11279 C CA . THR D 1 210 ? -4.255 74.035 118.486 1.00 8.34 206 THR D CA 1
ATOM 11280 C C . THR D 1 210 ? -5.652 74.268 119.066 1.00 9.20 206 THR D C 1
ATOM 11281 O O . THR D 1 210 ? -6.665 74.050 118.387 1.00 10.31 206 THR D O 1
ATOM 11285 N N . LEU D 1 211 ? -5.699 74.717 120.309 1.00 8.23 207 LEU D N 1
ATOM 11286 C CA . LEU D 1 211 ? -6.892 74.643 121.129 1.00 8.96 207 LEU D CA 1
ATOM 11287 C C . LEU D 1 211 ? -7.201 75.986 121.767 1.00 9.67 207 LEU D C 1
ATOM 11288 O O . LEU D 1 211 ? -6.382 76.893 121.729 1.00 10.00 207 LEU D O 1
ATOM 11293 N N . PHE D 1 212 ? -8.384 76.064 122.375 1.00 11.33 208 PHE D N 1
ATOM 11294 C CA . PHE D 1 212 ? -8.790 77.219 123.182 1.00 11.86 208 PHE D CA 1
ATOM 11295 C C . PHE D 1 212 ? -8.713 78.532 122.409 1.00 12.75 208 PHE D C 1
ATOM 11296 O O . PHE D 1 212 ? -8.398 79.581 122.985 1.00 14.51 208 PHE D O 1
ATOM 11304 N N . GLY D 1 213 ? -8.993 78.467 121.109 1.00 13.01 209 GLY D N 1
ATOM 11305 C CA . GLY D 1 213 ? -8.947 79.649 120.253 1.00 12.99 209 GLY D CA 1
ATOM 11306 C C . GLY D 1 213 ? -7.587 80.040 119.715 1.00 12.87 209 GLY D C 1
ATOM 11307 O O . GLY D 1 213 ? -7.456 81.009 118.947 1.00 13.14 209 GLY D O 1
ATOM 11308 N N . HIS D 1 214 ? -6.553 79.296 120.109 1.00 12.05 210 HIS D N 1
ATOM 11309 C CA . HIS D 1 214 ? -5.230 79.524 119.571 1.00 11.73 210 HIS D CA 1
ATOM 11310 C C . HIS D 1 214 ? -5.170 78.964 118.159 1.00 12.25 210 HIS D C 1
ATOM 11311 O O . HIS D 1 214 ? -5.622 77.844 117.909 1.00 12.79 210 HIS D O 1
ATOM 11318 N N . GLU D 1 215 ? -4.613 79.758 117.255 1.00 12.33 211 GLU D N 1
ATOM 11319 C CA . GLU D 1 215 ? -4.548 79.412 115.842 1.00 12.30 211 GLU D CA 1
ATOM 11320 C C . GLU D 1 215 ? -3.116 79.159 115.408 1.00 10.84 211 GLU D C 1
ATOM 11321 O O . GLU D 1 215 ? -2.203 79.936 115.685 1.00 10.70 211 GLU D O 1
ATOM 11327 N N . HIS D 1 216 ? -2.939 78.054 114.701 1.00 9.83 212 HIS D N 1
ATOM 11328 C CA . HIS D 1 216 ? -1.672 77.726 114.112 1.00 9.05 212 HIS D CA 1
ATOM 11329 C C . HIS D 1 216 ? -1.346 78.708 113.014 1.00 8.25 212 HIS D C 1
ATOM 11330 O O . HIS D 1 216 ? -2.211 79.002 112.175 1.00 8.90 212 HIS D O 1
ATOM 11337 N N . VAL D 1 217 ? -0.097 79.176 112.993 1.00 7.68 213 VAL D N 1
ATOM 11338 C CA . VAL D 1 217 ? 0.422 79.992 111.914 1.00 7.46 213 VAL D CA 1
ATOM 11339 C C . VAL D 1 217 ? 1.543 79.212 111.223 1.00 7.80 213 VAL D C 1
ATOM 11340 O O . VAL D 1 217 ? 2.626 79.040 111.778 1.00 8.02 213 VAL D O 1
ATOM 11344 N N . SER D 1 218 ? 1.263 78.697 110.031 1.00 8.01 214 SER D N 1
ATOM 11345 C CA . SER D 1 218 ? 2.270 77.935 109.318 1.00 8.17 214 SER D CA 1
ATOM 11346 C C . SER D 1 218 ? 3.381 78.881 108.831 1.00 8.42 214 SER D C 1
ATOM 11347 O O . SER D 1 218 ? 3.134 80.021 108.372 1.00 9.25 214 SER D O 1
ATOM 11350 N N . PHE D 1 219 ? 4.618 78.429 108.991 1.00 7.25 215 PHE D N 1
ATOM 11351 C CA . PHE D 1 219 ? 5.765 79.320 108.906 1.00 7.80 215 PHE D CA 1
ATOM 11352 C C . PHE D 1 219 ? 5.829 80.169 107.639 1.00 8.35 215 PHE D C 1
ATOM 11353 O O . PHE D 1 219 ? 6.056 81.378 107.709 1.00 8.82 215 PHE D O 1
ATOM 11361 N N . ASN D 1 220 ? 5.613 79.548 106.490 1.00 9.29 216 ASN D N 1
ATOM 11362 C CA . ASN D 1 220 ? 5.784 80.266 105.227 1.00 10.10 216 ASN D CA 1
ATOM 11363 C C . ASN D 1 220 ? 4.599 81.170 104.867 1.00 10.67 216 ASN D C 1
ATOM 11364 O O . ASN D 1 220 ? 4.674 81.939 103.900 1.00 12.31 216 ASN D O 1
ATOM 11369 N N . THR D 1 221 ? 3.536 81.112 105.665 1.00 10.52 217 THR D N 1
ATOM 11370 C CA . THR D 1 221 ? 2.429 82.042 105.522 1.00 10.52 217 THR D CA 1
ATOM 11371 C C . THR D 1 221 ? 2.712 83.390 106.177 1.00 10.97 217 THR D C 1
ATOM 11372 O O . THR D 1 221 ? 1.955 84.341 105.954 1.00 11.12 217 THR D O 1
ATOM 11376 N N . VAL D 1 222 ? 3.782 83.496 106.961 1.00 10.74 218 VAL D N 1
ATOM 11377 C CA . VAL D 1 222 ? 4.049 84.727 107.724 1.00 10.88 218 VAL D CA 1
ATOM 11378 C C . VAL D 1 222 ? 4.543 85.844 106.815 1.00 12.07 218 VAL D C 1
ATOM 11379 O O . VAL D 1 222 ? 4.229 87.030 107.024 1.00 13.44 218 VAL D O 1
ATOM 11383 N N . SER D 1 223 ? 5.307 85.462 105.803 1.00 12.92 219 SER D N 1
ATOM 11384 C CA . SER D 1 223 ? 5.860 86.399 104.824 1.00 14.47 219 SER D CA 1
ATOM 11385 C C . SER D 1 223 ? 6.143 85.648 103.525 1.00 14.90 219 SER D C 1
ATOM 11386 O O . SER D 1 223 ? 6.613 84.508 103.571 1.00 14.46 219 SER D O 1
ATOM 11389 N N . PRO D 1 224 ? 5.842 86.258 102.357 1.00 15.55 220 PRO D N 1
ATOM 11390 C CA . PRO D 1 224 ? 6.029 85.542 101.075 1.00 15.70 220 PRO D CA 1
ATOM 11391 C C . PRO D 1 224 ? 7.467 85.137 100.728 1.00 15.26 220 PRO D C 1
ATOM 11392 O O . PRO D 1 224 ? 7.665 84.254 99.893 1.00 16.54 220 PRO D O 1
ATOM 11396 N N . ASP D 1 225 ? 8.458 85.758 101.359 1.00 14.25 221 ASP D N 1
ATOM 11397 C CA . ASP D 1 225 ? 9.851 85.444 101.084 1.00 14.12 221 ASP D CA 1
ATOM 11398 C C . ASP D 1 225 ? 10.447 84.399 102.034 1.00 12.31 221 ASP D C 1
ATOM 11399 O O . ASP D 1 225 ? 11.594 83.990 101.865 1.00 12.14 221 ASP D O 1
ATOM 11404 N N . PHE D 1 226 ? 9.664 83.954 103.011 1.00 11.53 222 PHE D N 1
ATOM 11405 C CA . PHE D 1 226 ? 10.189 82.997 103.988 1.00 10.99 222 PHE D CA 1
ATOM 11406 C C . PHE D 1 226 ? 10.499 81.654 103.312 1.00 11.09 222 PHE D C 1
ATOM 11407 O O . PHE D 1 226 ? 11.427 80.980 103.712 1.00 9.24 222 PHE D O 1
ATOM 11415 N N . LYS D 1 227 ? 9.740 81.289 102.280 1.00 11.32 223 LYS D N 1
ATOM 11416 C CA A LYS D 1 227 ? 10.020 80.067 101.496 0.50 11.87 223 LYS D CA 1
ATOM 11417 C CA B LYS D 1 227 ? 10.029 80.051 101.536 0.50 11.86 223 LYS D CA 1
ATOM 11418 C C . LYS D 1 227 ? 11.451 80.032 100.953 1.00 12.28 223 LYS D C 1
ATOM 11419 O O . LYS D 1 227 ? 11.988 78.968 100.622 1.00 12.41 223 LYS D O 1
ATOM 11430 N N . ASP D 1 228 ? 12.094 81.193 100.833 1.00 11.97 224 ASP D N 1
ATOM 11431 C CA . ASP D 1 228 ? 13.475 81.225 100.361 1.00 12.01 224 ASP D CA 1
ATOM 11432 C C . ASP D 1 228 ? 14.466 80.485 101.271 1.00 11.58 224 ASP D C 1
ATOM 11433 O O . ASP D 1 228 ? 15.538 80.075 100.823 1.00 11.92 224 ASP D O 1
ATOM 11438 N N . PHE D 1 229 ? 14.133 80.345 102.555 1.00 10.01 225 PHE D N 1
ATOM 11439 C CA . PHE D 1 229 ? 15.044 79.700 103.519 1.00 9.44 225 PHE D CA 1
ATOM 11440 C C . PHE D 1 229 ? 14.370 78.693 104.431 1.00 8.66 225 PHE D C 1
ATOM 11441 O O . PHE D 1 229 ? 15.063 78.044 105.222 1.00 9.11 225 PHE D O 1
ATOM 11449 N N . ALA D 1 230 ? 13.057 78.560 104.323 1.00 8.38 226 ALA D N 1
ATOM 11450 C CA . ALA D 1 230 ? 12.281 77.749 105.262 1.00 8.22 226 ALA D CA 1
ATOM 11451 C C . ALA D 1 230 ? 11.445 76.686 104.570 1.00 8.50 226 ALA D C 1
ATOM 11452 O O . ALA D 1 230 ? 10.881 76.911 103.501 1.00 8.51 226 ALA D O 1
ATOM 11454 N N . LEU D 1 231 ? 11.337 75.531 105.222 1.00 8.11 227 LEU D N 1
ATOM 11455 C CA . LEU D 1 231 ? 10.446 74.454 104.776 1.00 7.99 227 LEU D CA 1
ATOM 11456 C C . LEU D 1 231 ? 9.617 73.987 105.961 1.00 7.37 227 LEU D C 1
ATOM 11457 O O . LEU D 1 231 ? 9.961 74.245 107.109 1.00 7.80 227 LEU D O 1
ATOM 11462 N N . VAL D 1 232 ? 8.493 73.353 105.661 1.00 7.47 228 VAL D N 1
ATOM 11463 C CA . VAL D 1 232 ? 7.533 72.931 106.669 1.00 7.62 228 VAL D CA 1
ATOM 11464 C C . VAL D 1 232 ? 7.445 71.420 106.628 1.00 7.68 228 VAL D C 1
ATOM 11465 O O . VAL D 1 232 ? 7.356 70.843 105.535 1.00 8.88 228 VAL D O 1
ATOM 11469 N N . LEU D 1 233 ? 7.502 70.784 107.805 1.00 6.72 229 LEU D N 1
ATOM 11470 C CA . LEU D 1 233 ? 7.220 69.361 107.929 1.00 6.39 229 LEU D CA 1
ATOM 11471 C C . LEU D 1 233 ? 5.889 69.183 108.621 1.00 6.10 229 LEU D C 1
ATOM 11472 O O . LEU D 1 233 ? 5.637 69.800 109.640 1.00 6.56 229 LEU D O 1
ATOM 11477 N N . SER D 1 234 ? 5.019 68.334 108.084 1.00 5.86 230 SER D N 1
ATOM 11478 C CA . SER D 1 234 ? 3.831 67.967 108.824 1.00 5.70 230 SER D CA 1
ATOM 11479 C C . SER D 1 234 ? 3.365 66.578 108.411 1.00 5.84 230 SER D C 1
ATOM 11480 O O . SER D 1 234 ? 4.082 65.832 107.728 1.00 5.72 230 SER D O 1
ATOM 11483 N N . SER D 1 235 ? 2.164 66.238 108.865 1.00 5.56 231 SER D N 1
ATOM 11484 C CA . SER D 1 235 ? 1.649 64.889 108.746 1.00 6.03 231 SER D CA 1
ATOM 11485 C C . SER D 1 235 ? 0.198 64.839 109.160 1.00 6.24 231 SER D C 1
ATOM 11486 O O . SER D 1 235 ? -0.298 65.738 109.832 1.00 6.84 231 SER D O 1
ATOM 11489 N N . ALA D 1 236 ? -0.478 63.779 108.721 1.00 6.84 232 ALA D N 1
ATOM 11490 C CA . ALA D 1 236 ? -1.788 63.394 109.231 1.00 6.72 232 ALA D CA 1
ATOM 11491 C C . ALA D 1 236 ? -1.706 62.545 110.501 1.00 6.62 232 ALA D C 1
ATOM 11492 O O . ALA D 1 236 ? -2.716 62.288 111.151 1.00 6.94 232 ALA D O 1
ATOM 11494 N N . THR D 1 237 ? -0.511 62.088 110.884 1.00 6.70 233 THR D N 1
ATOM 11495 C CA . THR D 1 237 ? -0.455 61.019 111.868 1.00 6.64 233 THR D CA 1
ATOM 11496 C C . THR D 1 237 ? -0.811 61.443 113.287 1.00 6.76 233 THR D C 1
ATOM 11497 O O . THR D 1 237 ? -1.496 60.712 113.987 1.00 5.54 233 THR D O 1
ATOM 11501 N N . LYS D 1 238 ? -0.321 62.601 113.724 1.00 6.72 234 LYS D N 1
ATOM 11502 C CA . LYS D 1 238 ? -0.669 63.108 115.066 1.00 7.31 234 LYS D CA 1
ATOM 11503 C C . LYS D 1 238 ? -2.121 63.538 115.135 1.00 6.85 234 LYS D C 1
ATOM 11504 O O . LYS D 1 238 ? -2.840 63.204 116.076 1.00 6.12 234 LYS D O 1
ATOM 11510 N N . THR D 1 239 ? -2.555 64.269 114.123 1.00 6.48 235 THR D N 1
ATOM 11511 C CA . THR D 1 239 ? -3.936 64.721 114.035 1.00 6.69 235 THR D CA 1
ATOM 11512 C C . THR D 1 239 ? -4.935 63.583 114.144 1.00 7.41 235 THR D C 1
ATOM 11513 O O . THR D 1 239 ? -5.929 63.692 114.851 1.00 8.40 235 THR D O 1
ATOM 11517 N N . PHE D 1 240 ? -4.680 62.499 113.420 1.00 6.75 236 PHE D N 1
ATOM 11518 C CA . PHE D 1 240 ? -5.671 61.437 113.240 1.00 6.34 236 PHE D CA 1
ATOM 11519 C C . PHE D 1 240 ? -5.345 60.123 113.916 1.00 6.28 236 PHE D C 1
ATOM 11520 O O . PHE D 1 240 ? -6.087 59.152 113.767 1.00 6.92 236 PHE D O 1
ATOM 11528 N N . ASN D 1 241 ? -4.266 60.083 114.697 1.00 6.59 237 ASN D N 1
ATOM 11529 C CA . ASN D 1 241 ? -3.922 58.883 115.460 1.00 6.35 237 ASN D CA 1
ATOM 11530 C C .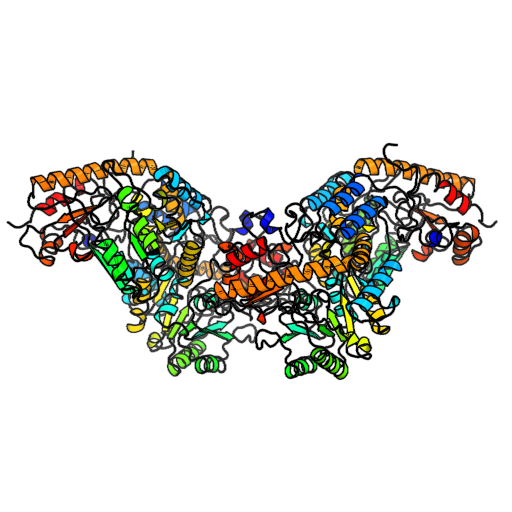 ASN D 1 241 ? -3.569 57.692 114.557 1.00 6.30 237 ASN D C 1
ATOM 11531 O O . ASN D 1 241 ? -3.970 56.565 114.811 1.00 7.03 237 ASN D O 1
ATOM 11536 N N . ILE D 1 242 ? -2.776 57.957 113.516 1.00 6.61 238 ILE D N 1
ATOM 11537 C CA . ILE D 1 242 ? -2.400 56.928 112.561 1.00 6.07 238 ILE D CA 1
ATOM 11538 C C . ILE D 1 242 ? -0.869 56.799 112.397 1.00 6.24 238 ILE D C 1
ATOM 11539 O O . ILE D 1 242 ? -0.367 56.496 111.311 1.00 5.88 238 ILE D O 1
ATOM 11544 N N . ALA D 1 243 ? -0.149 57.001 113.493 1.00 6.05 239 ALA D N 1
ATOM 11545 C CA . ALA D 1 243 ? 1.325 56.953 113.493 1.00 6.72 239 ALA D CA 1
ATOM 11546 C C . ALA D 1 243 ? 1.898 55.671 112.935 1.00 7.12 239 ALA D C 1
ATOM 11547 O O . ALA D 1 243 ? 2.945 55.690 112.272 1.00 7.49 239 ALA D O 1
ATOM 11549 N N . GLY D 1 244 ? 1.222 54.556 113.181 1.00 6.38 240 GLY D N 1
ATOM 11550 C CA . GLY D 1 244 ? 1.686 53.249 112.700 1.00 6.95 240 GLY D CA 1
ATOM 11551 C C . GLY D 1 244 ? 1.595 53.043 111.190 1.00 6.95 240 GLY D C 1
ATOM 11552 O O . GLY D 1 244 ? 2.124 52.038 110.677 1.00 7.41 240 GLY D O 1
ATOM 11553 N N . THR D 1 245 ? 0.932 53.963 110.483 1.00 6.01 241 THR D N 1
ATOM 11554 C CA . THR D 1 245 ? 0.841 53.905 109.015 1.00 5.69 241 THR D CA 1
ATOM 11555 C C . THR D 1 245 ? 2.044 54.508 108.270 1.00 5.75 241 THR D C 1
ATOM 11556 O O . THR D 1 245 ? 2.206 54.264 107.083 1.00 6.73 241 THR D O 1
ATOM 11560 N N . LYS D 1 246 ? 2.842 55.330 108.962 1.00 5.57 242 LYS D N 1
ATOM 11561 C CA . LYS D 1 246 ? 4.144 55.787 108.467 1.00 5.63 242 LYS D CA 1
ATOM 11562 C C . LYS D 1 246 ? 4.100 56.568 107.156 1.00 5.50 242 LYS D C 1
ATOM 11563 O O . LYS D 1 246 ? 4.579 56.128 106.094 1.00 5.91 242 LYS D O 1
ATOM 11569 N N . ASN D 1 247 ? 3.574 57.777 107.239 1.00 5.00 243 ASN D N 1
ATOM 11570 C CA . ASN D 1 247 ? 3.706 58.724 106.153 1.00 5.13 243 ASN D CA 1
ATOM 11571 C C . ASN D 1 247 ? 3.621 60.130 106.719 1.00 5.58 243 ASN D C 1
ATOM 11572 O O . ASN D 1 247 ? 2.995 60.354 107.754 1.00 6.00 243 ASN D O 1
ATOM 11577 N N . SER D 1 248 ? 4.285 61.043 106.029 1.00 5.40 244 SER D N 1
ATOM 11578 C CA . SER D 1 248 ? 4.368 62.446 106.419 1.00 5.55 244 SER D CA 1
ATOM 11579 C C . SER D 1 248 ? 4.887 63.191 105.205 1.00 5.30 244 SER D C 1
ATOM 11580 O O . SER D 1 248 ? 5.199 62.585 104.176 1.00 4.84 244 SER D O 1
ATOM 11583 N N . TYR D 1 249 ? 5.020 64.501 105.308 1.00 4.71 245 TYR D N 1
ATOM 11584 C CA . TYR D 1 249 ? 5.498 65.250 104.158 1.00 5.58 245 TYR D CA 1
ATOM 11585 C C . TYR D 1 249 ? 6.296 66.482 104.561 1.00 5.56 245 TYR D C 1
ATOM 11586 O O . TYR D 1 249 ? 6.187 66.987 105.679 1.00 6.05 245 TYR D O 1
ATOM 11595 N N . ALA D 1 250 ? 7.139 66.902 103.630 1.00 5.98 246 ALA D N 1
ATOM 11596 C CA . ALA D 1 250 ? 7.826 68.180 103.667 1.00 6.70 246 ALA D CA 1
ATOM 11597 C C . ALA D 1 250 ? 7.219 69.018 102.548 1.00 7.00 246 ALA D C 1
ATOM 11598 O O . ALA D 1 250 ? 6.972 68.510 101.454 1.00 7.67 246 ALA D O 1
ATOM 11600 N N . ILE D 1 251 ? 6.929 70.285 102.848 1.00 7.39 247 ILE D N 1
ATOM 11601 C CA . ILE D 1 251 ? 6.579 71.268 101.820 1.00 7.47 247 ILE D CA 1
ATOM 11602 C C . ILE D 1 251 ? 7.809 72.147 101.612 1.00 7.76 247 ILE D C 1
ATOM 11603 O O . ILE D 1 251 ? 8.245 72.869 102.536 1.00 7.99 247 ILE D O 1
ATOM 11608 N N . ILE D 1 252 ? 8.401 72.053 100.417 1.00 7.94 248 ILE D N 1
ATOM 11609 C CA . ILE D 1 252 ? 9.649 72.745 100.115 1.00 8.10 248 ILE D CA 1
ATOM 11610 C C . ILE D 1 252 ? 9.491 73.534 98.817 1.00 9.53 248 ILE D C 1
ATOM 11611 O O . ILE D 1 252 ? 9.711 73.006 97.734 1.00 9.70 248 ILE D O 1
ATOM 11616 N N . GLU D 1 253 ? 9.070 74.795 98.946 1.00 9.95 249 GLU D N 1
ATOM 11617 C CA . GLU D 1 253 ? 8.741 75.607 97.772 1.00 10.66 249 GLU D CA 1
ATOM 11618 C C . GLU D 1 253 ? 9.966 76.127 97.041 1.00 11.39 249 GLU D C 1
ATOM 11619 O O . GLU D 1 253 ? 9.884 76.455 95.837 1.00 12.49 249 GLU D O 1
ATOM 11625 N N . ASN D 1 254 ? 11.072 76.307 97.755 1.00 10.84 250 ASN D N 1
ATOM 11626 C CA . ASN D 1 254 ? 12.305 76.720 97.112 1.00 11.34 250 ASN D CA 1
ATOM 11627 C C . ASN D 1 254 ? 12.886 75.556 96.310 1.00 11.88 250 ASN D C 1
ATOM 11628 O O . ASN D 1 254 ? 13.170 74.516 96.878 1.00 11.67 250 ASN D O 1
ATOM 11633 N N . PRO D 1 255 ? 13.108 75.744 94.998 1.00 12.81 251 PRO D N 1
ATOM 11634 C CA . PRO D 1 255 ? 13.589 74.643 94.149 1.00 13.08 251 PRO D CA 1
ATOM 11635 C C . PRO D 1 255 ? 14.933 74.046 94.571 1.00 13.03 251 PRO D C 1
ATOM 11636 O O . PRO D 1 255 ? 15.099 72.825 94.512 1.00 13.03 251 PRO D O 1
ATOM 11640 N N . THR D 1 256 ? 15.868 74.887 95.004 1.00 12.42 252 THR D N 1
ATOM 11641 C CA . THR D 1 256 ? 17.200 74.446 95.395 1.00 12.87 252 THR D CA 1
ATOM 11642 C C . THR D 1 256 ? 17.096 73.630 96.689 1.00 12.15 252 THR D C 1
ATOM 11643 O O . THR D 1 256 ? 17.638 72.532 96.775 1.00 11.13 252 THR D O 1
ATOM 11647 N N . LEU D 1 257 ? 16.387 74.155 97.688 1.00 11.15 253 LEU D N 1
ATOM 11648 C CA . LEU D 1 257 ? 16.207 73.409 98.933 1.00 10.86 253 LEU D CA 1
ATOM 11649 C C . LEU D 1 257 ? 15.490 72.079 98.696 1.00 10.49 253 LEU D C 1
ATOM 11650 O O . LEU D 1 257 ? 15.840 71.062 99.301 1.00 11.07 253 LEU D O 1
ATOM 11655 N N . CYS D 1 258 ? 14.476 72.097 97.844 1.00 10.73 254 CYS D N 1
ATOM 11656 C CA . CYS D 1 258 ? 13.716 70.898 97.544 1.00 10.85 254 CYS D CA 1
ATOM 11657 C C . CYS D 1 258 ? 14.625 69.862 96.891 1.00 11.56 254 CYS D C 1
ATOM 11658 O O . CYS D 1 258 ? 14.632 68.694 97.280 1.00 10.81 254 CYS D O 1
ATOM 11661 N N . ALA D 1 259 ? 15.409 70.284 95.908 1.00 11.42 255 ALA D N 1
ATOM 11662 C CA . ALA D 1 259 ? 16.382 69.362 95.279 1.00 11.74 255 ALA D CA 1
ATOM 11663 C C . ALA D 1 259 ? 17.388 68.805 96.280 1.00 12.14 255 ALA D C 1
ATOM 11664 O O . ALA D 1 259 ? 17.715 67.612 96.250 1.00 12.80 255 ALA D O 1
ATOM 11666 N N . GLN D 1 260 ? 17.889 69.663 97.156 1.00 11.32 256 GLN D N 1
ATOM 11667 C CA . GLN D 1 260 ? 18.868 69.254 98.163 1.00 11.24 256 GLN D CA 1
ATOM 11668 C C . GLN D 1 260 ? 18.270 68.180 99.080 1.00 9.83 256 GLN D C 1
ATOM 11669 O O . GLN D 1 260 ? 18.911 67.169 99.361 1.00 8.61 256 GLN D O 1
ATOM 11675 N N . PHE D 1 261 ? 17.045 68.415 99.537 1.00 8.76 257 PHE D N 1
ATOM 11676 C CA . PHE D 1 261 ? 16.361 67.474 100.417 1.00 7.91 257 PHE D CA 1
ATOM 11677 C C . PHE D 1 261 ? 16.096 66.151 99.700 1.00 8.65 257 PHE D C 1
ATOM 11678 O O . PHE D 1 261 ? 16.407 65.076 100.215 1.00 8.04 257 PHE D O 1
ATOM 11686 N N . LYS D 1 262 ? 15.534 66.228 98.497 1.00 9.17 258 LYS D N 1
ATOM 11687 C CA . LYS D 1 262 ? 15.215 65.009 97.746 1.00 9.80 258 LYS D CA 1
ATOM 11688 C C . LYS D 1 262 ? 16.481 64.224 97.391 1.00 9.69 258 LYS D C 1
ATOM 11689 O O . LYS D 1 262 ? 16.458 62.988 97.404 1.00 9.72 258 LYS D O 1
ATOM 11695 N N . HIS D 1 263 ? 17.579 64.924 97.097 1.00 9.37 259 HIS D N 1
ATOM 11696 C CA . HIS D 1 263 ? 18.843 64.246 96.781 1.00 9.14 259 HIS D CA 1
ATOM 11697 C C . HIS D 1 263 ? 19.333 63.456 97.989 1.00 8.32 259 HIS D C 1
ATOM 11698 O O . HIS D 1 263 ? 19.700 62.271 97.880 1.00 7.30 259 HIS D O 1
ATOM 11705 N N . GLN D 1 264 ? 19.326 64.097 99.153 1.00 7.58 260 GLN D N 1
ATOM 11706 C CA . GLN D 1 264 ? 19.808 63.440 100.359 1.00 7.21 260 GLN D CA 1
ATOM 11707 C C . GLN D 1 264 ? 18.900 62.256 100.684 1.00 6.23 260 GLN D C 1
ATOM 11708 O O . GLN D 1 264 ? 19.366 61.189 101.125 1.00 5.43 260 GLN D O 1
ATOM 11714 N N . GLN D 1 265 ? 17.601 62.443 100.489 1.00 6.50 261 GLN D N 1
ATOM 11715 C CA . GLN D 1 265 ? 16.641 61.372 100.720 1.00 6.66 261 GLN D CA 1
ATOM 11716 C C . GLN D 1 265 ? 16.989 60.140 99.867 1.00 6.48 261 GLN D C 1
ATOM 11717 O O . GLN D 1 265 ? 16.928 58.997 100.365 1.00 6.84 261 GLN D O 1
ATOM 11723 N N . LEU D 1 266 ? 17.358 60.374 98.604 1.00 6.57 262 LEU D N 1
ATOM 11724 C CA . LEU D 1 266 ? 17.718 59.274 97.701 1.00 6.80 262 LEU D CA 1
ATOM 11725 C C . LEU D 1 266 ? 19.084 58.691 98.039 1.00 6.46 262 LEU D C 1
ATOM 11726 O O . LEU D 1 266 ? 19.266 57.474 97.973 1.00 6.66 262 LEU D O 1
ATOM 11731 N N . VAL D 1 267 ? 20.048 59.524 98.401 1.00 5.60 263 VAL D N 1
ATOM 11732 C CA . VAL D 1 267 ? 21.345 59.021 98.902 1.00 5.96 263 VAL D CA 1
ATOM 11733 C C . VAL D 1 267 ? 21.151 58.002 100.021 1.00 6.07 263 VAL D C 1
ATOM 11734 O O . VAL D 1 267 ? 21.825 56.970 100.070 1.00 6.86 263 VAL D O 1
ATOM 11738 N N . ASN D 1 268 ? 20.203 58.298 100.905 1.00 6.05 264 ASN D N 1
ATOM 11739 C CA . ASN D 1 268 ? 19.881 57.462 102.038 1.00 6.14 264 ASN D CA 1
ATOM 11740 C C . ASN D 1 268 ? 18.883 56.347 101.733 1.00 6.04 264 ASN D C 1
ATOM 11741 O O . ASN D 1 268 ? 18.515 55.586 102.635 1.00 6.57 264 ASN D O 1
ATOM 11746 N N . ASN D 1 269 ? 18.450 56.243 100.481 1.00 5.45 265 ASN D N 1
ATOM 11747 C CA . ASN D 1 269 ? 17.435 55.286 100.071 1.00 5.89 265 ASN D CA 1
ATOM 11748 C C . ASN D 1 269 ? 16.237 55.355 101.014 1.00 6.32 265 ASN D C 1
ATOM 11749 O O . ASN D 1 269 ? 15.692 54.339 101.424 1.00 7.56 265 ASN D O 1
ATOM 11754 N N . HIS D 1 270 ? 15.829 56.581 101.322 1.00 6.14 266 HIS D N 1
ATOM 11755 C CA . HIS D 1 270 ? 14.762 56.848 102.281 1.00 6.62 266 HIS D CA 1
ATOM 11756 C C . HIS D 1 270 ? 13.578 57.518 101.574 1.00 7.20 266 HIS D C 1
ATOM 11757 O O . HIS D 1 270 ? 12.817 58.288 102.188 1.00 6.82 266 HIS D O 1
ATOM 11764 N N . HIS D 1 271 ? 13.444 57.232 100.280 1.00 7.74 267 HIS D N 1
ATOM 11765 C CA . HIS D 1 271 ? 12.475 57.885 99.397 1.00 8.67 267 HIS D CA 1
ATOM 11766 C C . HIS D 1 271 ? 11.137 57.149 99.259 1.00 8.80 267 HIS D C 1
ATOM 11767 O O . HIS D 1 271 ? 10.185 57.720 98.721 1.00 11.15 267 HIS D O 1
ATOM 11774 N N . GLU D 1 272 ? 11.050 55.894 99.699 1.00 8.95 268 GLU D N 1
ATOM 11775 C CA . GLU D 1 272 ? 9.815 55.130 99.491 1.00 9.19 268 GLU D CA 1
ATOM 11776 C C . GLU D 1 272 ? 8.965 55.139 100.763 1.00 7.69 268 GLU D C 1
ATOM 11777 O O . GLU D 1 272 ? 9.462 55.280 101.881 1.00 8.15 268 GLU D O 1
ATOM 11783 N N . VAL D 1 273 ? 7.666 54.998 100.555 1.00 7.19 269 VAL D N 1
ATOM 11784 C CA . VAL D 1 273 ? 6.661 54.978 101.597 1.00 7.04 269 VAL D CA 1
ATOM 11785 C C . VAL D 1 273 ? 5.759 53.790 101.284 1.00 6.90 269 VAL D C 1
ATOM 11786 O O . VAL D 1 273 ? 5.592 53.426 100.115 1.00 6.72 269 VAL D O 1
ATOM 11790 N N . SER D 1 274 ? 5.217 53.168 102.327 1.00 6.31 270 SER D N 1
ATOM 11791 C CA . SER D 1 274 ? 4.328 52.012 102.195 1.00 6.67 270 SER D CA 1
ATOM 11792 C C . SER D 1 274 ? 2.988 52.393 101.593 1.00 6.84 270 SER D C 1
ATOM 11793 O O . SER D 1 274 ? 2.545 53.532 101.667 1.00 6.07 270 SER D O 1
ATOM 11796 N N . SER D 1 275 ? 2.319 51.397 101.013 1.00 7.29 271 SER D N 1
ATOM 11797 C CA . SER D 1 275 ? 1.050 51.650 100.347 1.00 7.98 271 SER D CA 1
ATOM 11798 C C . SER D 1 275 ? -0.010 52.174 101.294 1.00 8.20 271 SER D C 1
ATOM 11799 O O . SER D 1 275 ? -0.774 53.083 100.946 1.00 8.45 271 SER D O 1
ATOM 11802 N N . LEU D 1 276 ? -0.076 51.583 102.483 1.00 7.98 272 LEU D N 1
ATOM 11803 C CA . LEU D 1 276 ? -1.035 52.050 103.484 1.00 8.26 272 LEU D CA 1
ATOM 11804 C C . LEU D 1 276 ? -0.656 53.418 104.014 1.00 7.57 272 LEU D C 1
ATOM 11805 O O . LEU D 1 276 ? -1.534 54.197 104.370 1.00 7.97 272 LEU D O 1
ATOM 11810 N N . GLY D 1 277 ? 0.642 53.733 104.048 1.00 7.25 273 GLY D N 1
ATOM 11811 C CA . GLY D 1 277 ? 1.063 55.093 104.355 1.00 7.28 273 GLY D CA 1
ATOM 11812 C C . GLY D 1 277 ? 0.386 56.099 103.441 1.00 7.43 273 GLY D C 1
ATOM 11813 O O . GLY D 1 277 ? -0.174 57.096 103.908 1.00 8.02 273 GLY D O 1
ATOM 11814 N N . TYR D 1 278 ? 0.413 55.845 102.135 1.00 7.09 274 TYR D N 1
ATOM 11815 C CA . TYR D 1 278 ? -0.241 56.754 101.191 1.00 7.34 274 TYR D CA 1
ATOM 11816 C C . TYR D 1 278 ? -1.756 56.783 101.380 1.00 7.97 274 TYR D C 1
ATOM 11817 O O . TYR D 1 278 ? -2.366 57.862 101.394 1.00 8.46 274 TYR D O 1
ATOM 11826 N N . ILE D 1 279 ? -2.359 55.600 101.494 1.00 7.87 275 ILE D N 1
ATOM 11827 C CA . ILE D 1 279 ? -3.813 55.476 101.555 1.00 8.16 275 ILE D CA 1
ATOM 11828 C C . ILE D 1 279 ? -4.393 56.127 102.809 1.00 8.12 275 ILE D C 1
ATOM 11829 O O . ILE D 1 279 ? -5.390 56.847 102.724 1.00 8.27 275 ILE D O 1
ATOM 11834 N N . ALA D 1 280 ? -3.770 55.888 103.965 1.00 7.86 276 ALA D N 1
ATOM 11835 C CA . ALA D 1 280 ? -4.324 56.400 105.221 1.00 8.17 276 ALA D CA 1
ATOM 11836 C C . ALA D 1 280 ? -4.268 57.929 105.300 1.00 8.51 276 ALA D C 1
ATOM 11837 O O . ALA D 1 280 ? -5.209 58.555 105.808 1.00 9.25 276 ALA D O 1
ATOM 11839 N N . THR D 1 281 ? -3.183 58.532 104.815 1.00 8.40 277 THR D N 1
ATOM 11840 C CA . THR D 1 281 ? -3.057 59.998 104.831 1.00 8.48 277 THR D CA 1
ATOM 11841 C C . THR D 1 281 ? -4.108 60.634 103.921 1.00 8.71 277 THR D C 1
ATOM 11842 O O . THR D 1 281 ? -4.792 61.588 104.320 1.00 8.89 277 THR D O 1
ATOM 11846 N N . GLU D 1 282 ? -4.259 60.087 102.714 1.00 8.87 278 GLU D N 1
ATOM 11847 C CA . GLU D 1 282 ? -5.242 60.625 101.792 1.00 9.51 278 GLU D CA 1
ATOM 11848 C C . GLU D 1 282 ? -6.637 60.564 102.405 1.00 9.21 278 GLU D C 1
ATOM 11849 O O . GLU D 1 282 ? -7.390 61.543 102.341 1.00 9.72 278 GLU D O 1
ATOM 11855 N N . THR D 1 283 ? -6.974 59.412 102.980 1.00 8.86 279 THR D N 1
ATOM 11856 C CA . THR D 1 283 ? -8.281 59.175 103.560 1.00 8.68 279 THR D CA 1
ATOM 11857 C C . THR D 1 283 ? -8.528 60.085 104.739 1.00 8.82 279 THR D C 1
ATOM 11858 O O . THR D 1 283 ? -9.610 60.630 104.892 1.00 8.78 279 THR D O 1
ATOM 11862 N N . ALA D 1 284 ? -7.518 60.259 105.576 1.00 7.65 280 ALA D N 1
ATOM 11863 C CA . ALA D 1 284 ? -7.674 61.078 106.772 1.00 8.48 280 ALA D CA 1
ATOM 11864 C C . ALA D 1 284 ? -7.999 62.520 106.400 1.00 8.76 280 ALA D C 1
ATOM 11865 O O . ALA D 1 284 ? -8.889 63.145 106.994 1.00 8.95 280 ALA D O 1
ATOM 11867 N N . TYR D 1 285 ? -7.253 63.056 105.448 1.00 8.85 281 TYR D N 1
ATOM 11868 C CA . TYR D 1 285 ? -7.425 64.439 105.036 1.00 10.03 281 TYR D CA 1
ATOM 11869 C C . TYR D 1 285 ? -8.730 64.631 104.275 1.00 11.69 281 TYR D C 1
ATOM 11870 O O . TYR D 1 285 ? -9.365 65.678 104.393 1.00 13.42 281 TYR D O 1
ATOM 11879 N N . ARG D 1 286 ? -9.164 63.626 103.525 1.00 12.62 282 ARG D N 1
ATOM 11880 C CA . ARG D 1 286 ? -10.389 63.830 102.731 1.00 14.31 282 ARG D CA 1
ATOM 11881 C C . ARG D 1 286 ? -11.655 63.739 103.578 1.00 13.93 282 ARG D C 1
ATOM 11882 O O . ARG D 1 286 ? -12.653 64.417 103.271 1.00 14.12 282 ARG D O 1
ATOM 11890 N N . TYR D 1 287 ? -11.622 62.947 104.648 1.00 13.54 283 TYR D N 1
ATOM 11891 C CA . TYR D 1 287 ? -12.823 62.665 105.446 1.00 13.96 283 TYR D CA 1
ATOM 11892 C C . TYR D 1 287 ? -12.768 63.074 106.917 1.00 13.72 283 TYR D C 1
ATOM 11893 O O . TYR D 1 287 ? -13.771 62.965 107.633 1.00 13.38 283 TYR D O 1
ATOM 11902 N N . GLY D 1 288 ? -11.616 63.547 107.375 1.00 12.90 284 GLY D N 1
ATOM 11903 C CA . GLY D 1 288 ? -11.358 63.644 108.806 1.00 12.24 284 GLY D CA 1
ATOM 11904 C C . GLY D 1 288 ? -11.779 64.897 109.537 1.00 11.44 284 GLY D C 1
ATOM 11905 O O . GLY D 1 288 ? -11.796 64.912 110.755 1.00 10.67 284 GLY D O 1
ATOM 11906 N N . LYS D 1 289 ? -12.097 65.954 108.815 1.00 11.61 285 LYS D N 1
ATOM 11907 C CA . LYS D 1 289 ? -12.402 67.224 109.470 1.00 11.61 285 LYS D CA 1
ATOM 11908 C C . LYS D 1 289 ? -13.472 67.107 110.566 1.00 11.29 285 LYS D C 1
ATOM 11909 O O . LYS D 1 289 ? -13.282 67.603 111.673 1.00 10.67 285 LYS D O 1
ATOM 11915 N N . PRO D 1 290 ? -14.623 66.476 110.274 1.00 11.76 286 PRO D N 1
ATOM 11916 C CA . PRO D 1 290 ? -15.630 66.353 111.355 1.00 11.99 286 PRO D CA 1
ATOM 11917 C C . PRO D 1 290 ? -15.188 65.572 112.599 1.00 11.59 286 PRO D C 1
ATOM 11918 O O . PRO D 1 290 ? -15.557 65.923 113.730 1.00 11.91 286 PRO D O 1
ATOM 11922 N N . TRP D 1 291 ? -14.383 64.528 112.403 1.00 10.55 287 TRP D N 1
ATOM 11923 C CA . TRP D 1 291 ? -13.823 63.798 113.527 1.00 10.26 287 TRP D CA 1
ATOM 11924 C C . TRP D 1 291 ? -12.889 64.709 114.342 1.00 9.80 287 TRP D C 1
ATOM 11925 O O . TRP D 1 291 ? -12.899 64.683 115.572 1.00 9.11 287 TRP D O 1
ATOM 11936 N N . LEU D 1 292 ? -12.092 65.498 113.641 1.00 10.07 288 LEU D N 1
ATOM 11937 C CA . LEU D 1 292 ? -11.128 66.380 114.292 1.00 10.45 288 LEU D CA 1
ATOM 11938 C C . LEU D 1 292 ? -11.843 67.457 115.105 1.00 10.74 288 LEU D C 1
ATOM 11939 O O . LEU D 1 292 ? -11.440 67.767 116.219 1.00 10.65 288 LEU D O 1
ATOM 11944 N N . VAL D 1 293 ? -12.922 68.015 114.556 1.00 11.28 289 VAL D N 1
ATOM 11945 C CA . VAL D 1 293 ? -13.722 68.988 115.300 1.00 11.70 289 VAL D CA 1
ATOM 11946 C C . VAL D 1 293 ? -14.240 68.375 116.599 1.00 11.43 289 VAL D C 1
ATOM 11947 O O . VAL D 1 293 ? -14.123 68.980 117.673 1.00 12.19 289 VAL D O 1
ATOM 11951 N N . ALA D 1 294 ? -14.760 67.151 116.520 1.00 11.10 290 ALA D N 1
ATOM 11952 C CA . ALA D 1 294 ? -15.243 66.448 117.694 1.00 11.23 290 ALA D CA 1
ATOM 11953 C C . ALA D 1 294 ? -14.101 66.179 118.684 1.00 11.66 290 ALA D C 1
ATOM 11954 O O . ALA D 1 294 ? -14.250 66.375 119.883 1.00 12.24 290 ALA D O 1
ATOM 11956 N N . LEU D 1 295 ? -12.945 65.769 118.163 1.00 10.64 291 LEU D N 1
ATOM 11957 C CA . LEU D 1 295 ? -11.779 65.470 119.005 1.00 10.31 291 LEU D CA 1
ATOM 11958 C C . LEU D 1 295 ? -11.348 66.666 119.824 1.00 9.80 291 LEU D C 1
ATOM 11959 O O . LEU D 1 295 ? -11.088 66.535 121.019 1.00 10.11 291 LEU D O 1
ATOM 11964 N N . LYS D 1 296 ? -11.265 67.822 119.183 1.00 9.96 292 LYS D N 1
ATOM 11965 C CA . LYS D 1 296 ? -10.722 69.002 119.839 1.00 10.69 292 LYS D CA 1
ATOM 11966 C C . LYS D 1 296 ? -11.601 69.433 121.005 1.00 10.94 292 LYS D C 1
ATOM 11967 O O . LYS D 1 296 ? -11.096 69.863 122.028 1.00 10.89 292 LYS D O 1
ATOM 11973 N N . ALA D 1 297 ? -12.914 69.273 120.864 1.00 11.04 293 ALA D N 1
ATOM 11974 C CA . ALA D 1 297 ? -13.832 69.537 121.984 1.00 11.63 293 ALA D CA 1
ATOM 11975 C C . ALA D 1 297 ? -13.526 68.630 123.182 1.00 11.11 293 ALA D C 1
ATOM 11976 O O . ALA D 1 297 ? -13.535 69.083 124.338 1.00 11.83 293 ALA D O 1
ATOM 11978 N N . VAL D 1 298 ? -13.249 67.353 122.912 1.00 10.63 294 VAL D N 1
ATOM 11979 C CA . VAL D 1 298 ? -12.921 66.393 123.962 1.00 10.68 294 VAL D CA 1
ATOM 11980 C C . VAL D 1 298 ? -11.586 66.747 124.633 1.00 10.14 294 VAL D C 1
ATOM 11981 O O . VAL D 1 298 ? -11.449 66.693 125.860 1.00 10.50 294 VAL D O 1
ATOM 11985 N N . LEU D 1 299 ? -10.599 67.077 123.816 1.00 9.49 295 LEU D N 1
ATOM 11986 C CA . LEU D 1 299 ? -9.283 67.453 124.341 1.00 9.41 295 LEU D CA 1
ATOM 11987 C C . LEU D 1 299 ? -9.376 68.684 125.246 1.00 9.55 295 LEU D C 1
ATOM 11988 O O . LEU D 1 299 ? -8.794 68.702 126.324 1.00 10.09 295 LEU D O 1
ATOM 11993 N N . GLU D 1 300 ? -10.133 69.698 124.820 1.00 9.56 296 GLU D N 1
ATOM 11994 C CA . GLU D 1 300 ? -10.309 70.896 125.645 1.00 10.46 296 GLU D CA 1
ATOM 11995 C C . GLU D 1 300 ? -10.935 70.549 126.995 1.00 10.28 296 GLU D C 1
ATOM 11996 O O . GLU D 1 300 ? -10.469 71.012 128.035 1.00 10.50 296 GLU D O 1
ATOM 12002 N N . GLU D 1 301 ? -11.956 69.698 126.987 1.00 10.66 297 GLU D N 1
ATOM 12003 C CA . GLU D 1 301 ? -12.601 69.287 128.224 1.00 11.46 297 GLU D CA 1
ATOM 12004 C C . GLU D 1 301 ? -11.605 68.555 129.129 1.00 11.33 297 GLU D C 1
ATOM 12005 O O . GLU D 1 301 ? -11.546 68.809 130.331 1.00 11.30 297 GLU D O 1
ATOM 12011 N N . ASN D 1 302 ? -10.780 67.686 128.541 1.00 9.82 298 ASN D N 1
ATOM 12012 C CA . ASN D 1 302 ? -9.810 66.917 129.321 1.00 9.71 298 ASN D CA 1
ATOM 12013 C C . ASN D 1 302 ? -8.721 67.796 129.938 1.00 9.00 298 ASN D C 1
ATOM 12014 O O . ASN D 1 302 ? -8.328 67.607 131.093 1.00 9.86 298 ASN D O 1
ATOM 12019 N N . ILE D 1 303 ? -8.222 68.742 129.157 1.00 9.37 299 ILE D N 1
ATOM 12020 C CA . ILE D 1 303 ? -7.192 69.648 129.621 1.00 9.55 299 ILE D CA 1
ATOM 12021 C C . ILE D 1 303 ? -7.736 70.543 130.727 1.00 10.09 299 ILE D C 1
ATOM 12022 O O . ILE D 1 303 ? -7.083 70.716 131.750 1.00 10.41 299 ILE D O 1
ATOM 12027 N N . GLN D 1 304 ? -8.936 71.072 130.525 1.00 11.50 300 GLN D N 1
ATOM 12028 C CA . GLN D 1 304 ? -9.524 71.957 131.532 1.00 12.63 300 GLN D CA 1
ATOM 12029 C C . GLN D 1 304 ? -9.764 71.176 132.832 1.00 12.23 300 GLN D C 1
ATOM 12030 O O . GLN D 1 304 ? -9.509 71.692 133.934 1.00 11.82 300 GLN D O 1
ATOM 12036 N N . PHE D 1 305 ? -10.243 69.938 132.708 1.00 12.04 301 PHE D N 1
ATOM 12037 C CA . PHE D 1 305 ? -10.391 69.059 133.851 1.00 12.23 301 PHE D CA 1
ATOM 12038 C C . PHE D 1 305 ? -9.071 68.884 134.598 1.00 11.82 301 PHE D C 1
ATOM 12039 O O . PHE D 1 305 ? -9.010 69.045 135.809 1.00 11.70 301 PHE D O 1
ATOM 12047 N N . ALA D 1 306 ? -8.004 68.547 133.871 1.00 11.14 302 ALA D N 1
ATOM 12048 C CA . ALA D 1 306 ? -6.711 68.302 134.494 1.00 11.38 302 ALA D CA 1
ATOM 12049 C C . ALA D 1 306 ? -6.165 69.524 135.235 1.00 11.49 302 ALA D C 1
ATOM 12050 O O . ALA D 1 306 ? -5.692 69.417 136.361 1.00 11.16 302 ALA D O 1
ATOM 12052 N N . VAL D 1 307 ? -6.216 70.683 134.589 1.00 11.55 303 VAL D N 1
ATOM 12053 C CA . VAL D 1 307 ? -5.703 71.914 135.181 1.00 13.09 303 VAL D CA 1
ATOM 12054 C C . VAL D 1 307 ? -6.445 72.211 136.496 1.00 13.33 303 VAL D C 1
ATOM 12055 O O . VAL D 1 307 ? -5.828 72.509 137.524 1.00 13.48 303 VAL D O 1
ATOM 12059 N N . GLU D 1 308 ? -7.763 72.106 136.458 1.00 13.38 304 GLU D N 1
ATOM 12060 C CA . GLU D 1 308 ? -8.584 72.440 137.620 1.00 14.59 304 GLU D CA 1
ATOM 12061 C C . GLU D 1 308 ? -8.395 71.402 138.730 1.00 13.83 304 GLU D C 1
ATOM 12062 O O . GLU D 1 308 ? -8.289 71.754 139.913 1.00 13.75 304 GLU D O 1
ATOM 12068 N N . TYR D 1 309 ? -8.294 70.136 138.346 1.00 13.16 305 TYR D N 1
ATOM 12069 C CA . TYR D 1 309 ? -8.081 69.046 139.302 1.00 12.78 305 TYR D CA 1
ATOM 12070 C C . TYR D 1 309 ? -6.748 69.179 140.023 1.00 12.48 305 TYR D C 1
ATOM 12071 O O . TYR D 1 309 ? -6.676 69.082 141.246 1.00 12.62 305 TYR D O 1
ATOM 12080 N N . PHE D 1 310 ? -5.677 69.415 139.269 1.00 11.61 306 PHE D N 1
ATOM 12081 C CA . PHE D 1 310 ? -4.380 69.632 139.890 1.00 11.33 306 PHE D CA 1
ATOM 12082 C C . PHE D 1 310 ? -4.378 70.892 140.767 1.00 11.97 306 PHE D C 1
ATOM 12083 O O . PHE D 1 310 ? -3.742 70.912 141.811 1.00 11.91 306 PHE D O 1
ATOM 12091 N N . ALA D 1 311 ? -5.077 71.943 140.350 1.00 12.76 307 ALA D N 1
ATOM 12092 C CA . ALA D 1 311 ? -5.125 73.180 141.150 1.00 13.78 307 ALA D CA 1
ATOM 12093 C C . ALA D 1 311 ? -5.736 72.906 142.517 1.00 14.66 307 ALA D C 1
ATOM 12094 O O . ALA D 1 311 ? -5.264 73.418 143.540 1.00 15.43 307 ALA D O 1
ATOM 12096 N N . GLN D 1 312 ? -6.766 72.076 142.523 1.00 15.81 308 GLN D N 1
ATOM 12097 C CA . GLN D 1 312 ? -7.487 71.736 143.747 1.00 17.26 308 GLN D CA 1
ATOM 12098 C C . GLN D 1 312 ? -6.692 70.772 144.615 1.00 17.74 308 GLN D C 1
ATOM 12099 O O . GLN D 1 312 ? -6.520 71.002 145.814 1.00 18.20 308 GLN D O 1
ATOM 12105 N N . GLU D 1 313 ? -6.201 69.696 144.003 1.00 17.33 309 GLU D N 1
ATOM 12106 C CA . GLU D 1 313 ? -5.628 68.571 144.745 1.00 17.56 309 GLU D CA 1
ATOM 12107 C C . GLU D 1 313 ? -4.115 68.601 144.918 1.00 16.94 309 GLU D C 1
ATOM 12108 O O . GLU D 1 313 ? -3.581 67.889 145.781 1.00 18.59 309 GLU D O 1
ATOM 12114 N N . ALA D 1 314 ? -3.408 69.386 144.103 1.00 15.74 310 ALA D N 1
ATOM 12115 C CA . ALA D 1 314 ? -1.970 69.522 144.246 1.00 15.09 310 ALA D CA 1
ATOM 12116 C C . ALA D 1 314 ? -1.523 70.941 143.925 1.00 14.91 310 ALA D C 1
ATOM 12117 O O . ALA D 1 314 ? -0.844 71.181 142.935 1.00 13.02 310 ALA D O 1
ATOM 12119 N N . PRO D 1 315 ? -1.890 71.910 144.777 1.00 15.11 311 PRO D N 1
ATOM 12120 C CA . PRO D 1 315 ? -1.550 73.292 144.437 1.00 15.33 311 PRO D CA 1
ATOM 12121 C C . PRO D 1 315 ? -0.051 73.570 144.254 1.00 14.57 311 PRO D C 1
ATOM 12122 O O . PRO D 1 315 ? 0.304 74.529 143.569 1.00 15.73 311 PRO D O 1
ATOM 12126 N N . ARG D 1 316 ? 0.825 72.738 144.833 1.00 13.30 312 ARG D N 1
ATOM 12127 C CA . ARG D 1 316 ? 2.272 72.927 144.702 1.00 12.47 312 ARG D CA 1
ATOM 12128 C C . ARG D 1 316 ? 2.800 72.501 143.330 1.00 11.39 312 ARG D C 1
ATOM 12129 O O . ARG D 1 316 ? 3.905 72.886 142.954 1.00 11.79 312 ARG D O 1
ATOM 12137 N N . LEU D 1 317 ? 2.013 71.695 142.629 1.00 11.51 313 LEU D N 1
ATOM 12138 C CA . LEU D 1 317 ? 2.370 71.226 141.287 1.00 11.33 313 LEU D CA 1
ATOM 12139 C C . LEU D 1 317 ? 2.122 72.353 140.296 1.00 11.75 313 LEU D C 1
ATOM 12140 O O . LEU D 1 317 ? 1.038 72.912 140.264 1.00 12.61 313 LEU D O 1
ATOM 12145 N N . LYS D 1 318 ? 3.131 72.692 139.506 1.00 11.26 314 LYS D N 1
ATOM 12146 C CA . LYS D 1 318 ? 3.027 73.811 138.572 1.00 11.54 314 LYS D CA 1
ATOM 12147 C C . LYS D 1 318 ? 2.696 73.213 137.217 1.00 11.54 314 LYS D C 1
ATOM 12148 O O . LYS D 1 318 ? 3.397 72.328 136.722 1.00 11.37 314 LYS D O 1
ATOM 12154 N N . VAL D 1 319 ? 1.587 73.675 136.659 1.00 10.27 315 VAL D N 1
ATOM 12155 C CA . VAL D 1 319 ? 1.003 73.092 135.460 1.00 9.40 315 VAL D CA 1
ATOM 12156 C C . VAL D 1 319 ? 1.034 74.127 134.332 1.00 9.64 315 VAL D C 1
ATOM 12157 O O . VAL D 1 319 ? 0.476 75.214 134.459 1.00 9.49 315 VAL D O 1
ATOM 12161 N N . MET D 1 320 ? 1.734 73.814 133.244 1.00 8.51 316 MET D N 1
ATOM 12162 C CA . MET D 1 320 ? 1.750 74.696 132.078 1.00 7.71 316 MET D CA 1
ATOM 12163 C C . MET D 1 320 ? 0.552 74.288 131.224 1.00 8.36 316 MET D C 1
ATOM 12164 O O . MET D 1 320 ? 0.461 73.150 130.777 1.00 8.09 316 MET D O 1
ATOM 12169 N N . LYS D 1 321 ? -0.406 75.192 131.039 1.00 8.62 317 LYS D N 1
ATOM 12170 C CA . LYS D 1 321 ? -1.585 74.855 130.262 1.00 8.43 317 LYS D CA 1
ATOM 12171 C C . LYS D 1 321 ? -1.230 74.906 128.765 1.00 8.63 317 LYS D C 1
ATOM 12172 O O . LYS D 1 321 ? -0.739 75.923 128.290 1.00 7.71 317 LYS D O 1
ATOM 12178 N N . PRO D 1 322 ? -1.447 73.796 128.044 1.00 7.87 318 PRO D N 1
ATOM 12179 C CA . PRO D 1 322 ? -1.137 73.829 126.618 1.00 8.23 318 PRO D CA 1
ATOM 12180 C C . PRO D 1 322 ? -2.076 74.736 125.824 1.00 8.09 318 PRO D C 1
ATOM 12181 O O . PRO D 1 322 ? -3.268 74.750 126.076 1.00 7.78 318 PRO D O 1
ATOM 12185 N N . GLN D 1 323 ? -1.495 75.491 124.895 1.00 7.18 319 GLN D N 1
ATOM 12186 C CA . GLN D 1 323 ? -2.223 76.215 123.850 1.00 7.04 319 GLN D CA 1
ATOM 12187 C C . GLN D 1 323 ? -2.585 75.285 122.707 1.00 7.82 319 GLN D C 1
ATOM 12188 O O . GLN D 1 323 ? -3.526 75.521 121.959 1.00 8.25 319 GLN D O 1
ATOM 12194 N N . GLY D 1 324 ? -1.803 74.227 122.569 1.00 7.63 320 GLY D N 1
ATOM 12195 C CA . GLY D 1 324 ? -2.040 73.230 121.552 1.00 7.53 320 GLY D CA 1
ATOM 12196 C C . GLY D 1 324 ? -1.314 71.947 121.900 1.00 6.57 320 GLY D C 1
ATOM 12197 O O . GLY D 1 324 ? -0.570 71.889 122.870 1.00 6.93 320 GLY D O 1
ATOM 12198 N N . THR D 1 325 ? -1.498 70.935 121.064 1.00 7.09 321 THR D N 1
ATOM 12199 C CA . THR D 1 325 ? -1.132 69.549 121.379 1.00 6.87 321 THR D CA 1
ATOM 12200 C C . THR D 1 325 ? -2.059 69.013 122.475 1.00 6.72 321 THR D C 1
ATOM 12201 O O . THR D 1 325 ? -2.736 69.769 123.178 1.00 6.32 321 THR D O 1
ATOM 12205 N N . TYR D 1 326 ? -2.048 67.698 122.657 1.00 6.13 322 TYR D N 1
ATOM 12206 C CA . TYR D 1 326 ? -2.825 67.065 123.711 1.00 6.36 322 TYR D CA 1
ATOM 12207 C C . TYR D 1 326 ? -1.939 66.623 124.882 1.00 6.03 322 TYR D C 1
ATOM 12208 O O . TYR D 1 326 ? -2.250 65.669 125.585 1.00 5.87 322 TYR D O 1
ATOM 12217 N N . LEU D 1 327 ? -0.864 67.381 125.114 1.00 5.62 323 LEU D N 1
ATOM 12218 C CA . LEU D 1 327 ? 0.187 67.010 126.060 1.00 6.14 323 LEU D CA 1
ATOM 12219 C C . LEU D 1 327 ? 0.412 68.147 127.061 1.00 6.86 323 LEU D C 1
ATOM 12220 O O . LEU D 1 327 ? 0.487 69.313 126.662 1.00 7.30 323 LEU D O 1
ATOM 12225 N N . ILE D 1 328 ? 0.490 67.801 128.349 1.00 6.71 324 ILE D N 1
ATOM 12226 C CA . ILE D 1 328 ? 0.584 68.777 129.435 1.00 6.70 324 ILE D CA 1
ATOM 12227 C C . ILE D 1 328 ? 1.936 68.635 130.129 1.00 6.91 324 ILE D C 1
ATOM 12228 O O . ILE D 1 328 ? 2.308 67.553 130.589 1.00 7.00 324 ILE D O 1
ATOM 12233 N N . TRP D 1 329 ? 2.661 69.743 130.190 1.00 6.32 325 TRP D N 1
ATOM 12234 C CA . TRP D 1 329 ? 3.985 69.819 130.818 1.00 6.55 325 TRP D CA 1
ATOM 12235 C C . TRP D 1 329 ? 3.823 70.171 132.294 1.00 7.49 325 TRP D C 1
ATOM 12236 O O . TRP D 1 329 ? 3.352 71.261 132.632 1.00 7.88 325 TRP D O 1
ATOM 12247 N N . LEU D 1 330 ? 4.234 69.236 133.155 1.00 7.35 326 LEU D N 1
ATOM 12248 C CA . LEU D 1 330 ? 4.042 69.338 134.605 1.00 7.45 326 LEU D CA 1
ATOM 12249 C C . LEU D 1 330 ? 5.375 69.573 135.280 1.00 8.28 326 LEU D C 1
ATOM 12250 O O . LEU D 1 330 ? 6.357 68.902 134.955 1.00 8.65 326 LEU D O 1
ATOM 12255 N N . ASP D 1 331 ? 5.408 70.518 136.224 1.00 8.82 327 ASP D N 1
ATOM 12256 C CA . ASP D 1 331 ? 6.643 70.912 136.917 1.00 9.08 327 ASP D CA 1
ATOM 12257 C C . ASP D 1 331 ? 6.534 70.580 138.420 1.00 9.03 327 ASP D C 1
ATOM 12258 O O . ASP D 1 331 ? 5.769 71.228 139.156 1.00 8.60 327 ASP D O 1
ATOM 12263 N N . PHE D 1 332 ? 7.319 69.593 138.854 1.00 8.47 328 PHE D N 1
ATOM 12264 C CA . PHE D 1 332 ? 7.318 69.104 140.241 1.00 9.20 328 PHE D CA 1
ATOM 12265 C C . PHE D 1 332 ? 8.453 69.727 141.076 1.00 9.79 328 PHE D C 1
ATOM 12266 O O . PHE D 1 332 ? 8.808 69.199 142.139 1.00 9.76 328 PHE D O 1
ATOM 12274 N N . SER D 1 333 ? 9.024 70.830 140.589 1.00 11.06 329 SER D N 1
ATOM 12275 C CA . SER D 1 333 ? 10.204 71.470 141.181 1.00 12.91 329 SER D CA 1
ATOM 12276 C C . SER D 1 333 ? 10.018 71.899 142.636 1.00 13.18 329 SER D C 1
ATOM 12277 O O . SER D 1 333 ? 11.014 71.999 143.363 1.00 13.42 329 SER D O 1
ATOM 12280 N N . ASP D 1 334 ? 8.779 72.166 143.052 1.00 13.49 330 ASP D N 1
ATOM 12281 C CA . ASP D 1 334 ? 8.531 72.620 144.435 1.00 14.47 330 ASP D CA 1
ATOM 12282 C C . ASP D 1 334 ? 8.589 71.465 145.433 1.00 14.43 330 ASP D C 1
ATOM 12283 O O . ASP D 1 334 ? 8.588 71.700 146.647 1.00 15.63 330 ASP D O 1
ATOM 12288 N N . TYR D 1 335 ? 8.653 70.231 144.936 1.00 13.01 331 TYR D N 1
ATOM 12289 C CA . TYR D 1 335 ? 8.636 69.054 145.801 1.00 12.43 331 TYR D CA 1
ATOM 12290 C C . TYR D 1 335 ? 10.065 68.618 146.119 1.00 12.49 331 TYR D C 1
ATOM 12291 O O . TYR D 1 335 ? 10.967 68.814 145.321 1.00 12.91 331 TYR D O 1
ATOM 12300 N N . GLY D 1 336 ? 10.249 68.027 147.297 1.00 11.97 332 GLY D N 1
ATOM 12301 C CA . GLY D 1 336 ? 11.557 67.554 147.744 1.00 12.05 332 GLY D CA 1
ATOM 12302 C C . GLY D 1 336 ? 11.864 66.225 147.098 1.00 11.92 332 GLY D C 1
ATOM 12303 O O . GLY D 1 336 ? 11.805 65.158 147.735 1.00 10.46 332 GLY D O 1
ATOM 12304 N N . LEU D 1 337 ? 12.160 66.301 145.802 1.00 11.96 333 LEU D N 1
ATOM 12305 C CA . LEU D 1 337 ? 12.362 65.140 144.952 1.00 12.27 333 LEU D CA 1
ATOM 12306 C C . LEU D 1 337 ? 13.559 65.398 144.055 1.00 12.94 333 LEU D C 1
ATOM 12307 O O . LEU D 1 337 ? 13.865 66.537 143.697 1.00 13.58 333 LEU D O 1
ATOM 12312 N N . THR D 1 338 ? 14.270 64.326 143.731 1.00 12.17 334 THR D N 1
ATOM 12313 C CA . THR D 1 338 ? 15.232 64.357 142.649 1.00 12.37 334 THR D CA 1
ATOM 12314 C C . THR D 1 338 ? 14.486 63.936 141.396 1.00 12.12 334 THR D C 1
ATOM 12315 O O . THR D 1 338 ? 13.373 63.415 141.454 1.00 12.51 334 THR D O 1
ATOM 12319 N N . ASP D 1 339 ? 15.132 64.149 140.258 1.00 13.86 335 ASP D N 1
ATOM 12320 C CA . ASP D 1 339 ? 14.564 63.738 138.985 1.00 14.51 335 ASP D CA 1
ATOM 12321 C C . ASP D 1 339 ? 14.284 62.231 138.986 1.00 14.82 335 ASP D C 1
ATOM 12322 O O . ASP D 1 339 ? 13.237 61.774 138.536 1.00 15.15 335 ASP D O 1
ATOM 12327 N N . ASP D 1 340 ? 15.226 61.444 139.517 1.00 15.57 336 ASP D N 1
ATOM 12328 C CA . ASP D 1 340 ? 15.032 59.998 139.643 1.00 16.53 336 ASP D CA 1
ATOM 12329 C C . ASP D 1 340 ? 13.927 59.595 140.620 1.00 15.18 336 ASP D C 1
ATOM 12330 O O . ASP D 1 340 ? 13.157 58.680 140.344 1.00 15.73 336 ASP D O 1
ATOM 12335 N N . ALA D 1 341 ? 13.836 60.261 141.771 1.00 14.18 337 ALA D N 1
ATOM 12336 C CA . ALA D 1 341 ? 12.818 59.907 142.756 1.00 13.00 337 ALA D CA 1
ATOM 12337 C C . ALA D 1 341 ? 11.404 60.237 142.264 1.00 12.50 337 ALA D C 1
ATOM 12338 O O . ALA D 1 341 ? 10.448 59.553 142.593 1.00 12.62 337 ALA D O 1
ATOM 12340 N N . LEU D 1 342 ? 11.290 61.286 141.455 1.00 12.07 338 LEU D N 1
ATOM 12341 C CA . LEU D 1 342 ? 10.011 61.651 140.860 1.00 12.34 338 LEU D CA 1
ATOM 12342 C C . LEU D 1 342 ? 9.558 60.537 139.914 1.00 12.54 338 LEU D C 1
ATOM 12343 O O . LEU D 1 342 ? 8.415 60.113 139.946 1.00 12.68 338 LEU D O 1
ATOM 12348 N N . PHE D 1 343 ? 10.475 60.075 139.065 1.00 14.10 339 PHE D N 1
ATOM 12349 C CA . PHE D 1 343 ? 10.168 58.998 138.131 1.00 15.41 339 PHE D CA 1
ATOM 12350 C C . PHE D 1 343 ? 9.727 57.730 138.876 1.00 15.28 339 PHE D C 1
ATOM 12351 O O . PHE D 1 343 ? 8.725 57.107 138.537 1.00 15.49 339 PHE D O 1
ATOM 12359 N N . THR D 1 344 ? 10.481 57.351 139.904 1.00 15.28 340 THR D N 1
ATOM 12360 C CA . THR D 1 344 ? 10.156 56.156 140.659 1.00 15.27 340 THR D CA 1
ATOM 12361 C C . THR D 1 344 ? 8.820 56.290 141.381 1.00 14.77 340 THR D C 1
ATOM 12362 O O . THR D 1 344 ? 8.035 55.352 141.423 1.00 14.66 340 THR D O 1
ATOM 12366 N N . LEU D 1 345 ? 8.547 57.485 141.906 1.00 14.33 341 LEU D N 1
ATOM 12367 C CA A LEU D 1 345 ? 7.293 57.761 142.591 0.60 14.39 341 LEU D CA 1
ATOM 12368 C CA B LEU D 1 345 ? 7.291 57.754 142.593 0.40 14.28 341 LEU D CA 1
ATOM 12369 C C . LEU D 1 345 ? 6.104 57.557 141.653 1.00 14.01 341 LEU D C 1
ATOM 12370 O O . LEU D 1 345 ? 5.157 56.837 141.974 1.00 14.86 341 LEU D O 1
ATOM 12379 N N . LEU D 1 346 ? 6.161 58.190 140.484 1.00 13.90 342 LEU D N 1
ATOM 12380 C CA . LEU D 1 346 ? 5.048 58.131 139.545 1.00 13.73 342 LEU D CA 1
ATOM 12381 C C . LEU D 1 346 ? 4.857 56.728 138.991 1.00 14.06 342 LEU D C 1
ATOM 12382 O O . LEU D 1 346 ? 3.745 56.212 138.929 1.00 14.12 342 LEU D O 1
ATOM 12387 N N . HIS D 1 347 ? 5.958 56.109 138.603 1.00 14.99 343 HIS D N 1
ATOM 12388 C CA . HIS D 1 347 ? 5.887 54.813 137.943 1.00 16.18 343 HIS D CA 1
ATOM 12389 C C . HIS D 1 347 ? 5.534 53.678 138.922 1.00 16.65 343 HIS D C 1
ATOM 12390 O O . HIS D 1 347 ? 4.607 52.889 138.676 1.00 17.34 343 HIS D O 1
ATOM 12397 N N . ASP D 1 348 ? 6.274 53.596 140.028 1.00 17.33 344 ASP D N 1
ATOM 12398 C CA . ASP D 1 348 ? 6.148 52.464 140.967 1.00 17.84 344 ASP D CA 1
ATOM 12399 C C . ASP D 1 348 ? 5.061 52.609 142.032 1.00 18.22 344 ASP D C 1
ATOM 12400 O O . ASP D 1 348 ? 4.434 51.619 142.399 1.00 19.22 344 ASP D O 1
ATOM 12405 N N . GLN D 1 349 ? 4.841 53.816 142.549 1.00 18.16 345 GLN D N 1
ATOM 12406 C CA . GLN D 1 349 ? 3.796 54.001 143.574 1.00 17.87 345 GLN D CA 1
ATOM 12407 C C . GLN D 1 349 ? 2.451 54.455 143.001 1.00 17.31 345 GLN D C 1
ATOM 12408 O O . GLN D 1 349 ? 1.410 53.952 143.403 1.00 18.29 345 GLN D O 1
ATOM 12414 N N . ALA D 1 350 ? 2.463 55.428 142.098 1.00 16.09 346 ALA D N 1
ATOM 12415 C CA . ALA D 1 350 ? 1.220 55.938 141.511 1.00 15.45 346 ALA D CA 1
ATOM 12416 C C . ALA D 1 350 ? 0.748 55.054 140.347 1.00 14.53 346 ALA D C 1
ATOM 12417 O O . ALA D 1 350 ? -0.411 55.121 139.957 1.00 14.20 346 ALA D O 1
ATOM 12419 N N . LYS D 1 351 ? 1.648 54.221 139.827 1.00 13.97 347 LYS D N 1
ATOM 12420 C CA . LYS D 1 351 ? 1.352 53.312 138.704 1.00 13.53 347 LYS D CA 1
ATOM 12421 C C . LYS D 1 351 ? 0.864 54.059 137.460 1.00 12.86 347 LYS D C 1
ATOM 12422 O O . LYS D 1 351 ? -0.102 53.650 136.807 1.00 12.16 347 LYS D O 1
ATOM 12428 N N . VAL D 1 352 ? 1.550 55.153 137.150 1.00 12.19 348 VAL D N 1
ATOM 12429 C CA A VAL D 1 352 ? 1.270 55.929 135.937 0.60 11.85 348 VAL D CA 1
ATOM 12430 C CA B VAL D 1 352 ? 1.260 55.941 135.950 0.40 12.00 348 VAL D CA 1
ATOM 12431 C C . VAL D 1 352 ? 2.574 56.172 135.193 1.00 11.59 348 VAL D C 1
ATOM 12432 O O . VAL D 1 352 ? 3.612 56.404 135.815 1.00 12.38 348 VAL D O 1
ATOM 12439 N N . ILE D 1 353 ? 2.518 56.101 133.861 1.00 10.67 349 ILE D N 1
ATOM 12440 C CA . ILE D 1 353 ? 3.690 56.254 132.998 1.00 10.09 349 ILE D CA 1
ATOM 12441 C C . ILE D 1 353 ? 3.575 57.571 132.250 1.00 9.45 349 ILE D C 1
ATOM 12442 O O . ILE D 1 353 ? 2.727 57.723 131.368 1.00 8.14 349 ILE D O 1
ATOM 12447 N N . LEU D 1 354 ? 4.390 58.528 132.676 1.00 8.83 350 LEU D N 1
ATOM 12448 C CA . LEU D 1 354 ? 4.494 59.836 132.037 1.00 8.54 350 LEU D CA 1
ATOM 12449 C C . LEU D 1 354 ? 5.892 59.957 131.452 1.00 8.32 350 LEU D C 1
ATOM 12450 O O . LEU D 1 354 ? 6.831 59.304 131.932 1.00 8.51 350 LEU D O 1
ATOM 12455 N N . ASN D 1 355 ? 6.061 60.796 130.432 1.00 7.41 351 ASN D N 1
ATOM 12456 C CA . ASN D 1 355 ? 7.406 61.024 129.896 1.00 7.20 351 ASN D CA 1
ATOM 12457 C C . ASN D 1 355 ? 8.247 61.750 130.918 1.00 7.45 351 ASN D C 1
ATOM 12458 O O . ASN D 1 355 ? 7.780 62.702 131.534 1.00 7.13 351 ASN D O 1
ATOM 12463 N N . ARG D 1 356 ? 9.493 61.315 131.072 1.00 8.14 352 ARG D N 1
ATOM 12464 C CA . ARG D 1 356 ? 10.428 62.000 131.957 1.00 8.82 352 ARG D CA 1
ATOM 12465 C C . ARG D 1 356 ? 10.841 63.327 131.320 1.00 8.29 352 ARG D C 1
ATOM 12466 O O . ARG D 1 356 ? 11.386 63.350 130.222 1.00 7.78 352 ARG D O 1
ATOM 12474 N N . GLY D 1 357 ? 10.601 64.427 132.027 1.00 7.74 353 GLY D N 1
ATOM 12475 C CA . GLY D 1 357 ? 10.921 65.754 131.514 1.00 7.38 353 GLY D CA 1
ATOM 12476 C C . GLY D 1 357 ? 12.386 65.939 131.160 1.00 7.48 353 GLY D C 1
ATOM 12477 O O . GLY D 1 357 ? 12.732 66.673 130.238 1.00 7.36 353 GLY D O 1
ATOM 12478 N N . SER D 1 358 ? 13.266 65.279 131.898 1.00 7.93 354 SER D N 1
ATOM 12479 C CA . SER D 1 358 ? 14.685 65.429 131.659 1.00 8.75 354 SER D CA 1
ATOM 12480 C C . SER D 1 358 ? 15.101 64.877 130.295 1.00 8.04 354 SER D C 1
ATOM 12481 O O . SER D 1 358 ? 16.165 65.256 129.788 1.00 8.76 354 SER D O 1
ATOM 12484 N N . ASP D 1 359 ? 14.257 64.038 129.679 1.00 7.93 355 ASP D N 1
ATOM 12485 C CA . ASP D 1 359 ? 14.494 63.566 128.311 1.00 7.63 355 ASP D CA 1
ATOM 12486 C C . ASP D 1 359 ? 14.574 64.732 127.316 1.00 7.76 355 ASP D C 1
ATOM 12487 O O . ASP D 1 359 ? 15.244 64.618 126.296 1.00 6.84 355 ASP D O 1
ATOM 12492 N N . TYR D 1 360 ? 13.895 65.839 127.625 1.00 6.93 356 TYR D N 1
ATOM 12493 C CA . TYR D 1 360 ? 13.723 66.978 126.705 1.00 6.61 356 TYR D CA 1
ATOM 12494 C C . TYR D 1 360 ? 14.804 68.053 126.838 1.00 7.07 356 TYR D C 1
ATOM 12495 O O . TYR D 1 360 ? 14.816 69.026 126.076 1.00 6.74 356 TYR D O 1
ATOM 12504 N N . GLY D 1 361 ? 15.712 67.863 127.791 1.00 7.40 357 GLY D N 1
ATOM 12505 C CA . GLY D 1 361 ? 16.748 68.835 128.086 1.00 8.20 357 GLY D CA 1
ATOM 12506 C C . GLY D 1 361 ? 16.843 69.133 129.563 1.00 8.47 357 GLY D C 1
ATOM 12507 O O . GLY D 1 361 ? 16.002 68.722 130.353 1.00 8.80 357 GLY D O 1
ATOM 12508 N N . SER D 1 362 ? 17.878 69.879 129.925 1.00 8.36 358 SER D N 1
ATOM 12509 C CA . SER D 1 362 ? 18.124 70.198 131.323 1.00 9.21 358 SER D CA 1
ATOM 12510 C C . SER D 1 362 ? 16.968 71.002 131.925 1.00 8.86 358 SER D C 1
ATOM 12511 O O . SER D 1 362 ? 16.674 70.897 133.117 1.00 9.93 358 SER D O 1
ATOM 12514 N N . GLU D 1 363 ? 16.290 71.775 131.083 1.00 8.70 359 GLU D N 1
ATOM 12515 C CA . GLU D 1 363 ? 15.129 72.552 131.518 1.00 8.78 359 GLU D CA 1
ATOM 12516 C C . GLU D 1 363 ? 13.965 71.679 131.971 1.00 8.48 359 GLU D C 1
ATOM 12517 O O . GLU D 1 363 ? 13.035 72.157 132.643 1.00 8.32 359 GLU D O 1
ATOM 12523 N N . GLY D 1 364 ? 13.987 70.407 131.573 1.00 7.92 360 GLY D N 1
ATOM 12524 C CA . GLY D 1 364 ? 12.946 69.448 131.928 1.00 8.22 360 GLY D CA 1
ATOM 12525 C C . GLY D 1 364 ? 13.202 68.693 133.215 1.00 8.40 360 GLY D C 1
ATOM 12526 O O . GLY D 1 364 ? 12.400 67.837 133.609 1.00 7.81 360 GLY D O 1
ATOM 12527 N N . GLU D 1 365 ? 14.310 68.997 133.895 1.00 9.44 361 GLU D N 1
ATOM 12528 C CA . GLU D 1 365 ? 14.551 68.386 135.212 1.00 10.26 361 GLU D CA 1
ATOM 12529 C C . GLU D 1 365 ? 13.351 68.618 136.134 1.00 9.36 361 GLU D C 1
ATOM 12530 O O . GLU D 1 365 ? 12.780 69.711 136.166 1.00 8.91 361 GLU D O 1
ATOM 12536 N N . LEU D 1 366 ? 12.937 67.560 136.830 1.00 8.47 362 LEU D N 1
ATOM 12537 C CA A LEU D 1 366 ? 11.791 67.605 137.744 0.55 8.60 362 LEU D CA 1
ATOM 12538 C CA B LEU D 1 366 ? 11.788 67.588 137.737 0.45 8.63 362 LEU D CA 1
ATOM 12539 C C . LEU D 1 366 ? 10.463 67.895 137.036 1.00 8.14 362 LEU D C 1
ATOM 12540 O O . LEU D 1 366 ? 9.484 68.278 137.677 1.00 8.69 362 LEU D O 1
ATOM 12549 N N . HIS D 1 367 ? 10.427 67.680 135.720 1.00 7.15 363 HIS D N 1
ATOM 12550 C CA . HIS D 1 367 ? 9.175 67.751 134.955 1.00 7.25 363 HIS D CA 1
ATOM 12551 C C . HIS D 1 367 ? 8.712 66.362 134.498 1.00 6.94 363 HIS D C 1
ATOM 12552 O O . HIS D 1 367 ? 9.450 65.385 134.528 1.00 7.88 363 HIS D O 1
ATOM 12559 N N . ALA D 1 368 ? 7.452 66.288 134.100 1.00 7.55 364 ALA D N 1
ATOM 12560 C CA . ALA D 1 368 ? 6.891 65.108 133.454 1.00 7.11 364 ALA D CA 1
ATOM 12561 C C . ALA D 1 368 ? 5.889 65.584 132.418 1.00 7.81 364 ALA D C 1
ATOM 12562 O O . ALA D 1 368 ? 5.368 66.699 132.525 1.00 7.97 364 ALA D O 1
ATOM 12564 N N . ARG D 1 369 ? 5.686 64.794 131.370 1.00 7.26 365 ARG D N 1
ATOM 12565 C CA . ARG D 1 369 ? 4.721 65.183 130.333 1.00 6.76 365 ARG D CA 1
ATOM 12566 C C . ARG D 1 369 ? 3.583 64.202 130.340 1.00 6.81 365 ARG D C 1
ATOM 12567 O O . ARG D 1 369 ? 3.803 62.982 130.277 1.00 7.04 365 ARG D O 1
ATOM 12575 N N . LEU D 1 370 ? 2.363 64.745 130.397 1.00 6.50 366 LEU D N 1
ATOM 12576 C CA . LEU D 1 370 ? 1.125 63.976 130.526 1.00 6.79 366 LEU D CA 1
ATOM 12577 C C . LEU D 1 370 ? 0.276 64.015 129.246 1.00 6.53 366 LEU D C 1
ATOM 12578 O O . LEU D 1 370 ? -0.060 65.090 128.743 1.00 6.55 366 LEU D O 1
ATOM 12583 N N . ASN D 1 371 ? -0.104 62.833 128.754 1.00 5.78 367 ASN D N 1
ATOM 12584 C CA . ASN D 1 371 ? -0.946 62.692 127.556 1.00 5.83 367 ASN D CA 1
ATOM 12585 C C . ASN D 1 371 ? -2.413 62.567 127.934 1.00 6.54 367 ASN D C 1
ATOM 12586 O O . ASN D 1 371 ? -2.810 61.576 128.579 1.00 6.84 367 ASN D O 1
ATOM 12591 N N . ILE D 1 372 ? -3.222 63.548 127.528 1.00 6.79 368 ILE D N 1
ATOM 12592 C CA . ILE D 1 372 ? -4.661 63.506 127.845 1.00 7.33 368 ILE D CA 1
ATOM 12593 C C . ILE D 1 372 ? -5.574 63.139 126.683 1.00 7.67 368 ILE D C 1
ATOM 12594 O O . ILE D 1 372 ? -6.798 63.301 126.790 1.00 7.54 368 ILE D O 1
ATOM 12599 N N . ALA D 1 373 ? -5.006 62.571 125.616 1.00 7.66 369 ALA D N 1
ATOM 12600 C CA . ALA D 1 373 ? -5.795 62.042 124.491 1.00 7.71 369 ALA D CA 1
ATOM 12601 C C . ALA D 1 373 ? -6.320 60.639 124.792 1.00 8.25 369 ALA D C 1
ATOM 12602 O O . ALA D 1 373 ? -5.920 59.658 124.184 1.00 8.15 369 ALA D O 1
ATOM 12604 N N . ALA D 1 374 ? -7.238 60.573 125.754 1.00 8.41 370 ALA D N 1
ATOM 12605 C CA . ALA D 1 374 ? -7.880 59.330 126.165 1.00 8.51 370 ALA D CA 1
ATOM 12606 C C . ALA D 1 374 ? -9.261 59.709 126.689 1.00 9.04 370 ALA D C 1
ATOM 12607 O O . ALA D 1 374 ? -9.516 60.879 126.960 1.00 9.41 370 ALA D O 1
ATOM 12609 N N . PRO D 1 375 ? -10.156 58.726 126.824 1.00 10.04 371 PRO D N 1
ATOM 12610 C CA . PRO D 1 375 ? -11.472 59.067 127.375 1.00 10.64 371 PRO D CA 1
ATOM 12611 C C . PRO D 1 375 ? -11.366 59.739 128.729 1.00 10.79 371 PRO D C 1
ATOM 12612 O O . PRO D 1 375 ? -10.441 59.479 129.499 1.00 9.76 371 PRO D O 1
ATOM 12616 N N . LYS D 1 376 ? -12.325 60.619 128.997 1.00 11.64 372 LYS D N 1
ATOM 12617 C CA . LYS D 1 376 ? -12.336 61.382 130.243 1.00 13.41 372 LYS D CA 1
ATOM 12618 C C . LYS D 1 376 ? -12.221 60.484 131.460 1.00 13.19 372 LYS D C 1
ATOM 12619 O O . LYS D 1 376 ? -11.516 60.826 132.398 1.00 13.12 372 LYS D O 1
ATOM 12625 N N . SER D 1 377 ? -12.864 59.316 131.436 1.00 13.96 373 SER D N 1
ATOM 12626 C CA . SER D 1 377 ? -12.783 58.393 132.567 1.00 14.36 373 SER D CA 1
ATOM 12627 C C . SER D 1 377 ? -11.341 57.965 132.865 1.00 14.08 373 SER D C 1
ATOM 12628 O O . SER D 1 377 ? -10.964 57.831 134.016 1.00 14.21 373 SER D O 1
ATOM 12631 N N . LEU D 1 378 ? -10.548 57.771 131.813 1.00 13.65 374 LEU D N 1
ATOM 12632 C CA . LEU D 1 378 ? -9.155 57.385 131.951 1.00 13.51 374 LEU D CA 1
ATOM 12633 C C . LEU D 1 378 ? -8.325 58.566 132.449 1.00 12.38 374 LEU D C 1
ATOM 12634 O O . LEU D 1 378 ? -7.482 58.419 133.329 1.00 11.20 374 LEU D O 1
ATOM 12639 N N . VAL D 1 379 ? -8.571 59.737 131.875 1.00 11.22 375 VAL D N 1
ATOM 12640 C CA . VAL D 1 379 ? -7.875 60.953 132.291 1.00 11.10 375 VAL D CA 1
ATOM 12641 C C . VAL D 1 379 ? -8.143 61.249 133.777 1.00 11.41 375 VAL D C 1
ATOM 12642 O O . VAL D 1 379 ? -7.228 61.583 134.516 1.00 10.82 375 VAL D O 1
ATOM 12646 N N . GLU D 1 380 ? -9.389 61.086 134.212 1.00 12.12 376 GLU D N 1
ATOM 12647 C CA A GLU D 1 380 ? -9.718 61.295 135.621 0.55 12.87 376 GLU D CA 1
ATOM 12648 C CA B GLU D 1 380 ? -9.753 61.273 135.621 0.45 12.92 376 GLU D CA 1
ATOM 12649 C C . GLU D 1 380 ? -8.923 60.348 136.524 1.00 12.65 376 GLU D C 1
ATOM 12650 O O . GLU D 1 380 ? -8.380 60.772 137.545 1.00 13.48 376 GLU D O 1
ATOM 12661 N N . GLU D 1 381 ? -8.813 59.075 136.146 1.00 13.05 377 GLU D N 1
ATOM 12662 C CA . GLU D 1 381 ? -8.023 58.123 136.927 1.00 13.69 377 GLU D CA 1
ATOM 12663 C C . GLU D 1 381 ? -6.519 58.454 136.919 1.00 13.35 377 GLU D C 1
ATOM 12664 O O . GLU D 1 381 ? -5.834 58.389 137.946 1.00 13.72 377 GLU D O 1
ATOM 12670 N N . ILE D 1 382 ? -6.010 58.833 135.754 1.00 13.12 378 ILE D N 1
ATOM 12671 C CA . ILE D 1 382 ? -4.610 59.187 135.625 1.00 13.01 378 ILE D CA 1
ATOM 12672 C C . ILE D 1 382 ? -4.260 60.367 136.529 1.00 12.52 378 ILE D C 1
ATOM 12673 O O . ILE D 1 382 ? -3.267 60.329 137.240 1.00 12.76 378 ILE D O 1
ATOM 12678 N N . CYS D 1 383 ? -5.091 61.399 136.502 1.00 12.18 379 CYS D N 1
ATOM 12679 C CA . CYS D 1 383 ? -4.852 62.588 137.337 1.00 11.92 379 CYS D CA 1
ATOM 12680 C C . CYS D 1 383 ? -4.947 62.290 138.827 1.00 12.06 379 CYS D C 1
ATOM 12681 O O . CYS D 1 383 ? -4.145 62.793 139.620 1.00 11.27 379 CYS D O 1
ATOM 12684 N N . LYS D 1 384 ? -5.916 61.466 139.193 1.00 12.94 380 LYS D N 1
ATOM 12685 C CA . LYS D 1 384 ? -6.050 60.999 140.584 1.00 14.29 380 LYS D CA 1
ATOM 12686 C C . LYS D 1 384 ? -4.765 60.307 141.051 1.00 14.03 380 LYS D C 1
ATOM 12687 O O . LYS D 1 384 ? -4.282 60.549 142.156 1.00 14.28 380 LYS D O 1
ATOM 12693 N N . ARG D 1 385 ? -4.201 59.459 140.195 1.00 13.70 381 ARG D N 1
ATOM 12694 C CA . ARG D 1 385 ? -2.956 58.778 140.515 1.00 14.06 381 ARG D CA 1
ATOM 12695 C C . ARG D 1 385 ? -1.792 59.748 140.681 1.00 14.15 381 ARG D C 1
ATOM 12696 O O . ARG D 1 385 ? -1.000 59.607 141.598 1.00 14.62 381 ARG D O 1
ATOM 12704 N N . ILE D 1 386 ? -1.695 60.726 139.788 1.00 14.08 382 ILE D N 1
ATOM 12705 C CA . ILE D 1 386 ? -0.609 61.704 139.826 1.00 14.45 382 ILE D CA 1
ATOM 12706 C C . ILE D 1 386 ? -0.545 62.479 141.139 1.00 15.24 382 ILE D C 1
ATOM 12707 O O . ILE D 1 386 ? 0.551 62.775 141.611 1.00 14.84 382 ILE D O 1
ATOM 12712 N N . VAL D 1 387 ? -1.706 62.792 141.721 1.00 16.03 383 VAL D N 1
ATOM 12713 C CA . VAL D 1 387 ? -1.754 63.582 142.969 1.00 17.32 383 VAL D CA 1
ATOM 12714 C C . VAL D 1 387 ? -1.790 62.724 144.233 1.00 18.70 383 VAL D C 1
ATOM 12715 O O . VAL D 1 387 ? -1.694 63.251 145.339 1.00 19.08 383 VAL D O 1
ATOM 12719 N N . CYS D 1 388 ? -1.915 61.411 144.066 1.00 20.31 384 CYS D N 1
ATOM 12720 C CA . CYS D 1 388 ? -2.155 60.493 145.184 1.00 22.17 384 CYS D CA 1
ATOM 12721 C C . CYS D 1 388 ? -0.984 60.398 146.166 1.00 21.95 384 CYS D C 1
ATOM 12722 O O . CYS D 1 388 ? -1.193 60.328 147.383 1.00 21.63 384 CYS D O 1
ATOM 12725 N N . CYS D 1 389 ? 0.234 60.396 145.634 1.00 21.95 385 CYS D N 1
ATOM 12726 C CA . CYS D 1 389 ? 1.421 60.017 146.387 1.00 22.85 385 CYS D CA 1
ATOM 12727 C C . CYS D 1 389 ? 2.499 61.148 146.463 1.00 21.44 385 CYS D C 1
ATOM 12728 O O . CYS D 1 389 ? 3.655 60.881 146.781 1.00 21.38 385 CYS D O 1
ATOM 12731 N N . LEU D 1 390 ? 2.144 62.412 146.196 1.00 20.76 386 LEU D N 1
ATOM 12732 C CA . LEU D 1 390 ? 3.150 63.490 146.186 1.00 19.82 386 LEU D CA 1
ATOM 12733 C C . LEU D 1 390 ? 3.551 63.929 147.606 1.00 20.06 386 LEU D C 1
ATOM 12734 O O . LEU D 1 390 ? 2.679 64.166 148.450 1.00 21.10 386 LEU D O 1
ATOM 12739 N N . PRO D 1 391 ? 4.859 64.056 147.867 1.00 19.77 387 PRO D N 1
ATOM 12740 C CA . PRO D 1 391 ? 5.324 64.220 149.255 1.00 19.69 387 PRO D CA 1
ATOM 12741 C C . PRO D 1 391 ? 5.043 65.586 149.872 1.00 19.89 387 PRO D C 1
ATOM 12742 O O . PRO D 1 391 ? 5.014 66.598 149.166 1.00 20.36 387 PRO D O 1
ATOM 12746 N N . LYS D 1 392 ? 4.838 65.604 151.191 1.00 19.59 388 LYS D N 1
ATOM 12747 C CA . LYS D 1 392 ? 4.778 66.853 151.940 1.00 19.42 388 LYS D CA 1
ATOM 12748 C C . LYS D 1 392 ? 6.145 67.515 152.008 1.00 20.34 388 LYS D C 1
ATOM 12749 O O . LYS D 1 392 ? 6.283 68.713 152.296 1.00 21.72 388 LYS D O 1
#

Radius of gyration: 39.15 Å; Cα contacts (8 Å, |Δi|>4): 3451; chains: 4; bounding box: 70×76×146 Å

InterPro domains:
  IPR004839 Aminotransferase, class I/classII, large domain [PF00155] (36-382)
  IPR015421 Pyridoxal phosphate-dependent transferase, major domain [G3DSA:3.40.640.10] (66-290)
  IPR015422 Pyridoxal phosphate-dependent transferase, small domain [G3DSA:3.90.1150.10] (16-382)
  IPR015424 Pyridoxal phosphate-dependent transferase [SSF53383] (4-384)
  IPR027619 C-S lyase, PatB-like [TIGR04350] (6-382)
  IPR051798 Class-II Pyridoxal-Phosphate-Dependent Aminotransferase [PTHR43525] (1-383)

Nearest PDB structures (foldseek):
  3b1c-assembly2_D  TM=1.002E+00  e=6.973E-78  Streptococcus anginosus
  6qp3-assembly2_B  TM=9.802E-01  e=2.848E-46  Bacillus subtilis subsp. subtilis str. 168
  1c7n-assembly2_C  TM=9.708E-01  e=7.400E-43  Treponema denticola
  9jwc-assembly1_A  TM=9.593E-01  e=1.097E-41  Lactobacillus delbrueckii subsp. lactis DSM 20072
  3dzz-assembly1_B  TM=9.603E-01  e=1.625E-40  Lactobacillus delbrueckii subsp. bulgaricus ATCC BAA-365

Organism: Streptococcus anginosus (NCBI:txid1328)

Foldseek 3Di:
DVFDQADFDDCLVVPDPQCPVCVVVVLFAEFADQFFRGDFDVLLVVLVVVQVVVVDFDADDQDPLLLVLVQCLCCVAAVDHDDSVQKAKFLDPLVLLLLLCPLFDDAAAEEEEAPLADLSNVVSCVVSNYHYQYQYWDADPLATDGPLVVVLVSCVVRVHAEYEAEALTPPLQRHDDLVRLVSVLVSCVVSVHAYEYECAQQLFFAPPRHHHFNCNSDVCSLVRYKYWYACCSLRRPSVQGMTIIRRRHPVSSCSSVVSCVVVVRRDHGPSRSSSRSSCSVPVPVVSVVQNVQLVVLLVVLVVLCCVLPVCKRWRRHSGDQKTKIAQPSAPAWLVRLQCCLCPVLSYHWARQCSSDPVRTRMTMGGRNHHSVSSVSSSCSSRVGGDD/DDFDQADFDDCLPVPDPQCVVCVVVVLFDEFADQFFRGDFDVLLVVLVVVQVVVVDFDDDDFDPLLLVLVQCLCCVAAVDHADSVLKAKFLDPLVLLLLLCPLFDDAAAEEEEAPLADLSNVVSCVVRNYHYQYQYWDADPLATDGPLVVVLVSCVVRVHAEYEAEALTPPLQRHDDLVRLVSVLVSCVVSVHAYEYECAQQLFFAPPRHHHFNCNSDVCSLVRYKYWYACCSLRRPSVQGMTIIRRRHPVSSCSSVVSCVVVVRRGHGPSRSSSRSSCSVPPPVVSVVQRVQLVVLLVVLVVLCCPLPVQKRWRRHSGDSKIKIAQPSAPAWLVRLCCCLCPPLSYHWARQCSSDPVRTRITMGGRNHRSVSSVSSSCSSSVGGDD/DFDQAAFDDCLVVPDPQCPVCVVVVLFDEFADQFFRGDFDVLLVVLVVVQVVVVDFDDDDQDPLLLVLVQVLCCVQAVDHDDSVLKAKFLDPLVLLLLLCVLFDAAAAEEEEAPLADLSNVVSCVVRNYHYQYQYWDADPLATHHPLVVVLVSCVVRVHAEYEAEALTPPLQRHDDLVRLVSVLVSCVVSVHAYEYECAQQLFFAPPRHHHFNCNSDVCSLVRYKYWYACCSLRRPSVQGMTIIRRRHPVSSCSSVVSCVVVVRRDHGPSRSSSRSSCSVPPPVVSVVQNVQLVVLLVCLVVLCCVQPVQKRWRRHSGDSKTKIAQVSAPAWLVRLQCCLCPVLSYHWARQCSSPPVRTRMTMGGRNHRSVSSVSSSCSSRVRGDD/DFDQADFDDCLVVPDPQCPVCVVVVLFDEFADQFFRGDFDVLLVVLVVVQVVVVDFDADDFDPLLLVLVQCLCCVAAVDHADSVQKAKFLDPLVLLLLLCPLQDDAAAEEEEAPLADLSNVVSCVVSNYHYQHQYWDADPLATHGPLVVVLVSCVVRVHAEYEAEALTPPLQRHDDLVRLVSVLVSCVVSVHAYEYECAQQLFFAPPRHHHFNCNSDVCSLVRYKYWYACCSLRRPSVQGMTIIRRRHPVSSCSSVVSCVVVVRRGHGPSNSSSRSSCSVPPPVVSVVQRVQLVVLLVVLVVLCCVLPVQKRWRRHSGDSKIKIAQPSAPDWLVRLQCCLCPPLSYHWARQCSSDPVRTRITMGGRNHRSVSSVSSSCSSRVRGDD

Sequence (1546 aa):
SKYNFQTAPNRLSHHTYKWKETETDPQLLPAWIADMDFEVMPEVKQAIHDYAEQLVYGYTYASDELLQAVLDWEKSEHQYSFDKEDIVFVEGVVPAISIAIQAFTKEGEAVLINSPVYPPFARSVRLNNRKLVSNSLKEEENGLFQIDFEQLENDIVENDVKLYLLCNNPHNPGGRVWEREVLEQIGHLCQKHHVILVSDEIHQDLTLFGHEHVSFNTVSPDDFKDFALVLSSATKKTFNIAGTKNSYAIIENPTLCAQQFKHQQLVNNHHEVSSLGYIATETAYRRYGKPWLVALKAVLEENIQFAVEYFAQEAPRLKVMKPQGTYLIWLDFSDYGLTDDALFTLLHDQAKVVILNRGSDYGSEGELLHARLNIAAPKKSLLVEEICKRIVCCCCLPKSKYNFQTAPNRLSHHTYKWKETETDPQLLPAWIADMDFEVMMPEVKQAIHDYAEQLVYGYTYASDELLQAVLDWEKSEHQYSFDKEDIVFVEGVVPAISIAIQAFTKEGEAVLINSPVYPPFARSVRRLNNRKLVSNSLKEEENNGLFQIDFEQLENDIVENDVKLYLLCNNPHNPGGRVWEREVLEQIGHLCQKHHVILVSDEIHQDLTLFGHEHVSFNTVSPDDFKDFALVLSSATKTFNIAGTKNSYAIIENPTLCAQFKHQQLVNNHHEVSSLGYIATETAYRYGKPWLVALKAVLEENIQFAVEYFAQEAPRLKVMKPQGTYLIWLDFSSDYGLTDDALFTLLLHDQAKVVILNRRGSDYGSEGELLHARLNIAAPKSLVEEICKRIVCCCCLPKKYNFQTAPNRLSHHTYKWKETETDPQLLPAWIADMDFEVMPEVKQAIHDYAEQLVYGYTYASDELLQAVLDWEKSEHQYSSFDKEDIVFVEGVVPAISSIAIQAFTKEGEAVLINSPVYPPFARSVRRLNNRKLVSNSLKEEENGLFQIDFEEQLENDIVENDVKLYLLCNNPHNPGGRVWEREVLEQIGHLCQKHHVILVSDEIHQDLTLFGHEHVSFNTVSPDFKDFALVLSSATKKTFNIAGTKNSYAIIENPTLCAQQFKHQQLVNNHHEVSSLGYIATETAYRYGKPWLVALKAVLEENIQFAVEEYFAQQEAPRLKVMKPQGTYLIWLDFSSDYGLTDDALFTTLLLHDQAKVILNRGSDYGSEGEELLHARLNIAAPKSLVEEICKRIVCCCLPKKYNFQTAPNRLSHHTYKWKETETDPQLLPAWIADMDFEVMMPEVKQAIHDYAEQLVYGYTYASDELLQAVLDWEKSEHQYSFDKEDIVFVEGVVPAISSIAIQAFTKEGEAVLINSPVYPPFARSVRLNNRKLVSNSLKEEENGLFQIDFEEQLENDIVENDVKLYLLCNNPHNPGGRVWEREVLEQQIGHLCQKHHVILVSDEIHQDLTLFGHEHVSFNTVSPDFKKDFALVLSSATKTFNIAGTKNSYAIIENPTLCAQFKHQQLVNNHHEVSSLGYIATETAYRYGKPWLVALKAVLEENIQFAVEYFAQEAPRLKVMKPQGTYLIWLDFSDYGLTDDALFTLLLHDQAKVVILNRGSDYGSEGELLHARLNIAAPKSLVEEEICKRIVCCLPK

Solvent-accessible surface area: 53850 Å² total; per-residue (Å²): 136,182,24,44,12,108,90,36,18,112,4,73,89,26,60,3,81,2,31,103,72,10,78,127,41,115,108,5,25,1,0,65,31,7,2,0,1,0,44,9,0,60,55,0,58,98,12,0,33,80,3,0,99,27,39,3,1,2,40,20,26,30,5,91,85,2,30,70,10,0,28,60,3,0,110,48,58,15,132,8,81,17,82,77,95,12,15,5,19,0,10,10,8,26,12,0,1,0,0,0,0,20,8,18,2,131,123,54,44,2,0,0,4,2,5,0,3,55,41,15,1,30,69,2,0,154,46,6,91,29,102,32,11,59,0,56,10,78,89,81,154,46,45,0,43,12,45,43,141,74,0,47,53,17,3,85,126,35,90,2,65,0,0,3,0,4,0,0,0,4,0,3,1,7,4,0,67,108,111,19,0,64,86,0,0,94,21,1,74,131,44,153,1,35,0,1,0,6,0,20,4,2,5,0,10,2,52,68,60,132,20,14,0,0,10,43,17,21,104,78,0,73,85,19,0,0,0,0,0,0,0,10,11,0,0,3,0,6,2,2,27,1,2,1,0,0,1,41,31,75,43,10,8,3,62,0,75,32,22,4,46,15,0,2,0,62,55,5,6,2,5,0,26,47,0,0,33,17,0,9,126,108,0,77,79,4,8,109,32,0,54,65,35,0,57,93,1,0,65,42,0,39,107,48,0,56,149,101,7,104,87,10,100,41,20,75,1,11,0,1,2,1,0,3,0,21,0,51,78,14,75,33,89,32,95,42,6,77,67,26,8,33,69,120,8,49,1,12,11,22,68,0,39,84,10,27,83,42,0,100,34,12,2,8,0,1,0,0,2,3,74,84,28,0,67,57,2,0,111,46,1,25,95,47,33,40,236,151,169,63,44,9,120,85,42,21,114,5,68,92,28,53,2,83,2,31,102,75,9,72,124,40,114,86,5,24,2,1,62,30,13,2,0,2,0,44,10,1,63,54,0,62,100,8,0,35,79,2,0,96,35,41,5,1,2,40,22,34,26,7,88,96,1,28,75,13,0,27,74,10,0,134,77,45,15,133,8,76,21,86,78,135,11,12,8,18,0,12,10,10,25,12,1,1,0,0,0,0,29,25,19,10,147,126,55,42,2,0,0,4,2,5,0,3,65,40,14,2,32,50,2,0,66,3,5,57,27,101,61,10,59,0,55,13,80,95,78,158,33,51,8,44,10,46,39,139,73,0,48,56,15,3,84,128,36,87,2,62,0,0,3,0,4,1,0,1,6,0,3,0,7,4,0,72,106,106,25,0,62,84,0,0,94,17,1,71,135,46,158,2,38,0,1,0,6,0,23,7,2,5,0,9,2,55,67,62,131,21,17,1,0,10,39,21,21,118,78,1,81,88,17,0,0,0,0,0,0,0,9,11,0,0,3,0,4,2,2,25,1,2,1,0,0,1,36,32,104,82,10,14,61,77,0,101,99,30,7,55,15,0,1,0,62,56,5,7,4,5,0,25,38,0,1,26,2,0,12,128,104,0,91,76,4,3,87,32,0,53,61,29,0,46,85,0,0,87,50,0,44,129,53,0,65,137,90,5,102,84,10,95,39,9,87,2,12,0,1,2,1,0,4,0,20,0,45,73,7,5,3,26,31,83,17,4,76,69,14,9,30,77,49,9,39,1,14,11,22,67,0,39,70,10,25,80,50,0,94,20,19,2,8,0,2,0,0,3,5,74,78,33,0,68,60,2,0,123,53,1,22,45,12,33,11,109,243,50,38,13,120,88,41,21,112,4,71,90,25,56,2,86,2,29,105,73,10,76,121,37,112,82,4,25,2,0,66,31,7,2,0,1,0,45,9,1,54,68,0,57,100,11,0,33,80,4,0,95,28,43,3,1,2,40,21,33,26,4,87,85,1,25,76,3,0,24,68,2,0,135,62,62,14,132,9,77,29,80,71,140,22,13,7,20,0,11,10,10,24,12,1,1,0,0,0,0,29,26,18,12,142,118,54,40,3,0,0,4,1,4,0,4,55,40,13,1,30,52,2,0,68,3,6,55,25,95,52,9,60,0,56,11,76,88,81,160,47,49,1,44,9,46,37,138,76,0,47,50,17,3,85,132,43,90,2,66,0,0,2,0,5,1,0,0,3,1,2,0,6,5,1,69,105,121,24,0,65,88,0,0,84,14,1,64,133,48,157,1,37,0,1,0,6,0,18,3,2,6,0,10,3,60,69,63,133,18,16,1,0,9,41,17,21,108,65,0,67,90,19,0,0,0,0,0,1,0,12,12,0,0,3,0,5,3,2,25,1,2,1,0,0,1,38,30,106,80,10,13,60,77,0,102,102,30,7,54,14,0,2,0,60,58,6,8,2,5,0,25,41,0,0,33,14,0,7,97,120,0,73,81,4,8,108,32,0,54,65,36,0,60,81,1,0,71,47,0,22,74,47,1,58,119,101,7,103,88,10,101,37,16,79,1,14,0,1,2,0,0,3,0,21,0,41,73,8,5,2,26,31,82,14,5,78,67,17,8,34,68,55,8,40,1,14,12,22,66,0,39,71,10,25,77,43,0,89,19,11,3,8,0,2,0,0,3,2,74,79,23,1,75,60,2,0,122,53,1,26,41,7,25,8,128,254,64,42,24,160,78,37,17,112,4,73,92,27,55,3,82,2,29,105,73,9,77,126,36,113,110,4,27,2,0,64,31,9,2,0,1,0,47,10,0,63,58,0,62,100,7,0,34,79,3,0,96,36,41,4,1,2,40,21,34,28,6,94,96,1,29,73,12,0,31,78,12,0,129,90,51,21,156,7,64,21,85,66,102,11,11,6,18,0,11,11,9,27,10,1,1,0,0,0,0,21,3,16,2,120,128,53,50,2,0,0,3,2,5,0,3,65,41,14,0,34,69,2,0,181,40,7,92,28,103,61,11,60,0,56,12,78,92,71,162,48,47,1,44,10,45,39,147,75,0,46,67,16,3,82,126,39,90,2,67,0,0,3,0,5,1,0,0,6,0,3,1,7,6,1,72,109,115,24,0,68,89,0,0,86,15,1,63,128,53,154,1,34,0,2,0,7,0,22,6,2,5,0,10,2,65,66,61,129,21,16,1,0,11,40,22,23,111,61,0,73,87,20,0,0,0,0,0,1,0,11,16,0,0,2,0,4,3,2,25,1,2,1,0,0,1,37,32,83,52,12,9,2,65,0,82,33,21,7,48,15,0,2,0,62,56,6,8,2,5,0,25,36,0,0,26,2,0,13,124,105,0,87,75,4,3,85,33,0,51,62,34,0,54,95,1,0,62,48,0,34,101,47,1,66,133,82,5,106,85,10,94,40,15,73,1,13,0,1,2,1,0,3,0,26,0,60,77,14,73,34,88,30,94,43,5,80,69,23,8,35,69,129,6,50,0,13,12,24,71,0,39,83,9,25,83,45,0,97,26,11,2,7,0,2,0,0,2,2,69,83,24,0,75,63,2,0,110,50,0,26,85,49,31,41,240

CATH classification: 3.90.1150.10 (+1 more: 3.40.640.10)